Protein 2CS0 (pdb70)

InterPro domains:
  IPR000980 SH2 domain [PF00017] (34-109)
  IPR000980 SH2 domain [PS50001] (34-125)
  IPR000980 SH2 domain [SM00252] (32-115)
  IPR035047 Hematopoietic SH2 domain-containing protein, Src homology 2 domain [cd09946] (26-127)
  IPR036860 SH2 domain superfamily [G3DSA:3.30.505.10] (32-126)
  IPR036860 SH2 domain superfamily [SSF55550] (32-127)

Secondary structure (DSSP, 8-state):
-------S---SSS--SSB-SS--HHHHHHHHHTS-TT-EEEEE-SSSSSEEEEE--SSS-EEEEEEE-TTS-EE-TT-S--BSSHHHHHHHHTTS--SS------SB---SS--SS--

Sequence (119 aa):
GSSGSSGGQLAQDGVPEWFHGAISREDAENLLESQPLGSFLIRVSHSHVGYTLSYKAQSSCCHFMVKLLDDGTFMIPGEKVAHTSLDALVTFHQQKPIEPRRELLTQPCRQKDSGPSSGGSSGSSGGQLAQDGVPEWFHGAISREDAENLLESQPLGSFLIRVSHSHVGYTLSYKAQSSCCHFMVKLLDDGTFMIPGEKVAHTSLDALVTFHQQKPIEPRRELLTQPCRQKDSGPSSGGSSGSSGGQLAQDGVPEWFHGAISREDAENLLESQPLGSFLIRVSHSHVGYTLSYKAQSSCCHFMVKLLDDGTFMIPGEKVAHTSLDALVTFHQQKPIEPRRELLTQPCRQKDSGPSSGGSSGSSGGQLAQDGVPEWFHGAISREDAENLLESQPLGSFLIRVSHSHVGYTLSYKAQSSCCHFMVKLLDDGTFMIPGEKVAHTSLDALVTFHQQKPIEPRRELLTQPCRQKDSGPSSGGSSGSSGGQLAQDGVPEWFHGAISREDAENLLESQPLGSFLIRVSHSHVGYTLSYKAQSSCCHFMVKLLDDGTFMIPGEKVAHTSLDALVTFHQQKPIEPRRELLTQPCRQKDSGPSSGGSSGSSGGQLAQDGVPEWFHGAISREDAENLLESQPLGSFLIRVSHSHVGYTLSYKAQSSCCHFMVKLLDDGTFMIPGEKVAHTSLDALVTFHQQKPIEPRRELLTQPCRQKDSGPSSGGSSGSSGGQLAQDGVPEWFHGAISREDAENLLESQPLGSFLIRVSHSHVGYTLSYKAQSSCCHFMVKLLDDGTFMIPGEKVAHTSLDALVTFHQQKPIEPRRELLTQPCRQKDSGPSSGGSSGSSGGQLAQDGVPEWFHGAISREDAENLLESQPLGSFLIRVSHSHVGYTLSYKAQSSCCHFMVKLLDDGTFMIPGEKVAHTSLDALVTFHQQKPIEPRRELLTQPCRQKDSGPSSGGSSGSSGGQLAQDGVPEWFHGAISREDAENLLESQPLGSFLIRVSHSHVGYTLSYKAQSSCCHFMVKLLDDGTFMIPGEKVAHTSLDALVTFHQQKPIEPRRELLTQPCRQKDSGPSSGGSSGSSGGQLAQDGVPEWFHGAISREDAENLLESQPLGSFLIRVSHSHVGYTLSYKAQSSCCHFMVKLLDDGTFMIPGEKVAHTSLDALVTFHQQKPIEPRRELLTQPCRQKDSGPSSGGSSGSSGGQLAQDGVPEWFHGAISREDAENLLESQPLGSFLIRVSHSHVGYTLSYKAQSSCCHFMVKLLDDGTFMIPGEKVAHTSLDALVTFHQQKPIEPRRELLTQPCRQKDSGPSSGGSSGSSGGQLAQDGVPEWFHGAISREDAENLLESQPLGSFLIRVSHSHVGYTLSYKAQSSCCHFMVKLLDDGTFMIPGEKVAHTSLDALVTFHQQKPIEPRRELLTQPCRQKDSGPSSGGSSGSSGGQLAQDGVPEWFHGAISREDAENLLESQPLGSFLIRVSHSHVGYTLSYKAQSSCCHFMVKLLDDGTFMIPGEKVAHTSLDALVTFHQQKPIEPRRELLTQPCRQKDSGPSSGGSSGSSGGQLAQDGVPEWFHGAISREDAENLLESQPLGSFLIRVSHSHVGYTLSYKAQSSCCHFMVKLLDDGTFMIPGEKVAHTSLDALVTFHQQKPIEPRRELLTQPCRQKDSGPSSGGSSGSSGGQLAQDGVPEWFHGAISREDAENLLESQPLGSFLIRVSHSHVGYTLSYKAQSSCCHFMVKLLDDGTFMIPGEKVAHTSLDALVTFHQQKPIEPRRELLTQPCRQKDSGPSSGGSSGSSGGQLAQDGVPEWFHGAISREDAENLLESQPLGSFLIRVSHSHVGYTLSYKAQSSCCHFMVKLLDDGTFMIPGEKVAHTSLDALVTFHQQKPIEPRRELLTQPCRQKDSGPSSGGSSGSSGGQLAQDGVPEWFHGAISREDAENLLESQPLGSFLIRVSHSHVGYTLSYKAQSSCCHFMVKLLDDGTFMIPGEKVAHTSLDALVTFHQQKPIEPRRELLTQPCRQKDSGPSSGGSSGSSGGQLAQDGVPEWFHGAISREDAENLLESQPLGSFLIRVSHSHVGYTLSYKAQSSCCHFMVKLLDDGTFMIPGEKVAHTSLDALVTFHQQKPIEPRRELLTQPCRQKDSGPSSGGSSGSSGGQLAQDGVPEWFHGAISREDAENLLESQPLGSFLIRVSHSHVGYTLSYKAQSSCCHFMVKLLDDGTFMIPGEKVAHTSLDALVTFHQQKPIEPRRELLTQPCRQKDSGPSSGGSSGSSGGQLAQDGVPEWFHGAISREDAENLLESQPLGSFLIRVSHSHVGYTLSYKAQSSCCHFMVKLLDDGTFMIPGEKVAHTSLDALVTFHQQKPIEPRRELLTQPCRQKDSGPSSG

Organism: Homo sapiens (NCBI:txid9606)

GO terms:
  GO:0005515 protein binding (F, IPI)

Structure (mmCIF, N/CA/C/O backbone):
data_2CS0
#
_entry.id   2CS0
#
loop_
_atom_site.group_PDB
_atom_site.id
_atom_site.type_symbol
_atom_site.label_atom_id
_atom_site.label_alt_id
_atom_site.label_comp_id
_atom_site.label_asym_id
_atom_site.label_entity_id
_atom_site.label_seq_id
_atom_site.pdbx_PDB_ins_code
_atom_site.Cartn_x
_atom_site.Cartn_y
_atom_site.Cartn_z
_atom_site.occupancy
_atom_site.B_iso_or_equiv
_atom_site.auth_seq_id
_atom_site.auth_comp_id
_atom_site.auth_asym_id
_atom_site.auth_atom_id
_atom_site.pdbx_PDB_model_num
ATOM 1 N N . GLY A 1 1 ? 4.687 30.381 -11.508 1.00 0.00 1 GLY A N 1
ATOM 2 C CA . GLY A 1 1 ? 5.100 29.513 -12.596 1.00 0.00 1 GLY A CA 1
ATOM 3 C C . GLY A 1 1 ? 4.337 29.787 -13.878 1.00 0.00 1 GLY A C 1
ATOM 4 O O . GLY A 1 1 ? 3.108 29.851 -13.875 1.00 0.00 1 GLY A O 1
ATOM 8 N N . SER A 1 2 ? 5.068 29.951 -14.975 1.00 0.00 2 SER A N 1
ATOM 9 C CA . SER A 1 2 ? 4.453 30.226 -16.269 1.00 0.00 2 SER A CA 1
ATOM 10 C C . SER A 1 2 ? 4.674 29.064 -17.233 1.00 0.00 2 SER A C 1
ATOM 11 O O . SER A 1 2 ? 4.972 29.268 -18.410 1.00 0.00 2 SER A O 1
ATOM 19 N N . SER A 1 3 ? 4.529 27.845 -16.725 1.00 0.00 3 SER A N 1
ATOM 20 C CA . SER A 1 3 ? 4.716 26.650 -17.539 1.00 0.00 3 SER A CA 1
ATOM 21 C C . SER A 1 3 ? 3.469 26.355 -18.367 1.00 0.00 3 SER A C 1
ATOM 22 O O . SER A 1 3 ? 2.346 26.583 -17.921 1.00 0.00 3 SER A O 1
ATOM 30 N N . GLY A 1 4 ? 3.677 25.846 -19.577 1.00 0.00 4 GLY A N 1
ATOM 31 C CA . GLY A 1 4 ? 2.562 25.528 -20.450 1.00 0.00 4 GLY A CA 1
ATOM 32 C C . GLY A 1 4 ? 1.862 24.243 -20.052 1.00 0.00 4 GLY A C 1
ATOM 33 O O . GLY A 1 4 ? 2.441 23.399 -19.366 1.00 0.00 4 GLY A O 1
ATOM 37 N N . SER A 1 5 ? 0.612 24.095 -20.480 1.00 0.00 5 SER A N 1
ATOM 38 C CA . SER A 1 5 ? -0.169 22.906 -20.158 1.00 0.00 5 SER A CA 1
ATOM 39 C C . SER A 1 5 ? -1.104 22.543 -21.309 1.00 0.00 5 SER A C 1
ATOM 40 O O . SER A 1 5 ? -1.426 23.383 -22.149 1.00 0.00 5 SER A O 1
ATOM 48 N N . SER A 1 6 ? -1.535 21.287 -21.339 1.00 0.00 6 SER A N 1
ATOM 49 C CA . SER A 1 6 ? -2.430 20.810 -22.387 1.00 0.00 6 SER A CA 1
ATOM 50 C C . SER A 1 6 ? -3.882 20.855 -21.923 1.00 0.00 6 SER A C 1
ATOM 51 O O . SER A 1 6 ? -4.764 21.313 -22.650 1.00 0.00 6 SER A O 1
ATOM 59 N N . GLY A 1 7 ? -4.125 20.375 -20.707 1.00 0.00 7 GLY A N 1
ATOM 60 C CA . GLY A 1 7 ? -5.471 20.370 -20.166 1.00 0.00 7 GLY A CA 1
ATOM 61 C C . GLY A 1 7 ? -6.265 19.153 -20.601 1.00 0.00 7 GLY A C 1
ATOM 62 O O . GLY A 1 7 ? -6.280 18.803 -21.780 1.00 0.00 7 GLY A O 1
ATOM 66 N N . GLY A 1 8 ? -6.925 18.507 -19.645 1.00 0.00 8 GLY A N 1
ATOM 67 C CA . GLY A 1 8 ? -7.714 17.328 -19.955 1.00 0.00 8 GLY A CA 1
ATOM 68 C C . GLY A 1 8 ? -6.967 16.040 -19.673 1.00 0.00 8 GLY A C 1
ATOM 69 O O . GLY A 1 8 ? -5.755 16.051 -19.464 1.00 0.00 8 GLY A O 1
ATOM 73 N N . GLN A 1 9 ? -7.694 14.927 -19.663 1.00 0.00 9 GLN A N 1
ATOM 74 C CA . GLN A 1 9 ? -7.092 13.624 -19.401 1.00 0.00 9 GLN A CA 1
ATOM 75 C C . GLN A 1 9 ? -7.511 12.608 -20.458 1.00 0.00 9 GLN A C 1
ATOM 76 O O . GLN A 1 9 ? -8.584 12.011 -20.369 1.00 0.00 9 GLN A O 1
ATOM 90 N N . LEU A 1 10 ? -6.658 12.417 -21.458 1.00 0.00 10 LEU A N 1
ATOM 91 C CA . LEU A 1 10 ? -6.940 11.472 -22.533 1.00 0.00 10 LEU A CA 1
ATOM 92 C C . LEU A 1 10 ? -6.113 10.201 -22.372 1.00 0.00 10 LEU A C 1
ATOM 93 O O . LEU A 1 10 ? -4.883 10.239 -22.409 1.00 0.00 10 LEU A O 1
ATOM 109 N N . ALA A 1 11 ? -6.797 9.075 -22.194 1.00 0.00 11 ALA A N 1
ATOM 110 C CA . ALA A 1 11 ? -6.126 7.792 -22.032 1.00 0.00 11 ALA A CA 1
ATOM 111 C C . ALA A 1 11 ? -6.875 6.684 -22.766 1.00 0.00 11 ALA A C 1
ATOM 112 O O . ALA A 1 11 ? -8.097 6.733 -22.900 1.00 0.00 11 ALA A O 1
ATOM 119 N N . GLN A 1 12 ? -6.133 5.688 -23.239 1.00 0.00 12 GLN A N 1
ATOM 120 C CA . GLN A 1 12 ? -6.728 4.569 -23.960 1.00 0.00 12 GLN A CA 1
ATOM 121 C C . GLN A 1 12 ? -6.675 3.293 -23.126 1.00 0.00 12 GLN A C 1
ATOM 122 O O . GLN A 1 12 ? -6.370 2.216 -23.640 1.00 0.00 12 GLN A O 1
ATOM 136 N N . ASP A 1 13 ? -6.974 3.422 -21.838 1.00 0.00 13 ASP A N 1
ATOM 137 C CA . ASP A 1 13 ? -6.962 2.278 -20.933 1.00 0.00 13 ASP A CA 1
ATOM 138 C C . ASP A 1 13 ? -8.046 2.416 -19.869 1.00 0.00 13 ASP A C 1
ATOM 139 O O . ASP A 1 13 ? -8.621 3.489 -19.689 1.00 0.00 13 ASP A O 1
ATOM 148 N N . GLY A 1 14 ? -8.321 1.321 -19.165 1.00 0.00 14 GLY A N 1
ATOM 149 C CA . GLY A 1 14 ? -9.336 1.341 -18.128 1.00 0.00 14 GLY A CA 1
ATOM 150 C C . GLY A 1 14 ? -8.741 1.386 -16.736 1.00 0.00 14 GLY A C 1
ATOM 151 O O . GLY A 1 14 ? -9.165 0.647 -15.847 1.00 0.00 14 GLY A O 1
ATOM 155 N N . VAL A 1 15 ? -7.752 2.253 -16.543 1.00 0.00 15 VAL A N 1
ATOM 156 C CA . VAL A 1 15 ? -7.097 2.391 -15.248 1.00 0.00 15 VAL A CA 1
ATOM 157 C C . VAL A 1 15 ? -6.740 3.846 -14.965 1.00 0.00 15 VAL A C 1
ATOM 158 O O . VAL A 1 15 ? -6.249 4.571 -15.831 1.00 0.00 15 VAL A O 1
ATOM 171 N N . PRO A 1 16 ? -6.990 4.286 -13.722 1.00 0.00 16 PRO A N 1
ATOM 172 C CA . PRO A 1 16 ? -6.700 5.657 -13.295 1.00 0.00 16 PRO A CA 1
ATOM 173 C C . PRO A 1 16 ? -5.203 5.931 -13.196 1.00 0.00 16 PRO A C 1
ATOM 174 O O . PRO A 1 16 ? -4.386 5.025 -13.360 1.00 0.00 16 PRO A O 1
ATOM 185 N N . GLU A 1 17 ? -4.852 7.184 -12.926 1.00 0.00 17 GLU A N 1
ATOM 186 C CA . GLU A 1 17 ? -3.452 7.575 -12.807 1.00 0.00 17 GLU A CA 1
ATOM 187 C C . GLU A 1 17 ? -2.944 7.352 -11.385 1.00 0.00 17 GLU A C 1
ATOM 188 O O . GLU A 1 17 ? -1.820 6.896 -11.181 1.00 0.00 17 GLU A O 1
ATOM 200 N N . TRP A 1 18 ? -3.782 7.678 -10.407 1.00 0.00 18 TRP A N 1
ATOM 201 C CA . TRP A 1 18 ? -3.419 7.514 -9.004 1.00 0.00 18 TRP A CA 1
ATOM 202 C C . TRP A 1 18 ? -3.118 6.053 -8.687 1.00 0.00 18 TRP A C 1
ATOM 203 O O . TRP A 1 18 ? -2.574 5.737 -7.629 1.00 0.00 18 TRP A O 1
ATOM 224 N N . PHE A 1 19 ? -3.474 5.166 -9.610 1.00 0.00 19 PHE A N 1
ATOM 225 C CA . PHE A 1 19 ? -3.241 3.738 -9.426 1.00 0.00 19 PHE A CA 1
ATOM 226 C C . PHE A 1 19 ? -1.956 3.303 -10.124 1.00 0.00 19 PHE A C 1
ATOM 227 O O . PHE A 1 19 ? -1.961 2.971 -11.309 1.00 0.00 19 PHE A O 1
ATOM 244 N N . HIS A 1 20 ? -0.855 3.307 -9.379 1.00 0.00 20 HIS A N 1
ATOM 245 C CA . HIS A 1 20 ? 0.439 2.913 -9.925 1.00 0.00 20 HIS A CA 1
ATOM 246 C C . HIS A 1 20 ? 0.669 1.415 -9.748 1.00 0.00 20 HIS A C 1
ATOM 247 O O . HIS A 1 20 ? 1.777 0.979 -9.439 1.00 0.00 20 HIS A O 1
ATOM 261 N N . GLY A 1 21 ? -0.386 0.631 -9.948 1.00 0.00 21 GLY A N 1
ATOM 262 C CA . GLY A 1 21 ? -0.279 -0.809 -9.806 1.00 0.00 21 GLY A CA 1
ATOM 263 C C . GLY A 1 21 ? 0.582 -1.212 -8.625 1.00 0.00 21 GLY A C 1
ATOM 264 O O . GLY A 1 21 ? 0.109 -1.258 -7.490 1.00 0.00 21 GLY A O 1
ATOM 268 N N . ALA A 1 22 ? 1.850 -1.508 -8.892 1.00 0.00 22 ALA A N 1
ATOM 269 C CA . ALA A 1 22 ? 2.779 -1.910 -7.843 1.00 0.00 22 ALA A CA 1
ATOM 270 C C . ALA A 1 22 ? 4.110 -1.178 -7.979 1.00 0.00 22 ALA A C 1
ATOM 271 O O . ALA A 1 22 ? 4.912 -1.488 -8.861 1.00 0.00 22 ALA A O 1
ATOM 278 N N . ILE A 1 23 ? 4.337 -0.206 -7.102 1.00 0.00 23 ILE A N 1
ATOM 279 C CA . ILE A 1 23 ? 5.571 0.569 -7.124 1.00 0.00 23 ILE A CA 1
ATOM 280 C C . ILE A 1 23 ? 6.391 0.334 -5.860 1.00 0.00 23 ILE A C 1
ATOM 281 O O . ILE A 1 23 ? 5.932 -0.319 -4.922 1.00 0.00 23 ILE A O 1
ATOM 297 N N . SER A 1 24 ? 7.606 0.874 -5.839 1.00 0.00 24 SER A N 1
ATOM 298 C CA . SER A 1 24 ? 8.491 0.723 -4.691 1.00 0.00 24 SER A CA 1
ATOM 299 C C . SER A 1 24 ? 8.410 1.943 -3.778 1.00 0.00 24 SER A C 1
ATOM 300 O O . SER A 1 24 ? 8.294 3.075 -4.246 1.00 0.00 24 SER A O 1
ATOM 308 N N . ARG A 1 25 ? 8.473 1.703 -2.472 1.00 0.00 25 ARG A N 1
ATOM 309 C CA . ARG A 1 25 ? 8.405 2.780 -1.493 1.00 0.00 25 ARG A CA 1
ATOM 310 C C . ARG A 1 25 ? 9.087 4.039 -2.022 1.00 0.00 25 ARG A C 1
ATOM 311 O O . ARG A 1 25 ? 8.606 5.151 -1.812 1.00 0.00 25 ARG A O 1
ATOM 332 N N . GLU A 1 26 ? 10.210 3.853 -2.708 1.00 0.00 26 GLU A N 1
ATOM 333 C CA . GLU A 1 26 ? 10.959 4.974 -3.266 1.00 0.00 26 GLU A CA 1
ATOM 334 C C . GLU A 1 26 ? 10.221 5.582 -4.456 1.00 0.00 26 GLU A C 1
ATOM 335 O O . GLU A 1 26 ? 10.074 6.801 -4.552 1.00 0.00 26 GLU A O 1
ATOM 347 N N . ASP A 1 27 ? 9.760 4.724 -5.359 1.00 0.00 27 ASP A N 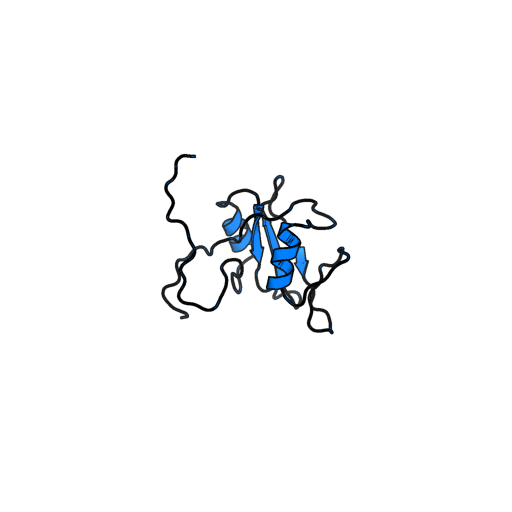1
ATOM 348 C CA . ASP A 1 27 ? 9.037 5.175 -6.543 1.00 0.00 27 ASP A CA 1
ATOM 349 C C . ASP A 1 27 ? 7.940 6.166 -6.165 1.00 0.00 27 ASP A C 1
ATOM 350 O O . ASP A 1 27 ? 7.841 7.248 -6.744 1.00 0.00 27 ASP A O 1
ATOM 359 N N . ALA A 1 28 ? 7.118 5.787 -5.192 1.00 0.00 28 ALA A N 1
ATOM 360 C CA . ALA A 1 28 ? 6.029 6.643 -4.737 1.00 0.00 28 ALA A CA 1
ATOM 361 C C . ALA A 1 28 ? 6.551 8.001 -4.281 1.00 0.00 28 ALA A C 1
ATOM 362 O O . ALA A 1 28 ? 6.212 9.031 -4.861 1.00 0.00 28 ALA A O 1
ATOM 369 N N . GLU A 1 29 ? 7.376 7.994 -3.239 1.00 0.00 29 GLU A N 1
ATOM 370 C CA . GLU A 1 29 ? 7.943 9.227 -2.705 1.00 0.00 29 GLU A CA 1
ATOM 371 C C . GLU A 1 29 ? 8.562 10.067 -3.819 1.00 0.00 29 GLU A C 1
ATOM 372 O O . GLU A 1 29 ? 8.562 11.295 -3.757 1.00 0.00 29 GLU A O 1
ATOM 384 N N . ASN A 1 30 ? 9.090 9.394 -4.836 1.00 0.00 30 ASN A N 1
ATOM 385 C CA . ASN A 1 30 ? 9.714 10.078 -5.963 1.00 0.00 30 ASN A CA 1
ATOM 386 C C . ASN A 1 30 ? 8.659 10.589 -6.941 1.00 0.00 30 ASN A C 1
ATOM 387 O O . ASN A 1 30 ? 8.885 11.561 -7.663 1.00 0.00 30 ASN A O 1
ATOM 398 N N . LEU A 1 31 ? 7.507 9.928 -6.957 1.00 0.00 31 LEU A N 1
ATOM 399 C CA . LEU A 1 31 ? 6.417 10.316 -7.845 1.00 0.00 31 LEU A CA 1
ATOM 400 C C . LEU A 1 31 ? 5.736 11.588 -7.350 1.00 0.00 31 LEU A C 1
ATOM 401 O O . LEU A 1 31 ? 5.155 12.340 -8.134 1.00 0.00 31 LEU A O 1
ATOM 417 N N . LEU A 1 32 ? 5.813 11.824 -6.045 1.00 0.00 32 LEU A N 1
ATOM 418 C CA . LEU A 1 32 ? 5.207 13.007 -5.444 1.00 0.00 32 LEU A CA 1
ATOM 419 C C . LEU A 1 32 ? 6.241 14.113 -5.257 1.00 0.00 32 LEU A C 1
ATOM 420 O O . LEU A 1 32 ? 5.907 15.297 -5.283 1.00 0.00 32 LEU A O 1
ATOM 436 N N . GLU A 1 33 ? 7.496 13.717 -5.071 1.00 0.00 33 GLU A N 1
ATOM 437 C CA . GLU A 1 33 ? 8.579 14.676 -4.882 1.00 0.00 33 GLU A CA 1
ATOM 438 C C . GLU A 1 33 ? 8.558 15.743 -5.974 1.00 0.00 33 GLU A C 1
ATOM 439 O O . GLU A 1 33 ? 8.646 16.937 -5.690 1.00 0.00 33 GLU A O 1
ATOM 451 N N . SER A 1 34 ? 8.439 15.302 -7.221 1.00 0.00 34 SER A N 1
ATOM 452 C CA . SER A 1 34 ? 8.411 16.218 -8.356 1.00 0.00 34 SER A CA 1
ATOM 453 C C . SER A 1 34 ? 6.991 16.706 -8.624 1.00 0.00 34 SER A C 1
ATOM 454 O O . SER A 1 34 ? 6.696 17.228 -9.699 1.00 0.00 34 SER A O 1
ATOM 462 N N . GLN A 1 35 ? 6.116 16.533 -7.640 1.00 0.00 35 GLN A N 1
ATOM 463 C CA . GLN A 1 35 ? 4.727 16.955 -7.768 1.00 0.00 35 GLN A CA 1
ATOM 464 C C . GLN A 1 35 ? 4.387 18.033 -6.745 1.00 0.00 35 GLN A C 1
ATOM 465 O O . GLN A 1 35 ? 4.997 18.125 -5.679 1.00 0.00 35 GLN A O 1
ATOM 479 N N . PRO A 1 36 ? 3.392 18.870 -7.072 1.00 0.00 36 PRO A N 1
ATOM 480 C CA . PRO A 1 36 ? 2.949 19.957 -6.194 1.00 0.00 36 PRO A CA 1
ATOM 481 C C . PRO A 1 36 ? 2.237 19.441 -4.949 1.00 0.00 36 PRO A C 1
ATOM 482 O O . PRO A 1 36 ? 1.596 18.390 -4.977 1.00 0.00 36 PRO A O 1
ATOM 493 N N . LEU A 1 37 ? 2.352 20.187 -3.855 1.00 0.00 37 LEU A N 1
ATOM 494 C CA . LEU A 1 37 ? 1.718 19.806 -2.598 1.00 0.00 37 LEU A CA 1
ATOM 495 C C . LEU A 1 37 ? 0.270 19.382 -2.825 1.00 0.00 37 LEU A C 1
ATOM 496 O O . LEU A 1 37 ? -0.485 20.061 -3.519 1.00 0.00 37 LEU A O 1
ATOM 512 N N . GLY A 1 38 ? -0.110 18.254 -2.232 1.00 0.00 38 GLY A N 1
ATOM 513 C CA . GLY A 1 38 ? -1.467 17.759 -2.380 1.00 0.00 38 GLY A CA 1
ATOM 514 C C . GLY A 1 38 ? -1.541 16.523 -3.254 1.00 0.00 38 GLY A C 1
ATOM 515 O O . GLY A 1 38 ? -2.412 15.674 -3.066 1.00 0.00 38 GLY A O 1
ATOM 519 N N . SER A 1 39 ? -0.627 16.422 -4.213 1.00 0.00 39 SER A N 1
ATOM 520 C CA . SER A 1 39 ? -0.596 15.282 -5.123 1.00 0.00 39 SER A CA 1
ATOM 521 C C . SER A 1 39 ? -0.658 13.969 -4.350 1.00 0.00 39 SER A C 1
ATOM 522 O O . SER A 1 39 ? 0.233 13.658 -3.559 1.00 0.00 39 SER A O 1
ATOM 530 N N . PHE A 1 40 ? -1.716 13.201 -4.585 1.00 0.00 40 PHE A N 1
ATOM 531 C CA . PHE A 1 40 ? -1.897 11.920 -3.912 1.00 0.00 40 PHE A CA 1
ATOM 532 C C . PHE A 1 40 ? -1.693 10.761 -4.883 1.00 0.00 40 PHE A C 1
ATOM 533 O O . PHE A 1 40 ? -1.634 10.957 -6.098 1.00 0.00 40 PHE A O 1
ATOM 550 N N . LEU A 1 41 ? -1.585 9.554 -4.339 1.00 0.00 41 LEU A N 1
ATOM 551 C CA . LEU A 1 41 ? -1.388 8.362 -5.156 1.00 0.00 41 LEU A CA 1
ATOM 552 C C . LEU A 1 41 ? -1.552 7.095 -4.321 1.00 0.00 41 LEU A C 1
ATOM 553 O O . LEU A 1 41 ? -1.452 7.132 -3.094 1.00 0.00 41 LEU A O 1
ATOM 569 N N . ILE A 1 42 ? -1.803 5.978 -4.995 1.00 0.00 42 ILE A N 1
ATOM 570 C CA . ILE A 1 42 ? -1.978 4.701 -4.314 1.00 0.00 42 ILE A CA 1
ATOM 571 C C . ILE A 1 42 ? -1.175 3.599 -4.999 1.00 0.00 42 ILE A C 1
ATOM 572 O O . ILE A 1 42 ? -0.979 3.623 -6.214 1.00 0.00 42 ILE A O 1
ATOM 588 N N . ARG A 1 43 ? -0.716 2.633 -4.212 1.00 0.00 43 ARG A N 1
ATOM 589 C CA . ARG A 1 43 ? 0.065 1.521 -4.741 1.00 0.00 43 ARG A CA 1
ATOM 590 C C . ARG A 1 43 ? -0.309 0.214 -4.047 1.00 0.00 43 ARG A C 1
ATOM 591 O O . ARG A 1 43 ? -0.440 0.164 -2.824 1.00 0.00 43 ARG A O 1
ATOM 612 N N . VAL A 1 44 ? -0.480 -0.841 -4.836 1.00 0.00 44 VAL A N 1
ATOM 613 C CA . VAL A 1 44 ? -0.837 -2.149 -4.298 1.00 0.00 44 VAL A CA 1
ATOM 614 C C . VAL A 1 44 ? 0.096 -2.549 -3.162 1.00 0.00 44 VAL A C 1
ATOM 615 O O . VAL A 1 44 ? 1.312 -2.618 -3.338 1.00 0.00 44 VAL A O 1
ATOM 628 N N . SER A 1 45 ? -0.482 -2.813 -1.993 1.00 0.00 45 SER A N 1
ATOM 629 C CA . SER A 1 45 ? 0.298 -3.203 -0.825 1.00 0.00 45 SER A CA 1
ATOM 630 C C . SER A 1 45 ? 0.479 -4.717 -0.774 1.00 0.00 45 SER A C 1
ATOM 631 O O . SER A 1 45 ? -0.496 -5.470 -0.780 1.00 0.00 45 SER A O 1
ATOM 639 N N . HIS A 1 46 ? 1.732 -5.156 -0.724 1.00 0.00 46 HIS A N 1
ATOM 640 C CA . HIS A 1 46 ? 2.042 -6.581 -0.671 1.00 0.00 46 HIS A CA 1
ATOM 641 C C . HIS A 1 46 ? 2.162 -7.057 0.774 1.00 0.00 46 HIS A C 1
ATOM 642 O O . HIS A 1 46 ? 1.604 -8.089 1.146 1.00 0.00 46 HIS A O 1
ATOM 656 N N . SER A 1 47 ? 2.895 -6.299 1.583 1.00 0.00 47 SER A N 1
ATOM 657 C CA . SER A 1 47 ? 3.093 -6.645 2.986 1.00 0.00 47 SER A CA 1
ATOM 658 C C . SER A 1 47 ? 1.783 -7.103 3.622 1.00 0.00 47 SER A C 1
ATOM 659 O O . SER A 1 47 ? 1.664 -8.241 4.077 1.00 0.00 47 SER A O 1
ATOM 667 N N . HIS A 1 48 ? 0.802 -6.207 3.650 1.00 0.00 48 HIS A N 1
ATOM 668 C CA . HIS A 1 48 ? -0.500 -6.516 4.229 1.00 0.00 48 HIS A CA 1
ATOM 669 C C . HIS A 1 48 ? -1.610 -6.347 3.196 1.00 0.00 48 HIS A C 1
ATOM 670 O O . HIS A 1 48 ? -1.736 -5.293 2.574 1.00 0.00 48 HIS A O 1
ATOM 684 N N . VAL A 1 49 ? -2.410 -7.393 3.017 1.00 0.00 49 VAL A N 1
ATOM 685 C CA . VAL A 1 49 ? -3.509 -7.359 2.060 1.00 0.00 49 VAL A CA 1
ATOM 686 C C . VAL A 1 49 ? -4.238 -6.022 2.107 1.00 0.00 49 VAL A C 1
ATOM 687 O O . VAL A 1 49 ? -4.563 -5.516 3.180 1.00 0.00 49 VAL A O 1
ATOM 700 N N . GLY A 1 50 ? -4.495 -5.452 0.933 1.00 0.00 50 GLY A N 1
ATOM 701 C CA . GLY A 1 50 ? -5.184 -4.177 0.862 1.00 0.00 50 GLY A CA 1
ATOM 702 C C . GLY A 1 50 ? -4.476 -3.184 -0.040 1.00 0.00 50 GLY A C 1
ATOM 703 O O . GLY A 1 50 ? -4.150 -3.497 -1.184 1.00 0.00 50 GLY A O 1
ATOM 707 N N . TYR A 1 51 ? -4.240 -1.983 0.477 1.00 0.00 51 TYR A N 1
ATOM 708 C CA . TYR A 1 51 ? -3.571 -0.940 -0.289 1.00 0.00 51 TYR A CA 1
ATOM 709 C C . TYR A 1 51 ? -2.883 0.060 0.635 1.00 0.00 51 TYR A C 1
ATOM 710 O O . TYR A 1 51 ? -2.938 -0.067 1.859 1.00 0.00 51 TYR A O 1
ATOM 728 N N . THR A 1 52 ? -2.237 1.059 0.041 1.00 0.00 52 THR A N 1
ATOM 729 C CA . THR A 1 52 ? -1.538 2.080 0.810 1.00 0.00 52 THR A CA 1
ATOM 730 C C . THR A 1 52 ? -1.722 3.459 0.186 1.00 0.00 52 THR A C 1
ATOM 731 O O . THR A 1 52 ? -1.137 3.764 -0.854 1.00 0.00 52 THR A O 1
ATOM 742 N N . LEU A 1 53 ? -2.537 4.290 0.827 1.00 0.00 53 LEU A N 1
ATOM 743 C CA . LEU A 1 53 ? -2.798 5.638 0.334 1.00 0.00 53 LEU A CA 1
ATOM 744 C C . LEU A 1 53 ? -1.702 6.602 0.778 1.00 0.00 53 LEU A C 1
ATOM 745 O O . LEU A 1 53 ? -1.369 6.676 1.961 1.00 0.00 53 LEU A O 1
ATOM 761 N N . SER A 1 54 ? -1.145 7.339 -0.178 1.00 0.00 54 SER A N 1
ATOM 762 C CA . SER A 1 54 ? -0.087 8.296 0.115 1.00 0.00 54 SER A CA 1
ATOM 763 C C . SER A 1 54 ? -0.278 9.580 -0.687 1.00 0.00 54 SER A C 1
ATOM 764 O O . SER A 1 54 ? -0.994 9.600 -1.688 1.00 0.00 54 SER A O 1
ATOM 772 N N . TYR A 1 55 ? 0.365 10.652 -0.238 1.00 0.00 55 TYR A N 1
ATOM 773 C CA . TYR A 1 55 ? 0.265 11.942 -0.911 1.00 0.00 55 TYR A CA 1
ATOM 774 C C . TYR A 1 55 ? 1.245 12.947 -0.312 1.00 0.00 55 TYR A C 1
ATOM 775 O O . TYR A 1 55 ? 1.672 12.809 0.834 1.00 0.00 55 TYR A O 1
ATOM 793 N N . LYS A 1 56 ? 1.597 13.958 -1.098 1.00 0.00 56 LYS A N 1
ATOM 794 C CA . LYS A 1 56 ? 2.525 14.990 -0.648 1.00 0.00 56 LYS A CA 1
ATOM 795 C C . LYS A 1 56 ? 1.884 15.871 0.419 1.00 0.00 56 LYS A C 1
ATOM 796 O O . LYS A 1 56 ? 0.775 16.373 0.238 1.00 0.00 56 LYS A O 1
ATOM 815 N N . ALA A 1 57 ? 2.589 16.054 1.530 1.00 0.00 57 ALA A N 1
ATOM 816 C CA . ALA A 1 57 ? 2.090 16.879 2.624 1.00 0.00 57 ALA A CA 1
ATOM 817 C C . ALA A 1 57 ? 3.050 18.022 2.934 1.00 0.00 57 ALA A C 1
ATOM 818 O O . ALA A 1 57 ? 4.267 17.870 2.820 1.00 0.00 57 ALA A O 1
ATOM 825 N N . GLN A 1 58 ? 2.496 19.165 3.324 1.00 0.00 58 GLN A N 1
ATOM 826 C CA . GLN A 1 58 ? 3.304 20.333 3.648 1.00 0.00 58 GLN A CA 1
ATOM 827 C C . GLN A 1 58 ? 4.619 19.922 4.302 1.00 0.00 58 GLN A C 1
ATOM 828 O O . GLN A 1 58 ? 5.693 20.353 3.884 1.00 0.00 58 GLN A O 1
ATOM 842 N N . SER A 1 59 ? 4.526 19.086 5.331 1.00 0.00 59 SER A N 1
ATOM 843 C CA . SER A 1 59 ? 5.709 18.618 6.046 1.00 0.00 59 SER A CA 1
ATOM 844 C C . SER A 1 59 ? 6.523 17.660 5.181 1.00 0.00 59 SER A C 1
ATOM 845 O O . SER A 1 59 ? 7.689 17.917 4.881 1.00 0.00 59 SER A O 1
ATOM 853 N N . SER A 1 60 ? 5.899 16.556 4.785 1.00 0.00 60 SER A N 1
ATOM 854 C CA . SER A 1 60 ? 6.566 15.556 3.959 1.00 0.00 60 SER A CA 1
ATOM 855 C C . SER A 1 60 ? 5.589 14.464 3.532 1.00 0.00 60 SER A C 1
ATOM 856 O O . SER A 1 60 ? 4.466 14.390 4.034 1.00 0.00 60 SER A O 1
ATOM 864 N N . CYS A 1 61 ? 6.023 13.622 2.602 1.00 0.00 61 CYS A N 1
ATOM 865 C CA . CYS A 1 61 ? 5.187 12.534 2.106 1.00 0.00 61 CYS A CA 1
ATOM 866 C C . CYS A 1 61 ? 4.568 11.754 3.260 1.00 0.00 61 CYS A C 1
ATOM 867 O O . CYS A 1 61 ? 5.237 11.454 4.249 1.00 0.00 61 CYS A O 1
ATOM 875 N N . CYS A 1 62 ? 3.287 11.430 3.129 1.00 0.00 62 CYS A N 1
ATOM 876 C CA . CYS A 1 62 ? 2.575 10.687 4.162 1.00 0.00 62 CYS A CA 1
ATOM 877 C C . CYS A 1 62 ? 2.214 9.287 3.674 1.00 0.00 62 CYS A C 1
ATOM 878 O O . CYS A 1 62 ? 1.932 9.116 2.489 1.00 0.00 62 CYS A O 1
ATOM 886 N N . HIS A 1 63 ? 2.232 8.328 4.587 1.00 0.00 63 HIS A N 1
ATOM 887 C CA . HIS A 1 63 ? 1.908 6.955 4.237 1.00 0.00 63 HIS A CA 1
ATOM 888 C C . HIS A 1 63 ? 0.791 6.443 5.149 1.00 0.00 63 HIS A C 1
ATOM 889 O O . HIS A 1 63 ? 0.931 6.360 6.369 1.00 0.00 63 HIS A O 1
ATOM 903 N N . PHE A 1 64 ? -0.331 6.099 4.525 1.00 0.00 64 PHE A N 1
ATOM 904 C CA . PHE A 1 64 ? -1.488 5.593 5.255 1.00 0.00 64 PHE A CA 1
ATOM 905 C C . PHE A 1 64 ? -1.868 4.197 4.771 1.00 0.00 64 PHE A C 1
ATOM 906 O O . PHE A 1 64 ? -2.134 3.989 3.588 1.00 0.00 64 PHE A O 1
ATOM 923 N N . MET A 1 65 ? -1.892 3.242 5.696 1.00 0.00 65 MET A N 1
ATOM 924 C CA . MET A 1 65 ? -2.240 1.866 5.364 1.00 0.00 65 MET A CA 1
ATOM 925 C C . MET A 1 65 ? -3.748 1.712 5.194 1.00 0.00 65 MET A C 1
ATOM 926 O O . MET A 1 65 ? -4.530 2.310 5.934 1.00 0.00 65 MET A O 1
ATOM 940 N N . VAL A 1 66 ? -4.150 0.909 4.215 1.00 0.00 66 VAL A N 1
ATOM 941 C CA . VAL A 1 66 ? -5.564 0.677 3.948 1.00 0.00 66 VAL A CA 1
ATOM 942 C C . VAL A 1 66 ? -5.906 -0.806 4.052 1.00 0.00 66 VAL A C 1
ATOM 943 O O . VAL A 1 66 ? -5.438 -1.621 3.257 1.00 0.00 66 VAL A O 1
ATOM 956 N N . LYS A 1 67 ? -6.729 -1.149 5.038 1.00 0.00 67 LYS A N 1
ATOM 957 C CA . LYS A 1 67 ? -7.137 -2.533 5.246 1.00 0.00 67 LYS A CA 1
ATOM 958 C C . LYS A 1 67 ? -8.320 -2.893 4.352 1.00 0.00 67 LYS A C 1
ATOM 959 O O . LYS A 1 67 ? -8.961 -2.015 3.771 1.00 0.00 67 LYS A O 1
ATOM 978 N N . LEU A 1 68 ? -8.604 -4.185 4.247 1.00 0.00 68 LEU A N 1
ATOM 979 C CA . LEU A 1 68 ? -9.712 -4.661 3.424 1.00 0.00 68 LEU A CA 1
ATOM 980 C C . LEU A 1 68 ? -10.765 -5.358 4.278 1.00 0.00 68 LEU A C 1
ATOM 981 O O . LEU A 1 68 ? -10.649 -6.547 4.580 1.00 0.00 68 LEU A O 1
ATOM 997 N N . LEU A 1 69 ? -11.794 -4.612 4.665 1.00 0.00 69 LEU A N 1
ATOM 998 C CA . LEU A 1 69 ? -12.871 -5.158 5.483 1.00 0.00 69 LEU A CA 1
ATOM 999 C C . LEU A 1 69 ? -13.437 -6.430 4.860 1.00 0.00 69 LEU A C 1
ATOM 1000 O O . LEU A 1 69 ? -13.245 -6.689 3.672 1.00 0.00 69 LEU A O 1
ATOM 1016 N N . ASP A 1 70 ? -14.136 -7.218 5.670 1.00 0.00 70 ASP A N 1
ATOM 1017 C CA . ASP A 1 70 ? -14.732 -8.462 5.197 1.00 0.00 70 ASP A CA 1
ATOM 1018 C C . ASP A 1 70 ? -15.957 -8.182 4.330 1.00 0.00 70 ASP A C 1
ATOM 1019 O O . ASP A 1 70 ? -16.379 -9.031 3.544 1.00 0.00 70 ASP A O 1
ATOM 1028 N N . ASP A 1 71 ? -16.520 -6.989 4.479 1.00 0.00 71 ASP A N 1
ATOM 1029 C CA . ASP A 1 71 ? -17.696 -6.597 3.710 1.00 0.00 71 ASP A CA 1
ATOM 1030 C C . ASP A 1 71 ? -17.306 -6.190 2.292 1.00 0.00 71 ASP A C 1
ATOM 1031 O O . ASP A 1 71 ? -18.126 -5.669 1.538 1.00 0.00 71 ASP A O 1
ATOM 1040 N N . GLY A 1 72 ? -16.048 -6.432 1.936 1.00 0.00 72 GLY A N 1
ATOM 1041 C CA . GLY A 1 72 ? -15.572 -6.083 0.611 1.00 0.00 72 GLY A CA 1
ATOM 1042 C C . GLY A 1 72 ? -15.317 -4.596 0.460 1.00 0.00 72 GLY A C 1
ATOM 1043 O O . GLY A 1 72 ? -15.245 -4.080 -0.656 1.00 0.00 72 GLY A O 1
ATOM 1047 N N . THR A 1 73 ? -15.180 -3.902 1.586 1.00 0.00 73 THR A N 1
ATOM 1048 C CA . THR A 1 73 ? -14.934 -2.465 1.573 1.00 0.00 73 THR A CA 1
ATOM 1049 C C . THR A 1 73 ? -13.538 -2.143 2.092 1.00 0.00 73 THR A C 1
ATOM 1050 O O . THR A 1 73 ? -12.749 -3.042 2.382 1.00 0.00 73 THR A O 1
ATOM 1061 N N . PHE A 1 74 ? -13.238 -0.853 2.207 1.00 0.00 74 PHE A N 1
ATOM 1062 C CA . PHE A 1 74 ? -11.936 -0.410 2.691 1.00 0.00 74 PHE A CA 1
ATOM 1063 C C . PHE A 1 74 ? -12.085 0.747 3.673 1.00 0.00 74 PHE A C 1
ATOM 1064 O O . PHE A 1 74 ? -12.910 1.639 3.477 1.00 0.00 74 PHE A O 1
ATOM 1081 N N . MET A 1 75 ? -11.282 0.723 4.731 1.00 0.00 75 MET A N 1
ATOM 1082 C CA . MET A 1 75 ? -11.324 1.770 5.745 1.00 0.00 75 MET A CA 1
ATOM 1083 C C . MET A 1 75 ? -9.981 1.890 6.460 1.00 0.00 75 MET A C 1
ATOM 1084 O O . MET A 1 75 ? -9.426 0.895 6.926 1.00 0.00 75 MET A O 1
ATOM 1098 N N . ILE A 1 76 ? -9.466 3.111 6.543 1.00 0.00 76 ILE A N 1
ATOM 1099 C CA . ILE A 1 76 ? -8.190 3.360 7.201 1.00 0.00 76 ILE A CA 1
ATOM 1100 C C . ILE A 1 76 ? -8.309 3.194 8.712 1.00 0.00 76 ILE A C 1
ATOM 1101 O O . ILE A 1 76 ? -9.284 3.619 9.333 1.00 0.00 76 ILE A O 1
ATOM 1117 N N . PRO A 1 77 ? -7.295 2.563 9.321 1.00 0.00 77 PRO A N 1
ATOM 1118 C CA . PRO A 1 77 ? -7.261 2.328 10.768 1.00 0.00 77 PRO A CA 1
ATOM 1119 C C . PRO A 1 77 ? -7.063 3.616 11.559 1.00 0.00 77 PRO A C 1
ATOM 1120 O O . PRO A 1 77 ? -5.937 3.984 11.892 1.00 0.00 77 PRO A O 1
ATOM 1131 N N . GLY A 1 78 ? -8.165 4.298 11.857 1.00 0.00 78 GLY A N 1
ATOM 1132 C CA . GLY A 1 78 ? -8.090 5.538 12.607 1.00 0.00 78 GLY A CA 1
ATOM 1133 C C . GLY A 1 78 ? -9.181 6.517 12.221 1.00 0.00 78 GLY A C 1
ATOM 1134 O O . GLY A 1 78 ? -9.391 7.521 12.901 1.00 0.00 78 GLY A O 1
ATOM 1138 N N . GLU A 1 79 ? -9.875 6.225 11.125 1.00 0.00 79 GLU A N 1
ATOM 1139 C CA . GLU A 1 79 ? -10.948 7.089 10.649 1.00 0.00 79 GLU A CA 1
ATOM 1140 C C . GLU A 1 79 ? -12.299 6.630 11.193 1.00 0.00 79 GLU A C 1
ATOM 1141 O O . GLU A 1 79 ? -12.374 5.701 11.998 1.00 0.00 79 GLU A O 1
ATOM 1153 N N . LYS A 1 80 ? -13.364 7.287 10.746 1.00 0.00 80 LYS A N 1
ATOM 1154 C CA . LYS A 1 80 ? -14.712 6.947 11.186 1.00 0.00 80 LYS A CA 1
ATOM 1155 C C . LYS A 1 80 ? -15.620 6.670 9.991 1.00 0.00 80 LYS A C 1
ATOM 1156 O O . LYS A 1 80 ? -16.835 6.539 10.140 1.00 0.00 80 LYS A O 1
ATOM 1175 N N . VAL A 1 81 ? -15.021 6.581 8.808 1.00 0.00 81 VAL A N 1
ATOM 1176 C CA . VAL A 1 81 ? -15.776 6.316 7.588 1.00 0.00 81 VAL A CA 1
ATOM 1177 C C . VAL A 1 81 ? -15.063 5.294 6.711 1.00 0.00 81 VAL A C 1
ATOM 1178 O O . VAL A 1 81 ? -13.860 5.071 6.853 1.00 0.00 81 VAL A O 1
ATOM 1191 N N . ALA A 1 82 ? -15.811 4.676 5.803 1.00 0.00 82 ALA A N 1
ATOM 1192 C CA . ALA A 1 82 ? -15.249 3.679 4.900 1.00 0.00 82 ALA A CA 1
ATOM 1193 C C . ALA A 1 82 ? -15.668 3.945 3.459 1.00 0.00 82 ALA A C 1
ATOM 1194 O O . ALA A 1 82 ? -16.354 4.927 3.172 1.00 0.00 82 ALA A O 1
ATOM 1201 N N . HIS A 1 83 ? -15.251 3.065 2.554 1.00 0.00 83 HIS A N 1
ATOM 1202 C CA . HIS A 1 83 ? -15.584 3.205 1.141 1.00 0.00 83 HIS A CA 1
ATOM 1203 C C . HIS A 1 83 ? -15.551 1.852 0.438 1.00 0.00 83 HIS A C 1
ATOM 1204 O O . HIS A 1 83 ? -14.727 0.995 0.755 1.00 0.00 83 HIS A O 1
ATOM 1218 N N . THR A 1 84 ? -16.454 1.667 -0.520 1.00 0.00 84 THR A N 1
ATOM 1219 C CA . THR A 1 84 ? -16.530 0.417 -1.267 1.00 0.00 84 THR A CA 1
ATOM 1220 C C . THR A 1 84 ? -15.176 0.047 -1.858 1.00 0.00 84 THR A C 1
ATOM 1221 O O . THR A 1 84 ? -14.789 -1.121 -1.867 1.00 0.00 84 THR A O 1
ATOM 1232 N N . SER A 1 85 ? -14.457 1.050 -2.353 1.00 0.00 85 SER A N 1
ATOM 1233 C CA . SER A 1 85 ? -13.146 0.830 -2.951 1.00 0.00 85 SER A CA 1
ATOM 1234 C C . SER A 1 85 ? -12.319 2.112 -2.936 1.00 0.00 85 SER A C 1
ATOM 1235 O O . SER A 1 85 ? -12.814 3.180 -2.573 1.00 0.00 85 SER A O 1
ATOM 1243 N N . LEU A 1 86 ? -11.056 1.999 -3.334 1.00 0.00 86 LEU A N 1
ATOM 1244 C CA . LEU A 1 86 ? -10.160 3.148 -3.367 1.00 0.00 86 LEU A CA 1
ATOM 1245 C C . LEU A 1 86 ? -10.811 4.328 -4.081 1.00 0.00 86 LEU A C 1
ATOM 1246 O O . LEU A 1 86 ? -10.754 5.462 -3.607 1.00 0.00 86 LEU A O 1
ATOM 1262 N N . ASP A 1 87 ? -11.432 4.052 -5.223 1.00 0.00 87 ASP A N 1
ATOM 1263 C CA . ASP A 1 87 ? -12.098 5.089 -6.001 1.00 0.00 87 ASP A CA 1
ATOM 1264 C C . ASP A 1 87 ? -13.026 5.920 -5.119 1.00 0.00 87 ASP A C 1
ATOM 1265 O O . ASP A 1 87 ? -12.882 7.138 -5.025 1.00 0.00 87 ASP A O 1
ATOM 1274 N N . ALA A 1 88 ? -13.977 5.252 -4.475 1.00 0.00 88 ALA A N 1
ATOM 1275 C CA . ALA A 1 88 ? -14.927 5.927 -3.600 1.00 0.00 88 ALA A CA 1
ATOM 1276 C C . ALA A 1 88 ? -14.248 6.409 -2.322 1.00 0.00 88 ALA A C 1
ATOM 1277 O O . ALA A 1 88 ? -14.853 7.114 -1.513 1.00 0.00 88 ALA A O 1
ATOM 1284 N N . LEU A 1 89 ? -12.989 6.025 -2.145 1.00 0.00 89 LEU A N 1
ATOM 1285 C CA . LEU A 1 89 ? -12.228 6.417 -0.963 1.00 0.00 89 LEU A CA 1
ATOM 1286 C C . LEU A 1 89 ? -11.319 7.602 -1.270 1.00 0.00 89 LEU A C 1
ATOM 1287 O O . LEU A 1 89 ? -10.937 8.355 -0.374 1.00 0.00 89 LEU A O 1
ATOM 1303 N N . VAL A 1 90 ? -10.976 7.764 -2.545 1.00 0.00 90 VAL A N 1
ATOM 1304 C CA . VAL A 1 90 ? -10.114 8.860 -2.971 1.00 0.00 90 VAL A CA 1
ATOM 1305 C C . VAL A 1 90 ? -10.893 10.167 -3.068 1.00 0.00 90 VAL A C 1
ATOM 1306 O O . VAL A 1 90 ? -10.362 11.241 -2.786 1.00 0.00 90 VAL A O 1
ATOM 1319 N N . THR A 1 91 ? -12.157 10.067 -3.467 1.00 0.00 91 THR A N 1
ATOM 1320 C CA . THR A 1 91 ? -13.011 11.242 -3.601 1.00 0.00 91 THR A CA 1
ATOM 1321 C C . THR A 1 91 ? -13.334 11.844 -2.240 1.00 0.00 91 THR A C 1
ATOM 1322 O O . THR A 1 91 ? -13.274 13.061 -2.057 1.00 0.00 91 THR A O 1
ATOM 1333 N N . PHE A 1 92 ? -13.677 10.987 -1.284 1.00 0.00 92 PHE A N 1
ATOM 1334 C CA . PHE A 1 92 ? -14.010 11.436 0.063 1.00 0.00 92 PHE A CA 1
ATOM 1335 C C . PHE A 1 92 ? -12.782 12.004 0.766 1.00 0.00 92 PHE A C 1
ATOM 1336 O O . PHE A 1 92 ? -12.896 12.860 1.645 1.00 0.00 92 PHE A O 1
ATOM 1353 N N . HIS A 1 93 ? -11.608 11.522 0.375 1.00 0.00 93 HIS A N 1
ATOM 1354 C CA . HIS A 1 93 ? -10.356 11.983 0.967 1.00 0.00 93 HIS A CA 1
ATOM 1355 C C . HIS A 1 93 ? -10.018 13.393 0.494 1.00 0.00 93 HIS A C 1
ATOM 1356 O O . HIS A 1 93 ? -9.311 14.133 1.178 1.00 0.00 93 HIS A O 1
ATOM 1370 N N . GLN A 1 94 ? -10.526 13.757 -0.678 1.00 0.00 94 GLN A N 1
ATOM 1371 C CA . GLN A 1 94 ? -10.275 15.078 -1.242 1.00 0.00 94 GLN A CA 1
ATOM 1372 C C . GLN A 1 94 ? -11.010 16.155 -0.453 1.00 0.00 94 GLN A C 1
ATOM 1373 O O . GLN A 1 94 ? -10.703 17.341 -0.569 1.00 0.00 94 GLN A O 1
ATOM 1387 N N . GLN A 1 95 ? -11.983 15.734 0.349 1.00 0.00 95 GLN A N 1
ATOM 1388 C CA . GLN A 1 95 ? -12.763 16.665 1.157 1.00 0.00 95 GLN A CA 1
ATOM 1389 C C . GLN A 1 95 ? -12.494 16.453 2.643 1.00 0.00 95 GLN A C 1
ATOM 1390 O O . GLN A 1 95 ? -12.585 17.385 3.441 1.00 0.00 95 GLN A O 1
ATOM 1404 N N . LYS A 1 96 ? -12.164 15.219 3.009 1.00 0.00 96 LYS A N 1
ATOM 1405 C CA . LYS A 1 96 ? -11.880 14.883 4.400 1.00 0.00 96 LYS A CA 1
ATOM 1406 C C . LYS A 1 96 ? -10.480 14.295 4.543 1.00 0.00 96 LYS A C 1
ATOM 1407 O O . LYS A 1 96 ? -10.144 13.275 3.940 1.00 0.00 96 LYS A O 1
ATOM 1426 N N . PRO A 1 97 ? -9.643 14.950 5.361 1.00 0.00 97 PRO A N 1
ATOM 1427 C CA . PRO A 1 97 ? -8.267 14.509 5.604 1.00 0.00 97 PRO A CA 1
ATOM 1428 C C . PRO A 1 97 ? -8.206 13.219 6.415 1.00 0.00 97 PRO A C 1
ATOM 1429 O O . PRO A 1 97 ? -9.214 12.531 6.582 1.00 0.00 97 PRO A O 1
ATOM 1440 N N . ILE A 1 98 ? -7.019 12.896 6.917 1.00 0.00 98 ILE A N 1
ATOM 1441 C CA . ILE A 1 98 ? -6.828 11.689 7.712 1.00 0.00 98 ILE A CA 1
ATOM 1442 C C . ILE A 1 98 ? -6.778 12.014 9.201 1.00 0.00 98 ILE A C 1
ATOM 1443 O O . ILE A 1 98 ? -6.262 13.057 9.601 1.00 0.00 98 ILE A O 1
ATOM 1459 N N . GLU A 1 99 ? -7.317 11.113 10.016 1.00 0.00 99 GLU A N 1
ATOM 1460 C CA . GLU A 1 99 ? -7.331 11.303 11.462 1.00 0.00 99 GLU A CA 1
ATOM 1461 C C . GLU A 1 99 ? -6.025 11.930 11.941 1.00 0.00 99 GLU A C 1
ATOM 1462 O O . GLU A 1 99 ? -6.007 13.001 12.547 1.00 0.00 99 GLU A O 1
ATOM 1474 N N . PRO A 1 100 ? -4.905 11.246 11.664 1.00 0.00 100 PRO A N 1
ATOM 1475 C CA . PRO A 1 100 ? -3.573 11.716 12.058 1.00 0.00 100 PRO A CA 1
ATOM 1476 C C . PRO A 1 100 ? -3.136 12.945 11.269 1.00 0.00 100 PRO A C 1
ATOM 1477 O O . PRO A 1 100 ? -2.718 13.949 11.847 1.00 0.00 100 PRO A O 1
ATOM 1488 N N . ARG A 1 101 ? -3.234 12.860 9.947 1.00 0.00 101 ARG A N 1
ATOM 1489 C CA . ARG A 1 101 ? -2.848 13.966 9.079 1.00 0.00 101 ARG A CA 1
ATOM 1490 C C . ARG A 1 101 ? -4.072 14.758 8.629 1.00 0.00 101 ARG A C 1
ATOM 1491 O O . ARG A 1 101 ? -4.954 14.227 7.955 1.00 0.00 101 ARG A O 1
ATOM 1512 N N . ARG A 1 102 ? -4.118 16.031 9.010 1.00 0.00 102 ARG A N 1
ATOM 1513 C CA . ARG A 1 102 ? -5.235 16.897 8.649 1.00 0.00 102 ARG A CA 1
ATOM 1514 C C . ARG A 1 102 ? -5.058 17.451 7.238 1.00 0.00 102 ARG A C 1
ATOM 1515 O O . ARG A 1 102 ? -5.713 18.420 6.856 1.00 0.00 102 ARG A O 1
ATOM 1536 N N . GLU A 1 103 ? -4.168 16.829 6.470 1.00 0.00 103 GLU A N 1
ATOM 1537 C CA . GLU A 1 103 ? -3.905 17.262 5.103 1.00 0.00 103 GLU A CA 1
ATOM 1538 C C . GLU A 1 103 ? -4.894 16.625 4.131 1.00 0.00 103 GLU A C 1
ATOM 1539 O O . GLU A 1 103 ? -5.230 15.446 4.253 1.00 0.00 103 GLU A O 1
ATOM 1551 N N . LEU A 1 104 ? -5.356 17.412 3.166 1.00 0.00 104 LEU A N 1
ATOM 1552 C CA . LEU A 1 104 ? -6.307 16.926 2.172 1.00 0.00 104 LEU A CA 1
ATOM 1553 C C . LEU A 1 104 ? -5.617 16.675 0.835 1.00 0.00 104 LEU A C 1
ATOM 1554 O O . LEU A 1 104 ? -4.419 16.924 0.685 1.00 0.00 104 LEU A O 1
ATOM 1570 N N . LEU A 1 105 ? -6.379 16.182 -0.136 1.00 0.00 105 LEU A N 1
ATOM 1571 C CA . LEU A 1 105 ? -5.841 15.899 -1.461 1.00 0.00 105 LEU A CA 1
ATOM 1572 C C . LEU A 1 105 ? -6.273 16.966 -2.463 1.00 0.00 105 LEU A C 1
ATOM 1573 O O . LEU A 1 105 ? -7.170 17.764 -2.189 1.00 0.00 105 LEU A O 1
ATOM 1589 N N . THR A 1 106 ? -5.630 16.973 -3.626 1.00 0.00 106 THR A N 1
ATOM 1590 C CA . THR A 1 106 ? -5.948 17.939 -4.670 1.00 0.00 106 THR A CA 1
ATOM 1591 C C . THR A 1 106 ? -6.156 17.250 -6.013 1.00 0.00 106 THR A C 1
ATOM 1592 O O . THR A 1 106 ? -7.198 17.411 -6.648 1.00 0.00 106 THR A O 1
ATOM 1603 N N . GLN A 1 107 ? -5.159 16.482 -6.440 1.00 0.00 107 GLN A N 1
ATOM 1604 C CA . GLN A 1 107 ? -5.234 15.769 -7.709 1.00 0.00 107 GLN A CA 1
ATOM 1605 C C . GLN A 1 107 ? -4.389 14.500 -7.671 1.00 0.00 107 GLN A C 1
ATOM 1606 O O . GLN A 1 107 ? -3.393 14.409 -6.953 1.00 0.00 107 GLN A O 1
ATOM 1620 N N . PRO A 1 108 ? -4.793 13.495 -8.463 1.00 0.00 108 PRO A N 1
ATOM 1621 C CA . PRO A 1 108 ? -4.085 12.213 -8.538 1.00 0.00 108 PRO A CA 1
ATOM 1622 C C . PRO A 1 108 ? -2.729 12.339 -9.223 1.00 0.00 108 PRO A C 1
ATOM 1623 O O . PRO A 1 108 ? -2.570 13.113 -10.167 1.00 0.00 108 PRO A O 1
ATOM 1634 N N . CYS A 1 109 ? -1.756 11.573 -8.743 1.00 0.00 109 CYS A N 1
ATOM 1635 C CA . CYS A 1 109 ? -0.412 11.599 -9.310 1.00 0.00 109 CYS A CA 1
ATOM 1636 C C . CYS A 1 109 ? -0.366 10.842 -10.633 1.00 0.00 109 CYS A C 1
ATOM 1637 O O . CYS A 1 109 ? -1.245 10.033 -10.928 1.00 0.00 109 CYS A O 1
ATOM 1645 N N . ARG A 1 110 ? 0.664 11.113 -11.428 1.00 0.00 110 ARG A N 1
ATOM 1646 C CA . ARG A 1 110 ? 0.824 10.461 -12.722 1.00 0.00 110 ARG A CA 1
ATOM 1647 C C . ARG A 1 110 ? 2.112 9.644 -12.764 1.00 0.00 110 ARG A C 1
ATOM 1648 O O . ARG A 1 110 ? 3.178 10.129 -12.386 1.00 0.00 110 ARG A O 1
ATOM 1669 N N . GLN A 1 111 ? 2.004 8.402 -13.225 1.00 0.00 111 GLN A N 1
ATOM 1670 C CA . GLN A 1 111 ? 3.160 7.518 -13.315 1.00 0.00 111 GLN A CA 1
ATOM 1671 C C . GLN A 1 111 ? 4.327 8.217 -14.003 1.00 0.00 111 GLN A C 1
ATOM 1672 O O . GLN A 1 111 ? 4.150 9.237 -14.669 1.00 0.00 111 GLN A O 1
ATOM 1686 N N . LYS A 1 112 ? 5.524 7.662 -13.837 1.00 0.00 112 LYS A N 1
ATOM 1687 C CA . LYS A 1 112 ? 6.722 8.231 -14.441 1.00 0.00 112 LYS A CA 1
ATOM 1688 C C . LYS A 1 112 ? 6.901 7.731 -15.871 1.00 0.00 112 LYS A C 1
ATOM 1689 O O . LYS A 1 112 ? 8.015 7.691 -16.391 1.00 0.00 112 LYS A O 1
ATOM 1708 N N . ASP A 1 113 ? 5.795 7.350 -16.502 1.00 0.00 113 ASP A N 1
ATOM 1709 C CA . ASP A 1 113 ? 5.828 6.854 -17.872 1.00 0.00 113 ASP A CA 1
ATOM 1710 C C . ASP A 1 113 ? 4.560 7.245 -18.623 1.00 0.00 113 ASP A C 1
ATOM 1711 O O . ASP A 1 113 ? 3.543 7.574 -18.013 1.00 0.00 113 ASP A O 1
ATOM 1720 N N . SER A 1 114 ? 4.628 7.205 -19.950 1.00 0.00 114 SER A N 1
ATOM 1721 C CA . SER A 1 114 ? 3.485 7.560 -20.785 1.00 0.00 114 SER A CA 1
ATOM 1722 C C . SER A 1 114 ? 2.483 6.412 -20.850 1.00 0.00 114 SER A C 1
ATOM 1723 O O . SER A 1 114 ? 1.304 6.584 -20.545 1.00 0.00 114 SER A O 1
ATOM 1731 N N . GLY A 1 115 ? 2.962 5.239 -21.252 1.00 0.00 115 GLY A N 1
ATOM 1732 C CA . GLY A 1 115 ? 2.096 4.078 -21.352 1.00 0.00 115 GLY A CA 1
ATOM 1733 C C . GLY A 1 115 ? 1.577 3.862 -22.759 1.00 0.00 115 GLY A C 1
ATOM 1734 O O . GLY A 1 115 ? 0.448 4.227 -23.090 1.00 0.00 115 GLY A O 1
ATOM 1738 N N . PRO A 1 116 ? 2.411 3.256 -23.615 1.00 0.00 116 PRO A N 1
ATOM 1739 C CA . PRO A 1 116 ? 2.051 2.979 -25.009 1.00 0.00 116 PRO A CA 1
ATOM 1740 C C . PRO A 1 116 ? 0.986 1.894 -25.128 1.00 0.00 116 PRO A C 1
ATOM 1741 O O . PRO A 1 116 ? 0.062 2.005 -25.935 1.00 0.00 116 PRO A O 1
ATOM 1752 N N . SER A 1 117 ? 1.121 0.847 -24.321 1.00 0.00 117 SER A N 1
ATOM 1753 C CA . SER A 1 117 ? 0.171 -0.259 -24.338 1.00 0.00 117 SER A CA 1
ATOM 1754 C C . SER A 1 117 ? 0.244 -1.059 -23.042 1.00 0.00 117 SER A C 1
ATOM 1755 O O . SER A 1 117 ? 1.209 -0.949 -22.285 1.00 0.00 117 SER A O 1
ATOM 1763 N N . SER A 1 118 ? -0.783 -1.865 -22.792 1.00 0.00 118 SER A N 1
ATOM 1764 C CA . SER A 1 118 ? -0.838 -2.681 -21.584 1.00 0.00 118 SER A CA 1
ATOM 1765 C C . SER A 1 118 ? 0.511 -3.341 -21.314 1.00 0.00 118 SER A C 1
ATOM 1766 O O . SER A 1 118 ? 1.087 -3.183 -20.237 1.00 0.00 118 SER A O 1
ATOM 1774 N N . GLY A 1 119 ? 1.009 -4.082 -22.299 1.00 0.00 119 GLY A N 1
ATOM 1775 C CA . GLY A 1 119 ? 2.286 -4.756 -22.148 1.00 0.00 119 GLY A CA 1
ATOM 1776 C C . GLY A 1 119 ? 3.297 -4.322 -23.191 1.00 0.00 119 GLY A C 1
ATOM 1777 O O . GLY A 1 119 ? 3.063 -3.368 -23.932 1.00 0.00 119 GLY A O 1
ATOM 1781 N N . GLY A 1 1 ? 3.704 37.045 -18.755 1.00 0.00 1 GLY A N 2
ATOM 1782 C CA . GLY A 1 1 ? 3.280 35.672 -18.963 1.00 0.00 1 GLY A CA 2
ATOM 1783 C C . GLY A 1 1 ? 3.481 35.214 -20.394 1.00 0.00 1 GLY A C 2
ATOM 1784 O O . GLY A 1 1 ? 4.076 35.926 -21.204 1.00 0.00 1 GLY A O 2
ATOM 1788 N N . SER A 1 2 ? 2.987 34.020 -20.707 1.00 0.00 2 SER A N 2
ATOM 1789 C CA . SER A 1 2 ? 3.121 33.465 -22.049 1.00 0.00 2 SER A CA 2
ATOM 1790 C C . SER A 1 2 ? 1.888 32.651 -22.425 1.00 0.00 2 SER A C 2
ATOM 1791 O O . SER A 1 2 ? 1.059 32.329 -21.573 1.00 0.00 2 SER A O 2
ATOM 1799 N N . SER A 1 3 ? 1.773 32.320 -23.707 1.00 0.00 3 SER A N 2
ATOM 1800 C CA . SER A 1 3 ? 0.639 31.546 -24.199 1.00 0.00 3 SER A CA 2
ATOM 1801 C C . SER A 1 3 ? 1.027 30.740 -25.435 1.00 0.00 3 SER A C 2
ATOM 1802 O O . SER A 1 3 ? 1.875 31.157 -26.221 1.00 0.00 3 SER A O 2
ATOM 1810 N N . GLY A 1 4 ? 0.398 29.580 -25.599 1.00 0.00 4 GLY A N 2
ATOM 1811 C CA . GLY A 1 4 ? 0.690 28.732 -26.739 1.00 0.00 4 GLY A CA 2
ATOM 1812 C C . GLY A 1 4 ? 0.526 27.258 -26.423 1.00 0.00 4 GLY A C 2
ATOM 1813 O O . GLY A 1 4 ? 1.508 26.549 -26.206 1.00 0.00 4 GLY A O 2
ATOM 1817 N N . SER A 1 5 ? -0.721 26.796 -26.398 1.00 0.00 5 SER A N 2
ATOM 1818 C CA . SER A 1 5 ? -1.010 25.397 -26.100 1.00 0.00 5 SER A CA 2
ATOM 1819 C C . SER A 1 5 ? -2.139 24.878 -26.986 1.00 0.00 5 SER A C 2
ATOM 1820 O O . SER A 1 5 ? -3.246 25.415 -26.979 1.00 0.00 5 SER A O 2
ATOM 1828 N N . SER A 1 6 ? -1.850 23.826 -27.747 1.00 0.00 6 SER A N 2
ATOM 1829 C CA . SER A 1 6 ? -2.838 23.235 -28.640 1.00 0.00 6 SER A CA 2
ATOM 1830 C C . SER A 1 6 ? -2.661 21.722 -28.721 1.00 0.00 6 SER A C 2
ATOM 1831 O O . SER A 1 6 ? -1.656 21.178 -28.264 1.00 0.00 6 SER A O 2
ATOM 1839 N N . GLY A 1 7 ? -3.646 21.046 -29.305 1.00 0.00 7 GLY A N 2
ATOM 1840 C CA . GLY A 1 7 ? -3.580 19.602 -29.436 1.00 0.00 7 GLY A CA 2
ATOM 1841 C C . GLY A 1 7 ? -3.741 18.893 -28.106 1.00 0.00 7 GLY A C 2
ATOM 1842 O O . GLY A 1 7 ? -3.509 19.479 -27.049 1.00 0.00 7 GLY A O 2
ATOM 1846 N N . GLY A 1 8 ? -4.140 17.626 -28.157 1.00 0.00 8 GLY A N 2
ATOM 1847 C CA . GLY A 1 8 ? -4.326 16.856 -26.941 1.00 0.00 8 GLY A CA 2
ATOM 1848 C C . GLY A 1 8 ? -5.323 15.728 -27.115 1.00 0.00 8 GLY A C 2
ATOM 1849 O O . GLY A 1 8 ? -6.350 15.895 -27.772 1.00 0.00 8 GLY A O 2
ATOM 1853 N N . GLN A 1 9 ? -5.018 14.575 -26.527 1.00 0.00 9 GLN A N 2
ATOM 1854 C CA . GLN A 1 9 ? -5.895 13.414 -26.624 1.00 0.00 9 GLN A CA 2
ATOM 1855 C C . GLN A 1 9 ? -5.563 12.390 -25.543 1.00 0.00 9 GLN A C 2
ATOM 1856 O O . GLN A 1 9 ? -4.434 12.332 -25.054 1.00 0.00 9 GLN A O 2
ATOM 1870 N N . LEU A 1 10 ? -6.554 11.585 -25.173 1.00 0.00 10 LEU A N 2
ATOM 1871 C CA . LEU A 1 10 ? -6.366 10.563 -24.149 1.00 0.00 10 LEU A CA 2
ATOM 1872 C C . LEU A 1 10 ? -6.490 9.165 -24.748 1.00 0.00 10 LEU A C 2
ATOM 1873 O O . LEU A 1 10 ? -7.391 8.896 -25.542 1.00 0.00 10 LEU A O 2
ATOM 1889 N N . ALA A 1 11 ? -5.580 8.278 -24.358 1.00 0.00 11 ALA A N 2
ATOM 1890 C CA . ALA A 1 11 ? -5.589 6.906 -24.852 1.00 0.00 11 ALA A CA 2
ATOM 1891 C C . ALA A 1 11 ? -6.660 6.078 -24.149 1.00 0.00 11 ALA A C 2
ATOM 1892 O O . ALA A 1 11 ? -6.788 6.121 -22.927 1.00 0.00 11 ALA A O 2
ATOM 1899 N N . GLN A 1 12 ? -7.427 5.325 -24.931 1.00 0.00 12 GLN A N 2
ATOM 1900 C CA . GLN A 1 12 ? -8.488 4.488 -24.383 1.00 0.00 12 GLN A CA 2
ATOM 1901 C C . GLN A 1 12 ? -7.947 3.572 -23.290 1.00 0.00 12 GLN A C 2
ATOM 1902 O O . GLN A 1 12 ? -7.127 2.693 -23.553 1.00 0.00 12 GLN A O 2
ATOM 1916 N N . ASP A 1 13 ? -8.412 3.785 -22.064 1.00 0.00 13 ASP A N 2
ATOM 1917 C CA . ASP A 1 13 ? -7.976 2.978 -20.930 1.00 0.00 13 ASP A CA 2
ATOM 1918 C C . ASP A 1 13 ? -9.095 2.836 -19.902 1.00 0.00 13 ASP A C 2
ATOM 1919 O O . ASP A 1 13 ? -10.094 3.551 -19.955 1.00 0.00 13 ASP A O 2
ATOM 1928 N N . GLY A 1 14 ? -8.919 1.906 -18.968 1.00 0.00 14 GLY A N 2
ATOM 1929 C CA . GLY A 1 14 ? -9.921 1.686 -17.942 1.00 0.00 14 GLY A CA 2
ATOM 1930 C C . GLY A 1 14 ? -9.339 1.733 -16.543 1.00 0.00 14 GLY A C 2
ATOM 1931 O O . GLY A 1 14 ? -9.847 1.081 -15.630 1.00 0.00 14 GLY A O 2
ATOM 1935 N N . VAL A 1 15 ? -8.269 2.503 -16.375 1.00 0.00 15 VAL A N 2
ATOM 1936 C CA . VAL A 1 15 ? -7.617 2.631 -15.076 1.00 0.00 15 VAL A CA 2
ATOM 1937 C C . VAL A 1 15 ? -7.221 4.078 -14.801 1.00 0.00 15 VAL A C 2
ATOM 1938 O O . VAL A 1 15 ? -6.728 4.790 -15.675 1.00 0.00 15 VAL A O 2
ATOM 1951 N N . PRO A 1 16 ? -7.441 4.524 -13.555 1.00 0.00 16 PRO A N 2
ATOM 1952 C CA . PRO A 1 16 ? -7.114 5.889 -13.134 1.00 0.00 16 PRO A CA 2
ATOM 1953 C C . PRO A 1 16 ? -5.610 6.129 -13.059 1.00 0.00 16 PRO A C 2
ATOM 1954 O O . PRO A 1 16 ? -4.816 5.211 -13.264 1.00 0.00 16 PRO A O 2
ATOM 1965 N N . GLU A 1 17 ? -5.225 7.366 -12.764 1.00 0.00 17 GLU A N 2
ATOM 1966 C CA . GLU A 1 17 ? -3.815 7.724 -12.662 1.00 0.00 17 GLU A CA 2
ATOM 1967 C C . GLU A 1 17 ? -3.296 7.492 -11.247 1.00 0.00 17 GLU A C 2
ATOM 1968 O O . GLU A 1 17 ? -2.177 7.013 -11.055 1.00 0.00 17 GLU A O 2
ATOM 1980 N N . TRP A 1 18 ? -4.115 7.834 -10.259 1.00 0.00 18 TRP A N 2
ATOM 1981 C CA . TRP A 1 18 ? -3.738 7.664 -8.860 1.00 0.00 18 TRP A CA 2
ATOM 1982 C C . TRP A 1 18 ? -3.408 6.206 -8.558 1.00 0.00 18 TRP A C 2
ATOM 1983 O O . TRP A 1 18 ? -2.863 5.889 -7.501 1.00 0.00 18 TRP A O 2
ATOM 2004 N N . PHE A 1 19 ? -3.742 5.323 -9.493 1.00 0.00 19 PHE A N 2
ATOM 2005 C CA . PHE A 1 19 ? -3.481 3.898 -9.326 1.00 0.00 19 PHE A CA 2
ATOM 2006 C C . PHE A 1 19 ? -2.136 3.516 -9.935 1.00 0.00 19 PHE A C 2
ATOM 2007 O O . PHE A 1 19 ? -2.063 3.087 -11.088 1.00 0.00 19 PHE A O 2
ATOM 2024 N N . HIS A 1 20 ? -1.073 3.674 -9.154 1.00 0.00 20 HIS A N 2
ATOM 2025 C CA . HIS A 1 20 ? 0.271 3.346 -9.616 1.00 0.00 20 HIS A CA 2
ATOM 2026 C C . HIS A 1 20 ? 0.583 1.872 -9.376 1.00 0.00 20 HIS A C 2
ATOM 2027 O O . HIS A 1 20 ? 1.739 1.495 -9.187 1.00 0.00 20 HIS A O 2
ATOM 2041 N N . GLY A 1 21 ? -0.456 1.043 -9.385 1.00 0.00 21 GLY A N 2
ATOM 2042 C CA . GLY A 1 21 ? -0.272 -0.380 -9.166 1.00 0.00 21 GLY A CA 2
ATOM 2043 C C . GLY A 1 21 ? 0.541 -0.675 -7.921 1.00 0.00 21 GLY A C 2
ATOM 2044 O O . GLY A 1 21 ? 0.263 -0.138 -6.849 1.00 0.00 21 GLY A O 2
ATOM 2048 N N . ALA A 1 22 ? 1.546 -1.532 -8.063 1.00 0.00 22 ALA A N 2
ATOM 2049 C CA . ALA A 1 22 ? 2.401 -1.898 -6.940 1.00 0.00 22 ALA A CA 2
ATOM 2050 C C . ALA A 1 22 ? 3.812 -1.348 -7.123 1.00 0.00 22 ALA A C 2
ATOM 2051 O O . ALA A 1 22 ? 4.679 -2.013 -7.692 1.00 0.00 22 ALA A O 2
ATOM 2058 N N . ILE A 1 23 ? 4.036 -0.131 -6.639 1.00 0.00 23 ILE A N 2
ATOM 2059 C CA . ILE A 1 23 ? 5.342 0.507 -6.749 1.00 0.00 23 ILE A CA 2
ATOM 2060 C C . ILE A 1 23 ? 6.140 0.351 -5.460 1.00 0.00 23 ILE A C 2
ATOM 2061 O O . ILE A 1 23 ? 5.631 -0.152 -4.459 1.00 0.00 23 ILE A O 2
ATOM 2077 N N . SER A 1 24 ? 7.395 0.790 -5.491 1.00 0.00 24 SER A N 2
ATOM 2078 C CA . SER A 1 24 ? 8.265 0.698 -4.324 1.00 0.00 24 SER A CA 2
ATOM 2079 C C . SER A 1 24 ? 8.232 1.993 -3.518 1.00 0.00 24 SER A C 2
ATOM 2080 O O . SER A 1 24 ? 8.135 3.084 -4.079 1.00 0.00 24 SER A O 2
ATOM 2088 N N . ARG A 1 25 ? 8.313 1.862 -2.198 1.00 0.00 25 ARG A N 2
ATOM 2089 C CA . ARG A 1 25 ? 8.291 3.021 -1.313 1.00 0.00 25 ARG A CA 2
ATOM 2090 C C . ARG A 1 25 ? 9.100 4.172 -1.903 1.00 0.00 25 ARG A C 2
ATOM 2091 O O . ARG A 1 25 ? 8.673 5.325 -1.868 1.00 0.00 25 ARG A O 2
ATOM 2112 N N . GLU A 1 26 ? 10.270 3.848 -2.445 1.00 0.00 26 GLU A N 2
ATOM 2113 C CA . GLU A 1 26 ? 11.139 4.856 -3.042 1.00 0.00 26 GLU A CA 2
ATOM 2114 C C . GLU A 1 26 ? 10.464 5.514 -4.242 1.00 0.00 26 GLU A C 2
ATOM 2115 O O . GLU A 1 26 ? 10.543 6.730 -4.422 1.00 0.00 26 GLU A O 2
ATOM 2127 N N . ASP A 1 27 ? 9.803 4.704 -5.060 1.00 0.00 27 ASP A N 2
ATOM 2128 C CA . ASP A 1 27 ? 9.114 5.206 -6.243 1.00 0.00 27 ASP A CA 2
ATOM 2129 C C . ASP A 1 27 ? 8.035 6.212 -5.857 1.00 0.00 27 ASP A C 2
ATOM 2130 O O . ASP A 1 27 ? 8.123 7.393 -6.195 1.00 0.00 27 ASP A O 2
ATOM 2139 N N . ALA A 1 28 ? 7.017 5.738 -5.147 1.00 0.00 28 ALA A N 2
ATOM 2140 C CA . ALA A 1 28 ? 5.921 6.596 -4.715 1.00 0.00 28 ALA A CA 2
ATOM 2141 C C . ALA A 1 28 ? 6.430 7.977 -4.316 1.00 0.00 28 ALA A C 2
ATOM 2142 O O . ALA A 1 28 ? 5.970 8.993 -4.836 1.00 0.00 28 ALA A O 2
ATOM 2149 N N . GLU A 1 29 ? 7.383 8.007 -3.389 1.00 0.00 29 GLU A N 2
ATOM 2150 C CA . GLU A 1 29 ? 7.952 9.264 -2.919 1.00 0.00 29 GLU A CA 2
ATOM 2151 C C . GLU A 1 29 ? 8.485 10.090 -4.088 1.00 0.00 29 GLU A C 2
ATOM 2152 O O . GLU A 1 29 ? 8.286 11.302 -4.147 1.00 0.00 29 GLU A O 2
ATOM 2164 N N . ASN A 1 30 ? 9.164 9.421 -5.015 1.00 0.00 30 ASN A N 2
ATOM 2165 C CA . ASN A 1 30 ? 9.727 10.092 -6.181 1.00 0.00 30 ASN A CA 2
ATOM 2166 C C . ASN A 1 30 ? 8.624 10.553 -7.129 1.00 0.00 30 ASN A C 2
ATOM 2167 O O . ASN A 1 30 ? 8.805 11.500 -7.897 1.00 0.00 30 ASN A O 2
ATOM 2178 N N . LEU A 1 31 ? 7.481 9.879 -7.070 1.00 0.00 31 LEU A N 2
ATOM 2179 C CA . LEU A 1 31 ? 6.347 10.218 -7.922 1.00 0.00 31 LEU A CA 2
ATOM 2180 C C . LEU A 1 31 ? 5.660 11.490 -7.434 1.00 0.00 31 LEU A C 2
ATOM 2181 O O . LEU A 1 31 ? 5.055 12.223 -8.218 1.00 0.00 31 LEU A O 2
ATOM 2197 N N . LEU A 1 32 ? 5.758 11.746 -6.134 1.00 0.00 32 LEU A N 2
ATOM 2198 C CA . LEU A 1 32 ? 5.148 12.930 -5.540 1.00 0.00 32 LEU A CA 2
ATOM 2199 C C . LEU A 1 32 ? 6.178 14.042 -5.360 1.00 0.00 32 LEU A C 2
ATOM 2200 O O . LEU A 1 32 ? 5.839 15.224 -5.385 1.00 0.00 32 LEU A O 2
ATOM 2216 N N . GLU A 1 33 ? 7.436 13.652 -5.184 1.00 0.00 33 GLU A N 2
ATOM 2217 C CA . GLU A 1 33 ? 8.515 14.616 -5.002 1.00 0.00 33 GLU A CA 2
ATOM 2218 C C . GLU A 1 33 ? 8.507 15.658 -6.117 1.00 0.00 33 GLU A C 2
ATOM 2219 O O . GLU A 1 33 ? 8.580 16.860 -5.859 1.00 0.00 33 GLU A O 2
ATOM 2231 N N . SER A 1 34 ? 8.419 15.188 -7.357 1.00 0.00 34 SER A N 2
ATOM 2232 C CA . SER A 1 34 ? 8.406 16.078 -8.513 1.00 0.00 34 SER A CA 2
ATOM 2233 C C . SER A 1 34 ? 7.000 16.611 -8.773 1.00 0.00 34 SER A C 2
ATOM 2234 O O . SER A 1 34 ? 6.727 17.181 -9.828 1.00 0.00 34 SER A O 2
ATOM 2242 N N . GLN A 1 35 ? 6.114 16.420 -7.800 1.00 0.00 35 GLN A N 2
ATOM 2243 C CA . GLN A 1 35 ? 4.736 16.881 -7.924 1.00 0.00 35 GLN A CA 2
ATOM 2244 C C . GLN A 1 35 ? 4.437 17.982 -6.912 1.00 0.00 35 GLN A C 2
ATOM 2245 O O . GLN A 1 35 ? 5.067 18.078 -5.859 1.00 0.00 35 GLN A O 2
ATOM 2259 N N . PRO A 1 36 ? 3.453 18.834 -7.236 1.00 0.00 36 PRO A N 2
ATOM 2260 C CA . PRO A 1 36 ? 3.049 19.944 -6.369 1.00 0.00 36 PRO A CA 2
ATOM 2261 C C . PRO A 1 36 ? 2.348 19.464 -5.103 1.00 0.00 36 PRO A C 2
ATOM 2262 O O . PRO A 1 36 ? 1.735 18.395 -5.087 1.00 0.00 36 PRO A O 2
ATOM 2273 N N . LEU A 1 37 ? 2.440 20.260 -4.043 1.00 0.00 37 LEU A N 2
ATOM 2274 C CA . LEU A 1 37 ? 1.814 19.916 -2.771 1.00 0.00 37 LEU A CA 2
ATOM 2275 C C . LEU A 1 37 ? 0.341 19.565 -2.966 1.00 0.00 37 LEU A C 2
ATOM 2276 O O . LEU A 1 37 ? -0.422 20.342 -3.537 1.00 0.00 37 LEU A O 2
ATOM 2292 N N . GLY A 1 38 ? -0.049 18.388 -2.486 1.00 0.00 38 GLY A N 2
ATOM 2293 C CA . GLY A 1 38 ? -1.429 17.956 -2.615 1.00 0.00 38 GLY A CA 2
ATOM 2294 C C . GLY A 1 38 ? -1.570 16.720 -3.481 1.00 0.00 38 GLY A C 2
ATOM 2295 O O . GLY A 1 38 ? -2.513 15.945 -3.320 1.00 0.00 38 GLY A O 2
ATOM 2299 N N . SER A 1 39 ? -0.631 16.535 -4.404 1.00 0.00 39 SER A N 2
ATOM 2300 C CA . SER A 1 39 ? -0.657 15.387 -5.302 1.00 0.00 39 SER A CA 2
ATOM 2301 C C . SER A 1 39 ? -0.741 14.082 -4.515 1.00 0.00 39 SER A C 2
ATOM 2302 O O . SER A 1 39 ? 0.169 13.741 -3.759 1.00 0.00 39 SER A O 2
ATOM 2310 N N . PHE A 1 40 ? -1.839 13.357 -4.698 1.00 0.00 40 PHE A N 2
ATOM 2311 C CA . PHE A 1 40 ? -2.043 12.091 -4.005 1.00 0.00 40 PHE A CA 2
ATOM 2312 C C . PHE A 1 40 ? -1.916 10.916 -4.970 1.00 0.00 40 PHE A C 2
ATOM 2313 O O . PHE A 1 40 ? -2.160 11.054 -6.170 1.00 0.00 40 PHE A O 2
ATOM 2330 N N . LEU A 1 41 ? -1.532 9.760 -4.439 1.00 0.00 41 LEU A N 2
ATOM 2331 C CA . LEU A 1 41 ? -1.373 8.560 -5.253 1.00 0.00 41 LEU A CA 2
ATOM 2332 C C . LEU A 1 41 ? -1.409 7.306 -4.385 1.00 0.00 41 LEU A C 2
ATOM 2333 O O . LEU A 1 41 ? -0.908 7.301 -3.261 1.00 0.00 41 LEU A O 2
ATOM 2349 N N . ILE A 1 42 ? -2.005 6.243 -4.916 1.00 0.00 42 ILE A N 2
ATOM 2350 C CA . ILE A 1 42 ? -2.104 4.982 -4.192 1.00 0.00 42 ILE A CA 2
ATOM 2351 C C . ILE A 1 42 ? -1.229 3.910 -4.832 1.00 0.00 42 ILE A C 2
ATOM 2352 O O . ILE A 1 42 ? -1.026 3.903 -6.046 1.00 0.00 42 ILE A O 2
ATOM 2368 N N . ARG A 1 43 ? -0.712 3.006 -4.006 1.00 0.00 43 ARG A N 2
ATOM 2369 C CA . ARG A 1 43 ? 0.142 1.929 -4.491 1.00 0.00 43 ARG A CA 2
ATOM 2370 C C . ARG A 1 43 ? -0.168 0.621 -3.768 1.00 0.00 43 ARG A C 2
ATOM 2371 O O . ARG A 1 43 ? 0.136 0.467 -2.585 1.00 0.00 43 ARG A O 2
ATOM 2392 N N . VAL A 1 44 ? -0.777 -0.317 -4.487 1.00 0.00 44 VAL A N 2
ATOM 2393 C CA . VAL A 1 44 ? -1.127 -1.612 -3.914 1.00 0.00 44 VAL A CA 2
ATOM 2394 C C . VAL A 1 44 ? -0.052 -2.094 -2.947 1.00 0.00 44 VAL A C 2
ATOM 2395 O O . VAL A 1 44 ? 1.141 -2.015 -3.238 1.00 0.00 44 VAL A O 2
ATOM 2408 N N . SER A 1 45 ? -0.483 -2.596 -1.794 1.00 0.00 45 SER A N 2
ATOM 2409 C CA . SER A 1 45 ? 0.443 -3.089 -0.781 1.00 0.00 45 SER A CA 2
ATOM 2410 C C . SER A 1 45 ? 0.561 -4.609 -0.846 1.00 0.00 45 SER A C 2
ATOM 2411 O O . SER A 1 45 ? -0.325 -5.290 -1.366 1.00 0.00 45 SER A O 2
ATOM 2419 N N . HIS A 1 46 ? 1.660 -5.135 -0.317 1.00 0.00 46 HIS A N 2
ATOM 2420 C CA . HIS A 1 46 ? 1.895 -6.574 -0.313 1.00 0.00 46 HIS A CA 2
ATOM 2421 C C . HIS A 1 46 ? 2.053 -7.096 1.112 1.00 0.00 46 HIS A C 2
ATOM 2422 O O . HIS A 1 46 ? 1.413 -8.073 1.500 1.00 0.00 46 HIS A O 2
ATOM 2436 N N . SER A 1 47 ? 2.910 -6.438 1.886 1.00 0.00 47 SER A N 2
ATOM 2437 C CA . SER A 1 47 ? 3.156 -6.839 3.265 1.00 0.00 47 SER A CA 2
ATOM 2438 C C . SER A 1 47 ? 1.847 -7.144 3.984 1.00 0.00 47 SER A C 2
ATOM 2439 O O . SER A 1 47 ? 1.739 -8.135 4.709 1.00 0.00 47 SER A O 2
ATOM 2447 N N . HIS A 1 48 ? 0.851 -6.288 3.778 1.00 0.00 48 HIS A N 2
ATOM 2448 C CA . HIS A 1 48 ? -0.453 -6.466 4.406 1.00 0.00 48 HIS A CA 2
ATOM 2449 C C . HIS A 1 48 ? -1.563 -6.471 3.359 1.00 0.00 48 HIS A C 2
ATOM 2450 O O . HIS A 1 48 ? -1.519 -5.716 2.388 1.00 0.00 48 HIS A O 2
ATOM 2464 N N . VAL A 1 49 ? -2.558 -7.329 3.562 1.00 0.00 49 VAL A N 2
ATOM 2465 C CA . VAL A 1 49 ? -3.680 -7.433 2.637 1.00 0.00 49 VAL A CA 2
ATOM 2466 C C . VAL A 1 49 ? -4.443 -6.116 2.549 1.00 0.00 49 VAL A C 2
ATOM 2467 O O . VAL A 1 49 ? -5.016 -5.652 3.533 1.00 0.00 49 VAL A O 2
ATOM 2480 N N . GLY A 1 50 ? -4.448 -5.518 1.361 1.00 0.00 50 GLY A N 2
ATOM 2481 C CA . GLY A 1 50 ? -5.145 -4.260 1.166 1.00 0.00 50 GLY A CA 2
ATOM 2482 C C . GLY A 1 50 ? -4.391 -3.317 0.250 1.00 0.00 50 GLY A C 2
ATOM 2483 O O . GLY A 1 50 ? -3.782 -3.746 -0.731 1.00 0.00 50 GLY A O 2
ATOM 2487 N N . TYR A 1 51 ? -4.433 -2.028 0.569 1.00 0.00 51 TYR A N 2
ATOM 2488 C CA . TYR A 1 51 ? -3.752 -1.019 -0.235 1.00 0.00 51 TYR A CA 2
ATOM 2489 C C . TYR A 1 51 ? -3.068 0.014 0.654 1.00 0.00 51 TYR A C 2
ATOM 2490 O O . TYR A 1 51 ? -3.117 -0.073 1.881 1.00 0.00 51 TYR A O 2
ATOM 2508 N N . THR A 1 52 ? -2.430 0.998 0.025 1.00 0.00 52 THR A N 2
ATOM 2509 C CA . THR A 1 52 ? -1.736 2.050 0.757 1.00 0.00 52 THR A CA 2
ATOM 2510 C C . THR A 1 52 ? -1.871 3.393 0.048 1.00 0.00 52 THR A C 2
ATOM 2511 O O . THR A 1 52 ? -1.449 3.547 -1.099 1.00 0.00 52 THR A O 2
ATOM 2522 N N . LEU A 1 53 ? -2.461 4.363 0.737 1.00 0.00 53 LEU A N 2
ATOM 2523 C CA . LEU A 1 53 ? -2.652 5.694 0.175 1.00 0.00 53 LEU A CA 2
ATOM 2524 C C . LEU A 1 53 ? -1.537 6.637 0.616 1.00 0.00 53 LEU A C 2
ATOM 2525 O O . LEU A 1 53 ? -0.980 6.488 1.703 1.00 0.00 53 LEU A O 2
ATOM 2541 N N . SER A 1 54 ? -1.218 7.608 -0.234 1.00 0.00 54 SER A N 2
ATOM 2542 C CA . SER A 1 54 ? -0.167 8.574 0.068 1.00 0.00 54 SER A CA 2
ATOM 2543 C C . SER A 1 54 ? -0.375 9.865 -0.719 1.00 0.00 54 SER A C 2
ATOM 2544 O O . SER A 1 54 ? -1.146 9.903 -1.678 1.00 0.00 54 SER A O 2
ATOM 2552 N N . TYR A 1 55 ? 0.320 10.919 -0.307 1.00 0.00 55 TYR A N 2
ATOM 2553 C CA . TYR A 1 55 ? 0.212 12.213 -0.971 1.00 0.00 55 TYR A CA 2
ATOM 2554 C C . TYR A 1 55 ? 1.213 13.208 -0.391 1.00 0.00 55 TYR A C 2
ATOM 2555 O O . TYR A 1 55 ? 1.597 13.113 0.774 1.00 0.00 55 TYR A O 2
ATOM 2573 N N . LYS A 1 56 ? 1.632 14.163 -1.216 1.00 0.00 56 LYS A N 2
ATOM 2574 C CA . LYS A 1 56 ? 2.586 15.178 -0.788 1.00 0.00 56 LYS A CA 2
ATOM 2575 C C . LYS A 1 56 ? 1.973 16.091 0.269 1.00 0.00 56 LYS A C 2
ATOM 2576 O O . LYS A 1 56 ? 0.936 16.713 0.039 1.00 0.00 56 LYS A O 2
ATOM 2595 N N . ALA A 1 57 ? 2.621 16.169 1.427 1.00 0.00 57 ALA A N 2
ATOM 2596 C CA . ALA A 1 57 ? 2.141 17.009 2.516 1.00 0.00 57 ALA A CA 2
ATOM 2597 C C . ALA A 1 57 ? 3.124 18.135 2.815 1.00 0.00 57 ALA A C 2
ATOM 2598 O O . ALA A 1 57 ? 4.337 17.954 2.717 1.00 0.00 57 ALA A O 2
ATOM 2605 N N . GLN A 1 58 ? 2.592 19.298 3.179 1.00 0.00 58 GLN A N 2
ATOM 2606 C CA . GLN A 1 58 ? 3.424 20.454 3.491 1.00 0.00 58 GLN A CA 2
ATOM 2607 C C . GLN A 1 58 ? 4.699 20.029 4.210 1.00 0.00 58 GLN A C 2
ATOM 2608 O O . GLN A 1 58 ? 5.795 20.475 3.869 1.00 0.00 58 GLN A O 2
ATOM 2622 N N . SER A 1 59 ? 4.549 19.164 5.209 1.00 0.00 59 SER A N 2
ATOM 2623 C CA . SER A 1 59 ? 5.690 18.682 5.979 1.00 0.00 59 SER A CA 2
ATOM 2624 C C . SER A 1 59 ? 6.526 17.705 5.158 1.00 0.00 59 SER A C 2
ATOM 2625 O O . SER A 1 59 ? 7.683 17.979 4.837 1.00 0.00 59 SER A O 2
ATOM 2633 N N . SER A 1 60 ? 5.934 16.564 4.822 1.00 0.00 60 SER A N 2
ATOM 2634 C CA . SER A 1 60 ? 6.624 15.543 4.042 1.00 0.00 60 SER A CA 2
ATOM 2635 C C . SER A 1 60 ? 5.658 14.445 3.609 1.00 0.00 60 SER A C 2
ATOM 2636 O O . SER A 1 60 ? 4.576 14.295 4.176 1.00 0.00 60 SER A O 2
ATOM 2644 N N . CYS A 1 61 ? 6.058 13.680 2.598 1.00 0.00 61 CYS A N 2
ATOM 2645 C CA . CYS A 1 61 ? 5.228 12.596 2.087 1.00 0.00 61 CYS A CA 2
ATOM 2646 C C . CYS A 1 61 ? 4.706 11.726 3.225 1.00 0.00 61 CYS A C 2
ATOM 2647 O O . CYS A 1 61 ? 5.401 11.503 4.218 1.00 0.00 61 CYS A O 2
ATOM 2655 N N . CYS A 1 62 ? 3.479 11.239 3.076 1.00 0.00 62 CYS A N 2
ATOM 2656 C CA . CYS A 1 62 ? 2.862 10.395 4.094 1.00 0.00 62 CYS A CA 2
ATOM 2657 C C . CYS A 1 62 ? 2.494 9.031 3.519 1.00 0.00 62 CYS A C 2
ATOM 2658 O O . CYS A 1 62 ? 2.448 8.885 2.299 1.00 0.00 62 CYS A O 2
ATOM 2666 N N . HIS A 1 63 ? 2.243 8.074 4.400 1.00 0.00 63 HIS A N 2
ATOM 2667 C CA . HIS A 1 63 ? 1.883 6.735 3.968 1.00 0.00 63 HIS A CA 2
ATOM 2668 C C . HIS A 1 63 ? 0.822 6.159 4.907 1.00 0.00 63 HIS A C 2
ATOM 2669 O O . HIS A 1 63 ? 1.072 5.879 6.081 1.00 0.00 63 HIS A O 2
ATOM 2683 N N . PHE A 1 64 ? -0.378 5.988 4.363 1.00 0.00 64 PHE A N 2
ATOM 2684 C CA . PHE A 1 64 ? -1.495 5.449 5.129 1.00 0.00 64 PHE A CA 2
ATOM 2685 C C . PHE A 1 64 ? -1.864 4.051 4.644 1.00 0.00 64 PHE A C 2
ATOM 2686 O O . PHE A 1 64 ? -2.007 3.817 3.444 1.00 0.00 64 PHE A O 2
ATOM 2703 N N . MET A 1 65 ? -2.016 3.126 5.585 1.00 0.00 65 MET A N 2
ATOM 2704 C CA . MET A 1 65 ? -2.368 1.750 5.254 1.00 0.00 65 MET A CA 2
ATOM 2705 C C . MET A 1 65 ? -3.882 1.582 5.166 1.00 0.00 65 MET A C 2
ATOM 2706 O O . MET A 1 65 ? -4.627 2.144 5.969 1.00 0.00 65 MET A O 2
ATOM 2720 N N . VAL A 1 66 ? -4.331 0.807 4.183 1.00 0.00 66 VAL A N 2
ATOM 2721 C CA . VAL A 1 66 ? -5.755 0.565 3.990 1.00 0.00 66 VAL A CA 2
ATOM 2722 C C . VAL A 1 66 ? -6.073 -0.925 4.046 1.00 0.00 66 VAL A C 2
ATOM 2723 O O . VAL A 1 66 ? -5.562 -1.710 3.247 1.00 0.00 66 VAL A O 2
ATOM 2736 N N . LYS A 1 67 ? -6.921 -1.308 4.994 1.00 0.00 67 LYS A N 2
ATOM 2737 C CA . LYS A 1 67 ? -7.309 -2.705 5.156 1.00 0.00 67 LYS A CA 2
ATOM 2738 C C . LYS A 1 67 ? -8.588 -3.006 4.380 1.00 0.00 67 LYS A C 2
ATOM 2739 O O . LYS A 1 67 ? -9.216 -2.104 3.823 1.00 0.00 67 LYS A O 2
ATOM 2758 N N . LEU A 1 68 ? -8.971 -4.277 4.350 1.00 0.00 68 LEU A N 2
ATOM 2759 C CA . LEU A 1 68 ? -10.176 -4.698 3.644 1.00 0.00 68 LEU A CA 2
ATOM 2760 C C . LEU A 1 68 ? -11.197 -5.286 4.613 1.00 0.00 68 LEU A C 2
ATOM 2761 O O . LEU A 1 68 ? -11.097 -6.450 5.005 1.00 0.00 68 LEU A O 2
ATOM 2777 N N . LEU A 1 69 ? -12.178 -4.477 4.994 1.00 0.00 69 LEU A N 2
ATOM 2778 C CA . LEU A 1 69 ? -13.220 -4.918 5.916 1.00 0.00 69 LEU A CA 2
ATOM 2779 C C . LEU A 1 69 ? -13.846 -6.227 5.443 1.00 0.00 69 LEU A C 2
ATOM 2780 O O . LEU A 1 69 ? -13.432 -6.795 4.433 1.00 0.00 69 LEU A O 2
ATOM 2796 N N . ASP A 1 70 ? -14.846 -6.697 6.180 1.00 0.00 70 ASP A N 2
ATOM 2797 C CA . ASP A 1 70 ? -15.532 -7.937 5.836 1.00 0.00 70 ASP A CA 2
ATOM 2798 C C . ASP A 1 70 ? -16.756 -7.658 4.970 1.00 0.00 70 ASP A C 2
ATOM 2799 O O . ASP A 1 70 ? -17.232 -8.535 4.248 1.00 0.00 70 ASP A O 2
ATOM 2808 N N . ASP A 1 71 ? -17.263 -6.432 5.048 1.00 0.00 71 ASP A N 2
ATOM 2809 C CA . ASP A 1 71 ? -18.432 -6.037 4.271 1.00 0.00 71 ASP A CA 2
ATOM 2810 C C . ASP A 1 71 ? -18.042 -5.696 2.836 1.00 0.00 71 ASP A C 2
ATOM 2811 O O . ASP A 1 71 ? -18.856 -5.190 2.065 1.00 0.00 71 ASP A O 2
ATOM 2820 N N . GLY A 1 72 ? -16.790 -5.975 2.487 1.00 0.00 72 GLY A N 2
ATOM 2821 C CA . GLY A 1 72 ? -16.313 -5.690 1.146 1.00 0.00 72 GLY A CA 2
ATOM 2822 C C . GLY A 1 72 ? -16.002 -4.220 0.942 1.00 0.00 72 GLY A C 2
ATOM 2823 O O . GLY A 1 72 ? -16.434 -3.616 -0.041 1.00 0.00 72 GLY A O 2
ATOM 2827 N N . THR A 1 73 ? -15.250 -3.641 1.873 1.00 0.00 73 THR A N 2
ATOM 2828 C CA . THR A 1 73 ? -14.883 -2.233 1.793 1.00 0.00 73 THR A CA 2
ATOM 2829 C C . THR A 1 73 ? -13.460 -2.006 2.289 1.00 0.00 73 THR A C 2
ATOM 2830 O O . THR A 1 73 ? -12.868 -2.877 2.926 1.00 0.00 73 THR A O 2
ATOM 2841 N N . PHE A 1 74 ? -12.916 -0.831 1.995 1.00 0.00 74 PHE A N 2
ATOM 2842 C CA . PHE A 1 74 ? -11.560 -0.489 2.412 1.00 0.00 74 PHE A CA 2
ATOM 2843 C C . PHE A 1 74 ? -11.543 0.833 3.175 1.00 0.00 74 PHE A C 2
ATOM 2844 O O . PHE A 1 74 ? -11.911 1.877 2.637 1.00 0.00 74 PHE A O 2
ATOM 2861 N N . MET A 1 75 ? -11.112 0.778 4.430 1.00 0.00 75 MET A N 2
ATOM 2862 C CA . MET A 1 75 ? -11.046 1.971 5.266 1.00 0.00 75 MET A CA 2
ATOM 2863 C C . MET A 1 75 ? -9.690 2.075 5.959 1.00 0.00 75 MET A C 2
ATOM 2864 O O . MET A 1 75 ? -8.960 1.089 6.064 1.00 0.00 75 MET A O 2
ATOM 2878 N N . ILE A 1 76 ? -9.361 3.272 6.429 1.00 0.00 76 ILE A N 2
ATOM 2879 C CA . ILE A 1 76 ? -8.094 3.503 7.113 1.00 0.00 76 ILE A CA 2
ATOM 2880 C C . ILE A 1 76 ? -8.252 3.375 8.623 1.00 0.00 76 ILE A C 2
ATOM 2881 O O . ILE A 1 76 ? -9.230 3.838 9.212 1.00 0.00 76 ILE A O 2
ATOM 2897 N N . PRO A 1 77 ? -7.268 2.733 9.269 1.00 0.00 77 PRO A N 2
ATOM 2898 C CA . PRO A 1 77 ? -7.273 2.530 10.721 1.00 0.00 77 PRO A CA 2
ATOM 2899 C C . PRO A 1 77 ? -7.060 3.832 11.488 1.00 0.00 77 PRO A C 2
ATOM 2900 O O . PRO A 1 77 ? -5.936 4.173 11.850 1.00 0.00 77 PRO A O 2
ATOM 2911 N N . GLY A 1 78 ? -8.149 4.553 11.733 1.00 0.00 78 GLY A N 2
ATOM 2912 C CA . GLY A 1 78 ? -8.061 5.809 12.457 1.00 0.00 78 GLY A CA 2
ATOM 2913 C C . GLY A 1 78 ? -9.241 6.719 12.185 1.00 0.00 78 GLY A C 2
ATOM 2914 O O . GLY A 1 78 ? -9.483 7.670 12.928 1.00 0.00 78 GLY A O 2
ATOM 2918 N N . GLU A 1 79 ? -9.978 6.429 11.118 1.00 0.00 79 GLU A N 2
ATOM 2919 C CA . GLU A 1 79 ? -11.140 7.231 10.750 1.00 0.00 79 GLU A CA 2
ATOM 2920 C C . GLU A 1 79 ? -12.427 6.589 11.257 1.00 0.00 79 GLU A C 2
ATOM 2921 O O . GLU A 1 79 ? -12.400 5.539 11.900 1.00 0.00 79 GLU A O 2
ATOM 2933 N N . LYS A 1 80 ? -13.554 7.230 10.966 1.00 0.00 80 LYS A N 2
ATOM 2934 C CA . LYS A 1 80 ? -14.854 6.723 11.391 1.00 0.00 80 LYS A CA 2
ATOM 2935 C C . LYS A 1 80 ? -15.752 6.450 10.188 1.00 0.00 80 LYS A C 2
ATOM 2936 O O . LYS A 1 80 ? -16.974 6.384 10.316 1.00 0.00 80 LYS A O 2
ATOM 2955 N N . VAL A 1 81 ? -15.137 6.291 9.021 1.00 0.00 81 VAL A N 2
ATOM 2956 C CA . VAL A 1 81 ? -15.881 6.023 7.796 1.00 0.00 81 VAL A CA 2
ATOM 2957 C C . VAL A 1 81 ? -15.069 5.159 6.837 1.00 0.00 81 VAL A C 2
ATOM 2958 O O . VAL A 1 81 ? -13.838 5.189 6.849 1.00 0.00 81 VAL A O 2
ATOM 2971 N N . ALA A 1 82 ? -15.765 4.390 6.008 1.00 0.00 82 ALA A N 2
ATOM 2972 C CA . ALA A 1 82 ? -15.109 3.518 5.040 1.00 0.00 82 ALA A CA 2
ATOM 2973 C C . ALA A 1 82 ? -15.577 3.821 3.621 1.00 0.00 82 ALA A C 2
ATOM 2974 O O . ALA A 1 82 ? -16.351 4.754 3.399 1.00 0.00 82 ALA A O 2
ATOM 2981 N N . HIS A 1 83 ? -15.103 3.030 2.665 1.00 0.00 83 HIS A N 2
ATOM 2982 C CA . HIS A 1 83 ? -15.474 3.215 1.266 1.00 0.00 83 HIS A CA 2
ATOM 2983 C C . HIS A 1 83 ? -15.495 1.879 0.529 1.00 0.00 83 HIS A C 2
ATOM 2984 O O . HIS A 1 83 ? -14.715 0.977 0.834 1.00 0.00 83 HIS A O 2
ATOM 2998 N N . THR A 1 84 ? -16.395 1.759 -0.444 1.00 0.00 84 THR A N 2
ATOM 2999 C CA . THR A 1 84 ? -16.518 0.534 -1.223 1.00 0.00 84 THR A CA 2
ATOM 3000 C C . THR A 1 84 ? -15.176 0.122 -1.817 1.00 0.00 84 THR A C 2
ATOM 3001 O O . THR A 1 84 ? -14.743 -1.020 -1.663 1.00 0.00 84 THR A O 2
ATOM 3012 N N . SER A 1 85 ? -14.521 1.059 -2.495 1.00 0.00 85 SER A N 2
ATOM 3013 C CA . SER A 1 85 ? -13.228 0.792 -3.114 1.00 0.00 85 SER A CA 2
ATOM 3014 C C . SER A 1 85 ? -12.358 2.045 -3.118 1.00 0.00 85 SER A C 2
ATOM 3015 O O . SER A 1 85 ? -12.848 3.156 -2.905 1.00 0.00 85 SER A O 2
ATOM 3023 N N . LEU A 1 86 ? -11.065 1.859 -3.360 1.00 0.00 86 LEU A N 2
ATOM 3024 C CA . LEU A 1 86 ? -10.125 2.974 -3.392 1.00 0.00 86 LEU A CA 2
ATOM 3025 C C . LEU A 1 86 ? -10.748 4.193 -4.065 1.00 0.00 86 LEU A C 2
ATOM 3026 O O . LEU A 1 86 ? -10.610 5.318 -3.584 1.00 0.00 86 LEU A O 2
ATOM 3042 N N . ASP A 1 87 ? -11.436 3.961 -5.178 1.00 0.00 87 ASP A N 2
ATOM 3043 C CA . ASP A 1 87 ? -12.084 5.040 -5.915 1.00 0.00 87 ASP A CA 2
ATOM 3044 C C . ASP A 1 87 ? -12.944 5.893 -4.987 1.00 0.00 87 ASP A C 2
ATOM 3045 O O . ASP A 1 87 ? -12.700 7.088 -4.822 1.00 0.00 87 ASP A O 2
ATOM 3054 N N . ALA A 1 88 ? -13.951 5.269 -4.384 1.00 0.00 88 ALA A N 2
ATOM 3055 C CA . ALA A 1 88 ? -14.847 5.970 -3.472 1.00 0.00 88 ALA A CA 2
ATOM 3056 C C . ALA A 1 88 ? -14.121 6.376 -2.194 1.00 0.00 88 ALA A C 2
ATOM 3057 O O . ALA A 1 88 ? -14.688 7.053 -1.335 1.00 0.00 88 ALA A O 2
ATOM 3064 N N . LEU A 1 89 ? -12.865 5.960 -2.074 1.00 0.00 89 LEU A N 2
ATOM 3065 C CA . LEU A 1 89 ? -12.061 6.281 -0.901 1.00 0.00 89 LEU A CA 2
ATOM 3066 C C . LEU A 1 89 ? -11.133 7.457 -1.181 1.00 0.00 89 LEU A C 2
ATOM 3067 O O . LEU A 1 89 ? -10.725 8.172 -0.265 1.00 0.00 89 LEU A O 2
ATOM 3083 N N . VAL A 1 90 ? -10.803 7.653 -2.453 1.00 0.00 90 VAL A N 2
ATOM 3084 C CA . VAL A 1 90 ? -9.924 8.745 -2.856 1.00 0.00 90 VAL A CA 2
ATOM 3085 C C . VAL A 1 90 ? -10.680 10.069 -2.909 1.00 0.00 90 VAL A C 2
ATOM 3086 O O . VAL A 1 90 ? -10.147 11.117 -2.543 1.00 0.00 90 VAL A O 2
ATOM 3099 N N . THR A 1 91 ? -11.927 10.013 -3.367 1.00 0.00 91 THR A N 2
ATOM 3100 C CA . THR A 1 91 ? -12.757 11.207 -3.469 1.00 0.00 91 THR A CA 2
ATOM 3101 C C . THR A 1 91 ? -13.109 11.751 -2.089 1.00 0.00 91 THR A C 2
ATOM 3102 O O . THR A 1 91 ? -12.888 12.926 -1.799 1.00 0.00 91 THR A O 2
ATOM 3113 N N . PHE A 1 92 ? -13.659 10.888 -1.240 1.00 0.00 92 PHE A N 2
ATOM 3114 C CA . PHE A 1 92 ? -14.043 11.283 0.110 1.00 0.00 92 PHE A CA 2
ATOM 3115 C C . PHE A 1 92 ? -12.866 11.920 0.845 1.00 0.00 92 PHE A C 2
ATOM 3116 O O . PHE A 1 92 ? -13.053 12.755 1.732 1.00 0.00 92 PHE A O 2
ATOM 3133 N N . HIS A 1 93 ? -11.656 11.520 0.471 1.00 0.00 93 HIS A N 2
ATOM 3134 C CA . HIS A 1 93 ? -10.449 12.051 1.093 1.00 0.00 93 HIS A CA 2
ATOM 3135 C C . HIS A 1 93 ? -10.230 13.508 0.699 1.00 0.00 93 HIS A C 2
ATOM 3136 O O . HIS A 1 93 ? -9.776 14.317 1.507 1.00 0.00 93 HIS A O 2
ATOM 3150 N N . GLN A 1 94 ? -10.554 13.834 -0.548 1.00 0.00 94 GLN A N 2
ATOM 3151 C CA . GLN A 1 94 ? -10.391 15.193 -1.050 1.00 0.00 94 GLN A CA 2
ATOM 3152 C C . GLN A 1 94 ? -11.200 16.181 -0.215 1.00 0.00 94 GLN A C 2
ATOM 3153 O O . GLN A 1 94 ? -10.984 17.391 -0.289 1.00 0.00 94 GLN A O 2
ATOM 3167 N N . GLN A 1 95 ? -12.131 15.658 0.576 1.00 0.00 95 GLN A N 2
ATOM 3168 C CA . GLN A 1 95 ? -12.972 16.495 1.423 1.00 0.00 95 GLN A CA 2
ATOM 3169 C C . GLN A 1 95 ? -12.704 16.220 2.899 1.00 0.00 95 GLN A C 2
ATOM 3170 O O . GLN A 1 95 ? -12.868 17.098 3.746 1.00 0.00 95 GLN A O 2
ATOM 3184 N N . LYS A 1 96 ? -12.289 14.994 3.201 1.00 0.00 96 LYS A N 2
ATOM 3185 C CA . LYS A 1 96 ? -11.996 14.602 4.575 1.00 0.00 96 LYS A CA 2
ATOM 3186 C C . LYS A 1 96 ? -10.566 14.086 4.700 1.00 0.00 96 LYS A C 2
ATOM 3187 O O . LYS A 1 96 ? -10.186 13.084 4.092 1.00 0.00 96 LYS A O 2
ATOM 3206 N N . PRO A 1 97 ? -9.754 14.783 5.508 1.00 0.00 97 PRO A N 2
ATOM 3207 C CA . PRO A 1 97 ? -8.354 14.411 5.735 1.00 0.00 97 PRO A CA 2
ATOM 3208 C C . PRO A 1 97 ? -8.218 13.127 6.543 1.00 0.00 97 PRO A C 2
ATOM 3209 O O . PRO A 1 97 ? -9.193 12.401 6.742 1.00 0.00 97 PRO A O 2
ATOM 3220 N N . ILE A 1 98 ? -7.004 12.850 7.009 1.00 0.00 98 ILE A N 2
ATOM 3221 C CA . ILE A 1 98 ? -6.742 11.653 7.796 1.00 0.00 98 ILE A CA 2
ATOM 3222 C C . ILE A 1 98 ? -6.656 11.982 9.282 1.00 0.00 98 ILE A C 2
ATOM 3223 O O . ILE A 1 98 ? -6.081 12.997 9.672 1.00 0.00 98 ILE A O 2
ATOM 3239 N N . GLU A 1 99 ? -7.231 11.113 10.110 1.00 0.00 99 GLU A N 2
ATOM 3240 C CA . GLU A 1 99 ? -7.218 11.312 11.555 1.00 0.00 99 GLU A CA 2
ATOM 3241 C C . GLU A 1 99 ? -5.917 11.972 12.001 1.00 0.00 99 GLU A C 2
ATOM 3242 O O . GLU A 1 99 ? -5.911 13.046 12.601 1.00 0.00 99 GLU A O 2
ATOM 3254 N N . PRO A 1 100 ? -4.787 11.312 11.703 1.00 0.00 100 PRO A N 2
ATOM 3255 C CA . PRO A 1 100 ? -3.458 11.816 12.065 1.00 0.00 100 PRO A CA 2
ATOM 3256 C C . PRO A 1 100 ? -3.068 13.050 11.259 1.00 0.00 100 PRO A C 2
ATOM 3257 O O . PRO A 1 100 ? -2.657 14.066 11.822 1.00 0.00 100 PRO A O 2
ATOM 3268 N N . ARG A 1 101 ? -3.196 12.955 9.940 1.00 0.00 101 ARG A N 2
ATOM 3269 C CA . ARG A 1 101 ? -2.855 14.064 9.058 1.00 0.00 101 ARG A CA 2
ATOM 3270 C C . ARG A 1 101 ? -4.106 14.829 8.638 1.00 0.00 101 ARG A C 2
ATOM 3271 O O . ARG A 1 101 ? -4.984 14.284 7.970 1.00 0.00 101 ARG A O 2
ATOM 3292 N N . ARG A 1 102 ? -4.179 16.096 9.034 1.00 0.00 102 ARG A N 2
ATOM 3293 C CA . ARG A 1 102 ? -5.324 16.936 8.700 1.00 0.00 102 ARG A CA 2
ATOM 3294 C C . ARG A 1 102 ? -5.157 17.558 7.316 1.00 0.00 102 ARG A C 2
ATOM 3295 O O . ARG A 1 102 ? -5.848 18.514 6.969 1.00 0.00 102 ARG A O 2
ATOM 3316 N N . GLU A 1 103 ? -4.234 17.007 6.533 1.00 0.00 103 GLU A N 2
ATOM 3317 C CA . GLU A 1 103 ? -3.976 17.510 5.189 1.00 0.00 103 GLU A CA 2
ATOM 3318 C C . GLU A 1 103 ? -4.952 16.902 4.185 1.00 0.00 103 GLU A C 2
ATOM 3319 O O . GLU A 1 103 ? -5.198 15.696 4.193 1.00 0.00 103 GLU A O 2
ATOM 3331 N N . LEU A 1 104 ? -5.503 17.747 3.320 1.00 0.00 104 LEU A N 2
ATOM 3332 C CA . LEU A 1 104 ? -6.451 17.294 2.308 1.00 0.00 104 LEU A CA 2
ATOM 3333 C C . LEU A 1 104 ? -5.752 17.052 0.975 1.00 0.00 104 LEU A C 2
ATOM 3334 O O . LEU A 1 104 ? -4.588 17.413 0.798 1.00 0.00 104 LEU A O 2
ATOM 3350 N N . LEU A 1 105 ? -6.469 16.441 0.039 1.00 0.00 105 LEU A N 2
ATOM 3351 C CA . LEU A 1 105 ? -5.918 16.152 -1.280 1.00 0.00 105 LEU A CA 2
ATOM 3352 C C . LEU A 1 105 ? -6.334 17.218 -2.289 1.00 0.00 105 LEU A C 2
ATOM 3353 O O . LEU A 1 105 ? -7.242 18.009 -2.035 1.00 0.00 105 LEU A O 2
ATOM 3369 N N . THR A 1 106 ? -5.662 17.233 -3.437 1.00 0.00 106 THR A N 2
ATOM 3370 C CA . THR A 1 106 ? -5.962 18.200 -4.485 1.00 0.00 106 THR A CA 2
ATOM 3371 C C . THR A 1 106 ? -6.245 17.505 -5.811 1.00 0.00 106 THR A C 2
ATOM 3372 O O . THR A 1 106 ? -7.316 17.674 -6.393 1.00 0.00 106 THR A O 2
ATOM 3383 N N . GLN A 1 107 ? -5.281 16.720 -6.282 1.00 0.00 107 GLN A N 2
ATOM 3384 C CA . GLN A 1 107 ? -5.430 15.999 -7.540 1.00 0.00 107 GLN A CA 2
ATOM 3385 C C . GLN A 1 107 ? -4.597 14.721 -7.535 1.00 0.00 107 GLN A C 2
ATOM 3386 O O . GLN A 1 107 ? -3.587 14.611 -6.840 1.00 0.00 107 GLN A O 2
ATOM 3400 N N . PRO A 1 108 ? -5.031 13.730 -8.328 1.00 0.00 108 PRO A N 2
ATOM 3401 C CA . PRO A 1 108 ? -4.341 12.441 -8.434 1.00 0.00 108 PRO A CA 2
ATOM 3402 C C . PRO A 1 108 ? -2.999 12.559 -9.148 1.00 0.00 108 PRO A C 2
ATOM 3403 O O . PRO A 1 108 ? -2.844 13.360 -10.071 1.00 0.00 108 PRO A O 2
ATOM 3414 N N . CYS A 1 109 ? -2.032 11.756 -8.717 1.00 0.00 109 CYS A N 2
ATOM 3415 C CA . CYS A 1 109 ? -0.702 11.772 -9.316 1.00 0.00 109 CYS A CA 2
ATOM 3416 C C . CYS A 1 109 ? -0.666 10.923 -10.584 1.00 0.00 109 CYS A C 2
ATOM 3417 O O . CYS A 1 109 ? -1.538 10.081 -10.803 1.00 0.00 109 CYS A O 2
ATOM 3425 N N . ARG A 1 110 ? 0.344 11.152 -11.415 1.00 0.00 110 ARG A N 2
ATOM 3426 C CA . ARG A 1 110 ? 0.491 10.411 -12.662 1.00 0.00 110 ARG A CA 2
ATOM 3427 C C . ARG A 1 110 ? 1.728 9.518 -12.621 1.00 0.00 110 ARG A C 2
ATOM 3428 O O . ARG A 1 110 ? 2.744 9.876 -12.027 1.00 0.00 110 ARG A O 2
ATOM 3449 N N . GLN A 1 111 ? 1.633 8.355 -13.258 1.00 0.00 111 GLN A N 2
ATOM 3450 C CA . GLN A 1 111 ? 2.744 7.411 -13.292 1.00 0.00 111 GLN A CA 2
ATOM 3451 C C . GLN A 1 111 ? 3.874 7.933 -14.173 1.00 0.00 111 GLN A C 2
ATOM 3452 O O . GLN A 1 111 ? 3.642 8.688 -15.118 1.00 0.00 111 GLN A O 2
ATOM 3466 N N . LYS A 1 112 ? 5.100 7.527 -13.858 1.00 0.00 112 LYS A N 2
ATOM 3467 C CA . LYS A 1 112 ? 6.267 7.953 -14.620 1.00 0.00 112 LYS A CA 2
ATOM 3468 C C . LYS A 1 112 ? 6.075 7.679 -16.108 1.00 0.00 112 LYS A C 2
ATOM 3469 O O . LYS A 1 112 ? 5.109 7.030 -16.510 1.00 0.00 112 LYS A O 2
ATOM 3488 N N . ASP A 1 113 ? 7.000 8.177 -16.921 1.00 0.00 113 ASP A N 2
ATOM 3489 C CA . ASP A 1 113 ? 6.934 7.982 -18.365 1.00 0.00 113 ASP A CA 2
ATOM 3490 C C . ASP A 1 113 ? 7.420 6.589 -18.749 1.00 0.00 113 ASP A C 2
ATOM 3491 O O . ASP A 1 113 ? 8.619 6.308 -18.717 1.00 0.00 113 ASP A O 2
ATOM 3500 N N . SER A 1 114 ? 6.484 5.719 -19.112 1.00 0.00 114 SER A N 2
ATOM 3501 C CA . SER A 1 114 ? 6.816 4.352 -19.498 1.00 0.00 114 SER A CA 2
ATOM 3502 C C . SER A 1 114 ? 7.762 4.342 -20.696 1.00 0.00 114 SER A C 2
ATOM 3503 O O . SER A 1 114 ? 8.898 3.880 -20.600 1.00 0.00 114 SER A O 2
ATOM 3511 N N . GLY A 1 115 ? 7.281 4.854 -21.825 1.00 0.00 115 GLY A N 2
ATOM 3512 C CA . GLY A 1 115 ? 8.095 4.894 -23.026 1.00 0.00 115 GLY A CA 2
ATOM 3513 C C . GLY A 1 115 ? 7.326 5.398 -24.231 1.00 0.00 115 GLY A C 2
ATOM 3514 O O . GLY A 1 115 ? 6.130 5.144 -24.381 1.00 0.00 115 GLY A O 2
ATOM 3518 N N . PRO A 1 116 ? 8.017 6.130 -25.116 1.00 0.00 116 PRO A N 2
ATOM 3519 C CA . PRO A 1 116 ? 7.411 6.687 -26.329 1.00 0.00 116 PRO A CA 2
ATOM 3520 C C . PRO A 1 116 ? 7.061 5.609 -27.349 1.00 0.00 116 PRO A C 2
ATOM 3521 O O . PRO A 1 116 ? 7.306 4.424 -27.123 1.00 0.00 116 PRO A O 2
ATOM 3532 N N . SER A 1 117 ? 6.485 6.028 -28.471 1.00 0.00 117 SER A N 2
ATOM 3533 C CA . SER A 1 117 ? 6.097 5.097 -29.524 1.00 0.00 117 SER A CA 2
ATOM 3534 C C . SER A 1 117 ? 6.713 5.502 -30.861 1.00 0.00 117 SER A C 2
ATOM 3535 O O . SER A 1 117 ? 6.476 6.604 -31.357 1.00 0.00 117 SER A O 2
ATOM 3543 N N . SER A 1 118 ? 7.503 4.602 -31.437 1.00 0.00 118 SER A N 2
ATOM 3544 C CA . SER A 1 118 ? 8.156 4.866 -32.715 1.00 0.00 118 SER A CA 2
ATOM 3545 C C . SER A 1 118 ? 7.296 4.377 -33.875 1.00 0.00 118 SER A C 2
ATOM 3546 O O . SER A 1 118 ? 7.071 5.102 -34.844 1.00 0.00 118 SER A O 2
ATOM 3554 N N . GLY A 1 119 ? 6.819 3.141 -33.771 1.00 0.00 119 GLY A N 2
ATOM 3555 C CA . GLY A 1 119 ? 5.990 2.574 -34.818 1.00 0.00 119 GLY A CA 2
ATOM 3556 C C . GLY A 1 119 ? 6.254 1.097 -35.032 1.00 0.00 119 GLY A C 2
ATOM 3557 O O . GLY A 1 119 ? 7.246 0.560 -34.539 1.00 0.00 119 GLY A O 2
ATOM 3561 N N . GLY A 1 1 ? 6.058 17.037 -20.758 1.00 0.00 1 GLY A N 3
ATOM 3562 C CA . GLY A 1 1 ? 5.233 16.723 -21.911 1.00 0.00 1 GLY A CA 3
ATOM 3563 C C . GLY A 1 1 ? 5.998 15.973 -22.984 1.00 0.00 1 GLY A C 3
ATOM 3564 O O . GLY A 1 1 ? 6.739 16.572 -23.762 1.00 0.00 1 GLY A O 3
ATOM 3568 N N . SER A 1 2 ? 5.819 14.657 -23.024 1.00 0.00 2 SER A N 3
ATOM 3569 C CA . SER A 1 2 ? 6.502 13.822 -24.005 1.00 0.00 2 SER A CA 3
ATOM 3570 C C . SER A 1 2 ? 5.778 13.859 -25.348 1.00 0.00 2 SER A C 3
ATOM 3571 O O . SER A 1 2 ? 4.579 14.129 -25.412 1.00 0.00 2 SER A O 3
ATOM 3579 N N . SER A 1 3 ? 6.517 13.586 -26.418 1.00 0.00 3 SER A N 3
ATOM 3580 C CA . SER A 1 3 ? 5.948 13.592 -27.762 1.00 0.00 3 SER A CA 3
ATOM 3581 C C . SER A 1 3 ? 5.101 12.345 -27.998 1.00 0.00 3 SER A C 3
ATOM 3582 O O . SER A 1 3 ? 3.932 12.437 -28.368 1.00 0.00 3 SER A O 3
ATOM 3590 N N . GLY A 1 4 ? 5.702 11.179 -27.781 1.00 0.00 4 GLY A N 3
ATOM 3591 C CA . GLY A 1 4 ? 4.989 9.930 -27.976 1.00 0.00 4 GLY A CA 3
ATOM 3592 C C . GLY A 1 4 ? 4.623 9.691 -29.427 1.00 0.00 4 GLY A C 3
ATOM 3593 O O . GLY A 1 4 ? 3.646 10.248 -29.928 1.00 0.00 4 GLY A O 3
ATOM 3597 N N . SER A 1 5 ? 5.410 8.862 -30.106 1.00 0.00 5 SER A N 3
ATOM 3598 C CA . SER A 1 5 ? 5.166 8.555 -31.510 1.00 0.00 5 SER A CA 3
ATOM 3599 C C . SER A 1 5 ? 5.754 7.197 -31.879 1.00 0.00 5 SER A C 3
ATOM 3600 O O . SER A 1 5 ? 6.452 6.572 -31.080 1.00 0.00 5 SER A O 3
ATOM 3608 N N . SER A 1 6 ? 5.466 6.745 -33.096 1.00 0.00 6 SER A N 3
ATOM 3609 C CA . SER A 1 6 ? 5.962 5.459 -33.572 1.00 0.00 6 SER A CA 3
ATOM 3610 C C . SER A 1 6 ? 5.873 4.403 -32.473 1.00 0.00 6 SER A C 3
ATOM 3611 O O . SER A 1 6 ? 6.806 3.628 -32.264 1.00 0.00 6 SER A O 3
ATOM 3619 N N . GLY A 1 7 ? 4.742 4.380 -31.774 1.00 0.00 7 GLY A N 3
ATOM 3620 C CA . GLY A 1 7 ? 4.550 3.416 -30.706 1.00 0.00 7 GLY A CA 3
ATOM 3621 C C . GLY A 1 7 ? 3.219 2.697 -30.805 1.00 0.00 7 GLY A C 3
ATOM 3622 O O . GLY A 1 7 ? 2.436 2.950 -31.720 1.00 0.00 7 GLY A O 3
ATOM 3626 N N . GLY A 1 8 ? 2.962 1.799 -29.860 1.00 0.00 8 GLY A N 3
ATOM 3627 C CA . GLY A 1 8 ? 1.716 1.054 -29.863 1.00 0.00 8 GLY A CA 3
ATOM 3628 C C . GLY A 1 8 ? 0.521 1.922 -29.520 1.00 0.00 8 GLY A C 3
ATOM 3629 O O . GLY A 1 8 ? 0.614 3.149 -29.537 1.00 0.00 8 GLY A O 3
ATOM 3633 N N . GLN A 1 9 ? -0.602 1.283 -29.210 1.00 0.00 9 GLN A N 3
ATOM 3634 C CA . GLN A 1 9 ? -1.820 2.006 -28.864 1.00 0.00 9 GLN A CA 3
ATOM 3635 C C . GLN A 1 9 ? -2.510 1.368 -27.663 1.00 0.00 9 GLN A C 3
ATOM 3636 O O . GLN A 1 9 ? -2.708 0.152 -27.620 1.00 0.00 9 GLN A O 3
ATOM 3650 N N . LEU A 1 10 ? -2.872 2.192 -26.687 1.00 0.00 10 LEU A N 3
ATOM 3651 C CA . LEU A 1 10 ? -3.539 1.708 -25.483 1.00 0.00 10 LEU A CA 3
ATOM 3652 C C . LEU A 1 10 ? -4.861 2.437 -25.264 1.00 0.00 10 LEU A C 3
ATOM 3653 O O . LEU A 1 10 ? -5.220 2.765 -24.133 1.00 0.00 10 LEU A O 3
ATOM 3669 N N . ALA A 1 11 ? -5.582 2.684 -26.351 1.00 0.00 11 ALA A N 3
ATOM 3670 C CA . ALA A 1 11 ? -6.867 3.369 -26.278 1.00 0.00 11 ALA A CA 3
ATOM 3671 C C . ALA A 1 11 ? -7.732 2.794 -25.161 1.00 0.00 11 ALA A C 3
ATOM 3672 O O . ALA A 1 11 ? -8.408 3.532 -24.445 1.00 0.00 11 ALA A O 3
ATOM 3679 N N . GLN A 1 12 ? -7.706 1.473 -25.019 1.00 0.00 12 GLN A N 3
ATOM 3680 C CA . GLN A 1 12 ? -8.490 0.800 -23.991 1.00 0.00 12 GLN A CA 3
ATOM 3681 C C . GLN A 1 12 ? -7.741 0.779 -22.663 1.00 0.00 12 GLN A C 3
ATOM 3682 O O . GLN A 1 12 ? -6.871 -0.065 -22.443 1.00 0.00 12 GLN A O 3
ATOM 3696 N N . ASP A 1 13 ? -8.083 1.710 -21.781 1.00 0.00 13 ASP A N 3
ATOM 3697 C CA . ASP A 1 13 ? -7.444 1.799 -20.473 1.00 0.00 13 ASP A CA 3
ATOM 3698 C C . ASP A 1 13 ? -8.483 1.978 -19.371 1.00 0.00 13 ASP A C 3
ATOM 3699 O O . ASP A 1 13 ? -9.091 3.039 -19.243 1.00 0.00 13 ASP A O 3
ATOM 3708 N N . GLY A 1 14 ? -8.682 0.931 -18.576 1.00 0.00 14 GLY A N 3
ATOM 3709 C CA . GLY A 1 14 ? -9.649 0.992 -17.495 1.00 0.00 14 GLY A CA 3
ATOM 3710 C C . GLY A 1 14 ? -8.991 1.100 -16.134 1.00 0.00 14 GLY A C 3
ATOM 3711 O O . GLY A 1 14 ? -9.321 0.349 -15.216 1.00 0.00 14 GLY A O 3
ATOM 3715 N N . VAL A 1 15 ? -8.055 2.035 -16.003 1.00 0.00 15 VAL A N 3
ATOM 3716 C CA . VAL A 1 15 ? -7.348 2.237 -14.743 1.00 0.00 15 VAL A CA 3
ATOM 3717 C C . VAL A 1 15 ? -7.009 3.709 -14.534 1.00 0.00 15 VAL A C 3
ATOM 3718 O O . VAL A 1 15 ? -6.569 4.406 -15.449 1.00 0.00 15 VAL A O 3
ATOM 3731 N N . PRO A 1 16 ? -7.216 4.194 -13.301 1.00 0.00 16 PRO A N 3
ATOM 3732 C CA . PRO A 1 16 ? -6.938 5.588 -12.942 1.00 0.00 16 PRO A CA 3
ATOM 3733 C C . PRO A 1 16 ? -5.444 5.893 -12.918 1.00 0.00 16 PRO A C 3
ATOM 3734 O O . PRO A 1 16 ? -4.616 4.983 -12.883 1.00 0.00 16 PRO A O 3
ATOM 3745 N N . GLU A 1 17 ? -5.107 7.179 -12.934 1.00 0.00 17 GLU A N 3
ATOM 3746 C CA . GLU A 1 17 ? -3.712 7.603 -12.913 1.00 0.00 17 GLU A CA 3
ATOM 3747 C C . GLU A 1 17 ? -3.135 7.507 -11.504 1.00 0.00 17 GLU A C 3
ATOM 3748 O O . GLU A 1 17 ? -1.940 7.273 -11.326 1.00 0.00 17 GLU A O 3
ATOM 3760 N N . TRP A 1 18 ? -3.993 7.690 -10.507 1.00 0.00 18 TRP A N 3
ATOM 3761 C CA . TRP A 1 18 ? -3.569 7.626 -9.112 1.00 0.00 18 TRP A CA 3
ATOM 3762 C C . TRP A 1 18 ? -3.232 6.193 -8.712 1.00 0.00 18 TRP A C 3
ATOM 3763 O O . TRP A 1 18 ? -2.764 5.943 -7.601 1.00 0.00 18 TRP A O 3
ATOM 3784 N N . PHE A 1 19 ? -3.474 5.256 -9.623 1.00 0.00 19 PHE A N 3
ATOM 3785 C CA . PHE A 1 19 ? -3.197 3.849 -9.362 1.00 0.00 19 PHE A CA 3
ATOM 3786 C C . PHE A 1 19 ? -1.912 3.409 -10.060 1.00 0.00 19 PHE A C 3
ATOM 3787 O O . PHE A 1 19 ? -1.930 3.012 -11.226 1.00 0.00 19 PHE A O 3
ATOM 3804 N N . HIS A 1 20 ? -0.798 3.485 -9.339 1.00 0.00 20 HIS A N 3
ATOM 3805 C CA . HIS A 1 20 ? 0.496 3.096 -9.887 1.00 0.00 20 HIS A CA 3
ATOM 3806 C C . HIS A 1 20 ? 0.748 1.605 -9.680 1.00 0.00 20 HIS A C 3
ATOM 3807 O O . HIS A 1 20 ? 1.870 1.188 -9.397 1.00 0.00 20 HIS A O 3
ATOM 3821 N N . GLY A 1 21 ? -0.307 0.807 -9.824 1.00 0.00 21 GLY A N 3
ATOM 3822 C CA . GLY A 1 21 ? -0.178 -0.629 -9.648 1.00 0.00 21 GLY A CA 3
ATOM 3823 C C . GLY A 1 21 ? 0.620 -0.992 -8.412 1.00 0.00 21 GLY A C 3
ATOM 3824 O O . GLY A 1 21 ? 0.132 -0.864 -7.291 1.00 0.00 21 GLY A O 3
ATOM 3828 N N . ALA A 1 22 ? 1.851 -1.450 -8.619 1.00 0.00 22 ALA A N 3
ATOM 3829 C CA . ALA A 1 22 ? 2.719 -1.834 -7.511 1.00 0.00 22 ALA A CA 3
ATOM 3830 C C . ALA A 1 22 ? 4.075 -1.146 -7.614 1.00 0.00 22 ALA A C 3
ATOM 3831 O O . ALA A 1 22 ? 4.956 -1.595 -8.348 1.00 0.00 22 ALA A O 3
ATOM 3838 N N . ILE A 1 23 ? 4.237 -0.053 -6.875 1.00 0.00 23 ILE A N 3
ATOM 3839 C CA . ILE A 1 23 ? 5.487 0.695 -6.882 1.00 0.00 23 ILE A CA 3
ATOM 3840 C C . ILE A 1 23 ? 6.244 0.515 -5.571 1.00 0.00 23 ILE A C 3
ATOM 3841 O O . ILE A 1 23 ? 5.712 -0.031 -4.605 1.00 0.00 23 ILE A O 3
ATOM 3857 N N . SER A 1 24 ? 7.490 0.981 -5.544 1.00 0.00 24 SER A N 3
ATOM 3858 C CA . SER A 1 24 ? 8.321 0.869 -4.352 1.00 0.00 24 SER A CA 3
ATOM 3859 C C . SER A 1 24 ? 8.246 2.143 -3.516 1.00 0.00 24 SER A C 3
ATOM 3860 O O . SER A 1 24 ? 7.995 3.229 -4.040 1.00 0.00 24 SER A O 3
ATOM 3868 N N . ARG A 1 25 ? 8.464 2.002 -2.213 1.00 0.00 25 ARG A N 3
ATOM 3869 C CA . ARG A 1 25 ? 8.420 3.140 -1.303 1.00 0.00 25 ARG A CA 3
ATOM 3870 C C . ARG A 1 25 ? 9.270 4.292 -1.832 1.00 0.00 25 ARG A C 3
ATOM 3871 O O . ARG A 1 25 ? 9.013 5.456 -1.526 1.00 0.00 25 ARG A O 3
ATOM 3892 N N . GLU A 1 26 ? 10.283 3.957 -2.624 1.00 0.00 26 GLU A N 3
ATOM 3893 C CA . GLU A 1 26 ? 11.172 4.964 -3.193 1.00 0.00 26 GLU A CA 3
ATOM 3894 C C . GLU A 1 26 ? 10.555 5.594 -4.437 1.00 0.00 26 GLU A C 3
ATOM 3895 O O . GLU A 1 26 ? 10.711 6.791 -4.683 1.00 0.00 26 GLU A O 3
ATOM 3907 N N . ASP A 1 27 ? 9.852 4.781 -5.219 1.00 0.00 27 ASP A N 3
ATOM 3908 C CA . ASP A 1 27 ? 9.211 5.258 -6.438 1.00 0.00 27 ASP A CA 3
ATOM 3909 C C . ASP A 1 27 ? 8.070 6.218 -6.112 1.00 0.00 27 ASP A C 3
ATOM 3910 O O . ASP A 1 27 ? 8.038 7.348 -6.599 1.00 0.00 27 ASP A O 3
ATOM 3919 N N . ALA A 1 28 ? 7.136 5.760 -5.285 1.00 0.00 28 ALA A N 3
ATOM 3920 C CA . ALA A 1 28 ? 5.995 6.578 -4.893 1.00 0.00 28 ALA A CA 3
ATOM 3921 C C . ALA A 1 28 ? 6.441 7.971 -4.460 1.00 0.00 28 ALA A C 3
ATOM 3922 O O . ALA A 1 28 ? 6.008 8.974 -5.025 1.00 0.00 28 ALA A O 3
ATOM 3929 N N . GLU A 1 29 ? 7.308 8.023 -3.453 1.00 0.00 29 GLU A N 3
ATOM 3930 C CA . GLU A 1 29 ? 7.810 9.294 -2.945 1.00 0.00 29 GLU A CA 3
ATOM 3931 C C . GLU A 1 29 ? 8.465 10.106 -4.058 1.00 0.00 29 GLU A C 3
ATOM 3932 O O . GLU A 1 29 ? 8.380 11.332 -4.079 1.00 0.00 29 GLU A O 3
ATOM 3944 N N . ASN A 1 30 ? 9.121 9.410 -4.982 1.00 0.00 30 ASN A N 3
ATOM 3945 C CA . ASN A 1 30 ? 9.793 10.064 -6.099 1.00 0.00 30 ASN A CA 3
ATOM 3946 C C . ASN A 1 30 ? 8.780 10.568 -7.122 1.00 0.00 30 ASN A C 3
ATOM 3947 O O . ASN A 1 30 ? 9.041 11.529 -7.849 1.00 0.00 30 ASN A O 3
ATOM 3958 N N . LEU A 1 31 ? 7.625 9.914 -7.175 1.00 0.00 31 LEU A N 3
ATOM 3959 C CA . LEU A 1 31 ? 6.572 10.296 -8.109 1.00 0.00 31 LEU A CA 3
ATOM 3960 C C . LEU A 1 31 ? 5.865 11.566 -7.645 1.00 0.00 31 LEU A C 3
ATOM 3961 O O . LEU A 1 31 ? 5.372 12.347 -8.459 1.00 0.00 31 LEU A O 3
ATOM 3977 N N . LEU A 1 32 ? 5.823 11.767 -6.333 1.00 0.00 32 LEU A N 3
ATOM 3978 C CA . LEU A 1 32 ? 5.179 12.944 -5.759 1.00 0.00 32 LEU A CA 3
ATOM 3979 C C . LEU A 1 32 ? 6.188 14.068 -5.550 1.00 0.00 32 LEU A C 3
ATOM 3980 O O . LEU A 1 32 ? 5.825 15.244 -5.535 1.00 0.00 32 LEU A O 3
ATOM 3996 N N . GLU A 1 33 ? 7.455 13.699 -5.394 1.00 0.00 33 GLU A N 3
ATOM 3997 C CA . GLU A 1 33 ? 8.516 14.678 -5.188 1.00 0.00 33 GLU A CA 3
ATOM 3998 C C . GLU A 1 33 ? 8.496 15.739 -6.285 1.00 0.00 33 GLU A C 3
ATOM 3999 O O . GLU A 1 33 ? 8.631 16.932 -6.011 1.00 0.00 33 GLU A O 3
ATOM 4011 N N . SER A 1 34 ? 8.329 15.296 -7.527 1.00 0.00 34 SER A N 3
ATOM 4012 C CA . SER A 1 34 ? 8.296 16.206 -8.665 1.00 0.00 34 SER A CA 3
ATOM 4013 C C . SER A 1 34 ? 6.871 16.672 -8.948 1.00 0.00 34 SER A C 3
ATOM 4014 O O . SER A 1 34 ? 6.571 17.158 -10.038 1.00 0.00 34 SER A O 3
ATOM 4022 N N . GLN A 1 35 ? 5.998 16.519 -7.958 1.00 0.00 35 GLN A N 3
ATOM 4023 C CA . GLN A 1 35 ? 4.604 16.923 -8.099 1.00 0.00 35 GLN A CA 3
ATOM 4024 C C . GLN A 1 35 ? 4.252 18.022 -7.103 1.00 0.00 35 GLN A C 3
ATOM 4025 O O . GLN A 1 35 ? 4.884 18.172 -6.057 1.00 0.00 35 GLN A O 3
ATOM 4039 N N . PRO A 1 36 ? 3.218 18.811 -7.432 1.00 0.00 36 PRO A N 3
ATOM 4040 C CA . PRO A 1 36 ? 2.758 19.910 -6.577 1.00 0.00 36 PRO A CA 3
ATOM 4041 C C . PRO A 1 36 ? 2.098 19.412 -5.297 1.00 0.00 36 PRO A C 3
ATOM 4042 O O . PRO A 1 36 ? 1.485 18.343 -5.277 1.00 0.00 36 PRO A O 3
ATOM 4053 N N . LEU A 1 37 ? 2.224 20.192 -4.229 1.00 0.00 37 LEU A N 3
ATOM 4054 C CA . LEU A 1 37 ? 1.637 19.830 -2.944 1.00 0.00 37 LEU A CA 3
ATOM 4055 C C . LEU A 1 37 ? 0.188 19.387 -3.111 1.00 0.00 37 LEU A C 3
ATOM 4056 O O . LEU A 1 37 ? -0.592 20.031 -3.812 1.00 0.00 37 LEU A O 3
ATOM 4072 N N . GLY A 1 38 ? -0.168 18.284 -2.460 1.00 0.00 38 GLY A N 3
ATOM 4073 C CA . GLY A 1 38 ? -1.525 17.775 -2.548 1.00 0.00 38 GLY A CA 3
ATOM 4074 C C . GLY A 1 38 ? -1.625 16.543 -3.426 1.00 0.00 38 GLY A C 3
ATOM 4075 O O . GLY A 1 38 ? -2.531 15.726 -3.259 1.00 0.00 38 GLY A O 3
ATOM 4079 N N . SER A 1 39 ? -0.694 16.408 -4.364 1.00 0.00 39 SER A N 3
ATOM 4080 C CA . SER A 1 39 ? -0.685 15.269 -5.275 1.00 0.00 39 SER A CA 3
ATOM 4081 C C . SER A 1 39 ? -0.733 13.955 -4.502 1.00 0.00 39 SER A C 3
ATOM 4082 O O . SER A 1 39 ? 0.192 13.624 -3.759 1.00 0.00 39 SER A O 3
ATOM 4090 N N . PHE A 1 40 ? -1.818 13.209 -4.681 1.00 0.00 40 PHE A N 3
ATOM 4091 C CA . PHE A 1 40 ? -1.987 11.931 -4.001 1.00 0.00 40 PHE A CA 3
ATOM 4092 C C . PHE A 1 40 ? -1.779 10.768 -4.967 1.00 0.00 40 PHE A C 3
ATOM 4093 O O . PHE A 1 40 ? -1.758 10.953 -6.184 1.00 0.00 40 PHE A O 3
ATOM 4110 N N . LEU A 1 41 ? -1.627 9.569 -4.415 1.00 0.00 41 LEU A N 3
ATOM 4111 C CA . LEU A 1 41 ? -1.419 8.375 -5.226 1.00 0.00 41 LEU A CA 3
ATOM 4112 C C . LEU A 1 41 ? -1.543 7.113 -4.379 1.00 0.00 41 LEU A C 3
ATOM 4113 O O . LEU A 1 41 ? -1.387 7.155 -3.158 1.00 0.00 41 LEU A O 3
ATOM 4129 N N . ILE A 1 42 ? -1.821 5.991 -5.034 1.00 0.00 42 ILE A N 3
ATOM 4130 C CA . ILE A 1 42 ? -1.961 4.716 -4.342 1.00 0.00 42 ILE A CA 3
ATOM 4131 C C . ILE A 1 42 ? -1.096 3.641 -4.989 1.00 0.00 42 ILE A C 3
ATOM 4132 O O . ILE A 1 42 ? -0.970 3.583 -6.212 1.00 0.00 42 ILE A O 3
ATOM 4148 N N . ARG A 1 43 ? -0.503 2.788 -4.159 1.00 0.00 43 ARG A N 3
ATOM 4149 C CA . ARG A 1 43 ? 0.351 1.713 -4.650 1.00 0.00 43 ARG A CA 3
ATOM 4150 C C . ARG A 1 43 ? -0.018 0.385 -3.997 1.00 0.00 43 ARG A C 3
ATOM 4151 O O . ARG A 1 43 ? 0.170 0.199 -2.795 1.00 0.00 43 ARG A O 3
ATOM 4172 N N . VAL A 1 44 ? -0.545 -0.537 -4.797 1.00 0.00 44 VAL A N 3
ATOM 4173 C CA . VAL A 1 44 ? -0.941 -1.848 -4.298 1.00 0.00 44 VAL A CA 3
ATOM 4174 C C . VAL A 1 44 ? -0.009 -2.316 -3.186 1.00 0.00 44 VAL A C 3
ATOM 4175 O O . VAL A 1 44 ? 1.213 -2.234 -3.310 1.00 0.00 44 VAL A O 3
ATOM 4188 N N . SER A 1 45 ? -0.594 -2.808 -2.098 1.00 0.00 45 SER A N 3
ATOM 4189 C CA . SER A 1 45 ? 0.183 -3.287 -0.962 1.00 0.00 45 SER A CA 3
ATOM 4190 C C . SER A 1 45 ? 0.697 -4.702 -1.212 1.00 0.00 45 SER A C 3
ATOM 4191 O O . SER A 1 45 ? 0.221 -5.398 -2.110 1.00 0.00 45 SER A O 3
ATOM 4199 N N . HIS A 1 46 ? 1.672 -5.121 -0.411 1.00 0.00 46 HIS A N 3
ATOM 4200 C CA . HIS A 1 46 ? 2.251 -6.453 -0.545 1.00 0.00 46 HIS A CA 3
ATOM 4201 C C . HIS A 1 46 ? 2.325 -7.151 0.810 1.00 0.00 46 HIS A C 3
ATOM 4202 O O . HIS A 1 46 ? 1.864 -8.282 0.962 1.00 0.00 46 HIS A O 3
ATOM 4216 N N . SER A 1 47 ? 2.909 -6.470 1.790 1.00 0.00 47 SER A N 3
ATOM 4217 C CA . SER A 1 47 ? 3.049 -7.026 3.131 1.00 0.00 47 SER A CA 3
ATOM 4218 C C . SER A 1 47 ? 1.699 -7.493 3.667 1.00 0.00 47 SER A C 3
ATOM 4219 O O . SER A 1 47 ? 1.535 -8.654 4.047 1.00 0.00 47 SER A O 3
ATOM 4227 N N . HIS A 1 48 ? 0.733 -6.580 3.697 1.00 0.00 48 HIS A N 3
ATOM 4228 C CA . HIS A 1 48 ? -0.604 -6.897 4.187 1.00 0.00 48 HIS A CA 3
ATOM 4229 C C . HIS A 1 48 ? -1.646 -6.698 3.089 1.00 0.00 48 HIS A C 3
ATOM 4230 O O . HIS A 1 48 ? -1.637 -5.688 2.387 1.00 0.00 48 HIS A O 3
ATOM 4244 N N . VAL A 1 49 ? -2.541 -7.670 2.948 1.00 0.00 49 VAL A N 3
ATOM 4245 C CA . VAL A 1 49 ? -3.589 -7.602 1.937 1.00 0.00 49 VAL A CA 3
ATOM 4246 C C . VAL A 1 49 ? -4.352 -6.285 2.024 1.00 0.00 49 VAL A C 3
ATOM 4247 O O . VAL A 1 49 ? -4.880 -5.929 3.076 1.00 0.00 49 VAL A O 3
ATOM 4260 N N . GLY A 1 50 ? -4.407 -5.565 0.907 1.00 0.00 50 GLY A N 3
ATOM 4261 C CA . GLY A 1 50 ? -5.108 -4.294 0.878 1.00 0.00 50 GLY A CA 3
ATOM 4262 C C . GLY A 1 50 ? -4.428 -3.279 -0.019 1.00 0.00 50 GLY A C 3
ATOM 4263 O O . GLY A 1 50 ? -4.057 -3.589 -1.151 1.00 0.00 50 GLY A O 3
ATOM 4267 N N . TYR A 1 51 ? -4.267 -2.060 0.486 1.00 0.00 51 TYR A N 3
ATOM 4268 C CA . TYR A 1 51 ? -3.633 -0.993 -0.278 1.00 0.00 51 TYR A CA 3
ATOM 4269 C C . TYR A 1 51 ? -2.996 0.037 0.649 1.00 0.00 51 TYR A C 3
ATOM 4270 O O . TYR A 1 51 ? -3.162 -0.020 1.868 1.00 0.00 51 TYR A O 3
ATOM 4288 N N . THR A 1 52 ? -2.264 0.979 0.062 1.00 0.00 52 THR A N 3
ATOM 4289 C CA . THR A 1 52 ? -1.601 2.022 0.835 1.00 0.00 52 THR A CA 3
ATOM 4290 C C . THR A 1 52 ? -1.807 3.393 0.198 1.00 0.00 52 THR A C 3
ATOM 4291 O O . THR A 1 52 ? -1.359 3.642 -0.922 1.00 0.00 52 THR A O 3
ATOM 4302 N N . LEU A 1 53 ? -2.488 4.277 0.918 1.00 0.00 53 LEU A N 3
ATOM 4303 C CA . LEU A 1 53 ? -2.752 5.624 0.424 1.00 0.00 53 LEU A CA 3
ATOM 4304 C C . LEU A 1 53 ? -1.623 6.576 0.804 1.00 0.00 53 LEU A C 3
ATOM 4305 O O . LEU A 1 53 ? -1.197 6.619 1.958 1.00 0.00 53 LEU A O 3
ATOM 4321 N N . SER A 1 54 ? -1.145 7.339 -0.173 1.00 0.00 54 SER A N 3
ATOM 4322 C CA . SER A 1 54 ? -0.063 8.290 0.060 1.00 0.00 54 SER A CA 3
ATOM 4323 C C . SER A 1 54 ? -0.269 9.557 -0.765 1.00 0.00 54 SER A C 3
ATOM 4324 O O . SER A 1 54 ? -0.972 9.546 -1.776 1.00 0.00 54 SER A O 3
ATOM 4332 N N . TYR A 1 55 ? 0.350 10.647 -0.326 1.00 0.00 55 TYR A N 3
ATOM 4333 C CA . TYR A 1 55 ? 0.235 11.924 -1.021 1.00 0.00 55 TYR A CA 3
ATOM 4334 C C . TYR A 1 55 ? 1.234 12.937 -0.469 1.00 0.00 55 TYR A C 3
ATOM 4335 O O . TYR A 1 55 ? 1.766 12.768 0.628 1.00 0.00 55 TYR A O 3
ATOM 4353 N N . LYS A 1 56 ? 1.484 13.991 -1.238 1.00 0.00 56 LYS A N 3
ATOM 4354 C CA . LYS A 1 56 ? 2.416 15.034 -0.829 1.00 0.00 56 LYS A CA 3
ATOM 4355 C C . LYS A 1 56 ? 1.759 15.994 0.157 1.00 0.00 56 LYS A C 3
ATOM 4356 O O . LYS A 1 56 ? 0.710 16.570 -0.128 1.00 0.00 56 LYS A O 3
ATOM 4375 N N . ALA A 1 57 ? 2.385 16.164 1.317 1.00 0.00 57 ALA A N 3
ATOM 4376 C CA . ALA A 1 57 ? 1.862 17.058 2.344 1.00 0.00 57 ALA A CA 3
ATOM 4377 C C . ALA A 1 57 ? 2.831 18.204 2.618 1.00 0.00 57 ALA A C 3
ATOM 4378 O O . ALA A 1 57 ? 4.047 18.033 2.532 1.00 0.00 57 ALA A O 3
ATOM 4385 N N . GLN A 1 58 ? 2.283 19.368 2.949 1.00 0.00 58 GLN A N 3
ATOM 4386 C CA . GLN A 1 58 ? 3.100 20.542 3.235 1.00 0.00 58 GLN A CA 3
ATOM 4387 C C . GLN A 1 58 ? 4.406 20.144 3.914 1.00 0.00 58 GLN A C 3
ATOM 4388 O O . GLN A 1 58 ? 5.488 20.540 3.481 1.00 0.00 58 GLN A O 3
ATOM 4402 N N . SER A 1 59 ? 4.297 19.359 4.981 1.00 0.00 59 SER A N 3
ATOM 4403 C CA . SER A 1 59 ? 5.469 18.910 5.723 1.00 0.00 59 SER A CA 3
ATOM 4404 C C . SER A 1 59 ? 6.288 17.921 4.900 1.00 0.00 59 SER A C 3
ATOM 4405 O O . SER A 1 59 ? 7.457 18.163 4.601 1.00 0.00 59 SER A O 3
ATOM 4413 N N . SER A 1 60 ? 5.663 16.805 4.537 1.00 0.00 60 SER A N 3
ATOM 4414 C CA . SER A 1 60 ? 6.334 15.775 3.751 1.00 0.00 60 SER A CA 3
ATOM 4415 C C . SER A 1 60 ? 5.360 14.665 3.368 1.00 0.00 60 SER A C 3
ATOM 4416 O O . SER A 1 60 ? 4.222 14.633 3.837 1.00 0.00 60 SER A O 3
ATOM 4424 N N . CYS A 1 61 ? 5.817 13.755 2.514 1.00 0.00 61 CYS A N 3
ATOM 4425 C CA . CYS A 1 61 ? 4.987 12.642 2.066 1.00 0.00 61 CYS A CA 3
ATOM 4426 C C . CYS A 1 61 ? 4.381 11.904 3.256 1.00 0.00 61 CYS A C 3
ATOM 4427 O O . CYS A 1 61 ? 5.029 11.729 4.287 1.00 0.00 61 CYS A O 3
ATOM 4435 N N . CYS A 1 62 ? 3.132 11.476 3.104 1.00 0.00 62 CYS A N 3
ATOM 4436 C CA . CYS A 1 62 ? 2.437 10.758 4.166 1.00 0.00 62 CYS A CA 3
ATOM 4437 C C . CYS A 1 62 ? 2.092 9.339 3.730 1.00 0.00 62 CYS A C 3
ATOM 4438 O O . CYS A 1 62 ? 1.819 9.121 2.550 1.00 0.00 62 CYS A O 3
ATOM 4446 N N . HIS A 1 63 ? 2.113 8.413 4.677 1.00 0.00 63 HIS A N 3
ATOM 4447 C CA . HIS A 1 63 ? 1.804 7.026 4.376 1.00 0.00 63 HIS A CA 3
ATOM 4448 C C . HIS A 1 63 ? 0.667 6.545 5.279 1.00 0.00 63 HIS A C 3
ATOM 4449 O O . HIS A 1 63 ? 0.657 6.765 6.490 1.00 0.00 63 HIS A O 3
ATOM 4463 N N . PHE A 1 64 ? -0.301 5.880 4.657 1.00 0.00 64 PHE A N 3
ATOM 4464 C CA . PHE A 1 64 ? -1.455 5.358 5.378 1.00 0.00 64 PHE A CA 3
ATOM 4465 C C . PHE A 1 64 ? -1.794 3.945 4.913 1.00 0.00 64 PHE A C 3
ATOM 4466 O O . PHE A 1 64 ? -1.804 3.661 3.716 1.00 0.00 64 PHE A O 3
ATOM 4483 N N . MET A 1 65 ? -2.072 3.064 5.869 1.00 0.00 65 MET A N 3
ATOM 4484 C CA . MET A 1 65 ? -2.412 1.681 5.557 1.00 0.00 65 MET A CA 3
ATOM 4485 C C . MET A 1 65 ? -3.919 1.517 5.385 1.00 0.00 65 MET A C 3
ATOM 4486 O O . MET A 1 65 ? -4.704 2.043 6.172 1.00 0.00 65 MET A O 3
ATOM 4500 N N . VAL A 1 66 ? -4.314 0.785 4.347 1.00 0.00 66 VAL A N 3
ATOM 4501 C CA . VAL A 1 66 ? -5.727 0.551 4.072 1.00 0.00 66 VAL A CA 3
ATOM 4502 C C . VAL A 1 66 ? -6.067 -0.932 4.164 1.00 0.00 66 VAL A C 3
ATOM 4503 O O . VAL A 1 66 ? -5.585 -1.741 3.372 1.00 0.00 66 VAL A O 3
ATOM 4516 N N . LYS A 1 67 ? -6.902 -1.281 5.137 1.00 0.00 67 LYS A N 3
ATOM 4517 C CA . LYS A 1 67 ? -7.310 -2.668 5.333 1.00 0.00 67 LYS A CA 3
ATOM 4518 C C . LYS A 1 67 ? -8.483 -3.024 4.426 1.00 0.00 67 LYS A C 3
ATOM 4519 O O . LYS A 1 67 ? -9.156 -2.143 3.890 1.00 0.00 67 LYS A O 3
ATOM 4538 N N . LEU A 1 68 ? -8.724 -4.319 4.260 1.00 0.00 68 LEU A N 3
ATOM 4539 C CA . LEU A 1 68 ? -9.818 -4.793 3.418 1.00 0.00 68 LEU A CA 3
ATOM 4540 C C . LEU A 1 68 ? -10.915 -5.435 4.260 1.00 0.00 68 LEU A C 3
ATOM 4541 O O . LEU A 1 68 ? -10.830 -6.612 4.617 1.00 0.00 68 LEU A O 3
ATOM 4557 N N . LEU A 1 69 ? -11.945 -4.658 4.574 1.00 0.00 69 LEU A N 3
ATOM 4558 C CA . LEU A 1 69 ? -13.061 -5.152 5.374 1.00 0.00 69 LEU A CA 3
ATOM 4559 C C . LEU A 1 69 ? -13.586 -6.472 4.818 1.00 0.00 69 LEU A C 3
ATOM 4560 O O . LEU A 1 69 ? -13.092 -6.972 3.807 1.00 0.00 69 LEU A O 3
ATOM 4576 N N . ASP A 1 70 ? -14.591 -7.031 5.484 1.00 0.00 70 ASP A N 3
ATOM 4577 C CA . ASP A 1 70 ? -15.186 -8.291 5.055 1.00 0.00 70 ASP A CA 3
ATOM 4578 C C . ASP A 1 70 ? -16.263 -8.053 4.002 1.00 0.00 70 ASP A C 3
ATOM 4579 O O . ASP A 1 70 ? -16.580 -8.942 3.212 1.00 0.00 70 ASP A O 3
ATOM 4588 N N . ASP A 1 71 ? -16.823 -6.848 3.997 1.00 0.00 71 ASP A N 3
ATOM 4589 C CA . ASP A 1 71 ? -17.865 -6.492 3.041 1.00 0.00 71 ASP A CA 3
ATOM 4590 C C . ASP A 1 71 ? -17.257 -6.050 1.714 1.00 0.00 71 ASP A C 3
ATOM 4591 O O . ASP A 1 71 ? -17.889 -5.338 0.936 1.00 0.00 71 ASP A O 3
ATOM 4600 N N . GLY A 1 72 ? -16.023 -6.478 1.462 1.00 0.00 72 GLY A N 3
ATOM 4601 C CA . GLY A 1 72 ? -15.349 -6.115 0.229 1.00 0.00 72 GLY A CA 3
ATOM 4602 C C . GLY A 1 72 ? -15.095 -4.624 0.124 1.00 0.00 72 GLY A C 3
ATOM 4603 O O . GLY A 1 72 ? -14.961 -4.085 -0.975 1.00 0.00 72 GLY A O 3
ATOM 4607 N N . THR A 1 73 ? -15.029 -3.955 1.270 1.00 0.00 73 THR A N 3
ATOM 4608 C CA . THR A 1 73 ? -14.792 -2.517 1.303 1.00 0.00 73 THR A CA 3
ATOM 4609 C C . THR A 1 73 ? -13.432 -2.198 1.912 1.00 0.00 73 THR A C 3
ATOM 4610 O O . THR A 1 73 ? -12.707 -3.095 2.343 1.00 0.00 73 THR A O 3
ATOM 4621 N N . PHE A 1 74 ? -13.090 -0.914 1.944 1.00 0.00 74 PHE A N 3
ATOM 4622 C CA . PHE A 1 74 ? -11.815 -0.476 2.499 1.00 0.00 74 PHE A CA 3
ATOM 4623 C C . PHE A 1 74 ? -12.011 0.703 3.447 1.00 0.00 74 PHE A C 3
ATOM 4624 O O . PHE A 1 74 ? -12.663 1.688 3.103 1.00 0.00 74 PHE A O 3
ATOM 4641 N N . MET A 1 75 ? -11.443 0.594 4.644 1.00 0.00 75 MET A N 3
ATOM 4642 C CA . MET A 1 75 ? -11.554 1.651 5.642 1.00 0.00 75 MET A CA 3
ATOM 4643 C C . MET A 1 75 ? -10.232 1.846 6.378 1.00 0.00 75 MET A C 3
ATOM 4644 O O . MET A 1 75 ? -9.669 0.897 6.924 1.00 0.00 75 MET A O 3
ATOM 4658 N N . ILE A 1 76 ? -9.742 3.081 6.386 1.00 0.00 76 ILE A N 3
ATOM 4659 C CA . ILE A 1 76 ? -8.487 3.400 7.055 1.00 0.00 76 ILE A CA 3
ATOM 4660 C C . ILE A 1 76 ? -8.647 3.360 8.572 1.00 0.00 76 ILE A C 3
ATOM 4661 O O . ILE A 1 76 ? -9.640 3.829 9.128 1.00 0.00 76 ILE A O 3
ATOM 4677 N N . PRO A 1 77 ? -7.644 2.791 9.258 1.00 0.00 77 PRO A N 3
ATOM 4678 C CA . PRO A 1 77 ? -7.649 2.679 10.719 1.00 0.00 77 PRO A CA 3
ATOM 4679 C C . PRO A 1 77 ? -7.480 4.031 11.405 1.00 0.00 77 PRO A C 3
ATOM 4680 O O . PRO A 1 77 ? -6.404 4.628 11.365 1.00 0.00 77 PRO A O 3
ATOM 4691 N N . GLY A 1 78 ? -8.550 4.508 12.033 1.00 0.00 78 GLY A N 3
ATOM 4692 C CA . GLY A 1 78 ? -8.498 5.786 12.719 1.00 0.00 78 GLY A CA 3
ATOM 4693 C C . GLY A 1 78 ? -9.601 6.728 12.274 1.00 0.00 78 GLY A C 3
ATOM 4694 O O . GLY A 1 78 ? -9.833 7.761 12.900 1.00 0.00 78 GLY A O 3
ATOM 4698 N N . GLU A 1 79 ? -10.280 6.371 11.188 1.00 0.00 79 GLU A N 3
ATOM 4699 C CA . GLU A 1 79 ? -11.361 7.192 10.660 1.00 0.00 79 GLU A CA 3
ATOM 4700 C C . GLU A 1 79 ? -12.717 6.684 11.141 1.00 0.00 79 GLU A C 3
ATOM 4701 O O . GLU A 1 79 ? -12.797 5.728 11.913 1.00 0.00 79 GLU A O 3
ATOM 4713 N N . LYS A 1 80 ? -13.782 7.330 10.680 1.00 0.00 80 LYS A N 3
ATOM 4714 C CA . LYS A 1 80 ? -15.136 6.944 11.060 1.00 0.00 80 LYS A CA 3
ATOM 4715 C C . LYS A 1 80 ? -15.997 6.690 9.828 1.00 0.00 80 LYS A C 3
ATOM 4716 O O . LYS A 1 80 ? -17.226 6.693 9.904 1.00 0.00 80 LYS A O 3
ATOM 4735 N N . VAL A 1 81 ? -15.345 6.467 8.691 1.00 0.00 81 VAL A N 3
ATOM 4736 C CA . VAL A 1 81 ? -16.051 6.208 7.442 1.00 0.00 81 VAL A CA 3
ATOM 4737 C C . VAL A 1 81 ? -15.315 5.172 6.600 1.00 0.00 81 VAL A C 3
ATOM 4738 O O . VAL A 1 81 ? -14.125 4.931 6.794 1.00 0.00 81 VAL A O 3
ATOM 4751 N N . ALA A 1 82 ? -16.034 4.561 5.664 1.00 0.00 82 ALA A N 3
ATOM 4752 C CA . ALA A 1 82 ? -15.449 3.551 4.789 1.00 0.00 82 ALA A CA 3
ATOM 4753 C C . ALA A 1 82 ? -15.754 3.850 3.325 1.00 0.00 82 ALA A C 3
ATOM 4754 O O . ALA A 1 82 ? -16.339 4.884 3.001 1.00 0.00 82 ALA A O 3
ATOM 4761 N N . HIS A 1 83 ? -15.354 2.938 2.445 1.00 0.00 83 HIS A N 3
ATOM 4762 C CA . HIS A 1 83 ? -15.585 3.104 1.014 1.00 0.00 83 HIS A CA 3
ATOM 4763 C C . HIS A 1 83 ? -15.508 1.763 0.292 1.00 0.00 83 HIS A C 3
ATOM 4764 O O . HIS A 1 83 ? -14.661 0.925 0.603 1.00 0.00 83 HIS A O 3
ATOM 4778 N N . THR A 1 84 ? -16.399 1.564 -0.675 1.00 0.00 84 THR A N 3
ATOM 4779 C CA . THR A 1 84 ? -16.434 0.325 -1.440 1.00 0.00 84 THR A CA 3
ATOM 4780 C C . THR A 1 84 ? -15.073 0.021 -2.057 1.00 0.00 84 THR A C 3
ATOM 4781 O O . THR A 1 84 ? -14.551 -1.085 -1.920 1.00 0.00 84 THR A O 3
ATOM 4792 N N . SER A 1 85 ? -14.503 1.011 -2.737 1.00 0.00 85 SER A N 3
ATOM 4793 C CA . SER A 1 85 ? -13.204 0.849 -3.378 1.00 0.00 85 SER A CA 3
ATOM 4794 C C . SER A 1 85 ? -12.394 2.140 -3.300 1.00 0.00 85 SER A C 3
ATOM 4795 O O . SER A 1 85 ? -12.953 3.229 -3.158 1.00 0.00 85 SER A O 3
ATOM 4803 N N . LEU A 1 86 ? -11.076 2.011 -3.393 1.00 0.00 86 LEU A N 3
ATOM 4804 C CA . LEU A 1 86 ? -10.187 3.166 -3.334 1.00 0.00 86 LEU A CA 3
ATOM 4805 C C . LEU A 1 86 ? -10.834 4.384 -3.984 1.00 0.00 86 LEU A C 3
ATOM 4806 O O . LEU A 1 86 ? -10.828 5.479 -3.420 1.00 0.00 86 LEU A O 3
ATOM 4822 N N . ASP A 1 87 ? -11.394 4.187 -5.172 1.00 0.00 87 ASP A N 3
ATOM 4823 C CA . ASP A 1 87 ? -12.049 5.268 -5.899 1.00 0.00 87 ASP A CA 3
ATOM 4824 C C . ASP A 1 87 ? -12.976 6.057 -4.980 1.00 0.00 87 ASP A C 3
ATOM 4825 O O . ASP A 1 87 ? -12.802 7.260 -4.789 1.00 0.00 87 ASP A O 3
ATOM 4834 N N . ALA A 1 88 ? -13.963 5.369 -4.413 1.00 0.00 88 ALA A N 3
ATOM 4835 C CA . ALA A 1 88 ? -14.917 6.005 -3.513 1.00 0.00 88 ALA A CA 3
ATOM 4836 C C . ALA A 1 88 ? -14.244 6.439 -2.216 1.00 0.00 88 ALA A C 3
ATOM 4837 O O . ALA A 1 88 ? -14.861 7.092 -1.372 1.00 0.00 88 ALA A O 3
ATOM 4844 N N . LEU A 1 89 ? -12.977 6.072 -2.061 1.00 0.00 89 LEU A N 3
ATOM 4845 C CA . LEU A 1 89 ? -12.219 6.423 -0.866 1.00 0.00 89 LEU A CA 3
ATOM 4846 C C . LEU A 1 89 ? -11.307 7.617 -1.128 1.00 0.00 89 LEU A C 3
ATOM 4847 O O . LEU A 1 89 ? -10.942 8.348 -0.208 1.00 0.00 89 LEU A O 3
ATOM 4863 N N . VAL A 1 90 ? -10.944 7.810 -2.393 1.00 0.00 90 VAL A N 3
ATOM 4864 C CA . VAL A 1 90 ? -10.077 8.917 -2.779 1.00 0.00 90 VAL A CA 3
ATOM 4865 C C . VAL A 1 90 ? -10.865 10.219 -2.886 1.00 0.00 90 VAL A C 3
ATOM 4866 O O . VAL A 1 90 ? -10.393 11.280 -2.474 1.00 0.00 90 VAL A O 3
ATOM 4879 N N . THR A 1 91 ? -12.068 10.132 -3.444 1.00 0.00 91 THR A N 3
ATOM 4880 C CA . THR A 1 91 ? -12.921 11.303 -3.607 1.00 0.00 91 THR A CA 3
ATOM 4881 C C . THR A 1 91 ? -13.284 11.911 -2.257 1.00 0.00 91 THR A C 3
ATOM 4882 O O . THR A 1 91 ? -13.311 13.131 -2.103 1.00 0.00 91 THR A O 3
ATOM 4893 N N . PHE A 1 92 ? -13.563 11.052 -1.282 1.00 0.00 92 PHE A N 3
ATOM 4894 C CA . PHE A 1 92 ? -13.925 11.505 0.055 1.00 0.00 92 PHE A CA 3
ATOM 4895 C C . PHE A 1 92 ? -12.707 12.057 0.791 1.00 0.00 92 PHE A C 3
ATOM 4896 O O . PHE A 1 92 ? -12.836 12.880 1.697 1.00 0.00 92 PHE A O 3
ATOM 4913 N N . HIS A 1 93 ? -11.526 11.596 0.394 1.00 0.00 93 HIS A N 3
ATOM 4914 C CA . HIS A 1 93 ? -10.283 12.043 1.015 1.00 0.00 93 HIS A CA 3
ATOM 4915 C C . HIS A 1 93 ? -9.937 13.464 0.577 1.00 0.00 93 HIS A C 3
ATOM 4916 O O . HIS A 1 93 ? -9.254 14.195 1.294 1.00 0.00 93 HIS A O 3
ATOM 4930 N N . GLN A 1 94 ? -10.414 13.846 -0.603 1.00 0.00 94 GLN A N 3
ATOM 4931 C CA . GLN A 1 94 ? -10.153 15.178 -1.136 1.00 0.00 94 GLN A CA 3
ATOM 4932 C C . GLN A 1 94 ? -10.901 16.240 -0.338 1.00 0.00 94 GLN A C 3
ATOM 4933 O O . GLN A 1 94 ? -10.668 17.436 -0.507 1.00 0.00 94 GLN A O 3
ATOM 4947 N N . GLN A 1 95 ? -11.801 15.794 0.533 1.00 0.00 95 GLN A N 3
ATOM 4948 C CA . GLN A 1 95 ? -12.584 16.707 1.356 1.00 0.00 95 GLN A CA 3
ATOM 4949 C C . GLN A 1 95 ? -12.341 16.447 2.840 1.00 0.00 95 GLN A C 3
ATOM 4950 O O . GLN A 1 95 ? -12.510 17.337 3.673 1.00 0.00 95 GLN A O 3
ATOM 4964 N N . LYS A 1 96 ? -11.945 15.221 3.163 1.00 0.00 96 LYS A N 3
ATOM 4965 C CA . LYS A 1 96 ? -11.677 14.842 4.546 1.00 0.00 96 LYS A CA 3
ATOM 4966 C C . LYS A 1 96 ? -10.294 14.213 4.680 1.00 0.00 96 LYS A C 3
ATOM 4967 O O . LYS A 1 96 ? -10.008 13.159 4.112 1.00 0.00 96 LYS A O 3
ATOM 4986 N N . PRO A 1 97 ? -9.416 14.872 5.449 1.00 0.00 97 PRO A N 3
ATOM 4987 C CA . PRO A 1 97 ? -8.049 14.395 5.677 1.00 0.00 97 PRO A CA 3
ATOM 4988 C C . PRO A 1 97 ? -8.010 13.138 6.539 1.00 0.00 97 PRO A C 3
ATOM 4989 O O . PRO A 1 97 ? -9.045 12.527 6.809 1.00 0.00 97 PRO A O 3
ATOM 5000 N N . ILE A 1 98 ? -6.812 12.758 6.970 1.00 0.00 98 ILE A N 3
ATOM 5001 C CA . ILE A 1 98 ? -6.640 11.574 7.804 1.00 0.00 98 ILE A CA 3
ATOM 5002 C C . ILE A 1 98 ? -6.607 11.943 9.283 1.00 0.00 98 ILE A C 3
ATOM 5003 O O . ILE A 1 98 ? -6.055 12.975 9.662 1.00 0.00 98 ILE A O 3
ATOM 5019 N N . GLU A 1 99 ? -7.201 11.092 10.113 1.00 0.00 99 GLU A N 3
ATOM 5020 C CA . GLU A 1 99 ? -7.238 11.329 11.551 1.00 0.00 99 GLU A CA 3
ATOM 5021 C C . GLU A 1 99 ? -5.947 11.987 12.028 1.00 0.00 99 GLU A C 3
ATOM 5022 O O . GLU A 1 99 ? -5.950 13.078 12.599 1.00 0.00 99 GLU A O 3
ATOM 5034 N N . PRO A 1 100 ? -4.814 11.310 11.788 1.00 0.00 100 PRO A N 3
ATOM 5035 C CA . PRO A 1 100 ? -3.494 11.808 12.185 1.00 0.00 100 PRO A CA 3
ATOM 5036 C C . PRO A 1 100 ? -3.060 13.017 11.361 1.00 0.00 100 PRO A C 3
ATOM 5037 O O . PRO A 1 100 ? -2.661 14.044 11.912 1.00 0.00 100 PRO A O 3
ATOM 5048 N N . ARG A 1 101 ? -3.142 12.888 10.041 1.00 0.00 101 ARG A N 3
ATOM 5049 C CA . ARG A 1 101 ? -2.757 13.969 9.143 1.00 0.00 101 ARG A CA 3
ATOM 5050 C C . ARG A 1 101 ? -3.980 14.758 8.686 1.00 0.00 101 ARG A C 3
ATOM 5051 O O . ARG A 1 101 ? -4.848 14.229 7.990 1.00 0.00 101 ARG A O 3
ATOM 5072 N N . ARG A 1 102 ? -4.043 16.025 9.082 1.00 0.00 102 ARG A N 3
ATOM 5073 C CA . ARG A 1 102 ? -5.160 16.886 8.714 1.00 0.00 102 ARG A CA 3
ATOM 5074 C C . ARG A 1 102 ? -4.948 17.491 7.330 1.00 0.00 102 ARG A C 3
ATOM 5075 O O . ARG A 1 102 ? -5.529 18.525 7.000 1.00 0.00 102 ARG A O 3
ATOM 5096 N N . GLU A 1 103 ? -4.112 16.841 6.527 1.00 0.00 103 GLU A N 3
ATOM 5097 C CA . GLU A 1 103 ? -3.822 17.317 5.180 1.00 0.00 103 GLU A CA 3
ATOM 5098 C C . GLU A 1 103 ? -4.824 16.752 4.176 1.00 0.00 103 GLU A C 3
ATOM 5099 O O . GLU A 1 103 ? -5.236 15.596 4.278 1.00 0.00 103 GLU A O 3
ATOM 5111 N N . LEU A 1 104 ? -5.211 17.574 3.208 1.00 0.00 104 LEU A N 3
ATOM 5112 C CA . LEU A 1 104 ? -6.164 17.159 2.185 1.00 0.00 104 LEU A CA 3
ATOM 5113 C C . LEU A 1 104 ? -5.460 16.898 0.859 1.00 0.00 104 LEU A C 3
ATOM 5114 O O . LEU A 1 104 ? -4.255 17.120 0.728 1.00 0.00 104 LEU A O 3
ATOM 5130 N N . LEU A 1 105 ? -6.218 16.426 -0.125 1.00 0.00 105 LEU A N 3
ATOM 5131 C CA . LEU A 1 105 ? -5.667 16.137 -1.445 1.00 0.00 105 LEU A CA 3
ATOM 5132 C C . LEU A 1 105 ? -6.106 17.187 -2.460 1.00 0.00 105 LEU A C 3
ATOM 5133 O O . LEU A 1 105 ? -6.900 18.075 -2.148 1.00 0.00 105 LEU A O 3
ATOM 5149 N N . THR A 1 106 ? -5.586 17.078 -3.679 1.00 0.00 106 THR A N 3
ATOM 5150 C CA . THR A 1 106 ? -5.924 18.017 -4.741 1.00 0.00 106 THR A CA 3
ATOM 5151 C C . THR A 1 106 ? -6.215 17.288 -6.047 1.00 0.00 106 THR A C 3
ATOM 5152 O O . THR A 1 106 ? -7.325 17.360 -6.575 1.00 0.00 106 THR A O 3
ATOM 5163 N N . GLN A 1 107 ? -5.213 16.585 -6.564 1.00 0.00 107 GLN A N 3
ATOM 5164 C CA . GLN A 1 107 ? -5.363 15.842 -7.810 1.00 0.00 107 GLN A CA 3
ATOM 5165 C C . GLN A 1 107 ? -4.535 14.561 -7.783 1.00 0.00 107 GLN A C 3
ATOM 5166 O O . GLN A 1 107 ? -3.525 14.460 -7.086 1.00 0.00 107 GLN A O 3
ATOM 5180 N N . PRO A 1 108 ? -4.971 13.558 -8.560 1.00 0.00 108 PRO A N 3
ATOM 5181 C CA . PRO A 1 108 ? -4.284 12.266 -8.642 1.00 0.00 108 PRO A CA 3
ATOM 5182 C C . PRO A 1 108 ? -2.942 12.367 -9.358 1.00 0.00 108 PRO A C 3
ATOM 5183 O O . PRO A 1 108 ? -2.798 13.116 -10.325 1.00 0.00 108 PRO A O 3
ATOM 5194 N N . CYS A 1 109 ? -1.961 11.610 -8.877 1.00 0.00 109 CYS A N 3
ATOM 5195 C CA . CYS A 1 109 ? -0.629 11.616 -9.471 1.00 0.00 109 CYS A CA 3
ATOM 5196 C C . CYS A 1 109 ? -0.606 10.802 -10.761 1.00 0.00 109 CYS A C 3
ATOM 5197 O O . CYS A 1 109 ? -1.539 10.053 -11.051 1.00 0.00 109 CYS A O 3
ATOM 5205 N N . ARG A 1 110 ? 0.465 10.956 -11.533 1.00 0.00 110 ARG A N 3
ATOM 5206 C CA . ARG A 1 110 ? 0.608 10.238 -12.793 1.00 0.00 110 ARG A CA 3
ATOM 5207 C C . ARG A 1 110 ? 1.872 9.384 -12.791 1.00 0.00 110 ARG A C 3
ATOM 5208 O O . ARG A 1 110 ? 2.952 9.858 -12.439 1.00 0.00 110 ARG A O 3
ATOM 5229 N N . GLN A 1 111 ? 1.728 8.124 -13.188 1.00 0.00 111 GLN A N 3
ATOM 5230 C CA . GLN A 1 111 ? 2.859 7.204 -13.231 1.00 0.00 111 GLN A CA 3
ATOM 5231 C C . GLN A 1 111 ? 3.930 7.700 -14.197 1.00 0.00 111 GLN A C 3
ATOM 5232 O O . GLN A 1 111 ? 3.620 8.263 -15.247 1.00 0.00 111 GLN A O 3
ATOM 5246 N N . LYS A 1 112 ? 5.190 7.490 -13.833 1.00 0.00 112 LYS A N 3
ATOM 5247 C CA . LYS A 1 112 ? 6.308 7.915 -14.668 1.00 0.00 112 LYS A CA 3
ATOM 5248 C C . LYS A 1 112 ? 6.923 6.728 -15.401 1.00 0.00 112 LYS A C 3
ATOM 5249 O O . LYS A 1 112 ? 8.144 6.615 -15.503 1.00 0.00 112 LYS A O 3
ATOM 5268 N N . ASP A 1 113 ? 6.070 5.846 -15.910 1.00 0.00 113 ASP A N 3
ATOM 5269 C CA . ASP A 1 113 ? 6.529 4.667 -16.635 1.00 0.00 113 ASP A CA 3
ATOM 5270 C C . ASP A 1 113 ? 5.778 4.516 -17.955 1.00 0.00 113 ASP A C 3
ATOM 5271 O O . ASP A 1 113 ? 5.370 3.415 -18.325 1.00 0.00 113 ASP A O 3
ATOM 5280 N N . SER A 1 114 ? 5.600 5.628 -18.660 1.00 0.00 114 SER A N 3
ATOM 5281 C CA . SER A 1 114 ? 4.894 5.620 -19.936 1.00 0.00 114 SER A CA 3
ATOM 5282 C C . SER A 1 114 ? 5.476 6.664 -20.886 1.00 0.00 114 SER A C 3
ATOM 5283 O O . SER A 1 114 ? 5.290 7.865 -20.695 1.00 0.00 114 SER A O 3
ATOM 5291 N N . GLY A 1 115 ? 6.183 6.195 -21.910 1.00 0.00 115 GLY A N 3
ATOM 5292 C CA . GLY A 1 115 ? 6.781 7.099 -22.873 1.00 0.00 115 GLY A CA 3
ATOM 5293 C C . GLY A 1 115 ? 5.785 7.588 -23.906 1.00 0.00 115 GLY A C 3
ATOM 5294 O O . GLY A 1 115 ? 5.461 8.774 -23.975 1.00 0.00 115 GLY A O 3
ATOM 5298 N N . PRO A 1 116 ? 5.282 6.661 -24.735 1.00 0.00 116 PRO A N 3
ATOM 5299 C CA . PRO A 1 116 ? 4.311 6.980 -25.786 1.00 0.00 116 PRO A CA 3
ATOM 5300 C C . PRO A 1 116 ? 2.946 7.354 -25.217 1.00 0.00 116 PRO A C 3
ATOM 5301 O O . PRO A 1 116 ? 2.212 6.497 -24.725 1.00 0.00 116 PRO A O 3
ATOM 5312 N N . SER A 1 117 ? 2.611 8.639 -25.291 1.00 0.00 117 SER A N 3
ATOM 5313 C CA . SER A 1 117 ? 1.335 9.125 -24.781 1.00 0.00 117 SER A CA 3
ATOM 5314 C C . SER A 1 117 ? 0.480 9.693 -25.910 1.00 0.00 117 SER A C 3
ATOM 5315 O O . SER A 1 117 ? 0.924 10.560 -26.664 1.00 0.00 117 SER A O 3
ATOM 5323 N N . SER A 1 118 ? -0.748 9.199 -26.020 1.00 0.00 118 SER A N 3
ATOM 5324 C CA . SER A 1 118 ? -1.665 9.653 -27.059 1.00 0.00 118 SER A CA 3
ATOM 5325 C C . SER A 1 118 ? -0.938 9.821 -28.389 1.00 0.00 118 SER A C 3
ATOM 5326 O O . SER A 1 118 ? -1.163 10.788 -29.115 1.00 0.00 118 SER A O 3
ATOM 5334 N N . GLY A 1 119 ? -0.064 8.870 -28.704 1.00 0.00 119 GLY A N 3
ATOM 5335 C CA . GLY A 1 119 ? 0.683 8.929 -29.946 1.00 0.00 119 GLY A CA 3
ATOM 5336 C C . GLY A 1 119 ? 1.220 7.575 -30.366 1.00 0.00 119 GLY A C 3
ATOM 5337 O O . GLY A 1 119 ? 2.432 7.368 -30.409 1.00 0.00 119 GLY A O 3
ATOM 5341 N N . GLY A 1 1 ? 7.608 34.960 -20.513 1.00 0.00 1 GLY A N 4
ATOM 5342 C CA . GLY A 1 1 ? 7.173 33.820 -21.300 1.00 0.00 1 GLY A CA 4
ATOM 5343 C C . GLY A 1 1 ? 6.054 33.047 -20.632 1.00 0.00 1 GLY A C 4
ATOM 5344 O O . GLY A 1 1 ? 4.937 32.988 -21.147 1.00 0.00 1 GLY A O 4
ATOM 5348 N N . SER A 1 2 ? 6.353 32.451 -19.483 1.00 0.00 2 SER A N 4
ATOM 5349 C CA . SER A 1 2 ? 5.365 31.671 -18.746 1.00 0.00 2 SER A CA 4
ATOM 5350 C C . SER A 1 2 ? 4.503 30.847 -19.698 1.00 0.00 2 SER A C 4
ATOM 5351 O O . SER A 1 2 ? 3.275 30.854 -19.605 1.00 0.00 2 SER A O 4
ATOM 5359 N N . SER A 1 3 ? 5.156 30.138 -20.613 1.00 0.00 3 SER A N 4
ATOM 5360 C CA . SER A 1 3 ? 4.450 29.310 -21.585 1.00 0.00 3 SER A CA 4
ATOM 5361 C C . SER A 1 3 ? 4.609 27.830 -21.255 1.00 0.00 3 SER A C 4
ATOM 5362 O O . SER A 1 3 ? 5.505 27.160 -21.769 1.00 0.00 3 SER A O 4
ATOM 5370 N N . GLY A 1 4 ? 3.732 27.324 -20.393 1.00 0.00 4 GLY A N 4
ATOM 5371 C CA . GLY A 1 4 ? 3.792 25.926 -20.008 1.00 0.00 4 GLY A CA 4
ATOM 5372 C C . GLY A 1 4 ? 3.568 24.992 -21.181 1.00 0.00 4 GLY A C 4
ATOM 5373 O O . GLY A 1 4 ? 3.667 25.401 -22.337 1.00 0.00 4 GLY A O 4
ATOM 5377 N N . SER A 1 5 ? 3.267 23.732 -20.882 1.00 0.00 5 SER A N 4
ATOM 5378 C CA . SER A 1 5 ? 3.033 22.736 -21.921 1.00 0.00 5 SER A CA 4
ATOM 5379 C C . SER A 1 5 ? 1.906 21.788 -21.522 1.00 0.00 5 SER A C 4
ATOM 5380 O O . SER A 1 5 ? 1.792 21.395 -20.360 1.00 0.00 5 SER A O 4
ATOM 5388 N N . SER A 1 6 ? 1.074 21.426 -22.493 1.00 0.00 6 SER A N 4
ATOM 5389 C CA . SER A 1 6 ? -0.048 20.528 -22.244 1.00 0.00 6 SER A CA 4
ATOM 5390 C C . SER A 1 6 ? -0.011 19.336 -23.196 1.00 0.00 6 SER A C 4
ATOM 5391 O O . SER A 1 6 ? -0.140 19.492 -24.409 1.00 0.00 6 SER A O 4
ATOM 5399 N N . GLY A 1 7 ? 0.165 18.143 -22.635 1.00 0.00 7 GLY A N 4
ATOM 5400 C CA . GLY A 1 7 ? 0.215 16.942 -23.447 1.00 0.00 7 GLY A CA 4
ATOM 5401 C C . GLY A 1 7 ? -0.734 15.869 -22.953 1.00 0.00 7 GLY A C 4
ATOM 5402 O O . GLY A 1 7 ? -1.385 16.032 -21.922 1.00 0.00 7 GLY A O 4
ATOM 5406 N N . GLY A 1 8 ? -0.814 14.766 -23.692 1.00 0.00 8 GLY A N 4
ATOM 5407 C CA . GLY A 1 8 ? -1.695 13.678 -23.308 1.00 0.00 8 GLY A CA 4
ATOM 5408 C C . GLY A 1 8 ? -2.101 12.817 -24.488 1.00 0.00 8 GLY A C 4
ATOM 5409 O O . GLY A 1 8 ? -2.697 13.309 -25.446 1.00 0.00 8 GLY A O 4
ATOM 5413 N N . GLN A 1 9 ? -1.777 11.530 -24.418 1.00 0.00 9 GLN A N 4
ATOM 5414 C CA . GLN A 1 9 ? -2.110 10.600 -25.490 1.00 0.00 9 GLN A CA 4
ATOM 5415 C C . GLN A 1 9 ? -3.436 9.900 -25.212 1.00 0.00 9 GLN A C 4
ATOM 5416 O O . GLN A 1 9 ? -3.476 8.862 -24.551 1.00 0.00 9 GLN A O 4
ATOM 5430 N N . LEU A 1 10 ? -4.520 10.476 -25.719 1.00 0.00 10 LEU A N 4
ATOM 5431 C CA . LEU A 1 10 ? -5.850 9.908 -25.524 1.00 0.00 10 LEU A CA 4
ATOM 5432 C C . LEU A 1 10 ? -5.921 8.487 -26.074 1.00 0.00 10 LEU A C 4
ATOM 5433 O O . LEU A 1 10 ? -5.663 8.253 -27.253 1.00 0.00 10 LEU A O 4
ATOM 5449 N N . ALA A 1 11 ? -6.274 7.541 -25.209 1.00 0.00 11 ALA A N 4
ATOM 5450 C CA . ALA A 1 11 ? -6.383 6.143 -25.608 1.00 0.00 11 ALA A CA 4
ATOM 5451 C C . ALA A 1 11 ? -7.501 5.441 -24.846 1.00 0.00 11 ALA A C 4
ATOM 5452 O O . ALA A 1 11 ? -8.172 6.048 -24.011 1.00 0.00 11 ALA A O 4
ATOM 5459 N N . GLN A 1 12 ? -7.697 4.160 -25.140 1.00 0.00 12 GLN A N 4
ATOM 5460 C CA . GLN A 1 12 ? -8.737 3.376 -24.483 1.00 0.00 12 GLN A CA 4
ATOM 5461 C C . GLN A 1 12 ? -8.157 2.558 -23.333 1.00 0.00 12 GLN A C 4
ATOM 5462 O O . GLN A 1 12 ? -7.452 1.572 -23.554 1.00 0.00 12 GLN A O 4
ATOM 5476 N N . ASP A 1 13 ? -8.457 2.973 -22.108 1.00 0.00 13 ASP A N 4
ATOM 5477 C CA . ASP A 1 13 ? -7.965 2.278 -20.924 1.00 0.00 13 ASP A CA 4
ATOM 5478 C C . ASP A 1 13 ? -9.020 2.272 -19.821 1.00 0.00 13 ASP A C 4
ATOM 5479 O O . ASP A 1 13 ? -10.019 2.985 -19.900 1.00 0.00 13 ASP A O 4
ATOM 5488 N N . GLY A 1 14 ? -8.789 1.461 -18.793 1.00 0.00 14 GLY A N 4
ATOM 5489 C CA . GLY A 1 14 ? -9.728 1.377 -17.690 1.00 0.00 14 GLY A CA 4
ATOM 5490 C C . GLY A 1 14 ? -9.049 1.495 -16.339 1.00 0.00 14 GLY A C 4
ATOM 5491 O O . GLY A 1 14 ? -9.497 0.903 -15.357 1.00 0.00 14 GLY A O 4
ATOM 5495 N N . VAL A 1 15 ? -7.964 2.262 -16.290 1.00 0.00 15 VAL A N 4
ATOM 5496 C CA . VAL A 1 15 ? -7.221 2.456 -15.051 1.00 0.00 15 VAL A CA 4
ATOM 5497 C C . VAL A 1 15 ? -6.921 3.932 -14.816 1.00 0.00 15 VAL A C 4
ATOM 5498 O O . VAL A 1 15 ? -6.515 4.661 -15.723 1.00 0.00 15 VAL A O 4
ATOM 5511 N N . PRO A 1 16 ? -7.121 4.386 -13.570 1.00 0.00 16 PRO A N 4
ATOM 5512 C CA . PRO A 1 16 ? -6.876 5.779 -13.186 1.00 0.00 16 PRO A CA 4
ATOM 5513 C C . PRO A 1 16 ? -5.392 6.126 -13.178 1.00 0.00 16 PRO A C 4
ATOM 5514 O O . PRO A 1 16 ? -4.549 5.294 -13.512 1.00 0.00 16 PRO A O 4
ATOM 5525 N N . GLU A 1 17 ? -5.079 7.360 -12.793 1.00 0.00 17 GLU A N 4
ATOM 5526 C CA . GLU A 1 17 ? -3.695 7.815 -12.742 1.00 0.00 17 GLU A CA 4
ATOM 5527 C C . GLU A 1 17 ? -3.094 7.578 -11.360 1.00 0.00 17 GLU A C 4
ATOM 5528 O O . GLU A 1 17 ? -1.937 7.177 -11.234 1.00 0.00 17 GLU A O 4
ATOM 5540 N N . TRP A 1 18 ? -3.888 7.829 -10.326 1.00 0.00 18 TRP A N 4
ATOM 5541 C CA . TRP A 1 18 ? -3.436 7.644 -8.951 1.00 0.00 18 TRP A CA 4
ATOM 5542 C C . TRP A 1 18 ? -3.072 6.187 -8.690 1.00 0.00 18 TRP A C 4
ATOM 5543 O O . TRP A 1 18 ? -2.451 5.864 -7.677 1.00 0.00 18 TRP A O 4
ATOM 5564 N N . PHE A 1 19 ? -3.465 5.309 -9.609 1.00 0.00 19 PHE A N 4
ATOM 5565 C CA . PHE A 1 19 ? -3.181 3.885 -9.475 1.00 0.00 19 PHE A CA 4
ATOM 5566 C C . PHE A 1 19 ? -1.919 3.508 -10.245 1.00 0.00 19 PHE A C 4
ATOM 5567 O O . PHE A 1 19 ? -1.989 3.025 -11.377 1.00 0.00 19 PHE A O 4
ATOM 5584 N N . HIS A 1 20 ? -0.765 3.733 -9.626 1.00 0.00 20 HIS A N 4
ATOM 5585 C CA . HIS A 1 20 ? 0.514 3.417 -10.252 1.00 0.00 20 HIS A CA 4
ATOM 5586 C C . HIS A 1 20 ? 0.743 1.909 -10.290 1.00 0.00 20 HIS A C 4
ATOM 5587 O O . HIS A 1 20 ? 1.560 1.415 -11.066 1.00 0.00 20 HIS A O 4
ATOM 5601 N N . GLY A 1 21 ? 0.017 1.184 -9.445 1.00 0.00 21 GLY A N 4
ATOM 5602 C CA . GLY A 1 21 ? 0.156 -0.260 -9.398 1.00 0.00 21 GLY A CA 4
ATOM 5603 C C . GLY A 1 21 ? 1.095 -0.717 -8.299 1.00 0.00 21 GLY A C 4
ATOM 5604 O O . GLY A 1 21 ? 0.982 -0.278 -7.155 1.00 0.00 21 GLY A O 4
ATOM 5608 N N . ALA A 1 22 ? 2.026 -1.599 -8.647 1.00 0.00 22 ALA A N 4
ATOM 5609 C CA . ALA A 1 22 ? 2.989 -2.115 -7.682 1.00 0.00 22 ALA A CA 4
ATOM 5610 C C . ALA A 1 22 ? 4.249 -1.257 -7.652 1.00 0.00 22 ALA A C 4
ATOM 5611 O O . ALA A 1 22 ? 5.162 -1.451 -8.456 1.00 0.00 22 ALA A O 4
ATOM 5618 N N . ILE A 1 23 ? 4.292 -0.309 -6.722 1.00 0.00 23 ILE A N 4
ATOM 5619 C CA . ILE A 1 23 ? 5.441 0.578 -6.589 1.00 0.00 23 ILE A CA 4
ATOM 5620 C C . ILE A 1 23 ? 6.066 0.462 -5.203 1.00 0.00 23 ILE A C 4
ATOM 5621 O O . ILE A 1 23 ? 5.435 -0.023 -4.264 1.00 0.00 23 ILE A O 4
ATOM 5637 N N . SER A 1 24 ? 7.310 0.915 -5.081 1.00 0.00 24 SER A N 4
ATOM 5638 C CA . SER A 1 24 ? 8.022 0.861 -3.809 1.00 0.00 24 SER A CA 4
ATOM 5639 C C . SER A 1 24 ? 8.053 2.234 -3.146 1.00 0.00 24 SER A C 4
ATOM 5640 O O . SER A 1 24 ? 7.870 3.258 -3.804 1.00 0.00 24 SER A O 4
ATOM 5648 N N . ARG A 1 25 ? 8.287 2.247 -1.837 1.00 0.00 25 ARG A N 4
ATOM 5649 C CA . ARG A 1 25 ? 8.342 3.493 -1.083 1.00 0.00 25 ARG A CA 4
ATOM 5650 C C . ARG A 1 25 ? 9.058 4.580 -1.879 1.00 0.00 25 ARG A C 4
ATOM 5651 O O . ARG A 1 25 ? 8.565 5.700 -2.002 1.00 0.00 25 ARG A O 4
ATOM 5672 N N . GLU A 1 26 ? 10.226 4.240 -2.417 1.00 0.00 26 GLU A N 4
ATOM 5673 C CA . GLU A 1 26 ? 11.011 5.187 -3.199 1.00 0.00 26 GLU A CA 4
ATOM 5674 C C . GLU A 1 26 ? 10.223 5.676 -4.412 1.00 0.00 26 GLU A C 4
ATOM 5675 O O . GLU A 1 26 ? 10.254 6.859 -4.750 1.00 0.00 26 GLU A O 4
ATOM 5687 N N . ASP A 1 27 ? 9.517 4.756 -5.061 1.00 0.00 27 ASP A N 4
ATOM 5688 C CA . ASP A 1 27 ? 8.721 5.092 -6.235 1.00 0.00 27 ASP A CA 4
ATOM 5689 C C . ASP A 1 27 ? 7.644 6.114 -5.887 1.00 0.00 27 ASP A C 4
ATOM 5690 O O . ASP A 1 27 ? 7.576 7.188 -6.485 1.00 0.00 27 ASP A O 4
ATOM 5699 N N . ALA A 1 28 ? 6.802 5.773 -4.917 1.00 0.00 28 ALA A N 4
ATOM 5700 C CA . ALA A 1 28 ? 5.729 6.661 -4.489 1.00 0.00 28 ALA A CA 4
ATOM 5701 C C . ALA A 1 28 ? 6.268 8.043 -4.136 1.00 0.00 28 ALA A C 4
ATOM 5702 O O . ALA A 1 28 ? 5.732 9.059 -4.578 1.00 0.00 28 ALA A O 4
ATOM 5709 N N . GLU A 1 29 ? 7.331 8.073 -3.338 1.00 0.00 29 GLU A N 4
ATOM 5710 C CA . GLU A 1 29 ? 7.940 9.332 -2.926 1.00 0.00 29 GLU A CA 4
ATOM 5711 C C . GLU A 1 29 ? 8.544 10.061 -4.122 1.00 0.00 29 GLU A C 4
ATOM 5712 O O . GLU A 1 29 ? 8.467 11.284 -4.221 1.00 0.00 29 GLU A O 4
ATOM 5724 N N . ASN A 1 30 ? 9.149 9.299 -5.028 1.00 0.00 30 ASN A N 4
ATOM 5725 C CA . ASN A 1 30 ? 9.769 9.871 -6.218 1.00 0.00 30 ASN A CA 4
ATOM 5726 C C . ASN A 1 30 ? 8.710 10.318 -7.222 1.00 0.00 30 ASN A C 4
ATOM 5727 O O . ASN A 1 30 ? 8.962 11.181 -8.063 1.00 0.00 30 ASN A O 4
ATOM 5738 N N . LEU A 1 31 ? 7.525 9.726 -7.125 1.00 0.00 31 LEU A N 4
ATOM 5739 C CA . LEU A 1 31 ? 6.426 10.063 -8.025 1.00 0.00 31 LEU A CA 4
ATOM 5740 C C . LEU A 1 31 ? 5.764 11.371 -7.608 1.00 0.00 31 LEU A C 4
ATOM 5741 O O . LEU A 1 31 ? 5.218 12.097 -8.441 1.00 0.00 31 LEU A O 4
ATOM 5757 N N . LEU A 1 32 ? 5.815 11.669 -6.315 1.00 0.00 32 LEU A N 4
ATOM 5758 C CA . LEU A 1 32 ? 5.221 12.893 -5.787 1.00 0.00 32 LEU A CA 4
ATOM 5759 C C . LEU A 1 32 ? 6.269 13.994 -5.658 1.00 0.00 32 LEU A C 4
ATOM 5760 O O . LEU A 1 32 ? 5.940 15.180 -5.667 1.00 0.00 32 LEU A O 4
ATOM 5776 N N . GLU A 1 33 ? 7.531 13.593 -5.540 1.00 0.00 33 GLU A N 4
ATOM 5777 C CA . GLU A 1 33 ? 8.627 14.547 -5.411 1.00 0.00 33 GLU A CA 4
ATOM 5778 C C . GLU A 1 33 ? 8.568 15.596 -6.518 1.00 0.00 33 GLU A C 4
ATOM 5779 O O . GLU A 1 33 ? 8.707 16.792 -6.263 1.00 0.00 33 GLU A O 4
ATOM 5791 N N . SER A 1 34 ? 8.359 15.138 -7.748 1.00 0.00 34 SER A N 4
ATOM 5792 C CA . SER A 1 34 ? 8.287 16.035 -8.896 1.00 0.00 34 SER A CA 4
ATOM 5793 C C . SER A 1 34 ? 6.863 16.544 -9.098 1.00 0.00 34 SER A C 4
ATOM 5794 O O . SER A 1 34 ? 6.525 17.068 -10.159 1.00 0.00 34 SER A O 4
ATOM 5802 N N . GLN A 1 35 ? 6.034 16.387 -8.070 1.00 0.00 35 GLN A N 4
ATOM 5803 C CA . GLN A 1 35 ? 4.647 16.831 -8.134 1.00 0.00 35 GLN A CA 4
ATOM 5804 C C . GLN A 1 35 ? 4.383 17.941 -7.124 1.00 0.00 35 GLN A C 4
ATOM 5805 O O . GLN A 1 35 ? 5.054 18.052 -6.098 1.00 0.00 35 GLN A O 4
ATOM 5819 N N . PRO A 1 36 ? 3.383 18.785 -7.418 1.00 0.00 36 PRO A N 4
ATOM 5820 C CA . PRO A 1 36 ? 3.008 19.902 -6.547 1.00 0.00 36 PRO A CA 4
ATOM 5821 C C . PRO A 1 36 ? 2.360 19.433 -5.249 1.00 0.00 36 PRO A C 4
ATOM 5822 O O . PRO A 1 36 ? 1.708 18.389 -5.210 1.00 0.00 36 PRO A O 4
ATOM 5833 N N . LEU A 1 37 ? 2.543 20.210 -4.187 1.00 0.00 37 LEU A N 4
ATOM 5834 C CA . LEU A 1 37 ? 1.976 19.875 -2.886 1.00 0.00 37 LEU A CA 4
ATOM 5835 C C . LEU A 1 37 ? 0.497 19.524 -3.010 1.00 0.00 37 LEU A C 4
ATOM 5836 O O . LEU A 1 37 ? -0.281 20.272 -3.604 1.00 0.00 37 LEU A O 4
ATOM 5852 N N . GLY A 1 38 ? 0.114 18.384 -2.445 1.00 0.00 38 GLY A N 4
ATOM 5853 C CA . GLY A 1 38 ? -1.272 17.956 -2.502 1.00 0.00 38 GLY A CA 4
ATOM 5854 C C . GLY A 1 38 ? -1.465 16.733 -3.376 1.00 0.00 38 GLY A C 4
ATOM 5855 O O . GLY A 1 38 ? -2.470 16.032 -3.260 1.00 0.00 38 GLY A O 4
ATOM 5859 N N . SER A 1 39 ? -0.501 16.477 -4.254 1.00 0.00 39 SER A N 4
ATOM 5860 C CA . SER A 1 39 ? -0.572 15.334 -5.156 1.00 0.00 39 SER A CA 4
ATOM 5861 C C . SER A 1 39 ? -0.631 14.026 -4.371 1.00 0.00 39 SER A C 4
ATOM 5862 O O . SER A 1 39 ? 0.268 13.716 -3.590 1.00 0.00 39 SER A O 4
ATOM 5870 N N . PHE A 1 40 ? -1.698 13.263 -4.586 1.00 0.00 40 PHE A N 4
ATOM 5871 C CA . PHE A 1 40 ? -1.877 11.989 -3.899 1.00 0.00 40 PHE A CA 4
ATOM 5872 C C . PHE A 1 40 ? -1.727 10.821 -4.870 1.00 0.00 40 PHE A C 4
ATOM 5873 O O . PHE A 1 40 ? -1.698 11.010 -6.087 1.00 0.00 40 PHE A O 4
ATOM 5890 N N . LEU A 1 41 ? -1.631 9.614 -4.324 1.00 0.00 41 LEU A N 4
ATOM 5891 C CA . LEU A 1 41 ? -1.484 8.415 -5.141 1.00 0.00 41 LEU A CA 4
ATOM 5892 C C . LEU A 1 41 ? -1.736 7.158 -4.314 1.00 0.00 41 LEU A C 4
ATOM 5893 O O . LEU A 1 41 ? -1.888 7.226 -3.094 1.00 0.00 41 LEU A O 4
ATOM 5909 N N . ILE A 1 42 ? -1.775 6.011 -4.985 1.00 0.00 42 ILE A N 4
ATOM 5910 C CA . ILE A 1 42 ? -2.005 4.740 -4.311 1.00 0.00 42 ILE A CA 4
ATOM 5911 C C . ILE A 1 42 ? -1.136 3.637 -4.907 1.00 0.00 42 ILE A C 4
ATOM 5912 O O . ILE A 1 42 ? -0.975 3.550 -6.125 1.00 0.00 42 ILE A O 4
ATOM 5928 N N . ARG A 1 43 ? -0.581 2.795 -4.042 1.00 0.00 43 ARG A N 4
ATOM 5929 C CA . ARG A 1 43 ? 0.270 1.697 -4.484 1.00 0.00 43 ARG A CA 4
ATOM 5930 C C . ARG A 1 43 ? -0.252 0.362 -3.962 1.00 0.00 43 ARG A C 4
ATOM 5931 O O . ARG A 1 43 ? -0.999 0.314 -2.985 1.00 0.00 43 ARG A O 4
ATOM 5952 N N . VAL A 1 44 ? 0.146 -0.722 -4.622 1.00 0.00 44 VAL A N 4
ATOM 5953 C CA . VAL A 1 44 ? -0.281 -2.058 -4.225 1.00 0.00 44 VAL A CA 4
ATOM 5954 C C . VAL A 1 44 ? 0.516 -2.556 -3.024 1.00 0.00 44 VAL A C 4
ATOM 5955 O O . VAL A 1 44 ? 1.732 -2.728 -3.101 1.00 0.00 44 VAL A O 4
ATOM 5968 N N . SER A 1 45 ? -0.179 -2.786 -1.914 1.00 0.00 45 SER A N 4
ATOM 5969 C CA . SER A 1 45 ? 0.464 -3.261 -0.695 1.00 0.00 45 SER A CA 4
ATOM 5970 C C . SER A 1 45 ? 0.930 -4.705 -0.853 1.00 0.00 45 SER A C 4
ATOM 5971 O O . SER A 1 45 ? 0.346 -5.478 -1.613 1.00 0.00 45 SER A O 4
ATOM 5979 N N . HIS A 1 46 ? 1.985 -5.063 -0.129 1.00 0.00 46 HIS A N 4
ATOM 5980 C CA . HIS A 1 46 ? 2.531 -6.414 -0.187 1.00 0.00 46 HIS A CA 4
ATOM 5981 C C . HIS A 1 46 ? 2.619 -7.025 1.208 1.00 0.00 46 HIS A C 4
ATOM 5982 O O . HIS A 1 46 ? 2.126 -8.127 1.447 1.00 0.00 46 HIS A O 4
ATOM 5996 N N . SER A 1 47 ? 3.253 -6.302 2.126 1.00 0.00 47 SER A N 4
ATOM 5997 C CA . SER A 1 47 ? 3.411 -6.774 3.496 1.00 0.00 47 SER A CA 4
ATOM 5998 C C . SER A 1 47 ? 2.073 -7.228 4.073 1.00 0.00 47 SER A C 4
ATOM 5999 O O . SER A 1 47 ? 1.975 -8.292 4.683 1.00 0.00 47 SER A O 4
ATOM 6007 N N . HIS A 1 48 ? 1.043 -6.410 3.874 1.00 0.00 48 HIS A N 4
ATOM 6008 C CA . HIS A 1 48 ? -0.290 -6.725 4.373 1.00 0.00 48 HIS A CA 4
ATOM 6009 C C . HIS A 1 48 ? -1.323 -6.645 3.252 1.00 0.00 48 HIS A C 4
ATOM 6010 O O . HIS A 1 48 ? -1.160 -5.885 2.298 1.00 0.00 48 HIS A O 4
ATOM 6024 N N . VAL A 1 49 ? -2.386 -7.433 3.376 1.00 0.00 49 VAL A N 4
ATOM 6025 C CA . VAL A 1 49 ? -3.446 -7.450 2.374 1.00 0.00 49 VAL A CA 4
ATOM 6026 C C . VAL A 1 49 ? -4.163 -6.106 2.310 1.00 0.00 49 VAL A C 4
ATOM 6027 O O . VAL A 1 49 ? -4.519 -5.531 3.337 1.00 0.00 49 VAL A O 4
ATOM 6040 N N . GLY A 1 50 ? -4.372 -5.611 1.094 1.00 0.00 50 GLY A N 4
ATOM 6041 C CA . GLY A 1 50 ? -5.046 -4.338 0.917 1.00 0.00 50 GLY A CA 4
ATOM 6042 C C . GLY A 1 50 ? -4.261 -3.383 0.041 1.00 0.00 50 GLY A C 4
ATOM 6043 O O . GLY A 1 50 ? -3.644 -3.795 -0.941 1.00 0.00 50 GLY A O 4
ATOM 6047 N N . TYR A 1 51 ? -4.286 -2.102 0.396 1.00 0.00 51 TYR A N 4
ATOM 6048 C CA . TYR A 1 51 ? -3.574 -1.085 -0.368 1.00 0.00 51 TYR A CA 4
ATOM 6049 C C . TYR A 1 51 ? -2.916 -0.068 0.560 1.00 0.00 51 TYR A C 4
ATOM 6050 O O . TYR A 1 51 ? -2.950 -0.211 1.783 1.00 0.00 51 TYR A O 4
ATOM 6068 N N . THR A 1 52 ? -2.316 0.961 -0.030 1.00 0.00 52 THR A N 4
ATOM 6069 C CA . THR A 1 52 ? -1.648 2.002 0.741 1.00 0.00 52 THR A CA 4
ATOM 6070 C C . THR A 1 52 ? -1.762 3.356 0.051 1.00 0.00 52 THR A C 4
ATOM 6071 O O . THR A 1 52 ? -1.248 3.547 -1.053 1.00 0.00 52 THR A O 4
ATOM 6082 N N . LEU A 1 53 ? -2.435 4.295 0.706 1.00 0.00 53 LEU A N 4
ATOM 6083 C CA . LEU A 1 53 ? -2.616 5.634 0.155 1.00 0.00 53 LEU A CA 4
ATOM 6084 C C . LEU A 1 53 ? -1.497 6.565 0.611 1.00 0.00 53 LEU A C 4
ATOM 6085 O O . LEU A 1 53 ? -0.982 6.435 1.721 1.00 0.00 53 LEU A O 4
ATOM 6101 N N . SER A 1 54 ? -1.127 7.505 -0.254 1.00 0.00 54 SER A N 4
ATOM 6102 C CA . SER A 1 54 ? -0.069 8.458 0.059 1.00 0.00 54 SER A CA 4
ATOM 6103 C C . SER A 1 54 ? -0.251 9.751 -0.728 1.00 0.00 54 SER A C 4
ATOM 6104 O O . SER A 1 54 ? -1.044 9.812 -1.670 1.00 0.00 54 SER A O 4
ATOM 6112 N N . TYR A 1 55 ? 0.487 10.784 -0.338 1.00 0.00 55 TYR A N 4
ATOM 6113 C CA . TYR A 1 55 ? 0.406 12.078 -1.005 1.00 0.00 55 TYR A CA 4
ATOM 6114 C C . TYR A 1 55 ? 1.441 13.048 -0.442 1.00 0.00 55 TYR A C 4
ATOM 6115 O O . TYR A 1 55 ? 1.903 12.894 0.689 1.00 0.00 55 TYR A O 4
ATOM 6133 N N . LYS A 1 56 ? 1.800 14.048 -1.240 1.00 0.00 56 LYS A N 4
ATOM 6134 C CA . LYS A 1 56 ? 2.779 15.044 -0.823 1.00 0.00 56 LYS A CA 4
ATOM 6135 C C . LYS A 1 56 ? 2.179 16.000 0.203 1.00 0.00 56 LYS A C 4
ATOM 6136 O O . LYS A 1 56 ? 1.109 16.567 -0.014 1.00 0.00 56 LYS A O 4
ATOM 6155 N N . ALA A 1 57 ? 2.875 16.175 1.321 1.00 0.00 57 ALA A N 4
ATOM 6156 C CA . ALA A 1 57 ? 2.413 17.064 2.379 1.00 0.00 57 ALA A CA 4
ATOM 6157 C C . ALA A 1 57 ? 3.429 18.168 2.653 1.00 0.00 57 ALA A C 4
ATOM 6158 O O . ALA A 1 57 ? 4.637 17.944 2.571 1.00 0.00 57 ALA A O 4
ATOM 6165 N N . GLN A 1 58 ? 2.932 19.357 2.977 1.00 0.00 58 GLN A N 4
ATOM 6166 C CA . GLN A 1 58 ? 3.799 20.495 3.261 1.00 0.00 58 GLN A CA 4
ATOM 6167 C C . GLN A 1 58 ? 5.076 20.045 3.962 1.00 0.00 58 GLN A C 4
ATOM 6168 O O . GLN A 1 58 ? 6.180 20.262 3.462 1.00 0.00 58 GLN A O 4
ATOM 6182 N N . SER A 1 59 ? 4.918 19.417 5.123 1.00 0.00 59 SER A N 4
ATOM 6183 C CA . SER A 1 59 ? 6.058 18.941 5.895 1.00 0.00 59 SER A CA 4
ATOM 6184 C C . SER A 1 59 ? 6.800 17.837 5.146 1.00 0.00 59 SER A C 4
ATOM 6185 O O . SER A 1 59 ? 7.986 17.965 4.844 1.00 0.00 59 SER A O 4
ATOM 6193 N N . SER A 1 60 ? 6.091 16.753 4.849 1.00 0.00 60 SER A N 4
ATOM 6194 C CA . SER A 1 60 ? 6.680 15.625 4.138 1.00 0.00 60 SER A CA 4
ATOM 6195 C C . SER A 1 60 ? 5.597 14.702 3.590 1.00 0.00 60 SER A C 4
ATOM 6196 O O . SER A 1 60 ? 4.413 14.877 3.878 1.00 0.00 60 SER A O 4
ATOM 6204 N N . CYS A 1 61 ? 6.011 13.718 2.799 1.00 0.00 61 CYS A N 4
ATOM 6205 C CA . CYS A 1 61 ? 5.077 12.766 2.210 1.00 0.00 61 CYS A CA 4
ATOM 6206 C C . CYS A 1 61 ? 4.339 11.985 3.292 1.00 0.00 61 CYS A C 4
ATOM 6207 O O . CYS A 1 61 ? 4.836 11.834 4.409 1.00 0.00 61 CYS A O 4
ATOM 6215 N N . CYS A 1 62 ? 3.152 11.493 2.956 1.00 0.00 62 CYS A N 4
ATOM 6216 C CA . CYS A 1 62 ? 2.344 10.730 3.901 1.00 0.00 62 CYS A CA 4
ATOM 6217 C C . CYS A 1 62 ? 2.257 9.266 3.483 1.00 0.00 62 CYS A C 4
ATOM 6218 O O . CYS A 1 62 ? 2.536 8.952 2.327 1.00 0.00 62 CYS A O 4
ATOM 6226 N N . HIS A 1 63 ? 1.878 8.412 4.422 1.00 0.00 63 HIS A N 4
ATOM 6227 C CA . HIS A 1 63 ? 1.761 6.991 4.138 1.00 0.00 63 HIS A CA 4
ATOM 6228 C C . HIS A 1 63 ? 0.708 6.370 5.058 1.00 0.00 63 HIS A C 4
ATOM 6229 O O . HIS A 1 63 ? 0.921 6.170 6.254 1.00 0.00 63 HIS A O 4
ATOM 6243 N N . PHE A 1 64 ? -0.442 6.064 4.467 1.00 0.00 64 PHE A N 4
ATOM 6244 C CA . PHE A 1 64 ? -1.546 5.466 5.208 1.00 0.00 64 PHE A CA 4
ATOM 6245 C C . PHE A 1 64 ? -1.874 4.076 4.669 1.00 0.00 64 PHE A C 4
ATOM 6246 O O . PHE A 1 64 ? -1.789 3.831 3.466 1.00 0.00 64 PHE A O 4
ATOM 6263 N N . MET A 1 65 ? -2.247 3.173 5.569 1.00 0.00 65 MET A N 4
ATOM 6264 C CA . MET A 1 65 ? -2.588 1.807 5.184 1.00 0.00 65 MET A CA 4
ATOM 6265 C C . MET A 1 65 ? -4.100 1.626 5.104 1.00 0.00 65 MET A C 4
ATOM 6266 O O . MET A 1 65 ? -4.837 2.082 5.980 1.00 0.00 65 MET A O 4
ATOM 6280 N N . VAL A 1 66 ? -4.557 0.957 4.051 1.00 0.00 66 VAL A N 4
ATOM 6281 C CA . VAL A 1 66 ? -5.983 0.715 3.859 1.00 0.00 66 VAL A CA 4
ATOM 6282 C C . VAL A 1 66 ? -6.295 -0.777 3.886 1.00 0.00 66 VAL A C 4
ATOM 6283 O O . VAL A 1 66 ? -6.027 -1.497 2.925 1.00 0.00 66 VAL A O 4
ATOM 6296 N N . LYS A 1 67 ? -6.866 -1.236 4.996 1.00 0.00 67 LYS A N 4
ATOM 6297 C CA . LYS A 1 67 ? -7.217 -2.642 5.150 1.00 0.00 67 LYS A CA 4
ATOM 6298 C C . LYS A 1 67 ? -8.407 -3.006 4.266 1.00 0.00 67 LYS A C 4
ATOM 6299 O O . LYS A 1 67 ? -9.058 -2.130 3.695 1.00 0.00 67 LYS A O 4
ATOM 6318 N N . LEU A 1 68 ? -8.685 -4.300 4.161 1.00 0.00 68 LEU A N 4
ATOM 6319 C CA . LEU A 1 68 ? -9.798 -4.779 3.349 1.00 0.00 68 LEU A CA 4
ATOM 6320 C C . LEU A 1 68 ? -10.857 -5.451 4.217 1.00 0.00 68 LEU A C 4
ATOM 6321 O O . LEU A 1 68 ? -10.716 -6.614 4.597 1.00 0.00 68 LEU A O 4
ATOM 6337 N N . LEU A 1 69 ? -11.918 -4.713 4.527 1.00 0.00 69 LEU A N 4
ATOM 6338 C CA . LEU A 1 69 ? -13.003 -5.238 5.349 1.00 0.00 69 LEU A CA 4
ATOM 6339 C C . LEU A 1 69 ? -13.561 -6.526 4.754 1.00 0.00 69 LEU A C 4
ATOM 6340 O O . LEU A 1 69 ? -13.181 -6.931 3.655 1.00 0.00 69 LEU A O 4
ATOM 6356 N N . ASP A 1 70 ? -14.465 -7.166 5.488 1.00 0.00 70 ASP A N 4
ATOM 6357 C CA . ASP A 1 70 ? -15.080 -8.408 5.032 1.00 0.00 70 ASP A CA 4
ATOM 6358 C C . ASP A 1 70 ? -16.215 -8.125 4.053 1.00 0.00 70 ASP A C 4
ATOM 6359 O O . ASP A 1 70 ? -16.597 -8.990 3.264 1.00 0.00 70 ASP A O 4
ATOM 6368 N N . ASP A 1 71 ? -16.751 -6.912 4.112 1.00 0.00 71 ASP A N 4
ATOM 6369 C CA . ASP A 1 71 ? -17.844 -6.516 3.231 1.00 0.00 71 ASP A CA 4
ATOM 6370 C C . ASP A 1 71 ? -17.310 -6.017 1.893 1.00 0.00 71 ASP A C 4
ATOM 6371 O O . ASP A 1 71 ? -17.963 -5.234 1.204 1.00 0.00 71 ASP A O 4
ATOM 6380 N N . GLY A 1 72 ? -16.116 -6.476 1.530 1.00 0.00 72 GLY A N 4
ATOM 6381 C CA . GLY A 1 72 ? -15.512 -6.066 0.276 1.00 0.00 72 GLY A CA 4
ATOM 6382 C C . GLY A 1 72 ? -15.226 -4.579 0.229 1.00 0.00 72 GLY A C 4
ATOM 6383 O O . GLY A 1 72 ? -15.034 -4.007 -0.846 1.00 0.00 72 GLY A O 4
ATOM 6387 N N . THR A 1 73 ? -15.196 -3.946 1.399 1.00 0.00 73 THR A N 4
ATOM 6388 C CA . THR A 1 73 ? -14.933 -2.516 1.487 1.00 0.00 73 THR A CA 4
ATOM 6389 C C . THR A 1 73 ? -13.553 -2.245 2.075 1.00 0.00 73 THR A C 4
ATOM 6390 O O . THR A 1 73 ? -12.873 -3.162 2.536 1.00 0.00 73 THR A O 4
ATOM 6401 N N . PHE A 1 74 ? -13.144 -0.980 2.055 1.00 0.00 74 PHE A N 4
ATOM 6402 C CA . PHE A 1 74 ? -11.843 -0.590 2.586 1.00 0.00 74 PHE A CA 4
ATOM 6403 C C . PHE A 1 74 ? -11.983 0.571 3.567 1.00 0.00 74 PHE A C 4
ATOM 6404 O O . PHE A 1 74 ? -12.585 1.597 3.250 1.00 0.00 74 PHE A O 4
ATOM 6421 N N . MET A 1 75 ? -11.423 0.401 4.760 1.00 0.00 75 MET A N 4
ATOM 6422 C CA . MET A 1 75 ? -11.484 1.434 5.787 1.00 0.00 75 MET A CA 4
ATOM 6423 C C . MET A 1 75 ? -10.118 1.639 6.434 1.00 0.00 75 MET A C 4
ATOM 6424 O O . MET A 1 75 ? -9.477 0.682 6.869 1.00 0.00 75 MET A O 4
ATOM 6438 N N . ILE A 1 76 ? -9.678 2.891 6.492 1.00 0.00 76 ILE A N 4
ATOM 6439 C CA . ILE A 1 76 ? -8.388 3.221 7.086 1.00 0.00 76 ILE A CA 4
ATOM 6440 C C . ILE A 1 76 ? -8.458 3.179 8.609 1.00 0.00 76 ILE A C 4
ATOM 6441 O O . ILE A 1 76 ? -9.422 3.633 9.224 1.00 0.00 76 ILE A O 4
ATOM 6457 N N . PRO A 1 77 ? -7.409 2.622 9.233 1.00 0.00 77 PRO A N 4
ATOM 6458 C CA . PRO A 1 77 ? -7.326 2.509 10.693 1.00 0.00 77 PRO A CA 4
ATOM 6459 C C . PRO A 1 77 ? -7.135 3.863 11.368 1.00 0.00 77 PRO A C 4
ATOM 6460 O O . PRO A 1 77 ? -6.010 4.332 11.533 1.00 0.00 77 PRO A O 4
ATOM 6471 N N . GLY A 1 78 ? -8.243 4.486 11.759 1.00 0.00 78 GLY A N 4
ATOM 6472 C CA . GLY A 1 78 ? -8.175 5.779 12.413 1.00 0.00 78 GLY A CA 4
ATOM 6473 C C . GLY A 1 78 ? -9.288 6.710 11.974 1.00 0.00 78 GLY A C 4
ATOM 6474 O O . GLY A 1 78 ? -9.537 7.733 12.611 1.00 0.00 78 GLY A O 4
ATOM 6478 N N . GLU A 1 79 ? -9.959 6.355 10.883 1.00 0.00 79 GLU A N 4
ATOM 6479 C CA . GLU A 1 79 ? -11.050 7.168 10.359 1.00 0.00 79 GLU A CA 4
ATOM 6480 C C . GLU A 1 79 ? -12.397 6.669 10.874 1.00 0.00 79 GLU A C 4
ATOM 6481 O O . GLU A 1 79 ? -12.538 5.504 11.248 1.00 0.00 79 GLU A O 4
ATOM 6493 N N . LYS A 1 80 ? -13.384 7.557 10.891 1.00 0.00 80 LYS A N 4
ATOM 6494 C CA . LYS A 1 80 ? -14.720 7.209 11.359 1.00 0.00 80 LYS A CA 4
ATOM 6495 C C . LYS A 1 80 ? -15.654 6.936 10.184 1.00 0.00 80 LYS A C 4
ATOM 6496 O O . LYS A 1 80 ? -16.874 7.027 10.315 1.00 0.00 80 LYS A O 4
ATOM 6515 N N . VAL A 1 81 ? -15.072 6.599 9.038 1.00 0.00 81 VAL A N 4
ATOM 6516 C CA . VAL A 1 81 ? -15.852 6.309 7.840 1.00 0.00 81 VAL A CA 4
ATOM 6517 C C . VAL A 1 81 ? -15.148 5.281 6.961 1.00 0.00 81 VAL A C 4
ATOM 6518 O O . VAL A 1 81 ? -13.950 5.042 7.105 1.00 0.00 81 VAL A O 4
ATOM 6531 N N . ALA A 1 82 ? -15.903 4.675 6.050 1.00 0.00 82 ALA A N 4
ATOM 6532 C CA . ALA A 1 82 ? -15.352 3.674 5.146 1.00 0.00 82 ALA A CA 4
ATOM 6533 C C . ALA A 1 82 ? -15.746 3.962 3.701 1.00 0.00 82 ALA A C 4
ATOM 6534 O O . ALA A 1 82 ? -16.432 4.945 3.418 1.00 0.00 82 ALA A O 4
ATOM 6541 N N . HIS A 1 83 ? -15.308 3.100 2.789 1.00 0.00 83 HIS A N 4
ATOM 6542 C CA . HIS A 1 83 ? -15.616 3.262 1.373 1.00 0.00 83 HIS A CA 4
ATOM 6543 C C . HIS A 1 83 ? -15.612 1.915 0.658 1.00 0.00 83 HIS A C 4
ATOM 6544 O O . HIS A 1 83 ? -14.866 1.007 1.025 1.00 0.00 83 HIS A O 4
ATOM 6558 N N . THR A 1 84 ? -16.452 1.790 -0.365 1.00 0.00 84 THR A N 4
ATOM 6559 C CA . THR A 1 84 ? -16.547 0.553 -1.130 1.00 0.00 84 THR A CA 4
ATOM 6560 C C . THR A 1 84 ? -15.190 0.152 -1.697 1.00 0.00 84 THR A C 4
ATOM 6561 O O . THR A 1 84 ? -14.775 -1.001 -1.581 1.00 0.00 84 THR A O 4
ATOM 6572 N N . SER A 1 85 ? -14.503 1.112 -2.310 1.00 0.00 85 SER A N 4
ATOM 6573 C CA . SER A 1 85 ? -13.193 0.856 -2.898 1.00 0.00 85 SER A CA 4
ATOM 6574 C C . SER A 1 85 ? -12.312 2.099 -2.820 1.00 0.00 85 SER A C 4
ATOM 6575 O O . SER A 1 85 ? -12.736 3.146 -2.330 1.00 0.00 85 SER A O 4
ATOM 6583 N N . LEU A 1 86 ? -11.082 1.976 -3.307 1.00 0.00 86 LEU A N 4
ATOM 6584 C CA . LEU A 1 86 ? -10.139 3.088 -3.293 1.00 0.00 86 LEU A CA 4
ATOM 6585 C C . LEU A 1 86 ? -10.750 4.328 -3.939 1.00 0.00 86 LEU A C 4
ATOM 6586 O O . LEU A 1 86 ? -10.730 5.414 -3.361 1.00 0.00 86 LEU A O 4
ATOM 6602 N N . ASP A 1 87 ? -11.292 4.157 -5.140 1.00 0.00 87 ASP A N 4
ATOM 6603 C CA . ASP A 1 87 ? -11.912 5.261 -5.862 1.00 0.00 87 ASP A CA 4
ATOM 6604 C C . ASP A 1 87 ? -12.844 6.053 -4.950 1.00 0.00 87 ASP A C 4
ATOM 6605 O O . ASP A 1 87 ? -12.689 7.263 -4.788 1.00 0.00 87 ASP A O 4
ATOM 6614 N N . ALA A 1 88 ? -13.812 5.361 -4.357 1.00 0.00 88 ALA A N 4
ATOM 6615 C CA . ALA A 1 88 ? -14.767 6.000 -3.461 1.00 0.00 88 ALA A CA 4
ATOM 6616 C C . ALA A 1 88 ? -14.104 6.404 -2.149 1.00 0.00 88 ALA A C 4
ATOM 6617 O O . ALA A 1 88 ? -14.714 7.073 -1.313 1.00 0.00 88 ALA A O 4
ATOM 6624 N N . LEU A 1 89 ? -12.852 5.994 -1.973 1.00 0.00 89 LEU A N 4
ATOM 6625 C CA . LEU A 1 89 ? -12.106 6.313 -0.761 1.00 0.00 89 LEU A CA 4
ATOM 6626 C C . LEU A 1 89 ? -11.185 7.508 -0.988 1.00 0.00 89 LEU A C 4
ATOM 6627 O O . LEU A 1 89 ? -10.832 8.221 -0.048 1.00 0.00 89 LEU A O 4
ATOM 6643 N N . VAL A 1 90 ? -10.800 7.723 -2.241 1.00 0.00 90 VAL A N 4
ATOM 6644 C CA . VAL A 1 90 ? -9.924 8.834 -2.593 1.00 0.00 90 VAL A CA 4
ATOM 6645 C C . VAL A 1 90 ? -10.705 10.139 -2.696 1.00 0.00 90 VAL A C 4
ATOM 6646 O O . VAL A 1 90 ? -10.315 11.157 -2.123 1.00 0.00 90 VAL A O 4
ATOM 6659 N N . THR A 1 91 ? -11.812 10.103 -3.430 1.00 0.00 91 THR A N 4
ATOM 6660 C CA . THR A 1 91 ? -12.649 11.283 -3.611 1.00 0.00 91 THR A CA 4
ATOM 6661 C C . THR A 1 91 ? -13.031 11.896 -2.268 1.00 0.00 91 THR A C 4
ATOM 6662 O O . THR A 1 91 ? -13.033 13.117 -2.110 1.00 0.00 91 THR A O 4
ATOM 6673 N N . PHE A 1 92 ? -13.353 11.041 -1.303 1.00 0.00 92 PHE A N 4
ATOM 6674 C CA . PHE A 1 92 ? -13.737 11.499 0.028 1.00 0.00 92 PHE A CA 4
ATOM 6675 C C . PHE A 1 92 ? -12.540 12.089 0.767 1.00 0.00 92 PHE A C 4
ATOM 6676 O O . PHE A 1 92 ? -12.688 12.991 1.591 1.00 0.00 92 PHE A O 4
ATOM 6693 N N . HIS A 1 93 ? -11.353 11.571 0.465 1.00 0.00 93 HIS A N 4
ATOM 6694 C CA . HIS A 1 93 ? -10.128 12.046 1.100 1.00 0.00 93 HIS A CA 4
ATOM 6695 C C . HIS A 1 93 ? -9.792 13.462 0.642 1.00 0.00 93 HIS A C 4
ATOM 6696 O O . HIS A 1 93 ? -9.108 14.205 1.346 1.00 0.00 93 HIS A O 4
ATOM 6710 N N . GLN A 1 94 ? -10.279 13.827 -0.539 1.00 0.00 94 GLN A N 4
ATOM 6711 C CA . GLN A 1 94 ? -10.028 15.154 -1.091 1.00 0.00 94 GLN A CA 4
ATOM 6712 C C . GLN A 1 94 ? -10.775 16.223 -0.298 1.00 0.00 94 GLN A C 4
ATOM 6713 O O . GLN A 1 94 ? -10.424 17.402 -0.347 1.00 0.00 94 GLN A O 4
ATOM 6727 N N . GLN A 1 95 ? -11.804 15.802 0.429 1.00 0.00 95 GLN A N 4
ATOM 6728 C CA . GLN A 1 95 ? -12.600 16.723 1.232 1.00 0.00 95 GLN A CA 4
ATOM 6729 C C . GLN A 1 95 ? -12.382 16.477 2.721 1.00 0.00 95 GLN A C 4
ATOM 6730 O O . GLN A 1 95 ? -12.571 17.374 3.544 1.00 0.00 95 GLN A O 4
ATOM 6744 N N . LYS A 1 96 ? -11.985 15.257 3.061 1.00 0.00 96 LYS A N 4
ATOM 6745 C CA . LYS A 1 96 ? -11.741 14.890 4.452 1.00 0.00 96 LYS A CA 4
ATOM 6746 C C . LYS A 1 96 ? -10.345 14.301 4.622 1.00 0.00 96 LYS A C 4
ATOM 6747 O O . LYS A 1 96 ? -10.005 13.270 4.041 1.00 0.00 96 LYS A O 4
ATOM 6766 N N . PRO A 1 97 ? -9.516 14.967 5.439 1.00 0.00 97 PRO A N 4
ATOM 6767 C CA . PRO A 1 97 ? -8.143 14.526 5.706 1.00 0.00 97 PRO A CA 4
ATOM 6768 C C . PRO A 1 97 ? -8.098 13.249 6.540 1.00 0.00 97 PRO A C 4
ATOM 6769 O O . PRO A 1 97 ? -9.127 12.617 6.783 1.00 0.00 97 PRO A O 4
ATOM 6780 N N . ILE A 1 98 ? -6.899 12.876 6.976 1.00 0.00 98 ILE A N 4
ATOM 6781 C CA . ILE A 1 98 ? -6.721 11.675 7.784 1.00 0.00 98 ILE A CA 4
ATOM 6782 C C . ILE A 1 98 ? -6.667 12.016 9.270 1.00 0.00 98 ILE A C 4
ATOM 6783 O O . ILE A 1 98 ? -6.260 13.113 9.650 1.00 0.00 98 ILE A O 4
ATOM 6799 N N . GLU A 1 99 ? -7.078 11.066 10.103 1.00 0.00 99 GLU A N 4
ATOM 6800 C CA . GLU A 1 99 ? -7.075 11.266 11.548 1.00 0.00 99 GLU A CA 4
ATOM 6801 C C . GLU A 1 99 ? -5.764 11.894 12.009 1.00 0.00 99 GLU A C 4
ATOM 6802 O O . GLU A 1 99 ? -5.738 12.969 12.609 1.00 0.00 99 GLU A O 4
ATOM 6814 N N . PRO A 1 100 ? -4.647 11.210 11.720 1.00 0.00 100 PRO A N 4
ATOM 6815 C CA . PRO A 1 100 ? -3.310 11.682 12.094 1.00 0.00 100 PRO A CA 4
ATOM 6816 C C . PRO A 1 100 ? -2.882 12.907 11.294 1.00 0.00 100 PRO A C 4
ATOM 6817 O O . PRO A 1 100 ? -2.456 13.913 11.862 1.00 0.00 100 PRO A O 4
ATOM 6828 N N . ARG A 1 101 ? -3.001 12.817 9.974 1.00 0.00 101 ARG A N 4
ATOM 6829 C CA . ARG A 1 101 ? -2.626 13.918 9.096 1.00 0.00 101 ARG A CA 4
ATOM 6830 C C . ARG A 1 101 ? -3.854 14.712 8.662 1.00 0.00 101 ARG A C 4
ATOM 6831 O O . ARG A 1 101 ? -4.726 14.193 7.964 1.00 0.00 101 ARG A O 4
ATOM 6852 N N . ARG A 1 102 ? -3.919 15.971 9.082 1.00 0.00 102 ARG A N 4
ATOM 6853 C CA . ARG A 1 102 ? -5.042 16.835 8.740 1.00 0.00 102 ARG A CA 4
ATOM 6854 C C . ARG A 1 102 ? -4.868 17.423 7.344 1.00 0.00 102 ARG A C 4
ATOM 6855 O O . ARG A 1 102 ? -5.629 18.298 6.930 1.00 0.00 102 ARG A O 4
ATOM 6876 N N . GLU A 1 103 ? -3.863 16.938 6.622 1.00 0.00 103 GLU A N 4
ATOM 6877 C CA . GLU A 1 103 ? -3.589 17.417 5.273 1.00 0.00 103 GLU A CA 4
ATOM 6878 C C . GLU A 1 103 ? -4.587 16.836 4.276 1.00 0.00 103 GLU A C 4
ATOM 6879 O O . GLU A 1 103 ? -4.930 15.654 4.341 1.00 0.00 103 GLU A O 4
ATOM 6891 N N . LEU A 1 104 ? -5.052 17.673 3.356 1.00 0.00 104 LEU A N 4
ATOM 6892 C CA . LEU A 1 104 ? -6.012 17.244 2.345 1.00 0.00 104 LEU A CA 4
ATOM 6893 C C . LEU A 1 104 ? -5.318 16.988 1.010 1.00 0.00 104 LEU A C 4
ATOM 6894 O O . LEU A 1 104 ? -4.117 17.218 0.868 1.00 0.00 104 LEU A O 4
ATOM 6910 N N . LEU A 1 105 ? -6.084 16.513 0.033 1.00 0.00 105 LEU A N 4
ATOM 6911 C CA . LEU A 1 105 ? -5.544 16.227 -1.292 1.00 0.00 105 LEU A CA 4
ATOM 6912 C C . LEU A 1 105 ? -6.019 17.263 -2.307 1.00 0.00 105 LEU A C 4
ATOM 6913 O O . LEU A 1 105 ? -6.885 18.086 -2.013 1.00 0.00 105 LEU A O 4
ATOM 6929 N N . THR A 1 106 ? -5.446 17.213 -3.506 1.00 0.00 106 THR A N 4
ATOM 6930 C CA . THR A 1 106 ? -5.809 18.145 -4.566 1.00 0.00 106 THR A CA 4
ATOM 6931 C C . THR A 1 106 ? -6.120 17.408 -5.863 1.00 0.00 106 THR A C 4
ATOM 6932 O O . THR A 1 106 ? -7.225 17.510 -6.395 1.00 0.00 106 THR A O 4
ATOM 6943 N N . GLN A 1 107 ? -5.139 16.666 -6.365 1.00 0.00 107 GLN A N 4
ATOM 6944 C CA . GLN A 1 107 ? -5.310 15.911 -7.602 1.00 0.00 107 GLN A CA 4
ATOM 6945 C C . GLN A 1 107 ? -4.487 14.627 -7.574 1.00 0.00 107 GLN A C 4
ATOM 6946 O O . GLN A 1 107 ? -3.457 14.536 -6.905 1.00 0.00 107 GLN A O 4
ATOM 6960 N N . PRO A 1 108 ? -4.949 13.611 -8.317 1.00 0.00 108 PRO A N 4
ATOM 6961 C CA . PRO A 1 108 ? -4.271 12.314 -8.394 1.00 0.00 108 PRO A CA 4
ATOM 6962 C C . PRO A 1 108 ? -2.949 12.395 -9.151 1.00 0.00 108 PRO A C 4
ATOM 6963 O O . PRO A 1 108 ? -2.828 13.132 -10.129 1.00 0.00 108 PRO A O 4
ATOM 6974 N N . CYS A 1 109 ? -1.964 11.632 -8.693 1.00 0.00 109 CYS A N 4
ATOM 6975 C CA . CYS A 1 109 ? -0.651 11.617 -9.328 1.00 0.00 109 CYS A CA 4
ATOM 6976 C C . CYS A 1 109 ? -0.689 10.841 -10.641 1.00 0.00 109 CYS A C 4
ATOM 6977 O O . CYS A 1 109 ? -1.556 9.991 -10.844 1.00 0.00 109 CYS A O 4
ATOM 6985 N N . ARG A 1 110 ? 0.254 11.140 -11.527 1.00 0.00 110 ARG A N 4
ATOM 6986 C CA . ARG A 1 110 ? 0.326 10.473 -12.820 1.00 0.00 110 ARG A CA 4
ATOM 6987 C C . ARG A 1 110 ? 1.548 9.561 -12.895 1.00 0.00 110 ARG A C 4
ATOM 6988 O O . ARG A 1 110 ? 2.612 9.890 -12.371 1.00 0.00 110 ARG A O 4
ATOM 7009 N N . GLN A 1 111 ? 1.387 8.417 -13.550 1.00 0.00 111 GLN A N 4
ATOM 7010 C CA . GLN A 1 111 ? 2.476 7.458 -13.692 1.00 0.00 111 GLN A CA 4
ATOM 7011 C C . GLN A 1 111 ? 3.788 8.167 -14.010 1.00 0.00 111 GLN A C 4
ATOM 7012 O O . GLN A 1 111 ? 3.792 9.295 -14.506 1.00 0.00 111 GLN A O 4
ATOM 7026 N N . LYS A 1 112 ? 4.900 7.501 -13.721 1.00 0.00 112 LYS A N 4
ATOM 7027 C CA . LYS A 1 112 ? 6.220 8.067 -13.976 1.00 0.00 112 LYS A CA 4
ATOM 7028 C C . LYS A 1 112 ? 6.224 8.874 -15.270 1.00 0.00 112 LYS A C 4
ATOM 7029 O O . LYS A 1 112 ? 5.733 8.416 -16.301 1.00 0.00 112 LYS A O 4
ATOM 7048 N N . ASP A 1 113 ? 6.783 10.079 -15.208 1.00 0.00 113 ASP A N 4
ATOM 7049 C CA . ASP A 1 113 ? 6.853 10.950 -16.376 1.00 0.00 113 ASP A CA 4
ATOM 7050 C C . ASP A 1 113 ? 7.417 10.200 -17.579 1.00 0.00 113 ASP A C 4
ATOM 7051 O O . ASP A 1 113 ? 6.740 10.039 -18.595 1.00 0.00 113 ASP A O 4
ATOM 7060 N N . SER A 1 114 ? 8.659 9.746 -17.459 1.00 0.00 114 SER A N 4
ATOM 7061 C CA . SER A 1 114 ? 9.316 9.019 -18.539 1.00 0.00 114 SER A CA 4
ATOM 7062 C C . SER A 1 114 ? 8.737 7.614 -18.678 1.00 0.00 114 SER A C 4
ATOM 7063 O O . SER A 1 114 ? 7.983 7.331 -19.608 1.00 0.00 114 SER A O 4
ATOM 7071 N N . GLY A 1 115 ? 9.095 6.737 -17.744 1.00 0.00 115 GLY A N 4
ATOM 7072 C CA . GLY A 1 115 ? 8.602 5.373 -17.780 1.00 0.00 115 GLY A CA 4
ATOM 7073 C C . GLY A 1 115 ? 9.562 4.428 -18.476 1.00 0.00 115 GLY A C 4
ATOM 7074 O O . GLY A 1 115 ? 9.446 4.162 -19.674 1.00 0.00 115 GLY A O 4
ATOM 7078 N N . PRO A 1 116 ? 10.537 3.905 -17.719 1.00 0.00 116 PRO A N 4
ATOM 7079 C CA . PRO A 1 116 ? 11.541 2.977 -18.250 1.00 0.00 116 PRO A CA 4
ATOM 7080 C C . PRO A 1 116 ? 10.945 1.617 -18.598 1.00 0.00 116 PRO A C 4
ATOM 7081 O O . PRO A 1 116 ? 10.241 1.012 -17.790 1.00 0.00 116 PRO A O 4
ATOM 7092 N N . SER A 1 117 ? 11.234 1.141 -19.804 1.00 0.00 117 SER A N 4
ATOM 7093 C CA . SER A 1 117 ? 10.725 -0.148 -20.260 1.00 0.00 117 SER A CA 4
ATOM 7094 C C . SER A 1 117 ? 11.860 -1.153 -20.423 1.00 0.00 117 SER A C 4
ATOM 7095 O O . SER A 1 117 ? 12.845 -0.888 -21.111 1.00 0.00 117 SER A O 4
ATOM 7103 N N . SER A 1 118 ? 11.713 -2.310 -19.785 1.00 0.00 118 SER A N 4
ATOM 7104 C CA . SER A 1 118 ? 12.727 -3.356 -19.855 1.00 0.00 118 SER A CA 4
ATOM 7105 C C . SER A 1 118 ? 12.589 -4.160 -21.144 1.00 0.00 118 SER A C 4
ATOM 7106 O O . SER A 1 118 ? 11.600 -4.035 -21.864 1.00 0.00 118 SER A O 4
ATOM 7114 N N . GLY A 1 119 ? 13.591 -4.987 -21.429 1.00 0.00 119 GLY A N 4
ATOM 7115 C CA . GLY A 1 119 ? 13.564 -5.800 -22.630 1.00 0.00 119 GLY A CA 4
ATOM 7116 C C . GLY A 1 119 ? 14.653 -6.854 -22.643 1.00 0.00 119 GLY A C 4
ATOM 7117 O O . GLY A 1 119 ? 14.406 -8.008 -22.994 1.00 0.00 119 GLY A O 4
ATOM 7121 N N . GLY A 1 1 ? 20.617 12.573 -35.468 1.00 0.00 1 GLY A N 5
ATOM 7122 C CA . GLY A 1 1 ? 19.499 12.984 -36.299 1.00 0.00 1 GLY A CA 5
ATOM 7123 C C . GLY A 1 1 ? 18.188 13.004 -35.537 1.00 0.00 1 GLY A C 5
ATOM 7124 O O . GLY A 1 1 ? 18.165 12.811 -34.322 1.00 0.00 1 GLY A O 5
ATOM 7128 N N . SER A 1 2 ? 17.094 13.241 -36.253 1.00 0.00 2 SER A N 5
ATOM 7129 C CA . SER A 1 2 ? 15.774 13.292 -35.636 1.00 0.00 2 SER A CA 5
ATOM 7130 C C . SER A 1 2 ? 14.677 13.278 -36.697 1.00 0.00 2 SER A C 5
ATOM 7131 O O . SER A 1 2 ? 14.544 14.218 -37.481 1.00 0.00 2 SER A O 5
ATOM 7139 N N . SER A 1 3 ? 13.893 12.204 -36.716 1.00 0.00 3 SER A N 5
ATOM 7140 C CA . SER A 1 3 ? 12.810 12.065 -37.683 1.00 0.00 3 SER A CA 5
ATOM 7141 C C . SER A 1 3 ? 11.488 12.541 -37.089 1.00 0.00 3 SER A C 5
ATOM 7142 O O . SER A 1 3 ? 10.764 13.323 -37.703 1.00 0.00 3 SER A O 5
ATOM 7150 N N . GLY A 1 4 ? 11.180 12.061 -35.888 1.00 0.00 4 GLY A N 5
ATOM 7151 C CA . GLY A 1 4 ? 9.944 12.446 -35.229 1.00 0.00 4 GLY A CA 5
ATOM 7152 C C . GLY A 1 4 ? 8.834 11.438 -35.445 1.00 0.00 4 GLY A C 5
ATOM 7153 O O . GLY A 1 4 ? 7.701 11.808 -35.754 1.00 0.00 4 GLY A O 5
ATOM 7157 N N . SER A 1 5 ? 9.158 10.159 -35.283 1.00 0.00 5 SER A N 5
ATOM 7158 C CA . SER A 1 5 ? 8.179 9.093 -35.468 1.00 0.00 5 SER A CA 5
ATOM 7159 C C . SER A 1 5 ? 7.925 8.357 -34.156 1.00 0.00 5 SER A C 5
ATOM 7160 O O . SER A 1 5 ? 8.675 7.456 -33.782 1.00 0.00 5 SER A O 5
ATOM 7168 N N . SER A 1 6 ? 6.860 8.747 -33.463 1.00 0.00 6 SER A N 5
ATOM 7169 C CA . SER A 1 6 ? 6.507 8.128 -32.191 1.00 0.00 6 SER A CA 5
ATOM 7170 C C . SER A 1 6 ? 5.524 6.981 -32.400 1.00 0.00 6 SER A C 5
ATOM 7171 O O . SER A 1 6 ? 4.625 7.062 -33.236 1.00 0.00 6 SER A O 5
ATOM 7179 N N . GLY A 1 7 ? 5.701 5.910 -31.632 1.00 0.00 7 GLY A N 5
ATOM 7180 C CA . GLY A 1 7 ? 4.825 4.760 -31.748 1.00 0.00 7 GLY A CA 5
ATOM 7181 C C . GLY A 1 7 ? 4.193 4.377 -30.424 1.00 0.00 7 GLY A C 5
ATOM 7182 O O . GLY A 1 7 ? 4.770 4.611 -29.363 1.00 0.00 7 GLY A O 5
ATOM 7186 N N . GLY A 1 8 ? 3.004 3.786 -30.486 1.00 0.00 8 GLY A N 5
ATOM 7187 C CA . GLY A 1 8 ? 2.312 3.381 -29.276 1.00 0.00 8 GLY A CA 5
ATOM 7188 C C . GLY A 1 8 ? 1.098 2.520 -29.563 1.00 0.00 8 GLY A C 5
ATOM 7189 O O . GLY A 1 8 ? 0.834 2.173 -30.714 1.00 0.00 8 GLY A O 5
ATOM 7193 N N . GLN A 1 9 ? 0.359 2.174 -28.513 1.00 0.00 9 GLN A N 5
ATOM 7194 C CA . GLN A 1 9 ? -0.833 1.346 -28.659 1.00 0.00 9 GLN A CA 5
ATOM 7195 C C . GLN A 1 9 ? -2.013 1.956 -27.911 1.00 0.00 9 GLN A C 5
ATOM 7196 O O . GLN A 1 9 ? -1.845 2.568 -26.856 1.00 0.00 9 GLN A O 5
ATOM 7210 N N . LEU A 1 10 ? -3.210 1.786 -28.464 1.00 0.00 10 LEU A N 5
ATOM 7211 C CA . LEU A 1 10 ? -4.419 2.320 -27.850 1.00 0.00 10 LEU A CA 5
ATOM 7212 C C . LEU A 1 10 ? -5.162 1.234 -27.077 1.00 0.00 10 LEU A C 5
ATOM 7213 O O . LEU A 1 10 ? -6.389 1.156 -27.121 1.00 0.00 10 LEU A O 5
ATOM 7229 N N . ALA A 1 11 ? -4.409 0.400 -26.367 1.00 0.00 11 ALA A N 5
ATOM 7230 C CA . ALA A 1 11 ? -4.997 -0.677 -25.580 1.00 0.00 11 ALA A CA 5
ATOM 7231 C C . ALA A 1 11 ? -5.951 -0.129 -24.524 1.00 0.00 11 ALA A C 5
ATOM 7232 O O . ALA A 1 11 ? -5.749 0.967 -24.002 1.00 0.00 11 ALA A O 5
ATOM 7239 N N . GLN A 1 12 ? -6.989 -0.899 -24.216 1.00 0.00 12 GLN A N 5
ATOM 7240 C CA . GLN A 1 12 ? -7.976 -0.489 -23.224 1.00 0.00 12 GLN A CA 5
ATOM 7241 C C . GLN A 1 12 ? -7.295 -0.005 -21.947 1.00 0.00 12 GLN A C 5
ATOM 7242 O O . GLN A 1 12 ? -6.543 -0.746 -21.314 1.00 0.00 12 GLN A O 5
ATOM 7256 N N . ASP A 1 13 ? -7.562 1.242 -21.576 1.00 0.00 13 ASP A N 5
ATOM 7257 C CA . ASP A 1 13 ? -6.976 1.825 -20.376 1.00 0.00 13 ASP A CA 5
ATOM 7258 C C . ASP A 1 13 ? -8.009 1.919 -19.257 1.00 0.00 13 ASP A C 5
ATOM 7259 O O . ASP A 1 13 ? -8.523 2.997 -18.962 1.00 0.00 13 ASP A O 5
ATOM 7268 N N . GLY A 1 14 ? -8.310 0.781 -18.638 1.00 0.00 14 GLY A N 5
ATOM 7269 C CA . GLY A 1 14 ? -9.281 0.757 -17.560 1.00 0.00 14 GLY A CA 5
ATOM 7270 C C . GLY A 1 14 ? -8.645 0.974 -16.201 1.00 0.00 14 GLY A C 5
ATOM 7271 O O . GLY A 1 14 ? -9.001 0.311 -15.227 1.00 0.00 14 GLY A O 5
ATOM 7275 N N . VAL A 1 15 ? -7.697 1.905 -16.135 1.00 0.00 15 VAL A N 5
ATOM 7276 C CA . VAL A 1 15 ? -7.010 2.208 -14.886 1.00 0.00 15 VAL A CA 5
ATOM 7277 C C . VAL A 1 15 ? -6.765 3.706 -14.742 1.00 0.00 15 VAL A C 5
ATOM 7278 O O . VAL A 1 15 ? -6.378 4.390 -15.690 1.00 0.00 15 VAL A O 5
ATOM 7291 N N . PRO A 1 16 ? -6.996 4.229 -13.529 1.00 0.00 16 PRO A N 5
ATOM 7292 C CA . PRO A 1 16 ? -6.805 5.652 -13.232 1.00 0.00 16 PRO A CA 5
ATOM 7293 C C . PRO A 1 16 ? -5.334 6.053 -13.234 1.00 0.00 16 PRO A C 5
ATOM 7294 O O . PRO A 1 16 ? -4.463 5.247 -13.556 1.00 0.00 16 PRO A O 5
ATOM 7305 N N . GLU A 1 17 ? -5.067 7.304 -12.872 1.00 0.00 17 GLU A N 5
ATOM 7306 C CA . GLU A 1 17 ? -3.701 7.812 -12.833 1.00 0.00 17 GLU A CA 5
ATOM 7307 C C . GLU A 1 17 ? -3.096 7.642 -11.442 1.00 0.00 17 GLU A C 5
ATOM 7308 O O . GLU A 1 17 ? -1.924 7.294 -11.301 1.00 0.00 17 GLU A O 5
ATOM 7320 N N . TRP A 1 18 ? -3.905 7.891 -10.419 1.00 0.00 18 TRP A N 5
ATOM 7321 C CA . TRP A 1 18 ? -3.451 7.766 -9.038 1.00 0.00 18 TRP A CA 5
ATOM 7322 C C . TRP A 1 18 ? -2.953 6.354 -8.753 1.00 0.00 18 TRP A C 5
ATOM 7323 O O . TRP A 1 18 ? -2.290 6.110 -7.745 1.00 0.00 18 TRP A O 5
ATOM 7344 N N . PHE A 1 19 ? -3.278 5.425 -9.647 1.00 0.00 19 PHE A N 5
ATOM 7345 C CA . PHE A 1 19 ? -2.864 4.036 -9.493 1.00 0.00 19 PHE A CA 5
ATOM 7346 C C . PHE A 1 19 ? -1.586 3.757 -10.278 1.00 0.00 19 PHE A C 5
ATOM 7347 O O . PHE A 1 19 ? -1.539 3.942 -11.494 1.00 0.00 19 PHE A O 5
ATOM 7364 N N . HIS A 1 20 ? -0.550 3.312 -9.573 1.00 0.00 20 HIS A N 5
ATOM 7365 C CA . HIS A 1 20 ? 0.729 3.008 -10.205 1.00 0.00 20 HIS A CA 5
ATOM 7366 C C . HIS A 1 20 ? 0.922 1.501 -10.342 1.00 0.00 20 HIS A C 5
ATOM 7367 O O . HIS A 1 20 ? 1.174 0.995 -11.436 1.00 0.00 20 HIS A O 5
ATOM 7381 N N . GLY A 1 21 ? 0.802 0.788 -9.226 1.00 0.00 21 GLY A N 5
ATOM 7382 C CA . GLY A 1 21 ? 0.968 -0.653 -9.245 1.00 0.00 21 GLY A CA 5
ATOM 7383 C C . GLY A 1 21 ? 1.990 -1.133 -8.235 1.00 0.00 21 GLY A C 5
ATOM 7384 O O . GLY A 1 21 ? 3.165 -1.301 -8.563 1.00 0.00 21 GLY A O 5
ATOM 7388 N N . ALA A 1 22 ? 1.545 -1.352 -7.003 1.00 0.00 22 ALA A N 5
ATOM 7389 C CA . ALA A 1 22 ? 2.431 -1.815 -5.941 1.00 0.00 22 ALA A CA 5
ATOM 7390 C C . ALA A 1 22 ? 3.827 -1.222 -6.093 1.00 0.00 22 ALA A C 5
ATOM 7391 O O . ALA A 1 22 ? 4.828 -1.892 -5.837 1.00 0.00 22 ALA A O 5
ATOM 7398 N N . ILE A 1 23 ? 3.887 0.038 -6.511 1.00 0.00 23 ILE A N 5
ATOM 7399 C CA . ILE A 1 23 ? 5.162 0.721 -6.697 1.00 0.00 23 ILE A CA 5
ATOM 7400 C C . ILE A 1 23 ? 6.046 0.579 -5.464 1.00 0.00 23 ILE A C 5
ATOM 7401 O O . ILE A 1 23 ? 5.599 0.110 -4.417 1.00 0.00 23 ILE A O 5
ATOM 7417 N N . SER A 1 24 ? 7.304 0.988 -5.593 1.00 0.00 24 SER A N 5
ATOM 7418 C CA . SER A 1 24 ? 8.253 0.905 -4.490 1.00 0.00 24 SER A CA 5
ATOM 7419 C C . SER A 1 24 ? 8.180 2.152 -3.614 1.00 0.00 24 SER A C 5
ATOM 7420 O O . SER A 1 24 ? 8.034 3.267 -4.115 1.00 0.00 24 SER A O 5
ATOM 7428 N N . ARG A 1 25 ? 8.282 1.955 -2.304 1.00 0.00 25 ARG A N 5
ATOM 7429 C CA . ARG A 1 25 ? 8.227 3.062 -1.358 1.00 0.00 25 ARG A CA 5
ATOM 7430 C C . ARG A 1 25 ? 8.942 4.290 -1.915 1.00 0.00 25 ARG A C 5
ATOM 7431 O O . ARG A 1 25 ? 8.475 5.417 -1.758 1.00 0.00 25 ARG A O 5
ATOM 7452 N N . GLU A 1 26 ? 10.079 4.061 -2.566 1.00 0.00 26 GLU A N 5
ATOM 7453 C CA . GLU A 1 26 ? 10.859 5.148 -3.145 1.00 0.00 26 GLU A CA 5
ATOM 7454 C C . GLU A 1 26 ? 10.145 5.748 -4.353 1.00 0.00 26 GLU A C 5
ATOM 7455 O O . GLU A 1 26 ? 10.142 6.964 -4.546 1.00 0.00 26 GLU A O 5
ATOM 7467 N N . ASP A 1 27 ? 9.539 4.886 -5.163 1.00 0.00 27 ASP A N 5
ATOM 7468 C CA . ASP A 1 27 ? 8.821 5.329 -6.352 1.00 0.00 27 ASP A CA 5
ATOM 7469 C C . ASP A 1 27 ? 7.704 6.298 -5.982 1.00 0.00 27 ASP A C 5
ATOM 7470 O O . ASP A 1 27 ? 7.509 7.318 -6.642 1.00 0.00 27 ASP A O 5
ATOM 7479 N N . ALA A 1 28 ? 6.971 5.972 -4.921 1.00 0.00 28 ALA A N 5
ATOM 7480 C CA . ALA A 1 28 ? 5.874 6.815 -4.462 1.00 0.00 28 ALA A CA 5
ATOM 7481 C C . ALA A 1 28 ? 6.385 8.167 -3.978 1.00 0.00 28 ALA A C 5
ATOM 7482 O O . ALA A 1 28 ? 5.800 9.206 -4.281 1.00 0.00 28 ALA A O 5
ATOM 7489 N N . GLU A 1 29 ? 7.479 8.144 -3.223 1.00 0.00 29 GLU A N 5
ATOM 7490 C CA . GLU A 1 29 ? 8.067 9.371 -2.696 1.00 0.00 29 GLU A CA 5
ATOM 7491 C C . GLU A 1 29 ? 8.717 10.185 -3.810 1.00 0.00 29 GLU A C 5
ATOM 7492 O O . GLU A 1 29 ? 8.712 11.415 -3.779 1.00 0.00 29 GLU A O 5
ATOM 7504 N N . ASN A 1 30 ? 9.276 9.490 -4.795 1.00 0.00 30 ASN A N 5
ATOM 7505 C CA . ASN A 1 30 ? 9.932 10.148 -5.919 1.00 0.00 30 ASN A CA 5
ATOM 7506 C C . ASN A 1 30 ? 8.909 10.599 -6.957 1.00 0.00 30 ASN A C 5
ATOM 7507 O O . ASN A 1 30 ? 9.126 11.577 -7.673 1.00 0.00 30 ASN A O 5
ATOM 7518 N N . LEU A 1 31 ? 7.796 9.880 -7.033 1.00 0.00 31 LEU A N 5
ATOM 7519 C CA . LEU A 1 31 ? 6.738 10.205 -7.984 1.00 0.00 31 LEU A CA 5
ATOM 7520 C C . LEU A 1 31 ? 6.005 11.477 -7.568 1.00 0.00 31 LEU A C 5
ATOM 7521 O O . LEU A 1 31 ? 5.514 12.228 -8.412 1.00 0.00 31 LEU A O 5
ATOM 7537 N N . LEU A 1 32 ? 5.936 11.714 -6.263 1.00 0.00 32 LEU A N 5
ATOM 7538 C CA . LEU A 1 32 ? 5.266 12.897 -5.734 1.00 0.00 32 LEU A CA 5
ATOM 7539 C C . LEU A 1 32 ? 6.245 14.056 -5.582 1.00 0.00 32 LEU A C 5
ATOM 7540 O O . LEU A 1 32 ? 5.858 15.222 -5.653 1.00 0.00 32 LEU A O 5
ATOM 7556 N N . GLU A 1 33 ? 7.517 13.727 -5.372 1.00 0.00 33 GLU A N 5
ATOM 7557 C CA . GLU A 1 33 ? 8.551 14.741 -5.211 1.00 0.00 33 GLU A CA 5
ATOM 7558 C C . GLU A 1 33 ? 8.542 15.719 -6.383 1.00 0.00 33 GLU A C 5
ATOM 7559 O O . GLU A 1 33 ? 8.699 16.926 -6.198 1.00 0.00 33 GLU A O 5
ATOM 7571 N N . SER A 1 34 ? 8.355 15.189 -7.586 1.00 0.00 34 SER A N 5
ATOM 7572 C CA . SER A 1 34 ? 8.329 16.014 -8.790 1.00 0.00 34 SER A CA 5
ATOM 7573 C C . SER A 1 34 ? 6.935 16.585 -9.025 1.00 0.00 34 SER A C 5
ATOM 7574 O O . SER A 1 34 ? 6.684 17.238 -10.038 1.00 0.00 34 SER A O 5
ATOM 7582 N N . GLN A 1 35 ? 6.032 16.334 -8.083 1.00 0.00 35 GLN A N 5
ATOM 7583 C CA . GLN A 1 35 ? 4.662 16.824 -8.188 1.00 0.00 35 GLN A CA 5
ATOM 7584 C C . GLN A 1 35 ? 4.391 17.910 -7.153 1.00 0.00 35 GLN A C 5
ATOM 7585 O O . GLN A 1 35 ? 5.028 17.972 -6.101 1.00 0.00 35 GLN A O 5
ATOM 7599 N N . PRO A 1 36 ? 3.423 18.789 -7.456 1.00 0.00 36 PRO A N 5
ATOM 7600 C CA . PRO A 1 36 ? 3.045 19.889 -6.564 1.00 0.00 36 PRO A CA 5
ATOM 7601 C C . PRO A 1 36 ? 2.341 19.399 -5.304 1.00 0.00 36 PRO A C 5
ATOM 7602 O O . PRO A 1 36 ? 1.685 18.356 -5.313 1.00 0.00 36 PRO A O 5
ATOM 7613 N N . LEU A 1 37 ? 2.480 20.156 -4.222 1.00 0.00 37 LEU A N 5
ATOM 7614 C CA . LEU A 1 37 ? 1.856 19.798 -2.952 1.00 0.00 37 LEU A CA 5
ATOM 7615 C C . LEU A 1 37 ? 0.397 19.401 -3.156 1.00 0.00 37 LEU A C 5
ATOM 7616 O O . LEU A 1 37 ? -0.349 20.078 -3.864 1.00 0.00 37 LEU A O 5
ATOM 7632 N N . GLY A 1 38 ? -0.005 18.300 -2.528 1.00 0.00 38 GLY A N 5
ATOM 7633 C CA . GLY A 1 38 ? -1.373 17.834 -2.652 1.00 0.00 38 GLY A CA 5
ATOM 7634 C C . GLY A 1 38 ? -1.483 16.570 -3.481 1.00 0.00 38 GLY A C 5
ATOM 7635 O O . GLY A 1 38 ? -2.301 15.697 -3.190 1.00 0.00 38 GLY A O 5
ATOM 7639 N N . SER A 1 39 ? -0.657 16.471 -4.518 1.00 0.00 39 SER A N 5
ATOM 7640 C CA . SER A 1 39 ? -0.669 15.307 -5.397 1.00 0.00 39 SER A CA 5
ATOM 7641 C C . SER A 1 39 ? -0.709 14.016 -4.586 1.00 0.00 39 SER A C 5
ATOM 7642 O O . SER A 1 39 ? 0.191 13.738 -3.792 1.00 0.00 39 SER A O 5
ATOM 7650 N N . PHE A 1 40 ? -1.761 13.229 -4.790 1.00 0.00 40 PHE A N 5
ATOM 7651 C CA . PHE A 1 40 ? -1.921 11.967 -4.078 1.00 0.00 40 PHE A CA 5
ATOM 7652 C C . PHE A 1 40 ? -1.758 10.782 -5.026 1.00 0.00 40 PHE A C 5
ATOM 7653 O O . PHE A 1 40 ? -1.733 10.948 -6.248 1.00 0.00 40 PHE A O 5
ATOM 7670 N N . LEU A 1 41 ? -1.645 9.588 -4.457 1.00 0.00 41 LEU A N 5
ATOM 7671 C CA . LEU A 1 41 ? -1.483 8.374 -5.251 1.00 0.00 41 LEU A CA 5
ATOM 7672 C C . LEU A 1 41 ? -1.662 7.130 -4.387 1.00 0.00 41 LEU A C 5
ATOM 7673 O O . LEU A 1 41 ? -1.667 7.212 -3.158 1.00 0.00 41 LEU A O 5
ATOM 7689 N N . ILE A 1 42 ? -1.808 5.981 -5.037 1.00 0.00 42 ILE A N 5
ATOM 7690 C CA . ILE A 1 42 ? -1.984 4.719 -4.328 1.00 0.00 42 ILE A CA 5
ATOM 7691 C C . ILE A 1 42 ? -1.079 3.635 -4.901 1.00 0.00 42 ILE A C 5
ATOM 7692 O O . ILE A 1 42 ? -0.926 3.519 -6.117 1.00 0.00 42 ILE A O 5
ATOM 7708 N N . ARG A 1 43 ? -0.482 2.842 -4.017 1.00 0.00 43 ARG A N 5
ATOM 7709 C CA . ARG A 1 43 ? 0.408 1.765 -4.436 1.00 0.00 43 ARG A CA 5
ATOM 7710 C C . ARG A 1 43 ? -0.020 0.436 -3.822 1.00 0.00 43 ARG A C 5
ATOM 7711 O O . ARG A 1 43 ? 0.072 0.240 -2.610 1.00 0.00 43 ARG A O 5
ATOM 7732 N N . VAL A 1 44 ? -0.491 -0.476 -4.667 1.00 0.00 44 VAL A N 5
ATOM 7733 C CA . VAL A 1 44 ? -0.934 -1.787 -4.208 1.00 0.00 44 VAL A CA 5
ATOM 7734 C C . VAL A 1 44 ? -0.096 -2.268 -3.028 1.00 0.00 44 VAL A C 5
ATOM 7735 O O . VAL A 1 44 ? 1.133 -2.238 -3.073 1.00 0.00 44 VAL A O 5
ATOM 7748 N N . SER A 1 45 ? -0.771 -2.712 -1.972 1.00 0.00 45 SER A N 5
ATOM 7749 C CA . SER A 1 45 ? -0.090 -3.197 -0.778 1.00 0.00 45 SER A CA 5
ATOM 7750 C C . SER A 1 45 ? 0.324 -4.656 -0.943 1.00 0.00 45 SER A C 5
ATOM 7751 O O . SER A 1 45 ? -0.247 -5.388 -1.752 1.00 0.00 45 SER A O 5
ATOM 7759 N N . HIS A 1 46 ? 1.323 -5.072 -0.171 1.00 0.00 46 HIS A N 5
ATOM 7760 C CA . HIS A 1 46 ? 1.815 -6.444 -0.230 1.00 0.00 46 HIS A CA 5
ATOM 7761 C C . HIS A 1 46 ? 1.693 -7.124 1.130 1.00 0.00 46 HIS A C 5
ATOM 7762 O O . HIS A 1 46 ? 1.334 -8.299 1.217 1.00 0.00 46 HIS A O 5
ATOM 7776 N N . SER A 1 47 ? 1.995 -6.379 2.187 1.00 0.00 47 SER A N 5
ATOM 7777 C CA . SER A 1 47 ? 1.923 -6.912 3.543 1.00 0.00 47 SER A CA 5
ATOM 7778 C C . SER A 1 47 ? 0.547 -7.510 3.820 1.00 0.00 47 SER A C 5
ATOM 7779 O O . SER A 1 47 ? 0.434 -8.645 4.286 1.00 0.00 47 SER A O 5
ATOM 7787 N N . HIS A 1 48 ? -0.495 -6.740 3.530 1.00 0.00 48 HIS A N 5
ATOM 7788 C CA . HIS A 1 48 ? -1.866 -7.193 3.746 1.00 0.00 48 HIS A CA 5
ATOM 7789 C C . HIS A 1 48 ? -2.641 -7.225 2.434 1.00 0.00 48 HIS A C 5
ATOM 7790 O O . HIS A 1 48 ? -2.138 -6.800 1.393 1.00 0.00 48 HIS A O 5
ATOM 7804 N N . VAL A 1 49 ? -3.869 -7.731 2.489 1.00 0.00 49 VAL A N 5
ATOM 7805 C CA . VAL A 1 49 ? -4.714 -7.818 1.304 1.00 0.00 49 VAL A CA 5
ATOM 7806 C C . VAL A 1 49 ? -5.457 -6.509 1.062 1.00 0.00 49 VAL A C 5
ATOM 7807 O O . VAL A 1 49 ? -6.586 -6.504 0.573 1.00 0.00 49 VAL A O 5
ATOM 7820 N N . GLY A 1 50 ? -4.814 -5.397 1.407 1.00 0.00 50 GLY A N 5
ATOM 7821 C CA . GLY A 1 50 ? -5.428 -4.096 1.220 1.00 0.00 50 GLY A CA 5
ATOM 7822 C C . GLY A 1 50 ? -4.628 -3.205 0.291 1.00 0.00 50 GLY A C 5
ATOM 7823 O O . GLY A 1 50 ? -4.051 -3.676 -0.689 1.00 0.00 50 GLY A O 5
ATOM 7827 N N . TYR A 1 51 ? -4.592 -1.913 0.599 1.00 0.00 51 TYR A N 5
ATOM 7828 C CA . TYR A 1 51 ? -3.859 -0.953 -0.218 1.00 0.00 51 TYR A CA 5
ATOM 7829 C C . TYR A 1 51 ? -3.155 0.081 0.656 1.00 0.00 51 TYR A C 5
ATOM 7830 O O . TYR A 1 51 ? -3.221 0.021 1.885 1.00 0.00 51 TYR A O 5
ATOM 7848 N N . THR A 1 52 ? -2.483 1.030 0.013 1.00 0.00 52 THR A N 5
ATOM 7849 C CA . THR A 1 52 ? -1.765 2.078 0.730 1.00 0.00 52 THR A CA 5
ATOM 7850 C C . THR A 1 52 ? -1.937 3.428 0.045 1.00 0.00 52 THR A C 5
ATOM 7851 O O . THR A 1 52 ? -1.525 3.612 -1.101 1.00 0.00 52 THR A O 5
ATOM 7862 N N . LEU A 1 53 ? -2.547 4.371 0.754 1.00 0.00 53 LEU A N 5
ATOM 7863 C CA . LEU A 1 53 ? -2.774 5.708 0.214 1.00 0.00 53 LEU A CA 5
ATOM 7864 C C . LEU A 1 53 ? -1.661 6.662 0.638 1.00 0.00 53 LEU A C 5
ATOM 7865 O O . LEU A 1 53 ? -1.231 6.657 1.790 1.00 0.00 53 LEU A O 5
ATOM 7881 N N . SER A 1 54 ? -1.200 7.480 -0.303 1.00 0.00 54 SER A N 5
ATOM 7882 C CA . SER A 1 54 ? -0.137 8.439 -0.029 1.00 0.00 54 SER A CA 5
ATOM 7883 C C . SER A 1 54 ? -0.333 9.716 -0.840 1.00 0.00 54 SER A C 5
ATOM 7884 O O . SER A 1 54 ? -1.123 9.749 -1.784 1.00 0.00 54 SER A O 5
ATOM 7892 N N . TYR A 1 55 ? 0.394 10.763 -0.468 1.00 0.00 55 TYR A N 5
ATOM 7893 C CA . TYR A 1 55 ? 0.299 12.043 -1.159 1.00 0.00 55 TYR A CA 5
ATOM 7894 C C . TYR A 1 55 ? 1.322 13.035 -0.612 1.00 0.00 55 TYR A C 5
ATOM 7895 O O . TYR A 1 55 ? 1.891 12.831 0.460 1.00 0.00 55 TYR A O 5
ATOM 7913 N N . LYS A 1 56 ? 1.551 14.110 -1.358 1.00 0.00 56 LYS A N 5
ATOM 7914 C CA . LYS A 1 56 ? 2.504 15.136 -0.950 1.00 0.00 56 LYS A CA 5
ATOM 7915 C C . LYS A 1 56 ? 1.898 16.050 0.112 1.00 0.00 56 LYS A C 5
ATOM 7916 O O . LYS A 1 56 ? 0.840 16.642 -0.097 1.00 0.00 56 LYS A O 5
ATOM 7935 N N . ALA A 1 57 ? 2.578 16.159 1.248 1.00 0.00 57 ALA A N 5
ATOM 7936 C CA . ALA A 1 57 ? 2.108 17.002 2.340 1.00 0.00 57 ALA A CA 5
ATOM 7937 C C . ALA A 1 57 ? 3.113 18.107 2.651 1.00 0.00 57 ALA A C 5
ATOM 7938 O O . ALA A 1 57 ? 4.323 17.890 2.599 1.00 0.00 57 ALA A O 5
ATOM 7945 N N . GLN A 1 58 ? 2.602 19.291 2.974 1.00 0.00 58 GLN A N 5
ATOM 7946 C CA . GLN A 1 58 ? 3.457 20.430 3.292 1.00 0.00 58 GLN A CA 5
ATOM 7947 C C . GLN A 1 58 ? 4.695 19.983 4.061 1.00 0.00 58 GLN A C 5
ATOM 7948 O O . GLN A 1 58 ? 5.824 20.271 3.660 1.00 0.00 58 GLN A O 5
ATOM 7962 N N . SER A 1 59 ? 4.478 19.278 5.167 1.00 0.00 59 SER A N 5
ATOM 7963 C CA . SER A 1 59 ? 5.577 18.795 5.993 1.00 0.00 59 SER A CA 5
ATOM 7964 C C . SER A 1 59 ? 6.466 17.834 5.209 1.00 0.00 59 SER A C 5
ATOM 7965 O O . SER A 1 59 ? 7.639 18.114 4.967 1.00 0.00 59 SER A O 5
ATOM 7973 N N . SER A 1 60 ? 5.897 16.699 4.815 1.00 0.00 60 SER A N 5
ATOM 7974 C CA . SER A 1 60 ? 6.636 15.694 4.062 1.00 0.00 60 SER A CA 5
ATOM 7975 C C . SER A 1 60 ? 5.716 14.562 3.618 1.00 0.00 60 SER A C 5
ATOM 7976 O O . SER A 1 60 ? 4.674 14.319 4.227 1.00 0.00 60 SER A O 5
ATOM 7984 N N . CYS A 1 61 ? 6.108 13.873 2.551 1.00 0.00 61 CYS A N 5
ATOM 7985 C CA . CYS A 1 61 ? 5.319 12.765 2.024 1.00 0.00 61 CYS A CA 5
ATOM 7986 C C . CYS A 1 61 ? 4.759 11.909 3.155 1.00 0.00 61 CYS A C 5
ATOM 7987 O O . CYS A 1 61 ? 5.426 11.685 4.167 1.00 0.00 61 CYS A O 5
ATOM 7995 N N . CYS A 1 62 ? 3.532 11.433 2.978 1.00 0.00 62 CYS A N 5
ATOM 7996 C CA . CYS A 1 62 ? 2.880 10.603 3.985 1.00 0.00 62 CYS A CA 5
ATOM 7997 C C . CYS A 1 62 ? 2.543 9.228 3.421 1.00 0.00 62 CYS A C 5
ATOM 7998 O O . CYS A 1 62 ? 2.498 9.072 2.201 1.00 0.00 62 CYS A O 5
ATOM 8006 N N . HIS A 1 63 ? 2.316 8.270 4.308 1.00 0.00 63 HIS A N 5
ATOM 8007 C CA . HIS A 1 63 ? 1.988 6.920 3.885 1.00 0.00 63 HIS A CA 5
ATOM 8008 C C . HIS A 1 63 ? 0.939 6.327 4.828 1.00 0.00 63 HIS A C 5
ATOM 8009 O O . HIS A 1 63 ? 1.172 6.126 6.020 1.00 0.00 63 HIS A O 5
ATOM 8023 N N . PHE A 1 64 ? -0.232 6.051 4.263 1.00 0.00 64 PHE A N 5
ATOM 8024 C CA . PHE A 1 64 ? -1.336 5.483 5.029 1.00 0.00 64 PHE A CA 5
ATOM 8025 C C . PHE A 1 64 ? -1.702 4.096 4.508 1.00 0.00 64 PHE A C 5
ATOM 8026 O O . PHE A 1 64 ? -1.593 3.822 3.313 1.00 0.00 64 PHE A O 5
ATOM 8043 N N . MET A 1 65 ? -2.138 3.227 5.413 1.00 0.00 65 MET A N 5
ATOM 8044 C CA . MET A 1 65 ? -2.522 1.869 5.045 1.00 0.00 65 MET A CA 5
ATOM 8045 C C . MET A 1 65 ? -4.038 1.742 4.940 1.00 0.00 65 MET A C 5
ATOM 8046 O O . MET A 1 65 ? -4.779 2.459 5.615 1.00 0.00 65 MET A O 5
ATOM 8060 N N . VAL A 1 66 ? -4.494 0.827 4.091 1.00 0.00 66 VAL A N 5
ATOM 8061 C CA . VAL A 1 66 ? -5.922 0.606 3.898 1.00 0.00 66 VAL A CA 5
ATOM 8062 C C . VAL A 1 66 ? -6.270 -0.874 4.012 1.00 0.00 66 VAL A C 5
ATOM 8063 O O . VAL A 1 66 ? -5.889 -1.679 3.162 1.00 0.00 66 VAL A O 5
ATOM 8076 N N . LYS A 1 67 ? -6.996 -1.226 5.067 1.00 0.00 67 LYS A N 5
ATOM 8077 C CA . LYS A 1 67 ? -7.398 -2.610 5.292 1.00 0.00 67 LYS A CA 5
ATOM 8078 C C . LYS A 1 67 ? -8.573 -2.988 4.395 1.00 0.00 67 LYS A C 5
ATOM 8079 O O . LYS A 1 67 ? -9.236 -2.121 3.825 1.00 0.00 67 LYS A O 5
ATOM 8098 N N . LEU A 1 68 ? -8.826 -4.287 4.277 1.00 0.00 68 LEU A N 5
ATOM 8099 C CA . LEU A 1 68 ? -9.922 -4.780 3.450 1.00 0.00 68 LEU A CA 5
ATOM 8100 C C . LEU A 1 68 ? -10.948 -5.528 4.296 1.00 0.00 68 LEU A C 5
ATOM 8101 O O . LEU A 1 68 ? -10.747 -6.691 4.650 1.00 0.00 68 LEU A O 5
ATOM 8117 N N . LEU A 1 69 ? -12.047 -4.855 4.615 1.00 0.00 69 LEU A N 5
ATOM 8118 C CA . LEU A 1 69 ? -13.107 -5.457 5.417 1.00 0.00 69 LEU A CA 5
ATOM 8119 C C . LEU A 1 69 ? -13.681 -6.689 4.725 1.00 0.00 69 LEU A C 5
ATOM 8120 O O . LEU A 1 69 ? -13.415 -6.932 3.547 1.00 0.00 69 LEU A O 5
ATOM 8136 N N . ASP A 1 70 ? -14.469 -7.463 5.464 1.00 0.00 70 ASP A N 5
ATOM 8137 C CA . ASP A 1 70 ? -15.084 -8.669 4.920 1.00 0.00 70 ASP A CA 5
ATOM 8138 C C . ASP A 1 70 ? -16.278 -8.319 4.038 1.00 0.00 70 ASP A C 5
ATOM 8139 O O . ASP A 1 70 ? -16.781 -9.162 3.294 1.00 0.00 70 ASP A O 5
ATOM 8148 N N . ASP A 1 71 ? -16.728 -7.072 4.126 1.00 0.00 71 ASP A N 5
ATOM 8149 C CA . ASP A 1 71 ? -17.864 -6.612 3.336 1.00 0.00 71 ASP A CA 5
ATOM 8150 C C . ASP A 1 71 ? -17.405 -6.092 1.977 1.00 0.00 71 ASP A C 5
ATOM 8151 O O . ASP A 1 71 ? -18.109 -5.322 1.325 1.00 0.00 71 ASP A O 5
ATOM 8160 N N . GLY A 1 72 ? -16.218 -6.519 1.555 1.00 0.00 72 GLY A N 5
ATOM 8161 C CA . GLY A 1 72 ? -15.685 -6.087 0.275 1.00 0.00 72 GLY A CA 5
ATOM 8162 C C . GLY A 1 72 ? -15.424 -4.595 0.232 1.00 0.00 72 GLY A C 5
ATOM 8163 O O . GLY A 1 72 ? -15.329 -4.004 -0.844 1.00 0.00 72 GLY A O 5
ATOM 8167 N N . THR A 1 73 ? -15.308 -3.980 1.406 1.00 0.00 73 THR A N 5
ATOM 8168 C CA . THR A 1 73 ? -15.060 -2.547 1.497 1.00 0.00 73 THR A CA 5
ATOM 8169 C C . THR A 1 73 ? -13.676 -2.265 2.074 1.00 0.00 73 THR A C 5
ATOM 8170 O O . THR A 1 73 ? -12.997 -3.172 2.555 1.00 0.00 73 THR A O 5
ATOM 8181 N N . PHE A 1 74 ? -13.266 -1.003 2.024 1.00 0.00 74 PHE A N 5
ATOM 8182 C CA . PHE A 1 74 ? -11.963 -0.602 2.541 1.00 0.00 74 PHE A CA 5
ATOM 8183 C C . PHE A 1 74 ? -12.110 0.497 3.591 1.00 0.00 74 PHE A C 5
ATOM 8184 O O . PHE A 1 74 ? -12.883 1.438 3.415 1.00 0.00 74 PHE A O 5
ATOM 8201 N N . MET A 1 75 ? -11.362 0.367 4.682 1.00 0.00 75 MET A N 5
ATOM 8202 C CA . MET A 1 75 ? -11.408 1.349 5.760 1.00 0.00 75 MET A CA 5
ATOM 8203 C C . MET A 1 75 ? -10.007 1.642 6.288 1.00 0.00 75 MET A C 5
ATOM 8204 O O . MET A 1 75 ? -9.209 0.728 6.498 1.00 0.00 75 MET A O 5
ATOM 8218 N N . ILE A 1 76 ? -9.715 2.921 6.499 1.00 0.00 76 ILE A N 5
ATOM 8219 C CA . ILE A 1 76 ? -8.411 3.334 7.003 1.00 0.00 76 ILE A CA 5
ATOM 8220 C C . ILE A 1 76 ? -8.378 3.311 8.528 1.00 0.00 76 ILE A C 5
ATOM 8221 O O . ILE A 1 76 ? -9.276 3.818 9.200 1.00 0.00 76 ILE A O 5
ATOM 8237 N N . PRO A 1 77 ? -7.318 2.710 9.087 1.00 0.00 77 PRO A N 5
ATOM 8238 C CA . PRO A 1 77 ? -7.140 2.608 10.539 1.00 0.00 77 PRO A CA 5
ATOM 8239 C C . PRO A 1 77 ? -6.840 3.959 11.182 1.00 0.00 77 PRO A C 5
ATOM 8240 O O . PRO A 1 77 ? -5.680 4.311 11.395 1.00 0.00 77 PRO A O 5
ATOM 8251 N N . GLY A 1 78 ? -7.892 4.710 11.491 1.00 0.00 78 GLY A N 5
ATOM 8252 C CA . GLY A 1 78 ? -7.719 6.013 12.107 1.00 0.00 78 GLY A CA 5
ATOM 8253 C C . GLY A 1 78 ? -8.924 6.911 11.912 1.00 0.00 78 GLY A C 5
ATOM 8254 O O . GLY A 1 78 ? -9.211 7.764 12.750 1.00 0.00 78 GLY A O 5
ATOM 8258 N N . GLU A 1 79 ? -9.629 6.720 10.801 1.00 0.00 79 GLU A N 5
ATOM 8259 C CA . GLU A 1 79 ? -10.808 7.523 10.497 1.00 0.00 79 GLU A CA 5
ATOM 8260 C C . GLU A 1 79 ? -12.057 6.918 11.133 1.00 0.00 79 GLU A C 5
ATOM 8261 O O . GLU A 1 79 ? -11.977 5.940 11.877 1.00 0.00 79 GLU A O 5
ATOM 8273 N N . LYS A 1 80 ? -13.210 7.505 10.833 1.00 0.00 80 LYS A N 5
ATOM 8274 C CA . LYS A 1 80 ? -14.476 7.025 11.372 1.00 0.00 80 LYS A CA 5
ATOM 8275 C C . LYS A 1 80 ? -15.453 6.689 10.250 1.00 0.00 80 LYS A C 5
ATOM 8276 O O . LYS A 1 80 ? -16.640 6.465 10.493 1.00 0.00 80 LYS A O 5
ATOM 8295 N N . VAL A 1 81 ? -14.946 6.654 9.022 1.00 0.00 81 VAL A N 5
ATOM 8296 C CA . VAL A 1 81 ? -15.774 6.342 7.862 1.00 0.00 81 VAL A CA 5
ATOM 8297 C C . VAL A 1 81 ? -15.055 5.388 6.915 1.00 0.00 81 VAL A C 5
ATOM 8298 O O . VAL A 1 81 ? -13.832 5.431 6.785 1.00 0.00 81 VAL A O 5
ATOM 8311 N N . ALA A 1 82 ? -15.823 4.527 6.255 1.00 0.00 82 ALA A N 5
ATOM 8312 C CA . ALA A 1 82 ? -15.260 3.564 5.317 1.00 0.00 82 ALA A CA 5
ATOM 8313 C C . ALA A 1 82 ? -15.672 3.888 3.885 1.00 0.00 82 ALA A C 5
ATOM 8314 O O . ALA A 1 82 ? -16.375 4.867 3.636 1.00 0.00 82 ALA A O 5
ATOM 8321 N N . HIS A 1 83 ? -15.228 3.059 2.945 1.00 0.00 83 HIS A N 5
ATOM 8322 C CA . HIS A 1 83 ? -15.550 3.257 1.536 1.00 0.00 83 HIS A CA 5
ATOM 8323 C C . HIS A 1 83 ? -15.648 1.921 0.808 1.00 0.00 83 HIS A C 5
ATOM 8324 O O . HIS A 1 83 ? -15.109 0.911 1.265 1.00 0.00 83 HIS A O 5
ATOM 8338 N N . THR A 1 84 ? -16.339 1.920 -0.328 1.00 0.00 84 THR A N 5
ATOM 8339 C CA . THR A 1 84 ? -16.509 0.707 -1.118 1.00 0.00 84 THR A CA 5
ATOM 8340 C C . THR A 1 84 ? -15.187 0.260 -1.731 1.00 0.00 84 THR A C 5
ATOM 8341 O O . THR A 1 84 ? -14.801 -0.903 -1.617 1.00 0.00 84 THR A O 5
ATOM 8352 N N . SER A 1 85 ? -14.495 1.192 -2.380 1.00 0.00 85 SER A N 5
ATOM 8353 C CA . SER A 1 85 ? -13.217 0.892 -3.013 1.00 0.00 85 SER A CA 5
ATOM 8354 C C . SER A 1 85 ? -12.335 2.137 -3.073 1.00 0.00 85 SER A C 5
ATOM 8355 O O . SER A 1 85 ? -12.818 3.261 -2.934 1.00 0.00 85 SER A O 5
ATOM 8363 N N . LEU A 1 86 ? -11.040 1.927 -3.280 1.00 0.00 86 LEU A N 5
ATOM 8364 C CA . LEU A 1 86 ? -10.089 3.031 -3.359 1.00 0.00 86 LEU A CA 5
ATOM 8365 C C . LEU A 1 86 ? -10.713 4.238 -4.051 1.00 0.00 86 LEU A C 5
ATOM 8366 O O . LEU A 1 86 ? -10.587 5.369 -3.581 1.00 0.00 86 LEU A O 5
ATOM 8382 N N . ASP A 1 87 ? -11.387 3.990 -5.169 1.00 0.00 87 ASP A N 5
ATOM 8383 C CA . ASP A 1 87 ? -12.033 5.056 -5.925 1.00 0.00 87 ASP A CA 5
ATOM 8384 C C . ASP A 1 87 ? -12.914 5.909 -5.017 1.00 0.00 87 ASP A C 5
ATOM 8385 O O . ASP A 1 87 ? -12.754 7.126 -4.946 1.00 0.00 87 ASP A O 5
ATOM 8394 N N . ALA A 1 88 ? -13.846 5.259 -4.326 1.00 0.00 88 ALA A N 5
ATOM 8395 C CA . ALA A 1 88 ? -14.751 5.958 -3.422 1.00 0.00 88 ALA A CA 5
ATOM 8396 C C . ALA A 1 88 ? -14.030 6.393 -2.150 1.00 0.00 88 ALA A C 5
ATOM 8397 O O . ALA A 1 88 ? -14.587 7.118 -1.325 1.00 0.00 88 ALA A O 5
ATOM 8404 N N . LEU A 1 89 ? -12.790 5.944 -1.996 1.00 0.00 89 LEU A N 5
ATOM 8405 C CA . LEU A 1 89 ? -11.992 6.286 -0.823 1.00 0.00 89 LEU A CA 5
ATOM 8406 C C . LEU A 1 89 ? -11.056 7.453 -1.123 1.00 0.00 89 LEU A C 5
ATOM 8407 O O . LEU A 1 89 ? -10.558 8.113 -0.212 1.00 0.00 89 LEU A O 5
ATOM 8423 N N . VAL A 1 90 ? -10.821 7.702 -2.408 1.00 0.00 90 VAL A N 5
ATOM 8424 C CA . VAL A 1 90 ? -9.948 8.791 -2.829 1.00 0.00 90 VAL A CA 5
ATOM 8425 C C . VAL A 1 90 ? -10.708 10.111 -2.897 1.00 0.00 90 VAL A C 5
ATOM 8426 O O . VAL A 1 90 ? -10.170 11.168 -2.567 1.00 0.00 90 VAL A O 5
ATOM 8439 N N . THR A 1 91 ? -11.964 10.042 -3.327 1.00 0.00 91 THR A N 5
ATOM 8440 C CA . THR A 1 91 ? -12.800 11.231 -3.440 1.00 0.00 91 THR A CA 5
ATOM 8441 C C . THR A 1 91 ? -13.118 11.811 -2.067 1.00 0.00 91 THR A C 5
ATOM 8442 O O . THR A 1 91 ? -12.991 13.015 -1.846 1.00 0.00 91 THR A O 5
ATOM 8453 N N . PHE A 1 92 ? -13.533 10.947 -1.146 1.00 0.00 92 PHE A N 5
ATOM 8454 C CA . PHE A 1 92 ? -13.871 11.374 0.207 1.00 0.00 92 PHE A CA 5
ATOM 8455 C C . PHE A 1 92 ? -12.651 11.959 0.912 1.00 0.00 92 PHE A C 5
ATOM 8456 O O . PHE A 1 92 ? -12.775 12.837 1.767 1.00 0.00 92 PHE A O 5
ATOM 8473 N N . HIS A 1 93 ? -11.471 11.466 0.548 1.00 0.00 93 HIS A N 5
ATOM 8474 C CA . HIS A 1 93 ? -10.227 11.940 1.146 1.00 0.00 93 HIS A CA 5
ATOM 8475 C C . HIS A 1 93 ? -9.927 13.371 0.712 1.00 0.00 93 HIS A C 5
ATOM 8476 O O . HIS A 1 93 ? -9.316 14.139 1.455 1.00 0.00 93 HIS A O 5
ATOM 8490 N N . GLN A 1 94 ? -10.359 13.722 -0.495 1.00 0.00 94 GLN A N 5
ATOM 8491 C CA . GLN A 1 94 ? -10.134 15.060 -1.028 1.00 0.00 94 GLN A CA 5
ATOM 8492 C C . GLN A 1 94 ? -10.896 16.104 -0.219 1.00 0.00 94 GLN A C 5
ATOM 8493 O O . GLN A 1 94 ? -10.577 17.291 -0.262 1.00 0.00 94 GLN A O 5
ATOM 8507 N N . GLN A 1 95 ? -11.906 15.652 0.518 1.00 0.00 95 GLN A N 5
ATOM 8508 C CA . GLN A 1 95 ? -12.714 16.548 1.337 1.00 0.00 95 GLN A CA 5
ATOM 8509 C C . GLN A 1 95 ? -12.459 16.308 2.821 1.00 0.00 95 GLN A C 5
ATOM 8510 O O . GLN A 1 95 ? -12.689 17.187 3.652 1.00 0.00 95 GLN A O 5
ATOM 8524 N N . LYS A 1 96 ? -11.981 15.112 3.149 1.00 0.00 96 LYS A N 5
ATOM 8525 C CA . LYS A 1 96 ? -11.693 14.757 4.533 1.00 0.00 96 LYS A CA 5
ATOM 8526 C C . LYS A 1 96 ? -10.294 14.163 4.662 1.00 0.00 96 LYS A C 5
ATOM 8527 O O . LYS A 1 96 ? -9.973 13.135 4.064 1.00 0.00 96 LYS A O 5
ATOM 8546 N N . PRO A 1 97 ? -9.442 14.820 5.462 1.00 0.00 97 PRO A N 5
ATOM 8547 C CA . PRO A 1 97 ? -8.064 14.373 5.689 1.00 0.00 97 PRO A CA 5
ATOM 8548 C C . PRO A 1 97 ? -7.999 13.091 6.511 1.00 0.00 97 PRO A C 5
ATOM 8549 O O . PRO A 1 97 ? -9.008 12.409 6.697 1.00 0.00 97 PRO A O 5
ATOM 8560 N N . ILE A 1 98 ? -6.808 12.768 7.002 1.00 0.00 98 ILE A N 5
ATOM 8561 C CA . ILE A 1 98 ? -6.612 11.569 7.806 1.00 0.00 98 ILE A CA 5
ATOM 8562 C C . ILE A 1 98 ? -6.535 11.908 9.291 1.00 0.00 98 ILE A C 5
ATOM 8563 O O . ILE A 1 98 ? -6.004 12.950 9.672 1.00 0.00 98 ILE A O 5
ATOM 8579 N N . GLU A 1 99 ? -7.067 11.019 10.124 1.00 0.00 99 GLU A N 5
ATOM 8580 C CA . GLU A 1 99 ? -7.058 11.225 11.567 1.00 0.00 99 GLU A CA 5
ATOM 8581 C C . GLU A 1 99 ? -5.740 11.845 12.019 1.00 0.00 99 GLU A C 5
ATOM 8582 O O . GLU A 1 99 ? -5.703 12.921 12.618 1.00 0.00 99 GLU A O 5
ATOM 8594 N N . PRO A 1 100 ? -4.628 11.153 11.728 1.00 0.00 100 PRO A N 5
ATOM 8595 C CA . PRO A 1 100 ? -3.287 11.616 12.094 1.00 0.00 100 PRO A CA 5
ATOM 8596 C C . PRO A 1 100 ? -2.856 12.837 11.289 1.00 0.00 100 PRO A C 5
ATOM 8597 O O . PRO A 1 100 ? -2.408 13.837 11.852 1.00 0.00 100 PRO A O 5
ATOM 8608 N N . ARG A 1 101 ? -2.992 12.749 9.970 1.00 0.00 101 ARG A N 5
ATOM 8609 C CA . ARG A 1 101 ? -2.616 13.847 9.088 1.00 0.00 101 ARG A CA 5
ATOM 8610 C C . ARG A 1 101 ? -3.841 14.656 8.674 1.00 0.00 101 ARG A C 5
ATOM 8611 O O . ARG A 1 101 ? -4.732 14.148 7.993 1.00 0.00 101 ARG A O 5
ATOM 8632 N N . ARG A 1 102 ? -3.878 15.919 9.089 1.00 0.00 102 ARG A N 5
ATOM 8633 C CA . ARG A 1 102 ? -4.994 16.798 8.762 1.00 0.00 102 ARG A CA 5
ATOM 8634 C C . ARG A 1 102 ? -4.803 17.431 7.387 1.00 0.00 102 ARG A C 5
ATOM 8635 O O . ARG A 1 102 ? -5.311 18.519 7.120 1.00 0.00 102 ARG A O 5
ATOM 8656 N N . GLU A 1 103 ? -4.069 16.741 6.521 1.00 0.00 103 GLU A N 5
ATOM 8657 C CA . GLU A 1 103 ? -3.810 17.237 5.174 1.00 0.00 103 GLU A CA 5
ATOM 8658 C C . GLU A 1 103 ? -4.842 16.696 4.188 1.00 0.00 103 GLU A C 5
ATOM 8659 O O . GLU A 1 103 ? -5.299 15.558 4.312 1.00 0.00 103 GLU A O 5
ATOM 8671 N N . LEU A 1 104 ? -5.202 17.517 3.209 1.00 0.00 104 LEU A N 5
ATOM 8672 C CA . LEU A 1 104 ? -6.180 17.123 2.200 1.00 0.00 104 LEU A CA 5
ATOM 8673 C C . LEU A 1 104 ? -5.500 16.841 0.863 1.00 0.00 104 LEU A C 5
ATOM 8674 O O . LEU A 1 104 ? -4.282 16.973 0.735 1.00 0.00 104 LEU A O 5
ATOM 8690 N N . LEU A 1 105 ? -6.295 16.453 -0.128 1.00 0.00 105 LEU A N 5
ATOM 8691 C CA . LEU A 1 105 ? -5.770 16.155 -1.456 1.00 0.00 105 LEU A CA 5
ATOM 8692 C C . LEU A 1 105 ? -6.217 17.207 -2.467 1.00 0.00 105 LEU A C 5
ATOM 8693 O O . LEU A 1 105 ? -7.096 18.021 -2.184 1.00 0.00 105 LEU A O 5
ATOM 8709 N N . THR A 1 106 ? -5.607 17.182 -3.647 1.00 0.00 106 THR A N 5
ATOM 8710 C CA . THR A 1 106 ? -5.942 18.131 -4.701 1.00 0.00 106 THR A CA 5
ATOM 8711 C C . THR A 1 106 ? -6.211 17.417 -6.020 1.00 0.00 106 THR A C 5
ATOM 8712 O O . THR A 1 106 ? -7.274 17.581 -6.618 1.00 0.00 106 THR A O 5
ATOM 8723 N N . GLN A 1 107 ? -5.242 16.626 -6.467 1.00 0.00 107 GLN A N 5
ATOM 8724 C CA . GLN A 1 107 ? -5.376 15.886 -7.717 1.00 0.00 107 GLN A CA 5
ATOM 8725 C C . GLN A 1 107 ? -4.503 14.635 -7.706 1.00 0.00 107 GLN A C 5
ATOM 8726 O O . GLN A 1 107 ? -3.472 14.575 -7.036 1.00 0.00 107 GLN A O 5
ATOM 8740 N N . PRO A 1 108 ? -4.924 13.613 -8.465 1.00 0.00 108 PRO A N 5
ATOM 8741 C CA . PRO A 1 108 ? -4.194 12.344 -8.560 1.00 0.00 108 PRO A CA 5
ATOM 8742 C C . PRO A 1 108 ? -2.876 12.489 -9.313 1.00 0.00 108 PRO A C 5
ATOM 8743 O O . PRO A 1 108 ? -2.777 13.260 -10.268 1.00 0.00 108 PRO A O 5
ATOM 8754 N N . CYS A 1 109 ? -1.866 11.744 -8.876 1.00 0.00 109 CYS A N 5
ATOM 8755 C CA . CYS A 1 109 ? -0.553 11.790 -9.510 1.00 0.00 109 CYS A CA 5
ATOM 8756 C C . CYS A 1 109 ? -0.540 10.969 -10.795 1.00 0.00 109 CYS A C 5
ATOM 8757 O O . CYS A 1 109 ? -1.285 9.998 -10.931 1.00 0.00 109 CYS A O 5
ATOM 8765 N N . ARG A 1 110 ? 0.310 11.366 -11.736 1.00 0.00 110 ARG A N 5
ATOM 8766 C CA . ARG A 1 110 ? 0.418 10.669 -13.012 1.00 0.00 110 ARG A CA 5
ATOM 8767 C C . ARG A 1 110 ? 1.743 9.919 -13.111 1.00 0.00 110 ARG A C 5
ATOM 8768 O O . ARG A 1 110 ? 2.804 10.474 -12.829 1.00 0.00 110 ARG A O 5
ATOM 8789 N N . GLN A 1 111 ? 1.672 8.654 -13.514 1.00 0.00 111 GLN A N 5
ATOM 8790 C CA . GLN A 1 111 ? 2.866 7.828 -13.649 1.00 0.00 111 GLN A CA 5
ATOM 8791 C C . GLN A 1 111 ? 4.025 8.636 -14.224 1.00 0.00 111 GLN A C 5
ATOM 8792 O O . GLN A 1 111 ? 3.821 9.557 -15.015 1.00 0.00 111 GLN A O 5
ATOM 8806 N N . LYS A 1 112 ? 5.241 8.285 -13.823 1.00 0.00 112 LYS A N 5
ATOM 8807 C CA . LYS A 1 112 ? 6.434 8.975 -14.298 1.00 0.00 112 LYS A CA 5
ATOM 8808 C C . LYS A 1 112 ? 6.708 8.642 -15.762 1.00 0.00 112 LYS A C 5
ATOM 8809 O O . LYS A 1 112 ? 6.161 7.681 -16.303 1.00 0.00 112 LYS A O 5
ATOM 8828 N N . ASP A 1 113 ? 7.559 9.442 -16.396 1.00 0.00 113 ASP A N 5
ATOM 8829 C CA . ASP A 1 113 ? 7.907 9.231 -17.796 1.00 0.00 113 ASP A CA 5
ATOM 8830 C C . ASP A 1 113 ? 8.870 8.056 -17.945 1.00 0.00 113 ASP A C 5
ATOM 8831 O O . ASP A 1 113 ? 9.978 8.077 -17.411 1.00 0.00 113 ASP A O 5
ATOM 8840 N N . SER A 1 114 ? 8.437 7.032 -18.673 1.00 0.00 114 SER A N 5
ATOM 8841 C CA . SER A 1 114 ? 9.258 5.846 -18.889 1.00 0.00 114 SER A CA 5
ATOM 8842 C C . SER A 1 114 ? 10.318 6.106 -19.955 1.00 0.00 114 SER A C 5
ATOM 8843 O O . SER A 1 114 ? 11.517 6.015 -19.690 1.00 0.00 114 SER A O 5
ATOM 8851 N N . GLY A 1 115 ? 9.868 6.431 -21.162 1.00 0.00 115 GLY A N 5
ATOM 8852 C CA . GLY A 1 115 ? 10.789 6.698 -22.251 1.00 0.00 115 GLY A CA 5
ATOM 8853 C C . GLY A 1 115 ? 10.319 6.110 -23.566 1.00 0.00 115 GLY A C 5
ATOM 8854 O O . GLY A 1 115 ? 9.712 5.040 -23.611 1.00 0.00 115 GLY A O 5
ATOM 8858 N N . PRO A 1 116 ? 10.599 6.819 -24.670 1.00 0.00 116 PRO A N 5
ATOM 8859 C CA . PRO A 1 116 ? 10.208 6.381 -26.014 1.00 0.00 116 PRO A CA 5
ATOM 8860 C C . PRO A 1 116 ? 10.998 5.163 -26.478 1.00 0.00 116 PRO A C 5
ATOM 8861 O O . PRO A 1 116 ? 10.596 4.468 -27.412 1.00 0.00 116 PRO A O 5
ATOM 8872 N N . SER A 1 117 ? 12.125 4.908 -25.820 1.00 0.00 117 SER A N 5
ATOM 8873 C CA . SER A 1 117 ? 12.974 3.774 -26.169 1.00 0.00 117 SER A CA 5
ATOM 8874 C C . SER A 1 117 ? 12.134 2.589 -26.633 1.00 0.00 117 SER A C 5
ATOM 8875 O O . SER A 1 117 ? 11.027 2.368 -26.141 1.00 0.00 117 SER A O 5
ATOM 8883 N N . SER A 1 118 ? 12.668 1.829 -27.584 1.00 0.00 118 SER A N 5
ATOM 8884 C CA . SER A 1 118 ? 11.966 0.668 -28.119 1.00 0.00 118 SER A CA 5
ATOM 8885 C C . SER A 1 118 ? 12.779 -0.604 -27.904 1.00 0.00 118 SER A C 5
ATOM 8886 O O . SER A 1 118 ? 13.979 -0.642 -28.176 1.00 0.00 118 SER A O 5
ATOM 8894 N N . GLY A 1 119 ? 12.116 -1.647 -27.412 1.00 0.00 119 GLY A N 5
ATOM 8895 C CA . GLY A 1 119 ? 12.792 -2.908 -27.168 1.00 0.00 119 GLY A CA 5
ATOM 8896 C C . GLY A 1 119 ? 14.174 -2.720 -26.576 1.00 0.00 119 GLY A C 5
ATOM 8897 O O . GLY A 1 119 ? 14.488 -1.657 -26.040 1.00 0.00 119 GLY A O 5
ATOM 8901 N N . GLY A 1 1 ? 12.453 24.007 -17.524 1.00 0.00 1 GLY A N 6
ATOM 8902 C CA . GLY A 1 1 ? 12.041 24.212 -18.901 1.00 0.00 1 GLY A CA 6
ATOM 8903 C C . GLY A 1 1 ? 12.385 23.034 -19.790 1.00 0.00 1 GLY A C 6
ATOM 8904 O O . GLY A 1 1 ? 13.558 22.721 -19.992 1.00 0.00 1 GLY A O 6
ATOM 8908 N N . SER A 1 2 ? 11.359 22.377 -20.323 1.00 0.00 2 SER A N 6
ATOM 8909 C CA . SER A 1 2 ? 11.559 21.223 -21.192 1.00 0.00 2 SER A CA 6
ATOM 8910 C C . SER A 1 2 ? 10.231 20.747 -21.776 1.00 0.00 2 SER A C 6
ATOM 8911 O O . SER A 1 2 ? 9.290 20.447 -21.043 1.00 0.00 2 SER A O 6
ATOM 8919 N N . SER A 1 3 ? 10.166 20.683 -23.102 1.00 0.00 3 SER A N 6
ATOM 8920 C CA . SER A 1 3 ? 8.954 20.248 -23.786 1.00 0.00 3 SER A CA 6
ATOM 8921 C C . SER A 1 3 ? 9.295 19.389 -25.001 1.00 0.00 3 SER A C 6
ATOM 8922 O O . SER A 1 3 ? 10.442 19.345 -25.441 1.00 0.00 3 SER A O 6
ATOM 8930 N N . GLY A 1 4 ? 8.287 18.707 -25.537 1.00 0.00 4 GLY A N 6
ATOM 8931 C CA . GLY A 1 4 ? 8.498 17.859 -26.695 1.00 0.00 4 GLY A CA 6
ATOM 8932 C C . GLY A 1 4 ? 7.857 16.494 -26.540 1.00 0.00 4 GLY A C 6
ATOM 8933 O O . GLY A 1 4 ? 7.457 16.111 -25.440 1.00 0.00 4 GLY A O 6
ATOM 8937 N N . SER A 1 5 ? 7.755 15.760 -27.643 1.00 0.00 5 SER A N 6
ATOM 8938 C CA . SER A 1 5 ? 7.151 14.433 -27.625 1.00 0.00 5 SER A CA 6
ATOM 8939 C C . SER A 1 5 ? 7.473 13.672 -28.908 1.00 0.00 5 SER A C 6
ATOM 8940 O O . SER A 1 5 ? 7.408 14.227 -30.005 1.00 0.00 5 SER A O 6
ATOM 8948 N N . SER A 1 6 ? 7.823 12.398 -28.760 1.00 0.00 6 SER A N 6
ATOM 8949 C CA . SER A 1 6 ? 8.159 11.561 -29.905 1.00 0.00 6 SER A CA 6
ATOM 8950 C C . SER A 1 6 ? 6.923 10.836 -30.431 1.00 0.00 6 SER A C 6
ATOM 8951 O O . SER A 1 6 ? 6.676 9.680 -30.090 1.00 0.00 6 SER A O 6
ATOM 8959 N N . GLY A 1 7 ? 6.150 11.527 -31.264 1.00 0.00 7 GLY A N 6
ATOM 8960 C CA . GLY A 1 7 ? 4.949 10.935 -31.824 1.00 0.00 7 GLY A CA 6
ATOM 8961 C C . GLY A 1 7 ? 3.751 11.075 -30.906 1.00 0.00 7 GLY A C 6
ATOM 8962 O O . GLY A 1 7 ? 3.043 12.080 -30.949 1.00 0.00 7 GLY A O 6
ATOM 8966 N N . GLY A 1 8 ? 3.523 10.064 -30.073 1.00 0.00 8 GLY A N 6
ATOM 8967 C CA . GLY A 1 8 ? 2.401 10.098 -29.154 1.00 0.00 8 GLY A CA 6
ATOM 8968 C C . GLY A 1 8 ? 1.228 9.270 -29.641 1.00 0.00 8 GLY A C 6
ATOM 8969 O O . GLY A 1 8 ? 0.784 9.421 -30.779 1.00 0.00 8 GLY A O 6
ATOM 8973 N N . GLN A 1 9 ? 0.726 8.393 -28.778 1.00 0.00 9 GLN A N 6
ATOM 8974 C CA . GLN A 1 9 ? -0.401 7.536 -29.127 1.00 0.00 9 GLN A CA 6
ATOM 8975 C C . GLN A 1 9 ? -1.426 7.499 -27.999 1.00 0.00 9 GLN A C 6
ATOM 8976 O O . GLN A 1 9 ? -1.108 7.128 -26.868 1.00 0.00 9 GLN A O 6
ATOM 8990 N N . LEU A 1 10 ? -2.658 7.886 -28.313 1.00 0.00 10 LEU A N 6
ATOM 8991 C CA . LEU A 1 10 ? -3.732 7.896 -27.325 1.00 0.00 10 LEU A CA 6
ATOM 8992 C C . LEU A 1 10 ? -4.157 6.476 -26.966 1.00 0.00 10 LEU A C 6
ATOM 8993 O O . LEU A 1 10 ? -4.696 5.750 -27.801 1.00 0.00 10 LEU A O 6
ATOM 9009 N N . ALA A 1 11 ? -3.910 6.087 -25.720 1.00 0.00 11 ALA A N 6
ATOM 9010 C CA . ALA A 1 11 ? -4.270 4.756 -25.250 1.00 0.00 11 ALA A CA 6
ATOM 9011 C C . ALA A 1 11 ? -5.585 4.782 -24.479 1.00 0.00 11 ALA A C 6
ATOM 9012 O O . ALA A 1 11 ? -6.042 5.842 -24.051 1.00 0.00 11 ALA A O 6
ATOM 9019 N N . GLN A 1 12 ? -6.190 3.611 -24.306 1.00 0.00 12 GLN A N 6
ATOM 9020 C CA . GLN A 1 12 ? -7.453 3.503 -23.588 1.00 0.00 12 GLN A CA 6
ATOM 9021 C C . GLN A 1 12 ? -7.446 2.297 -22.653 1.00 0.00 12 GLN A C 6
ATOM 9022 O O . GLN A 1 12 ? -7.398 1.152 -23.100 1.00 0.00 12 GLN A O 6
ATOM 9036 N N . ASP A 1 13 ? -7.494 2.564 -21.352 1.00 0.00 13 ASP A N 6
ATOM 9037 C CA . ASP A 1 13 ? -7.494 1.502 -20.353 1.00 0.00 13 ASP A CA 6
ATOM 9038 C C . ASP A 1 13 ? -8.495 1.801 -19.241 1.00 0.00 13 ASP A C 6
ATOM 9039 O O . ASP A 1 13 ? -8.855 2.955 -19.010 1.00 0.00 13 ASP A O 6
ATOM 9048 N N . GLY A 1 14 ? -8.943 0.752 -18.557 1.00 0.00 14 GLY A N 6
ATOM 9049 C CA . GLY A 1 14 ? -9.898 0.924 -17.479 1.00 0.00 14 GLY A CA 6
ATOM 9050 C C . GLY A 1 14 ? -9.228 1.112 -16.133 1.00 0.00 14 GLY A C 6
ATOM 9051 O O . GLY A 1 14 ? -9.582 0.451 -15.157 1.00 0.00 14 GLY A O 6
ATOM 9055 N N . VAL A 1 15 ? -8.253 2.015 -16.080 1.00 0.00 15 VAL A N 6
ATOM 9056 C CA . VAL A 1 15 ? -7.529 2.286 -14.844 1.00 0.00 15 VAL A CA 6
ATOM 9057 C C . VAL A 1 15 ? -7.214 3.772 -14.708 1.00 0.00 15 VAL A C 6
ATOM 9058 O O . VAL A 1 15 ? -6.813 4.437 -15.664 1.00 0.00 15 VAL A O 6
ATOM 9071 N N . PRO A 1 16 ? -7.395 4.307 -13.492 1.00 0.00 16 PRO A N 6
ATOM 9072 C CA . PRO A 1 16 ? -7.134 5.720 -13.201 1.00 0.00 16 PRO A CA 6
ATOM 9073 C C . PRO A 1 16 ? -5.647 6.052 -13.232 1.00 0.00 16 PRO A C 6
ATOM 9074 O O . PRO A 1 16 ? -4.817 5.196 -13.536 1.00 0.00 16 PRO A O 6
ATOM 9085 N N . GLU A 1 17 ? -5.317 7.300 -12.915 1.00 0.00 17 GLU A N 6
ATOM 9086 C CA . GLU A 1 17 ? -3.928 7.745 -12.908 1.00 0.00 17 GLU A CA 6
ATOM 9087 C C . GLU A 1 17 ? -3.325 7.622 -11.512 1.00 0.00 17 GLU A C 6
ATOM 9088 O O . GLU A 1 17 ? -2.114 7.457 -11.360 1.00 0.00 17 GLU A O 6
ATOM 9100 N N . TRP A 1 18 ? -4.177 7.703 -10.496 1.00 0.00 18 TRP A N 6
ATOM 9101 C CA . TRP A 1 18 ? -3.729 7.601 -9.112 1.00 0.00 18 TRP A CA 6
ATOM 9102 C C . TRP A 1 18 ? -3.324 6.170 -8.775 1.00 0.00 18 TRP A C 6
ATOM 9103 O O . TRP A 1 18 ? -2.837 5.894 -7.678 1.00 0.00 18 TRP A O 6
ATOM 9124 N N . PHE A 1 19 ? -3.528 5.263 -9.724 1.00 0.00 19 PHE A N 6
ATOM 9125 C CA . PHE A 1 19 ? -3.185 3.859 -9.527 1.00 0.00 19 PHE A CA 6
ATOM 9126 C C . PHE A 1 19 ? -1.858 3.523 -10.202 1.00 0.00 19 PHE A C 6
ATOM 9127 O O . PHE A 1 19 ? -1.822 3.156 -11.377 1.00 0.00 19 PHE A O 6
ATOM 9144 N N . HIS A 1 20 ? -0.768 3.654 -9.451 1.00 0.00 20 HIS A N 6
ATOM 9145 C CA . HIS A 1 20 ? 0.561 3.365 -9.976 1.00 0.00 20 HIS A CA 6
ATOM 9146 C C . HIS A 1 20 ? 0.888 1.881 -9.840 1.00 0.00 20 HIS A C 6
ATOM 9147 O O . HIS A 1 20 ? 2.036 1.508 -9.597 1.00 0.00 20 HIS A O 6
ATOM 9161 N N . GLY A 1 21 ? -0.128 1.039 -9.995 1.00 0.00 21 GLY A N 6
ATOM 9162 C CA . GLY A 1 21 ? 0.072 -0.395 -9.884 1.00 0.00 21 GLY A CA 6
ATOM 9163 C C . GLY A 1 21 ? 0.682 -0.793 -8.556 1.00 0.00 21 GLY A C 6
ATOM 9164 O O . GLY A 1 21 ? 0.185 -0.412 -7.497 1.00 0.00 21 GLY A O 6
ATOM 9168 N N . ALA A 1 22 ? 1.764 -1.565 -8.611 1.00 0.00 22 ALA A N 6
ATOM 9169 C CA . ALA A 1 22 ? 2.444 -2.014 -7.403 1.00 0.00 22 ALA A CA 6
ATOM 9170 C C . ALA A 1 22 ? 3.808 -1.349 -7.260 1.00 0.00 22 ALA A C 6
ATOM 9171 O O . ALA A 1 22 ? 4.820 -1.883 -7.715 1.00 0.00 22 ALA A O 6
ATOM 9178 N N . ILE A 1 23 ? 3.829 -0.182 -6.626 1.00 0.00 23 ILE A N 6
ATOM 9179 C CA . ILE A 1 23 ? 5.069 0.556 -6.423 1.00 0.00 23 ILE A CA 6
ATOM 9180 C C . ILE A 1 23 ? 5.513 0.496 -4.965 1.00 0.00 23 ILE A C 6
ATOM 9181 O O . ILE A 1 23 ? 4.736 0.128 -4.084 1.00 0.00 23 ILE A O 6
ATOM 9197 N N . SER A 1 24 ? 6.766 0.862 -4.718 1.00 0.00 24 SER A N 6
ATOM 9198 C CA . SER A 1 24 ? 7.314 0.848 -3.367 1.00 0.00 24 SER A CA 6
ATOM 9199 C C . SER A 1 24 ? 7.421 2.265 -2.810 1.00 0.00 24 SER A C 6
ATOM 9200 O O . SER A 1 24 ? 7.696 3.213 -3.546 1.00 0.00 24 SER A O 6
ATOM 9208 N N . ARG A 1 25 ? 7.204 2.400 -1.506 1.00 0.00 25 ARG A N 6
ATOM 9209 C CA . ARG A 1 25 ? 7.275 3.700 -0.850 1.00 0.00 25 ARG A CA 6
ATOM 9210 C C . ARG A 1 25 ? 8.344 4.576 -1.495 1.00 0.00 25 ARG A C 6
ATOM 9211 O O . ARG A 1 25 ? 8.129 5.767 -1.723 1.00 0.00 25 ARG A O 6
ATOM 9232 N N . GLU A 1 26 ? 9.496 3.980 -1.786 1.00 0.00 26 GLU A N 6
ATOM 9233 C CA . GLU A 1 26 ? 10.598 4.707 -2.404 1.00 0.00 26 GLU A CA 6
ATOM 9234 C C . GLU A 1 26 ? 10.154 5.363 -3.709 1.00 0.00 26 GLU A C 6
ATOM 9235 O O . GLU A 1 26 ? 10.378 6.553 -3.926 1.00 0.00 26 GLU A O 6
ATOM 9247 N N . ASP A 1 27 ? 9.523 4.576 -4.574 1.00 0.00 27 ASP A N 6
ATOM 9248 C CA . ASP A 1 27 ? 9.047 5.078 -5.858 1.00 0.00 27 ASP A CA 6
ATOM 9249 C C . ASP A 1 27 ? 7.946 6.114 -5.660 1.00 0.00 27 ASP A C 6
ATOM 9250 O O . ASP A 1 27 ? 7.962 7.178 -6.279 1.00 0.00 27 ASP A O 6
ATOM 9259 N N . ALA A 1 28 ? 6.988 5.796 -4.795 1.00 0.00 28 ALA A N 6
ATOM 9260 C CA . ALA A 1 28 ? 5.879 6.700 -4.516 1.00 0.00 28 ALA A CA 6
ATOM 9261 C C . ALA A 1 28 ? 6.383 8.097 -4.173 1.00 0.00 28 ALA A C 6
ATOM 9262 O O . ALA A 1 28 ? 5.931 9.088 -4.745 1.00 0.00 28 ALA A O 6
ATOM 9269 N N . GLU A 1 29 ? 7.321 8.170 -3.233 1.00 0.00 29 GLU A N 6
ATOM 9270 C CA . GLU A 1 29 ? 7.884 9.447 -2.813 1.00 0.00 29 GLU A CA 6
ATOM 9271 C C . GLU A 1 29 ? 8.527 10.172 -3.991 1.00 0.00 29 GLU A C 6
ATOM 9272 O O . GLU A 1 29 ? 8.424 11.391 -4.115 1.00 0.00 29 GLU A O 6
ATOM 9284 N N . ASN A 1 30 ? 9.193 9.411 -4.854 1.00 0.00 30 ASN A N 6
ATOM 9285 C CA . ASN A 1 30 ? 9.856 9.980 -6.022 1.00 0.00 30 ASN A CA 6
ATOM 9286 C C . ASN A 1 30 ? 8.832 10.445 -7.054 1.00 0.00 30 ASN A C 6
ATOM 9287 O O . ASN A 1 30 ? 9.103 11.344 -7.852 1.00 0.00 30 ASN A O 6
ATOM 9298 N N . LEU A 1 31 ? 7.656 9.828 -7.033 1.00 0.00 31 LEU A N 6
ATOM 9299 C CA . LEU A 1 31 ? 6.591 10.179 -7.966 1.00 0.00 31 LEU A CA 6
ATOM 9300 C C . LEU A 1 31 ? 5.924 11.490 -7.563 1.00 0.00 31 LEU A C 6
ATOM 9301 O O . LEU A 1 31 ? 5.489 12.265 -8.415 1.00 0.00 31 LEU A O 6
ATOM 9317 N N . LEU A 1 32 ? 5.848 11.732 -6.259 1.00 0.00 32 LEU A N 6
ATOM 9318 C CA . LEU A 1 32 ? 5.236 12.952 -5.742 1.00 0.00 32 LEU A CA 6
ATOM 9319 C C . LEU A 1 32 ? 6.267 14.069 -5.618 1.00 0.00 32 LEU A C 6
ATOM 9320 O O . LEU A 1 32 ? 5.931 15.249 -5.707 1.00 0.00 32 LEU A O 6
ATOM 9336 N N . GLU A 1 33 ? 7.524 13.687 -5.414 1.00 0.00 33 GLU A N 6
ATOM 9337 C CA . GLU A 1 33 ? 8.604 14.657 -5.280 1.00 0.00 33 GLU A CA 6
ATOM 9338 C C . GLU A 1 33 ? 8.560 15.681 -6.411 1.00 0.00 33 GLU A C 6
ATOM 9339 O O . GLU A 1 33 ? 8.711 16.881 -6.183 1.00 0.00 33 GLU A O 6
ATOM 9351 N N . SER A 1 34 ? 8.354 15.197 -7.632 1.00 0.00 34 SER A N 6
ATOM 9352 C CA . SER A 1 34 ? 8.294 16.068 -8.799 1.00 0.00 34 SER A CA 6
ATOM 9353 C C . SER A 1 34 ? 6.862 16.521 -9.067 1.00 0.00 34 SER A C 6
ATOM 9354 O O . SER A 1 34 ? 6.512 16.871 -10.193 1.00 0.00 34 SER A O 6
ATOM 9362 N N . GLN A 1 35 ? 6.040 16.510 -8.023 1.00 0.00 35 GLN A N 6
ATOM 9363 C CA . GLN A 1 35 ? 4.646 16.920 -8.144 1.00 0.00 35 GLN A CA 6
ATOM 9364 C C . GLN A 1 35 ? 4.320 18.039 -7.162 1.00 0.00 35 GLN A C 6
ATOM 9365 O O . GLN A 1 35 ? 4.972 18.204 -6.130 1.00 0.00 35 GLN A O 6
ATOM 9379 N N . PRO A 1 36 ? 3.286 18.829 -7.487 1.00 0.00 36 PRO A N 6
ATOM 9380 C CA . PRO A 1 36 ? 2.848 19.948 -6.646 1.00 0.00 36 PRO A CA 6
ATOM 9381 C C . PRO A 1 36 ? 2.207 19.478 -5.345 1.00 0.00 36 PRO A C 6
ATOM 9382 O O . PRO A 1 36 ? 1.591 18.413 -5.293 1.00 0.00 36 PRO A O 6
ATOM 9393 N N . LEU A 1 37 ? 2.355 20.278 -4.295 1.00 0.00 37 LEU A N 6
ATOM 9394 C CA . LEU A 1 37 ? 1.788 19.945 -2.992 1.00 0.00 37 LEU A CA 6
ATOM 9395 C C . LEU A 1 37 ? 0.319 19.555 -3.121 1.00 0.00 37 LEU A C 6
ATOM 9396 O O . LEU A 1 37 ? -0.480 20.291 -3.699 1.00 0.00 37 LEU A O 6
ATOM 9412 N N . GLY A 1 38 ? -0.031 18.394 -2.576 1.00 0.00 38 GLY A N 6
ATOM 9413 C CA . GLY A 1 38 ? -1.403 17.929 -2.639 1.00 0.00 38 GLY A CA 6
ATOM 9414 C C . GLY A 1 38 ? -1.558 16.696 -3.506 1.00 0.00 38 GLY A C 6
ATOM 9415 O O . GLY A 1 38 ? -2.517 15.937 -3.355 1.00 0.00 38 GLY A O 6
ATOM 9419 N N . SER A 1 39 ? -0.614 16.494 -4.420 1.00 0.00 39 SER A N 6
ATOM 9420 C CA . SER A 1 39 ? -0.653 15.347 -5.319 1.00 0.00 39 SER A CA 6
ATOM 9421 C C . SER A 1 39 ? -0.695 14.041 -4.533 1.00 0.00 39 SER A C 6
ATOM 9422 O O . SER A 1 39 ? 0.216 13.737 -3.763 1.00 0.00 39 SER A O 6
ATOM 9430 N N . PHE A 1 40 ? -1.760 13.271 -4.732 1.00 0.00 40 PHE A N 6
ATOM 9431 C CA . PHE A 1 40 ? -1.924 11.998 -4.041 1.00 0.00 40 PHE A CA 6
ATOM 9432 C C . PHE A 1 40 ? -1.796 10.830 -5.015 1.00 0.00 40 PHE A C 6
ATOM 9433 O O . PHE A 1 40 ? -1.873 11.011 -6.231 1.00 0.00 40 PHE A O 6
ATOM 9450 N N . LEU A 1 41 ? -1.600 9.634 -4.472 1.00 0.00 41 LEU A N 6
ATOM 9451 C CA . LEU A 1 41 ? -1.462 8.436 -5.292 1.00 0.00 41 LEU A CA 6
ATOM 9452 C C . LEU A 1 41 ? -1.554 7.176 -4.436 1.00 0.00 41 LEU A C 6
ATOM 9453 O O . LEU A 1 41 ? -1.166 7.179 -3.267 1.00 0.00 41 LEU A O 6
ATOM 9469 N N . ILE A 1 42 ? -2.066 6.101 -5.026 1.00 0.00 42 ILE A N 6
ATOM 9470 C CA . ILE A 1 42 ? -2.204 4.836 -4.318 1.00 0.00 42 ILE A CA 6
ATOM 9471 C C . ILE A 1 42 ? -1.369 3.744 -4.976 1.00 0.00 42 ILE A C 6
ATOM 9472 O O . ILE A 1 42 ? -1.276 3.671 -6.202 1.00 0.00 42 ILE A O 6
ATOM 9488 N N . ARG A 1 43 ? -0.761 2.894 -4.154 1.00 0.00 43 ARG A N 6
ATOM 9489 C CA . ARG A 1 43 ? 0.067 1.805 -4.657 1.00 0.00 43 ARG A CA 6
ATOM 9490 C C . ARG A 1 43 ? -0.322 0.480 -4.005 1.00 0.00 43 ARG A C 6
ATOM 9491 O O . ARG A 1 43 ? -0.387 0.374 -2.780 1.00 0.00 43 ARG A O 6
ATOM 9512 N N . VAL A 1 44 ? -0.582 -0.527 -4.834 1.00 0.00 44 VAL A N 6
ATOM 9513 C CA . VAL A 1 44 ? -0.964 -1.844 -4.339 1.00 0.00 44 VAL A CA 6
ATOM 9514 C C . VAL A 1 44 ? -0.127 -2.241 -3.128 1.00 0.00 44 VAL A C 6
ATOM 9515 O O . VAL A 1 44 ? 1.096 -2.100 -3.134 1.00 0.00 44 VAL A O 6
ATOM 9528 N N . SER A 1 45 ? -0.794 -2.740 -2.092 1.00 0.00 45 SER A N 6
ATOM 9529 C CA . SER A 1 45 ? -0.111 -3.156 -0.872 1.00 0.00 45 SER A CA 6
ATOM 9530 C C . SER A 1 45 ? 0.502 -4.543 -1.038 1.00 0.00 45 SER A C 6
ATOM 9531 O O . SER A 1 45 ? 0.127 -5.297 -1.937 1.00 0.00 45 SER A O 6
ATOM 9539 N N . HIS A 1 46 ? 1.448 -4.873 -0.165 1.00 0.00 46 HIS A N 6
ATOM 9540 C CA . HIS A 1 46 ? 2.115 -6.170 -0.214 1.00 0.00 46 HIS A CA 6
ATOM 9541 C C . HIS A 1 46 ? 1.960 -6.909 1.112 1.00 0.00 46 HIS A C 6
ATOM 9542 O O . HIS A 1 46 ? 1.710 -8.115 1.135 1.00 0.00 46 HIS A O 6
ATOM 9556 N N . SER A 1 47 ? 2.113 -6.180 2.212 1.00 0.00 47 SER A N 6
ATOM 9557 C CA . SER A 1 47 ? 1.994 -6.768 3.542 1.00 0.00 47 SER A CA 6
ATOM 9558 C C . SER A 1 47 ? 0.633 -7.433 3.723 1.00 0.00 47 SER A C 6
ATOM 9559 O O . SER A 1 47 ? 0.545 -8.612 4.065 1.00 0.00 47 SER A O 6
ATOM 9567 N N . HIS A 1 48 ? -0.428 -6.665 3.491 1.00 0.00 48 HIS A N 6
ATOM 9568 C CA . HIS A 1 48 ? -1.787 -7.178 3.629 1.00 0.00 48 HIS A CA 6
ATOM 9569 C C . HIS A 1 48 ? -2.486 -7.232 2.274 1.00 0.00 48 HIS A C 6
ATOM 9570 O O . HIS A 1 48 ? -1.933 -6.803 1.262 1.00 0.00 48 HIS A O 6
ATOM 9584 N N . VAL A 1 49 ? -3.704 -7.765 2.263 1.00 0.00 49 VAL A N 6
ATOM 9585 C CA . VAL A 1 49 ? -4.479 -7.875 1.034 1.00 0.00 49 VAL A CA 6
ATOM 9586 C C . VAL A 1 49 ? -5.242 -6.588 0.747 1.00 0.00 49 VAL A C 6
ATOM 9587 O O . VAL A 1 49 ? -6.301 -6.608 0.121 1.00 0.00 49 VAL A O 6
ATOM 9600 N N . GLY A 1 50 ? -4.696 -5.467 1.208 1.00 0.00 50 GLY A N 6
ATOM 9601 C CA . GLY A 1 50 ? -5.338 -4.184 0.991 1.00 0.00 50 GLY A CA 6
ATOM 9602 C C . GLY A 1 50 ? -4.548 -3.290 0.057 1.00 0.00 50 GLY A C 6
ATOM 9603 O O . GLY A 1 50 ? -4.045 -3.744 -0.972 1.00 0.00 50 GLY A O 6
ATOM 9607 N N . TYR A 1 51 ? -4.436 -2.015 0.415 1.00 0.00 51 TYR A N 6
ATOM 9608 C CA . TYR A 1 51 ? -3.704 -1.053 -0.401 1.00 0.00 51 TYR A CA 6
ATOM 9609 C C . TYR A 1 51 ? -2.993 -0.026 0.475 1.00 0.00 51 TYR A C 6
ATOM 9610 O O . TYR A 1 51 ? -3.071 -0.077 1.702 1.00 0.00 51 TYR A O 6
ATOM 9628 N N . THR A 1 52 ? -2.298 0.909 -0.167 1.00 0.00 52 THR A N 6
ATOM 9629 C CA . THR A 1 52 ? -1.573 1.949 0.551 1.00 0.00 52 THR A CA 6
ATOM 9630 C C . THR A 1 52 ? -1.765 3.310 -0.110 1.00 0.00 52 THR A C 6
ATOM 9631 O O . THR A 1 52 ? -1.361 3.518 -1.255 1.00 0.00 52 THR A O 6
ATOM 9642 N N . LEU A 1 53 ? -2.383 4.233 0.618 1.00 0.00 53 LEU A N 6
ATOM 9643 C CA . LEU A 1 53 ? -2.628 5.576 0.102 1.00 0.00 53 LEU A CA 6
ATOM 9644 C C . LEU A 1 53 ? -1.539 6.542 0.558 1.00 0.00 53 LEU A C 6
ATOM 9645 O O . LEU A 1 53 ? -1.109 6.508 1.711 1.00 0.00 53 LEU A O 6
ATOM 9661 N N . SER A 1 54 ? -1.098 7.400 -0.355 1.00 0.00 54 SER A N 6
ATOM 9662 C CA . SER A 1 54 ? -0.057 8.374 -0.049 1.00 0.00 54 SER A CA 6
ATOM 9663 C C . SER A 1 54 ? -0.266 9.661 -0.840 1.00 0.00 54 SER A C 6
ATOM 9664 O O . SER A 1 54 ? -1.071 9.707 -1.772 1.00 0.00 54 SER A O 6
ATOM 9672 N N . TYR A 1 55 ? 0.463 10.706 -0.464 1.00 0.00 55 TYR A N 6
ATOM 9673 C CA . TYR A 1 55 ? 0.355 11.995 -1.137 1.00 0.00 55 TYR A CA 6
ATOM 9674 C C . TYR A 1 55 ? 1.384 12.981 -0.590 1.00 0.00 55 TYR A C 6
ATOM 9675 O O . TYR A 1 55 ? 1.967 12.765 0.472 1.00 0.00 55 TYR A O 6
ATOM 9693 N N . LYS A 1 56 ? 1.599 14.068 -1.324 1.00 0.00 56 LYS A N 6
ATOM 9694 C CA . LYS A 1 56 ? 2.555 15.090 -0.915 1.00 0.00 56 LYS A CA 6
ATOM 9695 C C . LYS A 1 56 ? 1.922 16.062 0.075 1.00 0.00 56 LYS A C 6
ATOM 9696 O O . LYS A 1 56 ? 0.860 16.627 -0.188 1.00 0.00 56 LYS A O 6
ATOM 9715 N N . ALA A 1 57 ? 2.579 16.253 1.213 1.00 0.00 57 ALA A N 6
ATOM 9716 C CA . ALA A 1 57 ? 2.081 17.159 2.241 1.00 0.00 57 ALA A CA 6
ATOM 9717 C C . ALA A 1 57 ? 3.068 18.294 2.496 1.00 0.00 57 ALA A C 6
ATOM 9718 O O . ALA A 1 57 ? 4.272 18.136 2.299 1.00 0.00 57 ALA A O 6
ATOM 9725 N N . GLN A 1 58 ? 2.548 19.436 2.935 1.00 0.00 58 GLN A N 6
ATOM 9726 C CA . GLN A 1 58 ? 3.384 20.597 3.215 1.00 0.00 58 GLN A CA 6
ATOM 9727 C C . GLN A 1 58 ? 4.659 20.187 3.945 1.00 0.00 58 GLN A C 6
ATOM 9728 O O . GLN A 1 58 ? 5.744 20.683 3.643 1.00 0.00 58 GLN A O 6
ATOM 9742 N N . SER A 1 59 ? 4.519 19.278 4.905 1.00 0.00 59 SER A N 6
ATOM 9743 C CA . SER A 1 59 ? 5.659 18.804 5.680 1.00 0.00 59 SER A CA 6
ATOM 9744 C C . SER A 1 59 ? 6.528 17.865 4.849 1.00 0.00 59 SER A C 6
ATOM 9745 O O . SER A 1 59 ? 7.688 18.163 4.565 1.00 0.00 59 SER A O 6
ATOM 9753 N N . SER A 1 60 ? 5.958 16.727 4.465 1.00 0.00 60 SER A N 6
ATOM 9754 C CA . SER A 1 60 ? 6.679 15.741 3.670 1.00 0.00 60 SER A CA 6
ATOM 9755 C C . SER A 1 60 ? 5.760 14.596 3.259 1.00 0.00 60 SER A C 6
ATOM 9756 O O . SER A 1 60 ? 4.662 14.443 3.796 1.00 0.00 60 SER A O 6
ATOM 9764 N N . CYS A 1 61 ? 6.215 13.795 2.302 1.00 0.00 61 CYS A N 6
ATOM 9765 C CA . CYS A 1 61 ? 5.433 12.662 1.816 1.00 0.00 61 CYS A CA 6
ATOM 9766 C C . CYS A 1 61 ? 4.902 11.830 2.978 1.00 0.00 61 CYS A C 6
ATOM 9767 O O . CYS A 1 61 ? 5.594 11.627 3.977 1.00 0.00 61 CYS A O 6
ATOM 9775 N N . CYS A 1 62 ? 3.671 11.351 2.843 1.00 0.00 62 CYS A N 6
ATOM 9776 C CA . CYS A 1 62 ? 3.047 10.540 3.883 1.00 0.00 62 CYS A CA 6
ATOM 9777 C C . CYS A 1 62 ? 2.612 9.187 3.330 1.00 0.00 62 CYS A C 6
ATOM 9778 O O . CYS A 1 62 ? 2.273 9.098 2.152 1.00 0.00 62 CYS A O 6
ATOM 9786 N N . HIS A 1 63 ? 2.633 8.174 4.184 1.00 0.00 63 HIS A N 6
ATOM 9787 C CA . HIS A 1 63 ? 2.242 6.837 3.769 1.00 0.00 63 HIS A CA 6
ATOM 9788 C C . HIS A 1 63 ? 1.129 6.321 4.682 1.00 0.00 63 HIS A C 6
ATOM 9789 O O . HIS A 1 63 ? 1.268 6.245 5.903 1.00 0.00 63 HIS A O 6
ATOM 9803 N N . PHE A 1 64 ? 0.011 5.965 4.058 1.00 0.00 64 PHE A N 6
ATOM 9804 C CA . PHE A 1 64 ? -1.144 5.455 4.788 1.00 0.00 64 PHE A CA 6
ATOM 9805 C C . PHE A 1 64 ? -1.486 4.037 4.341 1.00 0.00 64 PHE A C 6
ATOM 9806 O O . PHE A 1 64 ? -1.447 3.723 3.151 1.00 0.00 64 PHE A O 6
ATOM 9823 N N . MET A 1 65 ? -1.823 3.184 5.303 1.00 0.00 65 MET A N 6
ATOM 9824 C CA . MET A 1 65 ? -2.173 1.800 5.009 1.00 0.00 65 MET A CA 6
ATOM 9825 C C . MET A 1 65 ? -3.687 1.614 4.995 1.00 0.00 65 MET A C 6
ATOM 9826 O O . MET A 1 65 ? -4.393 2.120 5.866 1.00 0.00 65 MET A O 6
ATOM 9840 N N . VAL A 1 66 ? -4.180 0.883 3.999 1.00 0.00 66 VAL A N 6
ATOM 9841 C CA . VAL A 1 66 ? -5.610 0.630 3.873 1.00 0.00 66 VAL A CA 6
ATOM 9842 C C . VAL A 1 66 ? -5.906 -0.867 3.883 1.00 0.00 66 VAL A C 6
ATOM 9843 O O . VAL A 1 66 ? -5.526 -1.592 2.964 1.00 0.00 66 VAL A O 6
ATOM 9856 N N . LYS A 1 67 ? -6.588 -1.322 4.928 1.00 0.00 67 LYS A N 6
ATOM 9857 C CA . LYS A 1 67 ? -6.938 -2.731 5.058 1.00 0.00 67 LYS A CA 6
ATOM 9858 C C . LYS A 1 67 ? -8.146 -3.074 4.192 1.00 0.00 67 LYS A C 6
ATOM 9859 O O . LYS A 1 67 ? -8.736 -2.199 3.558 1.00 0.00 67 LYS A O 6
ATOM 9878 N N . LEU A 1 68 ? -8.510 -4.352 4.171 1.00 0.00 68 LEU A N 6
ATOM 9879 C CA . LEU A 1 68 ? -9.649 -4.811 3.385 1.00 0.00 68 LEU A CA 6
ATOM 9880 C C . LEU A 1 68 ? -10.723 -5.415 4.282 1.00 0.00 68 LEU A C 6
ATOM 9881 O O . LEU A 1 68 ? -10.593 -6.549 4.746 1.00 0.00 68 LEU A O 6
ATOM 9897 N N . LEU A 1 69 ? -11.784 -4.653 4.523 1.00 0.00 69 LEU A N 6
ATOM 9898 C CA . LEU A 1 69 ? -12.883 -5.113 5.364 1.00 0.00 69 LEU A CA 6
ATOM 9899 C C . LEU A 1 69 ? -13.443 -6.436 4.850 1.00 0.00 69 LEU A C 6
ATOM 9900 O O . LEU A 1 69 ? -13.012 -6.945 3.815 1.00 0.00 69 LEU A O 6
ATOM 9916 N N . ASP A 1 70 ? -14.407 -6.987 5.579 1.00 0.00 70 ASP A N 6
ATOM 9917 C CA . ASP A 1 70 ? -15.030 -8.249 5.197 1.00 0.00 70 ASP A CA 6
ATOM 9918 C C . ASP A 1 70 ? -16.159 -8.017 4.197 1.00 0.00 70 ASP A C 6
ATOM 9919 O O . ASP A 1 70 ? -16.508 -8.907 3.421 1.00 0.00 70 ASP A O 6
ATOM 9928 N N . ASP A 1 71 ? -16.727 -6.816 4.223 1.00 0.00 71 ASP A N 6
ATOM 9929 C CA . ASP A 1 71 ? -17.817 -6.467 3.318 1.00 0.00 71 ASP A CA 6
ATOM 9930 C C . ASP A 1 71 ? -17.279 -6.072 1.947 1.00 0.00 71 ASP A C 6
ATOM 9931 O O . ASP A 1 71 ? -18.006 -5.523 1.119 1.00 0.00 71 ASP A O 6
ATOM 9940 N N . GLY A 1 72 ? -16.002 -6.354 1.713 1.00 0.00 72 GLY A N 6
ATOM 9941 C CA . GLY A 1 72 ? -15.388 -6.020 0.441 1.00 0.00 72 GLY A CA 6
ATOM 9942 C C . GLY A 1 72 ? -15.051 -4.547 0.329 1.00 0.00 72 GLY A C 6
ATOM 9943 O O . GLY A 1 72 ? -14.743 -4.053 -0.757 1.00 0.00 72 GLY A O 6
ATOM 9947 N N . THR A 1 73 ? -15.110 -3.841 1.453 1.00 0.00 73 THR A N 6
ATOM 9948 C CA . THR A 1 73 ? -14.811 -2.414 1.477 1.00 0.00 73 THR A CA 6
ATOM 9949 C C . THR A 1 73 ? -13.401 -2.157 1.997 1.00 0.00 73 THR A C 6
ATOM 9950 O O . THR A 1 73 ? -12.657 -3.092 2.294 1.00 0.00 73 THR A O 6
ATOM 9961 N N . PHE A 1 74 ? -13.039 -0.883 2.104 1.00 0.00 74 PHE A N 6
ATOM 9962 C CA . PHE A 1 74 ? -11.717 -0.502 2.588 1.00 0.00 74 PHE A CA 6
ATOM 9963 C C . PHE A 1 74 ? -11.809 0.678 3.550 1.00 0.00 74 PHE A C 6
ATOM 9964 O O . PHE A 1 74 ? -12.348 1.730 3.210 1.00 0.00 74 PHE A O 6
ATOM 9981 N N . MET A 1 75 ? -11.279 0.494 4.755 1.00 0.00 75 MET A N 6
ATOM 9982 C CA . MET A 1 75 ? -11.300 1.543 5.768 1.00 0.00 75 MET A CA 6
ATOM 9983 C C . MET A 1 75 ? -9.913 1.749 6.368 1.00 0.00 75 MET A C 6
ATOM 9984 O O . MET A 1 75 ? -9.239 0.787 6.737 1.00 0.00 75 MET A O 6
ATOM 9998 N N . ILE A 1 76 ? -9.495 3.005 6.463 1.00 0.00 76 ILE A N 6
ATOM 9999 C CA . ILE A 1 76 ? -8.188 3.336 7.019 1.00 0.00 76 ILE A CA 6
ATOM 10000 C C . ILE A 1 76 ? -8.196 3.231 8.540 1.00 0.00 76 ILE A C 6
ATOM 10001 O O . ILE A 1 76 ? -9.115 3.696 9.214 1.00 0.00 76 ILE A O 6
ATOM 10017 N N . PRO A 1 77 ? -7.147 2.608 9.096 1.00 0.00 77 PRO A N 6
ATOM 10018 C CA . PRO A 1 77 ? -7.007 2.430 10.544 1.00 0.00 77 PRO A CA 6
ATOM 10019 C C . PRO A 1 77 ? -6.733 3.745 11.265 1.00 0.00 77 PRO A C 6
ATOM 10020 O O . PRO A 1 77 ? -5.591 4.054 11.602 1.00 0.00 77 PRO A O 6
ATOM 10031 N N . GLY A 1 78 ? -7.790 4.517 11.501 1.00 0.00 78 GLY A N 6
ATOM 10032 C CA . GLY A 1 78 ? -7.642 5.790 12.183 1.00 0.00 78 GLY A CA 6
ATOM 10033 C C . GLY A 1 78 ? -8.826 6.708 11.959 1.00 0.00 78 GLY A C 6
ATOM 10034 O O . GLY A 1 78 ? -9.139 7.544 12.805 1.00 0.00 78 GLY A O 6
ATOM 10038 N N . GLU A 1 79 ? -9.485 6.555 10.815 1.00 0.00 79 GLU A N 6
ATOM 10039 C CA . GLU A 1 79 ? -10.640 7.380 10.481 1.00 0.00 79 GLU A CA 6
ATOM 10040 C C . GLU A 1 79 ? -11.909 6.822 11.119 1.00 0.00 79 GLU A C 6
ATOM 10041 O O . GLU A 1 79 ? -11.865 5.846 11.868 1.00 0.00 79 GLU A O 6
ATOM 10053 N N . LYS A 1 80 ? -13.041 7.450 10.817 1.00 0.00 80 LYS A N 6
ATOM 10054 C CA . LYS A 1 80 ? -14.323 7.017 11.359 1.00 0.00 80 LYS A CA 6
ATOM 10055 C C . LYS A 1 80 ? -15.310 6.706 10.238 1.00 0.00 80 LYS A C 6
ATOM 10056 O O . LYS A 1 80 ? -16.522 6.670 10.456 1.00 0.00 80 LYS A O 6
ATOM 10075 N N . VAL A 1 81 ? -14.784 6.479 9.038 1.00 0.00 81 VAL A N 6
ATOM 10076 C CA . VAL A 1 81 ? -15.618 6.167 7.884 1.00 0.00 81 VAL A CA 6
ATOM 10077 C C . VAL A 1 81 ? -14.927 5.171 6.961 1.00 0.00 81 VAL A C 6
ATOM 10078 O O . VAL A 1 81 ? -13.715 4.972 7.040 1.00 0.00 81 VAL A O 6
ATOM 10091 N N . ALA A 1 82 ? -15.707 4.547 6.083 1.00 0.00 82 ALA A N 6
ATOM 10092 C CA . ALA A 1 82 ? -15.170 3.573 5.142 1.00 0.00 82 ALA A CA 6
ATOM 10093 C C . ALA A 1 82 ? -15.665 3.847 3.726 1.00 0.00 82 ALA A C 6
ATOM 10094 O O . ALA A 1 82 ? -16.457 4.762 3.501 1.00 0.00 82 ALA A O 6
ATOM 10101 N N . HIS A 1 83 ? -15.192 3.049 2.773 1.00 0.00 83 HIS A N 6
ATOM 10102 C CA . HIS A 1 83 ? -15.586 3.207 1.378 1.00 0.00 83 HIS A CA 6
ATOM 10103 C C . HIS A 1 83 ? -15.551 1.867 0.649 1.00 0.00 83 HIS A C 6
ATOM 10104 O O . HIS A 1 83 ? -14.744 0.994 0.970 1.00 0.00 83 HIS A O 6
ATOM 10118 N N . THR A 1 84 ? -16.432 1.709 -0.334 1.00 0.00 84 THR A N 6
ATOM 10119 C CA . THR A 1 84 ? -16.504 0.476 -1.108 1.00 0.00 84 THR A CA 6
ATOM 10120 C C . THR A 1 84 ? -15.141 0.113 -1.688 1.00 0.00 84 THR A C 6
ATOM 10121 O O . THR A 1 84 ? -14.651 -0.999 -1.495 1.00 0.00 84 THR A O 6
ATOM 10132 N N . SER A 1 85 ? -14.536 1.058 -2.401 1.00 0.00 85 SER A N 6
ATOM 10133 C CA . SER A 1 85 ? -13.231 0.835 -3.013 1.00 0.00 85 SER A CA 6
ATOM 10134 C C . SER A 1 85 ? -12.396 2.112 -2.990 1.00 0.00 85 SER A C 6
ATOM 10135 O O . SER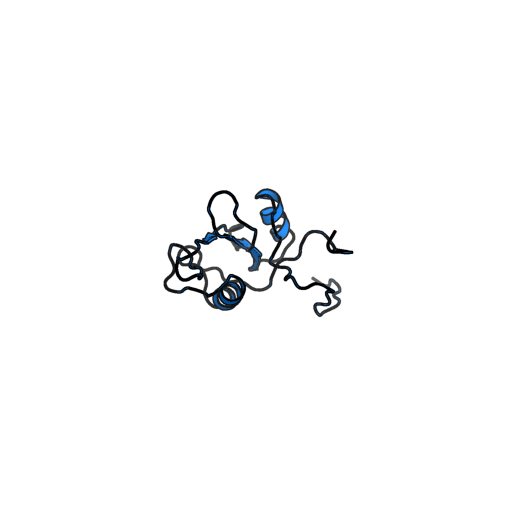 A 1 85 ? -12.928 3.214 -2.859 1.00 0.00 85 SER A O 6
ATOM 10143 N N . LEU A 1 86 ? -11.083 1.954 -3.120 1.00 0.00 86 LEU A N 6
ATOM 10144 C CA . LEU A 1 86 ? -10.172 3.092 -3.114 1.00 0.00 86 LEU A CA 6
ATOM 10145 C C . LEU A 1 86 ? -10.793 4.291 -3.824 1.00 0.00 86 LEU A C 6
ATOM 10146 O O . LEU A 1 86 ? -10.764 5.411 -3.313 1.00 0.00 86 LEU A O 6
ATOM 10162 N N . ASP A 1 87 ? -11.356 4.048 -5.002 1.00 0.00 87 ASP A N 6
ATOM 10163 C CA . ASP A 1 87 ? -11.988 5.106 -5.781 1.00 0.00 87 ASP A CA 6
ATOM 10164 C C . ASP A 1 87 ? -12.927 5.935 -4.911 1.00 0.00 87 ASP A C 6
ATOM 10165 O O . ASP A 1 87 ? -12.749 7.144 -4.767 1.00 0.00 87 ASP A O 6
ATOM 10174 N N . ALA A 1 88 ? -13.926 5.276 -4.333 1.00 0.00 88 ALA A N 6
ATOM 10175 C CA . ALA A 1 88 ? -14.891 5.952 -3.475 1.00 0.00 88 ALA A CA 6
ATOM 10176 C C . ALA A 1 88 ? -14.237 6.433 -2.185 1.00 0.00 88 ALA A C 6
ATOM 10177 O O . ALA A 1 88 ? -14.845 7.168 -1.405 1.00 0.00 88 ALA A O 6
ATOM 10184 N N . LEU A 1 89 ? -12.996 6.016 -1.964 1.00 0.00 89 LEU A N 6
ATOM 10185 C CA . LEU A 1 89 ? -12.259 6.404 -0.767 1.00 0.00 89 LEU A CA 6
ATOM 10186 C C . LEU A 1 89 ? -11.361 7.605 -1.045 1.00 0.00 89 LEU A C 6
ATOM 10187 O O . LEU A 1 89 ? -11.042 8.377 -0.141 1.00 0.00 89 LEU A O 6
ATOM 10203 N N . VAL A 1 90 ? -10.960 7.759 -2.303 1.00 0.00 90 VAL A N 6
ATOM 10204 C CA . VAL A 1 90 ? -10.103 8.869 -2.702 1.00 0.00 90 VAL A CA 6
ATOM 10205 C C . VAL A 1 90 ? -10.890 10.172 -2.777 1.00 0.00 90 VAL A C 6
ATOM 10206 O O . VAL A 1 90 ? -10.463 11.201 -2.253 1.00 0.00 90 VAL A O 6
ATOM 10219 N N . THR A 1 91 ? -12.045 10.122 -3.434 1.00 0.00 91 THR A N 6
ATOM 10220 C CA . THR A 1 91 ? -12.893 11.298 -3.579 1.00 0.00 91 THR A CA 6
ATOM 10221 C C . THR A 1 91 ? -13.233 11.902 -2.221 1.00 0.00 91 THR A C 6
ATOM 10222 O O . THR A 1 91 ? -13.070 13.104 -2.006 1.00 0.00 91 THR A O 6
ATOM 10233 N N . PHE A 1 92 ? -13.705 11.063 -1.306 1.00 0.00 92 PHE A N 6
ATOM 10234 C CA . PHE A 1 92 ? -14.067 11.514 0.032 1.00 0.00 92 PHE A CA 6
ATOM 10235 C C . PHE A 1 92 ? -12.863 12.120 0.746 1.00 0.00 92 PHE A C 6
ATOM 10236 O O . PHE A 1 92 ? -13.006 13.027 1.568 1.00 0.00 92 PHE A O 6
ATOM 10253 N N . HIS A 1 93 ? -11.676 11.613 0.428 1.00 0.00 93 HIS A N 6
ATOM 10254 C CA . HIS A 1 93 ? -10.446 12.104 1.039 1.00 0.00 93 HIS A CA 6
ATOM 10255 C C . HIS A 1 93 ? -10.170 13.544 0.622 1.00 0.00 93 HIS A C 6
ATOM 10256 O O . HIS A 1 93 ? -9.686 14.349 1.417 1.00 0.00 93 HIS A O 6
ATOM 10270 N N . GLN A 1 94 ? -10.478 13.862 -0.632 1.00 0.00 94 GLN A N 6
ATOM 10271 C CA . GLN A 1 94 ? -10.260 15.205 -1.155 1.00 0.00 94 GLN A CA 6
ATOM 10272 C C . GLN A 1 94 ? -11.019 16.240 -0.331 1.00 0.00 94 GLN A C 6
ATOM 10273 O O . GLN A 1 94 ? -10.710 17.431 -0.376 1.00 0.00 94 GLN A O 6
ATOM 10287 N N . GLN A 1 95 ? -12.013 15.777 0.421 1.00 0.00 95 GLN A N 6
ATOM 10288 C CA . GLN A 1 95 ? -12.815 16.664 1.255 1.00 0.00 95 GLN A CA 6
ATOM 10289 C C . GLN A 1 95 ? -12.541 16.417 2.735 1.00 0.00 95 GLN A C 6
ATOM 10290 O O . GLN A 1 95 ? -12.777 17.285 3.575 1.00 0.00 95 GLN A O 6
ATOM 10304 N N . LYS A 1 96 ? -12.040 15.227 3.048 1.00 0.00 96 LYS A N 6
ATOM 10305 C CA . LYS A 1 96 ? -11.731 14.865 4.426 1.00 0.00 96 LYS A CA 6
ATOM 10306 C C . LYS A 1 96 ? -10.313 14.311 4.538 1.00 0.00 96 LYS A C 6
ATOM 10307 O O . LYS A 1 96 ? -9.985 13.262 3.985 1.00 0.00 96 LYS A O 6
ATOM 10326 N N . PRO A 1 97 ? -9.453 15.031 5.272 1.00 0.00 97 PRO A N 6
ATOM 10327 C CA . PRO A 1 97 ? -8.058 14.630 5.477 1.00 0.00 97 PRO A CA 6
ATOM 10328 C C . PRO A 1 97 ? -7.933 13.396 6.364 1.00 0.00 97 PRO A C 6
ATOM 10329 O O . PRO A 1 97 ? -8.935 12.792 6.746 1.00 0.00 97 PRO A O 6
ATOM 10340 N N . ILE A 1 98 ? -6.698 13.027 6.686 1.00 0.00 98 ILE A N 6
ATOM 10341 C CA . ILE A 1 98 ? -6.443 11.865 7.529 1.00 0.00 98 ILE A CA 6
ATOM 10342 C C . ILE A 1 98 ? -6.424 12.250 9.004 1.00 0.00 98 ILE A C 6
ATOM 10343 O O . ILE A 1 98 ? -5.970 13.335 9.366 1.00 0.00 98 ILE A O 6
ATOM 10359 N N . GLU A 1 99 ? -6.917 11.352 9.852 1.00 0.00 99 GLU A N 6
ATOM 10360 C CA . GLU A 1 99 ? -6.955 11.598 11.288 1.00 0.00 99 GLU A CA 6
ATOM 10361 C C . GLU A 1 99 ? -5.702 12.340 11.745 1.00 0.00 99 GLU A C 6
ATOM 10362 O O . GLU A 1 99 ? -5.768 13.434 12.308 1.00 0.00 99 GLU A O 6
ATOM 10374 N N . PRO A 1 100 ? -4.533 11.731 11.501 1.00 0.00 100 PRO A N 6
ATOM 10375 C CA . PRO A 1 100 ? -3.243 12.315 11.880 1.00 0.00 100 PRO A CA 6
ATOM 10376 C C . PRO A 1 100 ? -2.892 13.540 11.042 1.00 0.00 100 PRO A C 6
ATOM 10377 O O . PRO A 1 100 ? -2.577 14.602 11.580 1.00 0.00 100 PRO A O 6
ATOM 10388 N N . ARG A 1 101 ? -2.949 13.386 9.724 1.00 0.00 101 ARG A N 6
ATOM 10389 C CA . ARG A 1 101 ? -2.637 14.481 8.813 1.00 0.00 101 ARG A CA 6
ATOM 10390 C C . ARG A 1 101 ? -3.896 15.267 8.456 1.00 0.00 101 ARG A C 6
ATOM 10391 O O . ARG A 1 101 ? -4.809 14.741 7.821 1.00 0.00 101 ARG A O 6
ATOM 10412 N N . ARG A 1 102 ? -3.936 16.529 8.871 1.00 0.00 102 ARG A N 6
ATOM 10413 C CA . ARG A 1 102 ? -5.082 17.387 8.596 1.00 0.00 102 ARG A CA 6
ATOM 10414 C C . ARG A 1 102 ? -4.958 18.038 7.222 1.00 0.00 102 ARG A C 6
ATOM 10415 O O . ARG A 1 102 ? -5.510 19.111 6.981 1.00 0.00 102 ARG A O 6
ATOM 10436 N N . GLU A 1 103 ? -4.228 17.381 6.326 1.00 0.00 103 GLU A N 6
ATOM 10437 C CA . GLU A 1 103 ? -4.031 17.898 4.976 1.00 0.00 103 GLU A CA 6
ATOM 10438 C C . GLU A 1 103 ? -4.980 17.221 3.991 1.00 0.00 103 GLU A C 6
ATOM 10439 O O . GLU A 1 103 ? -5.275 16.031 4.112 1.00 0.00 103 GLU A O 6
ATOM 10451 N N . LEU A 1 104 ? -5.456 17.988 3.016 1.00 0.00 104 LEU A N 6
ATOM 10452 C CA . LEU A 1 104 ? -6.372 17.464 2.009 1.00 0.00 104 LEU A CA 6
ATOM 10453 C C . LEU A 1 104 ? -5.646 17.205 0.693 1.00 0.00 104 LEU A C 6
ATOM 10454 O O . LEU A 1 104 ? -4.463 17.522 0.552 1.00 0.00 104 LEU A O 6
ATOM 10470 N N . LEU A 1 105 ? -6.359 16.628 -0.267 1.00 0.00 105 LEU A N 6
ATOM 10471 C CA . LEU A 1 105 ? -5.783 16.328 -1.573 1.00 0.00 105 LEU A CA 6
ATOM 10472 C C . LEU A 1 105 ? -6.202 17.369 -2.606 1.00 0.00 105 LEU A C 6
ATOM 10473 O O . LEU A 1 105 ? -7.060 18.213 -2.341 1.00 0.00 105 LEU A O 6
ATOM 10489 N N . THR A 1 106 ? -5.595 17.302 -3.787 1.00 0.00 106 THR A N 6
ATOM 10490 C CA . THR A 1 106 ? -5.907 18.237 -4.861 1.00 0.00 106 THR A CA 6
ATOM 10491 C C . THR A 1 106 ? -6.184 17.502 -6.167 1.00 0.00 106 THR A C 6
ATOM 10492 O O . THR A 1 106 ? -7.253 17.650 -6.759 1.00 0.00 106 THR A O 6
ATOM 10503 N N . GLN A 1 107 ? -5.214 16.709 -6.612 1.00 0.00 107 GLN A N 6
ATOM 10504 C CA . GLN A 1 107 ? -5.354 15.951 -7.849 1.00 0.00 107 GLN A CA 6
ATOM 10505 C C . GLN A 1 107 ? -4.508 14.682 -7.809 1.00 0.00 107 GLN A C 6
ATOM 10506 O O . GLN A 1 107 ? -3.465 14.623 -7.159 1.00 0.00 107 GLN A O 6
ATOM 10520 N N . PRO A 1 108 ? -4.968 13.642 -8.520 1.00 0.00 108 PRO A N 6
ATOM 10521 C CA . PRO A 1 108 ? -4.269 12.355 -8.582 1.00 0.00 108 PRO A CA 6
ATOM 10522 C C . PRO A 1 108 ? -2.964 12.440 -9.367 1.00 0.00 108 PRO A C 6
ATOM 10523 O O . PRO A 1 108 ? -2.862 13.192 -10.338 1.00 0.00 108 PRO A O 6
ATOM 10534 N N . CYS A 1 109 ? -1.972 11.667 -8.942 1.00 0.00 109 CYS A N 6
ATOM 10535 C CA . CYS A 1 109 ? -0.674 11.657 -9.606 1.00 0.00 109 CYS A CA 6
ATOM 10536 C C . CYS A 1 109 ? -0.745 10.900 -10.927 1.00 0.00 109 CYS A C 6
ATOM 10537 O O . CYS A 1 109 ? -1.690 10.152 -11.175 1.00 0.00 109 CYS A O 6
ATOM 10545 N N . ARG A 1 110 ? 0.261 11.101 -11.774 1.00 0.00 110 ARG A N 6
ATOM 10546 C CA . ARG A 1 110 ? 0.310 10.439 -13.072 1.00 0.00 110 ARG A CA 6
ATOM 10547 C C . ARG A 1 110 ? 1.559 9.572 -13.193 1.00 0.00 110 ARG A C 6
ATOM 10548 O O . ARG A 1 110 ? 2.655 9.988 -12.817 1.00 0.00 110 ARG A O 6
ATOM 10569 N N . GLN A 1 111 ? 1.386 8.364 -13.719 1.00 0.00 111 GLN A N 6
ATOM 10570 C CA . GLN A 1 111 ? 2.499 7.437 -13.888 1.00 0.00 111 GLN A CA 6
ATOM 10571 C C . GLN A 1 111 ? 3.719 8.151 -14.464 1.00 0.00 111 GLN A C 6
ATOM 10572 O O . GLN A 1 111 ? 3.604 9.235 -15.035 1.00 0.00 111 GLN A O 6
ATOM 10586 N N . LYS A 1 112 ? 4.885 7.534 -14.311 1.00 0.00 112 LYS A N 6
ATOM 10587 C CA . LYS A 1 112 ? 6.126 8.108 -14.817 1.00 0.00 112 LYS A CA 6
ATOM 10588 C C . LYS A 1 112 ? 6.147 8.102 -16.342 1.00 0.00 112 LYS A C 6
ATOM 10589 O O . LYS A 1 112 ? 7.099 8.579 -16.961 1.00 0.00 112 LYS A O 6
ATOM 10608 N N . ASP A 1 113 ? 5.093 7.561 -16.941 1.00 0.00 113 ASP A N 6
ATOM 10609 C CA . ASP A 1 113 ? 4.989 7.495 -18.395 1.00 0.00 113 ASP A CA 6
ATOM 10610 C C . ASP A 1 113 ? 3.862 8.390 -18.900 1.00 0.00 113 ASP A C 6
ATOM 10611 O O . ASP A 1 113 ? 4.039 9.147 -19.855 1.00 0.00 113 ASP A O 6
ATOM 10620 N N . SER A 1 114 ? 2.704 8.297 -18.254 1.00 0.00 114 SER A N 6
ATOM 10621 C CA . SER A 1 114 ? 1.547 9.095 -18.641 1.00 0.00 114 SER A CA 6
ATOM 10622 C C . SER A 1 114 ? 1.900 10.579 -18.687 1.00 0.00 114 SER A C 6
ATOM 10623 O O . SER A 1 114 ? 1.635 11.261 -19.676 1.00 0.00 114 SER A O 6
ATOM 10631 N N . GLY A 1 115 ? 2.502 11.071 -17.609 1.00 0.00 115 GLY A N 6
ATOM 10632 C CA . GLY A 1 115 ? 2.883 12.470 -17.545 1.00 0.00 115 GLY A CA 6
ATOM 10633 C C . GLY A 1 115 ? 1.725 13.400 -17.844 1.00 0.00 115 GLY A C 6
ATOM 10634 O O . GLY A 1 115 ? 0.556 13.029 -17.727 1.00 0.00 115 GLY A O 6
ATOM 10638 N N . PRO A 1 116 ? 2.044 14.642 -18.239 1.00 0.00 116 PRO A N 6
ATOM 10639 C CA . PRO A 1 116 ? 1.035 15.654 -18.563 1.00 0.00 116 PRO A CA 6
ATOM 10640 C C . PRO A 1 116 ? 0.284 15.332 -19.850 1.00 0.00 116 PRO A C 6
ATOM 10641 O O . PRO A 1 116 ? 0.875 15.284 -20.929 1.00 0.00 116 PRO A O 6
ATOM 10652 N N . SER A 1 117 ? -1.022 15.114 -19.730 1.00 0.00 117 SER A N 6
ATOM 10653 C CA . SER A 1 117 ? -1.853 14.794 -20.885 1.00 0.00 117 SER A CA 6
ATOM 10654 C C . SER A 1 117 ? -2.314 16.065 -21.591 1.00 0.00 117 SER A C 6
ATOM 10655 O O . SER A 1 117 ? -2.442 17.121 -20.972 1.00 0.00 117 SER A O 6
ATOM 10663 N N . SER A 1 118 ? -2.562 15.954 -22.893 1.00 0.00 118 SER A N 6
ATOM 10664 C CA . SER A 1 118 ? -3.004 17.095 -23.687 1.00 0.00 118 SER A CA 6
ATOM 10665 C C . SER A 1 118 ? -4.470 17.413 -23.409 1.00 0.00 118 SER A C 6
ATOM 10666 O O . SER A 1 118 ? -5.319 16.523 -23.400 1.00 0.00 118 SER A O 6
ATOM 10674 N N . GLY A 1 119 ? -4.758 18.692 -23.183 1.00 0.00 119 GLY A N 6
ATOM 10675 C CA . GLY A 1 119 ? -6.122 19.106 -22.907 1.00 0.00 119 GLY A CA 6
ATOM 10676 C C . GLY A 1 119 ? -6.732 18.355 -21.741 1.00 0.00 119 GLY A C 6
ATOM 10677 O O . GLY A 1 119 ? -6.816 18.880 -20.632 1.00 0.00 119 GLY A O 6
ATOM 10681 N N . GLY A 1 1 ? 9.874 -12.250 -35.487 1.00 0.00 1 GLY A N 7
ATOM 10682 C CA . GLY A 1 1 ? 8.898 -11.305 -34.975 1.00 0.00 1 GLY A CA 7
ATOM 10683 C C . GLY A 1 1 ? 7.714 -11.133 -35.904 1.00 0.00 1 GLY A C 7
ATOM 10684 O O . GLY A 1 1 ? 7.877 -11.066 -37.123 1.00 0.00 1 GLY A O 7
ATOM 10688 N N . SER A 1 2 ? 6.517 -11.062 -35.331 1.00 0.00 2 SER A N 7
ATOM 10689 C CA . SER A 1 2 ? 5.300 -10.903 -36.117 1.00 0.00 2 SER A CA 7
ATOM 10690 C C . SER A 1 2 ? 4.763 -9.479 -36.004 1.00 0.00 2 SER A C 7
ATOM 10691 O O . SER A 1 2 ? 4.564 -8.797 -37.009 1.00 0.00 2 SER A O 7
ATOM 10699 N N . SER A 1 3 ? 4.530 -9.037 -34.773 1.00 0.00 3 SER A N 7
ATOM 10700 C CA . SER A 1 3 ? 4.013 -7.696 -34.526 1.00 0.00 3 SER A CA 7
ATOM 10701 C C . SER A 1 3 ? 5.145 -6.674 -34.493 1.00 0.00 3 SER A C 7
ATOM 10702 O O . SER A 1 3 ? 6.145 -6.862 -33.801 1.00 0.00 3 SER A O 7
ATOM 10710 N N . GLY A 1 4 ? 4.980 -5.591 -35.246 1.00 0.00 4 GLY A N 7
ATOM 10711 C CA . GLY A 1 4 ? 5.995 -4.555 -35.289 1.00 0.00 4 GLY A CA 7
ATOM 10712 C C . GLY A 1 4 ? 5.635 -3.354 -34.437 1.00 0.00 4 GLY A C 7
ATOM 10713 O O . GLY A 1 4 ? 4.874 -3.472 -33.476 1.00 0.00 4 GLY A O 7
ATOM 10717 N N . SER A 1 5 ? 6.185 -2.196 -34.787 1.00 0.00 5 SER A N 7
ATOM 10718 C CA . SER A 1 5 ? 5.920 -0.969 -34.044 1.00 0.00 5 SER A CA 7
ATOM 10719 C C . SER A 1 5 ? 4.728 -0.223 -34.634 1.00 0.00 5 SER A C 7
ATOM 10720 O O . SER A 1 5 ? 4.565 -0.154 -35.851 1.00 0.00 5 SER A O 7
ATOM 10728 N N . SER A 1 6 ? 3.896 0.335 -33.759 1.00 0.00 6 SER A N 7
ATOM 10729 C CA . SER A 1 6 ? 2.716 1.074 -34.192 1.00 0.00 6 SER A CA 7
ATOM 10730 C C . SER A 1 6 ? 1.953 0.300 -35.262 1.00 0.00 6 SER A C 7
ATOM 10731 O O . SER A 1 6 ? 1.585 0.850 -36.299 1.00 0.00 6 SER A O 7
ATOM 10739 N N . GLY A 1 7 ? 1.716 -0.982 -35.001 1.00 0.00 7 GLY A N 7
ATOM 10740 C CA . GLY A 1 7 ? 0.998 -1.813 -35.950 1.00 0.00 7 GLY A CA 7
ATOM 10741 C C . GLY A 1 7 ? -0.391 -2.177 -35.466 1.00 0.00 7 GLY A C 7
ATOM 10742 O O . GLY A 1 7 ? -0.561 -3.122 -34.697 1.00 0.00 7 GLY A O 7
ATOM 10746 N N . GLY A 1 8 ? -1.390 -1.422 -35.917 1.00 0.00 8 GLY A N 7
ATOM 10747 C CA . GLY A 1 8 ? -2.758 -1.686 -35.513 1.00 0.00 8 GLY A CA 7
ATOM 10748 C C . GLY A 1 8 ? -3.351 -0.552 -34.699 1.00 0.00 8 GLY A C 7
ATOM 10749 O O . GLY A 1 8 ? -2.727 -0.065 -33.757 1.00 0.00 8 GLY A O 7
ATOM 10753 N N . GLN A 1 9 ? -4.557 -0.131 -35.064 1.00 0.00 9 GLN A N 7
ATOM 10754 C CA . GLN A 1 9 ? -5.232 0.954 -34.361 1.00 0.00 9 GLN A CA 7
ATOM 10755 C C . GLN A 1 9 ? -6.128 0.410 -33.252 1.00 0.00 9 GLN A C 7
ATOM 10756 O O . GLN A 1 9 ? -7.346 0.589 -33.282 1.00 0.00 9 GLN A O 7
ATOM 10770 N N . LEU A 1 10 ? -5.518 -0.252 -32.277 1.00 0.00 10 LEU A N 7
ATOM 10771 C CA . LEU A 1 10 ? -6.260 -0.822 -31.158 1.00 0.00 10 LEU A CA 7
ATOM 10772 C C . LEU A 1 10 ? -5.621 -0.438 -29.827 1.00 0.00 10 LEU A C 7
ATOM 10773 O O . LEU A 1 10 ? -4.397 -0.423 -29.698 1.00 0.00 10 LEU A O 7
ATOM 10789 N N . ALA A 1 11 ? -6.457 -0.131 -28.842 1.00 0.00 11 ALA A N 7
ATOM 10790 C CA . ALA A 1 11 ? -5.974 0.248 -27.520 1.00 0.00 11 ALA A CA 7
ATOM 10791 C C . ALA A 1 11 ? -7.095 0.188 -26.487 1.00 0.00 11 ALA A C 7
ATOM 10792 O O . ALA A 1 11 ? -8.262 0.408 -26.812 1.00 0.00 11 ALA A O 7
ATOM 10799 N N . GLN A 1 12 ? -6.732 -0.112 -25.244 1.00 0.00 12 GLN A N 7
ATOM 10800 C CA . GLN A 1 12 ? -7.709 -0.202 -24.165 1.00 0.00 12 GLN A CA 7
ATOM 10801 C C . GLN A 1 12 ? -7.109 0.276 -22.847 1.00 0.00 12 GLN A C 7
ATOM 10802 O O . GLN A 1 12 ? -6.250 -0.390 -22.267 1.00 0.00 12 GLN A O 7
ATOM 10816 N N . ASP A 1 13 ? -7.566 1.431 -22.379 1.00 0.00 13 ASP A N 7
ATOM 10817 C CA . ASP A 1 13 ? -7.075 1.998 -21.128 1.00 0.00 13 ASP A CA 7
ATOM 10818 C C . ASP A 1 13 ? -8.219 2.210 -20.141 1.00 0.00 13 ASP A C 7
ATOM 10819 O O . ASP A 1 13 ? -9.129 2.999 -20.390 1.00 0.00 13 ASP A O 7
ATOM 10828 N N . GLY A 1 14 ? -8.166 1.497 -19.019 1.00 0.00 14 GLY A N 7
ATOM 10829 C CA . GLY A 1 14 ? -9.204 1.621 -18.013 1.00 0.00 14 GLY A CA 7
ATOM 10830 C C . GLY A 1 14 ? -8.642 1.718 -16.609 1.00 0.00 14 GLY A C 7
ATOM 10831 O O . GLY A 1 14 ? -9.152 1.089 -15.682 1.00 0.00 14 GLY A O 7
ATOM 10835 N N . VAL A 1 15 ? -7.584 2.508 -16.450 1.00 0.00 15 VAL A N 7
ATOM 10836 C CA . VAL A 1 15 ? -6.950 2.685 -15.149 1.00 0.00 15 VAL A CA 7
ATOM 10837 C C . VAL A 1 15 ? -6.657 4.156 -14.877 1.00 0.00 15 VAL A C 7
ATOM 10838 O O . VAL A 1 15 ? -6.218 4.900 -15.754 1.00 0.00 15 VAL A O 7
ATOM 10851 N N . PRO A 1 16 ? -6.903 4.588 -13.631 1.00 0.00 16 PRO A N 7
ATOM 10852 C CA . PRO A 1 16 ? -6.673 5.974 -13.213 1.00 0.00 16 PRO A CA 7
ATOM 10853 C C . PRO A 1 16 ? -5.189 6.318 -13.143 1.00 0.00 16 PRO A C 7
ATOM 10854 O O . PRO A 1 16 ? -4.333 5.460 -13.358 1.00 0.00 16 PRO A O 7
ATOM 10865 N N . GLU A 1 17 ? -4.892 7.579 -12.842 1.00 0.00 17 GLU A N 7
ATOM 10866 C CA . GLU A 1 17 ? -3.511 8.035 -12.745 1.00 0.00 17 GLU A CA 7
ATOM 10867 C C . GLU A 1 17 ? -2.952 7.785 -11.346 1.00 0.00 17 GLU A C 7
ATOM 10868 O O . GLU A 1 17 ? -1.809 7.356 -11.191 1.00 0.00 17 GLU A O 7
ATOM 10880 N N . TRP A 1 18 ? -3.767 8.057 -10.334 1.00 0.00 18 TRP A N 7
ATOM 10881 C CA . TRP A 1 18 ? -3.354 7.863 -8.948 1.00 0.00 18 TRP A CA 7
ATOM 10882 C C . TRP A 1 18 ? -2.967 6.410 -8.694 1.00 0.00 18 TRP A C 7
ATOM 10883 O O . TRP A 1 18 ? -2.370 6.087 -7.667 1.00 0.00 18 TRP A O 7
ATOM 10904 N N . PHE A 1 19 ? -3.310 5.538 -9.636 1.00 0.00 19 PHE A N 7
ATOM 10905 C CA . PHE A 1 19 ? -2.998 4.118 -9.513 1.00 0.00 19 PHE A CA 7
ATOM 10906 C C . PHE A 1 19 ? -1.738 3.768 -10.298 1.00 0.00 19 PHE A C 7
ATOM 10907 O O . PHE A 1 19 ? -1.697 3.904 -11.522 1.00 0.00 19 PHE A O 7
ATOM 10924 N N . HIS A 1 20 ? -0.709 3.319 -9.587 1.00 0.00 20 HIS A N 7
ATOM 10925 C CA . HIS A 1 20 ? 0.553 2.949 -10.216 1.00 0.00 20 HIS A CA 7
ATOM 10926 C C . HIS A 1 20 ? 0.768 1.439 -10.158 1.00 0.00 20 HIS A C 7
ATOM 10927 O O . HIS A 1 20 ? 1.893 0.957 -10.281 1.00 0.00 20 HIS A O 7
ATOM 10941 N N . GLY A 1 21 ? -0.320 0.698 -9.970 1.00 0.00 21 GLY A N 7
ATOM 10942 C CA . GLY A 1 21 ? -0.230 -0.748 -9.899 1.00 0.00 21 GLY A CA 7
ATOM 10943 C C . GLY A 1 21 ? 0.495 -1.223 -8.655 1.00 0.00 21 GLY A C 7
ATOM 10944 O O . GLY A 1 21 ? -0.047 -1.166 -7.553 1.00 0.00 21 GLY A O 7
ATOM 10948 N N . ALA A 1 22 ? 1.725 -1.695 -8.833 1.00 0.00 22 ALA A N 7
ATOM 10949 C CA . ALA A 1 22 ? 2.525 -2.182 -7.716 1.00 0.00 22 ALA A CA 7
ATOM 10950 C C . ALA A 1 22 ? 3.901 -1.523 -7.699 1.00 0.00 22 ALA A C 7
ATOM 10951 O O . ALA A 1 22 ? 4.887 -2.112 -8.143 1.00 0.00 22 ALA A O 7
ATOM 10958 N N . ILE A 1 23 ? 3.960 -0.300 -7.183 1.00 0.00 23 ILE A N 7
ATOM 10959 C CA . ILE A 1 23 ? 5.216 0.438 -7.109 1.00 0.00 23 ILE A CA 7
ATOM 10960 C C . ILE A 1 23 ? 5.886 0.245 -5.753 1.00 0.00 23 ILE A C 7
ATOM 10961 O O . ILE A 1 23 ? 5.306 -0.344 -4.840 1.00 0.00 23 ILE A O 7
ATOM 10977 N N . SER A 1 24 ? 7.110 0.746 -5.627 1.00 0.00 24 SER A N 7
ATOM 10978 C CA . SER A 1 24 ? 7.861 0.628 -4.383 1.00 0.00 24 SER A CA 7
ATOM 10979 C C . SER A 1 24 ? 7.833 1.940 -3.604 1.00 0.00 24 SER A C 7
ATOM 10980 O O . SER A 1 24 ? 7.578 3.003 -4.169 1.00 0.00 24 SER A O 7
ATOM 10988 N N . ARG A 1 25 ? 8.099 1.855 -2.305 1.00 0.00 25 ARG A N 7
ATOM 10989 C CA . ARG A 1 25 ? 8.104 3.034 -1.448 1.00 0.00 25 ARG A CA 7
ATOM 10990 C C . ARG A 1 25 ? 8.866 4.182 -2.106 1.00 0.00 25 ARG A C 7
ATOM 10991 O O . ARG A 1 25 ? 8.340 5.284 -2.252 1.00 0.00 25 ARG A O 7
ATOM 11012 N N . GLU A 1 26 ? 10.106 3.912 -2.500 1.00 0.00 26 GLU A N 7
ATOM 11013 C CA . GLU A 1 26 ? 10.940 4.923 -3.141 1.00 0.00 26 GLU A CA 7
ATOM 11014 C C . GLU A 1 26 ? 10.240 5.510 -4.362 1.00 0.00 26 GLU A C 7
ATOM 11015 O O . GLU A 1 26 ? 10.239 6.724 -4.567 1.00 0.00 26 GLU A O 7
ATOM 11027 N N . ASP A 1 27 ? 9.649 4.639 -5.173 1.00 0.00 27 ASP A N 7
ATOM 11028 C CA . ASP A 1 27 ? 8.945 5.070 -6.375 1.00 0.00 27 ASP A CA 7
ATOM 11029 C C . ASP A 1 27 ? 7.864 6.091 -6.036 1.00 0.00 27 ASP A C 7
ATOM 11030 O O . ASP A 1 27 ? 7.864 7.207 -6.555 1.00 0.00 27 ASP A O 7
ATOM 11039 N N . ALA A 1 28 ? 6.941 5.699 -5.162 1.00 0.00 28 ALA A N 7
ATOM 11040 C CA . ALA A 1 28 ? 5.855 6.581 -4.753 1.00 0.00 28 ALA A CA 7
ATOM 11041 C C . ALA A 1 28 ? 6.383 7.952 -4.346 1.00 0.00 28 ALA A C 7
ATOM 11042 O O . ALA A 1 28 ? 5.910 8.979 -4.832 1.00 0.00 28 ALA A O 7
ATOM 11049 N N . GLU A 1 29 ? 7.365 7.961 -3.451 1.00 0.00 29 GLU A N 7
ATOM 11050 C CA . GLU A 1 29 ? 7.957 9.208 -2.978 1.00 0.00 29 GLU A CA 7
ATOM 11051 C C . GLU A 1 29 ? 8.543 10.006 -4.139 1.00 0.00 29 GLU A C 7
ATOM 11052 O O . GLU A 1 29 ? 8.496 11.236 -4.147 1.00 0.00 29 GLU A O 7
ATOM 11064 N N . ASN A 1 30 ? 9.094 9.297 -5.118 1.00 0.00 30 ASN A N 7
ATOM 11065 C CA . ASN A 1 30 ? 9.691 9.939 -6.284 1.00 0.00 30 ASN A CA 7
ATOM 11066 C C . ASN A 1 30 ? 8.614 10.448 -7.236 1.00 0.00 30 ASN A C 7
ATOM 11067 O O . ASN A 1 30 ? 8.838 11.387 -8.001 1.00 0.00 30 ASN A O 7
ATOM 11078 N N . LEU A 1 31 ? 7.443 9.823 -7.184 1.00 0.00 31 LEU A N 7
ATOM 11079 C CA . LEU A 1 31 ? 6.328 10.212 -8.042 1.00 0.00 31 LEU A CA 7
ATOM 11080 C C . LEU A 1 31 ? 5.680 11.499 -7.541 1.00 0.00 31 LEU A C 7
ATOM 11081 O O . LEU A 1 31 ? 5.112 12.264 -8.320 1.00 0.00 31 LEU A O 7
ATOM 11097 N N . LEU A 1 32 ? 5.770 11.731 -6.235 1.00 0.00 32 LEU A N 7
ATOM 11098 C CA . LEU A 1 32 ? 5.193 12.927 -5.630 1.00 0.00 32 LEU A CA 7
ATOM 11099 C C . LEU A 1 32 ? 6.244 14.022 -5.481 1.00 0.00 32 LEU A C 7
ATOM 11100 O O . LEU A 1 32 ? 5.919 15.208 -5.460 1.00 0.00 32 LEU A O 7
ATOM 11116 N N . GLU A 1 33 ? 7.506 13.615 -5.381 1.00 0.00 33 GLU A N 7
ATOM 11117 C CA . GLU A 1 33 ? 8.605 14.562 -5.236 1.00 0.00 33 GLU A CA 7
ATOM 11118 C C . GLU A 1 33 ? 8.555 15.624 -6.331 1.00 0.00 33 GLU A C 7
ATOM 11119 O O . GLU A 1 33 ? 8.695 16.816 -6.061 1.00 0.00 33 GLU A O 7
ATOM 11131 N N . SER A 1 34 ? 8.356 15.181 -7.568 1.00 0.00 34 SER A N 7
ATOM 11132 C CA . SER A 1 34 ? 8.293 16.092 -8.705 1.00 0.00 34 SER A CA 7
ATOM 11133 C C . SER A 1 34 ? 6.881 16.644 -8.880 1.00 0.00 34 SER A C 7
ATOM 11134 O O . SER A 1 34 ? 6.571 17.271 -9.893 1.00 0.00 34 SER A O 7
ATOM 11142 N N . GLN A 1 35 ? 6.032 16.405 -7.887 1.00 0.00 35 GLN A N 7
ATOM 11143 C CA . GLN A 1 35 ? 4.653 16.877 -7.933 1.00 0.00 35 GLN A CA 7
ATOM 11144 C C . GLN A 1 35 ? 4.410 17.950 -6.875 1.00 0.00 35 GLN A C 7
ATOM 11145 O O . GLN A 1 35 ? 5.095 18.016 -5.854 1.00 0.00 35 GLN A O 7
ATOM 11159 N N . PRO A 1 36 ? 3.413 18.810 -7.124 1.00 0.00 36 PRO A N 7
ATOM 11160 C CA . PRO A 1 36 ? 3.057 19.896 -6.206 1.00 0.00 36 PRO A CA 7
ATOM 11161 C C . PRO A 1 36 ? 2.422 19.381 -4.917 1.00 0.00 36 PRO A C 7
ATOM 11162 O O . PRO A 1 36 ? 1.811 18.312 -4.899 1.00 0.00 36 PRO A O 7
ATOM 11173 N N . LEU A 1 37 ? 2.570 20.148 -3.843 1.00 0.00 37 LEU A N 7
ATOM 11174 C CA . LEU A 1 37 ? 2.011 19.769 -2.550 1.00 0.00 37 LEU A CA 7
ATOM 11175 C C . LEU A 1 37 ? 0.531 19.421 -2.678 1.00 0.00 37 LEU A C 7
ATOM 11176 O O . LEU A 1 37 ? -0.242 20.164 -3.283 1.00 0.00 37 LEU A O 7
ATOM 11192 N N . GLY A 1 38 ? 0.143 18.288 -2.102 1.00 0.00 38 GLY A N 7
ATOM 11193 C CA . GLY A 1 38 ? -1.244 17.863 -2.161 1.00 0.00 38 GLY A CA 7
ATOM 11194 C C . GLY A 1 38 ? -1.444 16.665 -3.069 1.00 0.00 38 GLY A C 7
ATOM 11195 O O . GLY A 1 38 ? -2.429 15.938 -2.939 1.00 0.00 38 GLY A O 7
ATOM 11199 N N . SER A 1 39 ? -0.510 16.460 -3.991 1.00 0.00 39 SER A N 7
ATOM 11200 C CA . SER A 1 39 ? -0.591 15.345 -4.927 1.00 0.00 39 SER A CA 7
ATOM 11201 C C . SER A 1 39 ? -0.677 14.016 -4.184 1.00 0.00 39 SER A C 7
ATOM 11202 O O . SER A 1 39 ? 0.199 13.679 -3.387 1.00 0.00 39 SER A O 7
ATOM 11210 N N . PHE A 1 40 ? -1.740 13.263 -4.451 1.00 0.00 40 PHE A N 7
ATOM 11211 C CA . PHE A 1 40 ? -1.942 11.970 -3.806 1.00 0.00 40 PHE A CA 7
ATOM 11212 C C . PHE A 1 40 ? -1.774 10.831 -4.809 1.00 0.00 40 PHE A C 7
ATOM 11213 O O . PHE A 1 40 ? -1.901 11.029 -6.017 1.00 0.00 40 PHE A O 7
ATOM 11230 N N . LEU A 1 41 ? -1.485 9.640 -4.296 1.00 0.00 41 LEU A N 7
ATOM 11231 C CA . LEU A 1 41 ? -1.297 8.469 -5.146 1.00 0.00 41 LEU A CA 7
ATOM 11232 C C . LEU A 1 41 ? -1.382 7.185 -4.327 1.00 0.00 41 LEU A C 7
ATOM 11233 O O . LEU A 1 41 ? -0.999 7.156 -3.157 1.00 0.00 41 LEU A O 7
ATOM 11249 N N . ILE A 1 42 ? -1.883 6.123 -4.950 1.00 0.00 42 ILE A N 7
ATOM 11250 C CA . ILE A 1 42 ? -2.014 4.835 -4.279 1.00 0.00 42 ILE A CA 7
ATOM 11251 C C . ILE A 1 42 ? -1.170 3.769 -4.969 1.00 0.00 42 ILE A C 7
ATOM 11252 O O . ILE A 1 42 ? -1.019 3.776 -6.191 1.00 0.00 42 ILE A O 7
ATOM 11268 N N . ARG A 1 43 ? -0.624 2.852 -4.178 1.00 0.00 43 ARG A N 7
ATOM 11269 C CA . ARG A 1 43 ? 0.205 1.777 -4.712 1.00 0.00 43 ARG A CA 7
ATOM 11270 C C . ARG A 1 43 ? -0.158 0.441 -4.071 1.00 0.00 43 ARG A C 7
ATOM 11271 O O . ARG A 1 43 ? -0.062 0.277 -2.854 1.00 0.00 43 ARG A O 7
ATOM 11292 N N . VAL A 1 44 ? -0.577 -0.512 -4.897 1.00 0.00 44 VAL A N 7
ATOM 11293 C CA . VAL A 1 44 ? -0.953 -1.834 -4.411 1.00 0.00 44 VAL A CA 7
ATOM 11294 C C . VAL A 1 44 ? 0.057 -2.355 -3.396 1.00 0.00 44 VAL A C 7
ATOM 11295 O O . VAL A 1 44 ? 1.170 -2.740 -3.753 1.00 0.00 44 VAL A O 7
ATOM 11308 N N . SER A 1 45 ? -0.339 -2.365 -2.127 1.00 0.00 45 SER A N 7
ATOM 11309 C CA . SER A 1 45 ? 0.533 -2.836 -1.058 1.00 0.00 45 SER A CA 7
ATOM 11310 C C . SER A 1 45 ? 0.667 -4.356 -1.094 1.00 0.00 45 SER A C 7
ATOM 11311 O O . SER A 1 45 ? -0.300 -5.069 -1.367 1.00 0.00 45 SER A O 7
ATOM 11319 N N . HIS A 1 46 ? 1.872 -4.844 -0.818 1.00 0.00 46 HIS A N 7
ATOM 11320 C CA . HIS A 1 46 ? 2.133 -6.279 -0.819 1.00 0.00 46 HIS A CA 7
ATOM 11321 C C . HIS A 1 46 ? 2.396 -6.784 0.596 1.00 0.00 46 HIS A C 7
ATOM 11322 O O . HIS A 1 46 ? 1.970 -7.879 0.963 1.00 0.00 46 HIS A O 7
ATOM 11336 N N . SER A 1 47 ? 3.099 -5.979 1.386 1.00 0.00 47 SER A N 7
ATOM 11337 C CA . SER A 1 47 ? 3.422 -6.346 2.759 1.00 0.00 47 SER A CA 7
ATOM 11338 C C . SER A 1 47 ? 2.183 -6.852 3.492 1.00 0.00 47 SER A C 7
ATOM 11339 O O . SER A 1 47 ? 2.177 -7.956 4.037 1.00 0.00 47 SER A O 7
ATOM 11347 N N . HIS A 1 48 ? 1.134 -6.035 3.501 1.00 0.00 48 HIS A N 7
ATOM 11348 C CA . HIS A 1 48 ? -0.112 -6.399 4.167 1.00 0.00 48 HIS A CA 7
ATOM 11349 C C . HIS A 1 48 ? -1.289 -6.318 3.198 1.00 0.00 48 HIS A C 7
ATOM 11350 O O . HIS A 1 48 ? -1.338 -5.438 2.338 1.00 0.00 48 HIS A O 7
ATOM 11364 N N . VAL A 1 49 ? -2.234 -7.241 3.344 1.00 0.00 49 VAL A N 7
ATOM 11365 C CA . VAL A 1 49 ? -3.410 -7.274 2.483 1.00 0.00 49 VAL A CA 7
ATOM 11366 C C . VAL A 1 49 ? -4.110 -5.919 2.457 1.00 0.00 49 VAL A C 7
ATOM 11367 O O . VAL A 1 49 ? -4.540 -5.412 3.491 1.00 0.00 49 VAL A O 7
ATOM 11380 N N . GLY A 1 50 ? -4.220 -5.339 1.266 1.00 0.00 50 GLY A N 7
ATOM 11381 C CA . GLY A 1 50 ? -4.869 -4.048 1.126 1.00 0.00 50 GLY A CA 7
ATOM 11382 C C . GLY A 1 50 ? -4.051 -3.074 0.302 1.00 0.00 50 GLY A C 7
ATOM 11383 O O . GLY A 1 50 ? -3.270 -3.481 -0.559 1.00 0.00 50 GLY A O 7
ATOM 11387 N N . TYR A 1 51 ? -4.231 -1.784 0.564 1.00 0.00 51 TYR A N 7
ATOM 11388 C CA . TYR A 1 51 ? -3.506 -0.749 -0.163 1.00 0.00 51 TYR A CA 7
ATOM 11389 C C . TYR A 1 51 ? -2.870 0.250 0.800 1.00 0.00 51 TYR A C 7
ATOM 11390 O O . TYR A 1 51 ? -3.121 0.214 2.005 1.00 0.00 51 TYR A O 7
ATOM 11408 N N . THR A 1 52 ? -2.045 1.140 0.259 1.00 0.00 52 THR A N 7
ATOM 11409 C CA . THR A 1 52 ? -1.372 2.148 1.068 1.00 0.00 52 THR A CA 7
ATOM 11410 C C . THR A 1 52 ? -1.476 3.528 0.426 1.00 0.00 52 THR A C 7
ATOM 11411 O O . THR A 1 52 ? -0.658 3.893 -0.419 1.00 0.00 52 THR A O 7
ATOM 11422 N N . LEU A 1 53 ? -2.485 4.290 0.834 1.00 0.00 53 LEU A N 7
ATOM 11423 C CA . LEU A 1 53 ? -2.695 5.631 0.299 1.00 0.00 53 LEU A CA 7
ATOM 11424 C C . LEU A 1 53 ? -1.596 6.581 0.765 1.00 0.00 53 LEU A C 7
ATOM 11425 O O . LEU A 1 53 ? -1.137 6.503 1.904 1.00 0.00 53 LEU A O 7
ATOM 11441 N N . SER A 1 54 ? -1.183 7.479 -0.124 1.00 0.00 54 SER A N 7
ATOM 11442 C CA . SER A 1 54 ? -0.138 8.444 0.196 1.00 0.00 54 SER A CA 7
ATOM 11443 C C . SER A 1 54 ? -0.326 9.733 -0.599 1.00 0.00 54 SER A C 7
ATOM 11444 O O . SER A 1 54 ? -1.084 9.772 -1.569 1.00 0.00 54 SER A O 7
ATOM 11452 N N . TYR A 1 55 ? 0.368 10.785 -0.181 1.00 0.00 55 TYR A N 7
ATOM 11453 C CA . TYR A 1 55 ? 0.276 12.077 -0.851 1.00 0.00 55 TYR A CA 7
ATOM 11454 C C . TYR A 1 55 ? 1.266 13.072 -0.254 1.00 0.00 55 TYR A C 7
ATOM 11455 O O . TYR A 1 55 ? 1.506 13.079 0.953 1.00 0.00 55 TYR A O 7
ATOM 11473 N N . LYS A 1 56 ? 1.837 13.913 -1.110 1.00 0.00 56 LYS A N 7
ATOM 11474 C CA . LYS A 1 56 ? 2.800 14.915 -0.670 1.00 0.00 56 LYS A CA 7
ATOM 11475 C C . LYS A 1 56 ? 2.199 15.812 0.408 1.00 0.00 56 LYS A C 7
ATOM 11476 O O . LYS A 1 56 ? 1.143 16.411 0.212 1.00 0.00 56 LYS A O 7
ATOM 11495 N N . ALA A 1 57 ? 2.880 15.900 1.546 1.00 0.00 57 ALA A N 7
ATOM 11496 C CA . ALA A 1 57 ? 2.414 16.725 2.653 1.00 0.00 57 ALA A CA 7
ATOM 11497 C C . ALA A 1 57 ? 3.414 17.831 2.971 1.00 0.00 57 ALA A C 7
ATOM 11498 O O . ALA A 1 57 ? 4.625 17.627 2.888 1.00 0.00 57 ALA A O 7
ATOM 11505 N N . GLN A 1 58 ? 2.900 19.001 3.337 1.00 0.00 58 GLN A N 7
ATOM 11506 C CA . GLN A 1 58 ? 3.750 20.139 3.667 1.00 0.00 58 GLN A CA 7
ATOM 11507 C C . GLN A 1 58 ? 5.020 19.682 4.376 1.00 0.00 58 GLN A C 7
ATOM 11508 O O . GLN A 1 58 ? 6.130 19.985 3.937 1.00 0.00 58 GLN A O 7
ATOM 11522 N N . SER A 1 59 ? 4.850 18.954 5.473 1.00 0.00 59 SER A N 7
ATOM 11523 C CA . SER A 1 59 ? 5.983 18.459 6.246 1.00 0.00 59 SER A CA 7
ATOM 11524 C C . SER A 1 59 ? 6.787 17.441 5.441 1.00 0.00 59 SER A C 7
ATOM 11525 O O . SER A 1 59 ? 7.973 17.638 5.180 1.00 0.00 59 SER A O 7
ATOM 11533 N N . SER A 1 60 ? 6.129 16.353 5.052 1.00 0.00 60 SER A N 7
ATOM 11534 C CA . SER A 1 60 ? 6.783 15.303 4.280 1.00 0.00 60 SER A CA 7
ATOM 11535 C C . SER A 1 60 ? 5.776 14.241 3.847 1.00 0.00 60 SER A C 7
ATOM 11536 O O . SER A 1 60 ? 4.742 14.051 4.490 1.00 0.00 60 SER A O 7
ATOM 11544 N N . CYS A 1 61 ? 6.085 13.553 2.753 1.00 0.00 61 CYS A N 7
ATOM 11545 C CA . CYS A 1 61 ? 5.206 12.511 2.233 1.00 0.00 61 CYS A CA 7
ATOM 11546 C C . CYS A 1 61 ? 4.524 11.757 3.370 1.00 0.00 61 CYS A C 7
ATOM 11547 O O . CYS A 1 61 ? 5.090 11.598 4.451 1.00 0.00 61 CYS A O 7
ATOM 11555 N N . CYS A 1 62 ? 3.304 11.296 3.118 1.00 0.00 62 CYS A N 7
ATOM 11556 C CA . CYS A 1 62 ? 2.541 10.561 4.121 1.00 0.00 62 CYS A CA 7
ATOM 11557 C C . CYS A 1 62 ? 2.204 9.158 3.627 1.00 0.00 62 CYS A C 7
ATOM 11558 O O . CYS A 1 62 ? 2.005 8.974 2.427 1.00 0.00 62 CYS A O 7
ATOM 11566 N N . HIS A 1 63 ? 2.150 8.210 4.551 1.00 0.00 63 HIS A N 7
ATOM 11567 C CA . HIS A 1 63 ? 1.839 6.836 4.196 1.00 0.00 63 HIS A CA 7
ATOM 11568 C C . HIS A 1 63 ? 0.739 6.304 5.117 1.00 0.00 63 HIS A C 7
ATOM 11569 O O . HIS A 1 63 ? 0.913 6.159 6.327 1.00 0.00 63 HIS A O 7
ATOM 11583 N N . PHE A 1 64 ? -0.409 6.014 4.512 1.00 0.00 64 PHE A N 7
ATOM 11584 C CA . PHE A 1 64 ? -1.553 5.499 5.252 1.00 0.00 64 PHE A CA 7
ATOM 11585 C C . PHE A 1 64 ? -1.899 4.082 4.803 1.00 0.00 64 PHE A C 7
ATOM 11586 O O . PHE A 1 64 ? -2.127 3.833 3.620 1.00 0.00 64 PHE A O 7
ATOM 11603 N N . MET A 1 65 ? -1.933 3.157 5.757 1.00 0.00 65 MET A N 7
ATOM 11604 C CA . MET A 1 65 ? -2.250 1.765 5.460 1.00 0.00 65 MET A CA 7
ATOM 11605 C C . MET A 1 65 ? -3.754 1.575 5.290 1.00 0.00 65 MET A C 7
ATOM 11606 O O . MET A 1 65 ? -4.552 2.196 5.992 1.00 0.00 65 MET A O 7
ATOM 11620 N N . VAL A 1 66 ? -4.135 0.710 4.354 1.00 0.00 66 VAL A N 7
ATOM 11621 C CA . VAL A 1 66 ? -5.543 0.437 4.094 1.00 0.00 66 VAL A CA 7
ATOM 11622 C C . VAL A 1 66 ? -5.843 -1.054 4.199 1.00 0.00 66 VAL A C 7
ATOM 11623 O O . VAL A 1 66 ? -5.154 -1.881 3.600 1.00 0.00 66 VAL A O 7
ATOM 11636 N N . LYS A 1 67 ? -6.875 -1.391 4.963 1.00 0.00 67 LYS A N 7
ATOM 11637 C CA . LYS A 1 67 ? -7.270 -2.783 5.147 1.00 0.00 67 LYS A CA 7
ATOM 11638 C C . LYS A 1 67 ? -8.487 -3.121 4.293 1.00 0.00 67 LYS A C 7
ATOM 11639 O O . LYS A 1 67 ? -9.150 -2.231 3.758 1.00 0.00 67 LYS A O 7
ATOM 11658 N N . LEU A 1 68 ? -8.777 -4.412 4.167 1.00 0.00 68 LEU A N 7
ATOM 11659 C CA . LEU A 1 68 ? -9.916 -4.867 3.379 1.00 0.00 68 LEU A CA 7
ATOM 11660 C C . LEU A 1 68 ? -11.000 -5.454 4.277 1.00 0.00 68 LEU A C 7
ATOM 11661 O O . LEU A 1 68 ? -10.960 -6.634 4.629 1.00 0.00 68 LEU A O 7
ATOM 11677 N N . LEU A 1 69 ? -11.971 -4.623 4.643 1.00 0.00 69 LEU A N 7
ATOM 11678 C CA . LEU A 1 69 ? -13.068 -5.060 5.500 1.00 0.00 69 LEU A CA 7
ATOM 11679 C C . LEU A 1 69 ? -13.659 -6.374 4.999 1.00 0.00 69 LEU A C 7
ATOM 11680 O O . LEU A 1 69 ? -13.349 -6.826 3.898 1.00 0.00 69 LEU A O 7
ATOM 11696 N N . ASP A 1 70 ? -14.513 -6.981 5.816 1.00 0.00 70 ASP A N 7
ATOM 11697 C CA . ASP A 1 70 ? -15.151 -8.242 5.455 1.00 0.00 70 ASP A CA 7
ATOM 11698 C C . ASP A 1 70 ? -16.262 -8.017 4.435 1.00 0.00 70 ASP A C 7
ATOM 11699 O O . ASP A 1 70 ? -16.641 -8.932 3.703 1.00 0.00 70 ASP A O 7
ATOM 11708 N N . ASP A 1 71 ? -16.781 -6.795 4.393 1.00 0.00 71 ASP A N 7
ATOM 11709 C CA . ASP A 1 71 ? -17.849 -6.450 3.463 1.00 0.00 71 ASP A CA 7
ATOM 11710 C C . ASP A 1 71 ? -17.280 -6.070 2.099 1.00 0.00 71 ASP A C 7
ATOM 11711 O O . ASP A 1 71 ? -17.935 -5.390 1.309 1.00 0.00 71 ASP A O 7
ATOM 11720 N N . GLY A 1 72 ? -16.057 -6.514 1.829 1.00 0.00 72 GLY A N 7
ATOM 11721 C CA . GLY A 1 72 ? -15.420 -6.211 0.561 1.00 0.00 72 GLY A CA 7
ATOM 11722 C C . GLY A 1 72 ? -15.125 -4.732 0.399 1.00 0.00 72 GLY A C 7
ATOM 11723 O O . GLY A 1 72 ? -14.902 -4.254 -0.714 1.00 0.00 72 GLY A O 7
ATOM 11727 N N . THR A 1 73 ? -15.128 -4.005 1.512 1.00 0.00 73 THR A N 7
ATOM 11728 C CA . THR A 1 73 ? -14.862 -2.572 1.489 1.00 0.00 73 THR A CA 7
ATOM 11729 C C . THR A 1 73 ? -13.480 -2.259 2.052 1.00 0.00 73 THR A C 7
ATOM 11730 O O . THR A 1 73 ? -12.745 -3.161 2.456 1.00 0.00 73 THR A O 7
ATOM 11741 N N . PHE A 1 74 ? -13.133 -0.978 2.077 1.00 0.00 74 PHE A N 7
ATOM 11742 C CA . PHE A 1 74 ? -11.838 -0.546 2.592 1.00 0.00 74 PHE A CA 7
ATOM 11743 C C . PHE A 1 74 ? -12.005 0.576 3.612 1.00 0.00 74 PHE A C 7
ATOM 11744 O O . PHE A 1 74 ? -12.767 1.518 3.396 1.00 0.00 74 PHE A O 7
ATOM 11761 N N . MET A 1 75 ? -11.286 0.467 4.725 1.00 0.00 75 MET A N 7
ATOM 11762 C CA . MET A 1 75 ? -11.354 1.473 5.779 1.00 0.00 75 MET A CA 7
ATOM 11763 C C . MET A 1 75 ? -9.983 1.691 6.411 1.00 0.00 75 MET A C 7
ATOM 11764 O O . MET A 1 75 ? -9.292 0.733 6.761 1.00 0.00 75 MET A O 7
ATOM 11778 N N . ILE A 1 76 ? -9.596 2.953 6.555 1.00 0.00 76 ILE A N 7
ATOM 11779 C CA . ILE A 1 76 ? -8.309 3.295 7.146 1.00 0.00 76 ILE A CA 7
ATOM 11780 C C . ILE A 1 76 ? -8.390 3.314 8.669 1.00 0.00 76 ILE A C 7
ATOM 11781 O O . ILE A 1 76 ? -9.356 3.800 9.257 1.00 0.00 76 ILE A O 7
ATOM 11797 N N . PRO A 1 77 ? -7.352 2.774 9.323 1.00 0.00 77 PRO A N 7
ATOM 11798 C CA . PRO A 1 77 ? -7.280 2.718 10.786 1.00 0.00 77 PRO A CA 7
ATOM 11799 C C . PRO A 1 77 ? -7.083 4.095 11.410 1.00 0.00 77 PRO A C 7
ATOM 11800 O O . PRO A 1 77 ? -5.955 4.507 11.683 1.00 0.00 77 PRO A O 7
ATOM 11811 N N . GLY A 1 78 ? -8.186 4.803 11.632 1.00 0.00 78 GLY A N 7
ATOM 11812 C CA . GLY A 1 78 ? -8.111 6.127 12.223 1.00 0.00 78 GLY A CA 7
ATOM 11813 C C . GLY A 1 78 ? -9.301 6.992 11.859 1.00 0.00 78 GLY A C 7
ATOM 11814 O O . GLY A 1 78 ? -9.585 7.982 12.533 1.00 0.00 78 GLY A O 7
ATOM 11818 N N . GLU A 1 79 ? -9.998 6.618 10.791 1.00 0.00 79 GLU A N 7
ATOM 11819 C CA . GLU A 1 79 ? -11.163 7.370 10.339 1.00 0.00 79 GLU A CA 7
ATOM 11820 C C . GLU A 1 79 ? -12.453 6.717 10.825 1.00 0.00 79 GLU A C 7
ATOM 11821 O O . GLU A 1 79 ? -12.493 5.517 11.095 1.00 0.00 79 GLU A O 7
ATOM 11833 N N . LYS A 1 80 ? -13.509 7.517 10.935 1.00 0.00 80 LYS A N 7
ATOM 11834 C CA . LYS A 1 80 ? -14.803 7.020 11.388 1.00 0.00 80 LYS A CA 7
ATOM 11835 C C . LYS A 1 80 ? -15.728 6.755 10.205 1.00 0.00 80 LYS A C 7
ATOM 11836 O O . LYS A 1 80 ? -16.947 6.890 10.316 1.00 0.00 80 LYS A O 7
ATOM 11855 N N . VAL A 1 81 ? -15.142 6.376 9.074 1.00 0.00 81 VAL A N 7
ATOM 11856 C CA . VAL A 1 81 ? -15.916 6.090 7.871 1.00 0.00 81 VAL A CA 7
ATOM 11857 C C . VAL A 1 81 ? -15.178 5.109 6.965 1.00 0.00 81 VAL A C 7
ATOM 11858 O O . VAL A 1 81 ? -13.985 4.866 7.137 1.00 0.00 81 VAL A O 7
ATOM 11871 N N . ALA A 1 82 ? -15.900 4.549 5.999 1.00 0.00 82 ALA A N 7
ATOM 11872 C CA . ALA A 1 82 ? -15.315 3.596 5.064 1.00 0.00 82 ALA A CA 7
ATOM 11873 C C . ALA A 1 82 ? -15.765 3.882 3.636 1.00 0.00 82 ALA A C 7
ATOM 11874 O O . ALA A 1 82 ? -16.566 4.786 3.395 1.00 0.00 82 ALA A O 7
ATOM 11881 N N . HIS A 1 83 ? -15.247 3.105 2.689 1.00 0.00 83 HIS A N 7
ATOM 11882 C CA . HIS A 1 83 ? -15.597 3.276 1.284 1.00 0.00 83 HIS A CA 7
ATOM 11883 C C . HIS A 1 83 ? -15.551 1.939 0.547 1.00 0.00 83 HIS A C 7
ATOM 11884 O O . HIS A 1 83 ? -14.784 1.046 0.907 1.00 0.00 83 HIS A O 7
ATOM 11898 N N . THR A 1 84 ? -16.378 1.811 -0.486 1.00 0.00 84 THR A N 7
ATOM 11899 C CA . THR A 1 84 ? -16.433 0.584 -1.271 1.00 0.00 84 THR A CA 7
ATOM 11900 C C . THR A 1 84 ? -15.058 0.218 -1.818 1.00 0.00 84 THR A C 7
ATOM 11901 O O . THR A 1 84 ? -14.598 -0.913 -1.662 1.00 0.00 84 THR A O 7
ATOM 11912 N N . SER A 1 85 ? -14.406 1.183 -2.459 1.00 0.00 85 SER A N 7
ATOM 11913 C CA . SER A 1 85 ? -13.083 0.961 -3.032 1.00 0.00 85 SER A CA 7
ATOM 11914 C C . SER A 1 85 ? -12.259 2.244 -3.008 1.00 0.00 85 SER A C 7
ATOM 11915 O O . SER A 1 85 ? -12.749 3.305 -2.616 1.00 0.00 85 SER A O 7
ATOM 11923 N N . LEU A 1 86 ? -11.003 2.140 -3.429 1.00 0.00 86 LEU A N 7
ATOM 11924 C CA . LEU A 1 86 ? -10.107 3.292 -3.455 1.00 0.00 86 LEU A CA 7
ATOM 11925 C C . LEU A 1 86 ? -10.770 4.480 -4.144 1.00 0.00 86 LEU A C 7
ATOM 11926 O O . LEU A 1 86 ? -10.782 5.591 -3.613 1.00 0.00 86 LEU A O 7
ATOM 11942 N N . ASP A 1 87 ? -11.322 4.239 -5.328 1.00 0.00 87 ASP A N 7
ATOM 11943 C CA . ASP A 1 87 ? -11.989 5.289 -6.089 1.00 0.00 87 ASP A CA 7
ATOM 11944 C C . ASP A 1 87 ? -12.927 6.095 -5.196 1.00 0.00 87 ASP A C 7
ATOM 11945 O O . ASP A 1 87 ? -12.834 7.321 -5.127 1.00 0.00 87 ASP A O 7
ATOM 11954 N N . ALA A 1 88 ? -13.831 5.399 -4.513 1.00 0.00 88 ALA A N 7
ATOM 11955 C CA . ALA A 1 88 ? -14.784 6.049 -3.624 1.00 0.00 88 ALA A CA 7
ATOM 11956 C C . ALA A 1 88 ? -14.110 6.502 -2.333 1.00 0.00 88 ALA A C 7
ATOM 11957 O O . ALA A 1 88 ? -14.694 7.245 -1.544 1.00 0.00 88 ALA A O 7
ATOM 11964 N N . LEU A 1 89 ? -12.879 6.049 -2.123 1.00 0.00 89 LEU A N 7
ATOM 11965 C CA . LEU A 1 89 ? -12.125 6.408 -0.927 1.00 0.00 89 LEU A CA 7
ATOM 11966 C C . LEU A 1 89 ? -11.160 7.553 -1.214 1.00 0.00 89 LEU A C 7
ATOM 11967 O O . LEU A 1 89 ? -10.651 8.195 -0.296 1.00 0.00 89 LEU A O 7
ATOM 11983 N N . VAL A 1 90 ? -10.913 7.804 -2.496 1.00 0.00 90 VAL A N 7
ATOM 11984 C CA . VAL A 1 90 ? -10.012 8.875 -2.905 1.00 0.00 90 VAL A CA 7
ATOM 11985 C C . VAL A 1 90 ? -10.755 10.199 -3.038 1.00 0.00 90 VAL A C 7
ATOM 11986 O O . VAL A 1 90 ? -10.225 11.259 -2.702 1.00 0.00 90 VAL A O 7
ATOM 11999 N N . THR A 1 91 ? -11.988 10.133 -3.530 1.00 0.00 91 THR A N 7
ATOM 12000 C CA . THR A 1 91 ? -12.805 11.327 -3.708 1.00 0.00 91 THR A CA 7
ATOM 12001 C C . THR A 1 91 ? -13.251 11.893 -2.364 1.00 0.00 91 THR A C 7
ATOM 12002 O O . THR A 1 91 ? -13.205 13.103 -2.144 1.00 0.00 91 THR A O 7
ATOM 12013 N N . PHE A 1 92 ? -13.682 11.010 -1.470 1.00 0.00 92 PHE A N 7
ATOM 12014 C CA . PHE A 1 92 ? -14.138 11.422 -0.147 1.00 0.00 92 PHE A CA 7
ATOM 12015 C C . PHE A 1 92 ? -12.995 12.041 0.653 1.00 0.00 92 PHE A C 7
ATOM 12016 O O . PHE A 1 92 ? -13.212 12.919 1.489 1.00 0.00 92 PHE A O 7
ATOM 12033 N N . HIS A 1 93 ? -11.777 11.579 0.389 1.00 0.00 93 HIS A N 7
ATOM 12034 C CA . HIS A 1 93 ? -10.600 12.086 1.083 1.00 0.00 93 HIS A CA 7
ATOM 12035 C C . HIS A 1 93 ? -10.322 13.534 0.694 1.00 0.00 93 HIS A C 7
ATOM 12036 O O . HIS A 1 93 ? -9.889 14.337 1.522 1.00 0.00 93 HIS A O 7
ATOM 12050 N N . GLN A 1 94 ? -10.572 13.861 -0.570 1.00 0.00 94 GLN A N 7
ATOM 12051 C CA . GLN A 1 94 ? -10.348 15.213 -1.068 1.00 0.00 94 GLN A CA 7
ATOM 12052 C C . GLN A 1 94 ? -11.060 16.241 -0.195 1.00 0.00 94 GLN A C 7
ATOM 12053 O O . GLN A 1 94 ? -10.730 17.426 -0.221 1.00 0.00 94 GLN A O 7
ATOM 12067 N N . GLN A 1 95 ? -12.039 15.778 0.576 1.00 0.00 95 GLN A N 7
ATOM 12068 C CA . GLN A 1 95 ? -12.798 16.658 1.456 1.00 0.00 95 GLN A CA 7
ATOM 12069 C C . GLN A 1 95 ? -12.523 16.333 2.921 1.00 0.00 95 GLN A C 7
ATOM 12070 O O . GLN A 1 95 ? -12.608 17.203 3.788 1.00 0.00 95 GLN A O 7
ATOM 12084 N N . LYS A 1 96 ? -12.194 15.074 3.191 1.00 0.00 96 LYS A N 7
ATOM 12085 C CA . LYS A 1 96 ? -11.905 14.633 4.550 1.00 0.00 96 LYS A CA 7
ATOM 12086 C C . LYS A 1 96 ? -10.518 14.005 4.636 1.00 0.00 96 LYS A C 7
ATOM 12087 O O . LYS A 1 96 ? -10.258 12.937 4.080 1.00 0.00 96 LYS A O 7
ATOM 12106 N N . PRO A 1 97 ? -9.605 14.681 5.348 1.00 0.00 97 PRO A N 7
ATOM 12107 C CA . PRO A 1 97 ? -8.228 14.206 5.524 1.00 0.00 97 PRO A CA 7
ATOM 12108 C C . PRO A 1 97 ? -8.152 12.969 6.414 1.00 0.00 97 PRO A C 7
ATOM 12109 O O . PRO A 1 97 ? -9.160 12.307 6.659 1.00 0.00 97 PRO A O 7
ATOM 12120 N N . ILE A 1 98 ? -6.951 12.666 6.893 1.00 0.00 98 ILE A N 7
ATOM 12121 C CA . ILE A 1 98 ? -6.743 11.509 7.757 1.00 0.00 98 ILE A CA 7
ATOM 12122 C C . ILE A 1 98 ? -6.699 11.920 9.225 1.00 0.00 98 ILE A C 7
ATOM 12123 O O . ILE A 1 98 ? -6.117 12.947 9.574 1.00 0.00 98 ILE A O 7
ATOM 12139 N N . GLU A 1 99 ? -7.317 11.110 10.079 1.00 0.00 99 GLU A N 7
ATOM 12140 C CA . GLU A 1 99 ? -7.348 11.390 11.509 1.00 0.00 99 GLU A CA 7
ATOM 12141 C C . GLU A 1 99 ? -6.045 12.042 11.964 1.00 0.00 99 GLU A C 7
ATOM 12142 O O . GLU A 1 99 ? -6.030 13.148 12.504 1.00 0.00 99 GLU A O 7
ATOM 12154 N N . PRO A 1 100 ? -4.924 11.340 11.741 1.00 0.00 100 PRO A N 7
ATOM 12155 C CA . PRO A 1 100 ? -3.594 11.830 12.120 1.00 0.00 100 PRO A CA 7
ATOM 12156 C C . PRO A 1 100 ? -3.145 13.008 11.262 1.00 0.00 100 PRO A C 7
ATOM 12157 O O . PRO A 1 100 ? -2.729 14.044 11.783 1.00 0.00 100 PRO A O 7
ATOM 12168 N N . ARG A 1 101 ? -3.231 12.843 9.946 1.00 0.00 101 ARG A N 7
ATOM 12169 C CA . ARG A 1 101 ? -2.832 13.893 9.017 1.00 0.00 101 ARG A CA 7
ATOM 12170 C C . ARG A 1 101 ? -4.051 14.646 8.491 1.00 0.00 101 ARG A C 7
ATOM 12171 O O . ARG A 1 101 ? -4.865 14.090 7.754 1.00 0.00 101 ARG A O 7
ATOM 12192 N N . ARG A 1 102 ? -4.169 15.912 8.877 1.00 0.00 102 ARG A N 7
ATOM 12193 C CA . ARG A 1 102 ? -5.289 16.741 8.447 1.00 0.00 102 ARG A CA 7
ATOM 12194 C C . ARG A 1 102 ? -5.109 17.187 6.999 1.00 0.00 102 ARG A C 7
ATOM 12195 O O . ARG A 1 102 ? -6.035 17.712 6.382 1.00 0.00 102 ARG A O 7
ATOM 12216 N N . GLU A 1 103 ? -3.911 16.976 6.464 1.00 0.00 103 GLU A N 7
ATOM 12217 C CA . GLU A 1 103 ? -3.610 17.358 5.088 1.00 0.00 103 GLU A CA 7
ATOM 12218 C C . GLU A 1 103 ? -4.628 16.758 4.123 1.00 0.00 103 GLU A C 7
ATOM 12219 O O . GLU A 1 103 ? -4.888 15.555 4.143 1.00 0.00 103 GLU A O 7
ATOM 12231 N N . LEU A 1 104 ? -5.202 17.607 3.277 1.00 0.00 104 LEU A N 7
ATOM 12232 C CA . LEU A 1 104 ? -6.193 17.163 2.302 1.00 0.00 104 LEU A CA 7
ATOM 12233 C C . LEU A 1 104 ? -5.538 16.857 0.959 1.00 0.00 104 LEU A C 7
ATOM 12234 O O . LEU A 1 104 ? -4.329 17.031 0.793 1.00 0.00 104 LEU A O 7
ATOM 12250 N N . LEU A 1 105 ? -6.340 16.402 0.005 1.00 0.00 105 LEU A N 7
ATOM 12251 C CA . LEU A 1 105 ? -5.839 16.074 -1.326 1.00 0.00 105 LEU A CA 7
ATOM 12252 C C . LEU A 1 105 ? -6.270 17.125 -2.344 1.00 0.00 105 LEU A C 7
ATOM 12253 O O . LEU A 1 105 ? -7.309 17.768 -2.189 1.00 0.00 105 LEU A O 7
ATOM 12269 N N . THR A 1 106 ? -5.464 17.293 -3.389 1.00 0.00 106 THR A N 7
ATOM 12270 C CA . THR A 1 106 ? -5.763 18.265 -4.434 1.00 0.00 106 THR A CA 7
ATOM 12271 C C . THR A 1 106 ? -6.028 17.574 -5.767 1.00 0.00 106 THR A C 7
ATOM 12272 O O . THR A 1 106 ? -7.073 17.779 -6.384 1.00 0.00 106 THR A O 7
ATOM 12283 N N . GLN A 1 107 ? -5.078 16.755 -6.204 1.00 0.00 107 GLN A N 7
ATOM 12284 C CA . GLN A 1 107 ? -5.211 16.035 -7.464 1.00 0.00 107 GLN A CA 7
ATOM 12285 C C . GLN A 1 107 ? -4.395 14.746 -7.445 1.00 0.00 107 GLN A C 7
ATOM 12286 O O . GLN A 1 107 ? -3.395 14.628 -6.737 1.00 0.00 107 GLN A O 7
ATOM 12300 N N . PRO A 1 108 ? -4.830 13.758 -8.239 1.00 0.00 108 PRO A N 7
ATOM 12301 C CA . PRO A 1 108 ? -4.154 12.461 -8.330 1.00 0.00 108 PRO A CA 7
ATOM 12302 C C . PRO A 1 108 ? -2.802 12.559 -9.028 1.00 0.00 108 PRO A C 7
ATOM 12303 O O . PRO A 1 108 ? -2.632 13.341 -9.964 1.00 0.00 108 PRO A O 7
ATOM 12314 N N . CYS A 1 109 ? -1.844 11.761 -8.568 1.00 0.00 109 CYS A N 7
ATOM 12315 C CA . CYS A 1 109 ? -0.506 11.759 -9.149 1.00 0.00 109 CYS A CA 7
ATOM 12316 C C . CYS A 1 109 ? -0.484 10.984 -10.463 1.00 0.00 109 CYS A C 7
ATOM 12317 O O . CYS A 1 109 ? -1.236 10.026 -10.642 1.00 0.00 109 CYS A O 7
ATOM 12325 N N . ARG A 1 110 ? 0.380 11.406 -11.379 1.00 0.00 110 ARG A N 7
ATOM 12326 C CA . ARG A 1 110 ? 0.497 10.755 -12.678 1.00 0.00 110 ARG A CA 7
ATOM 12327 C C . ARG A 1 110 ? 1.734 9.861 -12.728 1.00 0.00 110 ARG A C 7
ATOM 12328 O O . ARG A 1 110 ? 2.730 10.129 -12.057 1.00 0.00 110 ARG A O 7
ATOM 12349 N N . GLN A 1 111 ? 1.661 8.802 -13.528 1.00 0.00 111 GLN A N 7
ATOM 12350 C CA . GLN A 1 111 ? 2.775 7.871 -13.664 1.00 0.00 111 GLN A CA 7
ATOM 12351 C C . GLN A 1 111 ? 4.091 8.618 -13.847 1.00 0.00 111 GLN A C 7
ATOM 12352 O O . GLN A 1 111 ? 4.107 9.840 -14.001 1.00 0.00 111 GLN A O 7
ATOM 12366 N N . LYS A 1 112 ? 5.194 7.878 -13.830 1.00 0.00 112 LYS A N 7
ATOM 12367 C CA . LYS A 1 112 ? 6.516 8.470 -13.995 1.00 0.00 112 LYS A CA 7
ATOM 12368 C C . LYS A 1 112 ? 7.028 8.268 -15.417 1.00 0.00 112 LYS A C 7
ATOM 12369 O O . LYS A 1 112 ? 8.012 7.563 -15.639 1.00 0.00 112 LYS A O 7
ATOM 12388 N N . ASP A 1 113 ? 6.356 8.893 -16.377 1.00 0.00 113 ASP A N 7
ATOM 12389 C CA . ASP A 1 113 ? 6.746 8.784 -17.778 1.00 0.00 113 ASP A CA 7
ATOM 12390 C C . ASP A 1 113 ? 5.885 9.690 -18.654 1.00 0.00 113 ASP A C 7
ATOM 12391 O O . ASP A 1 113 ? 4.671 9.774 -18.472 1.00 0.00 113 ASP A O 7
ATOM 12400 N N . SER A 1 114 ? 6.523 10.367 -19.604 1.00 0.00 114 SER A N 7
ATOM 12401 C CA . SER A 1 114 ? 5.817 11.271 -20.504 1.00 0.00 114 SER A CA 7
ATOM 12402 C C . SER A 1 114 ? 5.693 10.662 -21.897 1.00 0.00 114 SER A C 7
ATOM 12403 O O . SER A 1 114 ? 6.584 10.808 -22.733 1.00 0.00 114 SER A O 7
ATOM 12411 N N . GLY A 1 115 ? 4.579 9.977 -22.141 1.00 0.00 115 GLY A N 7
ATOM 12412 C CA . GLY A 1 115 ? 4.357 9.356 -23.433 1.00 0.00 115 GLY A CA 7
ATOM 12413 C C . GLY A 1 115 ? 3.430 10.169 -24.315 1.00 0.00 115 GLY A C 7
ATOM 12414 O O . GLY A 1 115 ? 2.842 11.162 -23.887 1.00 0.00 115 GLY A O 7
ATOM 12418 N N . PRO A 1 116 ? 3.291 9.747 -25.582 1.00 0.00 116 PRO A N 7
ATOM 12419 C CA . PRO A 1 116 ? 2.432 10.429 -26.553 1.00 0.00 116 PRO A CA 7
ATOM 12420 C C . PRO A 1 116 ? 0.950 10.265 -26.232 1.00 0.00 116 PRO A C 7
ATOM 12421 O O . PRO A 1 116 ? 0.312 9.311 -26.676 1.00 0.00 116 PRO A O 7
ATOM 12432 N N . SER A 1 117 ? 0.410 11.202 -25.459 1.00 0.00 117 SER A N 7
ATOM 12433 C CA . SER A 1 117 ? -0.997 11.159 -25.077 1.00 0.00 117 SER A CA 7
ATOM 12434 C C . SER A 1 117 ? -1.533 12.564 -24.818 1.00 0.00 117 SER A C 7
ATOM 12435 O O . SER A 1 117 ? -0.897 13.367 -24.136 1.00 0.00 117 SER A O 7
ATOM 12443 N N . SER A 1 118 ? -2.707 12.853 -25.370 1.00 0.00 118 SER A N 7
ATOM 12444 C CA . SER A 1 118 ? -3.328 14.162 -25.203 1.00 0.00 118 SER A CA 7
ATOM 12445 C C . SER A 1 118 ? -4.695 14.034 -24.536 1.00 0.00 118 SER A C 7
ATOM 12446 O O . SER A 1 118 ? -5.469 13.132 -24.851 1.00 0.00 118 SER A O 7
ATOM 12454 N N . GLY A 1 119 ? -4.982 14.945 -23.611 1.00 0.00 119 GLY A N 7
ATOM 12455 C CA . GLY A 1 119 ? -6.255 14.917 -22.914 1.00 0.00 119 GLY A CA 7
ATOM 12456 C C . GLY A 1 119 ? -6.415 16.079 -21.953 1.00 0.00 119 GLY A C 7
ATOM 12457 O O . GLY A 1 119 ? -7.070 15.951 -20.919 1.00 0.00 119 GLY A O 7
ATOM 12461 N N . GLY A 1 1 ? -4.645 32.515 -27.073 1.00 0.00 1 GLY A N 8
ATOM 12462 C CA . GLY A 1 1 ? -4.798 31.744 -28.293 1.00 0.00 1 GLY A CA 8
ATOM 12463 C C . GLY A 1 1 ? -4.094 30.403 -28.224 1.00 0.00 1 GLY A C 8
ATOM 12464 O O . GLY A 1 1 ? -3.082 30.260 -27.538 1.00 0.00 1 GLY A O 8
ATOM 12468 N N . SER A 1 2 ? -4.632 29.417 -28.935 1.00 0.00 2 SER A N 8
ATOM 12469 C CA . SER A 1 2 ? -4.052 28.079 -28.946 1.00 0.00 2 SER A CA 8
ATOM 12470 C C . SER A 1 2 ? -4.175 27.447 -30.329 1.00 0.00 2 SER A C 8
ATOM 12471 O O . SER A 1 2 ? -5.236 27.488 -30.951 1.00 0.00 2 SER A O 8
ATOM 12479 N N . SER A 1 3 ? -3.080 26.860 -30.804 1.00 0.00 3 SER A N 8
ATOM 12480 C CA . SER A 1 3 ? -3.062 26.221 -32.115 1.00 0.00 3 SER A CA 8
ATOM 12481 C C . SER A 1 3 ? -3.259 24.714 -31.986 1.00 0.00 3 SER A C 8
ATOM 12482 O O . SER A 1 3 ? -2.590 23.930 -32.658 1.00 0.00 3 SER A O 8
ATOM 12490 N N . GLY A 1 4 ? -4.182 24.314 -31.117 1.00 0.00 4 GLY A N 8
ATOM 12491 C CA . GLY A 1 4 ? -4.450 22.903 -30.916 1.00 0.00 4 GLY A CA 8
ATOM 12492 C C . GLY A 1 4 ? -3.204 22.121 -30.553 1.00 0.00 4 GLY A C 8
ATOM 12493 O O . GLY A 1 4 ? -2.654 22.286 -29.465 1.00 0.00 4 GLY A O 8
ATOM 12497 N N . SER A 1 5 ? -2.757 21.265 -31.468 1.00 0.00 5 SER A N 8
ATOM 12498 C CA . SER A 1 5 ? -1.570 20.451 -31.236 1.00 0.00 5 SER A CA 8
ATOM 12499 C C . SER A 1 5 ? -1.580 19.862 -29.828 1.00 0.00 5 SER A C 8
ATOM 12500 O O . SER A 1 5 ? -0.557 19.843 -29.144 1.00 0.00 5 SER A O 8
ATOM 12508 N N . SER A 1 6 ? -2.746 19.384 -29.403 1.00 0.00 6 SER A N 8
ATOM 12509 C CA . SER A 1 6 ? -2.892 18.798 -28.075 1.00 0.00 6 SER A CA 8
ATOM 12510 C C . SER A 1 6 ? -2.691 17.287 -28.123 1.00 0.00 6 SER A C 8
ATOM 12511 O O . SER A 1 6 ? -1.927 16.725 -27.339 1.00 0.00 6 SER A O 8
ATOM 12519 N N . GLY A 1 7 ? -3.383 16.634 -29.052 1.00 0.00 7 GLY A N 8
ATOM 12520 C CA . GLY A 1 7 ? -3.268 15.193 -29.186 1.00 0.00 7 GLY A CA 8
ATOM 12521 C C . GLY A 1 7 ? -4.146 14.447 -28.201 1.00 0.00 7 GLY A C 8
ATOM 12522 O O . GLY A 1 7 ? -5.231 14.910 -27.851 1.00 0.00 7 GLY A O 8
ATOM 12526 N N . GLY A 1 8 ? -3.677 13.286 -27.754 1.00 0.00 8 GLY A N 8
ATOM 12527 C CA . GLY A 1 8 ? -4.440 12.492 -26.809 1.00 0.00 8 GLY A CA 8
ATOM 12528 C C . GLY A 1 8 ? -5.866 12.257 -27.267 1.00 0.00 8 GLY A C 8
ATOM 12529 O O . GLY A 1 8 ? -6.187 12.453 -28.439 1.00 0.00 8 GLY A O 8
ATOM 12533 N N . GLN A 1 9 ? -6.722 11.837 -26.342 1.00 0.00 9 GLN A N 8
ATOM 12534 C CA . GLN A 1 9 ? -8.121 11.575 -26.658 1.00 0.00 9 GLN A CA 8
ATOM 12535 C C . GLN A 1 9 ? -8.951 11.435 -25.386 1.00 0.00 9 GLN A C 8
ATOM 12536 O O . GLN A 1 9 ? -8.614 10.655 -24.494 1.00 0.00 9 GLN A O 8
ATOM 12550 N N . LEU A 1 10 ? -10.037 12.196 -25.307 1.00 0.00 10 LEU A N 8
ATOM 12551 C CA . LEU A 1 10 ? -10.915 12.159 -24.144 1.00 0.00 10 LEU A CA 8
ATOM 12552 C C . LEU A 1 10 ? -11.883 10.983 -24.230 1.00 0.00 10 LEU A C 8
ATOM 12553 O O . LEU A 1 10 ? -12.958 11.094 -24.818 1.00 0.00 10 LEU A O 8
ATOM 12569 N N . ALA A 1 11 ? -11.495 9.858 -23.638 1.00 0.00 11 ALA A N 8
ATOM 12570 C CA . ALA A 1 11 ? -12.330 8.664 -23.644 1.00 0.00 11 ALA A CA 8
ATOM 12571 C C . ALA A 1 11 ? -12.390 8.029 -22.259 1.00 0.00 11 ALA A C 8
ATOM 12572 O O . ALA A 1 11 ? -11.734 8.490 -21.326 1.00 0.00 11 ALA A O 8
ATOM 12579 N N . GLN A 1 12 ? -13.182 6.968 -22.134 1.00 0.00 12 GLN A N 8
ATOM 12580 C CA . GLN A 1 12 ? -13.328 6.271 -20.861 1.00 0.00 12 GLN A CA 8
ATOM 12581 C C . GLN A 1 12 ? -11.988 5.721 -20.385 1.00 0.00 12 GLN A C 8
ATOM 12582 O O . GLN A 1 12 ? -11.447 4.782 -20.972 1.00 0.00 12 GLN A O 8
ATOM 12596 N N . ASP A 1 13 ? -11.457 6.309 -19.320 1.00 0.00 13 ASP A N 8
ATOM 12597 C CA . ASP A 1 13 ? -10.179 5.877 -18.764 1.00 0.00 13 ASP A CA 8
ATOM 12598 C C . ASP A 1 13 ? -10.348 4.605 -17.940 1.00 0.00 13 ASP A C 8
ATOM 12599 O O . ASP A 1 13 ? -10.499 4.658 -16.720 1.00 0.00 13 ASP A O 8
ATOM 12608 N N . GLY A 1 14 ? -10.322 3.459 -18.616 1.00 0.00 14 GLY A N 8
ATOM 12609 C CA . GLY A 1 14 ? -10.474 2.190 -17.931 1.00 0.00 14 GLY A CA 8
ATOM 12610 C C . GLY A 1 14 ? -9.793 2.176 -16.577 1.00 0.00 14 GLY A C 8
ATOM 12611 O O . GLY A 1 14 ? -10.286 1.561 -15.631 1.00 0.00 14 GLY A O 8
ATOM 12615 N N . VAL A 1 15 ? -8.653 2.854 -16.483 1.00 0.00 15 VAL A N 8
ATOM 12616 C CA . VAL A 1 15 ? -7.901 2.917 -15.235 1.00 0.00 15 VAL A CA 8
ATOM 12617 C C . VAL A 1 15 ? -7.446 4.342 -14.940 1.00 0.00 15 VAL A C 8
ATOM 12618 O O . VAL A 1 15 ? -6.969 5.062 -15.817 1.00 0.00 15 VAL A O 8
ATOM 12631 N N . PRO A 1 16 ? -7.595 4.760 -13.674 1.00 0.00 16 PRO A N 8
ATOM 12632 C CA . PRO A 1 16 ? -7.203 6.101 -13.232 1.00 0.00 16 PRO A CA 8
ATOM 12633 C C . PRO A 1 16 ? -5.690 6.290 -13.220 1.00 0.00 16 PRO A C 8
ATOM 12634 O O . PRO A 1 16 ? -4.939 5.375 -13.561 1.00 0.00 16 PRO A O 8
ATOM 12645 N N . GLU A 1 17 ? -5.249 7.480 -12.826 1.00 0.00 17 GLU A N 8
ATOM 12646 C CA . GLU A 1 17 ? -3.825 7.787 -12.771 1.00 0.00 17 GLU A CA 8
ATOM 12647 C C . GLU A 1 17 ? -3.261 7.506 -11.380 1.00 0.00 17 GLU A C 8
ATOM 12648 O O . GLU A 1 17 ? -2.151 6.990 -11.241 1.00 0.00 17 GLU A O 8
ATOM 12660 N N . TRP A 1 18 ? -4.033 7.847 -10.355 1.00 0.00 18 TRP A N 8
ATOM 12661 C CA . TRP A 1 18 ? -3.611 7.633 -8.976 1.00 0.00 18 TRP A CA 8
ATOM 12662 C C . TRP A 1 18 ? -3.284 6.165 -8.729 1.00 0.00 18 TRP A C 8
ATOM 12663 O O . TRP A 1 18 ? -2.663 5.818 -7.725 1.00 0.00 18 TRP A O 8
ATOM 12684 N N . PHE A 1 19 ? -3.706 5.306 -9.651 1.00 0.00 19 PHE A N 8
ATOM 12685 C CA . PHE A 1 19 ? -3.458 3.873 -9.532 1.00 0.00 19 PHE A CA 8
ATOM 12686 C C . PHE A 1 19 ? -2.130 3.496 -10.181 1.00 0.00 19 PHE A C 8
ATOM 12687 O O . PHE A 1 19 ? -2.079 3.147 -11.361 1.00 0.00 19 PHE A O 8
ATOM 12704 N N . HIS A 1 20 ? -1.055 3.569 -9.401 1.00 0.00 20 HIS A N 8
ATOM 12705 C CA . HIS A 1 20 ? 0.275 3.236 -9.899 1.00 0.00 20 HIS A CA 8
ATOM 12706 C C . HIS A 1 20 ? 0.527 1.734 -9.808 1.00 0.00 20 HIS A C 8
ATOM 12707 O O . HIS A 1 20 ? 1.625 1.299 -9.462 1.00 0.00 20 HIS A O 8
ATOM 12721 N N . GLY A 1 21 ? -0.496 0.946 -10.122 1.00 0.00 21 GLY A N 8
ATOM 12722 C CA . GLY A 1 21 ? -0.365 -0.498 -10.069 1.00 0.00 21 GLY A CA 8
ATOM 12723 C C . GLY A 1 21 ? 0.348 -0.970 -8.817 1.00 0.00 21 GLY A C 8
ATOM 12724 O O . GLY A 1 21 ? -0.169 -0.828 -7.710 1.00 0.00 21 GLY A O 8
ATOM 12728 N N . ALA A 1 22 ? 1.538 -1.534 -8.993 1.00 0.00 22 ALA A N 8
ATOM 12729 C CA . ALA A 1 22 ? 2.323 -2.028 -7.868 1.00 0.00 22 ALA A CA 8
ATOM 12730 C C . ALA A 1 22 ? 3.733 -1.448 -7.887 1.00 0.00 22 ALA A C 8
ATOM 12731 O O . ALA A 1 22 ? 4.664 -2.073 -8.394 1.00 0.00 22 ALA A O 8
ATOM 12738 N N . ILE A 1 23 ? 3.882 -0.251 -7.330 1.00 0.00 23 ILE A N 8
ATOM 12739 C CA . ILE A 1 23 ? 5.180 0.412 -7.283 1.00 0.00 23 ILE A CA 8
ATOM 12740 C C . ILE A 1 23 ? 5.866 0.182 -5.941 1.00 0.00 23 ILE A C 8
ATOM 12741 O O . ILE A 1 23 ? 5.331 -0.499 -5.067 1.00 0.00 23 ILE A O 8
ATOM 12757 N N . SER A 1 24 ? 7.055 0.755 -5.785 1.00 0.00 24 SER A N 8
ATOM 12758 C CA . SER A 1 24 ? 7.817 0.611 -4.550 1.00 0.00 24 SER A CA 8
ATOM 12759 C C . SER A 1 24 ? 7.704 1.867 -3.691 1.00 0.00 24 SER A C 8
ATOM 12760 O O . SER A 1 24 ? 7.712 2.986 -4.205 1.00 0.00 24 SER A O 8
ATOM 12768 N N . ARG A 1 25 ? 7.599 1.674 -2.381 1.00 0.00 25 ARG A N 8
ATOM 12769 C CA . ARG A 1 25 ? 7.483 2.790 -1.450 1.00 0.00 25 ARG A CA 8
ATOM 12770 C C . ARG A 1 25 ? 8.309 3.981 -1.926 1.00 0.00 25 ARG A C 8
ATOM 12771 O O . ARG A 1 25 ? 7.830 5.114 -1.937 1.00 0.00 25 ARG A O 8
ATOM 12792 N N . GLU A 1 26 ? 9.551 3.716 -2.318 1.00 0.00 26 GLU A N 8
ATOM 12793 C CA . GLU A 1 26 ? 10.443 4.767 -2.793 1.00 0.00 26 GLU A CA 8
ATOM 12794 C C . GLU A 1 26 ? 9.894 5.413 -4.062 1.00 0.00 26 GLU A C 8
ATOM 12795 O O . GLU A 1 26 ? 9.776 6.636 -4.148 1.00 0.00 26 GLU A O 8
ATOM 12807 N N . ASP A 1 27 ? 9.562 4.584 -5.045 1.00 0.00 27 ASP A N 8
ATOM 12808 C CA . ASP A 1 27 ? 9.026 5.073 -6.310 1.00 0.00 27 ASP A CA 8
ATOM 12809 C C . ASP A 1 27 ? 7.818 5.975 -6.075 1.00 0.00 27 ASP A C 8
ATOM 12810 O O . ASP A 1 27 ? 7.649 6.991 -6.750 1.00 0.00 27 ASP A O 8
ATOM 12819 N N . ALA A 1 28 ? 6.980 5.597 -5.116 1.00 0.00 28 ALA A N 8
ATOM 12820 C CA . ALA A 1 28 ? 5.790 6.372 -4.792 1.00 0.00 28 ALA A CA 8
ATOM 12821 C C . ALA A 1 28 ? 6.160 7.762 -4.286 1.00 0.00 28 ALA A C 8
ATOM 12822 O O . ALA A 1 28 ? 5.800 8.770 -4.893 1.00 0.00 28 ALA A O 8
ATOM 12829 N N . GLU A 1 29 ? 6.880 7.807 -3.169 1.00 0.00 29 GLU A N 8
ATOM 12830 C CA . GLU A 1 29 ? 7.298 9.074 -2.581 1.00 0.00 29 GLU A CA 8
ATOM 12831 C C . GLU A 1 29 ? 8.059 9.921 -3.597 1.00 0.00 29 GLU A C 8
ATOM 12832 O O . GLU A 1 29 ? 7.906 11.142 -3.643 1.00 0.00 29 GLU A O 8
ATOM 12844 N N . ASN A 1 30 ? 8.880 9.264 -4.410 1.00 0.00 30 ASN A N 8
ATOM 12845 C CA . ASN A 1 30 ? 9.667 9.956 -5.425 1.00 0.00 30 ASN A CA 8
ATOM 12846 C C . ASN A 1 30 ? 8.764 10.537 -6.510 1.00 0.00 30 ASN A C 8
ATOM 12847 O O . ASN A 1 30 ? 9.081 11.561 -7.115 1.00 0.00 30 ASN A O 8
ATOM 12858 N N . LEU A 1 31 ? 7.638 9.874 -6.752 1.00 0.00 31 LEU A N 8
ATOM 12859 C CA . LEU A 1 31 ? 6.688 10.324 -7.763 1.00 0.00 31 LEU A CA 8
ATOM 12860 C C . LEU A 1 31 ? 5.962 11.586 -7.307 1.00 0.00 31 LEU A C 8
ATOM 12861 O O . LEU A 1 31 ? 5.534 12.400 -8.126 1.00 0.00 31 LEU A O 8
ATOM 12877 N N . LEU A 1 32 ? 5.830 11.743 -5.994 1.00 0.00 32 LEU A N 8
ATOM 12878 C CA . LEU A 1 32 ? 5.159 12.907 -5.427 1.00 0.00 32 LEU A CA 8
ATOM 12879 C C . LEU A 1 32 ? 6.161 14.010 -5.101 1.00 0.00 32 LEU A C 8
ATOM 12880 O O . LEU A 1 32 ? 5.818 15.191 -5.098 1.00 0.00 32 LEU A O 8
ATOM 12896 N N . GLU A 1 33 ? 7.400 13.614 -4.830 1.00 0.00 33 GLU A N 8
ATOM 12897 C CA . GLU A 1 33 ? 8.453 14.570 -4.506 1.00 0.00 33 GLU A CA 8
ATOM 12898 C C . GLU A 1 33 ? 8.539 15.666 -5.564 1.00 0.00 33 GLU A C 8
ATOM 12899 O O . GLU A 1 33 ? 8.682 16.845 -5.242 1.00 0.00 33 GLU A O 8
ATOM 12911 N N . SER A 1 34 ? 8.452 15.266 -6.829 1.00 0.00 34 SER A N 8
ATOM 12912 C CA . SER A 1 34 ? 8.524 16.213 -7.936 1.00 0.00 34 SER A CA 8
ATOM 12913 C C . SER A 1 34 ? 7.139 16.749 -8.283 1.00 0.00 34 SER A C 8
ATOM 12914 O O . SER A 1 34 ? 6.936 17.330 -9.349 1.00 0.00 34 SER A O 8
ATOM 12922 N N . GLN A 1 35 ? 6.189 16.549 -7.376 1.00 0.00 35 GLN A N 8
ATOM 12923 C CA . GLN A 1 35 ? 4.822 17.011 -7.585 1.00 0.00 35 GLN A CA 8
ATOM 12924 C C . GLN A 1 35 ? 4.452 18.094 -6.577 1.00 0.00 35 GLN A C 8
ATOM 12925 O O . GLN A 1 35 ? 5.035 18.196 -5.497 1.00 0.00 35 GLN A O 8
ATOM 12939 N N . PRO A 1 36 ? 3.460 18.923 -6.934 1.00 0.00 36 PRO A N 8
ATOM 12940 C CA . PRO A 1 36 ? 2.990 20.012 -6.074 1.00 0.00 36 PRO A CA 8
ATOM 12941 C C . PRO A 1 36 ? 2.251 19.500 -4.841 1.00 0.00 36 PRO A C 8
ATOM 12942 O O . PRO A 1 36 ? 1.617 18.444 -4.879 1.00 0.00 36 PRO A O 8
ATOM 12953 N N . LEU A 1 37 ? 2.335 20.254 -3.751 1.00 0.00 37 LEU A N 8
ATOM 12954 C CA . LEU A 1 37 ? 1.674 19.877 -2.507 1.00 0.00 37 LEU A CA 8
ATOM 12955 C C . LEU A 1 37 ? 0.225 19.471 -2.762 1.00 0.00 37 LEU A C 8
ATOM 12956 O O . LEU A 1 37 ? -0.520 20.181 -3.436 1.00 0.00 37 LEU A O 8
ATOM 12972 N N . GLY A 1 38 ? -0.169 18.326 -2.215 1.00 0.00 38 GLY A N 8
ATOM 12973 C CA . GLY A 1 38 ? -1.527 17.846 -2.392 1.00 0.00 38 GLY A CA 8
ATOM 12974 C C . GLY A 1 38 ? -1.597 16.611 -3.269 1.00 0.00 38 GLY A C 8
ATOM 12975 O O . GLY A 1 38 ? -2.457 15.753 -3.076 1.00 0.00 38 GLY A O 8
ATOM 12979 N N . SER A 1 39 ? -0.689 16.521 -4.234 1.00 0.00 39 SER A N 8
ATOM 12980 C CA . SER A 1 39 ? -0.654 15.384 -5.148 1.00 0.00 39 SER A CA 8
ATOM 12981 C C . SER A 1 39 ? -0.711 14.068 -4.378 1.00 0.00 39 SER A C 8
ATOM 12982 O O . SER A 1 39 ? 0.134 13.797 -3.525 1.00 0.00 39 SER A O 8
ATOM 12990 N N . PHE A 1 40 ? -1.714 13.253 -4.686 1.00 0.00 40 PHE A N 8
ATOM 12991 C CA . PHE A 1 40 ? -1.884 11.965 -4.024 1.00 0.00 40 PHE A CA 8
ATOM 12992 C C . PHE A 1 40 ? -1.727 10.818 -5.017 1.00 0.00 40 PHE A C 8
ATOM 12993 O O . PHE A 1 40 ? -1.766 11.023 -6.232 1.00 0.00 40 PHE A O 8
ATOM 13010 N N . LEU A 1 41 ? -1.548 9.610 -4.494 1.00 0.00 41 LEU A N 8
ATOM 13011 C CA . LEU A 1 41 ? -1.383 8.429 -5.334 1.00 0.00 41 LEU A CA 8
ATOM 13012 C C . LEU A 1 41 ? -1.487 7.153 -4.505 1.00 0.00 41 LEU A C 8
ATOM 13013 O O . LEU A 1 41 ? -1.370 7.186 -3.280 1.00 0.00 41 LEU A O 8
ATOM 13029 N N . ILE A 1 42 ? -1.703 6.030 -5.181 1.00 0.00 42 ILE A N 8
ATOM 13030 C CA . ILE A 1 42 ? -1.818 4.743 -4.508 1.00 0.00 42 ILE A CA 8
ATOM 13031 C C . ILE A 1 42 ? -0.995 3.674 -5.219 1.00 0.00 42 ILE A C 8
ATOM 13032 O O . ILE A 1 42 ? -0.675 3.807 -6.400 1.00 0.00 42 ILE A O 8
ATOM 13048 N N . ARG A 1 43 ? -0.659 2.613 -4.493 1.00 0.00 43 ARG A N 8
ATOM 13049 C CA . ARG A 1 43 ? 0.126 1.520 -5.055 1.00 0.00 43 ARG A CA 8
ATOM 13050 C C . ARG A 1 43 ? -0.233 0.194 -4.389 1.00 0.00 43 ARG A C 8
ATOM 13051 O O . ARG A 1 43 ? 0.045 -0.015 -3.209 1.00 0.00 43 ARG A O 8
ATOM 13072 N N . VAL A 1 44 ? -0.854 -0.697 -5.155 1.00 0.00 44 VAL A N 8
ATOM 13073 C CA . VAL A 1 44 ? -1.250 -2.003 -4.641 1.00 0.00 44 VAL A CA 8
ATOM 13074 C C . VAL A 1 44 ? -0.188 -2.572 -3.709 1.00 0.00 44 VAL A C 8
ATOM 13075 O O . VAL A 1 44 ? 0.914 -2.910 -4.140 1.00 0.00 44 VAL A O 8
ATOM 13088 N N . SER A 1 45 ? -0.527 -2.675 -2.428 1.00 0.00 45 SER A N 8
ATOM 13089 C CA . SER A 1 45 ? 0.401 -3.201 -1.431 1.00 0.00 45 SER A CA 8
ATOM 13090 C C . SER A 1 45 ? 0.575 -4.707 -1.595 1.00 0.00 45 SER A C 8
ATOM 13091 O O . SER A 1 45 ? -0.204 -5.363 -2.287 1.00 0.00 45 SER A O 8
ATOM 13099 N N . HIS A 1 46 ? 1.605 -5.250 -0.953 1.00 0.00 46 HIS A N 8
ATOM 13100 C CA . HIS A 1 46 ? 1.884 -6.680 -1.025 1.00 0.00 46 HIS A CA 8
ATOM 13101 C C . HIS A 1 46 ? 2.031 -7.277 0.372 1.00 0.00 46 HIS A C 8
ATOM 13102 O O . HIS A 1 46 ? 1.634 -8.416 0.615 1.00 0.00 46 HIS A O 8
ATOM 13116 N N . SER A 1 47 ? 2.603 -6.498 1.286 1.00 0.00 47 SER A N 8
ATOM 13117 C CA . SER A 1 47 ? 2.806 -6.952 2.656 1.00 0.00 47 SER A CA 8
ATOM 13118 C C . SER A 1 47 ? 1.479 -7.341 3.302 1.00 0.00 47 SER A C 8
ATOM 13119 O O . SER A 1 47 ? 1.247 -8.510 3.612 1.00 0.00 47 SER A O 8
ATOM 13127 N N . HIS A 1 48 ? 0.613 -6.354 3.501 1.00 0.00 48 HIS A N 8
ATOM 13128 C CA . HIS A 1 48 ? -0.691 -6.591 4.109 1.00 0.00 48 HIS A CA 8
ATOM 13129 C C . HIS A 1 48 ? -1.790 -6.605 3.050 1.00 0.00 48 HIS A C 8
ATOM 13130 O O . HIS A 1 48 ? -1.744 -5.846 2.082 1.00 0.00 48 HIS A O 8
ATOM 13144 N N . VAL A 1 49 ? -2.779 -7.473 3.241 1.00 0.00 49 VAL A N 8
ATOM 13145 C CA . VAL A 1 49 ? -3.889 -7.586 2.303 1.00 0.00 49 VAL A CA 8
ATOM 13146 C C . VAL A 1 49 ? -4.669 -6.278 2.215 1.00 0.00 49 VAL A C 8
ATOM 13147 O O . VAL A 1 49 ? -5.569 -6.026 3.015 1.00 0.00 49 VAL A O 8
ATOM 13160 N N . GLY A 1 50 ? -4.318 -5.451 1.236 1.00 0.00 50 GLY A N 8
ATOM 13161 C CA . GLY A 1 50 ? -4.995 -4.179 1.062 1.00 0.00 50 GLY A CA 8
ATOM 13162 C C . GLY A 1 50 ? -4.258 -3.255 0.113 1.00 0.00 50 GLY A C 8
ATOM 13163 O O . GLY A 1 50 ? -3.779 -3.686 -0.936 1.00 0.00 50 GLY A O 8
ATOM 13167 N N . TYR A 1 51 ? -4.168 -1.982 0.480 1.00 0.00 51 TYR A N 8
ATOM 13168 C CA . TYR A 1 51 ? -3.489 -0.993 -0.349 1.00 0.00 51 TYR A CA 8
ATOM 13169 C C . TYR A 1 51 ? -2.800 0.060 0.513 1.00 0.00 51 TYR A C 8
ATOM 13170 O O . TYR A 1 51 ? -2.822 -0.015 1.743 1.00 0.00 51 TYR A O 8
ATOM 13188 N N . THR A 1 52 ? -2.188 1.043 -0.140 1.00 0.00 52 THR A N 8
ATOM 13189 C CA . THR A 1 52 ? -1.493 2.112 0.564 1.00 0.00 52 THR A CA 8
ATOM 13190 C C . THR A 1 52 ? -1.677 3.449 -0.144 1.00 0.00 52 THR A C 8
ATOM 13191 O O . THR A 1 52 ? -1.287 3.610 -1.301 1.00 0.00 52 THR A O 8
ATOM 13202 N N . LEU A 1 53 ? -2.275 4.407 0.557 1.00 0.00 53 LEU A N 8
ATOM 13203 C CA . LEU A 1 53 ? -2.511 5.732 -0.006 1.00 0.00 53 LEU A CA 8
ATOM 13204 C C . LEU A 1 53 ? -1.457 6.724 0.477 1.00 0.00 53 LEU A C 8
ATOM 13205 O O . LEU A 1 53 ? -1.158 6.796 1.668 1.00 0.00 53 LEU A O 8
ATOM 13221 N N . SER A 1 54 ? -0.900 7.488 -0.457 1.00 0.00 54 SER A N 8
ATOM 13222 C CA . SER A 1 54 ? 0.121 8.476 -0.127 1.00 0.00 54 SER A CA 8
ATOM 13223 C C . SER A 1 54 ? -0.138 9.791 -0.856 1.00 0.00 54 SER A C 8
ATOM 13224 O O . SER A 1 54 ? -0.750 9.810 -1.925 1.00 0.00 54 SER A O 8
ATOM 13232 N N . TYR A 1 55 ? 0.330 10.886 -0.271 1.00 0.00 55 TYR A N 8
ATOM 13233 C CA . TYR A 1 55 ? 0.147 12.207 -0.863 1.00 0.00 55 TYR A CA 8
ATOM 13234 C C . TYR A 1 55 ? 1.085 13.225 -0.223 1.00 0.00 55 TYR A C 8
ATOM 13235 O O . TYR A 1 55 ? 1.394 13.142 0.967 1.00 0.00 55 TYR A O 8
ATOM 13253 N N . LYS A 1 56 ? 1.535 14.188 -1.019 1.00 0.00 56 LYS A N 8
ATOM 13254 C CA . LYS A 1 56 ? 2.435 15.227 -0.533 1.00 0.00 56 LYS A CA 8
ATOM 13255 C C . LYS A 1 56 ? 1.765 16.067 0.549 1.00 0.00 56 LYS A C 8
ATOM 13256 O O . LYS A 1 56 ? 0.649 16.553 0.368 1.00 0.00 56 LYS A O 8
ATOM 13275 N N . ALA A 1 57 ? 2.453 16.235 1.673 1.00 0.00 57 ALA A N 8
ATOM 13276 C CA . ALA A 1 57 ? 1.924 17.019 2.782 1.00 0.00 57 ALA A CA 8
ATOM 13277 C C . ALA A 1 57 ? 2.862 18.167 3.139 1.00 0.00 57 ALA A C 8
ATOM 13278 O O . ALA A 1 57 ? 4.082 17.999 3.162 1.00 0.00 57 ALA A O 8
ATOM 13285 N N . GLN A 1 58 ? 2.287 19.333 3.417 1.00 0.00 58 GLN A N 8
ATOM 13286 C CA . GLN A 1 58 ? 3.073 20.508 3.771 1.00 0.00 58 GLN A CA 8
ATOM 13287 C C . GLN A 1 58 ? 4.312 20.114 4.569 1.00 0.00 58 GLN A C 8
ATOM 13288 O O . GLN A 1 58 ? 5.403 20.633 4.337 1.00 0.00 58 GLN A O 8
ATOM 13302 N N . SER A 1 59 ? 4.135 19.193 5.511 1.00 0.00 59 SER A N 8
ATOM 13303 C CA . SER A 1 59 ? 5.236 18.732 6.346 1.00 0.00 59 SER A CA 8
ATOM 13304 C C . SER A 1 59 ? 6.209 17.876 5.540 1.00 0.00 59 SER A C 8
ATOM 13305 O O . SER A 1 59 ? 7.341 18.283 5.280 1.00 0.00 59 SER A O 8
ATOM 13313 N N . SER A 1 60 ? 5.757 16.689 5.149 1.00 0.00 60 SER A N 8
ATOM 13314 C CA . SER A 1 60 ? 6.588 15.773 4.375 1.00 0.00 60 SER A CA 8
ATOM 13315 C C . SER A 1 60 ? 5.789 14.545 3.946 1.00 0.00 60 SER A C 8
ATOM 13316 O O . SER A 1 60 ? 4.737 14.249 4.512 1.00 0.00 60 SER A O 8
ATOM 13324 N N . CYS A 1 61 ? 6.297 13.838 2.944 1.00 0.00 61 CYS A N 8
ATOM 13325 C CA . CYS A 1 61 ? 5.632 12.643 2.437 1.00 0.00 61 CYS A CA 8
ATOM 13326 C C . CYS A 1 61 ? 4.940 11.886 3.566 1.00 0.00 61 CYS A C 8
ATOM 13327 O O . CYS A 1 61 ? 5.505 11.709 4.646 1.00 0.00 61 CYS A O 8
ATOM 13335 N N . CYS A 1 62 ? 3.713 11.446 3.311 1.00 0.00 62 CYS A N 8
ATOM 13336 C CA . CYS A 1 62 ? 2.942 10.710 4.306 1.00 0.00 62 CYS A CA 8
ATOM 13337 C C . CYS A 1 62 ? 2.369 9.427 3.712 1.00 0.00 62 CYS A C 8
ATOM 13338 O O . CYS A 1 62 ? 2.018 9.415 2.534 1.00 0.00 62 CYS A O 8
ATOM 13346 N N . HIS A 1 63 ? 2.290 8.388 4.531 1.00 0.00 63 HIS A N 8
ATOM 13347 C CA . HIS A 1 63 ? 1.763 7.114 4.073 1.00 0.00 63 HIS A CA 8
ATOM 13348 C C . HIS A 1 63 ? 0.521 6.750 4.889 1.00 0.00 63 HIS A C 8
ATOM 13349 O O . HIS A 1 63 ? 0.456 6.944 6.103 1.00 0.00 63 HIS A O 8
ATOM 13363 N N . PHE A 1 64 ? -0.472 6.213 4.189 1.00 0.00 64 PHE A N 8
ATOM 13364 C CA . PHE A 1 64 ? -1.724 5.812 4.822 1.00 0.00 64 PHE A CA 8
ATOM 13365 C C . PHE A 1 64 ? -2.150 4.424 4.354 1.00 0.00 64 PHE A C 8
ATOM 13366 O O . PHE A 1 64 ? -2.705 4.269 3.266 1.00 0.00 64 PHE A O 8
ATOM 13383 N N . MET A 1 65 ? -1.888 3.419 5.183 1.00 0.00 65 MET A N 8
ATOM 13384 C CA . MET A 1 65 ? -2.245 2.045 4.854 1.00 0.00 65 MET A CA 8
ATOM 13385 C C . MET A 1 65 ? -3.759 1.862 4.850 1.00 0.00 65 MET A C 8
ATOM 13386 O O . MET A 1 65 ? -4.463 2.409 5.698 1.00 0.00 65 MET A O 8
ATOM 13400 N N . VAL A 1 66 ? -4.255 1.091 3.888 1.00 0.00 66 VAL A N 8
ATOM 13401 C CA . VAL A 1 66 ? -5.687 0.835 3.774 1.00 0.00 66 VAL A CA 8
ATOM 13402 C C . VAL A 1 66 ? -5.989 -0.656 3.861 1.00 0.00 66 VAL A C 8
ATOM 13403 O O . VAL A 1 66 ? -5.762 -1.403 2.909 1.00 0.00 66 VAL A O 8
ATOM 13416 N N . LYS A 1 67 ? -6.501 -1.085 5.009 1.00 0.00 67 LYS A N 8
ATOM 13417 C CA . LYS A 1 67 ? -6.836 -2.488 5.222 1.00 0.00 67 LYS A CA 8
ATOM 13418 C C . LYS A 1 67 ? -8.064 -2.883 4.408 1.00 0.00 67 LYS A C 8
ATOM 13419 O O . LYS A 1 67 ? -8.748 -2.029 3.842 1.00 0.00 67 LYS A O 8
ATOM 13438 N N . LEU A 1 68 ? -8.339 -4.182 4.354 1.00 0.00 68 LEU A N 8
ATOM 13439 C CA . LEU A 1 68 ? -9.486 -4.691 3.611 1.00 0.00 68 LEU A CA 8
ATOM 13440 C C . LEU A 1 68 ? -10.466 -5.400 4.539 1.00 0.00 68 LEU A C 8
ATOM 13441 O O . LEU A 1 68 ? -10.212 -6.519 4.989 1.00 0.00 68 LEU A O 8
ATOM 13457 N N . LEU A 1 69 ? -11.587 -4.746 4.821 1.00 0.00 69 LEU A N 8
ATOM 13458 C CA . LEU A 1 69 ? -12.606 -5.316 5.695 1.00 0.00 69 LEU A CA 8
ATOM 13459 C C . LEU A 1 69 ? -13.147 -6.621 5.121 1.00 0.00 69 LEU A C 8
ATOM 13460 O O . LEU A 1 69 ? -12.927 -6.935 3.951 1.00 0.00 69 LEU A O 8
ATOM 13476 N N . ASP A 1 70 ? -13.859 -7.377 5.950 1.00 0.00 70 ASP A N 8
ATOM 13477 C CA . ASP A 1 70 ? -14.436 -8.646 5.524 1.00 0.00 70 ASP A CA 8
ATOM 13478 C C . ASP A 1 70 ? -15.657 -8.419 4.639 1.00 0.00 70 ASP A C 8
ATOM 13479 O O . ASP A 1 70 ? -16.064 -9.305 3.887 1.00 0.00 70 ASP A O 8
ATOM 13488 N N . ASP A 1 71 ? -16.237 -7.228 4.735 1.00 0.00 71 ASP A N 8
ATOM 13489 C CA . ASP A 1 71 ? -17.412 -6.885 3.943 1.00 0.00 71 ASP A CA 8
ATOM 13490 C C . ASP A 1 71 ? -17.014 -6.477 2.528 1.00 0.00 71 ASP A C 8
ATOM 13491 O O . ASP A 1 71 ? -17.818 -5.921 1.781 1.00 0.00 71 ASP A O 8
ATOM 13500 N N . GLY A 1 72 ? -15.765 -6.756 2.167 1.00 0.00 72 GLY A N 8
ATOM 13501 C CA . GLY A 1 72 ? -15.280 -6.409 0.843 1.00 0.00 72 GLY A CA 8
ATOM 13502 C C . GLY A 1 72 ? -15.084 -4.916 0.670 1.00 0.00 72 GLY A C 8
ATOM 13503 O O . GLY A 1 72 ? -15.013 -4.417 -0.454 1.00 0.00 72 GLY A O 8
ATOM 13507 N N . THR A 1 73 ? -14.997 -4.199 1.786 1.00 0.00 73 THR A N 8
ATOM 13508 C CA . THR A 1 73 ? -14.811 -2.754 1.753 1.00 0.00 73 THR A CA 8
ATOM 13509 C C . THR A 1 73 ? -13.411 -2.369 2.217 1.00 0.00 73 THR A C 8
ATOM 13510 O O . THR A 1 73 ? -12.610 -3.229 2.588 1.00 0.00 73 THR A O 8
ATOM 13521 N N . PHE A 1 74 ? -13.120 -1.072 2.195 1.00 0.00 74 PHE A N 8
ATOM 13522 C CA . PHE A 1 74 ? -11.815 -0.575 2.614 1.00 0.00 74 PHE A CA 8
ATOM 13523 C C . PHE A 1 74 ? -11.964 0.612 3.561 1.00 0.00 74 PHE A C 8
ATOM 13524 O O . PHE A 1 74 ? -12.798 1.493 3.343 1.00 0.00 74 PHE A O 8
ATOM 13541 N N . MET A 1 75 ? -11.151 0.629 4.612 1.00 0.00 75 MET A N 8
ATOM 13542 C CA . MET A 1 75 ? -11.192 1.709 5.592 1.00 0.00 75 MET A CA 8
ATOM 13543 C C . MET A 1 75 ? -9.819 1.925 6.219 1.00 0.00 75 MET A C 8
ATOM 13544 O O . MET A 1 75 ? -9.154 0.970 6.623 1.00 0.00 75 MET A O 8
ATOM 13558 N N . ILE A 1 76 ? -9.401 3.183 6.300 1.00 0.00 76 ILE A N 8
ATOM 13559 C CA . ILE A 1 76 ? -8.108 3.523 6.880 1.00 0.00 76 ILE A CA 8
ATOM 13560 C C . ILE A 1 76 ? -8.143 3.421 8.400 1.00 0.00 76 ILE A C 8
ATOM 13561 O O . ILE A 1 76 ? -9.052 3.927 9.060 1.00 0.00 76 ILE A O 8
ATOM 13577 N N . PRO A 1 77 ? -7.130 2.754 8.973 1.00 0.00 77 PRO A N 8
ATOM 13578 C CA . PRO A 1 77 ? -7.022 2.572 10.423 1.00 0.00 77 PRO A CA 8
ATOM 13579 C C . PRO A 1 77 ? -6.702 3.875 11.149 1.00 0.00 77 PRO A C 8
ATOM 13580 O O . PRO A 1 77 ? -5.547 4.153 11.467 1.00 0.00 77 PRO A O 8
ATOM 13591 N N . GLY A 1 78 ? -7.734 4.672 11.408 1.00 0.00 78 GLY A N 8
ATOM 13592 C CA . GLY A 1 78 ? -7.542 5.936 12.094 1.00 0.00 78 GLY A CA 8
ATOM 13593 C C . GLY A 1 78 ? -8.705 6.887 11.894 1.00 0.00 78 GLY A C 8
ATOM 13594 O O . GLY A 1 78 ? -8.863 7.850 12.643 1.00 0.00 78 GLY A O 8
ATOM 13598 N N . GLU A 1 79 ? -9.520 6.618 10.878 1.00 0.00 79 GLU A N 8
ATOM 13599 C CA . GLU A 1 79 ? -10.673 7.460 10.581 1.00 0.00 79 GLU A CA 8
ATOM 13600 C C . GLU A 1 79 ? -11.955 6.841 11.131 1.00 0.00 79 GLU A C 8
ATOM 13601 O O . GLU A 1 79 ? -11.922 5.814 11.809 1.00 0.00 79 GLU A O 8
ATOM 13613 N N . LYS A 1 80 ? -13.086 7.475 10.836 1.00 0.00 80 LYS A N 8
ATOM 13614 C CA . LYS A 1 80 ? -14.379 6.989 11.300 1.00 0.00 80 LYS A CA 8
ATOM 13615 C C . LYS A 1 80 ? -15.324 6.751 10.125 1.00 0.00 80 LYS A C 8
ATOM 13616 O O . LYS A 1 80 ? -16.542 6.717 10.292 1.00 0.00 80 LYS A O 8
ATOM 13635 N N . VAL A 1 81 ? -14.752 6.585 8.936 1.00 0.00 81 VAL A N 8
ATOM 13636 C CA . VAL A 1 81 ? -15.543 6.348 7.734 1.00 0.00 81 VAL A CA 8
ATOM 13637 C C . VAL A 1 81 ? -14.865 5.333 6.821 1.00 0.00 81 VAL A C 8
ATOM 13638 O O . VAL A 1 81 ? -13.642 5.188 6.838 1.00 0.00 81 VAL A O 8
ATOM 13651 N N . ALA A 1 82 ? -15.666 4.632 6.026 1.00 0.00 82 ALA A N 8
ATOM 13652 C CA . ALA A 1 82 ? -15.143 3.632 5.104 1.00 0.00 82 ALA A CA 8
ATOM 13653 C C . ALA A 1 82 ? -15.595 3.913 3.675 1.00 0.00 82 ALA A C 8
ATOM 13654 O O . ALA A 1 82 ? -16.230 4.932 3.403 1.00 0.00 82 ALA A O 8
ATOM 13661 N N . HIS A 1 83 ? -15.263 3.003 2.764 1.00 0.00 83 HIS A N 8
ATOM 13662 C CA . HIS A 1 83 ? -15.634 3.154 1.362 1.00 0.00 83 HIS A CA 8
ATOM 13663 C C . HIS A 1 83 ? -15.587 1.810 0.640 1.00 0.00 83 HIS A C 8
ATOM 13664 O O . HIS A 1 83 ? -14.710 0.985 0.899 1.00 0.00 83 HIS A O 8
ATOM 13678 N N . THR A 1 84 ? -16.536 1.598 -0.266 1.00 0.00 84 THR A N 8
ATOM 13679 C CA . THR A 1 84 ? -16.604 0.354 -1.024 1.00 0.00 84 THR A CA 8
ATOM 13680 C C . THR A 1 84 ? -15.254 0.014 -1.645 1.00 0.00 84 THR A C 8
ATOM 13681 O O . THR A 1 84 ? -14.740 -1.091 -1.468 1.00 0.00 84 THR A O 8
ATOM 13692 N N . SER A 1 85 ? -14.683 0.970 -2.370 1.00 0.00 85 SER A N 8
ATOM 13693 C CA . SER A 1 85 ? -13.393 0.771 -3.019 1.00 0.00 85 SER A CA 8
ATOM 13694 C C . SER A 1 85 ? -12.546 2.037 -2.946 1.00 0.00 85 SER A C 8
ATOM 13695 O O . SER A 1 85 ? -13.023 3.094 -2.531 1.00 0.00 85 SER A O 8
ATOM 13703 N N . LEU A 1 86 ? -11.287 1.923 -3.352 1.00 0.00 86 LEU A N 8
ATOM 13704 C CA . LEU A 1 86 ? -10.371 3.058 -3.333 1.00 0.00 86 LEU A CA 8
ATOM 13705 C C . LEU A 1 86 ? -10.957 4.244 -4.093 1.00 0.00 86 LEU A C 8
ATOM 13706 O O . LEU A 1 86 ? -10.978 5.367 -3.591 1.00 0.00 86 LEU A O 8
ATOM 13722 N N . ASP A 1 87 ? -11.434 3.984 -5.306 1.00 0.00 87 ASP A N 8
ATOM 13723 C CA . ASP A 1 87 ? -12.025 5.029 -6.134 1.00 0.00 87 ASP A CA 8
ATOM 13724 C C . ASP A 1 87 ? -13.104 5.787 -5.367 1.00 0.00 87 ASP A C 8
ATOM 13725 O O . ASP A 1 87 ? -13.461 6.909 -5.723 1.00 0.00 87 ASP A O 8
ATOM 13734 N N . ALA A 1 88 ? -13.619 5.164 -4.311 1.00 0.00 88 ALA A N 8
ATOM 13735 C CA . ALA A 1 88 ? -14.657 5.781 -3.493 1.00 0.00 88 ALA A CA 8
ATOM 13736 C C . ALA A 1 88 ? -14.082 6.306 -2.182 1.00 0.00 88 ALA A C 8
ATOM 13737 O O . ALA A 1 88 ? -14.734 7.067 -1.467 1.00 0.00 88 ALA A O 8
ATOM 13744 N N . LEU A 1 89 ? -12.858 5.895 -1.871 1.00 0.00 89 LEU A N 8
ATOM 13745 C CA . LEU A 1 89 ? -12.195 6.324 -0.645 1.00 0.00 89 LEU A CA 8
ATOM 13746 C C . LEU A 1 89 ? -11.277 7.513 -0.910 1.00 0.00 89 LEU A C 8
ATOM 13747 O O . LEU A 1 89 ? -10.922 8.252 0.009 1.00 0.00 89 LEU A O 8
ATOM 13763 N N . VAL A 1 90 ? -10.897 7.692 -2.171 1.00 0.00 90 VAL A N 8
ATOM 13764 C CA . VAL A 1 90 ? -10.024 8.794 -2.558 1.00 0.00 90 VAL A CA 8
ATOM 13765 C C . VAL A 1 90 ? -10.804 10.099 -2.673 1.00 0.00 90 VAL A C 8
ATOM 13766 O O . VAL A 1 90 ? -10.356 11.146 -2.206 1.00 0.00 90 VAL A O 8
ATOM 13779 N N . THR A 1 91 ? -11.974 10.029 -3.300 1.00 0.00 91 THR A N 8
ATOM 13780 C CA . THR A 1 91 ? -12.817 11.204 -3.479 1.00 0.00 91 THR A CA 8
ATOM 13781 C C . THR A 1 91 ? -13.169 11.838 -2.138 1.00 0.00 91 THR A C 8
ATOM 13782 O O . THR A 1 91 ? -13.103 13.058 -1.980 1.00 0.00 91 THR A O 8
ATOM 13793 N N . PHE A 1 92 ? -13.541 11.003 -1.173 1.00 0.00 92 PHE A N 8
ATOM 13794 C CA . PHE A 1 92 ? -13.902 11.482 0.155 1.00 0.00 92 PHE A CA 8
ATOM 13795 C C . PHE A 1 92 ? -12.697 12.107 0.855 1.00 0.00 92 PHE A C 8
ATOM 13796 O O . PHE A 1 92 ? -12.846 12.997 1.693 1.00 0.00 92 PHE A O 8
ATOM 13813 N N . HIS A 1 93 ? -11.506 11.634 0.504 1.00 0.00 93 HIS A N 8
ATOM 13814 C CA . HIS A 1 93 ? -10.276 12.144 1.098 1.00 0.00 93 HIS A CA 8
ATOM 13815 C C . HIS A 1 93 ? -10.011 13.578 0.650 1.00 0.00 93 HIS A C 8
ATOM 13816 O O . HIS A 1 93 ? -9.312 14.331 1.328 1.00 0.00 93 HIS A O 8
ATOM 13830 N N . GLN A 1 94 ? -10.572 13.948 -0.497 1.00 0.00 94 GLN A N 8
ATOM 13831 C CA . GLN A 1 94 ? -10.395 15.291 -1.036 1.00 0.00 94 GLN A CA 8
ATOM 13832 C C . GLN A 1 94 ? -11.164 16.316 -0.209 1.00 0.00 94 GLN A C 8
ATOM 13833 O O . GLN A 1 94 ? -10.883 17.513 -0.269 1.00 0.00 94 GLN A O 8
ATOM 13847 N N . GLN A 1 95 ? -12.135 15.837 0.563 1.00 0.00 95 GLN A N 8
ATOM 13848 C CA . GLN A 1 95 ? -12.945 16.713 1.401 1.00 0.00 95 GLN A CA 8
ATOM 13849 C C . GLN A 1 95 ? -12.655 16.473 2.880 1.00 0.00 95 GLN A C 8
ATOM 13850 O O . GLN A 1 95 ? -12.810 17.370 3.708 1.00 0.00 95 GLN A O 8
ATOM 13864 N N . LYS A 1 96 ? -12.233 15.255 3.204 1.00 0.00 96 LYS A N 8
ATOM 13865 C CA . LYS A 1 96 ? -11.920 14.895 4.582 1.00 0.00 96 LYS A CA 8
ATOM 13866 C C . LYS A 1 96 ? -10.493 14.369 4.696 1.00 0.00 96 LYS A C 8
ATOM 13867 O O . LYS A 1 96 ? -10.130 13.356 4.099 1.00 0.00 96 LYS A O 8
ATOM 13886 N N . PRO A 1 97 ? -9.664 15.072 5.483 1.00 0.00 97 PRO A N 8
ATOM 13887 C CA . PRO A 1 97 ? -8.264 14.693 5.695 1.00 0.00 97 PRO A CA 8
ATOM 13888 C C . PRO A 1 97 ? -8.127 13.419 6.522 1.00 0.00 97 PRO A C 8
ATOM 13889 O O . PRO A 1 97 ? -9.124 12.818 6.923 1.00 0.00 97 PRO A O 8
ATOM 13900 N N . ILE A 1 98 ? -6.887 13.013 6.774 1.00 0.00 98 ILE A N 8
ATOM 13901 C CA . ILE A 1 98 ? -6.622 11.811 7.554 1.00 0.00 98 ILE A CA 8
ATOM 13902 C C . ILE A 1 98 ? -6.506 12.135 9.040 1.00 0.00 98 ILE A C 8
ATOM 13903 O O . ILE A 1 98 ? -6.090 13.231 9.415 1.00 0.00 98 ILE A O 8
ATOM 13919 N N . GLU A 1 99 ? -6.874 11.173 9.881 1.00 0.00 99 GLU A N 8
ATOM 13920 C CA . GLU A 1 99 ? -6.810 11.357 11.325 1.00 0.00 99 GLU A CA 8
ATOM 13921 C C . GLU A 1 99 ? -5.501 12.028 11.731 1.00 0.00 99 GLU A C 8
ATOM 13922 O O . GLU A 1 99 ? -5.485 13.095 12.344 1.00 0.00 99 GLU A O 8
ATOM 13934 N N . PRO A 1 100 ? -4.375 11.387 11.381 1.00 0.00 100 PRO A N 8
ATOM 13935 C CA . PRO A 1 100 ? -3.040 11.903 11.699 1.00 0.00 100 PRO A CA 8
ATOM 13936 C C . PRO A 1 100 ? -2.695 13.152 10.895 1.00 0.00 100 PRO A C 8
ATOM 13937 O O . PRO A 1 100 ? -2.235 14.150 11.449 1.00 0.00 100 PRO A O 8
ATOM 13948 N N . ARG A 1 101 ? -2.921 13.090 9.587 1.00 0.00 101 ARG A N 8
ATOM 13949 C CA . ARG A 1 101 ? -2.633 14.215 8.707 1.00 0.00 101 ARG A CA 8
ATOM 13950 C C . ARG A 1 101 ? -3.908 14.986 8.376 1.00 0.00 101 ARG A C 8
ATOM 13951 O O . ARG A 1 101 ? -4.787 14.480 7.679 1.00 0.00 101 ARG A O 8
ATOM 13972 N N . ARG A 1 102 ? -4.000 16.212 8.880 1.00 0.00 102 ARG A N 8
ATOM 13973 C CA . ARG A 1 102 ? -5.167 17.052 8.639 1.00 0.00 102 ARG A CA 8
ATOM 13974 C C . ARG A 1 102 ? -5.119 17.662 7.241 1.00 0.00 102 ARG A C 8
ATOM 13975 O O . ARG A 1 102 ? -5.945 18.504 6.893 1.00 0.00 102 ARG A O 8
ATOM 13996 N N . GLU A 1 103 ? -4.144 17.231 6.447 1.00 0.00 103 GLU A N 8
ATOM 13997 C CA . GLU A 1 103 ? -3.988 17.737 5.088 1.00 0.00 103 GLU A CA 8
ATOM 13998 C C . GLU A 1 103 ? -4.980 17.068 4.140 1.00 0.00 103 GLU A C 8
ATOM 13999 O O . GLU A 1 103 ? -5.320 15.896 4.306 1.00 0.00 103 GLU A O 8
ATOM 14011 N N . LEU A 1 104 ? -5.443 17.823 3.150 1.00 0.00 104 LEU A N 8
ATOM 14012 C CA . LEU A 1 104 ? -6.398 17.306 2.176 1.00 0.00 104 LEU A CA 8
ATOM 14013 C C . LEU A 1 104 ? -5.716 17.021 0.842 1.00 0.00 104 LEU A C 8
ATOM 14014 O O . LEU A 1 104 ? -4.525 17.290 0.672 1.00 0.00 104 LEU A O 8
ATOM 14030 N N . LEU A 1 105 ? -6.475 16.476 -0.101 1.00 0.00 105 LEU A N 8
ATOM 14031 C CA . LEU A 1 105 ? -5.944 16.157 -1.422 1.00 0.00 105 LEU A CA 8
ATOM 14032 C C . LEU A 1 105 ? -6.389 17.191 -2.452 1.00 0.00 105 LEU A C 8
ATOM 14033 O O . LEU A 1 105 ? -7.299 17.982 -2.202 1.00 0.00 105 LEU A O 8
ATOM 14049 N N . THR A 1 106 ? -5.740 17.179 -3.612 1.00 0.00 106 THR A N 8
ATOM 14050 C CA . THR A 1 106 ? -6.069 18.114 -4.681 1.00 0.00 106 THR A CA 8
ATOM 14051 C C . THR A 1 106 ? -6.333 17.381 -5.991 1.00 0.00 106 THR A C 8
ATOM 14052 O O . THR A 1 106 ? -7.411 17.501 -6.573 1.00 0.00 106 THR A O 8
ATOM 14063 N N . GLN A 1 107 ? -5.343 16.622 -6.449 1.00 0.00 107 GLN A N 8
ATOM 14064 C CA . GLN A 1 107 ? -5.470 15.870 -7.692 1.00 0.00 107 GLN A CA 8
ATOM 14065 C C . GLN A 1 107 ? -4.602 14.616 -7.659 1.00 0.00 107 GLN A C 8
ATOM 14066 O O . GLN A 1 107 ? -3.583 14.554 -6.973 1.00 0.00 107 GLN A O 8
ATOM 14080 N N . PRO A 1 108 ? -5.016 13.590 -8.419 1.00 0.00 108 PRO A N 8
ATOM 14081 C CA . PRO A 1 108 ? -4.290 12.318 -8.495 1.00 0.00 108 PRO A CA 8
ATOM 14082 C C . PRO A 1 108 ? -2.959 12.452 -9.227 1.00 0.00 108 PRO A C 8
ATOM 14083 O O . PRO A 1 108 ? -2.845 13.211 -10.190 1.00 0.00 108 PRO A O 8
ATOM 14094 N N . CYS A 1 109 ? -1.958 11.712 -8.765 1.00 0.00 109 CYS A N 8
ATOM 14095 C CA . CYS A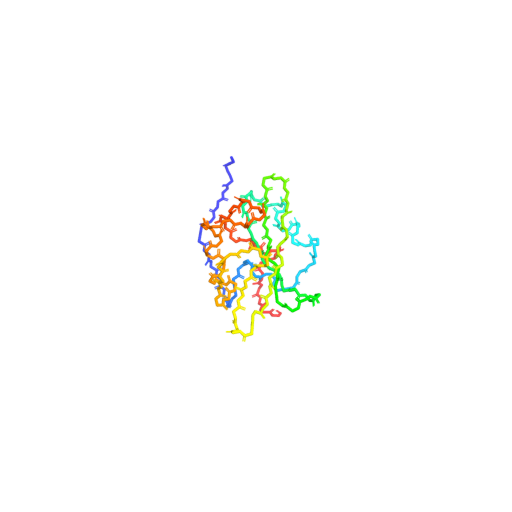 1 109 ? -0.635 11.749 -9.377 1.00 0.00 109 CYS A CA 8
ATOM 14096 C C . CYS A 1 109 ? -0.621 10.971 -10.690 1.00 0.00 109 CYS A C 8
ATOM 14097 O O . CYS A 1 109 ? -1.516 10.169 -10.958 1.00 0.00 109 CYS A O 8
ATOM 14105 N N . ARG A 1 110 ? 0.401 11.214 -11.505 1.00 0.00 110 ARG A N 8
ATOM 14106 C CA . ARG A 1 110 ? 0.529 10.539 -12.790 1.00 0.00 110 ARG A CA 8
ATOM 14107 C C . ARG A 1 110 ? 1.797 9.690 -12.834 1.00 0.00 110 ARG A C 8
ATOM 14108 O O . ARG A 1 110 ? 2.837 10.083 -12.306 1.00 0.00 110 ARG A O 8
ATOM 14129 N N . GLN A 1 111 ? 1.701 8.525 -13.465 1.00 0.00 111 GLN A N 8
ATOM 14130 C CA . GLN A 1 111 ? 2.838 7.620 -13.575 1.00 0.00 111 GLN A CA 8
ATOM 14131 C C . GLN A 1 111 ? 3.933 8.226 -14.448 1.00 0.00 111 GLN A C 8
ATOM 14132 O O . GLN A 1 111 ? 3.659 9.044 -15.327 1.00 0.00 111 GLN A O 8
ATOM 14146 N N . LYS A 1 112 ? 5.173 7.820 -14.201 1.00 0.00 112 LYS A N 8
ATOM 14147 C CA . LYS A 1 112 ? 6.310 8.322 -14.963 1.00 0.00 112 LYS A CA 8
ATOM 14148 C C . LYS A 1 112 ? 6.256 7.832 -16.407 1.00 0.00 112 LYS A C 8
ATOM 14149 O O . LYS A 1 112 ? 6.829 6.794 -16.741 1.00 0.00 112 LYS A O 8
ATOM 14168 N N . ASP A 1 113 ? 5.565 8.583 -17.256 1.00 0.00 113 ASP A N 8
ATOM 14169 C CA . ASP A 1 113 ? 5.439 8.225 -18.665 1.00 0.00 113 ASP A CA 8
ATOM 14170 C C . ASP A 1 113 ? 4.862 9.386 -19.470 1.00 0.00 113 ASP A C 8
ATOM 14171 O O . ASP A 1 113 ? 3.704 9.761 -19.293 1.00 0.00 113 ASP A O 8
ATOM 14180 N N . SER A 1 114 ? 5.679 9.950 -20.354 1.00 0.00 114 SER A N 8
ATOM 14181 C CA . SER A 1 114 ? 5.252 11.071 -21.183 1.00 0.00 114 SER A CA 8
ATOM 14182 C C . SER A 1 114 ? 3.892 10.791 -21.815 1.00 0.00 114 SER A C 8
ATOM 14183 O O . SER A 1 114 ? 2.979 11.612 -21.740 1.00 0.00 114 SER A O 8
ATOM 14191 N N . GLY A 1 115 ? 3.765 9.624 -22.440 1.00 0.00 115 GLY A N 8
ATOM 14192 C CA . GLY A 1 115 ? 2.514 9.255 -23.076 1.00 0.00 115 GLY A CA 8
ATOM 14193 C C . GLY A 1 115 ? 1.632 8.411 -22.178 1.00 0.00 115 GLY A C 8
ATOM 14194 O O . GLY A 1 115 ? 2.112 7.685 -21.307 1.00 0.00 115 GLY A O 8
ATOM 14198 N N . PRO A 1 116 ? 0.310 8.505 -22.383 1.00 0.00 116 PRO A N 8
ATOM 14199 C CA . PRO A 1 116 ? -0.668 7.752 -21.592 1.00 0.00 116 PRO A CA 8
ATOM 14200 C C . PRO A 1 116 ? -0.629 6.257 -21.891 1.00 0.00 116 PRO A C 8
ATOM 14201 O O . PRO A 1 116 ? -0.864 5.431 -21.010 1.00 0.00 116 PRO A O 8
ATOM 14212 N N . SER A 1 117 ? -0.329 5.917 -23.142 1.00 0.00 117 SER A N 8
ATOM 14213 C CA . SER A 1 117 ? -0.262 4.521 -23.557 1.00 0.00 117 SER A CA 8
ATOM 14214 C C . SER A 1 117 ? 0.845 3.783 -22.808 1.00 0.00 117 SER A C 8
ATOM 14215 O O . SER A 1 117 ? 1.829 4.386 -22.381 1.00 0.00 117 SER A O 8
ATOM 14223 N N . SER A 1 118 ? 0.675 2.474 -22.653 1.00 0.00 118 SER A N 8
ATOM 14224 C CA . SER A 1 118 ? 1.656 1.654 -21.953 1.00 0.00 118 SER A CA 8
ATOM 14225 C C . SER A 1 118 ? 2.113 0.489 -22.826 1.00 0.00 118 SER A C 8
ATOM 14226 O O . SER A 1 118 ? 1.374 0.018 -23.689 1.00 0.00 118 SER A O 8
ATOM 14234 N N . GLY A 1 119 ? 3.339 0.028 -22.593 1.00 0.00 119 GLY A N 8
ATOM 14235 C CA . GLY A 1 119 ? 3.874 -1.077 -23.366 1.00 0.00 119 GLY A CA 8
ATOM 14236 C C . GLY A 1 119 ? 3.585 -0.942 -24.848 1.00 0.00 119 GLY A C 8
ATOM 14237 O O . GLY A 1 119 ? 4.237 -0.165 -25.546 1.00 0.00 119 GLY A O 8
ATOM 14241 N N . GLY A 1 1 ? 17.205 11.743 -7.245 1.00 0.00 1 GLY A N 9
ATOM 14242 C CA . GLY A 1 1 ? 17.240 10.364 -7.700 1.00 0.00 1 GLY A CA 9
ATOM 14243 C C . GLY A 1 1 ? 16.652 10.197 -9.087 1.00 0.00 1 GLY A C 9
ATOM 14244 O O . GLY A 1 1 ? 15.612 10.775 -9.402 1.00 0.00 1 GLY A O 9
ATOM 14248 N N . SER A 1 2 ? 17.319 9.403 -9.919 1.00 0.00 2 SER A N 9
ATOM 14249 C CA . SER A 1 2 ? 16.860 9.165 -11.282 1.00 0.00 2 SER A CA 9
ATOM 14250 C C . SER A 1 2 ? 17.547 7.941 -11.881 1.00 0.00 2 SER A C 9
ATOM 14251 O O . SER A 1 2 ? 18.766 7.797 -11.796 1.00 0.00 2 SER A O 9
ATOM 14259 N N . SER A 1 3 ? 16.754 7.063 -12.487 1.00 0.00 3 SER A N 9
ATOM 14260 C CA . SER A 1 3 ? 17.286 5.849 -13.097 1.00 0.00 3 SER A CA 9
ATOM 14261 C C . SER A 1 3 ? 16.334 5.318 -14.165 1.00 0.00 3 SER A C 9
ATOM 14262 O O . SER A 1 3 ? 15.157 5.676 -14.198 1.00 0.00 3 SER A O 9
ATOM 14270 N N . GLY A 1 4 ? 16.853 4.459 -15.037 1.00 0.00 4 GLY A N 9
ATOM 14271 C CA . GLY A 1 4 ? 16.037 3.892 -16.095 1.00 0.00 4 GLY A CA 9
ATOM 14272 C C . GLY A 1 4 ? 16.824 2.964 -16.999 1.00 0.00 4 GLY A C 9
ATOM 14273 O O . GLY A 1 4 ? 17.030 3.260 -18.176 1.00 0.00 4 GLY A O 9
ATOM 14277 N N . SER A 1 5 ? 17.265 1.837 -16.447 1.00 0.00 5 SER A N 9
ATOM 14278 C CA . SER A 1 5 ? 18.039 0.865 -17.210 1.00 0.00 5 SER A CA 9
ATOM 14279 C C . SER A 1 5 ? 17.132 -0.222 -17.782 1.00 0.00 5 SER A C 9
ATOM 14280 O O . SER A 1 5 ? 17.126 -0.469 -18.987 1.00 0.00 5 SER A O 9
ATOM 14288 N N . SER A 1 6 ? 16.370 -0.868 -16.906 1.00 0.00 6 SER A N 9
ATOM 14289 C CA . SER A 1 6 ? 15.463 -1.931 -17.321 1.00 0.00 6 SER A CA 9
ATOM 14290 C C . SER A 1 6 ? 14.009 -1.480 -17.208 1.00 0.00 6 SER A C 9
ATOM 14291 O O . SER A 1 6 ? 13.668 -0.653 -16.364 1.00 0.00 6 SER A O 9
ATOM 14299 N N . GLY A 1 7 ? 13.157 -2.032 -18.067 1.00 0.00 7 GLY A N 9
ATOM 14300 C CA . GLY A 1 7 ? 11.750 -1.674 -18.049 1.00 0.00 7 GLY A CA 9
ATOM 14301 C C . GLY A 1 7 ? 11.085 -1.871 -19.396 1.00 0.00 7 GLY A C 9
ATOM 14302 O O . GLY A 1 7 ? 11.755 -1.917 -20.427 1.00 0.00 7 GLY A O 9
ATOM 14306 N N . GLY A 1 8 ? 9.760 -1.988 -19.390 1.00 0.00 8 GLY A N 9
ATOM 14307 C CA . GLY A 1 8 ? 9.026 -2.182 -20.625 1.00 0.00 8 GLY A CA 9
ATOM 14308 C C . GLY A 1 8 ? 7.834 -1.253 -20.743 1.00 0.00 8 GLY A C 9
ATOM 14309 O O . GLY A 1 8 ? 7.507 -0.530 -19.802 1.00 0.00 8 GLY A O 9
ATOM 14313 N N . GLN A 1 9 ? 7.183 -1.271 -21.903 1.00 0.00 9 GLN A N 9
ATOM 14314 C CA . GLN A 1 9 ? 6.022 -0.421 -22.139 1.00 0.00 9 GLN A CA 9
ATOM 14315 C C . GLN A 1 9 ? 4.785 -0.983 -21.444 1.00 0.00 9 GLN A C 9
ATOM 14316 O O . GLN A 1 9 ? 4.530 -2.188 -21.486 1.00 0.00 9 GLN A O 9
ATOM 14330 N N . LEU A 1 10 ? 4.022 -0.104 -20.806 1.00 0.00 10 LEU A N 9
ATOM 14331 C CA . LEU A 1 10 ? 2.812 -0.512 -20.100 1.00 0.00 10 LEU A CA 9
ATOM 14332 C C . LEU A 1 10 ? 1.664 0.452 -20.385 1.00 0.00 10 LEU A C 9
ATOM 14333 O O . LEU A 1 10 ? 1.723 1.627 -20.024 1.00 0.00 10 LEU A O 9
ATOM 14349 N N . ALA A 1 11 ? 0.620 -0.055 -21.033 1.00 0.00 11 ALA A N 9
ATOM 14350 C CA . ALA A 1 11 ? -0.543 0.759 -21.362 1.00 0.00 11 ALA A CA 9
ATOM 14351 C C . ALA A 1 11 ? -1.576 0.720 -20.242 1.00 0.00 11 ALA A C 9
ATOM 14352 O O . ALA A 1 11 ? -1.577 -0.195 -19.419 1.00 0.00 11 ALA A O 9
ATOM 14359 N N . GLN A 1 12 ? -2.454 1.718 -20.217 1.00 0.00 12 GLN A N 9
ATOM 14360 C CA . GLN A 1 12 ? -3.492 1.796 -19.195 1.00 0.00 12 GLN A CA 9
ATOM 14361 C C . GLN A 1 12 ? -4.780 1.138 -19.678 1.00 0.00 12 GLN A C 9
ATOM 14362 O O . GLN A 1 12 ? -5.330 1.513 -20.713 1.00 0.00 12 GLN A O 9
ATOM 14376 N N . ASP A 1 13 ? -5.256 0.156 -18.920 1.00 0.00 13 ASP A N 9
ATOM 14377 C CA . ASP A 1 13 ? -6.481 -0.553 -19.270 1.00 0.00 13 ASP A CA 9
ATOM 14378 C C . ASP A 1 13 ? -7.418 -0.643 -18.070 1.00 0.00 13 ASP A C 9
ATOM 14379 O O . ASP A 1 13 ? -7.185 -1.417 -17.143 1.00 0.00 13 ASP A O 9
ATOM 14388 N N . GLY A 1 14 ? -8.481 0.157 -18.093 1.00 0.00 14 GLY A N 9
ATOM 14389 C CA . GLY A 1 14 ? -9.437 0.153 -17.002 1.00 0.00 14 GLY A CA 9
ATOM 14390 C C . GLY A 1 14 ? -8.787 0.437 -15.662 1.00 0.00 14 GLY A C 9
ATOM 14391 O O . GLY A 1 14 ? -9.141 -0.170 -14.650 1.00 0.00 14 GLY A O 9
ATOM 14395 N N . VAL A 1 15 ? -7.833 1.362 -15.653 1.00 0.00 15 VAL A N 9
ATOM 14396 C CA . VAL A 1 15 ? -7.131 1.726 -14.427 1.00 0.00 15 VAL A CA 9
ATOM 14397 C C . VAL A 1 15 ? -6.883 3.228 -14.361 1.00 0.00 15 VAL A C 9
ATOM 14398 O O . VAL A 1 15 ? -6.526 3.868 -15.351 1.00 0.00 15 VAL A O 9
ATOM 14411 N N . PRO A 1 16 ? -7.073 3.808 -13.166 1.00 0.00 16 PRO A N 9
ATOM 14412 C CA . PRO A 1 16 ? -6.874 5.242 -12.942 1.00 0.00 16 PRO A CA 9
ATOM 14413 C C . PRO A 1 16 ? -5.404 5.642 -13.010 1.00 0.00 16 PRO A C 9
ATOM 14414 O O . PRO A 1 16 ? -4.534 4.802 -13.241 1.00 0.00 16 PRO A O 9
ATOM 14425 N N . GLU A 1 17 ? -5.134 6.928 -12.808 1.00 0.00 17 GLU A N 9
ATOM 14426 C CA . GLU A 1 17 ? -3.769 7.437 -12.847 1.00 0.00 17 GLU A CA 9
ATOM 14427 C C . GLU A 1 17 ? -3.132 7.393 -11.461 1.00 0.00 17 GLU A C 9
ATOM 14428 O O . GLU A 1 17 ? -1.914 7.274 -11.330 1.00 0.00 17 GLU A O 9
ATOM 14440 N N . TRP A 1 18 ? -3.964 7.492 -10.431 1.00 0.00 18 TRP A N 9
ATOM 14441 C CA . TRP A 1 18 ? -3.482 7.464 -9.054 1.00 0.00 18 TRP A CA 9
ATOM 14442 C C . TRP A 1 18 ? -3.076 6.052 -8.648 1.00 0.00 18 TRP A C 9
ATOM 14443 O O . TRP A 1 18 ? -2.560 5.835 -7.551 1.00 0.00 18 TRP A O 9
ATOM 14464 N N . PHE A 1 19 ? -3.311 5.094 -9.538 1.00 0.00 19 PHE A N 9
ATOM 14465 C CA . PHE A 1 19 ? -2.969 3.702 -9.271 1.00 0.00 19 PHE A CA 9
ATOM 14466 C C . PHE A 1 19 ? -1.678 3.312 -9.985 1.00 0.00 19 PHE A C 9
ATOM 14467 O O . PHE A 1 19 ? -1.680 3.033 -11.185 1.00 0.00 19 PHE A O 9
ATOM 14484 N N . HIS A 1 20 ? -0.578 3.294 -9.240 1.00 0.00 20 HIS A N 9
ATOM 14485 C CA . HIS A 1 20 ? 0.720 2.940 -9.801 1.00 0.00 20 HIS A CA 9
ATOM 14486 C C . HIS A 1 20 ? 1.067 1.487 -9.490 1.00 0.00 20 HIS A C 9
ATOM 14487 O O . HIS A 1 20 ? 2.206 1.169 -9.150 1.00 0.00 20 HIS A O 9
ATOM 14501 N N . GLY A 1 21 ? 0.076 0.608 -9.609 1.00 0.00 21 GLY A N 9
ATOM 14502 C CA . GLY A 1 21 ? 0.297 -0.800 -9.336 1.00 0.00 21 GLY A CA 9
ATOM 14503 C C . GLY A 1 21 ? 1.137 -1.026 -8.095 1.00 0.00 21 GLY A C 9
ATOM 14504 O O . GLY A 1 21 ? 0.824 -0.509 -7.023 1.00 0.00 21 GLY A O 9
ATOM 14508 N N . ALA A 1 22 ? 2.206 -1.801 -8.240 1.00 0.00 22 ALA A N 9
ATOM 14509 C CA . ALA A 1 22 ? 3.094 -2.094 -7.121 1.00 0.00 22 ALA A CA 9
ATOM 14510 C C . ALA A 1 22 ? 4.466 -1.460 -7.329 1.00 0.00 22 ALA A C 9
ATOM 14511 O O . ALA A 1 22 ? 5.190 -1.818 -8.258 1.00 0.00 22 ALA A O 9
ATOM 14518 N N . ILE A 1 23 ? 4.815 -0.518 -6.459 1.00 0.00 23 ILE A N 9
ATOM 14519 C CA . ILE A 1 23 ? 6.100 0.164 -6.548 1.00 0.00 23 ILE A CA 9
ATOM 14520 C C . ILE A 1 23 ? 6.869 0.060 -5.235 1.00 0.00 23 ILE A C 9
ATOM 14521 O O . ILE A 1 23 ? 6.413 -0.576 -4.285 1.00 0.00 23 ILE A O 9
ATOM 14537 N N . SER A 1 24 ? 8.038 0.692 -5.190 1.00 0.00 24 SER A N 9
ATOM 14538 C CA . SER A 1 24 ? 8.873 0.670 -3.993 1.00 0.00 24 SER A CA 9
ATOM 14539 C C . SER A 1 24 ? 8.727 1.967 -3.204 1.00 0.00 24 SER A C 9
ATOM 14540 O O . SER A 1 24 ? 8.496 3.031 -3.777 1.00 0.00 24 SER A O 9
ATOM 14548 N N . ARG A 1 25 ? 8.860 1.868 -1.886 1.00 0.00 25 ARG A N 9
ATOM 14549 C CA . ARG A 1 25 ? 8.742 3.032 -1.017 1.00 0.00 25 ARG A CA 9
ATOM 14550 C C . ARG A 1 25 ? 9.507 4.221 -1.593 1.00 0.00 25 ARG A C 9
ATOM 14551 O O . ARG A 1 25 ? 9.139 5.373 -1.369 1.00 0.00 25 ARG A O 9
ATOM 14572 N N . GLU A 1 26 ? 10.572 3.930 -2.334 1.00 0.00 26 GLU A N 9
ATOM 14573 C CA . GLU A 1 26 ? 11.387 4.975 -2.940 1.00 0.00 26 GLU A CA 9
ATOM 14574 C C . GLU A 1 26 ? 10.718 5.529 -4.195 1.00 0.00 26 GLU A C 9
ATOM 14575 O O . GLU A 1 26 ? 10.848 6.712 -4.510 1.00 0.00 26 GLU A O 9
ATOM 14587 N N . ASP A 1 27 ? 10.004 4.665 -4.907 1.00 0.00 27 ASP A N 9
ATOM 14588 C CA . ASP A 1 27 ? 9.313 5.066 -6.127 1.00 0.00 27 ASP A CA 9
ATOM 14589 C C . ASP A 1 27 ? 8.153 6.006 -5.812 1.00 0.00 27 ASP A C 9
ATOM 14590 O O . ASP A 1 27 ? 8.057 7.098 -6.370 1.00 0.00 27 ASP A O 9
ATOM 14599 N N . ALA A 1 28 ? 7.274 5.571 -4.915 1.00 0.00 28 ALA A N 9
ATOM 14600 C CA . ALA A 1 28 ? 6.122 6.373 -4.525 1.00 0.00 28 ALA A CA 9
ATOM 14601 C C . ALA A 1 28 ? 6.534 7.806 -4.201 1.00 0.00 28 ALA A C 9
ATOM 14602 O O . ALA A 1 28 ? 5.957 8.760 -4.722 1.00 0.00 28 ALA A O 9
ATOM 14609 N N . GLU A 1 29 ? 7.534 7.948 -3.338 1.00 0.00 29 GLU A N 9
ATOM 14610 C CA . GLU A 1 29 ? 8.021 9.265 -2.944 1.00 0.00 29 GLU A CA 9
ATOM 14611 C C . GLU A 1 29 ? 8.591 10.015 -4.144 1.00 0.00 29 GLU A C 9
ATOM 14612 O O . GLU A 1 29 ? 8.383 11.219 -4.293 1.00 0.00 29 GLU A O 9
ATOM 14624 N N . ASN A 1 30 ? 9.311 9.295 -4.998 1.00 0.00 30 ASN A N 9
ATOM 14625 C CA . ASN A 1 30 ? 9.912 9.892 -6.185 1.00 0.00 30 ASN A CA 9
ATOM 14626 C C . ASN A 1 30 ? 8.839 10.322 -7.181 1.00 0.00 30 ASN A C 9
ATOM 14627 O O . ASN A 1 30 ? 9.067 11.196 -8.018 1.00 0.00 30 ASN A O 9
ATOM 14638 N N . LEU A 1 31 ? 7.667 9.703 -7.083 1.00 0.00 31 LEU A N 9
ATOM 14639 C CA . LEU A 1 31 ? 6.557 10.023 -7.974 1.00 0.00 31 LEU A CA 9
ATOM 14640 C C . LEU A 1 31 ? 5.857 11.305 -7.535 1.00 0.00 31 LEU A C 9
ATOM 14641 O O . LEU A 1 31 ? 5.336 12.056 -8.361 1.00 0.00 31 LEU A O 9
ATOM 14657 N N . LEU A 1 32 ? 5.849 11.551 -6.229 1.00 0.00 32 LEU A N 9
ATOM 14658 C CA . LEU A 1 32 ? 5.216 12.744 -5.679 1.00 0.00 32 LEU A CA 9
ATOM 14659 C C . LEU A 1 32 ? 6.228 13.874 -5.521 1.00 0.00 32 LEU A C 9
ATOM 14660 O O . LEU A 1 32 ? 5.863 15.049 -5.511 1.00 0.00 32 LEU A O 9
ATOM 14676 N N . GLU A 1 33 ? 7.500 13.510 -5.400 1.00 0.00 33 GLU A N 9
ATOM 14677 C CA . GLU A 1 33 ? 8.565 14.495 -5.244 1.00 0.00 33 GLU A CA 9
ATOM 14678 C C . GLU A 1 33 ? 8.530 15.518 -6.376 1.00 0.00 33 GLU A C 9
ATOM 14679 O O . GLU A 1 33 ? 8.581 16.724 -6.138 1.00 0.00 33 GLU A O 9
ATOM 14691 N N . SER A 1 34 ? 8.443 15.025 -7.607 1.00 0.00 34 SER A N 9
ATOM 14692 C CA . SER A 1 34 ? 8.405 15.896 -8.777 1.00 0.00 34 SER A CA 9
ATOM 14693 C C . SER A 1 34 ? 7.008 16.473 -8.980 1.00 0.00 34 SER A C 9
ATOM 14694 O O . SER A 1 34 ? 6.762 17.206 -9.937 1.00 0.00 34 SER A O 9
ATOM 14702 N N . GLN A 1 35 ? 6.097 16.136 -8.072 1.00 0.00 35 GLN A N 9
ATOM 14703 C CA . GLN A 1 35 ? 4.725 16.621 -8.152 1.00 0.00 35 GLN A CA 9
ATOM 14704 C C . GLN A 1 35 ? 4.465 17.693 -7.099 1.00 0.00 35 GLN A C 9
ATOM 14705 O O . GLN A 1 35 ? 5.091 17.724 -6.041 1.00 0.00 35 GLN A O 9
ATOM 14719 N N . PRO A 1 36 ? 3.518 18.596 -7.396 1.00 0.00 36 PRO A N 9
ATOM 14720 C CA . PRO A 1 36 ? 3.153 19.688 -6.487 1.00 0.00 36 PRO A CA 9
ATOM 14721 C C . PRO A 1 36 ? 2.426 19.189 -5.244 1.00 0.00 36 PRO A C 9
ATOM 14722 O O . PRO A 1 36 ? 1.843 18.103 -5.247 1.00 0.00 36 PRO A O 9
ATOM 14733 N N . LEU A 1 37 ? 2.461 19.986 -4.183 1.00 0.00 37 LEU A N 9
ATOM 14734 C CA . LEU A 1 37 ? 1.804 19.625 -2.931 1.00 0.00 37 LEU A CA 9
ATOM 14735 C C . LEU A 1 37 ? 0.347 19.240 -3.172 1.00 0.00 37 LEU A C 9
ATOM 14736 O O . LEU A 1 37 ? -0.390 19.955 -3.851 1.00 0.00 37 LEU A O 9
ATOM 14752 N N . GLY A 1 38 ? -0.061 18.107 -2.610 1.00 0.00 38 GLY A N 9
ATOM 14753 C CA . GLY A 1 38 ? -1.427 17.647 -2.774 1.00 0.00 38 GLY A CA 9
ATOM 14754 C C . GLY A 1 38 ? -1.519 16.381 -3.601 1.00 0.00 38 GLY A C 9
ATOM 14755 O O . GLY A 1 38 ? -2.399 15.550 -3.381 1.00 0.00 38 GLY A O 9
ATOM 14759 N N . SER A 1 39 ? -0.607 16.234 -4.557 1.00 0.00 39 SER A N 9
ATOM 14760 C CA . SER A 1 39 ? -0.591 15.062 -5.425 1.00 0.00 39 SER A CA 9
ATOM 14761 C C . SER A 1 39 ? -0.632 13.777 -4.603 1.00 0.00 39 SER A C 9
ATOM 14762 O O . SER A 1 39 ? 0.260 13.514 -3.795 1.00 0.00 39 SER A O 9
ATOM 14770 N N . PHE A 1 40 ? -1.674 12.980 -4.815 1.00 0.00 40 PHE A N 9
ATOM 14771 C CA . PHE A 1 40 ? -1.832 11.722 -4.093 1.00 0.00 40 PHE A CA 9
ATOM 14772 C C . PHE A 1 40 ? -1.675 10.531 -5.035 1.00 0.00 40 PHE A C 9
ATOM 14773 O O . PHE A 1 40 ? -1.825 10.662 -6.250 1.00 0.00 40 PHE A O 9
ATOM 14790 N N . LEU A 1 41 ? -1.372 9.370 -4.465 1.00 0.00 41 LEU A N 9
ATOM 14791 C CA . LEU A 1 41 ? -1.193 8.155 -5.252 1.00 0.00 41 LEU A CA 9
ATOM 14792 C C . LEU A 1 41 ? -1.291 6.915 -4.369 1.00 0.00 41 LEU A C 9
ATOM 14793 O O . LEU A 1 41 ? -0.739 6.879 -3.269 1.00 0.00 41 LEU A O 9
ATOM 14809 N N . ILE A 1 42 ? -1.996 5.901 -4.860 1.00 0.00 42 ILE A N 9
ATOM 14810 C CA . ILE A 1 42 ? -2.164 4.658 -4.116 1.00 0.00 42 ILE A CA 9
ATOM 14811 C C . ILE A 1 42 ? -1.330 3.536 -4.726 1.00 0.00 42 ILE A C 9
ATOM 14812 O O . ILE A 1 42 ? -1.069 3.527 -5.929 1.00 0.00 42 ILE A O 9
ATOM 14828 N N . ARG A 1 43 ? -0.916 2.591 -3.888 1.00 0.00 43 ARG A N 9
ATOM 14829 C CA . ARG A 1 43 ? -0.112 1.464 -4.345 1.00 0.00 43 ARG A CA 9
ATOM 14830 C C . ARG A 1 43 ? -0.589 0.162 -3.707 1.00 0.00 43 ARG A C 9
ATOM 14831 O O . ARG A 1 43 ? -1.448 0.169 -2.825 1.00 0.00 43 ARG A O 9
ATOM 14852 N N . VAL A 1 44 ? -0.026 -0.953 -4.159 1.00 0.00 44 VAL A N 9
ATOM 14853 C CA . VAL A 1 44 ? -0.393 -2.263 -3.632 1.00 0.00 44 VAL A CA 9
ATOM 14854 C C . VAL A 1 44 ? 0.490 -2.647 -2.450 1.00 0.00 44 VAL A C 9
ATOM 14855 O O . VAL A 1 44 ? 1.690 -2.872 -2.606 1.00 0.00 44 VAL A O 9
ATOM 14868 N N . SER A 1 45 ? -0.113 -2.719 -1.268 1.00 0.00 45 SER A N 9
ATOM 14869 C CA . SER A 1 45 ? 0.619 -3.073 -0.057 1.00 0.00 45 SER A CA 9
ATOM 14870 C C . SER A 1 45 ? 0.956 -4.561 -0.041 1.00 0.00 45 SER A C 9
ATOM 14871 O O . SER A 1 45 ? 0.065 -5.412 -0.059 1.00 0.00 45 SER A O 9
ATOM 14879 N N . HIS A 1 46 ? 2.249 -4.868 -0.007 1.00 0.00 46 HIS A N 9
ATOM 14880 C CA . HIS A 1 46 ? 2.706 -6.253 0.012 1.00 0.00 46 HIS A CA 9
ATOM 14881 C C . HIS A 1 46 ? 2.595 -6.843 1.415 1.00 0.00 46 HIS A C 9
ATOM 14882 O O . HIS A 1 46 ? 2.117 -7.963 1.592 1.00 0.00 46 HIS A O 9
ATOM 14896 N N . SER A 1 47 ? 3.040 -6.080 2.409 1.00 0.00 47 SER A N 9
ATOM 14897 C CA . SER A 1 47 ? 2.996 -6.529 3.795 1.00 0.00 47 SER A CA 9
ATOM 14898 C C . SER A 1 47 ? 1.613 -7.069 4.146 1.00 0.00 47 SER A C 9
ATOM 14899 O O . SER A 1 47 ? 1.486 -8.112 4.791 1.00 0.00 47 SER A O 9
ATOM 14907 N N . HIS A 1 48 ? 0.578 -6.352 3.719 1.00 0.00 48 HIS A N 9
ATOM 14908 C CA . HIS A 1 48 ? -0.797 -6.760 3.988 1.00 0.00 48 HIS A CA 9
ATOM 14909 C C . HIS A 1 48 ? -1.685 -6.510 2.773 1.00 0.00 48 HIS A C 9
ATOM 14910 O O . HIS A 1 48 ? -1.734 -5.400 2.244 1.00 0.00 48 HIS A O 9
ATOM 14924 N N . VAL A 1 49 ? -2.384 -7.551 2.334 1.00 0.00 49 VAL A N 9
ATOM 14925 C CA . VAL A 1 49 ? -3.270 -7.446 1.180 1.00 0.00 49 VAL A CA 9
ATOM 14926 C C . VAL A 1 49 ? -4.204 -6.248 1.313 1.00 0.00 49 VAL A C 9
ATOM 14927 O O . VAL A 1 49 ? -5.095 -6.233 2.160 1.00 0.00 49 VAL A O 9
ATOM 14940 N N . GLY A 1 50 ? -3.993 -5.243 0.467 1.00 0.00 50 GLY A N 9
ATOM 14941 C CA . GLY A 1 50 ? -4.824 -4.054 0.506 1.00 0.00 50 GLY A CA 9
ATOM 14942 C C . GLY A 1 50 ? -4.285 -2.942 -0.373 1.00 0.00 50 GLY A C 9
ATOM 14943 O O . GLY A 1 50 ? -4.011 -3.154 -1.554 1.00 0.00 50 GLY A O 9
ATOM 14947 N N . TYR A 1 51 ? -4.136 -1.755 0.203 1.00 0.00 51 TYR A N 9
ATOM 14948 C CA . TYR A 1 51 ? -3.631 -0.605 -0.537 1.00 0.00 51 TYR A CA 9
ATOM 14949 C C . TYR A 1 51 ? -2.970 0.400 0.402 1.00 0.00 51 TYR A C 9
ATOM 14950 O O . TYR A 1 51 ? -3.167 0.355 1.617 1.00 0.00 51 TYR A O 9
ATOM 14968 N N . THR A 1 52 ? -2.185 1.307 -0.170 1.00 0.00 52 THR A N 9
ATOM 14969 C CA . THR A 1 52 ? -1.495 2.324 0.613 1.00 0.00 52 THR A CA 9
ATOM 14970 C C . THR A 1 52 ? -1.735 3.717 0.042 1.00 0.00 52 THR A C 9
ATOM 14971 O O . THR A 1 52 ? -1.262 4.041 -1.048 1.00 0.00 52 THR A O 9
ATOM 14982 N N . LEU A 1 53 ? -2.471 4.536 0.784 1.00 0.00 53 LEU A N 9
ATOM 14983 C CA . LEU A 1 53 ? -2.775 5.896 0.351 1.00 0.00 53 LEU A CA 9
ATOM 14984 C C . LEU A 1 53 ? -1.653 6.854 0.742 1.00 0.00 53 LEU A C 9
ATOM 14985 O O . LEU A 1 53 ? -1.252 6.914 1.903 1.00 0.00 53 LEU A O 9
ATOM 15001 N N . SER A 1 54 ? -1.154 7.602 -0.237 1.00 0.00 54 SER A N 9
ATOM 15002 C CA . SER A 1 54 ? -0.078 8.556 0.004 1.00 0.00 54 SER A CA 9
ATOM 15003 C C . SER A 1 54 ? -0.291 9.831 -0.807 1.00 0.00 54 SER A C 9
ATOM 15004 O O . SER A 1 54 ? -1.016 9.833 -1.802 1.00 0.00 54 SER A O 9
ATOM 15012 N N . TYR A 1 55 ? 0.346 10.914 -0.374 1.00 0.00 55 TYR A N 9
ATOM 15013 C CA . TYR A 1 55 ? 0.225 12.196 -1.058 1.00 0.00 55 TYR A CA 9
ATOM 15014 C C . TYR A 1 55 ? 1.199 13.216 -0.476 1.00 0.00 55 TYR A C 9
ATOM 15015 O O . TYR A 1 55 ? 1.511 13.187 0.714 1.00 0.00 55 TYR A O 9
ATOM 15033 N N . LYS A 1 56 ? 1.676 14.120 -1.325 1.00 0.00 56 LYS A N 9
ATOM 15034 C CA . LYS A 1 56 ? 2.613 15.152 -0.900 1.00 0.00 56 LYS A CA 9
ATOM 15035 C C . LYS A 1 56 ? 1.983 16.056 0.156 1.00 0.00 56 LYS A C 9
ATOM 15036 O O . LYS A 1 56 ? 0.900 16.604 -0.048 1.00 0.00 56 LYS A O 9
ATOM 15055 N N . ALA A 1 57 ? 2.670 16.209 1.284 1.00 0.00 57 ALA A N 9
ATOM 15056 C CA . ALA A 1 57 ? 2.179 17.049 2.369 1.00 0.00 57 ALA A CA 9
ATOM 15057 C C . ALA A 1 57 ? 3.102 18.240 2.602 1.00 0.00 57 ALA A C 9
ATOM 15058 O O . ALA A 1 57 ? 4.314 18.143 2.411 1.00 0.00 57 ALA A O 9
ATOM 15065 N N . GLN A 1 58 ? 2.522 19.361 3.016 1.00 0.00 58 GLN A N 9
ATOM 15066 C CA . GLN A 1 58 ? 3.294 20.571 3.273 1.00 0.00 58 GLN A CA 9
ATOM 15067 C C . GLN A 1 58 ? 4.548 20.255 4.083 1.00 0.00 58 GLN A C 9
ATOM 15068 O O . GLN A 1 58 ? 5.601 20.856 3.874 1.00 0.00 58 GLN A O 9
ATOM 15082 N N . SER A 1 59 ? 4.426 19.307 5.007 1.00 0.00 59 SER A N 9
ATOM 15083 C CA . SER A 1 59 ? 5.548 18.914 5.851 1.00 0.00 59 SER A CA 9
ATOM 15084 C C . SER A 1 59 ? 6.430 17.893 5.140 1.00 0.00 59 SER A C 9
ATOM 15085 O O . SER A 1 59 ? 7.584 18.172 4.815 1.00 0.00 59 SER A O 9
ATOM 15093 N N . SER A 1 60 ? 5.879 16.708 4.900 1.00 0.00 60 SER A N 9
ATOM 15094 C CA . SER A 1 60 ? 6.615 15.642 4.231 1.00 0.00 60 SER A CA 9
ATOM 15095 C C . SER A 1 60 ? 5.670 14.543 3.755 1.00 0.00 60 SER A C 9
ATOM 15096 O O . SER A 1 60 ? 4.581 14.366 4.303 1.00 0.00 60 SER A O 9
ATOM 15104 N N . CYS A 1 61 ? 6.094 13.809 2.732 1.00 0.00 61 CYS A N 9
ATOM 15105 C CA . CYS A 1 61 ? 5.285 12.728 2.180 1.00 0.00 61 CYS A CA 9
ATOM 15106 C C . CYS A 1 61 ? 4.672 11.885 3.294 1.00 0.00 61 CYS A C 9
ATOM 15107 O O . CYS A 1 61 ? 5.303 11.646 4.325 1.00 0.00 61 CYS A O 9
ATOM 15115 N N . CYS A 1 62 ? 3.439 11.439 3.080 1.00 0.00 62 CYS A N 9
ATOM 15116 C CA . CYS A 1 62 ? 2.739 10.625 4.067 1.00 0.00 62 CYS A CA 9
ATOM 15117 C C . CYS A 1 62 ? 2.404 9.250 3.499 1.00 0.00 62 CYS A C 9
ATOM 15118 O O . CYS A 1 62 ? 2.424 9.081 2.281 1.00 0.00 62 CYS A O 9
ATOM 15126 N N . HIS A 1 63 ? 2.110 8.308 4.382 1.00 0.00 63 HIS A N 9
ATOM 15127 C CA . HIS A 1 63 ? 1.778 6.959 3.955 1.00 0.00 63 HIS A CA 9
ATOM 15128 C C . HIS A 1 63 ? 0.773 6.345 4.933 1.00 0.00 63 HIS A C 9
ATOM 15129 O O . HIS A 1 63 ? 1.091 6.017 6.076 1.00 0.00 63 HIS A O 9
ATOM 15143 N N . PHE A 1 64 ? -0.457 6.195 4.453 1.00 0.00 64 PHE A N 9
ATOM 15144 C CA . PHE A 1 64 ? -1.529 5.625 5.261 1.00 0.00 64 PHE A CA 9
ATOM 15145 C C . PHE A 1 64 ? -1.925 4.245 4.743 1.00 0.00 64 PHE A C 9
ATOM 15146 O O . PHE A 1 64 ? -2.262 4.083 3.571 1.00 0.00 64 PHE A O 9
ATOM 15163 N N . MET A 1 65 ? -1.882 3.253 5.628 1.00 0.00 65 MET A N 9
ATOM 15164 C CA . MET A 1 65 ? -2.236 1.887 5.260 1.00 0.00 65 MET A CA 9
ATOM 15165 C C . MET A 1 65 ? -3.747 1.738 5.112 1.00 0.00 65 MET A C 9
ATOM 15166 O O . MET A 1 65 ? -4.518 2.410 5.799 1.00 0.00 65 MET A O 9
ATOM 15180 N N . VAL A 1 66 ? -4.166 0.855 4.211 1.00 0.00 66 VAL A N 9
ATOM 15181 C CA . VAL A 1 66 ? -5.585 0.619 3.974 1.00 0.00 66 VAL A CA 9
ATOM 15182 C C . VAL A 1 66 ? -5.902 -0.872 3.985 1.00 0.00 66 VAL A C 9
ATOM 15183 O O . VAL A 1 66 ? -5.419 -1.628 3.141 1.00 0.00 66 VAL A O 9
ATOM 15196 N N . LYS A 1 67 ? -6.718 -1.290 4.946 1.00 0.00 67 LYS A N 9
ATOM 15197 C CA . LYS A 1 67 ? -7.104 -2.691 5.068 1.00 0.00 67 LYS A CA 9
ATOM 15198 C C . LYS A 1 67 ? -8.280 -3.013 4.151 1.00 0.00 67 LYS A C 9
ATOM 15199 O O . LYS A 1 67 ? -8.988 -2.115 3.695 1.00 0.00 67 LYS A O 9
ATOM 15218 N N . LEU A 1 68 ? -8.483 -4.299 3.888 1.00 0.00 68 LEU A N 9
ATOM 15219 C CA . LEU A 1 68 ? -9.576 -4.740 3.027 1.00 0.00 68 LEU A CA 9
ATOM 15220 C C . LEU A 1 68 ? -10.627 -5.502 3.828 1.00 0.00 68 LEU A C 9
ATOM 15221 O O . LEU A 1 68 ? -10.589 -6.730 3.913 1.00 0.00 68 LEU A O 9
ATOM 15237 N N . LEU A 1 69 ? -11.567 -4.766 4.411 1.00 0.00 69 LEU A N 9
ATOM 15238 C CA . LEU A 1 69 ? -12.631 -5.372 5.204 1.00 0.00 69 LEU A CA 9
ATOM 15239 C C . LEU A 1 69 ? -13.202 -6.599 4.500 1.00 0.00 69 LEU A C 9
ATOM 15240 O O . LEU A 1 69 ? -13.026 -6.775 3.294 1.00 0.00 69 LEU A O 9
ATOM 15256 N N . ASP A 1 70 ? -13.889 -7.444 5.261 1.00 0.00 70 ASP A N 9
ATOM 15257 C CA . ASP A 1 70 ? -14.489 -8.653 4.710 1.00 0.00 70 ASP A CA 9
ATOM 15258 C C . ASP A 1 70 ? -15.737 -8.320 3.899 1.00 0.00 70 ASP A C 9
ATOM 15259 O O . ASP A 1 70 ? -16.174 -9.109 3.061 1.00 0.00 70 ASP A O 9
ATOM 15268 N N . ASP A 1 71 ? -16.306 -7.147 4.154 1.00 0.00 71 ASP A N 9
ATOM 15269 C CA . ASP A 1 71 ? -17.504 -6.708 3.447 1.00 0.00 71 ASP A CA 9
ATOM 15270 C C . ASP A 1 71 ? -17.155 -6.194 2.054 1.00 0.00 71 ASP A C 9
ATOM 15271 O O . ASP A 1 71 ? -18.011 -5.670 1.343 1.00 0.00 71 ASP A O 9
ATOM 15280 N N . GLY A 1 72 ? -15.891 -6.345 1.671 1.00 0.00 72 GLY A N 9
ATOM 15281 C CA . GLY A 1 72 ? -15.450 -5.889 0.366 1.00 0.00 72 GLY A CA 9
ATOM 15282 C C . GLY A 1 72 ? -15.255 -4.387 0.313 1.00 0.00 72 GLY A C 9
ATOM 15283 O O . GLY A 1 72 ? -15.236 -3.794 -0.766 1.00 0.00 72 GLY A O 9
ATOM 15287 N N . THR A 1 73 ? -15.110 -3.768 1.480 1.00 0.00 73 THR A N 9
ATOM 15288 C CA . THR A 1 73 ? -14.917 -2.326 1.562 1.00 0.00 73 THR A CA 9
ATOM 15289 C C . THR A 1 73 ? -13.486 -1.984 1.956 1.00 0.00 73 THR A C 9
ATOM 15290 O O . THR A 1 73 ? -12.647 -2.870 2.120 1.00 0.00 73 THR A O 9
ATOM 15301 N N . PHE A 1 74 ? -13.210 -0.693 2.107 1.00 0.00 74 PHE A N 9
ATOM 15302 C CA . PHE A 1 74 ? -11.878 -0.233 2.482 1.00 0.00 74 PHE A CA 9
ATOM 15303 C C . PHE A 1 74 ? -11.961 0.941 3.452 1.00 0.00 74 PHE A C 9
ATOM 15304 O O . PHE A 1 74 ? -12.604 1.951 3.169 1.00 0.00 74 PHE A O 9
ATOM 15321 N N . MET A 1 75 ? -11.305 0.799 4.600 1.00 0.00 75 MET A N 9
ATOM 15322 C CA . MET A 1 75 ? -11.304 1.848 5.614 1.00 0.00 75 MET A CA 9
ATOM 15323 C C . MET A 1 75 ? -9.940 1.948 6.290 1.00 0.00 75 MET A C 9
ATOM 15324 O O . MET A 1 75 ? -9.322 0.934 6.614 1.00 0.00 75 MET A O 9
ATOM 15338 N N . ILE A 1 76 ? -9.478 3.176 6.501 1.00 0.00 76 ILE A N 9
ATOM 15339 C CA . ILE A 1 76 ? -8.189 3.408 7.140 1.00 0.00 76 ILE A CA 9
ATOM 15340 C C . ILE A 1 76 ? -8.284 3.228 8.650 1.00 0.00 76 ILE A C 9
ATOM 15341 O O . ILE A 1 76 ? -9.241 3.658 9.293 1.00 0.00 76 ILE A O 9
ATOM 15357 N N . PRO A 1 77 ? -7.266 2.577 9.234 1.00 0.00 77 PRO A N 9
ATOM 15358 C CA . PRO A 1 77 ? -7.210 2.326 10.678 1.00 0.00 77 PRO A CA 9
ATOM 15359 C C . PRO A 1 77 ? -6.982 3.604 11.478 1.00 0.00 77 PRO A C 9
ATOM 15360 O O . PRO A 1 77 ? -5.857 3.907 11.874 1.00 0.00 77 PRO A O 9
ATOM 15371 N N . GLY A 1 78 ? -8.057 4.350 11.714 1.00 0.00 78 GLY A N 9
ATOM 15372 C CA . GLY A 1 78 ? -7.952 5.586 12.468 1.00 0.00 78 GLY A CA 9
ATOM 15373 C C . GLY A 1 78 ? -9.113 6.523 12.208 1.00 0.00 78 GLY A C 9
ATOM 15374 O O . GLY A 1 78 ? -9.387 7.418 13.007 1.00 0.00 78 GLY A O 9
ATOM 15378 N N . GLU A 1 79 ? -9.797 6.319 11.087 1.00 0.00 79 GLU A N 9
ATOM 15379 C CA . GLU A 1 79 ? -10.936 7.156 10.724 1.00 0.00 79 GLU A CA 9
ATOM 15380 C C . GLU A 1 79 ? -12.232 6.590 11.296 1.00 0.00 79 GLU A C 9
ATOM 15381 O O . GLU A 1 79 ? -12.226 5.573 11.990 1.00 0.00 79 GLU A O 9
ATOM 15393 N N . LYS A 1 80 ? -13.343 7.255 10.997 1.00 0.00 80 LYS A N 9
ATOM 15394 C CA . LYS A 1 80 ? -14.649 6.820 11.478 1.00 0.00 80 LYS A CA 9
ATOM 15395 C C . LYS A 1 80 ? -15.600 6.564 10.314 1.00 0.00 80 LYS A C 9
ATOM 15396 O O . LYS A 1 80 ? -16.818 6.526 10.492 1.00 0.00 80 LYS A O 9
ATOM 15415 N N . VAL A 1 81 ? -15.037 6.387 9.124 1.00 0.00 81 VAL A N 9
ATOM 15416 C CA . VAL A 1 81 ? -15.836 6.131 7.930 1.00 0.00 81 VAL A CA 9
ATOM 15417 C C . VAL A 1 81 ? -15.127 5.162 6.991 1.00 0.00 81 VAL A C 9
ATOM 15418 O O . VAL A 1 81 ? -13.905 5.019 7.038 1.00 0.00 81 VAL A O 9
ATOM 15431 N N . ALA A 1 82 ? -15.902 4.500 6.138 1.00 0.00 82 ALA A N 9
ATOM 15432 C CA . ALA A 1 82 ? -15.347 3.547 5.186 1.00 0.00 82 ALA A CA 9
ATOM 15433 C C . ALA A 1 82 ? -15.824 3.847 3.769 1.00 0.00 82 ALA A C 9
ATOM 15434 O O . ALA A 1 82 ? -16.530 4.827 3.535 1.00 0.00 82 ALA A O 9
ATOM 15441 N N . HIS A 1 83 ? -15.431 2.995 2.825 1.00 0.00 83 HIS A N 9
ATOM 15442 C CA . HIS A 1 83 ? -15.819 3.170 1.429 1.00 0.00 83 HIS A CA 9
ATOM 15443 C C . HIS A 1 83 ? -15.889 1.825 0.713 1.00 0.00 83 HIS A C 9
ATOM 15444 O O . HIS A 1 83 ? -15.191 0.878 1.077 1.00 0.00 83 HIS A O 9
ATOM 15458 N N . THR A 1 84 ? -16.738 1.748 -0.308 1.00 0.00 84 THR A N 9
ATOM 15459 C CA . THR A 1 84 ? -16.901 0.519 -1.074 1.00 0.00 84 THR A CA 9
ATOM 15460 C C . THR A 1 84 ? -15.601 0.124 -1.765 1.00 0.00 84 THR A C 9
ATOM 15461 O O . THR A 1 84 ? -15.205 -1.041 -1.747 1.00 0.00 84 THR A O 9
ATOM 15472 N N . SER A 1 85 ? -14.939 1.104 -2.373 1.00 0.00 85 SER A N 9
ATOM 15473 C CA . SER A 1 85 ? -13.683 0.858 -3.074 1.00 0.00 85 SER A CA 9
ATOM 15474 C C . SER A 1 85 ? -12.787 2.091 -3.030 1.00 0.00 85 SER A C 9
ATOM 15475 O O . SER A 1 85 ? -13.241 3.193 -2.719 1.00 0.00 85 SER A O 9
ATOM 15483 N N . LEU A 1 86 ? -11.510 1.898 -3.345 1.00 0.00 86 LEU A N 9
ATOM 15484 C CA . LEU A 1 86 ? -10.548 2.995 -3.342 1.00 0.00 86 LEU A CA 9
ATOM 15485 C C . LEU A 1 86 ? -11.152 4.251 -3.960 1.00 0.00 86 LEU A C 9
ATOM 15486 O O . LEU A 1 86 ? -11.102 5.330 -3.370 1.00 0.00 86 LEU A O 9
ATOM 15502 N N . ASP A 1 87 ? -11.726 4.103 -5.149 1.00 0.00 87 ASP A N 9
ATOM 15503 C CA . ASP A 1 87 ? -12.343 5.226 -5.845 1.00 0.00 87 ASP A CA 9
ATOM 15504 C C . ASP A 1 87 ? -13.225 6.034 -4.899 1.00 0.00 87 ASP A C 9
ATOM 15505 O O . ASP A 1 87 ? -13.000 7.225 -4.691 1.00 0.00 87 ASP A O 9
ATOM 15514 N N . ALA A 1 88 ? -14.230 5.377 -4.329 1.00 0.00 88 ALA A N 9
ATOM 15515 C CA . ALA A 1 88 ? -15.145 6.034 -3.404 1.00 0.00 88 ALA A CA 9
ATOM 15516 C C . ALA A 1 88 ? -14.436 6.416 -2.109 1.00 0.00 88 ALA A C 9
ATOM 15517 O O . ALA A 1 88 ? -15.019 7.060 -1.236 1.00 0.00 88 ALA A O 9
ATOM 15524 N N . LEU A 1 89 ? -13.175 6.015 -1.990 1.00 0.00 89 LEU A N 9
ATOM 15525 C CA . LEU A 1 89 ? -12.386 6.315 -0.800 1.00 0.00 89 LEU A CA 9
ATOM 15526 C C . LEU A 1 89 ? -11.493 7.530 -1.032 1.00 0.00 89 LEU A C 9
ATOM 15527 O O . LEU A 1 89 ? -11.148 8.248 -0.093 1.00 0.00 89 LEU A O 9
ATOM 15543 N N . VAL A 1 90 ? -11.123 7.755 -2.288 1.00 0.00 90 VAL A N 9
ATOM 15544 C CA . VAL A 1 90 ? -10.272 8.885 -2.644 1.00 0.00 90 VAL A CA 9
ATOM 15545 C C . VAL A 1 90 ? -11.079 10.176 -2.722 1.00 0.00 90 VAL A C 9
ATOM 15546 O O . VAL A 1 90 ? -10.616 11.238 -2.303 1.00 0.00 90 VAL A O 9
ATOM 15559 N N . THR A 1 91 ? -12.291 10.079 -3.260 1.00 0.00 91 THR A N 9
ATOM 15560 C CA . THR A 1 91 ? -13.162 11.240 -3.394 1.00 0.00 91 THR A CA 9
ATOM 15561 C C . THR A 1 91 ? -13.543 11.803 -2.029 1.00 0.00 91 THR A C 9
ATOM 15562 O O . THR A 1 91 ? -13.477 13.011 -1.805 1.00 0.00 91 THR A O 9
ATOM 15573 N N . PHE A 1 92 ? -13.940 10.918 -1.120 1.00 0.00 92 PHE A N 9
ATOM 15574 C CA . PHE A 1 92 ? -14.332 11.327 0.224 1.00 0.00 92 PHE A CA 9
ATOM 15575 C C . PHE A 1 92 ? -13.143 11.910 0.983 1.00 0.00 92 PHE A C 9
ATOM 15576 O O . PHE A 1 92 ? -13.311 12.716 1.899 1.00 0.00 92 PHE A O 9
ATOM 15593 N N . HIS A 1 93 ? -11.941 11.495 0.596 1.00 0.00 93 HIS A N 9
ATOM 15594 C CA . HIS A 1 93 ? -10.723 11.974 1.239 1.00 0.00 93 HIS A CA 9
ATOM 15595 C C . HIS A 1 93 ? -10.442 13.425 0.856 1.00 0.00 93 HIS A C 9
ATOM 15596 O O . HIS A 1 93 ? -10.086 14.242 1.705 1.00 0.00 93 HIS A O 9
ATOM 15610 N N . GLN A 1 94 ? -10.602 13.735 -0.426 1.00 0.00 94 GLN A N 9
ATOM 15611 C CA . GLN A 1 94 ? -10.364 15.086 -0.920 1.00 0.00 94 GLN A CA 9
ATOM 15612 C C . GLN A 1 94 ? -11.078 16.117 -0.053 1.00 0.00 94 GLN A C 9
ATOM 15613 O O . GLN A 1 94 ? -10.738 17.299 -0.073 1.00 0.00 94 GLN A O 9
ATOM 15627 N N . GLN A 1 95 ? -12.069 15.660 0.705 1.00 0.00 95 GLN A N 9
ATOM 15628 C CA . GLN A 1 95 ? -12.833 16.544 1.578 1.00 0.00 95 GLN A CA 9
ATOM 15629 C C . GLN A 1 95 ? -12.564 16.225 3.045 1.00 0.00 95 GLN A C 9
ATOM 15630 O O . GLN A 1 95 ? -12.694 17.089 3.913 1.00 0.00 95 GLN A O 9
ATOM 15644 N N . LYS A 1 96 ? -12.189 14.980 3.316 1.00 0.00 96 LYS A N 9
ATOM 15645 C CA . LYS A 1 96 ? -11.900 14.546 4.677 1.00 0.00 96 LYS A CA 9
ATOM 15646 C C . LYS A 1 96 ? -10.498 13.954 4.774 1.00 0.00 96 LYS A C 9
ATOM 15647 O O . LYS A 1 96 ? -10.214 12.878 4.246 1.00 0.00 96 LYS A O 9
ATOM 15666 N N . PRO A 1 97 ? -9.598 14.670 5.465 1.00 0.00 97 PRO A N 9
ATOM 15667 C CA . PRO A 1 97 ? -8.211 14.234 5.648 1.00 0.00 97 PRO A CA 9
ATOM 15668 C C . PRO A 1 97 ? -8.101 13.025 6.570 1.00 0.00 97 PRO A C 9
ATOM 15669 O O . PRO A 1 97 ? -9.108 12.421 6.939 1.00 0.00 97 PRO A O 9
ATOM 15680 N N . ILE A 1 98 ? -6.872 12.677 6.940 1.00 0.00 98 ILE A N 9
ATOM 15681 C CA . ILE A 1 98 ? -6.632 11.540 7.820 1.00 0.00 98 ILE A CA 9
ATOM 15682 C C . ILE A 1 98 ? -6.586 11.977 9.280 1.00 0.00 98 ILE A C 9
ATOM 15683 O O . ILE A 1 98 ? -6.014 13.016 9.609 1.00 0.00 98 ILE A O 9
ATOM 15699 N N . GLU A 1 99 ? -7.187 11.174 10.152 1.00 0.00 99 GLU A N 9
ATOM 15700 C CA . GLU A 1 99 ? -7.212 11.477 11.578 1.00 0.00 99 GLU A CA 9
ATOM 15701 C C . GLU A 1 99 ? -5.918 12.159 12.013 1.00 0.00 99 GLU A C 9
ATOM 15702 O O . GLU A 1 99 ? -5.918 13.274 12.534 1.00 0.00 99 GLU A O 9
ATOM 15714 N N . PRO A 1 100 ? -4.786 11.473 11.793 1.00 0.00 100 PRO A N 9
ATOM 15715 C CA . PRO A 1 100 ? -3.464 11.991 12.153 1.00 0.00 100 PRO A CA 9
ATOM 15716 C C . PRO A 1 100 ? -3.040 13.162 11.273 1.00 0.00 100 PRO A C 9
ATOM 15717 O O . PRO A 1 100 ? -2.569 14.185 11.768 1.00 0.00 100 PRO A O 9
ATOM 15728 N N . ARG A 1 101 ? -3.211 13.004 9.964 1.00 0.00 101 ARG A N 9
ATOM 15729 C CA . ARG A 1 101 ? -2.846 14.049 9.015 1.00 0.00 101 ARG A CA 9
ATOM 15730 C C . ARG A 1 101 ? -4.084 14.791 8.521 1.00 0.00 101 ARG A C 9
ATOM 15731 O O . ARG A 1 101 ? -4.921 14.225 7.818 1.00 0.00 101 ARG A O 9
ATOM 15752 N N . ARG A 1 102 ? -4.194 16.062 8.894 1.00 0.00 102 ARG A N 9
ATOM 15753 C CA . ARG A 1 102 ? -5.329 16.882 8.491 1.00 0.00 102 ARG A CA 9
ATOM 15754 C C . ARG A 1 102 ? -5.208 17.297 7.027 1.00 0.00 102 ARG A C 9
ATOM 15755 O O . ARG A 1 102 ? -6.151 17.827 6.443 1.00 0.00 102 ARG A O 9
ATOM 15776 N N . GLU A 1 103 ? -4.040 17.051 6.443 1.00 0.00 103 GLU A N 9
ATOM 15777 C CA . GLU A 1 103 ? -3.796 17.400 5.048 1.00 0.00 103 GLU A CA 9
ATOM 15778 C C . GLU A 1 103 ? -4.825 16.742 4.134 1.00 0.00 103 GLU A C 9
ATOM 15779 O O . GLU A 1 103 ? -5.233 15.601 4.359 1.00 0.00 103 GLU A O 9
ATOM 15791 N N . LEU A 1 104 ? -5.243 17.469 3.103 1.00 0.00 104 LEU A N 9
ATOM 15792 C CA . LEU A 1 104 ? -6.226 16.957 2.154 1.00 0.00 104 LEU A CA 9
ATOM 15793 C C . LEU A 1 104 ? -5.574 16.645 0.811 1.00 0.00 104 LEU A C 9
ATOM 15794 O O . LEU A 1 104 ? -4.366 16.815 0.640 1.00 0.00 104 LEU A O 9
ATOM 15810 N N . LEU A 1 105 ? -6.381 16.189 -0.141 1.00 0.00 105 LEU A N 9
ATOM 15811 C CA . LEU A 1 105 ? -5.885 15.856 -1.471 1.00 0.00 105 LEU A CA 9
ATOM 15812 C C . LEU A 1 105 ? -6.324 16.899 -2.494 1.00 0.00 105 LEU A C 9
ATOM 15813 O O . LEU A 1 105 ? -7.218 17.703 -2.233 1.00 0.00 105 LEU A O 9
ATOM 15829 N N . THR A 1 106 ? -5.689 16.878 -3.663 1.00 0.00 106 THR A N 9
ATOM 15830 C CA . THR A 1 106 ? -6.015 17.820 -4.725 1.00 0.00 106 THR A CA 9
ATOM 15831 C C . THR A 1 106 ? -6.277 17.096 -6.041 1.00 0.00 106 THR A C 9
ATOM 15832 O O . THR A 1 106 ? -7.355 17.216 -6.621 1.00 0.00 106 THR A O 9
ATOM 15843 N N . GLN A 1 107 ? -5.284 16.344 -6.506 1.00 0.00 107 GLN A N 9
ATOM 15844 C CA . GLN A 1 107 ? -5.409 15.600 -7.754 1.00 0.00 107 GLN A CA 9
ATOM 15845 C C . GLN A 1 107 ? -4.585 14.317 -7.708 1.00 0.00 107 GLN A C 9
ATOM 15846 O O . GLN A 1 107 ? -3.577 14.224 -7.007 1.00 0.00 107 GLN A O 9
ATOM 15860 N N . PRO A 1 108 ? -5.023 13.305 -8.471 1.00 0.00 108 PRO A N 9
ATOM 15861 C CA . PRO A 1 108 ? -4.341 12.009 -8.535 1.00 0.00 108 PRO A CA 9
ATOM 15862 C C . PRO A 1 108 ? -2.996 12.097 -9.249 1.00 0.00 108 PRO A C 9
ATOM 15863 O O . PRO A 1 108 ? -2.832 12.876 -10.189 1.00 0.00 108 PRO A O 9
ATOM 15874 N N . CYS A 1 109 ? -2.039 11.294 -8.800 1.00 0.00 109 CYS A N 9
ATOM 15875 C CA . CYS A 1 109 ? -0.709 11.280 -9.396 1.00 0.00 109 CYS A CA 9
ATOM 15876 C C . CYS A 1 109 ? -0.698 10.460 -10.683 1.00 0.00 109 CYS A C 9
ATOM 15877 O O . CYS A 1 109 ? -1.602 9.662 -10.928 1.00 0.00 109 CYS A O 9
ATOM 15885 N N . ARG A 1 110 ? 0.330 10.665 -11.500 1.00 0.00 110 ARG A N 9
ATOM 15886 C CA . ARG A 1 110 ? 0.457 9.947 -12.762 1.00 0.00 110 ARG A CA 9
ATOM 15887 C C . ARG A 1 110 ? 1.735 9.113 -12.787 1.00 0.00 110 ARG A C 9
ATOM 15888 O O . ARG A 1 110 ? 2.811 9.599 -12.439 1.00 0.00 110 ARG A O 9
ATOM 15909 N N . GLN A 1 111 ? 1.607 7.856 -13.200 1.00 0.00 111 GLN A N 9
ATOM 15910 C CA . GLN A 1 111 ? 2.752 6.955 -13.269 1.00 0.00 111 GLN A CA 9
ATOM 15911 C C . GLN A 1 111 ? 3.848 7.536 -14.156 1.00 0.00 111 GLN A C 9
ATOM 15912 O O . GLN A 1 111 ? 3.569 8.213 -15.145 1.00 0.00 111 GLN A O 9
ATOM 15926 N N . LYS A 1 112 ? 5.099 7.266 -13.795 1.00 0.00 112 LYS A N 9
ATOM 15927 C CA . LYS A 1 112 ? 6.240 7.761 -14.558 1.00 0.00 112 LYS A CA 9
ATOM 15928 C C . LYS A 1 112 ? 6.105 7.398 -16.034 1.00 0.00 112 LYS A C 9
ATOM 15929 O O . LYS A 1 112 ? 5.818 6.251 -16.378 1.00 0.00 112 LYS A O 9
ATOM 15948 N N . ASP A 1 113 ? 6.315 8.383 -16.902 1.00 0.00 113 ASP A N 9
ATOM 15949 C CA . ASP A 1 113 ? 6.220 8.167 -18.340 1.00 0.00 113 ASP A CA 9
ATOM 15950 C C . ASP A 1 113 ? 6.652 9.413 -19.107 1.00 0.00 113 ASP A C 9
ATOM 15951 O O . ASP A 1 113 ? 6.272 10.530 -18.757 1.00 0.00 113 ASP A O 9
ATOM 15960 N N . SER A 1 114 ? 7.447 9.213 -20.152 1.00 0.00 114 SER A N 9
ATOM 15961 C CA . SER A 1 114 ? 7.934 10.321 -20.965 1.00 0.00 114 SER A CA 9
ATOM 15962 C C . SER A 1 114 ? 6.960 10.635 -22.095 1.00 0.00 114 SER A C 9
ATOM 15963 O O . SER A 1 114 ? 7.141 10.190 -23.228 1.00 0.00 114 SER A O 9
ATOM 15971 N N . GLY A 1 115 ? 5.924 11.407 -21.778 1.00 0.00 115 GLY A N 9
ATOM 15972 C CA . GLY A 1 115 ? 4.935 11.767 -22.778 1.00 0.00 115 GLY A CA 9
ATOM 15973 C C . GLY A 1 115 ? 3.995 10.623 -23.104 1.00 0.00 115 GLY A C 9
ATOM 15974 O O . GLY A 1 115 ? 4.386 9.456 -23.116 1.00 0.00 115 GLY A O 9
ATOM 15978 N N . PRO A 1 116 ? 2.724 10.955 -23.372 1.00 0.00 116 PRO A N 9
ATOM 15979 C CA . PRO A 1 116 ? 1.700 9.960 -23.704 1.00 0.00 116 PRO A CA 9
ATOM 15980 C C . PRO A 1 116 ? 1.928 9.327 -25.073 1.00 0.00 116 PRO A C 9
ATOM 15981 O O . PRO A 1 116 ? 1.691 9.954 -26.105 1.00 0.00 116 PRO A O 9
ATOM 15992 N N . SER A 1 117 ? 2.389 8.080 -25.074 1.00 0.00 117 SER A N 9
ATOM 15993 C CA . SER A 1 117 ? 2.653 7.364 -26.316 1.00 0.00 117 SER A CA 9
ATOM 15994 C C . SER A 1 117 ? 1.349 6.972 -27.004 1.00 0.00 117 SER A C 9
ATOM 15995 O O . SER A 1 117 ? 0.331 6.747 -26.349 1.00 0.00 117 SER A O 9
ATOM 16003 N N . SER A 1 118 ? 1.387 6.894 -28.331 1.00 0.00 118 SER A N 9
ATOM 16004 C CA . SER A 1 118 ? 0.208 6.533 -29.110 1.00 0.00 118 SER A CA 9
ATOM 16005 C C . SER A 1 118 ? -0.035 5.028 -29.063 1.00 0.00 118 SER A C 9
ATOM 16006 O O . SER A 1 118 ? 0.439 4.284 -29.920 1.00 0.00 118 SER A O 9
ATOM 16014 N N . GLY A 1 119 ? -0.780 4.586 -28.053 1.00 0.00 119 GLY A N 9
ATOM 16015 C CA . GLY A 1 119 ? -1.074 3.173 -27.911 1.00 0.00 119 GLY A CA 9
ATOM 16016 C C . GLY A 1 119 ? -2.266 2.916 -27.011 1.00 0.00 119 GLY A C 9
ATOM 16017 O O . GLY A 1 119 ? -2.832 3.847 -26.438 1.00 0.00 119 GLY A O 9
ATOM 16021 N N . GLY A 1 1 ? 7.177 34.805 -23.446 1.00 0.00 1 GLY A N 10
ATOM 16022 C CA . GLY A 1 1 ? 7.211 34.327 -22.076 1.00 0.00 1 GLY A CA 10
ATOM 16023 C C . GLY A 1 1 ? 7.429 32.830 -21.991 1.00 0.00 1 GLY A C 10
ATOM 16024 O O . GLY A 1 1 ? 6.772 32.143 -21.207 1.00 0.00 1 GLY A O 10
ATOM 16028 N N . SER A 1 2 ? 8.353 32.321 -22.799 1.00 0.00 2 SER A N 10
ATOM 16029 C CA . SER A 1 2 ? 8.652 30.893 -22.815 1.00 0.00 2 SER A CA 10
ATOM 16030 C C . SER A 1 2 ? 7.381 30.069 -22.635 1.00 0.00 2 SER A C 10
ATOM 16031 O O . SER A 1 2 ? 7.365 29.083 -21.899 1.00 0.00 2 SER A O 10
ATOM 16039 N N . SER A 1 3 ? 6.315 30.482 -23.313 1.00 0.00 3 SER A N 10
ATOM 16040 C CA . SER A 1 3 ? 5.036 29.786 -23.226 1.00 0.00 3 SER A CA 10
ATOM 16041 C C . SER A 1 3 ? 5.202 28.304 -23.547 1.00 0.00 3 SER A C 10
ATOM 16042 O O . SER A 1 3 ? 6.290 27.853 -23.902 1.00 0.00 3 SER A O 10
ATOM 16050 N N . GLY A 1 4 ? 4.114 27.551 -23.417 1.00 0.00 4 GLY A N 10
ATOM 16051 C CA . GLY A 1 4 ? 4.159 26.127 -23.695 1.00 0.00 4 GLY A CA 10
ATOM 16052 C C . GLY A 1 4 ? 2.868 25.424 -23.327 1.00 0.00 4 GLY A C 10
ATOM 16053 O O . GLY A 1 4 ? 2.058 25.955 -22.568 1.00 0.00 4 GLY A O 10
ATOM 16057 N N . SER A 1 5 ? 2.674 24.225 -23.869 1.00 0.00 5 SER A N 10
ATOM 16058 C CA . SER A 1 5 ? 1.469 23.449 -23.598 1.00 0.00 5 SER A CA 10
ATOM 16059 C C . SER A 1 5 ? 1.682 21.979 -23.940 1.00 0.00 5 SER A C 10
ATOM 16060 O O . SER A 1 5 ? 2.175 21.645 -25.018 1.00 0.00 5 SER A O 10
ATOM 16068 N N . SER A 1 6 ? 1.305 21.102 -23.015 1.00 0.00 6 SER A N 10
ATOM 16069 C CA . SER A 1 6 ? 1.458 19.666 -23.216 1.00 0.00 6 SER A CA 10
ATOM 16070 C C . SER A 1 6 ? 0.522 18.886 -22.297 1.00 0.00 6 SER A C 10
ATOM 16071 O O . SER A 1 6 ? 0.125 19.373 -21.239 1.00 0.00 6 SER A O 10
ATOM 16079 N N . GLY A 1 7 ? 0.174 17.671 -22.709 1.00 0.00 7 GLY A N 10
ATOM 16080 C CA . GLY A 1 7 ? -0.712 16.843 -21.913 1.00 0.00 7 GLY A CA 10
ATOM 16081 C C . GLY A 1 7 ? -1.730 16.103 -22.758 1.00 0.00 7 GLY A C 10
ATOM 16082 O O . GLY A 1 7 ? -1.870 16.371 -23.950 1.00 0.00 7 GLY A O 10
ATOM 16086 N N . GLY A 1 8 ? -2.444 15.167 -22.139 1.00 0.00 8 GLY A N 10
ATOM 16087 C CA . GLY A 1 8 ? -3.443 14.400 -22.857 1.00 0.00 8 GLY A CA 10
ATOM 16088 C C . GLY A 1 8 ? -2.829 13.407 -23.824 1.00 0.00 8 GLY A C 10
ATOM 16089 O O . GLY A 1 8 ? -1.982 13.769 -24.640 1.00 0.00 8 GLY A O 10
ATOM 16093 N N . GLN A 1 9 ? -3.254 12.152 -23.729 1.00 0.00 9 GLN A N 10
ATOM 16094 C CA . GLN A 1 9 ? -2.737 11.103 -24.601 1.00 0.00 9 GLN A CA 10
ATOM 16095 C C . GLN A 1 9 ? -3.865 10.443 -25.387 1.00 0.00 9 GLN A C 10
ATOM 16096 O O . GLN A 1 9 ? -5.015 10.422 -24.944 1.00 0.00 9 GLN A O 10
ATOM 16110 N N . LEU A 1 10 ? -3.530 9.906 -26.555 1.00 0.00 10 LEU A N 10
ATOM 16111 C CA . LEU A 1 10 ? -4.515 9.245 -27.404 1.00 0.00 10 LEU A CA 10
ATOM 16112 C C . LEU A 1 10 ? -4.570 7.749 -27.111 1.00 0.00 10 LEU A C 10
ATOM 16113 O O . LEU A 1 10 ? -4.613 6.929 -28.027 1.00 0.00 10 LEU A O 10
ATOM 16129 N N . ALA A 1 11 ? -4.572 7.403 -25.828 1.00 0.00 11 ALA A N 10
ATOM 16130 C CA . ALA A 1 11 ? -4.627 6.007 -25.414 1.00 0.00 11 ALA A CA 10
ATOM 16131 C C . ALA A 1 11 ? -5.856 5.736 -24.553 1.00 0.00 11 ALA A C 10
ATOM 16132 O O . ALA A 1 11 ? -6.326 6.618 -23.833 1.00 0.00 11 ALA A O 10
ATOM 16139 N N . GLN A 1 12 ? -6.372 4.514 -24.631 1.00 0.00 12 GLN A N 10
ATOM 16140 C CA . GLN A 1 12 ? -7.548 4.131 -23.859 1.00 0.00 12 GLN A CA 10
ATOM 16141 C C . GLN A 1 12 ? -7.195 3.073 -22.818 1.00 0.00 12 GLN A C 10
ATOM 16142 O O . GLN A 1 12 ? -6.403 2.167 -23.083 1.00 0.00 12 GLN A O 10
ATOM 16156 N N . ASP A 1 13 ? -7.784 3.194 -21.634 1.00 0.00 13 ASP A N 10
ATOM 16157 C CA . ASP A 1 13 ? -7.533 2.249 -20.554 1.00 0.00 13 ASP A CA 10
ATOM 16158 C C . ASP A 1 13 ? -8.445 2.527 -19.363 1.00 0.00 13 ASP A C 10
ATOM 16159 O O . ASP A 1 13 ? -8.580 3.670 -18.926 1.00 0.00 13 ASP A O 10
ATOM 16168 N N . GLY A 1 14 ? -9.072 1.476 -18.845 1.00 0.00 14 GLY A N 10
ATOM 16169 C CA . GLY A 1 14 ? -9.966 1.629 -17.711 1.00 0.00 14 GLY A CA 10
ATOM 16170 C C . GLY A 1 14 ? -9.222 1.689 -16.391 1.00 0.00 14 GLY A C 10
ATOM 16171 O O . GLY A 1 14 ? -9.685 1.152 -15.386 1.00 0.00 14 GLY A O 10
ATOM 16175 N N . VAL A 1 15 ? -8.064 2.342 -16.395 1.00 0.00 15 VAL A N 10
ATOM 16176 C CA . VAL A 1 15 ? -7.255 2.469 -15.189 1.00 0.00 15 VAL A CA 10
ATOM 16177 C C . VAL A 1 15 ? -6.915 3.928 -14.907 1.00 0.00 15 VAL A C 10
ATOM 16178 O O . VAL A 1 15 ? -6.450 4.663 -15.778 1.00 0.00 15 VAL A O 10
ATOM 16191 N N . PRO A 1 16 ? -7.152 4.361 -13.659 1.00 0.00 16 PRO A N 10
ATOM 16192 C CA . PRO A 1 16 ? -6.877 5.736 -13.233 1.00 0.00 16 PRO A CA 10
ATOM 16193 C C . PRO A 1 16 ? -5.383 6.032 -13.156 1.00 0.00 16 PRO A C 10
ATOM 16194 O O . PRO A 1 16 ? -4.556 5.128 -13.269 1.00 0.00 16 PRO A O 10
ATOM 16205 N N . GLU A 1 17 ? -5.046 7.303 -12.964 1.00 0.00 17 GLU A N 10
ATOM 16206 C CA . GLU A 1 17 ? -3.651 7.716 -12.873 1.00 0.00 17 GLU A CA 10
ATOM 16207 C C . GLU A 1 17 ? -3.109 7.496 -11.464 1.00 0.00 17 GLU A C 10
ATOM 16208 O O . GLU A 1 17 ? -1.966 7.071 -11.285 1.00 0.00 17 GLU A O 10
ATOM 16220 N N . TRP A 1 18 ? -3.934 7.788 -10.466 1.00 0.00 18 TRP A N 10
ATOM 16221 C CA . TRP A 1 18 ? -3.538 7.623 -9.072 1.00 0.00 18 TRP A CA 10
ATOM 16222 C C . TRP A 1 18 ? -3.162 6.175 -8.782 1.00 0.00 18 TRP A C 10
ATOM 16223 O O . TRP A 1 18 ? -2.602 5.867 -7.729 1.00 0.00 18 TRP A O 10
ATOM 16244 N N . PHE A 1 19 ? -3.472 5.287 -9.720 1.00 0.00 19 PHE A N 10
ATOM 16245 C CA . PHE A 1 19 ? -3.166 3.870 -9.564 1.00 0.00 19 PHE A CA 10
ATOM 16246 C C . PHE A 1 19 ? -1.902 3.497 -10.333 1.00 0.00 19 PHE A C 10
ATOM 16247 O O . PHE A 1 19 ? -1.913 3.405 -11.561 1.00 0.00 19 PHE A O 10
ATOM 16264 N N . HIS A 1 20 ? -0.812 3.286 -9.601 1.00 0.00 20 HIS A N 10
ATOM 16265 C CA . HIS A 1 20 ? 0.460 2.924 -10.214 1.00 0.00 20 HIS A CA 10
ATOM 16266 C C . HIS A 1 20 ? 0.762 1.443 -10.008 1.00 0.00 20 HIS A C 10
ATOM 16267 O O . HIS A 1 20 ? 1.903 1.060 -9.755 1.00 0.00 20 HIS A O 10
ATOM 16281 N N . GLY A 1 21 ? -0.271 0.613 -10.115 1.00 0.00 21 GLY A N 10
ATOM 16282 C CA . GLY A 1 21 ? -0.097 -0.816 -9.936 1.00 0.00 21 GLY A CA 10
ATOM 16283 C C . GLY A 1 21 ? 0.761 -1.149 -8.731 1.00 0.00 21 GLY A C 10
ATOM 16284 O O . GLY A 1 21 ? 0.408 -0.820 -7.600 1.00 0.00 21 GLY A O 10
ATOM 16288 N N . ALA A 1 22 ? 1.890 -1.805 -8.974 1.00 0.00 22 ALA A N 10
ATOM 16289 C CA . ALA A 1 22 ? 2.801 -2.183 -7.900 1.00 0.00 22 ALA A CA 10
ATOM 16290 C C . ALA A 1 22 ? 4.130 -1.446 -8.024 1.00 0.00 22 ALA A C 10
ATOM 16291 O O . ALA A 1 22 ? 4.960 -1.781 -8.869 1.00 0.00 22 ALA A O 10
ATOM 16298 N N . ILE A 1 23 ? 4.326 -0.442 -7.176 1.00 0.00 23 ILE A N 10
ATOM 16299 C CA . ILE A 1 23 ? 5.555 0.341 -7.191 1.00 0.00 23 ILE A CA 10
ATOM 16300 C C . ILE A 1 23 ? 6.362 0.122 -5.915 1.00 0.00 23 ILE A C 10
ATOM 16301 O O . ILE A 1 23 ? 5.920 -0.574 -5.000 1.00 0.00 23 ILE A O 10
ATOM 16317 N N . SER A 1 24 ? 7.546 0.722 -5.860 1.00 0.00 24 SER A N 10
ATOM 16318 C CA . SER A 1 24 ? 8.416 0.590 -4.697 1.00 0.00 24 SER A CA 10
ATOM 16319 C C . SER A 1 24 ? 8.273 1.797 -3.774 1.00 0.00 24 SER A C 10
ATOM 16320 O O . SER A 1 24 ? 8.064 2.921 -4.230 1.00 0.00 24 SER A O 10
ATOM 16328 N N . ARG A 1 25 ? 8.389 1.554 -2.472 1.00 0.00 25 ARG A N 10
ATOM 16329 C CA . ARG A 1 25 ? 8.271 2.619 -1.484 1.00 0.00 25 ARG A CA 10
ATOM 16330 C C . ARG A 1 25 ? 9.021 3.868 -1.937 1.00 0.00 25 ARG A C 10
ATOM 16331 O O . ARG A 1 25 ? 8.612 4.990 -1.642 1.00 0.00 25 ARG A O 10
ATOM 16352 N N . GLU A 1 26 ? 10.120 3.664 -2.657 1.00 0.00 26 GLU A N 10
ATOM 16353 C CA . GLU A 1 26 ? 10.927 4.774 -3.150 1.00 0.00 26 GLU A CA 10
ATOM 16354 C C . GLU A 1 26 ? 10.242 5.463 -4.327 1.00 0.00 26 GLU A C 10
ATOM 16355 O O . GLU A 1 26 ? 10.242 6.690 -4.428 1.00 0.00 26 GLU A O 10
ATOM 16367 N N . ASP A 1 27 ? 9.660 4.664 -5.215 1.00 0.00 27 ASP A N 10
ATOM 16368 C CA . ASP A 1 27 ? 8.972 5.196 -6.386 1.00 0.00 27 ASP A CA 10
ATOM 16369 C C . ASP A 1 27 ? 7.875 6.174 -5.974 1.00 0.00 27 ASP A C 10
ATOM 16370 O O . ASP A 1 27 ? 7.871 7.330 -6.396 1.00 0.00 27 ASP A O 10
ATOM 16379 N N . ALA A 1 28 ? 6.948 5.701 -5.148 1.00 0.00 28 ALA A N 10
ATOM 16380 C CA . ALA A 1 28 ? 5.847 6.534 -4.679 1.00 0.00 28 ALA A CA 10
ATOM 16381 C C . ALA A 1 28 ? 6.352 7.892 -4.202 1.00 0.00 28 ALA A C 10
ATOM 16382 O O . ALA A 1 28 ? 5.934 8.931 -4.710 1.00 0.00 28 ALA A O 10
ATOM 16389 N N . GLU A 1 29 ? 7.250 7.875 -3.222 1.00 0.00 29 GLU A N 10
ATOM 16390 C CA . GLU A 1 29 ? 7.809 9.105 -2.677 1.00 0.00 29 GLU A CA 10
ATOM 16391 C C . GLU A 1 29 ? 8.432 9.956 -3.780 1.00 0.00 29 GLU A C 10
ATOM 16392 O O . GLU A 1 29 ? 8.239 11.170 -3.826 1.00 0.00 29 GLU A O 10
ATOM 16404 N N . ASN A 1 30 ? 9.179 9.309 -4.668 1.00 0.00 30 ASN A N 10
ATOM 16405 C CA . ASN A 1 30 ? 9.831 10.005 -5.771 1.00 0.00 30 ASN A CA 10
ATOM 16406 C C . ASN A 1 30 ? 8.805 10.484 -6.794 1.00 0.00 30 ASN A C 10
ATOM 16407 O O . ASN A 1 30 ? 9.066 11.411 -7.562 1.00 0.00 30 ASN A O 10
ATOM 16418 N N . LEU A 1 31 ? 7.640 9.848 -6.798 1.00 0.00 31 LEU A N 10
ATOM 16419 C CA . LEU A 1 31 ? 6.574 10.209 -7.725 1.00 0.00 31 LEU A CA 10
ATOM 16420 C C . LEU A 1 31 ? 5.858 11.474 -7.265 1.00 0.00 31 LEU A C 10
ATOM 16421 O O . LEU A 1 31 ? 5.379 12.261 -8.083 1.00 0.00 31 LEU A O 10
ATOM 16437 N N . LEU A 1 32 ? 5.790 11.667 -5.953 1.00 0.00 32 LEU A N 10
ATOM 16438 C CA . LEU A 1 32 ? 5.135 12.839 -5.384 1.00 0.00 32 LEU A CA 10
ATOM 16439 C C . LEU A 1 32 ? 6.141 13.957 -5.131 1.00 0.00 32 LEU A C 10
ATOM 16440 O O . LEU A 1 32 ? 5.781 15.133 -5.099 1.00 0.00 32 LEU A O 10
ATOM 16456 N N . GLU A 1 33 ? 7.405 13.582 -4.957 1.00 0.00 33 GLU A N 10
ATOM 16457 C CA . GLU A 1 33 ? 8.462 14.553 -4.710 1.00 0.00 33 GLU A CA 10
ATOM 16458 C C . GLU A 1 33 ? 8.518 15.592 -5.826 1.00 0.00 33 GLU A C 10
ATOM 16459 O O . GLU A 1 33 ? 8.605 16.794 -5.566 1.00 0.00 33 GLU A O 10
ATOM 16471 N N . SER A 1 34 ? 8.467 15.122 -7.068 1.00 0.00 34 SER A N 10
ATOM 16472 C CA . SER A 1 34 ? 8.517 16.010 -8.224 1.00 0.00 34 SER A CA 10
ATOM 16473 C C . SER A 1 34 ? 7.127 16.541 -8.560 1.00 0.00 34 SER A C 10
ATOM 16474 O O . SER A 1 34 ? 6.916 17.131 -9.619 1.00 0.00 34 SER A O 10
ATOM 16482 N N . GLN A 1 35 ? 6.182 16.328 -7.648 1.00 0.00 35 GLN A N 10
ATOM 16483 C CA . GLN A 1 35 ? 4.812 16.785 -7.849 1.00 0.00 35 GLN A CA 10
ATOM 16484 C C . GLN A 1 35 ? 4.468 17.914 -6.884 1.00 0.00 35 GLN A C 10
ATOM 16485 O O . GLN A 1 35 ? 5.088 18.075 -5.832 1.00 0.00 35 GLN A O 10
ATOM 16499 N N . PRO A 1 36 ? 3.457 18.716 -7.246 1.00 0.00 36 PRO A N 10
ATOM 16500 C CA . PRO A 1 36 ? 3.007 19.845 -6.425 1.00 0.00 36 PRO A CA 10
ATOM 16501 C C . PRO A 1 36 ? 2.317 19.390 -5.144 1.00 0.00 36 PRO A C 10
ATOM 16502 O O . PRO A 1 36 ? 1.730 18.309 -5.092 1.00 0.00 36 PRO A O 10
ATOM 16513 N N . LEU A 1 37 ? 2.391 20.222 -4.111 1.00 0.00 37 LEU A N 10
ATOM 16514 C CA . LEU A 1 37 ? 1.773 19.907 -2.827 1.00 0.00 37 LEU A CA 10
ATOM 16515 C C . LEU A 1 37 ? 0.307 19.525 -3.008 1.00 0.00 37 LEU A C 10
ATOM 16516 O O . LEU A 1 37 ? -0.451 20.229 -3.674 1.00 0.00 37 LEU A O 10
ATOM 16532 N N . GLY A 1 38 ? -0.086 18.404 -2.410 1.00 0.00 38 GLY A N 10
ATOM 16533 C CA . GLY A 1 38 ? -1.459 17.949 -2.516 1.00 0.00 38 GLY A CA 10
ATOM 16534 C C . GLY A 1 38 ? -1.600 16.731 -3.407 1.00 0.00 38 GLY A C 10
ATOM 16535 O O . GLY A 1 38 ? -2.597 16.012 -3.334 1.00 0.00 38 GLY A O 10
ATOM 16539 N N . SER A 1 39 ? -0.600 16.499 -4.251 1.00 0.00 39 SER A N 10
ATOM 16540 C CA . SER A 1 39 ? -0.619 15.361 -5.164 1.00 0.00 39 SER A CA 10
ATOM 16541 C C . SER A 1 39 ? -0.746 14.050 -4.395 1.00 0.00 39 SER A C 10
ATOM 16542 O O . SER A 1 39 ? 0.070 13.745 -3.526 1.00 0.00 39 SER A O 10
ATOM 16550 N N . PHE A 1 40 ? -1.776 13.277 -4.722 1.00 0.00 40 PHE A N 10
ATOM 16551 C CA . PHE A 1 40 ? -2.013 11.999 -4.062 1.00 0.00 40 PHE A CA 10
ATOM 16552 C C . PHE A 1 40 ? -1.918 10.847 -5.059 1.00 0.00 40 PHE A C 10
ATOM 16553 O O . PHE A 1 40 ? -2.202 11.013 -6.246 1.00 0.00 40 PHE A O 10
ATOM 16570 N N . LEU A 1 41 ? -1.516 9.680 -4.569 1.00 0.00 41 LEU A N 10
ATOM 16571 C CA . LEU A 1 41 ? -1.382 8.499 -5.414 1.00 0.00 41 LEU A CA 10
ATOM 16572 C C . LEU A 1 41 ? -1.382 7.225 -4.576 1.00 0.00 41 LEU A C 10
ATOM 16573 O O . LEU A 1 41 ? -0.829 7.194 -3.476 1.00 0.00 41 LEU A O 10
ATOM 16589 N N . ILE A 1 42 ? -2.004 6.176 -5.103 1.00 0.00 42 ILE A N 10
ATOM 16590 C CA . ILE A 1 42 ? -2.073 4.899 -4.405 1.00 0.00 42 ILE A CA 10
ATOM 16591 C C . ILE A 1 42 ? -1.293 3.821 -5.151 1.00 0.00 42 ILE A C 10
ATOM 16592 O O . ILE A 1 42 ? -1.045 3.939 -6.351 1.00 0.00 42 ILE A O 10
ATOM 16608 N N . ARG A 1 43 ? -0.910 2.772 -4.432 1.00 0.00 43 ARG A N 10
ATOM 16609 C CA . ARG A 1 43 ? -0.158 1.671 -5.025 1.00 0.00 43 ARG A CA 10
ATOM 16610 C C . ARG A 1 43 ? -0.442 0.363 -4.295 1.00 0.00 43 ARG A C 10
ATOM 16611 O O . ARG A 1 43 ? -0.559 0.335 -3.069 1.00 0.00 43 ARG A O 10
ATOM 16632 N N . VAL A 1 44 ? -0.551 -0.722 -5.056 1.00 0.00 44 VAL A N 10
ATOM 16633 C CA . VAL A 1 44 ? -0.820 -2.035 -4.482 1.00 0.00 44 VAL A CA 10
ATOM 16634 C C . VAL A 1 44 ? 0.219 -2.397 -3.425 1.00 0.00 44 VAL A C 10
ATOM 16635 O O . VAL A 1 44 ? 1.417 -2.433 -3.705 1.00 0.00 44 VAL A O 10
ATOM 16648 N N . SER A 1 45 ? -0.249 -2.663 -2.211 1.00 0.00 45 SER A N 10
ATOM 16649 C CA . SER A 1 45 ? 0.640 -3.020 -1.111 1.00 0.00 45 SER A CA 10
ATOM 16650 C C . SER A 1 45 ? 1.145 -4.451 -1.261 1.00 0.00 45 SER A C 10
ATOM 16651 O O . SER A 1 45 ? 0.595 -5.237 -2.034 1.00 0.00 45 SER A O 10
ATOM 16659 N N . HIS A 1 46 ? 2.196 -4.783 -0.519 1.00 0.00 46 HIS A N 10
ATOM 16660 C CA . HIS A 1 46 ? 2.777 -6.119 -0.568 1.00 0.00 46 HIS A CA 10
ATOM 16661 C C . HIS A 1 46 ? 2.847 -6.733 0.827 1.00 0.00 46 HIS A C 10
ATOM 16662 O O . HIS A 1 46 ? 2.454 -7.882 1.031 1.00 0.00 46 HIS A O 10
ATOM 16676 N N . SER A 1 47 ? 3.353 -5.960 1.783 1.00 0.00 47 SER A N 10
ATOM 16677 C CA . SER A 1 47 ? 3.479 -6.429 3.158 1.00 0.00 47 SER A CA 10
ATOM 16678 C C . SER A 1 47 ? 2.139 -6.934 3.685 1.00 0.00 47 SER A C 10
ATOM 16679 O O . SER A 1 47 ? 2.011 -8.090 4.088 1.00 0.00 47 SER A O 10
ATOM 16687 N N . HIS A 1 48 ? 1.141 -6.055 3.682 1.00 0.00 48 HIS A N 10
ATOM 16688 C CA . HIS A 1 48 ? -0.192 -6.409 4.160 1.00 0.00 48 HIS A CA 10
ATOM 16689 C C . HIS A 1 48 ? -1.209 -6.352 3.023 1.00 0.00 48 HIS A C 10
ATOM 16690 O O . HIS A 1 48 ? -1.136 -5.484 2.154 1.00 0.00 48 HIS A O 10
ATOM 16704 N N . VAL A 1 49 ? -2.157 -7.283 3.037 1.00 0.00 49 VAL A N 10
ATOM 16705 C CA . VAL A 1 49 ? -3.189 -7.339 2.010 1.00 0.00 49 VAL A CA 10
ATOM 16706 C C . VAL A 1 49 ? -4.052 -6.082 2.028 1.00 0.00 49 VAL A C 10
ATOM 16707 O O . VAL A 1 49 ? -4.637 -5.734 3.052 1.00 0.00 49 VAL A O 10
ATOM 16720 N N . GLY A 1 50 ? -4.125 -5.404 0.886 1.00 0.00 50 GLY A N 10
ATOM 16721 C CA . GLY A 1 50 ? -4.918 -4.193 0.793 1.00 0.00 50 GLY A CA 10
ATOM 16722 C C . GLY A 1 50 ? -4.269 -3.141 -0.084 1.00 0.00 50 GLY A C 10
ATOM 16723 O O . GLY A 1 50 ? -3.880 -3.422 -1.218 1.00 0.00 50 GLY A O 10
ATOM 16727 N N . TYR A 1 51 ? -4.153 -1.926 0.440 1.00 0.00 51 TYR A N 10
ATOM 16728 C CA . TYR A 1 51 ? -3.551 -0.826 -0.305 1.00 0.00 51 TYR A CA 10
ATOM 16729 C C . TYR A 1 51 ? -2.988 0.230 0.642 1.00 0.00 51 TYR A C 10
ATOM 16730 O O . TYR A 1 51 ? -3.235 0.195 1.847 1.00 0.00 51 TYR A O 10
ATOM 16748 N N . THR A 1 52 ? -2.230 1.170 0.085 1.00 0.00 52 THR A N 10
ATOM 16749 C CA . THR A 1 52 ? -1.631 2.236 0.878 1.00 0.00 52 THR A CA 10
ATOM 16750 C C . THR A 1 52 ? -1.788 3.587 0.189 1.00 0.00 52 THR A C 10
ATOM 16751 O O . THR A 1 52 ? -1.270 3.800 -0.908 1.00 0.00 52 THR A O 10
ATOM 16762 N N . LEU A 1 53 ? -2.504 4.498 0.838 1.00 0.00 53 LEU A N 10
ATOM 16763 C CA . LEU A 1 53 ? -2.728 5.830 0.289 1.00 0.00 53 LEU A CA 10
ATOM 16764 C C . LEU A 1 53 ? -1.586 6.771 0.658 1.00 0.00 53 LEU A C 10
ATOM 16765 O O . LEU A 1 53 ? -1.146 6.808 1.806 1.00 0.00 53 LEU A O 10
ATOM 16781 N N . SER A 1 54 ? -1.111 7.531 -0.324 1.00 0.00 54 SER A N 10
ATOM 16782 C CA . SER A 1 54 ? -0.020 8.472 -0.102 1.00 0.00 54 SER A CA 10
ATOM 16783 C C . SER A 1 54 ? -0.272 9.783 -0.841 1.00 0.00 54 SER A C 10
ATOM 16784 O O . SER A 1 54 ? -1.013 9.821 -1.824 1.00 0.00 54 SER A O 10
ATOM 16792 N N . TYR A 1 55 ? 0.347 10.854 -0.360 1.00 0.00 55 TYR A N 10
ATOM 16793 C CA . TYR A 1 55 ? 0.187 12.168 -0.971 1.00 0.00 55 TYR A CA 10
ATOM 16794 C C . TYR A 1 55 ? 1.167 13.172 -0.370 1.00 0.00 55 TYR A C 10
ATOM 16795 O O . TYR A 1 55 ? 1.560 13.055 0.791 1.00 0.00 55 TYR A O 10
ATOM 16813 N N . LYS A 1 56 ? 1.558 14.158 -1.170 1.00 0.00 56 LYS A N 10
ATOM 16814 C CA . LYS A 1 56 ? 2.489 15.185 -0.718 1.00 0.00 56 LYS A CA 10
ATOM 16815 C C . LYS A 1 56 ? 1.849 16.074 0.343 1.00 0.00 56 LYS A C 10
ATOM 16816 O O . LYS A 1 56 ? 0.723 16.542 0.175 1.00 0.00 56 LYS A O 10
ATOM 16835 N N . ALA A 1 57 ? 2.573 16.302 1.433 1.00 0.00 57 ALA A N 10
ATOM 16836 C CA . ALA A 1 57 ? 2.076 17.138 2.519 1.00 0.00 57 ALA A CA 10
ATOM 16837 C C . ALA A 1 57 ? 3.030 18.293 2.804 1.00 0.00 57 ALA A C 10
ATOM 16838 O O . ALA A 1 57 ? 4.248 18.128 2.757 1.00 0.00 57 ALA A O 10
ATOM 16845 N N . GLN A 1 58 ? 2.467 19.460 3.100 1.00 0.00 58 GLN A N 10
ATOM 16846 C CA . GLN A 1 58 ? 3.270 20.642 3.392 1.00 0.00 58 GLN A CA 10
ATOM 16847 C C . GLN A 1 58 ? 4.539 20.265 4.149 1.00 0.00 58 GLN A C 10
ATOM 16848 O O . GLN A 1 58 ? 5.609 20.823 3.904 1.00 0.00 58 GLN A O 10
ATOM 16862 N N . SER A 1 59 ? 4.412 19.317 5.072 1.00 0.00 59 SER A N 10
ATOM 16863 C CA . SER A 1 59 ? 5.547 18.869 5.869 1.00 0.00 59 SER A CA 10
ATOM 16864 C C . SER A 1 59 ? 6.425 17.909 5.071 1.00 0.00 59 SER A C 10
ATOM 16865 O O . SER A 1 59 ? 7.593 18.195 4.804 1.00 0.00 59 SER A O 10
ATOM 16873 N N . SER A 1 60 ? 5.856 16.769 4.694 1.00 0.00 60 SER A N 10
ATOM 16874 C CA . SER A 1 60 ? 6.586 15.765 3.930 1.00 0.00 60 SER A CA 10
ATOM 16875 C C . SER A 1 60 ? 5.659 14.633 3.496 1.00 0.00 60 SER A C 10
ATOM 16876 O O . SER A 1 60 ? 4.553 14.488 4.015 1.00 0.00 60 SER A O 10
ATOM 16884 N N . CYS A 1 61 ? 6.121 13.833 2.541 1.00 0.00 61 CYS A N 10
ATOM 16885 C CA . CYS A 1 61 ? 5.335 12.714 2.034 1.00 0.00 61 CYS A CA 10
ATOM 16886 C C . CYS A 1 61 ? 4.849 11.830 3.178 1.00 0.00 61 CYS A C 10
ATOM 16887 O O . CYS A 1 61 ? 5.631 11.429 4.041 1.00 0.00 61 CYS A O 10
ATOM 16895 N N . CYS A 1 62 ? 3.555 11.531 3.179 1.00 0.00 62 CYS A N 10
ATOM 16896 C CA . CYS A 1 62 ? 2.963 10.697 4.219 1.00 0.00 62 CYS A CA 10
ATOM 16897 C C . CYS A 1 62 ? 2.447 9.385 3.635 1.00 0.00 62 CYS A C 10
ATOM 16898 O O . CYS A 1 62 ? 2.205 9.316 2.430 1.00 0.00 62 CYS A O 10
ATOM 16906 N N . HIS A 1 63 ? 2.293 8.385 4.490 1.00 0.00 63 HIS A N 10
ATOM 16907 C CA . HIS A 1 63 ? 1.810 7.088 4.046 1.00 0.00 63 HIS A CA 10
ATOM 16908 C C . HIS A 1 63 ? 0.699 6.607 4.981 1.00 0.00 63 HIS A C 10
ATOM 16909 O O . HIS A 1 63 ? 0.765 6.750 6.202 1.00 0.00 63 HIS A O 10
ATOM 16923 N N . PHE A 1 64 ? -0.333 6.030 4.375 1.00 0.00 64 PHE A N 10
ATOM 16924 C CA . PHE A 1 64 ? -1.474 5.519 5.127 1.00 0.00 64 PHE A CA 10
ATOM 16925 C C . PHE A 1 64 ? -1.867 4.128 4.641 1.00 0.00 64 PHE A C 10
ATOM 16926 O O . PHE A 1 64 ? -2.073 3.911 3.447 1.00 0.00 64 PHE A O 10
ATOM 16943 N N . MET A 1 65 ? -1.971 3.189 5.576 1.00 0.00 65 MET A N 10
ATOM 16944 C CA . MET A 1 65 ? -2.342 1.817 5.243 1.00 0.00 65 MET A CA 10
ATOM 16945 C C . MET A 1 65 ? -3.858 1.653 5.223 1.00 0.00 65 MET A C 10
ATOM 16946 O O . MET A 1 65 ? -4.556 2.144 6.110 1.00 0.00 65 MET A O 10
ATOM 16960 N N . VAL A 1 66 ? -4.360 0.959 4.207 1.00 0.00 66 VAL A N 10
ATOM 16961 C CA . VAL A 1 66 ? -5.793 0.729 4.073 1.00 0.00 66 VAL A CA 10
ATOM 16962 C C . VAL A 1 66 ? -6.115 -0.761 4.082 1.00 0.00 66 VAL A C 10
ATOM 16963 O O . VAL A 1 66 ? -5.821 -1.476 3.124 1.00 0.00 66 VAL A O 10
ATOM 16976 N N . LYS A 1 67 ? -6.719 -1.224 5.170 1.00 0.00 67 LYS A N 10
ATOM 16977 C CA . LYS A 1 67 ? -7.083 -2.630 5.304 1.00 0.00 67 LYS A CA 10
ATOM 16978 C C . LYS A 1 67 ? -8.322 -2.953 4.475 1.00 0.00 67 LYS A C 10
ATOM 16979 O O . LYS A 1 67 ? -9.106 -2.064 4.140 1.00 0.00 67 LYS A O 10
ATOM 16998 N N . LEU A 1 68 ? -8.494 -4.229 4.150 1.00 0.00 68 LEU A N 10
ATOM 16999 C CA . LEU A 1 68 ? -9.640 -4.670 3.362 1.00 0.00 68 LEU A CA 10
ATOM 17000 C C . LEU A 1 68 ? -10.675 -5.358 4.245 1.00 0.00 68 LEU A C 10
ATOM 17001 O O . LEU A 1 68 ? -10.508 -6.518 4.628 1.00 0.00 68 LEU A O 10
ATOM 17017 N N . LEU A 1 69 ? -11.746 -4.640 4.562 1.00 0.00 69 LEU A N 10
ATOM 17018 C CA . LEU A 1 69 ? -12.811 -5.182 5.398 1.00 0.00 69 LEU A CA 10
ATOM 17019 C C . LEU A 1 69 ? -13.340 -6.493 4.825 1.00 0.00 69 LEU A C 10
ATOM 17020 O O . LEU A 1 69 ? -13.115 -6.806 3.656 1.00 0.00 69 LEU A O 10
ATOM 17036 N N . ASP A 1 70 ? -14.045 -7.254 5.654 1.00 0.00 70 ASP A N 10
ATOM 17037 C CA . ASP A 1 70 ? -14.608 -8.529 5.229 1.00 0.00 70 ASP A CA 10
ATOM 17038 C C . ASP A 1 70 ? -15.781 -8.316 4.277 1.00 0.00 70 ASP A C 10
ATOM 17039 O O . ASP A 1 70 ? -16.092 -9.179 3.456 1.00 0.00 70 ASP A O 10
ATOM 17048 N N . ASP A 1 71 ? -16.428 -7.161 4.394 1.00 0.00 71 ASP A N 10
ATOM 17049 C CA . ASP A 1 71 ? -17.567 -6.834 3.544 1.00 0.00 71 ASP A CA 10
ATOM 17050 C C . ASP A 1 71 ? -17.104 -6.439 2.144 1.00 0.00 71 ASP A C 10
ATOM 17051 O O . ASP A 1 71 ? -17.902 -6.005 1.315 1.00 0.00 71 ASP A O 10
ATOM 17060 N N . GLY A 1 72 ? -15.808 -6.590 1.890 1.00 0.00 72 GLY A N 10
ATOM 17061 C CA . GLY A 1 72 ? -15.260 -6.243 0.591 1.00 0.00 72 GLY A CA 10
ATOM 17062 C C . GLY A 1 72 ? -15.022 -4.755 0.441 1.00 0.00 72 GLY A C 10
ATOM 17063 O O . GLY A 1 72 ? -14.856 -4.252 -0.671 1.00 0.00 72 GLY A O 10
ATOM 17067 N N . THR A 1 73 ? -15.005 -4.043 1.565 1.00 0.00 73 THR A N 10
ATOM 17068 C CA . THR A 1 73 ? -14.787 -2.602 1.554 1.00 0.00 73 THR A CA 10
ATOM 17069 C C . THR A 1 73 ? -13.411 -2.250 2.106 1.00 0.00 73 THR A C 10
ATOM 17070 O O . THR A 1 73 ? -12.639 -3.130 2.487 1.00 0.00 73 THR A O 10
ATOM 17081 N N . PHE A 1 74 ? -13.109 -0.956 2.149 1.00 0.00 74 PHE A N 10
ATOM 17082 C CA . PHE A 1 74 ? -11.824 -0.487 2.655 1.00 0.00 74 PHE A CA 10
ATOM 17083 C C . PHE A 1 74 ? -12.015 0.649 3.654 1.00 0.00 74 PHE A C 10
ATOM 17084 O O . PHE A 1 74 ? -12.749 1.603 3.394 1.00 0.00 74 PHE A O 10
ATOM 17101 N N . MET A 1 75 ? -11.351 0.540 4.800 1.00 0.00 75 MET A N 10
ATOM 17102 C CA . MET A 1 75 ? -11.446 1.558 5.840 1.00 0.00 75 MET A CA 10
ATOM 17103 C C . MET A 1 75 ? -10.087 1.808 6.483 1.00 0.00 75 MET A C 10
ATOM 17104 O O . MET A 1 75 ? -9.425 0.876 6.940 1.00 0.00 75 MET A O 10
ATOM 17118 N N . ILE A 1 76 ? -9.676 3.072 6.515 1.00 0.00 76 ILE A N 10
ATOM 17119 C CA . ILE A 1 76 ? -8.395 3.443 7.103 1.00 0.00 76 ILE A CA 10
ATOM 17120 C C . ILE A 1 76 ? -8.438 3.340 8.623 1.00 0.00 76 ILE A C 10
ATOM 17121 O O . ILE A 1 76 ? -9.355 3.837 9.278 1.00 0.00 76 ILE A O 10
ATOM 17137 N N . PRO A 1 77 ? -7.422 2.683 9.201 1.00 0.00 77 PRO A N 10
ATOM 17138 C CA . PRO A 1 77 ? -7.318 2.501 10.652 1.00 0.00 77 PRO A CA 10
ATOM 17139 C C . PRO A 1 77 ? -7.015 3.807 11.379 1.00 0.00 77 PRO A C 10
ATOM 17140 O O . PRO A 1 77 ? -5.862 4.103 11.687 1.00 0.00 77 PRO A O 10
ATOM 17151 N N . GLY A 1 78 ? -8.059 4.584 11.650 1.00 0.00 78 GLY A N 10
ATOM 17152 C CA . GLY A 1 78 ? -7.882 5.849 12.340 1.00 0.00 78 GLY A CA 10
ATOM 17153 C C . GLY A 1 78 ? -9.016 6.819 12.070 1.00 0.00 78 GLY A C 10
ATOM 17154 O O . GLY A 1 78 ? -9.168 7.816 12.776 1.00 0.00 78 GLY A O 10
ATOM 17158 N N . GLU A 1 79 ? -9.811 6.528 11.046 1.00 0.00 79 GLU A N 10
ATOM 17159 C CA . GLU A 1 79 ? -10.934 7.385 10.684 1.00 0.00 79 GLU A CA 10
ATOM 17160 C C . GLU A 1 79 ? -12.249 6.804 11.196 1.00 0.00 79 GLU A C 10
ATOM 17161 O O . GLU A 1 79 ? -12.262 5.795 11.900 1.00 0.00 79 GLU A O 10
ATOM 17173 N N . LYS A 1 80 ? -13.353 7.448 10.836 1.00 0.00 80 LYS A N 10
ATOM 17174 C CA . LYS A 1 80 ? -14.675 6.996 11.257 1.00 0.00 80 LYS A CA 10
ATOM 17175 C C . LYS A 1 80 ? -15.572 6.742 10.051 1.00 0.00 80 LYS A C 10
ATOM 17176 O O . LYS A 1 80 ? -16.797 6.704 10.173 1.00 0.00 80 LYS A O 10
ATOM 17195 N N . VAL A 1 81 ? -14.956 6.568 8.886 1.00 0.00 81 VAL A N 10
ATOM 17196 C CA . VAL A 1 81 ? -15.699 6.314 7.657 1.00 0.00 81 VAL A CA 10
ATOM 17197 C C . VAL A 1 81 ? -14.978 5.301 6.777 1.00 0.00 81 VAL A C 10
ATOM 17198 O O . VAL A 1 81 ? -13.764 5.125 6.881 1.00 0.00 81 VAL A O 10
ATOM 17211 N N . ALA A 1 82 ? -15.733 4.634 5.911 1.00 0.00 82 ALA A N 10
ATOM 17212 C CA . ALA A 1 82 ? -15.165 3.638 5.010 1.00 0.00 82 ALA A CA 10
ATOM 17213 C C . ALA A 1 82 ? -15.530 3.937 3.561 1.00 0.00 82 ALA A C 10
ATOM 17214 O O . ALA A 1 82 ? -16.142 4.964 3.262 1.00 0.00 82 ALA A O 10
ATOM 17221 N N . HIS A 1 83 ? -15.153 3.034 2.661 1.00 0.00 83 HIS A N 10
ATOM 17222 C CA . HIS A 1 83 ? -15.442 3.201 1.241 1.00 0.00 83 HIS A CA 10
ATOM 17223 C C . HI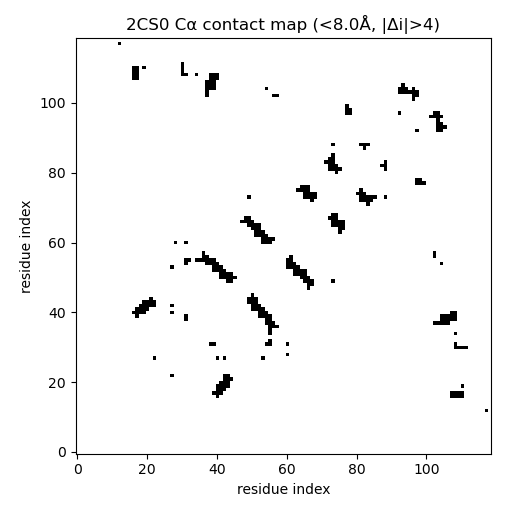S A 1 83 ? -15.371 1.864 0.511 1.00 0.00 83 HIS A C 10
ATOM 17224 O O . HIS A 1 83 ? -14.455 1.071 0.731 1.00 0.00 83 HIS A O 10
ATOM 17238 N N . THR A 1 84 ? -16.346 1.619 -0.360 1.00 0.00 84 THR A N 10
ATOM 17239 C CA . THR A 1 84 ? -16.395 0.377 -1.121 1.00 0.00 84 THR A CA 10
ATOM 17240 C C . THR A 1 84 ? -15.022 0.017 -1.676 1.00 0.00 84 THR A C 10
ATOM 17241 O O . THR A 1 84 ? -14.557 -1.113 -1.527 1.00 0.00 84 THR A O 10
ATOM 17252 N N . SER A 1 85 ? -14.377 0.986 -2.318 1.00 0.00 85 SER A N 10
ATOM 17253 C CA . SER A 1 85 ? -13.056 0.769 -2.899 1.00 0.00 85 SER A CA 10
ATOM 17254 C C . SER A 1 85 ? -12.242 2.061 -2.893 1.00 0.00 85 SER A C 10
ATOM 17255 O O . SER A 1 85 ? -12.761 3.134 -2.584 1.00 0.00 85 SER A O 10
ATOM 17263 N N . LEU A 1 86 ? -10.964 1.947 -3.237 1.00 0.00 86 LEU A N 10
ATOM 17264 C CA . LEU A 1 86 ? -10.077 3.105 -3.272 1.00 0.00 86 LEU A CA 10
ATOM 17265 C C . LEU A 1 86 ? -10.746 4.283 -3.971 1.00 0.00 86 LEU A C 10
ATOM 17266 O O . LEU A 1 86 ? -10.706 5.412 -3.481 1.00 0.00 86 LEU A O 10
ATOM 17282 N N . ASP A 1 87 ? -11.364 4.014 -5.115 1.00 0.00 87 ASP A N 10
ATOM 17283 C CA . ASP A 1 87 ? -12.046 5.052 -5.879 1.00 0.00 87 ASP A CA 10
ATOM 17284 C C . ASP A 1 87 ? -12.958 5.878 -4.979 1.00 0.00 87 ASP A C 10
ATOM 17285 O O . ASP A 1 87 ? -12.814 7.098 -4.884 1.00 0.00 87 ASP A O 10
ATOM 17294 N N . ALA A 1 88 ? -13.897 5.208 -4.320 1.00 0.00 88 ALA A N 10
ATOM 17295 C CA . ALA A 1 88 ? -14.831 5.880 -3.427 1.00 0.00 88 ALA A CA 10
ATOM 17296 C C . ALA A 1 88 ? -14.132 6.359 -2.159 1.00 0.00 88 ALA A C 10
ATOM 17297 O O . ALA A 1 88 ? -14.727 7.053 -1.334 1.00 0.00 88 ALA A O 10
ATOM 17304 N N . LEU A 1 89 ? -12.867 5.983 -2.009 1.00 0.00 89 LEU A N 10
ATOM 17305 C CA . LEU A 1 89 ? -12.085 6.373 -0.841 1.00 0.00 89 LEU A CA 10
ATOM 17306 C C . LEU A 1 89 ? -11.169 7.549 -1.166 1.00 0.00 89 LEU A C 10
ATOM 17307 O O . LEU A 1 89 ? -10.723 8.268 -0.272 1.00 0.00 89 LEU A O 10
ATOM 17323 N N . VAL A 1 90 ? -10.894 7.739 -2.453 1.00 0.00 90 VAL A N 10
ATOM 17324 C CA . VAL A 1 90 ? -10.034 8.830 -2.897 1.00 0.00 90 VAL A CA 10
ATOM 17325 C C . VAL A 1 90 ? -10.806 10.141 -2.976 1.00 0.00 90 VAL A C 10
ATOM 17326 O O . VAL A 1 90 ? -10.310 11.193 -2.571 1.00 0.00 90 VAL A O 10
ATOM 17339 N N . THR A 1 91 ? -12.026 10.073 -3.502 1.00 0.00 91 THR A N 10
ATOM 17340 C CA . THR A 1 91 ? -12.868 11.255 -3.635 1.00 0.00 91 THR A CA 10
ATOM 17341 C C . THR A 1 91 ? -13.259 11.809 -2.269 1.00 0.00 91 THR A C 10
ATOM 17342 O O . THR A 1 91 ? -13.177 13.014 -2.030 1.00 0.00 91 THR A O 10
ATOM 17353 N N . PHE A 1 92 ? -13.684 10.921 -1.376 1.00 0.00 92 PHE A N 10
ATOM 17354 C CA . PHE A 1 92 ? -14.088 11.321 -0.033 1.00 0.00 92 PHE A CA 10
ATOM 17355 C C . PHE A 1 92 ? -12.916 11.934 0.728 1.00 0.00 92 PHE A C 10
ATOM 17356 O O . PHE A 1 92 ? -13.102 12.785 1.599 1.00 0.00 92 PHE A O 10
ATOM 17373 N N . HIS A 1 93 ? -11.707 11.491 0.395 1.00 0.00 93 HIS A N 10
ATOM 17374 C CA . HIS A 1 93 ? -10.503 11.995 1.046 1.00 0.00 93 HIS A CA 10
ATOM 17375 C C . HIS A 1 93 ? -10.209 13.429 0.614 1.00 0.00 93 HIS A C 10
ATOM 17376 O O . HIS A 1 93 ? -9.630 14.207 1.370 1.00 0.00 93 HIS A O 10
ATOM 17390 N N . GLN A 1 94 ? -10.613 13.767 -0.606 1.00 0.00 94 GLN A N 10
ATOM 17391 C CA . GLN A 1 94 ? -10.391 15.106 -1.139 1.00 0.00 94 GLN A CA 10
ATOM 17392 C C . GLN A 1 94 ? -11.169 16.146 -0.338 1.00 0.00 94 GLN A C 10
ATOM 17393 O O . GLN A 1 94 ? -10.900 17.344 -0.434 1.00 0.00 94 GLN A O 10
ATOM 17407 N N . GLN A 1 95 ? -12.132 15.680 0.449 1.00 0.00 95 GLN A N 10
ATOM 17408 C CA . GLN A 1 95 ? -12.949 16.571 1.265 1.00 0.00 95 GLN A CA 10
ATOM 17409 C C . GLN A 1 95 ? -12.718 16.314 2.750 1.00 0.00 95 GLN A C 10
ATOM 17410 O O . GLN A 1 95 ? -12.874 17.212 3.579 1.00 0.00 95 GLN A O 10
ATOM 17424 N N . LYS A 1 96 ? -12.344 15.083 3.081 1.00 0.00 96 LYS A N 10
ATOM 17425 C CA . LYS A 1 96 ? -12.090 14.707 4.467 1.00 0.00 96 LYS A CA 10
ATOM 17426 C C . LYS A 1 96 ? -10.689 14.122 4.624 1.00 0.00 96 LYS A C 10
ATOM 17427 O O . LYS A 1 96 ? -10.403 13.008 4.187 1.00 0.00 96 LYS A O 10
ATOM 17446 N N . PRO A 1 97 ? -9.794 14.891 5.263 1.00 0.00 97 PRO A N 10
ATOM 17447 C CA . PRO A 1 97 ? -8.409 14.468 5.493 1.00 0.00 97 PRO A CA 10
ATOM 17448 C C . PRO A 1 97 ? -8.310 13.337 6.510 1.00 0.00 97 PRO A C 10
ATOM 17449 O O . PRO A 1 97 ? -9.320 12.886 7.052 1.00 0.00 97 PRO A O 10
ATOM 17460 N N . ILE A 1 98 ? -7.088 12.883 6.766 1.00 0.00 98 ILE A N 10
ATOM 17461 C CA . ILE A 1 98 ? -6.858 11.804 7.719 1.00 0.00 98 ILE A CA 10
ATOM 17462 C C . ILE A 1 98 ? -6.860 12.326 9.152 1.00 0.00 98 ILE A C 10
ATOM 17463 O O . ILE A 1 98 ? -6.481 13.469 9.406 1.00 0.00 98 ILE A O 10
ATOM 17479 N N . GLU A 1 99 ? -7.289 11.482 10.084 1.00 0.00 99 GLU A N 10
ATOM 17480 C CA . GLU A 1 99 ? -7.340 11.859 11.491 1.00 0.00 99 GLU A CA 10
ATOM 17481 C C . GLU A 1 99 ? -6.090 12.637 11.891 1.00 0.00 99 GLU A C 10
ATOM 17482 O O . GLU A 1 99 ? -6.158 13.779 12.348 1.00 0.00 99 GLU A O 10
ATOM 17494 N N . PRO A 1 100 ? -4.919 12.008 11.714 1.00 0.00 100 PRO A N 10
ATOM 17495 C CA . PRO A 1 100 ? -3.631 12.621 12.050 1.00 0.00 100 PRO A CA 10
ATOM 17496 C C . PRO A 1 100 ? -3.270 13.764 11.106 1.00 0.00 100 PRO A C 10
ATOM 17497 O O . PRO A 1 100 ? -2.938 14.864 11.547 1.00 0.00 100 PRO A O 10
ATOM 17508 N N . ARG A 1 101 ? -3.336 13.495 9.806 1.00 0.00 101 ARG A N 10
ATOM 17509 C CA . ARG A 1 101 ? -3.016 14.501 8.801 1.00 0.00 101 ARG A CA 10
ATOM 17510 C C . ARG A 1 101 ? -4.275 15.230 8.340 1.00 0.00 101 ARG A C 10
ATOM 17511 O O . ARG A 1 101 ? -5.160 14.634 7.727 1.00 0.00 101 ARG A O 10
ATOM 17532 N N . ARG A 1 102 ? -4.347 16.522 8.643 1.00 0.00 102 ARG A N 10
ATOM 17533 C CA . ARG A 1 102 ? -5.498 17.333 8.261 1.00 0.00 102 ARG A CA 10
ATOM 17534 C C . ARG A 1 102 ? -5.415 17.738 6.793 1.00 0.00 102 ARG A C 10
ATOM 17535 O O . ARG A 1 102 ? -6.412 18.136 6.193 1.00 0.00 102 ARG A O 10
ATOM 17556 N N . GLU A 1 103 ? -4.220 17.632 6.222 1.00 0.00 103 GLU A N 10
ATOM 17557 C CA . GLU A 1 103 ? -4.008 17.989 4.824 1.00 0.00 103 GLU A CA 10
ATOM 17558 C C . GLU A 1 103 ? -5.004 17.267 3.921 1.00 0.00 103 GLU A C 10
ATOM 17559 O O . GLU A 1 103 ? -5.349 16.110 4.159 1.00 0.00 103 GLU A O 10
ATOM 17571 N N . LEU A 1 104 ? -5.462 17.960 2.884 1.00 0.00 104 LEU A N 10
ATOM 17572 C CA . LEU A 1 104 ? -6.420 17.387 1.945 1.00 0.00 104 LEU A CA 10
ATOM 17573 C C . LEU A 1 104 ? -5.757 17.089 0.604 1.00 0.00 104 LEU A C 10
ATOM 17574 O O . LEU A 1 104 ? -4.586 17.407 0.395 1.00 0.00 104 LEU A O 10
ATOM 17590 N N . LEU A 1 105 ? -6.513 16.480 -0.303 1.00 0.00 105 LEU A N 10
ATOM 17591 C CA . LEU A 1 105 ? -6.000 16.142 -1.625 1.00 0.00 105 LEU A CA 10
ATOM 17592 C C . LEU A 1 105 ? -6.413 17.189 -2.654 1.00 0.00 105 LEU A C 10
ATOM 17593 O O . LEU A 1 105 ? -7.373 17.934 -2.448 1.00 0.00 105 LEU A O 10
ATOM 17609 N N . THR A 1 106 ? -5.685 17.240 -3.765 1.00 0.00 106 THR A N 10
ATOM 17610 C CA . THR A 1 106 ? -5.976 18.195 -4.827 1.00 0.00 106 THR A CA 10
ATOM 17611 C C . THR A 1 106 ? -6.224 17.483 -6.153 1.00 0.00 106 THR A C 10
ATOM 17612 O O . THR A 1 106 ? -7.284 17.636 -6.759 1.00 0.00 106 THR A O 10
ATOM 17623 N N . GLN A 1 107 ? -5.240 16.708 -6.595 1.00 0.00 107 GLN A N 10
ATOM 17624 C CA . GLN A 1 107 ? -5.353 15.974 -7.850 1.00 0.00 107 GLN A CA 10
ATOM 17625 C C . GLN A 1 107 ? -4.520 14.696 -7.810 1.00 0.00 107 GLN A C 10
ATOM 17626 O O . GLN A 1 107 ? -3.504 14.610 -7.120 1.00 0.00 107 GLN A O 10
ATOM 17640 N N . PRO A 1 108 ? -4.958 13.679 -8.567 1.00 0.00 108 PRO A N 10
ATOM 17641 C CA . PRO A 1 108 ? -4.268 12.389 -8.635 1.00 0.00 108 PRO A CA 10
ATOM 17642 C C . PRO A 1 108 ? -2.931 12.483 -9.363 1.00 0.00 108 PRO A C 10
ATOM 17643 O O . PRO A 1 108 ? -2.795 13.225 -10.336 1.00 0.00 108 PRO A O 10
ATOM 17654 N N . CYS A 1 109 ? -1.948 11.727 -8.887 1.00 0.00 109 CYS A N 10
ATOM 17655 C CA . CYS A 1 109 ? -0.622 11.727 -9.494 1.00 0.00 109 CYS A CA 10
ATOM 17656 C C . CYS A 1 109 ? -0.614 10.912 -10.783 1.00 0.00 109 CYS A C 10
ATOM 17657 O O . CYS A 1 109 ? -1.504 10.095 -11.018 1.00 0.00 109 CYS A O 10
ATOM 17665 N N . ARG A 1 110 ? 0.396 11.143 -11.616 1.00 0.00 110 ARG A N 10
ATOM 17666 C CA . ARG A 1 110 ? 0.518 10.432 -12.882 1.00 0.00 110 ARG A CA 10
ATOM 17667 C C . ARG A 1 110 ? 1.788 9.586 -12.912 1.00 0.00 110 ARG A C 10
ATOM 17668 O O . ARG A 1 110 ? 2.852 10.033 -12.486 1.00 0.00 110 ARG A O 10
ATOM 17689 N N . GLN A 1 111 ? 1.665 8.362 -13.415 1.00 0.00 111 GLN A N 10
ATOM 17690 C CA . GLN A 1 111 ? 2.802 7.453 -13.497 1.00 0.00 111 GLN A CA 10
ATOM 17691 C C . GLN A 1 111 ? 3.931 8.066 -14.319 1.00 0.00 111 GLN A C 10
ATOM 17692 O O . GLN A 1 111 ? 3.690 8.859 -15.230 1.00 0.00 111 GLN A O 10
ATOM 17706 N N . LYS A 1 112 ? 5.164 7.695 -13.991 1.00 0.00 112 LYS A N 10
ATOM 17707 C CA . LYS A 1 112 ? 6.331 8.207 -14.699 1.00 0.00 112 LYS A CA 10
ATOM 17708 C C . LYS A 1 112 ? 6.141 8.103 -16.209 1.00 0.00 112 LYS A C 10
ATOM 17709 O O . LYS A 1 112 ? 5.495 7.178 -16.700 1.00 0.00 112 LYS A O 10
ATOM 17728 N N . ASP A 1 113 ? 6.709 9.057 -16.939 1.00 0.00 113 ASP A N 10
ATOM 17729 C CA . ASP A 1 113 ? 6.604 9.071 -18.394 1.00 0.00 113 ASP A CA 10
ATOM 17730 C C . ASP A 1 113 ? 7.389 7.914 -19.006 1.00 0.00 113 ASP A C 10
ATOM 17731 O O . ASP A 1 113 ? 8.541 8.077 -19.409 1.00 0.00 113 ASP A O 10
ATOM 17740 N N . SER A 1 114 ? 6.757 6.746 -19.072 1.00 0.00 114 SER A N 10
ATOM 17741 C CA . SER A 1 114 ? 7.398 5.561 -19.630 1.00 0.00 114 SER A CA 10
ATOM 17742 C C . SER A 1 114 ? 6.357 4.531 -20.057 1.00 0.00 114 SER A C 10
ATOM 17743 O O . SER A 1 114 ? 5.532 4.097 -19.256 1.00 0.00 114 SER A O 10
ATOM 17751 N N . GLY A 1 115 ? 6.403 4.144 -21.328 1.00 0.00 115 GLY A N 10
ATOM 17752 C CA . GLY A 1 115 ? 5.460 3.168 -21.842 1.00 0.00 115 GLY A CA 10
ATOM 17753 C C . GLY A 1 115 ? 5.780 1.757 -21.388 1.00 0.00 115 GLY A C 10
ATOM 17754 O O . GLY A 1 115 ? 6.942 1.383 -21.225 1.00 0.00 115 GLY A O 10
ATOM 17758 N N . PRO A 1 116 ? 4.732 0.949 -21.174 1.00 0.00 116 PRO A N 10
ATOM 17759 C CA . PRO A 1 116 ? 4.882 -0.441 -20.732 1.00 0.00 116 PRO A CA 10
ATOM 17760 C C . PRO A 1 116 ? 5.475 -1.333 -21.817 1.00 0.00 116 PRO A C 10
ATOM 17761 O O . PRO A 1 116 ? 5.798 -0.868 -22.910 1.00 0.00 116 PRO A O 10
ATOM 17772 N N . SER A 1 117 ? 5.616 -2.619 -21.508 1.00 0.00 117 SER A N 10
ATOM 17773 C CA . SER A 1 117 ? 6.173 -3.577 -22.456 1.00 0.00 117 SER A CA 10
ATOM 17774 C C . SER A 1 117 ? 5.763 -5.001 -22.095 1.00 0.00 117 SER A C 10
ATOM 17775 O O . SER A 1 117 ? 6.204 -5.549 -21.086 1.00 0.00 117 SER A O 10
ATOM 17783 N N . SER A 1 118 ? 4.914 -5.595 -22.928 1.00 0.00 118 SER A N 10
ATOM 17784 C CA . SER A 1 118 ? 4.439 -6.954 -22.696 1.00 0.00 118 SER A CA 10
ATOM 17785 C C . SER A 1 118 ? 5.562 -7.836 -22.160 1.00 0.00 118 SER A C 10
ATOM 17786 O O . SER A 1 118 ? 5.431 -8.455 -21.105 1.00 0.00 118 SER A O 10
ATOM 17794 N N . GLY A 1 119 ? 6.667 -7.891 -22.898 1.00 0.00 119 GLY A N 10
ATOM 17795 C CA . GLY A 1 119 ? 7.798 -8.700 -22.482 1.00 0.00 119 GLY A CA 10
ATOM 17796 C C . GLY A 1 119 ? 8.637 -9.169 -23.654 1.00 0.00 119 GLY A C 10
ATOM 17797 O O . GLY A 1 119 ? 9.134 -10.296 -23.659 1.00 0.00 119 GLY A O 10
ATOM 17801 N N . GLY A 1 1 ? -2.577 21.693 -45.329 1.00 0.00 1 GLY A N 11
ATOM 17802 C CA . GLY A 1 1 ? -2.825 20.384 -44.752 1.00 0.00 1 GLY A CA 11
ATOM 17803 C C . GLY A 1 1 ? -3.769 19.549 -45.594 1.00 0.00 1 GLY A C 11
ATOM 17804 O O . GLY A 1 1 ? -4.944 19.888 -45.740 1.00 0.00 1 GLY A O 11
ATOM 17808 N N . SER A 1 2 ? -3.257 18.456 -46.149 1.00 0.00 2 SER A N 11
ATOM 17809 C CA . SER A 1 2 ? -4.062 17.573 -46.985 1.00 0.00 2 SER A CA 11
ATOM 17810 C C . SER A 1 2 ? -4.847 16.583 -46.131 1.00 0.00 2 SER A C 11
ATOM 17811 O O . SER A 1 2 ? -6.056 16.425 -46.297 1.00 0.00 2 SER A O 11
ATOM 17819 N N . SER A 1 3 ? -4.150 15.919 -45.214 1.00 0.00 3 SER A N 11
ATOM 17820 C CA . SER A 1 3 ? -4.780 14.940 -44.335 1.00 0.00 3 SER A CA 11
ATOM 17821 C C . SER A 1 3 ? -5.713 15.625 -43.341 1.00 0.00 3 SER A C 11
ATOM 17822 O O . SER A 1 3 ? -6.892 15.289 -43.248 1.00 0.00 3 SER A O 11
ATOM 17830 N N . GLY A 1 4 ? -5.174 16.588 -42.599 1.00 0.00 4 GLY A N 11
ATOM 17831 C CA . GLY A 1 4 ? -5.972 17.305 -41.621 1.00 0.00 4 GLY A CA 11
ATOM 17832 C C . GLY A 1 4 ? -6.267 16.470 -40.391 1.00 0.00 4 GLY A C 11
ATOM 17833 O O . GLY A 1 4 ? -7.409 16.410 -39.933 1.00 0.00 4 GLY A O 11
ATOM 17837 N N . SER A 1 5 ? -5.238 15.823 -39.854 1.00 0.00 5 SER A N 11
ATOM 17838 C CA . SER A 1 5 ? -5.395 14.984 -38.672 1.00 0.00 5 SER A CA 11
ATOM 17839 C C . SER A 1 5 ? -4.035 14.589 -38.103 1.00 0.00 5 SER A C 11
ATOM 17840 O O . SER A 1 5 ? -3.055 14.463 -38.836 1.00 0.00 5 SER A O 11
ATOM 17848 N N . SER A 1 6 ? -3.985 14.394 -36.789 1.00 0.00 6 SER A N 11
ATOM 17849 C CA . SER A 1 6 ? -2.746 14.017 -36.119 1.00 0.00 6 SER A CA 11
ATOM 17850 C C . SER A 1 6 ? -3.034 13.404 -34.751 1.00 0.00 6 SER A C 11
ATOM 17851 O O . SER A 1 6 ? -3.497 14.086 -33.838 1.00 0.00 6 SER A O 11
ATOM 17859 N N . GLY A 1 7 ? -2.754 12.112 -34.618 1.00 0.00 7 GLY A N 11
ATOM 17860 C CA . GLY A 1 7 ? -2.989 11.427 -33.360 1.00 0.00 7 GLY A CA 11
ATOM 17861 C C . GLY A 1 7 ? -4.190 10.504 -33.417 1.00 0.00 7 GLY A C 11
ATOM 17862 O O . GLY A 1 7 ? -5.193 10.820 -34.054 1.00 0.00 7 GLY A O 11
ATOM 17866 N N . GLY A 1 8 ? -4.087 9.360 -32.750 1.00 0.00 8 GLY A N 11
ATOM 17867 C CA . GLY A 1 8 ? -5.180 8.405 -32.741 1.00 0.00 8 GLY A CA 11
ATOM 17868 C C . GLY A 1 8 ? -5.811 8.259 -31.371 1.00 0.00 8 GLY A C 11
ATOM 17869 O O . GLY A 1 8 ? -5.121 8.311 -30.354 1.00 0.00 8 GLY A O 11
ATOM 17873 N N . GLN A 1 9 ? -7.128 8.078 -31.345 1.00 0.00 9 GLN A N 11
ATOM 17874 C CA . GLN A 1 9 ? -7.853 7.927 -30.088 1.00 0.00 9 GLN A CA 11
ATOM 17875 C C . GLN A 1 9 ? -8.480 6.541 -29.985 1.00 0.00 9 GLN A C 11
ATOM 17876 O O . GLN A 1 9 ? -9.608 6.392 -29.512 1.00 0.00 9 GLN A O 11
ATOM 17890 N N . LEU A 1 10 ? -7.744 5.529 -30.431 1.00 0.00 10 LEU A N 11
ATOM 17891 C CA . LEU A 1 10 ? -8.228 4.153 -30.389 1.00 0.00 10 LEU A CA 11
ATOM 17892 C C . LEU A 1 10 ? -7.559 3.375 -29.260 1.00 0.00 10 LEU A C 11
ATOM 17893 O O . LEU A 1 10 ? -7.260 2.190 -29.403 1.00 0.00 10 LEU A O 11
ATOM 17909 N N . ALA A 1 11 ? -7.330 4.049 -28.137 1.00 0.00 11 ALA A N 11
ATOM 17910 C CA . ALA A 1 11 ? -6.701 3.420 -26.984 1.00 0.00 11 ALA A CA 11
ATOM 17911 C C . ALA A 1 11 ? -7.701 3.232 -25.848 1.00 0.00 11 ALA A C 11
ATOM 17912 O O . ALA A 1 11 ? -8.603 4.048 -25.662 1.00 0.00 11 ALA A O 11
ATOM 17919 N N . GLN A 1 12 ? -7.535 2.151 -25.092 1.00 0.00 12 GLN A N 11
ATOM 17920 C CA . GLN A 1 12 ? -8.425 1.857 -23.975 1.00 0.00 12 GLN A CA 11
ATOM 17921 C C . GLN A 1 12 ? -7.635 1.661 -22.686 1.00 0.00 12 GLN A C 11
ATOM 17922 O O . GLN A 1 12 ? -6.588 1.012 -22.681 1.00 0.00 12 GLN A O 11
ATOM 17936 N N . ASP A 1 13 ? -8.142 2.225 -21.595 1.00 0.00 13 ASP A N 11
ATOM 17937 C CA . ASP A 1 13 ? -7.482 2.111 -20.299 1.00 0.00 13 ASP A CA 11
ATOM 17938 C C . ASP A 1 13 ? -8.507 2.066 -19.170 1.00 0.00 13 ASP A C 11
ATOM 17939 O O . ASP A 1 13 ? -9.314 2.982 -19.013 1.00 0.00 13 ASP A O 11
ATOM 17948 N N . GLY A 1 14 ? -8.472 0.991 -18.388 1.00 0.00 14 GLY A N 11
ATOM 17949 C CA . GLY A 1 14 ? -9.404 0.845 -17.285 1.00 0.00 14 GLY A CA 11
ATOM 17950 C C . GLY A 1 14 ? -8.769 1.159 -15.945 1.00 0.00 14 GLY A C 11
ATOM 17951 O O . GLY A 1 14 ? -9.158 0.599 -14.920 1.00 0.00 14 GLY A O 11
ATOM 17955 N N . VAL A 1 15 ? -7.786 2.054 -15.951 1.00 0.00 15 VAL A N 11
ATOM 17956 C CA . VAL A 1 15 ? -7.095 2.440 -14.726 1.00 0.00 15 VAL A CA 11
ATOM 17957 C C . VAL A 1 15 ? -6.832 3.941 -14.694 1.00 0.00 15 VAL A C 11
ATOM 17958 O O . VAL A 1 15 ? -6.445 4.550 -15.691 1.00 0.00 15 VAL A O 11
ATOM 17971 N N . PRO A 1 16 ? -7.044 4.554 -13.520 1.00 0.00 16 PRO A N 11
ATOM 17972 C CA . PRO A 1 16 ? -6.834 5.992 -13.329 1.00 0.00 16 PRO A CA 11
ATOM 17973 C C . PRO A 1 16 ? -5.359 6.373 -13.372 1.00 0.00 16 PRO A C 11
ATOM 17974 O O . PRO A 1 16 ? -4.518 5.587 -13.809 1.00 0.00 16 PRO A O 11
ATOM 17985 N N . GLU A 1 17 ? -5.051 7.583 -12.916 1.00 0.00 17 GLU A N 11
ATOM 17986 C CA . GLU A 1 17 ? -3.676 8.068 -12.904 1.00 0.00 17 GLU A CA 11
ATOM 17987 C C . GLU A 1 17 ? -3.060 7.920 -11.516 1.00 0.00 17 GLU A C 11
ATOM 17988 O O . GLU A 1 17 ? -1.843 7.785 -11.377 1.00 0.00 17 GLU A O 11
ATOM 18000 N N . TRP A 1 18 ? -3.906 7.948 -10.493 1.00 0.00 18 TRP A N 11
ATOM 18001 C CA . TRP A 1 18 ? -3.445 7.817 -9.116 1.00 0.00 18 TRP A CA 11
ATOM 18002 C C . TRP A 1 18 ? -3.033 6.381 -8.813 1.00 0.00 18 TRP A C 11
ATOM 18003 O O . TRP A 1 18 ? -2.406 6.107 -7.789 1.00 0.00 18 TRP A O 11
ATOM 18024 N N . PHE A 1 19 ? -3.388 5.466 -9.710 1.00 0.00 19 PHE A N 11
ATOM 18025 C CA . PHE A 1 19 ? -3.055 4.057 -9.537 1.00 0.00 19 PHE A CA 11
ATOM 18026 C C . PHE A 1 19 ? -1.792 3.697 -10.316 1.00 0.00 19 PHE A C 11
ATOM 18027 O O . PHE A 1 19 ? -1.818 3.574 -11.541 1.00 0.00 19 PHE A O 11
ATOM 18044 N N . HIS A 1 20 ? -0.687 3.531 -9.595 1.00 0.00 20 HIS A N 11
ATOM 18045 C CA . HIS A 1 20 ? 0.586 3.186 -10.217 1.00 0.00 20 HIS A CA 11
ATOM 18046 C C . HIS A 1 20 ? 0.888 1.701 -10.047 1.00 0.00 20 HIS A C 11
ATOM 18047 O O . HIS A 1 20 ? 2.043 1.306 -9.892 1.00 0.00 20 HIS A O 11
ATOM 18061 N N . GLY A 1 21 ? -0.158 0.882 -10.076 1.00 0.00 21 GLY A N 11
ATOM 18062 C CA . GLY A 1 21 ? 0.016 -0.551 -9.923 1.00 0.00 21 GLY A CA 11
ATOM 18063 C C . GLY A 1 21 ? 0.786 -0.910 -8.668 1.00 0.00 21 GLY A C 11
ATOM 18064 O O . GLY A 1 21 ? 0.466 -0.436 -7.578 1.00 0.00 21 GLY A O 11
ATOM 18068 N N . ALA A 1 22 ? 1.803 -1.752 -8.820 1.00 0.00 22 ALA A N 11
ATOM 18069 C CA . ALA A 1 22 ? 2.621 -2.174 -7.689 1.00 0.00 22 ALA A CA 11
ATOM 18070 C C . ALA A 1 22 ? 3.985 -1.494 -7.714 1.00 0.00 22 ALA A C 11
ATOM 18071 O O . ALA A 1 22 ? 4.886 -1.915 -8.441 1.00 0.00 22 ALA A O 11
ATOM 18078 N N . ILE A 1 23 ? 4.131 -0.441 -6.918 1.00 0.00 23 ILE A N 11
ATOM 18079 C CA . ILE A 1 23 ? 5.386 0.297 -6.849 1.00 0.00 23 ILE A CA 11
ATOM 18080 C C . ILE A 1 23 ? 6.063 0.106 -5.495 1.00 0.00 23 ILE A C 11
ATOM 18081 O O . ILE A 1 23 ? 5.522 -0.553 -4.607 1.00 0.00 23 ILE A O 11
ATOM 18097 N N . SER A 1 24 ? 7.248 0.688 -5.345 1.00 0.00 24 SER A N 11
ATOM 18098 C CA . SER A 1 24 ? 8.000 0.580 -4.100 1.00 0.00 24 SER A CA 11
ATOM 18099 C C . SER A 1 24 ? 7.978 1.901 -3.336 1.00 0.00 24 SER A C 11
ATOM 18100 O O . SER A 1 24 ? 7.945 2.977 -3.935 1.00 0.00 24 SER A O 11
ATOM 18108 N N . ARG A 1 25 ? 7.997 1.812 -2.011 1.00 0.00 25 ARG A N 11
ATOM 18109 C CA . ARG A 1 25 ? 7.978 2.998 -1.165 1.00 0.00 25 ARG A CA 11
ATOM 18110 C C . ARG A 1 25 ? 8.797 4.125 -1.789 1.00 0.00 25 ARG A C 11
ATOM 18111 O O . ARG A 1 25 ? 8.363 5.276 -1.823 1.00 0.00 25 ARG A O 11
ATOM 18132 N N . GLU A 1 26 ? 9.984 3.784 -2.281 1.00 0.00 26 GLU A N 11
ATOM 18133 C CA . GLU A 1 26 ? 10.863 4.767 -2.904 1.00 0.00 26 GLU A CA 11
ATOM 18134 C C . GLU A 1 26 ? 10.199 5.395 -4.126 1.00 0.00 26 GLU A C 11
ATOM 18135 O O . GLU A 1 26 ? 10.259 6.607 -4.324 1.00 0.00 26 GLU A O 11
ATOM 18147 N N . ASP A 1 27 ? 9.568 4.558 -4.942 1.00 0.00 27 ASP A N 11
ATOM 18148 C CA . ASP A 1 27 ? 8.892 5.029 -6.145 1.00 0.00 27 ASP A CA 11
ATOM 18149 C C . ASP A 1 27 ? 7.822 6.061 -5.800 1.00 0.00 27 ASP A C 11
ATOM 18150 O O . ASP A 1 27 ? 7.860 7.193 -6.282 1.00 0.00 27 ASP A O 11
ATOM 18159 N N . ALA A 1 28 ? 6.871 5.661 -4.963 1.00 0.00 28 ALA A N 11
ATOM 18160 C CA . ALA A 1 28 ? 5.792 6.552 -4.553 1.00 0.00 28 ALA A CA 11
ATOM 18161 C C . ALA A 1 28 ? 6.327 7.936 -4.200 1.00 0.00 28 ALA A C 11
ATOM 18162 O O . ALA A 1 28 ? 5.855 8.944 -4.723 1.00 0.00 28 ALA A O 11
ATOM 18169 N N . GLU A 1 29 ? 7.311 7.975 -3.308 1.00 0.00 29 GLU A N 11
ATOM 18170 C CA . GLU A 1 29 ? 7.909 9.237 -2.886 1.00 0.00 29 GLU A CA 11
ATOM 18171 C C . GLU A 1 29 ? 8.483 9.995 -4.079 1.00 0.00 29 GLU A C 11
ATOM 18172 O O . GLU A 1 29 ? 8.387 11.219 -4.154 1.00 0.00 29 GLU A O 11
ATOM 18184 N N . ASN A 1 30 ? 9.078 9.257 -5.010 1.00 0.00 30 ASN A N 11
ATOM 18185 C CA . ASN A 1 30 ? 9.669 9.858 -6.200 1.00 0.00 30 ASN A CA 11
ATOM 18186 C C . ASN A 1 30 ? 8.586 10.346 -7.157 1.00 0.00 30 ASN A C 11
ATOM 18187 O O . ASN A 1 30 ? 8.797 11.287 -7.924 1.00 0.00 30 ASN A O 11
ATOM 18198 N N . LEU A 1 31 ? 7.426 9.699 -7.109 1.00 0.00 31 LEU A N 11
ATOM 18199 C CA . LEU A 1 31 ? 6.309 10.066 -7.972 1.00 0.00 31 LEU A CA 11
ATOM 18200 C C . LEU A 1 31 ? 5.677 11.378 -7.516 1.00 0.00 31 LEU A C 11
ATOM 18201 O O . LEU A 1 31 ? 5.122 12.125 -8.322 1.00 0.00 31 LEU A O 11
ATOM 18217 N N . LEU A 1 32 ? 5.765 11.652 -6.219 1.00 0.00 32 LEU A N 11
ATOM 18218 C CA . LEU A 1 32 ? 5.205 12.875 -5.655 1.00 0.00 32 LEU A CA 11
ATOM 18219 C C . LEU A 1 32 ? 6.257 13.978 -5.591 1.00 0.00 32 LEU A C 11
ATOM 18220 O O . LEU A 1 32 ? 5.938 15.160 -5.705 1.00 0.00 32 LEU A O 11
ATOM 18236 N N . GLU A 1 33 ? 7.513 13.581 -5.410 1.00 0.00 33 GLU A N 11
ATOM 18237 C CA . GLU A 1 33 ? 8.612 14.536 -5.333 1.00 0.00 33 GLU A CA 11
ATOM 18238 C C . GLU A 1 33 ? 8.513 15.570 -6.450 1.00 0.00 33 GLU A C 11
ATOM 18239 O O . GLU A 1 33 ? 8.689 16.767 -6.221 1.00 0.00 33 GLU A O 11
ATOM 18251 N N . SER A 1 34 ? 8.228 15.100 -7.660 1.00 0.00 34 SER A N 11
ATOM 18252 C CA . SER A 1 34 ? 8.110 15.983 -8.815 1.00 0.00 34 SER A CA 11
ATOM 18253 C C . SER A 1 34 ? 6.657 16.392 -9.039 1.00 0.00 34 SER A C 11
ATOM 18254 O O . SER A 1 34 ? 6.228 16.595 -10.174 1.00 0.00 34 SER A O 11
ATOM 18262 N N . GLN A 1 35 ? 5.908 16.511 -7.948 1.00 0.00 35 GLN A N 11
ATOM 18263 C CA . GLN A 1 35 ? 4.503 16.896 -8.025 1.00 0.00 35 GLN A CA 11
ATOM 18264 C C . GLN A 1 35 ? 4.192 18.020 -7.043 1.00 0.00 35 GLN A C 11
ATOM 18265 O O . GLN A 1 35 ? 4.882 18.211 -6.041 1.00 0.00 35 GLN A O 11
ATOM 18279 N N . PRO A 1 36 ? 3.129 18.785 -7.336 1.00 0.00 36 PRO A N 11
ATOM 18280 C CA . PRO A 1 36 ? 2.702 19.904 -6.490 1.00 0.00 36 PRO A CA 11
ATOM 18281 C C . PRO A 1 36 ? 2.124 19.437 -5.159 1.00 0.00 36 PRO A C 11
ATOM 18282 O O . PRO A 1 36 ? 1.606 18.325 -5.051 1.00 0.00 36 PRO A O 11
ATOM 18293 N N . LEU A 1 37 ? 2.216 20.293 -4.147 1.00 0.00 37 LEU A N 11
ATOM 18294 C CA . LEU A 1 37 ? 1.701 19.969 -2.821 1.00 0.00 37 LEU A CA 11
ATOM 18295 C C . LEU A 1 37 ? 0.224 19.590 -2.888 1.00 0.00 37 LEU A C 11
ATOM 18296 O O . LEU A 1 37 ? -0.600 20.355 -3.388 1.00 0.00 37 LEU A O 11
ATOM 18312 N N . GLY A 1 38 ? -0.103 18.407 -2.379 1.00 0.00 38 GLY A N 11
ATOM 18313 C CA . GLY A 1 38 ? -1.480 17.950 -2.390 1.00 0.00 38 GLY A CA 11
ATOM 18314 C C . GLY A 1 38 ? -1.691 16.767 -3.315 1.00 0.00 38 GLY A C 11
ATOM 18315 O O . GLY A 1 38 ? -2.758 16.153 -3.314 1.00 0.00 38 GLY A O 11
ATOM 18319 N N . SER A 1 39 ? -0.674 16.449 -4.107 1.00 0.00 39 SER A N 11
ATOM 18320 C CA . SER A 1 39 ? -0.755 15.336 -5.046 1.00 0.00 39 SER A CA 11
ATOM 18321 C C . SER A 1 39 ? -0.850 14.006 -4.304 1.00 0.00 39 SER A C 11
ATOM 18322 O O . SER A 1 39 ? 0.047 13.638 -3.546 1.00 0.00 39 SER A O 11
ATOM 18330 N N . PHE A 1 40 ? -1.946 13.288 -4.529 1.00 0.00 40 PHE A N 11
ATOM 18331 C CA . PHE A 1 40 ? -2.161 11.999 -3.882 1.00 0.00 40 PHE A CA 11
ATOM 18332 C C . PHE A 1 40 ? -1.992 10.855 -4.878 1.00 0.00 40 PHE A C 11
ATOM 18333 O O . PHE A 1 40 ? -2.211 11.025 -6.078 1.00 0.00 40 PHE A O 11
ATOM 18350 N N . LEU A 1 41 ? -1.601 9.690 -4.373 1.00 0.00 41 LEU A N 11
ATOM 18351 C CA . LEU A 1 41 ? -1.401 8.518 -5.217 1.00 0.00 41 LEU A CA 11
ATOM 18352 C C . LEU A 1 41 ? -1.403 7.240 -4.384 1.00 0.00 41 LEU A C 11
ATOM 18353 O O . LEU A 1 41 ? -0.867 7.210 -3.275 1.00 0.00 41 LEU A O 11
ATOM 18369 N N . ILE A 1 42 ? -2.005 6.187 -4.926 1.00 0.00 42 ILE A N 11
ATOM 18370 C CA . ILE A 1 42 ? -2.072 4.907 -4.234 1.00 0.00 42 ILE A CA 11
ATOM 18371 C C . ILE A 1 42 ? -1.195 3.865 -4.919 1.00 0.00 42 ILE A C 11
ATOM 18372 O O . ILE A 1 42 ? -0.876 3.987 -6.102 1.00 0.00 42 ILE A O 11
ATOM 18388 N N . ARG A 1 43 ? -0.807 2.838 -4.168 1.00 0.00 43 ARG A N 11
ATOM 18389 C CA . ARG A 1 43 ? 0.034 1.775 -4.703 1.00 0.00 43 ARG A CA 11
ATOM 18390 C C . ARG A 1 43 ? -0.361 0.422 -4.115 1.00 0.00 43 ARG A C 11
ATOM 18391 O O . ARG A 1 43 ? -0.601 0.302 -2.914 1.00 0.00 43 ARG A O 11
ATOM 18412 N N . VAL A 1 44 ? -0.427 -0.592 -4.971 1.00 0.00 44 VAL A N 11
ATOM 18413 C CA . VAL A 1 44 ? -0.793 -1.936 -4.537 1.00 0.00 44 VAL A CA 11
ATOM 18414 C C . VAL A 1 44 ? 0.149 -2.436 -3.447 1.00 0.00 44 VAL A C 11
ATOM 18415 O O . VAL A 1 44 ? 1.189 -3.028 -3.734 1.00 0.00 44 VAL A O 11
ATOM 18428 N N . SER A 1 45 ? -0.223 -2.194 -2.195 1.00 0.00 45 SER A N 11
ATOM 18429 C CA . SER A 1 45 ? 0.590 -2.617 -1.060 1.00 0.00 45 SER A CA 11
ATOM 18430 C C . SER A 1 45 ? 0.887 -4.111 -1.132 1.00 0.00 45 SER A C 11
ATOM 18431 O O . SER A 1 45 ? 0.126 -4.880 -1.718 1.00 0.00 45 SER A O 11
ATOM 18439 N N . HIS A 1 46 ? 2.002 -4.515 -0.531 1.00 0.00 46 HIS A N 11
ATOM 18440 C CA . HIS A 1 46 ? 2.402 -5.918 -0.526 1.00 0.00 46 HIS A CA 11
ATOM 18441 C C . HIS A 1 46 ? 2.531 -6.441 0.902 1.00 0.00 46 HIS A C 11
ATOM 18442 O O . HIS A 1 46 ? 2.183 -7.586 1.188 1.00 0.00 46 HIS A O 11
ATOM 18456 N N . SER A 1 47 ? 3.035 -5.594 1.794 1.00 0.00 47 SER A N 11
ATOM 18457 C CA . SER A 1 47 ? 3.215 -5.971 3.191 1.00 0.00 47 SER A CA 11
ATOM 18458 C C . SER A 1 47 ? 1.950 -6.618 3.746 1.00 0.00 47 SER A C 11
ATOM 18459 O O . SER A 1 47 ? 1.924 -7.815 4.033 1.00 0.00 47 SER A O 11
ATOM 18467 N N . HIS A 1 48 ? 0.900 -5.816 3.895 1.00 0.00 48 HIS A N 11
ATOM 18468 C CA . HIS A 1 48 ? -0.371 -6.309 4.416 1.00 0.00 48 HIS A CA 11
ATOM 18469 C C . HIS A 1 48 ? -1.415 -6.395 3.307 1.00 0.00 48 HIS A C 11
ATOM 18470 O O . HIS A 1 48 ? -1.266 -5.781 2.251 1.00 0.00 48 HIS A O 11
ATOM 18484 N N . VAL A 1 49 ? -2.473 -7.160 3.555 1.00 0.00 49 VAL A N 11
ATOM 18485 C CA . VAL A 1 49 ? -3.543 -7.327 2.578 1.00 0.00 49 VAL A CA 11
ATOM 18486 C C . VAL A 1 49 ? -4.351 -6.044 2.426 1.00 0.00 49 VAL A C 11
ATOM 18487 O O . VAL A 1 49 ? -5.067 -5.634 3.340 1.00 0.00 49 VAL A O 11
ATOM 18500 N N . GLY A 1 50 ? -4.234 -5.411 1.262 1.00 0.00 50 GLY A N 11
ATOM 18501 C CA . GLY A 1 50 ? -4.959 -4.180 1.010 1.00 0.00 50 GLY A CA 11
ATOM 18502 C C . GLY A 1 50 ? -4.190 -3.225 0.118 1.00 0.00 50 GLY A C 11
ATOM 18503 O O . GLY A 1 50 ? -3.657 -3.626 -0.918 1.00 0.00 50 GLY A O 11
ATOM 18507 N N . TYR A 1 51 ? -4.134 -1.960 0.517 1.00 0.00 51 TYR A N 11
ATOM 18508 C CA . TYR A 1 51 ? -3.429 -0.945 -0.256 1.00 0.00 51 TYR A CA 11
ATOM 18509 C C . TYR A 1 51 ? -2.760 0.072 0.664 1.00 0.00 51 TYR A C 11
ATOM 18510 O O . TYR A 1 51 ? -2.779 -0.070 1.887 1.00 0.00 51 TYR A O 11
ATOM 18528 N N . THR A 1 52 ? -2.168 1.102 0.065 1.00 0.00 52 THR A N 11
ATOM 18529 C CA . THR A 1 52 ? -1.494 2.144 0.829 1.00 0.00 52 THR A CA 11
ATOM 18530 C C . THR A 1 52 ? -1.646 3.505 0.156 1.00 0.00 52 THR A C 11
ATOM 18531 O O . THR A 1 52 ? -1.069 3.753 -0.904 1.00 0.00 52 THR A O 11
ATOM 18542 N N . LEU A 1 53 ? -2.426 4.382 0.778 1.00 0.00 53 LEU A N 11
ATOM 18543 C CA . LEU A 1 53 ? -2.654 5.719 0.239 1.00 0.00 53 LEU A CA 11
ATOM 18544 C C . LEU A 1 53 ? -1.567 6.684 0.700 1.00 0.00 53 LEU A C 11
ATOM 18545 O O . LEU A 1 53 ? -1.088 6.601 1.832 1.00 0.00 53 LEU A O 11
ATOM 18561 N N . SER A 1 54 ? -1.183 7.600 -0.183 1.00 0.00 54 SER A N 11
ATOM 18562 C CA . SER A 1 54 ? -0.151 8.582 0.134 1.00 0.00 54 SER A CA 11
ATOM 18563 C C . SER A 1 54 ? -0.360 9.866 -0.663 1.00 0.00 54 SER A C 11
ATOM 18564 O O . SER A 1 54 ? -1.087 9.881 -1.657 1.00 0.00 54 SER A O 11
ATOM 18572 N N . TYR A 1 55 ? 0.281 10.941 -0.219 1.00 0.00 55 TYR A N 11
ATOM 18573 C CA . TYR A 1 55 ? 0.165 12.231 -0.889 1.00 0.00 55 TYR A CA 11
ATOM 18574 C C . TYR A 1 55 ? 1.219 13.207 -0.377 1.00 0.00 55 TYR A C 11
ATOM 18575 O O . TYR A 1 55 ? 1.620 13.154 0.787 1.00 0.00 55 TYR A O 11
ATOM 18593 N N . LYS A 1 56 ? 1.665 14.100 -1.254 1.00 0.00 56 LYS A N 11
ATOM 18594 C CA . LYS A 1 56 ? 2.672 15.092 -0.893 1.00 0.00 56 LYS A CA 11
ATOM 18595 C C . LYS A 1 56 ? 2.089 16.139 0.051 1.00 0.00 56 LYS A C 11
ATOM 18596 O O . LYS A 1 56 ? 1.159 16.861 -0.306 1.00 0.00 56 LYS A O 11
ATOM 18615 N N . ALA A 1 57 ? 2.645 16.217 1.256 1.00 0.00 57 ALA A N 11
ATOM 18616 C CA . ALA A 1 57 ? 2.183 17.178 2.248 1.00 0.00 57 ALA A CA 11
ATOM 18617 C C . ALA A 1 57 ? 3.174 18.328 2.401 1.00 0.00 57 ALA A C 11
ATOM 18618 O O . ALA A 1 57 ? 4.342 18.204 2.035 1.00 0.00 57 ALA A O 11
ATOM 18625 N N . GLN A 1 58 ? 2.699 19.445 2.944 1.00 0.00 58 GLN A N 11
ATOM 18626 C CA . GLN A 1 58 ? 3.543 20.616 3.142 1.00 0.00 58 GLN A CA 11
ATOM 18627 C C . GLN A 1 58 ? 4.959 20.207 3.533 1.00 0.00 58 GLN A C 11
ATOM 18628 O O . GLN A 1 58 ? 5.255 20.007 4.711 1.00 0.00 58 GLN A O 11
ATOM 18642 N N . SER A 1 59 ? 5.830 20.082 2.537 1.00 0.00 59 SER A N 11
ATOM 18643 C CA . SER A 1 59 ? 7.214 19.692 2.776 1.00 0.00 59 SER A CA 11
ATOM 18644 C C . SER A 1 59 ? 7.285 18.480 3.702 1.00 0.00 59 SER A C 11
ATOM 18645 O O . SER A 1 59 ? 8.048 18.468 4.668 1.00 0.00 59 SER A O 11
ATOM 18653 N N . SER A 1 60 ? 6.484 17.464 3.397 1.00 0.00 60 SER A N 11
ATOM 18654 C CA . SER A 1 60 ? 6.453 16.248 4.204 1.00 0.00 60 SER A CA 11
ATOM 18655 C C . SER A 1 60 ? 5.531 15.206 3.578 1.00 0.00 60 SER A C 11
ATOM 18656 O O . SER A 1 60 ? 4.328 15.430 3.437 1.00 0.00 60 SER A O 11
ATOM 18664 N N . CYS A 1 61 ? 6.104 14.068 3.205 1.00 0.00 61 CYS A N 11
ATOM 18665 C CA . CYS A 1 61 ? 5.335 12.990 2.594 1.00 0.00 61 CYS A CA 11
ATOM 18666 C C . CYS A 1 61 ? 4.835 12.010 3.651 1.00 0.00 61 CYS A C 11
ATOM 18667 O O . CYS A 1 61 ? 5.509 11.766 4.652 1.00 0.00 61 CYS A O 11
ATOM 18675 N N . CYS A 1 62 ? 3.651 11.454 3.422 1.00 0.00 62 CYS A N 11
ATOM 18676 C CA . CYS A 1 62 ? 3.060 10.504 4.357 1.00 0.00 62 CYS A CA 11
ATOM 18677 C C . CYS A 1 62 ? 2.626 9.231 3.636 1.00 0.00 62 CYS A C 11
ATOM 18678 O O . CYS A 1 62 ? 2.474 9.253 2.416 1.00 0.00 62 CYS A O 11
ATOM 18686 N N . HIS A 1 63 ? 2.438 8.162 4.397 1.00 0.00 63 HIS A N 11
ATOM 18687 C CA . HIS A 1 63 ? 2.026 6.895 3.818 1.00 0.00 63 HIS A CA 11
ATOM 18688 C C . HIS A 1 63 ? 1.036 6.201 4.757 1.00 0.00 63 HIS A C 11
ATOM 18689 O O . HIS A 1 63 ? 1.396 5.663 5.804 1.00 0.00 63 HIS A O 11
ATOM 18703 N N . PHE A 1 64 ? -0.231 6.226 4.355 1.00 0.00 64 PHE A N 11
ATOM 18704 C CA . PHE A 1 64 ? -1.294 5.609 5.139 1.00 0.00 64 PHE A CA 11
ATOM 18705 C C . PHE A 1 64 ? -1.533 4.170 4.694 1.00 0.00 64 PHE A C 11
ATOM 18706 O O . PHE A 1 64 ? -1.218 3.799 3.563 1.00 0.00 64 PHE A O 11
ATOM 18723 N N . MET A 1 65 ? -2.092 3.364 5.590 1.00 0.00 65 MET A N 11
ATOM 18724 C CA . MET A 1 65 ? -2.376 1.966 5.289 1.00 0.00 65 MET A CA 11
ATOM 18725 C C . MET A 1 65 ? -3.877 1.724 5.185 1.00 0.00 65 MET A C 11
ATOM 18726 O O . MET A 1 65 ? -4.661 2.284 5.952 1.00 0.00 65 MET A O 11
ATOM 18740 N N . VAL A 1 66 ? -4.274 0.889 4.230 1.00 0.00 66 VAL A N 11
ATOM 18741 C CA . VAL A 1 66 ? -5.683 0.574 4.026 1.00 0.00 66 VAL A CA 11
ATOM 18742 C C . VAL A 1 66 ? -5.925 -0.930 4.092 1.00 0.00 66 VAL A C 11
ATOM 18743 O O . VAL A 1 66 ? -5.324 -1.701 3.342 1.00 0.00 66 VAL A O 11
ATOM 18756 N N . LYS A 1 67 ? -6.809 -1.343 4.995 1.00 0.00 67 LYS A N 11
ATOM 18757 C CA . LYS A 1 67 ? -7.132 -2.754 5.159 1.00 0.00 67 LYS A CA 11
ATOM 18758 C C . LYS A 1 67 ? -8.311 -3.149 4.273 1.00 0.00 67 LYS A C 11
ATOM 18759 O O . LYS A 1 67 ? -9.014 -2.290 3.738 1.00 0.00 67 LYS A O 11
ATOM 18778 N N . LEU A 1 68 ? -8.522 -4.452 4.123 1.00 0.00 68 LEU A N 11
ATOM 18779 C CA . LEU A 1 68 ? -9.616 -4.960 3.304 1.00 0.00 68 LEU A CA 11
ATOM 18780 C C . LEU A 1 68 ? -10.667 -5.652 4.166 1.00 0.00 68 LEU A C 11
ATOM 18781 O O . LEU A 1 68 ? -10.593 -6.857 4.408 1.00 0.00 68 LEU A O 11
ATOM 18797 N N . LEU A 1 69 ? -11.647 -4.881 4.626 1.00 0.00 69 LEU A N 11
ATOM 18798 C CA . LEU A 1 69 ? -12.715 -5.420 5.460 1.00 0.00 69 LEU A CA 11
ATOM 18799 C C . LEU A 1 69 ? -13.243 -6.731 4.889 1.00 0.00 69 LEU A C 11
ATOM 18800 O O . LEU A 1 69 ? -12.904 -7.114 3.769 1.00 0.00 69 LEU A O 11
ATOM 18816 N N . ASP A 1 70 ? -14.077 -7.415 5.665 1.00 0.00 70 ASP A N 11
ATOM 18817 C CA . ASP A 1 70 ? -14.656 -8.683 5.236 1.00 0.00 70 ASP A CA 11
ATOM 18818 C C . ASP A 1 70 ? -15.806 -8.453 4.260 1.00 0.00 70 ASP A C 11
ATOM 18819 O O . ASP A 1 70 ? -16.147 -9.333 3.469 1.00 0.00 70 ASP A O 11
ATOM 18828 N N . ASP A 1 71 ? -16.399 -7.267 4.323 1.00 0.00 71 ASP A N 11
ATOM 18829 C CA . ASP A 1 71 ? -17.512 -6.921 3.446 1.00 0.00 71 ASP A CA 11
ATOM 18830 C C . ASP A 1 71 ? -17.007 -6.502 2.068 1.00 0.00 71 ASP A C 11
ATOM 18831 O O . ASP A 1 71 ? -17.771 -6.011 1.238 1.00 0.00 71 ASP A O 11
ATOM 18840 N N . GLY A 1 72 ? -15.713 -6.701 1.831 1.00 0.00 72 GLY A N 11
ATOM 18841 C CA . GLY A 1 72 ? -15.128 -6.337 0.554 1.00 0.00 72 GLY A CA 11
ATOM 18842 C C . GLY A 1 72 ? -14.909 -4.843 0.421 1.00 0.00 72 GLY A C 11
ATOM 18843 O O . GLY A 1 72 ? -14.776 -4.323 -0.687 1.00 0.00 72 GLY A O 11
ATOM 18847 N N . THR A 1 73 ? -14.874 -4.148 1.554 1.00 0.00 73 THR A N 11
ATOM 18848 C CA . THR A 1 73 ? -14.673 -2.704 1.559 1.00 0.00 73 THR A CA 11
ATOM 18849 C C . THR A 1 73 ? -13.290 -2.344 2.088 1.00 0.00 73 THR A C 11
ATOM 18850 O O . THR A 1 73 ? -12.527 -3.216 2.505 1.00 0.00 73 THR A O 11
ATOM 18861 N N . PHE A 1 74 ? -12.973 -1.054 2.071 1.00 0.00 74 PHE A N 11
ATOM 18862 C CA . PHE A 1 74 ? -11.680 -0.578 2.550 1.00 0.00 74 PHE A CA 11
ATOM 18863 C C . PHE A 1 74 ? -11.855 0.586 3.521 1.00 0.00 74 PHE A C 11
ATOM 18864 O O . PHE A 1 74 ? -12.639 1.502 3.274 1.00 0.00 74 PHE A O 11
ATOM 18881 N N . MET A 1 75 ? -11.119 0.542 4.627 1.00 0.00 75 MET A N 11
ATOM 18882 C CA . MET A 1 75 ? -11.191 1.593 5.635 1.00 0.00 75 MET A CA 11
ATOM 18883 C C . MET A 1 75 ? -9.843 1.783 6.322 1.00 0.00 75 MET A C 11
ATOM 18884 O O . MET A 1 75 ? -9.134 0.814 6.594 1.00 0.00 75 MET A O 11
ATOM 18898 N N . ILE A 1 76 ? -9.495 3.035 6.597 1.00 0.00 76 ILE A N 11
ATOM 18899 C CA . ILE A 1 76 ? -8.231 3.350 7.252 1.00 0.00 76 ILE A CA 11
ATOM 18900 C C . ILE A 1 76 ? -8.394 3.393 8.767 1.00 0.00 76 ILE A C 11
ATOM 18901 O O . ILE A 1 76 ? -9.374 3.916 9.297 1.00 0.00 76 ILE A O 11
ATOM 18917 N N . PRO A 1 77 ? -7.409 2.830 9.484 1.00 0.00 77 PRO A N 11
ATOM 18918 C CA . PRO A 1 77 ? -7.418 2.794 10.950 1.00 0.00 77 PRO A CA 11
ATOM 18919 C C . PRO A 1 77 ? -7.212 4.173 11.565 1.00 0.00 77 PRO A C 11
ATOM 18920 O O . PRO A 1 77 ? -6.098 4.534 11.946 1.00 0.00 77 PRO A O 11
ATOM 18931 N N . GLY A 1 78 ? -8.292 4.943 11.662 1.00 0.00 78 GLY A N 11
ATOM 18932 C CA . GLY A 1 78 ? -8.208 6.274 12.232 1.00 0.00 78 GLY A CA 11
ATOM 18933 C C . GLY A 1 78 ? -9.422 7.122 11.907 1.00 0.00 78 GLY A C 11
ATOM 18934 O O . GLY A 1 78 ? -9.779 8.021 12.667 1.00 0.00 78 GLY A O 11
ATOM 18938 N N . GLU A 1 79 ? -10.056 6.836 10.774 1.00 0.00 79 GLU A N 11
ATOM 18939 C CA . GLU A 1 79 ? -11.235 7.581 10.350 1.00 0.00 79 GLU A CA 11
ATOM 18940 C C . GLU A 1 79 ? -12.499 7.004 10.980 1.00 0.00 79 GLU A C 11
ATOM 18941 O O . GLU A 1 79 ? -12.439 6.063 11.772 1.00 0.00 79 GLU A O 11
ATOM 18953 N N . LYS A 1 80 ? -13.645 7.574 10.622 1.00 0.00 80 LYS A N 11
ATOM 18954 C CA . LYS A 1 80 ? -14.926 7.117 11.149 1.00 0.00 80 LYS A CA 11
ATOM 18955 C C . LYS A 1 80 ? -15.856 6.688 10.020 1.00 0.00 80 LYS A C 11
ATOM 18956 O O . LYS A 1 80 ? -17.000 6.300 10.258 1.00 0.00 80 LYS A O 11
ATOM 18975 N N . VAL A 1 81 ? -15.360 6.760 8.788 1.00 0.00 81 VAL A N 11
ATOM 18976 C CA . VAL A 1 81 ? -16.146 6.377 7.623 1.00 0.00 81 VAL A CA 11
ATOM 18977 C C . VAL A 1 81 ? -15.348 5.467 6.696 1.00 0.00 81 VAL A C 11
ATOM 18978 O O . VAL A 1 81 ? -14.126 5.575 6.605 1.00 0.00 81 VAL A O 11
ATOM 18991 N N . ALA A 1 82 ? -16.049 4.571 6.008 1.00 0.00 82 ALA A N 11
ATOM 18992 C CA . ALA A 1 82 ? -15.406 3.644 5.086 1.00 0.00 82 ALA A CA 11
ATOM 18993 C C . ALA A 1 82 ? -15.872 3.882 3.653 1.00 0.00 82 ALA A C 11
ATOM 18994 O O . ALA A 1 82 ? -16.652 4.797 3.388 1.00 0.00 82 ALA A O 11
ATOM 19001 N N . HIS A 1 83 ? -15.389 3.055 2.733 1.00 0.00 83 HIS A N 11
ATOM 19002 C CA . HIS A 1 83 ? -15.756 3.176 1.327 1.00 0.00 83 HIS A CA 11
ATOM 19003 C C . HIS A 1 83 ? -15.778 1.809 0.650 1.00 0.00 83 HIS A C 11
ATOM 19004 O O . HIS A 1 83 ? -15.256 0.830 1.186 1.00 0.00 83 HIS A O 11
ATOM 19018 N N . THR A 1 84 ? -16.387 1.747 -0.530 1.00 0.00 84 THR A N 11
ATOM 19019 C CA . THR A 1 84 ? -16.480 0.500 -1.278 1.00 0.00 84 THR A CA 11
ATOM 19020 C C . THR A 1 84 ? -15.148 0.153 -1.934 1.00 0.00 84 THR A C 11
ATOM 19021 O O . THR A 1 84 ? -14.711 -0.998 -1.901 1.00 0.00 84 THR A O 11
ATOM 19032 N N . SER A 1 85 ? -14.507 1.154 -2.527 1.00 0.00 85 SER A N 11
ATOM 19033 C CA . SER A 1 85 ? -13.225 0.953 -3.194 1.00 0.00 85 SER A CA 11
ATOM 19034 C C . SER A 1 85 ? -12.388 2.227 -3.156 1.00 0.00 85 SER A C 11
ATOM 19035 O O . SER A 1 85 ? -12.904 3.316 -2.904 1.00 0.00 85 SER A O 11
ATOM 19043 N N . LEU A 1 86 ? -11.092 2.082 -3.410 1.00 0.00 86 LEU A N 11
ATOM 19044 C CA . LEU A 1 86 ? -10.180 3.222 -3.405 1.00 0.00 86 LEU A CA 11
ATOM 19045 C C . LEU A 1 86 ? -10.809 4.426 -4.099 1.00 0.00 86 LEU A C 11
ATOM 19046 O O . LEU A 1 86 ? -10.812 5.533 -3.561 1.00 0.00 86 LEU A O 11
ATOM 19062 N N . ASP A 1 87 ? -11.345 4.202 -5.293 1.00 0.00 87 ASP A N 11
ATOM 19063 C CA . ASP A 1 87 ? -11.981 5.267 -6.059 1.00 0.00 87 ASP A CA 11
ATOM 19064 C C . ASP A 1 87 ? -12.950 6.059 -5.186 1.00 0.00 87 ASP A C 11
ATOM 19065 O O . ASP A 1 87 ? -12.856 7.283 -5.092 1.00 0.00 87 ASP A O 11
ATOM 19074 N N . ALA A 1 88 ? -13.879 5.353 -4.550 1.00 0.00 88 ALA A N 11
ATOM 19075 C CA . ALA A 1 88 ? -14.863 5.990 -3.684 1.00 0.00 88 ALA A CA 11
ATOM 19076 C C . ALA A 1 88 ? -14.232 6.436 -2.370 1.00 0.00 88 ALA A C 11
ATOM 19077 O O . ALA A 1 88 ? -14.853 7.149 -1.581 1.00 0.00 88 ALA A O 11
ATOM 19084 N N . LEU A 1 89 ? -12.995 6.010 -2.139 1.00 0.00 89 LEU A N 11
ATOM 19085 C CA . LEU A 1 89 ? -12.279 6.365 -0.919 1.00 0.00 89 LEU A CA 11
ATOM 19086 C C . LEU A 1 89 ? -11.346 7.549 -1.159 1.00 0.00 89 LEU A C 11
ATOM 19087 O O . LEU A 1 89 ? -10.946 8.237 -0.220 1.00 0.00 89 LEU A O 11
ATOM 19103 N N . VAL A 1 90 ? -11.005 7.780 -2.422 1.00 0.00 90 VAL A N 11
ATOM 19104 C CA . VAL A 1 90 ? -10.123 8.882 -2.787 1.00 0.00 90 VAL A CA 11
ATOM 19105 C C . VAL A 1 90 ? -10.899 10.190 -2.910 1.00 0.00 90 VAL A C 11
ATOM 19106 O O . VAL A 1 90 ? -10.414 11.252 -2.517 1.00 0.00 90 VAL A O 11
ATOM 19119 N N . THR A 1 91 ? -12.108 10.105 -3.456 1.00 0.00 91 THR A N 11
ATOM 19120 C CA . THR A 1 91 ? -12.951 11.281 -3.631 1.00 0.00 91 THR A CA 11
ATOM 19121 C C . THR A 1 91 ? -13.301 11.911 -2.288 1.00 0.00 91 THR A C 11
ATOM 19122 O O . THR A 1 91 ? -13.206 13.127 -2.118 1.00 0.00 91 THR A O 11
ATOM 19133 N N . PHE A 1 92 ? -13.706 11.077 -1.337 1.00 0.00 92 PHE A N 11
ATOM 19134 C CA . PHE A 1 92 ? -14.072 11.554 -0.007 1.00 0.00 92 PHE A CA 11
ATOM 19135 C C . PHE A 1 92 ? -12.859 12.135 0.714 1.00 0.00 92 PHE A C 11
ATOM 19136 O O . PHE A 1 92 ? -12.984 13.067 1.509 1.00 0.00 92 PHE A O 11
ATOM 19153 N N . HIS A 1 93 ? -11.686 11.579 0.430 1.00 0.00 93 HIS A N 11
ATOM 19154 C CA . HIS A 1 93 ? -10.450 12.042 1.051 1.00 0.00 93 HIS A CA 11
ATOM 19155 C C . HIS A 1 93 ? -10.104 13.453 0.586 1.00 0.00 93 HIS A C 11
ATOM 19156 O O . HIS A 1 93 ? -9.535 14.242 1.341 1.00 0.00 93 HIS A O 11
ATOM 19170 N N . GLN A 1 94 ? -10.451 13.763 -0.658 1.00 0.00 94 GLN A N 11
ATOM 19171 C CA . GLN A 1 94 ? -10.175 15.079 -1.223 1.00 0.00 94 GLN A CA 11
ATOM 19172 C C . GLN A 1 94 ? -10.913 16.167 -0.452 1.00 0.00 94 GLN A C 11
ATOM 19173 O O . GLN A 1 94 ? -10.559 17.343 -0.528 1.00 0.00 94 GLN A O 11
ATOM 19187 N N . GLN A 1 95 ? -11.940 15.767 0.292 1.00 0.00 95 GLN A N 11
ATOM 19188 C CA . GLN A 1 95 ? -12.728 16.711 1.077 1.00 0.00 95 GLN A CA 11
ATOM 19189 C C . GLN A 1 95 ? -12.505 16.496 2.570 1.00 0.00 95 GLN A C 11
ATOM 19190 O O . GLN A 1 95 ? -12.605 17.430 3.365 1.00 0.00 95 GLN A O 11
ATOM 19204 N N . LYS A 1 96 ? -12.203 15.257 2.946 1.00 0.00 96 LYS A N 11
ATOM 19205 C CA . LYS A 1 96 ? -11.965 14.918 4.344 1.00 0.00 96 LYS A CA 11
ATOM 19206 C C . LYS A 1 96 ? -10.570 14.328 4.531 1.00 0.00 96 LYS A C 11
ATOM 19207 O O . LYS A 1 96 ? -10.228 13.291 3.962 1.00 0.00 96 LYS A O 11
ATOM 19226 N N . PRO A 1 97 ? -9.746 15.002 5.347 1.00 0.00 97 PRO A N 11
ATOM 19227 C CA . PRO A 1 97 ? -8.377 14.561 5.629 1.00 0.00 97 PRO A CA 11
ATOM 19228 C C . PRO A 1 97 ? -8.339 13.294 6.476 1.00 0.00 97 PRO A C 11
ATOM 19229 O O . PRO A 1 97 ? -9.368 12.660 6.708 1.00 0.00 97 PRO A O 11
ATOM 19240 N N . ILE A 1 98 ? -7.145 12.932 6.936 1.00 0.00 98 ILE A N 11
ATOM 19241 C CA . ILE A 1 98 ? -6.975 11.741 7.760 1.00 0.00 98 ILE A CA 11
ATOM 19242 C C . ILE A 1 98 ? -6.933 12.099 9.241 1.00 0.00 98 ILE A C 11
ATOM 19243 O O . ILE A 1 98 ? -6.498 13.188 9.614 1.00 0.00 98 ILE A O 11
ATOM 19259 N N . GLU A 1 99 ? -7.388 11.174 10.081 1.00 0.00 99 GLU A N 11
ATOM 19260 C CA . GLU A 1 99 ? -7.400 11.392 11.522 1.00 0.00 99 GLU A CA 11
ATOM 19261 C C . GLU A 1 99 ? -6.109 12.061 11.984 1.00 0.00 99 GLU A C 11
ATOM 19262 O O . GLU A 1 99 ? -6.114 13.146 12.565 1.00 0.00 99 GLU A O 11
ATOM 19274 N N . PRO A 1 100 ? -4.973 11.399 11.719 1.00 0.00 100 PRO A N 11
ATOM 19275 C CA . PRO A 1 100 ? -3.652 11.909 12.097 1.00 0.00 100 PRO A CA 11
ATOM 19276 C C . PRO A 1 100 ? -3.246 13.130 11.279 1.00 0.00 100 PRO A C 11
ATOM 19277 O O . PRO A 1 100 ? -2.905 14.175 11.833 1.00 0.00 100 PRO A O 11
ATOM 19288 N N . ARG A 1 101 ? -3.286 12.991 9.957 1.00 0.00 101 ARG A N 11
ATOM 19289 C CA . ARG A 1 101 ? -2.921 14.083 9.063 1.00 0.00 101 ARG A CA 11
ATOM 19290 C C . ARG A 1 101 ? -4.156 14.875 8.641 1.00 0.00 101 ARG A C 11
ATOM 19291 O O . ARG A 1 101 ? -5.084 14.326 8.046 1.00 0.00 101 ARG A O 11
ATOM 19312 N N . ARG A 1 102 ? -4.159 16.168 8.954 1.00 0.00 102 ARG A N 11
ATOM 19313 C CA . ARG A 1 102 ? -5.279 17.034 8.608 1.00 0.00 102 ARG A CA 11
ATOM 19314 C C . ARG A 1 102 ? -5.160 17.529 7.170 1.00 0.00 102 ARG A C 11
ATOM 19315 O O . ARG A 1 102 ? -6.096 18.115 6.625 1.00 0.00 102 ARG A O 11
ATOM 19336 N N . GLU A 1 103 ? -4.002 17.291 6.561 1.00 0.00 103 GLU A N 11
ATOM 19337 C CA . GLU A 1 103 ? -3.761 17.715 5.186 1.00 0.00 103 GLU A CA 11
ATOM 19338 C C . GLU A 1 103 ? -4.736 17.036 4.229 1.00 0.00 103 GLU A C 11
ATOM 19339 O O . GLU A 1 103 ? -5.022 15.845 4.357 1.00 0.00 103 GLU A O 11
ATOM 19351 N N . LEU A 1 104 ? -5.242 17.802 3.269 1.00 0.00 104 LEU A N 11
ATOM 19352 C CA . LEU A 1 104 ? -6.186 17.274 2.288 1.00 0.00 104 LEU A CA 11
ATOM 19353 C C . LEU A 1 104 ? -5.496 17.020 0.951 1.00 0.00 104 LEU A C 11
ATOM 19354 O O . LEU A 1 104 ? -4.283 17.194 0.823 1.00 0.00 104 LEU A O 11
ATOM 19370 N N . LEU A 1 105 ? -6.277 16.609 -0.041 1.00 0.00 105 LEU A N 11
ATOM 19371 C CA . LEU A 1 105 ? -5.742 16.332 -1.370 1.00 0.00 105 LEU A CA 11
ATOM 19372 C C . LEU A 1 105 ? -6.186 17.397 -2.369 1.00 0.00 105 LEU A C 11
ATOM 19373 O O . LEU A 1 105 ? -7.011 18.254 -2.053 1.00 0.00 105 LEU A O 11
ATOM 19389 N N . THR A 1 106 ? -5.633 17.336 -3.576 1.00 0.00 106 THR A N 11
ATOM 19390 C CA . THR A 1 106 ? -5.971 18.294 -4.621 1.00 0.00 106 THR A CA 11
ATOM 19391 C C . THR A 1 106 ? -6.222 17.591 -5.951 1.00 0.00 106 THR A C 11
ATOM 19392 O O . THR A 1 106 ? -7.262 17.786 -6.578 1.00 0.00 106 THR A O 11
ATOM 19403 N N . GLN A 1 107 ? -5.263 16.774 -6.373 1.00 0.00 107 GLN A N 11
ATOM 19404 C CA . GLN A 1 107 ? -5.382 16.041 -7.629 1.00 0.00 107 GLN A CA 11
ATOM 19405 C C . GLN A 1 107 ? -4.531 14.776 -7.604 1.00 0.00 107 GLN A C 11
ATOM 19406 O O . GLN A 1 107 ? -3.511 14.698 -6.919 1.00 0.00 107 GLN A O 11
ATOM 19420 N N . PRO A 1 108 ? -4.958 13.760 -8.369 1.00 0.00 108 PRO A N 11
ATOM 19421 C CA . PRO A 1 108 ? -4.249 12.480 -8.452 1.00 0.00 108 PRO A CA 11
ATOM 19422 C C . PRO A 1 108 ? -2.918 12.601 -9.185 1.00 0.00 108 PRO A C 11
ATOM 19423 O O . PRO A 1 108 ? -2.799 13.348 -10.157 1.00 0.00 108 PRO A O 11
ATOM 19434 N N . CYS A 1 109 ? -1.919 11.862 -8.714 1.00 0.00 109 CYS A N 11
ATOM 19435 C CA . CYS A 1 109 ? -0.595 11.888 -9.325 1.00 0.00 109 CYS A CA 11
ATOM 19436 C C . CYS A 1 109 ? -0.572 11.061 -10.607 1.00 0.00 109 CYS A C 11
ATOM 19437 O O . CYS A 1 109 ? -1.450 10.228 -10.836 1.00 0.00 109 CYS A O 11
ATOM 19445 N N . ARG A 1 110 ? 0.435 11.300 -11.441 1.00 0.00 110 ARG A N 11
ATOM 19446 C CA . ARG A 1 110 ? 0.570 10.580 -12.701 1.00 0.00 110 ARG A CA 11
ATOM 19447 C C . ARG A 1 110 ? 1.804 9.683 -12.686 1.00 0.00 110 ARG A C 11
ATOM 19448 O O . ARG A 1 110 ? 2.766 9.946 -11.964 1.00 0.00 110 ARG A O 11
ATOM 19469 N N . GLN A 1 111 ? 1.769 8.622 -13.486 1.00 0.00 111 GLN A N 11
ATOM 19470 C CA . GLN A 1 111 ? 2.885 7.687 -13.563 1.00 0.00 111 GLN A CA 11
ATOM 19471 C C . GLN A 1 111 ? 4.115 8.354 -14.168 1.00 0.00 111 GLN A C 11
ATOM 19472 O O . GLN A 1 111 ? 4.003 9.325 -14.917 1.00 0.00 111 GLN A O 11
ATOM 19486 N N . LYS A 1 112 ? 5.290 7.827 -13.839 1.00 0.00 112 LYS A N 11
ATOM 19487 C CA . LYS A 1 112 ? 6.542 8.370 -14.350 1.00 0.00 112 LYS A CA 11
ATOM 19488 C C . LYS A 1 112 ? 6.570 8.335 -15.876 1.00 0.00 112 LYS A C 11
ATOM 19489 O O . LYS A 1 112 ? 7.066 7.381 -16.474 1.00 0.00 112 LYS A O 11
ATOM 19508 N N . ASP A 1 113 ? 6.034 9.380 -16.497 1.00 0.00 113 ASP A N 11
ATOM 19509 C CA . ASP A 1 113 ? 5.999 9.468 -17.952 1.00 0.00 113 ASP A CA 11
ATOM 19510 C C . ASP A 1 113 ? 5.707 10.897 -18.402 1.00 0.00 113 ASP A C 11
ATOM 19511 O O . ASP A 1 113 ? 5.207 11.712 -17.628 1.00 0.00 113 ASP A O 11
ATOM 19520 N N . SER A 1 114 ? 6.027 11.192 -19.659 1.00 0.00 114 SER A N 11
ATOM 19521 C CA . SER A 1 114 ? 5.803 12.524 -20.210 1.00 0.00 114 SER A CA 11
ATOM 19522 C C . SER A 1 114 ? 5.075 12.441 -21.548 1.00 0.00 114 SER A C 11
ATOM 19523 O O . SER A 1 114 ? 4.021 13.049 -21.733 1.00 0.00 114 SER A O 11
ATOM 19531 N N . GLY A 1 115 ? 5.646 11.685 -22.481 1.00 0.00 115 GLY A N 11
ATOM 19532 C CA . GLY A 1 115 ? 5.039 11.537 -23.790 1.00 0.00 115 GLY A CA 11
ATOM 19533 C C . GLY A 1 115 ? 6.052 11.194 -24.864 1.00 0.00 115 GLY A C 11
ATOM 19534 O O . GLY A 1 115 ? 6.314 11.981 -25.774 1.00 0.00 115 GLY A O 11
ATOM 19538 N N . PRO A 1 116 ? 6.644 9.995 -24.764 1.00 0.00 116 PRO A N 11
ATOM 19539 C CA . PRO A 1 116 ? 7.645 9.523 -25.725 1.00 0.00 116 PRO A CA 11
ATOM 19540 C C . PRO A 1 116 ? 7.039 9.219 -27.092 1.00 0.00 116 PRO A C 11
ATOM 19541 O O . PRO A 1 116 ? 6.084 8.450 -27.200 1.00 0.00 116 PRO A O 11
ATOM 19552 N N . SER A 1 117 ? 7.599 9.829 -28.131 1.00 0.00 117 SER A N 11
ATOM 19553 C CA . SER A 1 117 ? 7.112 9.625 -29.490 1.00 0.00 117 SER A CA 11
ATOM 19554 C C . SER A 1 117 ? 7.953 8.582 -30.219 1.00 0.00 117 SER A C 11
ATOM 19555 O O . SER A 1 117 ? 8.557 8.867 -31.253 1.00 0.00 117 SER A O 11
ATOM 19563 N N . SER A 1 118 ? 7.988 7.370 -29.671 1.00 0.00 118 SER A N 11
ATOM 19564 C CA . SER A 1 118 ? 8.758 6.284 -30.266 1.00 0.00 118 SER A CA 11
ATOM 19565 C C . SER A 1 118 ? 7.843 5.305 -30.996 1.00 0.00 118 SER A C 11
ATOM 19566 O O . SER A 1 118 ? 6.707 5.075 -30.582 1.00 0.00 118 SER A O 11
ATOM 19574 N N . GLY A 1 119 ? 8.347 4.731 -32.083 1.00 0.00 119 GLY A N 11
ATOM 19575 C CA . GLY A 1 119 ? 7.563 3.784 -32.853 1.00 0.00 119 GLY A CA 11
ATOM 19576 C C . GLY A 1 119 ? 8.288 2.470 -33.068 1.00 0.00 119 GLY A C 11
ATOM 19577 O O . GLY A 1 119 ? 7.668 1.407 -33.089 1.00 0.00 119 GLY A O 11
ATOM 19581 N N . GLY A 1 1 ? 17.863 11.017 -24.208 1.00 0.00 1 GLY A N 12
ATOM 19582 C CA . GLY A 1 1 ? 18.556 10.119 -23.301 1.00 0.00 1 GLY A CA 12
ATOM 19583 C C . GLY A 1 1 ? 18.792 8.751 -23.908 1.00 0.00 1 GLY A C 12
ATOM 19584 O O . GLY A 1 1 ? 17.989 8.271 -24.709 1.00 0.00 1 GLY A O 12
ATOM 19588 N N . SER A 1 2 ? 19.899 8.120 -23.528 1.00 0.00 2 SER A N 12
ATOM 19589 C CA . SER A 1 2 ? 20.242 6.800 -24.046 1.00 0.00 2 SER A CA 12
ATOM 19590 C C . SER A 1 2 ? 20.036 5.729 -22.980 1.00 0.00 2 SER A C 12
ATOM 19591 O O . SER A 1 2 ? 20.869 4.839 -22.808 1.00 0.00 2 SER A O 12
ATOM 19599 N N . SER A 1 3 ? 18.919 5.821 -22.265 1.00 0.00 3 SER A N 12
ATOM 19600 C CA . SER A 1 3 ? 18.603 4.862 -21.214 1.00 0.00 3 SER A CA 12
ATOM 19601 C C . SER A 1 3 ? 17.149 4.407 -21.310 1.00 0.00 3 SER A C 12
ATOM 19602 O O . SER A 1 3 ? 16.869 3.233 -21.545 1.00 0.00 3 SER A O 12
ATOM 19610 N N . GLY A 1 4 ? 16.227 5.349 -21.129 1.00 0.00 4 GLY A N 12
ATOM 19611 C CA . GLY A 1 4 ? 14.814 5.027 -21.199 1.00 0.00 4 GLY A CA 12
ATOM 19612 C C . GLY A 1 4 ? 14.219 4.728 -19.837 1.00 0.00 4 GLY A C 12
ATOM 19613 O O . GLY A 1 4 ? 14.304 5.547 -18.922 1.00 0.00 4 GLY A O 12
ATOM 19617 N N . SER A 1 5 ? 13.614 3.552 -19.703 1.00 0.00 5 SER A N 12
ATOM 19618 C CA . SER A 1 5 ? 12.997 3.150 -18.444 1.00 0.00 5 SER A CA 12
ATOM 19619 C C . SER A 1 5 ? 13.334 1.699 -18.114 1.00 0.00 5 SER A C 12
ATOM 19620 O O . SER A 1 5 ? 13.471 0.863 -19.007 1.00 0.00 5 SER A O 12
ATOM 19628 N N . SER A 1 6 ? 13.467 1.408 -16.824 1.00 0.00 6 SER A N 12
ATOM 19629 C CA . SER A 1 6 ? 13.792 0.059 -16.374 1.00 0.00 6 SER A CA 12
ATOM 19630 C C . SER A 1 6 ? 12.632 -0.895 -16.637 1.00 0.00 6 SER A C 12
ATOM 19631 O O . SER A 1 6 ? 12.731 -2.095 -16.382 1.00 0.00 6 SER A O 12
ATOM 19639 N N . GLY A 1 7 ? 11.531 -0.353 -17.147 1.00 0.00 7 GLY A N 12
ATOM 19640 C CA . GLY A 1 7 ? 10.367 -1.169 -17.436 1.00 0.00 7 GLY A CA 12
ATOM 19641 C C . GLY A 1 7 ? 10.500 -1.928 -18.742 1.00 0.00 7 GLY A C 12
ATOM 19642 O O . GLY A 1 7 ? 11.162 -2.962 -18.803 1.00 0.00 7 GLY A O 12
ATOM 19646 N N . GLY A 1 8 ? 9.867 -1.411 -19.792 1.00 0.00 8 GLY A N 12
ATOM 19647 C CA . GLY A 1 8 ? 9.929 -2.061 -21.088 1.00 0.00 8 GLY A CA 12
ATOM 19648 C C . GLY A 1 8 ? 8.599 -2.031 -21.816 1.00 0.00 8 GLY A C 12
ATOM 19649 O O . GLY A 1 8 ? 8.205 -1.000 -22.359 1.00 0.00 8 GLY A O 12
ATOM 19653 N N . GLN A 1 9 ? 7.907 -3.166 -21.826 1.00 0.00 9 GLN A N 12
ATOM 19654 C CA . GLN A 1 9 ? 6.615 -3.266 -22.494 1.00 0.00 9 GLN A CA 12
ATOM 19655 C C . GLN A 1 9 ? 5.487 -3.420 -21.478 1.00 0.00 9 GLN A C 12
ATOM 19656 O O . GLN A 1 9 ? 5.083 -4.535 -21.147 1.00 0.00 9 GLN A O 12
ATOM 19670 N N . LEU A 1 10 ? 4.983 -2.293 -20.987 1.00 0.00 10 LEU A N 12
ATOM 19671 C CA . LEU A 1 10 ? 3.901 -2.303 -20.008 1.00 0.00 10 LEU A CA 12
ATOM 19672 C C . LEU A 1 10 ? 2.596 -1.823 -20.635 1.00 0.00 10 LEU A C 12
ATOM 19673 O O . LEU A 1 10 ? 2.598 -0.965 -21.517 1.00 0.00 10 LEU A O 12
ATOM 19689 N N . ALA A 1 11 ? 1.483 -2.382 -20.171 1.00 0.00 11 ALA A N 12
ATOM 19690 C CA . ALA A 1 11 ? 0.170 -2.008 -20.683 1.00 0.00 11 ALA A CA 12
ATOM 19691 C C . ALA A 1 11 ? -0.913 -2.235 -19.634 1.00 0.00 11 ALA A C 12
ATOM 19692 O O . ALA A 1 11 ? -0.926 -3.263 -18.956 1.00 0.00 11 ALA A O 12
ATOM 19699 N N . GLN A 1 12 ? -1.819 -1.272 -19.507 1.00 0.00 12 GLN A N 12
ATOM 19700 C CA . GLN A 1 12 ? -2.904 -1.368 -18.539 1.00 0.00 12 GLN A CA 12
ATOM 19701 C C . GLN A 1 12 ? -4.188 -0.762 -19.099 1.00 0.00 12 GLN A C 12
ATOM 19702 O O . GLN A 1 12 ? -4.183 0.351 -19.625 1.00 0.00 12 GLN A O 12
ATOM 19716 N N . ASP A 1 13 ? -5.285 -1.502 -18.982 1.00 0.00 13 ASP A N 12
ATOM 19717 C CA . ASP A 1 13 ? -6.576 -1.037 -19.475 1.00 0.00 13 ASP A CA 12
ATOM 19718 C C . ASP A 1 13 ? -7.604 -0.987 -18.348 1.00 0.00 13 ASP A C 12
ATOM 19719 O O . ASP A 1 13 ? -7.726 -1.927 -17.565 1.00 0.00 13 ASP A O 12
ATOM 19728 N N . GLY A 1 14 ? -8.338 0.118 -18.272 1.00 0.00 14 GLY A N 12
ATOM 19729 C CA . GLY A 1 14 ? -9.343 0.272 -17.237 1.00 0.00 14 GLY A CA 12
ATOM 19730 C C . GLY A 1 14 ? -8.741 0.627 -15.892 1.00 0.00 14 GLY A C 12
ATOM 19731 O O . GLY A 1 14 ? -9.187 0.136 -14.855 1.00 0.00 14 GLY A O 12
ATOM 19735 N N . VAL A 1 15 ? -7.724 1.482 -15.909 1.00 0.00 15 VAL A N 12
ATOM 19736 C CA . VAL A 1 15 ? -7.060 1.904 -14.681 1.00 0.00 15 VAL A CA 12
ATOM 19737 C C . VAL A 1 15 ? -6.831 3.411 -14.669 1.00 0.00 15 VAL A C 12
ATOM 19738 O O . VAL A 1 15 ? -6.456 4.015 -15.673 1.00 0.00 15 VAL A O 12
ATOM 19751 N N . PRO A 1 16 ? -7.062 4.034 -13.504 1.00 0.00 16 PRO A N 12
ATOM 19752 C CA . PRO A 1 16 ? -6.887 5.479 -13.332 1.00 0.00 16 PRO A CA 12
ATOM 19753 C C . PRO A 1 16 ? -5.421 5.896 -13.376 1.00 0.00 16 PRO A C 12
ATOM 19754 O O . PRO A 1 16 ? -4.564 5.135 -13.826 1.00 0.00 16 PRO A O 12
ATOM 19765 N N . GLU A 1 17 ? -5.139 7.107 -12.905 1.00 0.00 17 GLU A N 12
ATOM 19766 C CA . GLU A 1 17 ? -3.775 7.622 -12.892 1.00 0.00 17 GLU A CA 12
ATOM 19767 C C . GLU A 1 17 ? -3.165 7.511 -11.497 1.00 0.00 17 GLU A C 12
ATOM 19768 O O . GLU A 1 17 ? -1.951 7.368 -11.350 1.00 0.00 17 GLU A O 12
ATOM 19780 N N . TRP A 1 18 ? -4.015 7.579 -10.479 1.00 0.00 18 TRP A N 12
ATOM 19781 C CA . TRP A 1 18 ? -3.561 7.487 -9.096 1.00 0.00 18 TRP A CA 12
ATOM 19782 C C . TRP A 1 18 ? -3.166 6.056 -8.748 1.00 0.00 18 TRP A C 12
ATOM 19783 O O . TRP A 1 18 ? -2.575 5.804 -7.697 1.00 0.00 18 TRP A O 12
ATOM 19804 N N . PHE A 1 19 ? -3.495 5.123 -9.634 1.00 0.00 19 PHE A N 12
ATOM 19805 C CA . PHE A 1 19 ? -3.176 3.717 -9.418 1.00 0.00 19 PHE A CA 12
ATOM 19806 C C . PHE A 1 19 ? -1.913 3.323 -10.180 1.00 0.00 19 PHE A C 12
ATOM 19807 O O . PHE A 1 19 ? -1.975 2.940 -11.349 1.00 0.00 19 PHE A O 12
ATOM 19824 N N . HIS A 1 20 ? -0.769 3.421 -9.510 1.00 0.00 20 HIS A N 12
ATOM 19825 C CA . HIS A 1 20 ? 0.508 3.075 -10.123 1.00 0.00 20 HIS A CA 12
ATOM 19826 C C . HIS A 1 20 ? 0.795 1.584 -9.977 1.00 0.00 20 HIS A C 12
ATOM 19827 O O . HIS A 1 20 ? 1.949 1.159 -9.990 1.00 0.00 20 HIS A O 12
ATOM 19841 N N . GLY A 1 21 ? -0.265 0.793 -9.836 1.00 0.00 21 GLY A N 12
ATOM 19842 C CA . GLY A 1 21 ? -0.106 -0.642 -9.688 1.00 0.00 21 GLY A CA 12
ATOM 19843 C C . GLY A 1 21 ? 0.580 -1.019 -8.389 1.00 0.00 21 GLY A C 12
ATOM 19844 O O . GLY A 1 21 ? 0.063 -0.746 -7.306 1.00 0.00 21 GLY A O 12
ATOM 19848 N N . ALA A 1 22 ? 1.745 -1.648 -8.498 1.00 0.00 22 ALA A N 12
ATOM 19849 C CA . ALA A 1 22 ? 2.502 -2.063 -7.323 1.00 0.00 22 ALA A CA 12
ATOM 19850 C C . ALA A 1 22 ? 3.903 -1.460 -7.332 1.00 0.00 22 ALA A C 12
ATOM 19851 O O . ALA A 1 22 ? 4.855 -2.085 -7.798 1.00 0.00 22 ALA A O 12
ATOM 19858 N N . ILE A 1 23 ? 4.020 -0.242 -6.815 1.00 0.00 23 ILE A N 12
ATOM 19859 C CA . ILE A 1 23 ? 5.305 0.445 -6.763 1.00 0.00 23 ILE A CA 12
ATOM 19860 C C . ILE A 1 23 ? 5.953 0.294 -5.391 1.00 0.00 23 ILE A C 12
ATOM 19861 O O . ILE A 1 23 ? 5.385 -0.320 -4.489 1.00 0.00 23 ILE A O 12
ATOM 19877 N N . SER A 1 24 ? 7.146 0.861 -5.241 1.00 0.00 24 SER A N 12
ATOM 19878 C CA . SER A 1 24 ? 7.874 0.789 -3.980 1.00 0.00 24 SER A CA 12
ATOM 19879 C C . SER A 1 24 ? 7.817 2.122 -3.242 1.00 0.00 24 SER A C 12
ATOM 19880 O O . SER A 1 24 ? 7.387 3.133 -3.797 1.00 0.00 24 SER A O 12
ATOM 19888 N N . ARG A 1 25 ? 8.254 2.116 -1.987 1.00 0.00 25 ARG A N 12
ATOM 19889 C CA . ARG A 1 25 ? 8.252 3.325 -1.171 1.00 0.00 25 ARG A CA 12
ATOM 19890 C C . ARG A 1 25 ? 9.027 4.445 -1.858 1.00 0.00 25 ARG A C 12
ATOM 19891 O O . ARG A 1 25 ? 8.502 5.538 -2.068 1.00 0.00 25 ARG A O 12
ATOM 19912 N N . GLU A 1 26 ? 10.280 4.166 -2.203 1.00 0.00 26 GLU A N 12
ATOM 19913 C CA . GLU A 1 26 ? 11.128 5.150 -2.864 1.00 0.00 26 GLU A CA 12
ATOM 19914 C C . GLU A 1 26 ? 10.488 5.635 -4.162 1.00 0.00 26 GLU A C 12
ATOM 19915 O O . GLU A 1 26 ? 10.694 6.774 -4.581 1.00 0.00 26 GLU A O 12
ATOM 19927 N N . ASP A 1 27 ? 9.712 4.762 -4.794 1.00 0.00 27 ASP A N 12
ATOM 19928 C CA . ASP A 1 27 ? 9.041 5.099 -6.045 1.00 0.00 27 ASP A CA 12
ATOM 19929 C C . ASP A 1 27 ? 7.878 6.054 -5.796 1.00 0.00 27 ASP A C 12
ATOM 19930 O O . ASP A 1 27 ? 7.768 7.094 -6.445 1.00 0.00 27 ASP A O 12
ATOM 19939 N N . ALA A 1 28 ? 7.013 5.693 -4.855 1.00 0.00 28 ALA A N 12
ATOM 19940 C CA . ALA A 1 28 ? 5.859 6.518 -4.521 1.00 0.00 28 ALA A CA 12
ATOM 19941 C C . ALA A 1 28 ? 6.284 7.936 -4.156 1.00 0.00 28 ALA A C 12
ATOM 19942 O O . ALA A 1 28 ? 5.758 8.909 -4.694 1.00 0.00 28 ALA A O 12
ATOM 19949 N N . GLU A 1 29 ? 7.241 8.045 -3.239 1.00 0.00 29 GLU A N 12
ATOM 19950 C CA . GLU A 1 29 ? 7.736 9.345 -2.801 1.00 0.00 29 GLU A CA 12
ATOM 19951 C C . GLU A 1 29 ? 8.326 10.123 -3.973 1.00 0.00 29 GLU A C 12
ATOM 19952 O O . GLU A 1 29 ? 8.205 11.345 -4.044 1.00 0.00 29 GLU A O 12
ATOM 19964 N N . ASN A 1 30 ? 8.968 9.406 -4.889 1.00 0.00 30 ASN A N 12
ATOM 19965 C CA . ASN A 1 30 ? 9.580 10.029 -6.058 1.00 0.00 30 ASN A CA 12
ATOM 19966 C C . ASN A 1 30 ? 8.515 10.480 -7.054 1.00 0.00 30 ASN A C 12
ATOM 19967 O O . ASN A 1 30 ? 8.742 11.391 -7.851 1.00 0.00 30 ASN A O 12
ATOM 19978 N N . LEU A 1 31 ? 7.354 9.837 -7.002 1.00 0.00 31 LEU A N 12
ATOM 19979 C CA . LEU A 1 31 ? 6.253 10.173 -7.899 1.00 0.00 31 LEU A CA 12
ATOM 19980 C C . LEU A 1 31 ? 5.555 11.452 -7.449 1.00 0.00 31 LEU A C 12
ATOM 19981 O O . LEU A 1 31 ? 4.954 12.160 -8.257 1.00 0.00 31 LEU A O 12
ATOM 19997 N N . LEU A 1 32 ? 5.641 11.744 -6.156 1.00 0.00 32 LEU A N 12
ATOM 19998 C CA . LEU A 1 32 ? 5.021 12.941 -5.599 1.00 0.00 32 LEU A CA 12
ATOM 19999 C C . LEU A 1 32 ? 6.047 14.056 -5.423 1.00 0.00 32 LEU A C 12
ATOM 20000 O O . LEU A 1 32 ? 5.702 15.237 -5.434 1.00 0.00 32 LEU A O 12
ATOM 20016 N N . GLU A 1 33 ? 7.309 13.672 -5.265 1.00 0.00 33 GLU A N 12
ATOM 20017 C CA . GLU A 1 33 ? 8.385 14.640 -5.090 1.00 0.00 33 GLU A CA 12
ATOM 20018 C C . GLU A 1 33 ? 8.356 15.692 -6.194 1.00 0.00 33 GLU A C 12
ATOM 20019 O O . GLU A 1 33 ? 8.451 16.890 -5.927 1.00 0.00 33 GLU A O 12
ATOM 20031 N N . SER A 1 34 ? 8.224 15.236 -7.436 1.00 0.00 34 SER A N 12
ATOM 20032 C CA . SER A 1 34 ? 8.185 16.138 -8.581 1.00 0.00 34 SER A CA 12
ATOM 20033 C C . SER A 1 34 ? 6.772 16.664 -8.811 1.00 0.00 34 SER A C 12
ATOM 20034 O O . SER A 1 34 ? 6.479 17.247 -9.855 1.00 0.00 34 SER A O 12
ATOM 20042 N N . GLN A 1 35 ? 5.902 16.454 -7.830 1.00 0.00 35 GLN A N 12
ATOM 20043 C CA . GLN A 1 35 ? 4.518 16.907 -7.925 1.00 0.00 35 GLN A CA 12
ATOM 20044 C C . GLN A 1 35 ? 4.226 17.986 -6.888 1.00 0.00 35 GLN A C 12
ATOM 20045 O O . GLN A 1 35 ? 4.858 18.056 -5.834 1.00 0.00 35 GLN A O 12
ATOM 20059 N N . PRO A 1 36 ? 3.247 18.850 -7.194 1.00 0.00 36 PRO A N 12
ATOM 20060 C CA . PRO A 1 36 ? 2.848 19.942 -6.300 1.00 0.00 36 PRO A CA 12
ATOM 20061 C C . PRO A 1 36 ? 2.146 19.438 -5.045 1.00 0.00 36 PRO A C 12
ATOM 20062 O O . PRO A 1 36 ? 1.511 18.382 -5.057 1.00 0.00 36 PRO A O 12
ATOM 20073 N N . LEU A 1 37 ? 2.263 20.197 -3.962 1.00 0.00 37 LEU A N 12
ATOM 20074 C CA . LEU A 1 37 ? 1.638 19.828 -2.696 1.00 0.00 37 LEU A CA 12
ATOM 20075 C C . LEU A 1 37 ? 0.166 19.482 -2.895 1.00 0.00 37 LEU A C 12
ATOM 20076 O O . LEU A 1 37 ? -0.594 20.266 -3.464 1.00 0.00 37 LEU A O 12
ATOM 20092 N N . GLY A 1 38 ? -0.230 18.303 -2.423 1.00 0.00 38 GLY A N 12
ATOM 20093 C CA . GLY A 1 38 ? -1.610 17.876 -2.558 1.00 0.00 38 GLY A CA 12
ATOM 20094 C C . GLY A 1 38 ? -1.753 16.648 -3.435 1.00 0.00 38 GLY A C 12
ATOM 20095 O O . GLY A 1 38 ? -2.714 15.891 -3.301 1.00 0.00 38 GLY A O 12
ATOM 20099 N N . SER A 1 39 ? -0.796 16.451 -4.336 1.00 0.00 39 SER A N 12
ATOM 20100 C CA . SER A 1 39 ? -0.823 15.309 -5.242 1.00 0.00 39 SER A CA 12
ATOM 20101 C C . SER A 1 39 ? -0.886 13.999 -4.463 1.00 0.00 39 SER A C 12
ATOM 20102 O O . SER A 1 39 ? 0.008 13.687 -3.675 1.00 0.00 39 SER A O 12
ATOM 20110 N N . PHE A 1 40 ? -1.949 13.233 -4.689 1.00 0.00 40 PHE A N 12
ATOM 20111 C CA . PHE A 1 40 ? -2.132 11.957 -4.009 1.00 0.00 40 PHE A CA 12
ATOM 20112 C C . PHE A 1 40 ? -1.938 10.792 -4.976 1.00 0.00 40 PHE A C 12
ATOM 20113 O O . PHE A 1 40 ? -2.078 10.949 -6.190 1.00 0.00 40 PHE A O 12
ATOM 20130 N N . LEU A 1 41 ? -1.615 9.625 -4.430 1.00 0.00 41 LEU A N 12
ATOM 20131 C CA . LEU A 1 41 ? -1.401 8.433 -5.243 1.00 0.00 41 LEU A CA 12
ATOM 20132 C C . LEU A 1 41 ? -1.442 7.173 -4.385 1.00 0.00 41 LEU A C 12
ATOM 20133 O O . LEU A 1 41 ? -1.096 7.204 -3.203 1.00 0.00 41 LEU A O 12
ATOM 20149 N N . ILE A 1 42 ? -1.866 6.068 -4.987 1.00 0.00 42 ILE A N 12
ATOM 20150 C CA . ILE A 1 42 ? -1.948 4.796 -4.277 1.00 0.00 42 ILE A CA 12
ATOM 20151 C C . ILE A 1 42 ? -1.081 3.736 -4.947 1.00 0.00 42 ILE A C 12
ATOM 20152 O O . ILE A 1 42 ? -0.770 3.832 -6.133 1.00 0.00 42 ILE A O 12
ATOM 20168 N N . ARG A 1 43 ? -0.695 2.723 -4.178 1.00 0.00 43 ARG A N 12
ATOM 20169 C CA . ARG A 1 43 ? 0.135 1.643 -4.695 1.00 0.00 43 ARG A CA 12
ATOM 20170 C C . ARG A 1 43 ? -0.196 0.323 -4.006 1.00 0.00 43 ARG A C 12
ATOM 20171 O O . ARG A 1 43 ? -0.024 0.182 -2.796 1.00 0.00 43 ARG A O 12
ATOM 20192 N N . VAL A 1 44 ? -0.674 -0.642 -4.786 1.00 0.00 44 VAL A N 12
ATOM 20193 C CA . VAL A 1 44 ? -1.030 -1.951 -4.252 1.00 0.00 44 VAL A CA 12
ATOM 20194 C C . VAL A 1 44 ? -0.054 -2.383 -3.163 1.00 0.00 44 VAL A C 12
ATOM 20195 O O . VAL A 1 44 ? 1.161 -2.274 -3.325 1.00 0.00 44 VAL A O 12
ATOM 20208 N N . SER A 1 45 ? -0.595 -2.877 -2.054 1.00 0.00 45 SER A N 12
ATOM 20209 C CA . SER A 1 45 ? 0.229 -3.324 -0.936 1.00 0.00 45 SER A CA 12
ATOM 20210 C C . SER A 1 45 ? 0.496 -4.823 -1.023 1.00 0.00 45 SER A C 12
ATOM 20211 O O . SER A 1 45 ? -0.242 -5.560 -1.679 1.00 0.00 45 SER A O 12
ATOM 20219 N N . HIS A 1 46 ? 1.555 -5.270 -0.357 1.00 0.00 46 HIS A N 12
ATOM 20220 C CA . HIS A 1 46 ? 1.920 -6.682 -0.357 1.00 0.00 46 HIS A CA 12
ATOM 20221 C C . HIS A 1 46 ? 1.972 -7.231 1.065 1.00 0.00 46 HIS A C 12
ATOM 20222 O O . HIS A 1 46 ? 1.215 -8.134 1.420 1.00 0.00 46 HIS A O 12
ATOM 20236 N N . SER A 1 47 ? 2.871 -6.679 1.874 1.00 0.00 47 SER A N 12
ATOM 20237 C CA . SER A 1 47 ? 3.023 -7.117 3.257 1.00 0.00 47 SER A CA 12
ATOM 20238 C C . SER A 1 47 ? 1.676 -7.509 3.855 1.00 0.00 47 SER A C 12
ATOM 20239 O O . SER A 1 47 ? 1.554 -8.542 4.516 1.00 0.00 47 SER A O 12
ATOM 20247 N N . HIS A 1 48 ? 0.667 -6.677 3.621 1.00 0.00 48 HIS A N 12
ATOM 20248 C CA . HIS A 1 48 ? -0.673 -6.936 4.135 1.00 0.00 48 HIS A CA 12
ATOM 20249 C C . HIS A 1 48 ? -1.718 -6.782 3.034 1.00 0.00 48 HIS A C 12
ATOM 20250 O O . HIS A 1 48 ? -1.602 -5.910 2.172 1.00 0.00 48 HIS A O 12
ATOM 20264 N N . VAL A 1 49 ? -2.736 -7.635 3.068 1.00 0.00 49 VAL A N 12
ATOM 20265 C CA . VAL A 1 49 ? -3.801 -7.594 2.073 1.00 0.00 49 VAL A CA 12
ATOM 20266 C C . VAL A 1 49 ? -4.555 -6.269 2.129 1.00 0.00 49 VAL A C 12
ATOM 20267 O O . VAL A 1 49 ? -5.144 -5.921 3.150 1.00 0.00 49 VAL A O 12
ATOM 20280 N N . GLY A 1 50 ? -4.531 -5.534 1.022 1.00 0.00 50 GLY A N 12
ATOM 20281 C CA . GLY A 1 50 ? -5.216 -4.256 0.965 1.00 0.00 50 GLY A CA 12
ATOM 20282 C C . GLY A 1 50 ? -4.538 -3.276 0.029 1.00 0.00 50 GLY A C 12
ATOM 20283 O O . GLY A 1 50 ? -4.332 -3.572 -1.149 1.00 0.00 50 GLY A O 12
ATOM 20287 N N . TYR A 1 51 ? -4.191 -2.104 0.550 1.00 0.00 51 TYR A N 12
ATOM 20288 C CA . TYR A 1 51 ? -3.536 -1.076 -0.249 1.00 0.00 51 TYR A CA 12
ATOM 20289 C C . TYR A 1 51 ? -2.855 -0.043 0.644 1.00 0.00 51 TYR A C 12
ATOM 20290 O O . TYR A 1 51 ? -2.855 -0.167 1.869 1.00 0.00 51 TYR A O 12
ATOM 20308 N N . THR A 1 52 ? -2.274 0.978 0.022 1.00 0.00 52 THR A N 12
ATOM 20309 C CA . THR A 1 52 ? -1.588 2.032 0.757 1.00 0.00 52 THR A CA 12
ATOM 20310 C C . THR A 1 52 ? -1.806 3.391 0.104 1.00 0.00 52 THR A C 12
ATOM 20311 O O . THR A 1 52 ? -1.421 3.608 -1.046 1.00 0.00 52 THR A O 12
ATOM 20322 N N . LEU A 1 53 ? -2.427 4.305 0.842 1.00 0.00 53 LEU A N 12
ATOM 20323 C CA . LEU A 1 53 ? -2.696 5.646 0.334 1.00 0.00 53 LEU A CA 12
ATOM 20324 C C . LEU A 1 53 ? -1.594 6.616 0.746 1.00 0.00 53 LEU A C 12
ATOM 20325 O O . LEU A 1 53 ? -1.195 6.660 1.909 1.00 0.00 53 LEU A O 12
ATOM 20341 N N . SER A 1 54 ? -1.108 7.393 -0.216 1.00 0.00 54 SER A N 12
ATOM 20342 C CA . SER A 1 54 ? -0.050 8.363 0.045 1.00 0.00 54 SER A CA 12
ATOM 20343 C C . SER A 1 54 ? -0.298 9.658 -0.722 1.00 0.00 54 SER A C 12
ATOM 20344 O O . SER A 1 54 ? -0.993 9.667 -1.739 1.00 0.00 54 SER A O 12
ATOM 20352 N N . TYR A 1 55 ? 0.277 10.749 -0.229 1.00 0.00 55 TYR A N 12
ATOM 20353 C CA . TYR A 1 55 ? 0.117 12.050 -0.866 1.00 0.00 55 TYR A CA 12
ATOM 20354 C C . TYR A 1 55 ? 1.088 13.069 -0.275 1.00 0.00 55 TYR A C 12
ATOM 20355 O O . TYR A 1 55 ? 1.418 13.015 0.909 1.00 0.00 55 TYR A O 12
ATOM 20373 N N . LYS A 1 56 ? 1.541 13.997 -1.110 1.00 0.00 56 LYS A N 12
ATOM 20374 C CA . LYS A 1 56 ? 2.473 15.031 -0.673 1.00 0.00 56 LYS A CA 12
ATOM 20375 C C . LYS A 1 56 ? 1.846 15.907 0.407 1.00 0.00 56 LYS A C 12
ATOM 20376 O O . LYS A 1 56 ? 0.720 16.380 0.258 1.00 0.00 56 LYS A O 12
ATOM 20395 N N . ALA A 1 57 ? 2.584 16.120 1.491 1.00 0.00 57 ALA A N 12
ATOM 20396 C CA . ALA A 1 57 ? 2.101 16.943 2.593 1.00 0.00 57 ALA A CA 12
ATOM 20397 C C . ALA A 1 57 ? 3.048 18.107 2.865 1.00 0.00 57 ALA A C 12
ATOM 20398 O O . ALA A 1 57 ? 4.264 17.973 2.732 1.00 0.00 57 ALA A O 12
ATOM 20405 N N . GLN A 1 58 ? 2.482 19.247 3.246 1.00 0.00 58 GLN A N 12
ATOM 20406 C CA . GLN A 1 58 ? 3.278 20.435 3.535 1.00 0.00 58 GLN A CA 12
ATOM 20407 C C . GLN A 1 58 ? 4.582 20.061 4.231 1.00 0.00 58 GLN A C 12
ATOM 20408 O O . GLN A 1 58 ? 5.650 20.558 3.878 1.00 0.00 58 GLN A O 12
ATOM 20422 N N . SER A 1 59 ? 4.486 19.180 5.222 1.00 0.00 59 SER A N 12
ATOM 20423 C CA . SER A 1 59 ? 5.658 18.741 5.971 1.00 0.00 59 SER A CA 12
ATOM 20424 C C . SER A 1 59 ? 6.509 17.786 5.139 1.00 0.00 59 SER A C 12
ATOM 20425 O O . SER A 1 59 ? 7.654 18.088 4.805 1.00 0.00 59 SER A O 12
ATOM 20433 N N . SER A 1 60 ? 5.939 16.632 4.808 1.00 0.00 60 SER A N 12
ATOM 20434 C CA . SER A 1 60 ? 6.645 15.630 4.018 1.00 0.00 60 SER A CA 12
ATOM 20435 C C . SER A 1 60 ? 5.698 14.515 3.582 1.00 0.00 60 SER A C 12
ATOM 20436 O O . SER A 1 60 ? 4.621 14.343 4.155 1.00 0.00 60 SER A O 12
ATOM 20444 N N . CYS A 1 61 ? 6.107 13.763 2.568 1.00 0.00 61 CYS A N 12
ATOM 20445 C CA . CYS A 1 61 ? 5.297 12.665 2.054 1.00 0.00 61 CYS A CA 12
ATOM 20446 C C . CYS A 1 61 ? 4.710 11.841 3.197 1.00 0.00 61 CYS A C 12
ATOM 20447 O O . CYS A 1 61 ? 5.350 11.654 4.231 1.00 0.00 61 CYS A O 12
ATOM 20455 N N . CYS A 1 62 ? 3.489 11.356 3.002 1.00 0.00 62 CYS A N 12
ATOM 20456 C CA . CYS A 1 62 ? 2.814 10.554 4.017 1.00 0.00 62 CYS A CA 12
ATOM 20457 C C . CYS A 1 62 ? 2.518 9.153 3.495 1.00 0.00 62 CYS A C 12
ATOM 20458 O O . CYS A 1 62 ? 2.245 8.998 2.306 1.00 0.00 62 CYS A O 12
ATOM 20466 N N . HIS A 1 63 ? 2.578 8.172 4.384 1.00 0.00 63 HIS A N 12
ATOM 20467 C CA . HIS A 1 63 ? 2.316 6.796 3.999 1.00 0.00 63 HIS A CA 12
ATOM 20468 C C . HIS A 1 63 ? 1.226 6.210 4.900 1.00 0.00 63 HIS A C 12
ATOM 20469 O O . HIS A 1 63 ? 1.409 6.010 6.101 1.00 0.00 63 HIS A O 12
ATOM 20483 N N . PHE A 1 64 ? 0.078 5.937 4.289 1.00 0.00 64 PHE A N 12
ATOM 20484 C CA . PHE A 1 64 ? -1.057 5.375 5.010 1.00 0.00 64 PHE A CA 12
ATOM 20485 C C . PHE A 1 64 ? -1.422 3.998 4.463 1.00 0.00 64 PHE A C 12
ATOM 20486 O O . PHE A 1 64 ? -1.232 3.718 3.279 1.00 0.00 64 PHE A O 12
ATOM 20503 N N . MET A 1 65 ? -1.945 3.142 5.334 1.00 0.00 65 MET A N 12
ATOM 20504 C CA . MET A 1 65 ? -2.338 1.794 4.938 1.00 0.00 65 MET A CA 12
ATOM 20505 C C . MET A 1 65 ? -3.856 1.651 4.924 1.00 0.00 65 MET A C 12
ATOM 20506 O O . MET A 1 65 ? -4.553 2.248 5.745 1.00 0.00 65 MET A O 12
ATOM 20520 N N . VAL A 1 66 ? -4.363 0.857 3.986 1.00 0.00 66 VAL A N 12
ATOM 20521 C CA . VAL A 1 66 ? -5.799 0.635 3.867 1.00 0.00 66 VAL A CA 12
ATOM 20522 C C . VAL A 1 66 ? -6.140 -0.845 4.000 1.00 0.00 66 VAL A C 12
ATOM 20523 O O . VAL A 1 66 ? -5.695 -1.670 3.202 1.00 0.00 66 VAL A O 12
ATOM 20536 N N . LYS A 1 67 ? -6.934 -1.174 5.014 1.00 0.00 67 LYS A N 12
ATOM 20537 C CA . LYS A 1 67 ? -7.337 -2.555 5.252 1.00 0.00 67 LYS A CA 12
ATOM 20538 C C . LYS A 1 67 ? -8.567 -2.913 4.424 1.00 0.00 67 LYS A C 12
ATOM 20539 O O . LYS A 1 67 ? -9.245 -2.036 3.889 1.00 0.00 67 LYS A O 12
ATOM 20558 N N . LEU A 1 68 ? -8.850 -4.208 4.323 1.00 0.00 68 LEU A N 12
ATOM 20559 C CA . LEU A 1 68 ? -10.000 -4.682 3.560 1.00 0.00 68 LEU A CA 12
ATOM 20560 C C . LEU A 1 68 ? -11.086 -5.215 4.489 1.00 0.00 68 LEU A C 12
ATOM 20561 O O . LEU A 1 68 ? -10.956 -6.300 5.056 1.00 0.00 68 LEU A O 12
ATOM 20577 N N . LEU A 1 69 ? -12.159 -4.445 4.639 1.00 0.00 69 LEU A N 12
ATOM 20578 C CA . LEU A 1 69 ? -13.270 -4.840 5.497 1.00 0.00 69 LEU A CA 12
ATOM 20579 C C . LEU A 1 69 ? -13.933 -6.112 4.978 1.00 0.00 69 LEU A C 12
ATOM 20580 O O . LEU A 1 69 ? -13.824 -6.444 3.797 1.00 0.00 6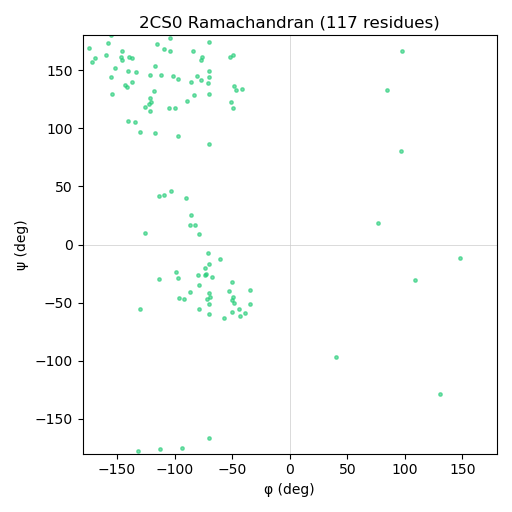9 LEU A O 12
ATOM 20596 N N . ASP A 1 70 ? -14.623 -6.819 5.867 1.00 0.00 70 ASP A N 12
ATOM 20597 C CA . ASP A 1 70 ? -15.308 -8.052 5.498 1.00 0.00 70 ASP A CA 12
ATOM 20598 C C . ASP A 1 70 ? -16.523 -7.758 4.622 1.00 0.00 70 ASP A C 12
ATOM 20599 O O . ASP A 1 70 ? -16.973 -8.616 3.862 1.00 0.00 70 ASP A O 12
ATOM 20608 N N . ASP A 1 71 ? -17.047 -6.544 4.736 1.00 0.00 71 ASP A N 12
ATOM 20609 C CA . ASP A 1 71 ? -18.209 -6.137 3.954 1.00 0.00 71 ASP A CA 12
ATOM 20610 C C . ASP A 1 71 ? -17.827 -5.889 2.499 1.00 0.00 71 ASP A C 12
ATOM 20611 O O . ASP A 1 71 ? -18.685 -5.640 1.654 1.00 0.00 71 ASP A O 12
ATOM 20620 N N . GLY A 1 72 ? -16.529 -5.958 2.213 1.00 0.00 72 GLY A N 12
ATOM 20621 C CA . GLY A 1 72 ? -16.055 -5.736 0.860 1.00 0.00 72 GLY A CA 12
ATOM 20622 C C . GLY A 1 72 ? -15.625 -4.302 0.623 1.00 0.00 72 GLY A C 12
ATOM 20623 O O . GLY A 1 72 ? -15.416 -3.889 -0.518 1.00 0.00 72 GLY A O 12
ATOM 20627 N N . THR A 1 73 ? -15.494 -3.538 1.704 1.00 0.00 73 THR A N 12
ATOM 20628 C CA . THR A 1 73 ? -15.090 -2.142 1.607 1.00 0.00 73 THR A CA 12
ATOM 20629 C C . THR A 1 73 ? -13.638 -1.960 2.036 1.00 0.00 73 THR A C 12
ATOM 20630 O O . THR A 1 73 ? -12.957 -2.924 2.383 1.00 0.00 73 THR A O 12
ATOM 20641 N N . PHE A 1 74 ? -13.171 -0.716 2.009 1.00 0.00 74 PHE A N 12
ATOM 20642 C CA . PHE A 1 74 ? -11.799 -0.407 2.394 1.00 0.00 74 PHE A CA 12
ATOM 20643 C C . PHE A 1 74 ? -11.733 0.910 3.164 1.00 0.00 74 PHE A C 12
ATOM 20644 O O . PHE A 1 74 ? -12.225 1.938 2.700 1.00 0.00 74 PHE A O 12
ATOM 20661 N N . MET A 1 75 ? -11.122 0.868 4.344 1.00 0.00 75 MET A N 12
ATOM 20662 C CA . MET A 1 75 ? -10.991 2.057 5.178 1.00 0.00 75 MET A CA 12
ATOM 20663 C C . MET A 1 75 ? -9.638 2.082 5.881 1.00 0.00 75 MET A C 12
ATOM 20664 O O . MET A 1 75 ? -8.997 1.043 6.050 1.00 0.00 75 MET A O 12
ATOM 20678 N N . ILE A 1 76 ? -9.209 3.272 6.289 1.00 0.00 76 ILE A N 12
ATOM 20679 C CA . ILE A 1 76 ? -7.933 3.429 6.975 1.00 0.00 76 ILE A CA 12
ATOM 20680 C C . ILE A 1 76 ? -8.094 3.264 8.482 1.00 0.00 76 ILE A C 12
ATOM 20681 O O . ILE A 1 76 ? -9.047 3.758 9.087 1.00 0.00 76 ILE A O 12
ATOM 20697 N N . PRO A 1 77 ? -7.142 2.556 9.105 1.00 0.00 77 PRO A N 12
ATOM 20698 C CA . PRO A 1 77 ? -7.154 2.311 10.550 1.00 0.00 77 PRO A CA 12
ATOM 20699 C C . PRO A 1 77 ? -6.876 3.577 11.355 1.00 0.00 77 PRO A C 12
ATOM 20700 O O . PRO A 1 77 ? -5.726 3.898 11.647 1.00 0.00 77 PRO A O 12
ATOM 20711 N N . GLY A 1 78 ? -7.940 4.292 11.709 1.00 0.00 78 GLY A N 12
ATOM 20712 C CA . GLY A 1 78 ? -7.789 5.515 12.478 1.00 0.00 78 GLY A CA 12
ATOM 20713 C C . GLY A 1 78 ? -8.923 6.492 12.241 1.00 0.00 78 GLY A C 12
ATOM 20714 O O . GLY A 1 78 ? -9.170 7.376 13.061 1.00 0.00 78 GLY A O 12
ATOM 20718 N N . GLU A 1 79 ? -9.614 6.334 11.116 1.00 0.00 79 GLU A N 12
ATOM 20719 C CA . GLU A 1 79 ? -10.726 7.212 10.773 1.00 0.00 79 GLU A CA 12
ATOM 20720 C C . GLU A 1 79 ? -12.043 6.654 11.307 1.00 0.00 79 GLU A C 12
ATOM 20721 O O . GLU A 1 79 ? -12.072 5.606 11.953 1.00 0.00 79 GLU A O 12
ATOM 20733 N N . LYS A 1 80 ? -13.132 7.364 11.034 1.00 0.00 80 LYS A N 12
ATOM 20734 C CA . LYS A 1 80 ? -14.454 6.941 11.484 1.00 0.00 80 LYS A CA 12
ATOM 20735 C C . LYS A 1 80 ? -15.400 6.759 10.300 1.00 0.00 80 LYS A C 12
ATOM 20736 O O . LYS A 1 80 ? -16.620 6.808 10.455 1.00 0.00 80 LYS A O 12
ATOM 20755 N N . VAL A 1 81 ? -14.828 6.546 9.120 1.00 0.00 81 VAL A N 12
ATOM 20756 C CA . VAL A 1 81 ? -15.620 6.354 7.910 1.00 0.00 81 VAL A CA 12
ATOM 20757 C C . VAL A 1 81 ? -14.954 5.355 6.970 1.00 0.00 81 VAL A C 12
ATOM 20758 O O . VAL A 1 81 ? -13.741 5.154 7.021 1.00 0.00 81 VAL A O 12
ATOM 20771 N N . ALA A 1 82 ? -15.757 4.732 6.113 1.00 0.00 82 ALA A N 12
ATOM 20772 C CA . ALA A 1 82 ? -15.245 3.756 5.160 1.00 0.00 82 ALA A CA 12
ATOM 20773 C C . ALA A 1 82 ? -15.663 4.108 3.736 1.00 0.00 82 ALA A C 12
ATOM 20774 O O . ALA A 1 82 ? -16.312 5.128 3.503 1.00 0.00 82 ALA A O 12
ATOM 20781 N N . HIS A 1 83 ? -15.285 3.258 2.786 1.00 0.00 83 HIS A N 12
ATOM 20782 C CA . HIS A 1 83 ? -15.621 3.480 1.384 1.00 0.00 83 HIS A CA 12
ATOM 20783 C C . HIS A 1 83 ? -15.705 2.157 0.630 1.00 0.00 83 HIS A C 12
ATOM 20784 O O . HIS A 1 83 ? -14.896 1.253 0.846 1.00 0.00 83 HIS A O 12
ATOM 20798 N N . THR A 1 84 ? -16.690 2.048 -0.257 1.00 0.00 84 THR A N 12
ATOM 20799 C CA . THR A 1 84 ? -16.881 0.835 -1.041 1.00 0.00 84 THR A CA 12
ATOM 20800 C C . THR A 1 84 ? -15.557 0.329 -1.603 1.00 0.00 84 THR A C 12
ATOM 20801 O O . THR A 1 84 ? -15.231 -0.851 -1.480 1.00 0.00 84 THR A O 12
ATOM 20812 N N . SER A 1 85 ? -14.798 1.230 -2.219 1.00 0.00 85 SER A N 12
ATOM 20813 C CA . SER A 1 85 ? -13.510 0.873 -2.802 1.00 0.00 85 SER A CA 12
ATOM 20814 C C . SER A 1 85 ? -12.581 2.083 -2.846 1.00 0.00 85 SER A C 12
ATOM 20815 O O . SER A 1 85 ? -12.981 3.201 -2.522 1.00 0.00 85 SER A O 12
ATOM 20823 N N . LEU A 1 86 ? -11.336 1.850 -3.250 1.00 0.00 86 LEU A N 12
ATOM 20824 C CA . LEU A 1 86 ? -10.348 2.919 -3.338 1.00 0.00 86 LEU A CA 12
ATOM 20825 C C . LEU A 1 86 ? -10.931 4.145 -4.035 1.00 0.00 86 LEU A C 12
ATOM 20826 O O . LEU A 1 86 ? -10.753 5.273 -3.578 1.00 0.00 86 LEU A O 12
ATOM 20842 N N . ASP A 1 87 ? -11.629 3.913 -5.141 1.00 0.00 87 ASP A N 12
ATOM 20843 C CA . ASP A 1 87 ? -12.242 4.997 -5.899 1.00 0.00 87 ASP A CA 12
ATOM 20844 C C . ASP A 1 87 ? -13.077 5.892 -4.989 1.00 0.00 87 ASP A C 12
ATOM 20845 O O . ASP A 1 87 ? -12.859 7.101 -4.921 1.00 0.00 87 ASP A O 12
ATOM 20854 N N . ALA A 1 88 ? -14.036 5.289 -4.293 1.00 0.00 88 ALA A N 12
ATOM 20855 C CA . ALA A 1 88 ? -14.903 6.031 -3.387 1.00 0.00 88 ALA A CA 12
ATOM 20856 C C . ALA A 1 88 ? -14.153 6.447 -2.125 1.00 0.00 88 ALA A C 12
ATOM 20857 O O . ALA A 1 88 ? -14.686 7.172 -1.284 1.00 0.00 88 ALA A O 12
ATOM 20864 N N . LEU A 1 89 ? -12.915 5.983 -2.000 1.00 0.00 89 LEU A N 12
ATOM 20865 C CA . LEU A 1 89 ? -12.091 6.306 -0.841 1.00 0.00 89 LEU A CA 12
ATOM 20866 C C . LEU A 1 89 ? -11.129 7.448 -1.156 1.00 0.00 89 LEU A C 12
ATOM 20867 O O . LEU A 1 89 ? -10.610 8.104 -0.253 1.00 0.00 89 LEU A O 12
ATOM 20883 N N . VAL A 1 90 ? -10.899 7.681 -2.444 1.00 0.00 90 VAL A N 12
ATOM 20884 C CA . VAL A 1 90 ? -10.002 8.745 -2.881 1.00 0.00 90 VAL A CA 12
ATOM 20885 C C . VAL A 1 90 ? -10.730 10.084 -2.945 1.00 0.00 90 VAL A C 12
ATOM 20886 O O . VAL A 1 90 ? -10.171 11.125 -2.599 1.00 0.00 90 VAL A O 12
ATOM 20899 N N . THR A 1 91 ? -11.982 10.049 -3.393 1.00 0.00 91 THR A N 12
ATOM 20900 C CA . THR A 1 91 ? -12.787 11.260 -3.504 1.00 0.00 91 THR A CA 12
ATOM 20901 C C . THR A 1 91 ? -13.080 11.853 -2.131 1.00 0.00 91 THR A C 12
ATOM 20902 O O . THR A 1 91 ? -12.861 13.042 -1.897 1.00 0.00 91 THR A O 12
ATOM 20913 N N . PHE A 1 92 ? -13.578 11.017 -1.225 1.00 0.00 92 PHE A N 12
ATOM 20914 C CA . PHE A 1 92 ? -13.902 11.460 0.126 1.00 0.00 92 PHE A CA 12
ATOM 20915 C C . PHE A 1 92 ? -12.679 12.070 0.807 1.00 0.00 92 PHE A C 12
ATOM 20916 O O . PHE A 1 92 ? -12.803 12.964 1.645 1.00 0.00 92 PHE A O 12
ATOM 20933 N N . HIS A 1 93 ? -11.500 11.579 0.443 1.00 0.00 93 HIS A N 12
ATOM 20934 C CA . HIS A 1 93 ? -10.254 12.074 1.017 1.00 0.00 93 HIS A CA 12
ATOM 20935 C C . HIS A 1 93 ? -10.000 13.519 0.598 1.00 0.00 93 HIS A C 12
ATOM 20936 O O . HIS A 1 93 ? -9.466 14.314 1.372 1.00 0.00 93 HIS A O 12
ATOM 20950 N N . GLN A 1 94 ? -10.385 13.852 -0.630 1.00 0.00 94 GLN A N 12
ATOM 20951 C CA . GLN A 1 94 ? -10.196 15.201 -1.150 1.00 0.00 94 GLN A CA 12
ATOM 20952 C C . GLN A 1 94 ? -10.988 16.215 -0.332 1.00 0.00 94 GLN A C 12
ATOM 20953 O O . GLN A 1 94 ? -10.801 17.423 -0.476 1.00 0.00 94 GLN A O 12
ATOM 20967 N N . GLN A 1 95 ? -11.870 15.715 0.527 1.00 0.00 95 GLN A N 12
ATOM 20968 C CA . GLN A 1 95 ? -12.690 16.580 1.368 1.00 0.00 95 GLN A CA 12
ATOM 20969 C C . GLN A 1 95 ? -12.464 16.275 2.846 1.00 0.00 95 GLN A C 12
ATOM 20970 O O . GLN A 1 95 ? -12.615 17.148 3.700 1.00 0.00 95 GLN A O 12
ATOM 20984 N N . LYS A 1 96 ? -12.103 15.031 3.140 1.00 0.00 96 LYS A N 12
ATOM 20985 C CA . LYS A 1 96 ? -11.855 14.610 4.514 1.00 0.00 96 LYS A CA 12
ATOM 20986 C C . LYS A 1 96 ? -10.472 13.981 4.649 1.00 0.00 96 LYS A C 12
ATOM 20987 O O . LYS A 1 96 ? -10.202 12.899 4.128 1.00 0.00 96 LYS A O 12
ATOM 21006 N N . PRO A 1 97 ? -9.574 14.674 5.365 1.00 0.00 97 PRO A N 12
ATOM 21007 C CA . PRO A 1 97 ? -8.204 14.201 5.587 1.00 0.00 97 PRO A CA 12
ATOM 21008 C C . PRO A 1 97 ? -8.152 12.989 6.510 1.00 0.00 97 PRO A C 12
ATOM 21009 O O . PRO A 1 97 ? -9.180 12.381 6.811 1.00 0.00 97 PRO A O 12
ATOM 21020 N N . ILE A 1 98 ? -6.949 12.642 6.957 1.00 0.00 98 ILE A N 12
ATOM 21021 C CA . ILE A 1 98 ? -6.764 11.503 7.847 1.00 0.00 98 ILE A CA 12
ATOM 21022 C C . ILE A 1 98 ? -6.638 11.954 9.298 1.00 0.00 98 ILE A C 12
ATOM 21023 O O . ILE A 1 98 ? -6.185 13.064 9.575 1.00 0.00 98 ILE A O 12
ATOM 21039 N N . GLU A 1 99 ? -7.039 11.084 10.219 1.00 0.00 99 GLU A N 12
ATOM 21040 C CA . GLU A 1 99 ? -6.969 11.394 11.643 1.00 0.00 99 GLU A CA 12
ATOM 21041 C C . GLU A 1 99 ? -5.660 12.100 11.982 1.00 0.00 99 GLU A C 12
ATOM 21042 O O . GLU A 1 99 ? -5.644 13.221 12.494 1.00 0.00 99 GLU A O 12
ATOM 21054 N N . PRO A 1 100 ? -4.534 11.432 11.691 1.00 0.00 100 PRO A N 12
ATOM 21055 C CA . PRO A 1 100 ? -3.199 11.975 11.957 1.00 0.00 100 PRO A CA 12
ATOM 21056 C C . PRO A 1 100 ? -2.857 13.145 11.041 1.00 0.00 100 PRO A C 12
ATOM 21057 O O . PRO A 1 100 ? -2.443 14.208 11.503 1.00 0.00 100 PRO A O 12
ATOM 21068 N N . ARG A 1 101 ? -3.033 12.941 9.738 1.00 0.00 101 ARG A N 12
ATOM 21069 C CA . ARG A 1 101 ? -2.741 13.979 8.757 1.00 0.00 101 ARG A CA 12
ATOM 21070 C C . ARG A 1 101 ? -4.007 14.744 8.384 1.00 0.00 101 ARG A C 12
ATOM 21071 O O . ARG A 1 101 ? -4.953 14.172 7.842 1.00 0.00 101 ARG A O 12
ATOM 21092 N N . ARG A 1 102 ? -4.016 16.041 8.677 1.00 0.00 102 ARG A N 12
ATOM 21093 C CA . ARG A 1 102 ? -5.166 16.884 8.373 1.00 0.00 102 ARG A CA 12
ATOM 21094 C C . ARG A 1 102 ? -5.113 17.377 6.931 1.00 0.00 102 ARG A C 12
ATOM 21095 O O . ARG A 1 102 ? -6.103 17.878 6.399 1.00 0.00 102 ARG A O 12
ATOM 21116 N N . GLU A 1 103 ? -3.950 17.234 6.304 1.00 0.00 103 GLU A N 12
ATOM 21117 C CA . GLU A 1 103 ? -3.768 17.666 4.923 1.00 0.00 103 GLU A CA 12
ATOM 21118 C C . GLU A 1 103 ? -4.817 17.034 4.012 1.00 0.00 103 GLU A C 12
ATOM 21119 O O . GLU A 1 103 ? -5.225 15.890 4.217 1.00 0.00 103 GLU A O 12
ATOM 21131 N N . LEU A 1 104 ? -5.250 17.787 3.007 1.00 0.00 104 LEU A N 12
ATOM 21132 C CA . LEU A 1 104 ? -6.253 17.303 2.065 1.00 0.00 104 LEU A CA 12
ATOM 21133 C C . LEU A 1 104 ? -5.630 17.035 0.699 1.00 0.00 104 LEU A C 12
ATOM 21134 O O . LEU A 1 104 ? -4.486 17.411 0.441 1.00 0.00 104 LEU A O 12
ATOM 21150 N N . LEU A 1 105 ? -6.392 16.386 -0.175 1.00 0.00 105 LEU A N 12
ATOM 21151 C CA . LEU A 1 105 ? -5.916 16.070 -1.518 1.00 0.00 105 LEU A CA 12
ATOM 21152 C C . LEU A 1 105 ? -6.402 17.106 -2.526 1.00 0.00 105 LEU A C 12
ATOM 21153 O O . LEU A 1 105 ? -7.372 17.823 -2.278 1.00 0.00 105 LEU A O 12
ATOM 21169 N N . THR A 1 106 ? -5.720 17.180 -3.665 1.00 0.00 106 THR A N 12
ATOM 21170 C CA . THR A 1 106 ? -6.082 18.128 -4.712 1.00 0.00 106 THR A CA 12
ATOM 21171 C C . THR A 1 106 ? -6.347 17.414 -6.033 1.00 0.00 106 THR A C 12
ATOM 21172 O O . THR A 1 106 ? -7.410 17.574 -6.632 1.00 0.00 106 THR A O 12
ATOM 21183 N N . GLN A 1 107 ? -5.376 16.625 -6.479 1.00 0.00 107 GLN A N 12
ATOM 21184 C CA . GLN A 1 107 ? -5.505 15.887 -7.729 1.00 0.00 107 GLN A CA 12
ATOM 21185 C C . GLN A 1 107 ? -4.692 14.596 -7.687 1.00 0.00 107 GLN A C 12
ATOM 21186 O O . GLN A 1 107 ? -3.690 14.488 -6.979 1.00 0.00 107 GLN A O 12
ATOM 21200 N N . PRO A 1 108 ? -5.133 13.594 -8.461 1.00 0.00 108 PRO A N 12
ATOM 21201 C CA . PRO A 1 108 ? -4.460 12.293 -8.529 1.00 0.00 108 PRO A CA 12
ATOM 21202 C C . PRO A 1 108 ? -3.111 12.374 -9.233 1.00 0.00 108 PRO A C 12
ATOM 21203 O O . PRO A 1 108 ? -2.940 13.138 -10.184 1.00 0.00 108 PRO A O 12
ATOM 21214 N N . CYS A 1 109 ? -2.154 11.582 -8.760 1.00 0.00 109 CYS A N 12
ATOM 21215 C CA . CYS A 1 109 ? -0.818 11.565 -9.345 1.00 0.00 109 CYS A CA 12
ATOM 21216 C C . CYS A 1 109 ? -0.821 10.842 -10.688 1.00 0.00 109 CYS A C 12
ATOM 21217 O O . CYS A 1 109 ? -1.750 10.096 -11.001 1.00 0.00 109 CYS A O 12
ATOM 21225 N N . ARG A 1 110 ? 0.223 11.067 -11.478 1.00 0.00 110 ARG A N 12
ATOM 21226 C CA . ARG A 1 110 ? 0.339 10.440 -12.789 1.00 0.00 110 ARG A CA 12
ATOM 21227 C C . ARG A 1 110 ? 1.604 9.590 -12.874 1.00 0.00 110 ARG A C 12
ATOM 21228 O O . ARG A 1 110 ? 2.676 10.011 -12.441 1.00 0.00 110 ARG A O 12
ATOM 21249 N N . GLN A 1 111 ? 1.469 8.392 -13.436 1.00 0.00 111 GLN A N 12
ATOM 21250 C CA . GLN A 1 111 ? 2.601 7.484 -13.577 1.00 0.00 111 GLN A CA 12
ATOM 21251 C C . GLN A 1 111 ? 3.785 8.187 -14.232 1.00 0.00 111 GLN A C 12
ATOM 21252 O O . GLN A 1 111 ? 3.610 9.119 -15.018 1.00 0.00 111 GLN A O 12
ATOM 21266 N N . LYS A 1 112 ? 4.991 7.734 -13.907 1.00 0.00 112 LYS A N 12
ATOM 21267 C CA . LYS A 1 112 ? 6.204 8.318 -14.465 1.00 0.00 112 LYS A CA 12
ATOM 21268 C C . LYS A 1 112 ? 6.037 8.602 -15.954 1.00 0.00 112 LYS A C 12
ATOM 21269 O O . LYS A 1 112 ? 6.243 7.723 -16.790 1.00 0.00 112 LYS A O 12
ATOM 21288 N N . ASP A 1 113 ? 5.663 9.835 -16.277 1.00 0.00 113 ASP A N 12
ATOM 21289 C CA . ASP A 1 113 ? 5.470 10.236 -17.666 1.00 0.00 113 ASP A CA 12
ATOM 21290 C C . ASP A 1 113 ? 5.501 11.755 -17.803 1.00 0.00 113 ASP A C 12
ATOM 21291 O O . ASP A 1 113 ? 5.434 12.478 -16.809 1.00 0.00 113 ASP A O 12
ATOM 21300 N N . SER A 1 114 ? 5.603 12.231 -19.040 1.00 0.00 114 SER A N 12
ATOM 21301 C CA . SER A 1 114 ? 5.647 13.664 -19.306 1.00 0.00 114 SER A CA 12
ATOM 21302 C C . SER A 1 114 ? 4.240 14.226 -19.488 1.00 0.00 114 SER A C 12
ATOM 21303 O O . SER A 1 114 ? 3.835 15.152 -18.786 1.00 0.00 114 SER A O 12
ATOM 21311 N N . GLY A 1 115 ? 3.501 13.659 -20.436 1.00 0.00 115 GLY A N 12
ATOM 21312 C CA . GLY A 1 115 ? 2.148 14.116 -20.695 1.00 0.00 115 GLY A CA 12
ATOM 21313 C C . GLY A 1 115 ? 1.466 13.319 -21.788 1.00 0.00 115 GLY A C 12
ATOM 21314 O O . GLY A 1 115 ? 1.545 13.652 -22.970 1.00 0.00 115 GLY A O 12
ATOM 21318 N N . PRO A 1 116 ? 0.778 12.237 -21.394 1.00 0.00 116 PRO A N 12
ATOM 21319 C CA . PRO A 1 116 ? 0.066 11.366 -22.335 1.00 0.00 116 PRO A CA 12
ATOM 21320 C C . PRO A 1 116 ? -1.158 12.045 -22.941 1.00 0.00 116 PRO A C 12
ATOM 21321 O O . PRO A 1 116 ? -1.557 11.738 -24.065 1.00 0.00 116 PRO A O 12
ATOM 21332 N N . SER A 1 117 ? -1.749 12.969 -22.190 1.00 0.00 117 SER A N 12
ATOM 21333 C CA . SER A 1 117 ? -2.930 13.689 -22.653 1.00 0.00 117 SER A CA 12
ATOM 21334 C C . SER A 1 117 ? -2.605 14.528 -23.885 1.00 0.00 117 SER A C 12
ATOM 21335 O O . SER A 1 117 ? -1.563 15.178 -23.951 1.00 0.00 117 SER A O 12
ATOM 21343 N N . SER A 1 118 ? -3.508 14.508 -24.861 1.00 0.00 118 SER A N 12
ATOM 21344 C CA . SER A 1 118 ? -3.319 15.263 -26.093 1.00 0.00 118 SER A CA 12
ATOM 21345 C C . SER A 1 118 ? -4.297 16.432 -26.171 1.00 0.00 118 SER A C 12
ATOM 21346 O O . SER A 1 118 ? -5.510 16.248 -26.079 1.00 0.00 118 SER A O 12
ATOM 21354 N N . GLY A 1 119 ? -3.758 17.636 -26.339 1.00 0.00 119 GLY A N 12
ATOM 21355 C CA . GLY A 1 119 ? -4.596 18.818 -26.426 1.00 0.00 119 GLY A CA 12
ATOM 21356 C C . GLY A 1 119 ? -5.444 19.019 -25.185 1.00 0.00 119 GLY A C 12
ATOM 21357 O O . GLY A 1 119 ? -5.874 20.135 -24.895 1.00 0.00 119 GLY A O 12
ATOM 21361 N N . GLY A 1 1 ? 9.590 -6.894 4.099 1.00 0.00 1 GLY A N 13
ATOM 21362 C CA . GLY A 1 1 ? 8.920 -8.165 4.310 1.00 0.00 1 GLY A CA 13
ATOM 21363 C C . GLY A 1 1 ? 9.723 -9.336 3.782 1.00 0.00 1 GLY A C 13
ATOM 21364 O O . GLY A 1 1 ? 10.790 -9.153 3.196 1.00 0.00 1 GLY A O 13
ATOM 21368 N N . SER A 1 2 ? 9.210 -10.545 3.991 1.00 0.00 2 SER A N 13
ATOM 21369 C CA . SER A 1 2 ? 9.890 -11.752 3.536 1.00 0.00 2 SER A CA 13
ATOM 21370 C C . SER A 1 2 ? 9.428 -12.140 2.134 1.00 0.00 2 SER A C 13
ATOM 21371 O O . SER A 1 2 ? 10.244 -12.420 1.256 1.00 0.00 2 SER A O 13
ATOM 21379 N N . SER A 1 3 ? 8.115 -12.154 1.934 1.00 0.00 3 SER A N 13
ATOM 21380 C CA . SER A 1 3 ? 7.543 -12.512 0.641 1.00 0.00 3 SER A CA 13
ATOM 21381 C C . SER A 1 3 ? 7.714 -11.374 -0.362 1.00 0.00 3 SER A C 13
ATOM 21382 O O . SER A 1 3 ? 7.402 -10.222 -0.069 1.00 0.00 3 SER A O 13
ATOM 21390 N N . GLY A 1 4 ? 8.214 -11.709 -1.547 1.00 0.00 4 GLY A N 13
ATOM 21391 C CA . GLY A 1 4 ? 8.420 -10.706 -2.576 1.00 0.00 4 GLY A CA 13
ATOM 21392 C C . GLY A 1 4 ? 7.850 -11.126 -3.917 1.00 0.00 4 GLY A C 13
ATOM 21393 O O . GLY A 1 4 ? 8.417 -11.978 -4.600 1.00 0.00 4 GLY A O 13
ATOM 21397 N N . SER A 1 5 ? 6.724 -10.527 -4.294 1.00 0.00 5 SER A N 13
ATOM 21398 C CA . SER A 1 5 ? 6.075 -10.847 -5.559 1.00 0.00 5 SER A CA 13
ATOM 21399 C C . SER A 1 5 ? 6.669 -10.026 -6.698 1.00 0.00 5 SER A C 13
ATOM 21400 O O . SER A 1 5 ? 6.827 -8.810 -6.585 1.00 0.00 5 SER A O 13
ATOM 21408 N N . SER A 1 6 ? 6.997 -10.699 -7.797 1.00 0.00 6 SER A N 13
ATOM 21409 C CA . SER A 1 6 ? 7.578 -10.032 -8.956 1.00 0.00 6 SER A CA 13
ATOM 21410 C C . SER A 1 6 ? 7.046 -10.637 -10.252 1.00 0.00 6 SER A C 13
ATOM 21411 O O . SER A 1 6 ? 7.261 -11.814 -10.535 1.00 0.00 6 SER A O 13
ATOM 21419 N N . GLY A 1 7 ? 6.350 -9.820 -11.037 1.00 0.00 7 GLY A N 13
ATOM 21420 C CA . GLY A 1 7 ? 5.798 -10.290 -12.294 1.00 0.00 7 GLY A CA 13
ATOM 21421 C C . GLY A 1 7 ? 6.042 -9.321 -13.434 1.00 0.00 7 GLY A C 13
ATOM 21422 O O . GLY A 1 7 ? 6.965 -8.509 -13.381 1.00 0.00 7 GLY A O 13
ATOM 21426 N N . GLY A 1 8 ? 5.212 -9.407 -14.470 1.00 0.00 8 GLY A N 13
ATOM 21427 C CA . GLY A 1 8 ? 5.361 -8.526 -15.614 1.00 0.00 8 GLY A CA 13
ATOM 21428 C C . GLY A 1 8 ? 4.943 -7.102 -15.306 1.00 0.00 8 GLY A C 13
ATOM 21429 O O . GLY A 1 8 ? 5.449 -6.490 -14.365 1.00 0.00 8 GLY A O 13
ATOM 21433 N N . GLN A 1 9 ? 4.020 -6.572 -16.102 1.00 0.00 9 GLN A N 13
ATOM 21434 C CA . GLN A 1 9 ? 3.537 -5.210 -15.911 1.00 0.00 9 GLN A CA 13
ATOM 21435 C C . GLN A 1 9 ? 2.088 -5.077 -16.366 1.00 0.00 9 GLN A C 13
ATOM 21436 O O . GLN A 1 9 ? 1.660 -5.738 -17.314 1.00 0.00 9 GLN A O 13
ATOM 21450 N N . LEU A 1 10 ? 1.336 -4.220 -15.686 1.00 0.00 10 LEU A N 13
ATOM 21451 C CA . LEU A 1 10 ? -0.068 -3.999 -16.020 1.00 0.00 10 LEU A CA 13
ATOM 21452 C C . LEU A 1 10 ? -0.202 -3.253 -17.342 1.00 0.00 10 LEU A C 13
ATOM 21453 O O . LEU A 1 10 ? 0.796 -2.884 -17.962 1.00 0.00 10 LEU A O 13
ATOM 21469 N N . ALA A 1 11 ? -1.441 -3.029 -17.768 1.00 0.00 11 ALA A N 13
ATOM 21470 C CA . ALA A 1 11 ? -1.705 -2.321 -19.014 1.00 0.00 11 ALA A CA 13
ATOM 21471 C C . ALA A 1 11 ? -2.453 -1.018 -18.757 1.00 0.00 11 ALA A C 13
ATOM 21472 O O . ALA A 1 11 ? -3.273 -0.932 -17.844 1.00 0.00 11 ALA A O 13
ATOM 21479 N N . GLN A 1 12 ? -2.164 -0.005 -19.569 1.00 0.00 12 GLN A N 13
ATOM 21480 C CA . GLN A 1 12 ? -2.809 1.295 -19.427 1.00 0.00 12 GLN A CA 13
ATOM 21481 C C . GLN A 1 12 ? -4.134 1.329 -20.180 1.00 0.00 12 GLN A C 13
ATOM 21482 O O . GLN A 1 12 ? -4.180 1.676 -21.360 1.00 0.00 12 GLN A O 13
ATOM 21496 N N . ASP A 1 13 ? -5.210 0.968 -19.489 1.00 0.00 13 ASP A N 13
ATOM 21497 C CA . ASP A 1 13 ? -6.538 0.959 -20.092 1.00 0.00 13 ASP A CA 13
ATOM 21498 C C . ASP A 1 13 ? -7.609 0.674 -19.045 1.00 0.00 13 ASP A C 13
ATOM 21499 O O . ASP A 1 13 ? -7.648 -0.408 -18.461 1.00 0.00 13 ASP A O 13
ATOM 21508 N N . GLY A 1 14 ? -8.476 1.654 -18.810 1.00 0.00 14 GLY A N 13
ATOM 21509 C CA . GLY A 1 14 ? -9.536 1.490 -17.831 1.00 0.00 14 GLY A CA 13
ATOM 21510 C C . GLY A 1 14 ? -9.029 1.591 -16.406 1.00 0.00 14 GLY A C 13
ATOM 21511 O O . GLY A 1 14 ? -9.575 0.963 -15.499 1.00 0.00 14 GLY A O 13
ATOM 21515 N N . VAL A 1 15 ? -7.979 2.382 -16.208 1.00 0.00 15 VAL A N 13
ATOM 21516 C CA . VAL A 1 15 ? -7.397 2.563 -14.883 1.00 0.00 15 VAL A CA 13
ATOM 21517 C C . VAL A 1 15 ? -6.945 4.004 -14.674 1.00 0.00 15 VAL A C 13
ATOM 21518 O O . VAL A 1 15 ? -6.359 4.631 -15.557 1.00 0.00 15 VAL A O 13
ATOM 21531 N N . PRO A 1 16 ? -7.221 4.542 -13.477 1.00 0.00 16 PRO A N 13
ATOM 21532 C CA . PRO A 1 16 ? -6.850 5.915 -13.123 1.00 0.00 16 PRO A CA 13
ATOM 21533 C C . PRO A 1 16 ? -5.344 6.086 -12.961 1.00 0.00 16 PRO A C 13
ATOM 21534 O O . PRO A 1 16 ? -4.593 5.110 -12.986 1.00 0.00 16 PRO A O 13
ATOM 21545 N N . GLU A 1 17 ? -4.907 7.331 -12.795 1.00 0.00 17 GLU A N 13
ATOM 21546 C CA . GLU A 1 17 ? -3.489 7.627 -12.629 1.00 0.00 17 GLU A CA 13
ATOM 21547 C C . GLU A 1 17 ? -3.053 7.408 -11.183 1.00 0.00 17 GLU A C 13
ATOM 21548 O O . GLU A 1 17 ? -1.971 6.882 -10.923 1.00 0.00 17 GLU A O 13
ATOM 21560 N N . TRP A 1 18 ? -3.903 7.816 -10.247 1.00 0.00 18 TRP A N 13
ATOM 21561 C CA . TRP A 1 18 ? -3.605 7.665 -8.828 1.00 0.00 18 TRP A CA 13
ATOM 21562 C C . TRP A 1 18 ? -3.354 6.203 -8.475 1.00 0.00 18 TRP A C 13
ATOM 21563 O O . TRP A 1 18 ? -2.818 5.894 -7.411 1.00 0.00 18 TRP A O 13
ATOM 21584 N N . PHE A 1 19 ? -3.742 5.307 -9.377 1.00 0.00 19 PHE A N 13
ATOM 21585 C CA . PHE A 1 19 ? -3.559 3.877 -9.160 1.00 0.00 19 PHE A CA 13
ATOM 21586 C C . PHE A 1 19 ? -2.271 3.388 -9.816 1.00 0.00 19 PHE A C 13
ATOM 21587 O O . PHE A 1 19 ? -2.268 2.979 -10.978 1.00 0.00 19 PHE A O 13
ATOM 21604 N N . HIS A 1 20 ? -1.176 3.434 -9.063 1.00 0.00 20 HIS A N 13
ATOM 21605 C CA . HIS A 1 20 ? 0.120 2.997 -9.571 1.00 0.00 20 HIS A CA 13
ATOM 21606 C C . HIS A 1 20 ? 0.301 1.494 -9.374 1.00 0.00 20 HIS A C 13
ATOM 21607 O O . HIS A 1 20 ? 1.385 1.030 -9.024 1.00 0.00 20 HIS A O 13
ATOM 21621 N N . GLY A 1 21 ? -0.770 0.739 -9.602 1.00 0.00 21 GLY A N 13
ATOM 21622 C CA . GLY A 1 21 ? -0.708 -0.703 -9.443 1.00 0.00 21 GLY A CA 13
ATOM 21623 C C . GLY A 1 21 ? 0.116 -1.119 -8.241 1.00 0.00 21 GLY A C 13
ATOM 21624 O O . GLY A 1 21 ? -0.353 -1.049 -7.105 1.00 0.00 21 GLY A O 13
ATOM 21628 N N . ALA A 1 22 ? 1.345 -1.556 -8.490 1.00 0.00 22 ALA A N 13
ATOM 21629 C CA . ALA A 1 22 ? 2.236 -1.986 -7.419 1.00 0.00 22 ALA A CA 13
ATOM 21630 C C . ALA A 1 22 ? 3.612 -1.343 -7.559 1.00 0.00 22 ALA A C 13
ATOM 21631 O O . ALA A 1 22 ? 4.499 -1.892 -8.213 1.00 0.00 22 ALA A O 13
ATOM 21638 N N . ILE A 1 23 ? 3.782 -0.179 -6.942 1.00 0.00 23 ILE A N 13
ATOM 21639 C CA . ILE A 1 23 ? 5.049 0.537 -6.998 1.00 0.00 23 ILE A CA 13
ATOM 21640 C C . ILE A 1 23 ? 5.864 0.312 -5.728 1.00 0.00 23 ILE A C 13
ATOM 21641 O O . ILE A 1 23 ? 5.390 -0.307 -4.776 1.00 0.00 23 ILE A O 13
ATOM 21657 N N . SER A 1 24 ? 7.091 0.824 -5.720 1.00 0.00 24 SER A N 13
ATOM 21658 C CA . SER A 1 24 ? 7.973 0.678 -4.569 1.00 0.00 24 SER A CA 13
ATOM 21659 C C . SER A 1 24 ? 7.994 1.956 -3.735 1.00 0.00 24 SER A C 13
ATOM 21660 O O . SER A 1 24 ? 8.010 3.061 -4.276 1.00 0.00 24 SER A O 13
ATOM 21668 N N . ARG A 1 25 ? 7.995 1.795 -2.416 1.00 0.00 25 ARG A N 13
ATOM 21669 C CA . ARG A 1 25 ? 8.014 2.935 -1.507 1.00 0.00 25 ARG A CA 13
ATOM 21670 C C . ARG A 1 25 ? 8.839 4.079 -2.087 1.00 0.00 25 ARG A C 13
ATOM 21671 O O . ARG A 1 25 ? 8.484 5.248 -1.943 1.00 0.00 25 ARG A O 13
ATOM 21692 N N . GLU A 1 26 ? 9.942 3.733 -2.744 1.00 0.00 26 GLU A N 13
ATOM 21693 C CA . GLU A 1 26 ? 10.818 4.733 -3.344 1.00 0.00 26 GLU A CA 13
ATOM 21694 C C . GLU A 1 26 ? 10.112 5.458 -4.486 1.00 0.00 26 GLU A C 13
ATOM 21695 O O . GLU A 1 26 ? 10.070 6.689 -4.522 1.00 0.00 26 GLU A O 13
ATOM 21707 N N . ASP A 1 27 ? 9.562 4.689 -5.418 1.00 0.00 27 ASP A N 13
ATOM 21708 C CA . ASP A 1 27 ? 8.857 5.257 -6.561 1.00 0.00 27 ASP A CA 13
ATOM 21709 C C . ASP A 1 27 ? 7.713 6.156 -6.103 1.00 0.00 27 ASP A C 13
ATOM 21710 O O . ASP A 1 27 ? 7.451 7.197 -6.704 1.00 0.00 27 ASP A O 13
ATOM 21719 N N . ALA A 1 28 ? 7.035 5.745 -5.036 1.00 0.00 28 ALA A N 13
ATOM 21720 C CA . ALA A 1 28 ? 5.920 6.514 -4.497 1.00 0.00 28 ALA A CA 13
ATOM 21721 C C . ALA A 1 28 ? 6.376 7.895 -4.041 1.00 0.00 28 ALA A C 13
ATOM 21722 O O . ALA A 1 28 ? 5.782 8.908 -4.410 1.00 0.00 28 ALA A O 13
ATOM 21729 N N . GLU A 1 29 ? 7.433 7.928 -3.235 1.00 0.00 29 GLU A N 13
ATOM 21730 C CA . GLU A 1 29 ? 7.966 9.187 -2.727 1.00 0.00 29 GLU A CA 13
ATOM 21731 C C . GLU A 1 29 ? 8.565 10.020 -3.857 1.00 0.00 29 GLU A C 13
ATOM 21732 O O . GLU A 1 29 ? 8.458 11.245 -3.862 1.00 0.00 29 GLU A O 13
ATOM 21744 N N . ASN A 1 30 ? 9.195 9.345 -4.812 1.00 0.00 30 ASN A N 13
ATOM 21745 C CA . ASN A 1 30 ? 9.811 10.021 -5.948 1.00 0.00 30 ASN A CA 13
ATOM 21746 C C . ASN A 1 30 ? 8.754 10.485 -6.944 1.00 0.00 30 ASN A C 13
ATOM 21747 O O . ASN A 1 30 ? 8.981 11.414 -7.722 1.00 0.00 30 ASN A O 13
ATOM 21758 N N . LEU A 1 31 ? 7.596 9.833 -6.917 1.00 0.00 31 LEU A N 13
ATOM 21759 C CA . LEU A 1 31 ? 6.502 10.178 -7.818 1.00 0.00 31 LEU A CA 13
ATOM 21760 C C . LEU A 1 31 ? 5.803 11.455 -7.361 1.00 0.00 31 LEU A C 13
ATOM 21761 O O . LEU A 1 31 ? 5.256 12.201 -8.174 1.00 0.00 31 LEU A O 13
ATOM 21777 N N . LEU A 1 32 ? 5.826 11.701 -6.057 1.00 0.00 32 LEU A N 13
ATOM 21778 C CA . LEU A 1 32 ? 5.197 12.890 -5.490 1.00 0.00 32 LEU A CA 13
ATOM 21779 C C . LEU A 1 32 ? 6.214 14.011 -5.308 1.00 0.00 32 LEU A C 13
ATOM 21780 O O . LEU A 1 32 ? 5.869 15.191 -5.361 1.00 0.00 32 LEU A O 13
ATOM 21796 N N . GLU A 1 33 ? 7.471 13.633 -5.095 1.00 0.00 33 GLU A N 13
ATOM 21797 C CA . GLU A 1 33 ? 8.539 14.607 -4.906 1.00 0.00 33 GLU A CA 13
ATOM 21798 C C . GLU A 1 33 ? 8.525 15.653 -6.017 1.00 0.00 33 GLU A C 13
ATOM 21799 O O . GLU A 1 33 ? 8.594 16.853 -5.756 1.00 0.00 33 GLU A O 13
ATOM 21811 N N . SER A 1 34 ? 8.436 15.187 -7.259 1.00 0.00 34 SER A N 13
ATOM 21812 C CA . SER A 1 34 ? 8.417 16.080 -8.411 1.00 0.00 34 SER A CA 13
ATOM 21813 C C . SER A 1 34 ? 6.999 16.558 -8.705 1.00 0.00 34 SER A C 13
ATOM 21814 O O . SER A 1 34 ? 6.692 16.976 -9.821 1.00 0.00 34 SER A O 13
ATOM 21822 N N . GLN A 1 35 ? 6.138 16.492 -7.694 1.00 0.00 35 GLN A N 13
ATOM 21823 C CA . GLN A 1 35 ? 4.751 16.917 -7.844 1.00 0.00 35 GLN A CA 13
ATOM 21824 C C . GLN A 1 35 ? 4.400 17.998 -6.827 1.00 0.00 35 GLN A C 13
ATOM 21825 O O . GLN A 1 35 ? 4.989 18.086 -5.749 1.00 0.00 35 GLN A O 13
ATOM 21839 N N . PRO A 1 36 ? 3.419 18.844 -7.176 1.00 0.00 36 PRO A N 13
ATOM 21840 C CA . PRO A 1 36 ? 2.968 19.935 -6.307 1.00 0.00 36 PRO A CA 13
ATOM 21841 C C . PRO A 1 36 ? 2.226 19.427 -5.075 1.00 0.00 36 PRO A C 13
ATOM 21842 O O . PRO A 1 36 ? 1.580 18.379 -5.116 1.00 0.00 36 PRO A O 13
ATOM 21853 N N . LEU A 1 37 ? 2.322 20.175 -3.982 1.00 0.00 37 LEU A N 13
ATOM 21854 C CA . LEU A 1 37 ? 1.659 19.800 -2.738 1.00 0.00 37 LEU A CA 13
ATOM 21855 C C . LEU A 1 37 ? 0.208 19.404 -2.993 1.00 0.00 37 LEU A C 13
ATOM 21856 O O . LEU A 1 37 ? -0.532 20.118 -3.666 1.00 0.00 37 LEU A O 13
ATOM 21872 N N . GLY A 1 38 ? -0.193 18.261 -2.445 1.00 0.00 38 GLY A N 13
ATOM 21873 C CA . GLY A 1 38 ? -1.554 17.790 -2.622 1.00 0.00 38 GLY A CA 13
ATOM 21874 C C . GLY A 1 38 ? -1.633 16.564 -3.510 1.00 0.00 38 GLY A C 13
ATOM 21875 O O . GLY A 1 38 ? -2.553 15.755 -3.383 1.00 0.00 38 GLY A O 13
ATOM 21879 N N . SER A 1 39 ? -0.667 16.424 -4.412 1.00 0.00 39 SER A N 13
ATOM 21880 C CA . SER A 1 39 ? -0.634 15.291 -5.328 1.00 0.00 39 SER A CA 13
ATOM 21881 C C . SER A 1 39 ? -0.741 13.973 -4.565 1.00 0.00 39 SER A C 13
ATOM 21882 O O . SER A 1 39 ? 0.210 13.541 -3.914 1.00 0.00 39 SER A O 13
ATOM 21890 N N . PHE A 1 40 ? -1.907 13.340 -4.653 1.00 0.00 40 PHE A N 13
ATOM 21891 C CA . PHE A 1 40 ? -2.140 12.072 -3.970 1.00 0.00 40 PHE A CA 13
ATOM 21892 C C . PHE A 1 40 ? -1.927 10.897 -4.920 1.00 0.00 40 PHE A C 13
ATOM 21893 O O . PHE A 1 40 ? -1.955 11.057 -6.141 1.00 0.00 40 PHE A O 13
ATOM 21910 N N . LEU A 1 41 ? -1.712 9.716 -4.350 1.00 0.00 41 LEU A N 13
ATOM 21911 C CA . LEU A 1 41 ? -1.493 8.512 -5.145 1.00 0.00 41 LEU A CA 13
ATOM 21912 C C . LEU A 1 41 ? -1.647 7.260 -4.288 1.00 0.00 41 LEU A C 13
ATOM 21913 O O . LEU A 1 41 ? -1.629 7.330 -3.059 1.00 0.00 41 LEU A O 13
ATOM 21929 N N . ILE A 1 42 ? -1.797 6.114 -4.945 1.00 0.00 42 ILE A N 13
ATOM 21930 C CA . ILE A 1 42 ? -1.951 4.846 -4.244 1.00 0.00 42 ILE A CA 13
ATOM 21931 C C . ILE A 1 42 ? -1.077 3.763 -4.868 1.00 0.00 42 ILE A C 13
ATOM 21932 O O . ILE A 1 42 ? -0.685 3.862 -6.030 1.00 0.00 42 ILE A O 13
ATOM 21948 N N . ARG A 1 43 ? -0.777 2.730 -4.088 1.00 0.00 43 ARG A N 13
ATOM 21949 C CA . ARG A 1 43 ? 0.050 1.628 -4.564 1.00 0.00 43 ARG A CA 13
ATOM 21950 C C . ARG A 1 43 ? -0.315 0.327 -3.853 1.00 0.00 43 ARG A C 13
ATOM 21951 O O . ARG A 1 43 ? -0.045 0.162 -2.664 1.00 0.00 43 ARG A O 13
ATOM 21972 N N . VAL A 1 44 ? -0.930 -0.591 -4.590 1.00 0.00 44 VAL A N 13
ATOM 21973 C CA . VAL A 1 44 ? -1.332 -1.876 -4.032 1.00 0.00 44 VAL A CA 13
ATOM 21974 C C . VAL A 1 44 ? -0.329 -2.361 -2.991 1.00 0.00 44 VAL A C 13
ATOM 21975 O O . VAL A 1 44 ? 0.882 -2.248 -3.182 1.00 0.00 44 VAL A O 13
ATOM 21988 N N . SER A 1 45 ? -0.841 -2.901 -1.890 1.00 0.00 45 SER A N 13
ATOM 21989 C CA . SER A 1 45 ? 0.010 -3.399 -0.816 1.00 0.00 45 SER A CA 13
ATOM 21990 C C . SER A 1 45 ? 0.425 -4.844 -1.077 1.00 0.00 45 SER A C 13
ATOM 21991 O O . SER A 1 45 ? -0.318 -5.615 -1.686 1.00 0.00 45 SER A O 13
ATOM 21999 N N . HIS A 1 46 ? 1.617 -5.204 -0.615 1.00 0.00 46 HIS A N 13
ATOM 22000 C CA . HIS A 1 46 ? 2.133 -6.557 -0.797 1.00 0.00 46 HIS A CA 13
ATOM 22001 C C . HIS A 1 46 ? 2.419 -7.216 0.549 1.00 0.00 46 HIS A C 13
ATOM 22002 O O . HIS A 1 46 ? 2.225 -8.421 0.714 1.00 0.00 46 HIS A O 13
ATOM 22016 N N . SER A 1 47 ? 2.881 -6.419 1.506 1.00 0.00 47 SER A N 13
ATOM 22017 C CA . SER A 1 47 ? 3.197 -6.926 2.836 1.00 0.00 47 SER A CA 13
ATOM 22018 C C . SER A 1 47 ? 1.926 -7.280 3.600 1.00 0.00 47 SER A C 13
ATOM 22019 O O . SER A 1 47 ? 1.940 -8.125 4.496 1.00 0.00 47 SER A O 13
ATOM 22027 N N . HIS A 1 48 ? 0.825 -6.628 3.240 1.00 0.00 48 HIS A N 13
ATOM 22028 C CA . HIS A 1 48 ? -0.458 -6.873 3.890 1.00 0.00 48 HIS A CA 13
ATOM 22029 C C . HIS A 1 48 ? -1.609 -6.691 2.907 1.00 0.00 48 HIS A C 13
ATOM 22030 O O . HIS A 1 48 ? -1.777 -5.619 2.324 1.00 0.00 48 HIS A O 13
ATOM 22044 N N . VAL A 1 49 ? -2.399 -7.744 2.727 1.00 0.00 49 VAL A N 13
ATOM 22045 C CA . VAL A 1 49 ? -3.536 -7.700 1.814 1.00 0.00 49 VAL A CA 13
ATOM 22046 C C . VAL A 1 49 ? -4.289 -6.381 1.938 1.00 0.00 49 VAL A C 13
ATOM 22047 O O . VAL A 1 49 ? -4.972 -6.135 2.932 1.00 0.00 49 VAL A O 13
ATOM 22060 N N . GLY A 1 50 ? -4.162 -5.534 0.921 1.00 0.00 50 GLY A N 13
ATOM 22061 C CA . GLY A 1 50 ? -4.837 -4.250 0.935 1.00 0.00 50 GLY A CA 13
ATOM 22062 C C . GLY A 1 50 ? -4.142 -3.220 0.068 1.00 0.00 50 GLY A C 13
ATOM 22063 O O . GLY A 1 50 ? -3.601 -3.550 -0.988 1.00 0.00 50 GLY A O 13
ATOM 22067 N N . TYR A 1 51 ? -4.156 -1.968 0.512 1.00 0.00 51 TYR A N 13
ATOM 22068 C CA . TYR A 1 51 ? -3.526 -0.885 -0.233 1.00 0.00 51 TYR A CA 13
ATOM 22069 C C . TYR A 1 51 ? -2.849 0.104 0.710 1.00 0.00 51 TYR A C 13
ATOM 22070 O O . TYR A 1 51 ? -2.805 -0.106 1.923 1.00 0.00 51 TYR A O 13
ATOM 22088 N N . THR A 1 52 ? -2.319 1.184 0.145 1.00 0.00 52 THR A N 13
ATOM 22089 C CA . THR A 1 52 ? -1.644 2.206 0.934 1.00 0.00 52 THR A CA 13
ATOM 22090 C C . THR A 1 52 ? -1.815 3.586 0.310 1.00 0.00 52 THR A C 13
ATOM 22091 O O . THR A 1 52 ? -1.203 3.897 -0.714 1.00 0.00 52 THR A O 13
ATOM 22102 N N . LEU A 1 53 ? -2.650 4.412 0.931 1.00 0.00 53 LEU A N 13
ATOM 22103 C CA . LEU A 1 53 ? -2.902 5.761 0.436 1.00 0.00 53 LEU A CA 13
ATOM 22104 C C . LEU A 1 53 ? -1.775 6.708 0.838 1.00 0.00 53 LEU A C 13
ATOM 22105 O O . LEU A 1 53 ? -1.377 6.756 2.001 1.00 0.00 53 LEU A O 13
ATOM 22121 N N . SER A 1 54 ? -1.268 7.460 -0.132 1.00 0.00 54 SER A N 13
ATOM 22122 C CA . SER A 1 54 ? -0.186 8.405 0.120 1.00 0.00 54 SER A CA 13
ATOM 22123 C C . SER A 1 54 ? -0.388 9.688 -0.680 1.00 0.00 54 SER A C 13
ATOM 22124 O O . SER A 1 54 ? -1.116 9.707 -1.672 1.00 0.00 54 SER A O 13
ATOM 22132 N N . TYR A 1 55 ? 0.264 10.760 -0.241 1.00 0.00 55 TYR A N 13
ATOM 22133 C CA . TYR A 1 55 ? 0.154 12.048 -0.914 1.00 0.00 55 TYR A CA 13
ATOM 22134 C C . TYR A 1 55 ? 1.116 13.064 -0.306 1.00 0.00 55 TYR A C 13
ATOM 22135 O O . TYR A 1 55 ? 1.486 12.964 0.865 1.00 0.00 55 TYR A O 13
ATOM 22153 N N . LYS A 1 56 ? 1.520 14.043 -1.109 1.00 0.00 56 LYS A N 13
ATOM 22154 C CA . LYS A 1 56 ? 2.438 15.079 -0.652 1.00 0.00 56 LYS A CA 13
ATOM 22155 C C . LYS A 1 56 ? 1.763 15.993 0.366 1.00 0.00 56 LYS A C 13
ATOM 22156 O O . LYS A 1 56 ? 0.696 16.547 0.105 1.00 0.00 56 LYS A O 13
ATOM 22175 N N . ALA A 1 57 ? 2.394 16.148 1.525 1.00 0.00 57 ALA A N 13
ATOM 22176 C CA . ALA A 1 57 ? 1.856 16.999 2.580 1.00 0.00 57 ALA A CA 13
ATOM 22177 C C . ALA A 1 57 ? 2.810 18.144 2.903 1.00 0.00 57 ALA A C 13
ATOM 22178 O O . ALA A 1 57 ? 4.029 17.972 2.881 1.00 0.00 57 ALA A O 13
ATOM 22185 N N . GLN A 1 58 ? 2.247 19.310 3.199 1.00 0.00 58 GLN A N 13
ATOM 22186 C CA . GLN A 1 58 ? 3.049 20.484 3.524 1.00 0.00 58 GLN A CA 13
ATOM 22187 C C . GLN A 1 58 ? 4.311 20.088 4.286 1.00 0.00 58 GLN A C 13
ATOM 22188 O O . GLN A 1 58 ? 5.411 20.530 3.956 1.00 0.00 58 GLN A O 13
ATOM 22202 N N . SER A 1 59 ? 4.142 19.252 5.306 1.00 0.00 59 SER A N 13
ATOM 22203 C CA . SER A 1 59 ? 5.267 18.799 6.117 1.00 0.00 59 SER A CA 13
ATOM 22204 C C . SER A 1 59 ? 6.182 17.882 5.311 1.00 0.00 59 SER A C 13
ATOM 22205 O O . SER A 1 59 ? 7.333 18.220 5.036 1.00 0.00 59 SER A O 13
ATOM 22213 N N . SER A 1 60 ? 5.662 16.718 4.936 1.00 0.00 60 SER A N 13
ATOM 22214 C CA . SER A 1 60 ? 6.432 15.749 4.166 1.00 0.00 60 SER A CA 13
ATOM 22215 C C . SER A 1 60 ? 5.562 14.564 3.757 1.00 0.00 60 SER A C 13
ATOM 22216 O O . SER A 1 60 ? 4.567 14.255 4.414 1.00 0.00 60 SER A O 13
ATOM 22224 N N . CYS A 1 61 ? 5.943 13.907 2.667 1.00 0.00 61 CYS A N 13
ATOM 22225 C CA . CYS A 1 61 ? 5.197 12.757 2.169 1.00 0.00 61 CYS A CA 13
ATOM 22226 C C . CYS A 1 61 ? 4.776 11.843 3.315 1.00 0.00 61 CYS A C 13
ATOM 22227 O O . CYS A 1 61 ? 5.534 11.629 4.263 1.00 0.00 61 CYS A O 13
ATOM 22235 N N . CYS A 1 62 ? 3.563 11.308 3.224 1.00 0.00 62 CYS A N 13
ATOM 22236 C CA . CYS A 1 62 ? 3.040 10.419 4.254 1.00 0.00 62 CYS A CA 13
ATOM 22237 C C . CYS A 1 62 ? 2.702 9.051 3.673 1.00 0.00 62 CYS A C 13
ATOM 22238 O O . CYS A 1 62 ? 2.814 8.867 2.461 1.00 0.00 62 CYS A O 13
ATOM 22246 N N . HIS A 1 63 ? 2.302 8.130 4.537 1.00 0.00 63 HIS A N 13
ATOM 22247 C CA . HIS A 1 63 ? 1.955 6.789 4.096 1.00 0.00 63 HIS A CA 13
ATOM 22248 C C . HIS A 1 63 ? 0.902 6.197 5.035 1.00 0.00 63 HIS A C 13
ATOM 22249 O O . HIS A 1 63 ? 1.185 5.793 6.162 1.00 0.00 63 HIS A O 13
ATOM 22263 N N . PHE A 1 64 ? -0.330 6.154 4.540 1.00 0.00 64 PHE A N 13
ATOM 22264 C CA . PHE A 1 64 ? -1.446 5.618 5.311 1.00 0.00 64 PHE A CA 13
ATOM 22265 C C . PHE A 1 64 ? -1.813 4.216 4.835 1.00 0.00 64 PHE A C 13
ATOM 22266 O O . PHE A 1 64 ? -2.097 4.003 3.657 1.00 0.00 64 PHE A O 13
ATOM 22283 N N . MET A 1 65 ? -1.803 3.262 5.760 1.00 0.00 65 MET A N 13
ATOM 22284 C CA . MET A 1 65 ? -2.134 1.879 5.436 1.00 0.00 65 MET A CA 13
ATOM 22285 C C . MET A 1 65 ? -3.642 1.702 5.286 1.00 0.00 65 MET A C 13
ATOM 22286 O O . MET A 1 65 ? -4.422 2.256 6.061 1.00 0.00 65 MET A O 13
ATOM 22300 N N . VAL A 1 66 ? -4.046 0.929 4.283 1.00 0.00 66 VAL A N 13
ATOM 22301 C CA . VAL A 1 66 ? -5.460 0.679 4.032 1.00 0.00 66 VAL A CA 13
ATOM 22302 C C . VAL A 1 66 ? -5.782 -0.808 4.132 1.00 0.00 66 VAL A C 13
ATOM 22303 O O . VAL A 1 66 ? -5.310 -1.612 3.328 1.00 0.00 66 VAL A O 13
ATOM 22316 N N . LYS A 1 67 ? -6.589 -1.168 5.124 1.00 0.00 67 LYS A N 13
ATOM 22317 C CA . LYS A 1 67 ? -6.977 -2.558 5.329 1.00 0.00 67 LYS A CA 13
ATOM 22318 C C . LYS A 1 67 ? -8.213 -2.906 4.505 1.00 0.00 67 LYS A C 13
ATOM 22319 O O . LYS A 1 67 ? -8.921 -2.020 4.026 1.00 0.00 67 LYS A O 13
ATOM 22338 N N . LEU A 1 68 ? -8.466 -4.200 4.345 1.00 0.00 68 LEU A N 13
ATOM 22339 C CA . LEU A 1 68 ? -9.618 -4.665 3.579 1.00 0.00 68 LEU A CA 13
ATOM 22340 C C . LEU A 1 68 ? -10.663 -5.292 4.496 1.00 0.00 68 LEU A C 13
ATOM 22341 O O . LEU A 1 68 ? -10.512 -6.432 4.940 1.00 0.00 68 LEU A O 13
ATOM 22357 N N . LEU A 1 69 ? -11.724 -4.544 4.774 1.00 0.00 69 LEU A N 13
ATOM 22358 C CA . LEU A 1 69 ? -12.797 -5.028 5.637 1.00 0.00 69 LEU A CA 13
ATOM 22359 C C . LEU A 1 69 ? -13.300 -6.389 5.167 1.00 0.00 69 LEU A C 13
ATOM 22360 O O . LEU A 1 69 ? -12.781 -6.957 4.207 1.00 0.00 69 LEU A O 13
ATOM 22376 N N . ASP A 1 70 ? -14.316 -6.905 5.851 1.00 0.00 70 ASP A N 13
ATOM 22377 C CA . ASP A 1 70 ? -14.892 -8.199 5.502 1.00 0.00 70 ASP A CA 13
ATOM 22378 C C . ASP A 1 70 ? -16.043 -8.033 4.515 1.00 0.00 70 ASP A C 13
ATOM 22379 O O . ASP A 1 70 ? -16.424 -8.979 3.825 1.00 0.00 70 ASP A O 13
ATOM 22388 N N . ASP A 1 71 ? -16.592 -6.825 4.452 1.00 0.00 71 ASP A N 13
ATOM 22389 C CA . ASP A 1 71 ? -17.700 -6.534 3.548 1.00 0.00 71 ASP A CA 13
ATOM 22390 C C . ASP A 1 71 ? -17.185 -6.136 2.169 1.00 0.00 71 ASP A C 13
ATOM 22391 O O . ASP A 1 71 ? -17.849 -5.405 1.435 1.00 0.00 71 ASP A O 13
ATOM 22400 N N . GLY A 1 72 ? -15.995 -6.619 1.823 1.00 0.00 72 GLY A N 13
ATOM 22401 C CA . GLY A 1 72 ? -15.411 -6.301 0.533 1.00 0.00 72 GLY A CA 13
ATOM 22402 C C . GLY A 1 72 ? -15.151 -4.817 0.365 1.00 0.00 72 GLY A C 13
ATOM 22403 O O . GLY A 1 72 ? -15.031 -4.323 -0.756 1.00 0.00 72 GLY A O 13
ATOM 22407 N N . THR A 1 73 ? -15.065 -4.103 1.483 1.00 0.00 73 THR A N 13
ATOM 22408 C CA . THR A 1 73 ? -14.820 -2.666 1.455 1.00 0.00 73 THR A CA 13
ATOM 22409 C C . THR A 1 73 ? -13.437 -2.334 2.003 1.00 0.00 73 THR A C 13
ATOM 22410 O O . THR A 1 73 ? -12.653 -3.227 2.321 1.00 0.00 73 THR A O 13
ATOM 22421 N N . PHE A 1 74 ? -13.144 -1.042 2.111 1.00 0.00 74 PHE A N 13
ATOM 22422 C CA . PHE A 1 74 ? -11.854 -0.592 2.622 1.00 0.00 74 PHE A CA 13
ATOM 22423 C C . PHE A 1 74 ? -12.031 0.565 3.602 1.00 0.00 74 PHE A C 13
ATOM 22424 O O . PHE A 1 74 ? -12.924 1.396 3.443 1.00 0.00 74 PHE A O 13
ATOM 22441 N N . MET A 1 75 ? -11.173 0.609 4.615 1.00 0.00 75 MET A N 13
ATOM 22442 C CA . MET A 1 75 ? -11.233 1.663 5.621 1.00 0.00 75 MET A CA 13
ATOM 22443 C C . MET A 1 75 ? -9.876 1.853 6.291 1.00 0.00 75 MET A C 13
ATOM 22444 O O . MET A 1 75 ? -9.203 0.883 6.638 1.00 0.00 75 MET A O 13
ATOM 22458 N N . ILE A 1 76 ? -9.481 3.109 6.471 1.00 0.00 76 ILE A N 13
ATOM 22459 C CA . ILE A 1 76 ? -8.204 3.425 7.100 1.00 0.00 76 ILE A CA 13
ATOM 22460 C C . ILE A 1 76 ? -8.297 3.309 8.618 1.00 0.00 76 ILE A C 13
ATOM 22461 O O . ILE A 1 76 ? -9.278 3.719 9.239 1.00 0.00 76 ILE A O 13
ATOM 22477 N N . PRO A 1 77 ? -7.249 2.740 9.232 1.00 0.00 77 PRO A N 13
ATOM 22478 C CA . PRO A 1 77 ? -7.186 2.558 10.686 1.00 0.00 77 PRO A CA 13
ATOM 22479 C C . PRO A 1 77 ? -7.027 3.881 11.428 1.00 0.00 77 PRO A C 13
ATOM 22480 O O . PRO A 1 77 ? -5.916 4.283 11.770 1.00 0.00 77 PRO A O 13
ATOM 22491 N N . GLY A 1 78 ? -8.148 4.555 11.675 1.00 0.00 78 GLY A N 13
ATOM 22492 C CA . GLY A 1 78 ? -8.109 5.825 12.375 1.00 0.00 78 GLY A CA 13
ATOM 22493 C C . GLY A 1 78 ? -9.229 6.755 11.952 1.00 0.00 78 GLY A C 13
ATOM 22494 O O . GLY A 1 78 ? -9.553 7.708 12.658 1.00 0.00 78 GLY A O 13
ATOM 22498 N N . GLU A 1 79 ? -9.821 6.477 10.794 1.00 0.00 79 GLU A N 13
ATOM 22499 C CA . GLU A 1 79 ? -10.908 7.298 10.277 1.00 0.00 79 GLU A CA 13
ATOM 22500 C C . GLU A 1 79 ? -12.246 6.866 10.872 1.00 0.00 79 GLU A C 13
ATOM 22501 O O . GLU A 1 79 ? -12.305 5.961 11.703 1.00 0.00 79 GLU A O 13
ATOM 22513 N N . LYS A 1 80 ? -13.317 7.523 10.440 1.00 0.00 80 LYS A N 13
ATOM 22514 C CA . LYS A 1 80 ? -14.655 7.209 10.928 1.00 0.00 80 LYS A CA 13
ATOM 22515 C C . LYS A 1 80 ? -15.602 6.912 9.769 1.00 0.00 80 LYS A C 13
ATOM 22516 O O . LYS A 1 80 ? -16.822 6.959 9.923 1.00 0.00 80 LYS A O 13
ATOM 22535 N N . VAL A 1 81 ? -15.030 6.605 8.609 1.00 0.00 81 VAL A N 13
ATOM 22536 C CA . VAL A 1 81 ? -15.822 6.297 7.424 1.00 0.00 81 VAL A CA 13
ATOM 22537 C C . VAL A 1 81 ? -15.126 5.259 6.551 1.00 0.00 81 VAL A C 13
ATOM 22538 O O . VAL A 1 81 ? -13.915 5.064 6.648 1.00 0.00 81 VAL A O 13
ATOM 22551 N N . ALA A 1 82 ? -15.901 4.597 5.698 1.00 0.00 82 ALA A N 13
ATOM 22552 C CA . ALA A 1 82 ? -15.357 3.581 4.805 1.00 0.00 82 ALA A CA 13
ATOM 22553 C C . ALA A 1 82 ? -15.781 3.834 3.362 1.00 0.00 82 ALA A C 13
ATOM 22554 O O . ALA A 1 82 ? -16.424 4.841 3.061 1.00 0.00 82 ALA A O 13
ATOM 22561 N N . HIS A 1 83 ? -15.419 2.915 2.473 1.00 0.00 83 HIS A N 13
ATOM 22562 C CA . HIS A 1 83 ? -15.763 3.039 1.061 1.00 0.00 83 HIS A CA 13
ATOM 22563 C C . HIS A 1 83 ? -15.692 1.684 0.364 1.00 0.00 83 HIS A C 13
ATOM 22564 O O . HIS A 1 83 ? -14.994 0.776 0.816 1.00 0.00 83 HIS A O 13
ATOM 22578 N N . THR A 1 84 ? -16.422 1.553 -0.740 1.00 0.00 84 THR A N 13
ATOM 22579 C CA . THR A 1 84 ? -16.443 0.309 -1.499 1.00 0.00 84 THR A CA 13
ATOM 22580 C C . THR A 1 84 ? -15.077 0.011 -2.106 1.00 0.00 84 THR A C 13
ATOM 22581 O O . THR A 1 84 ? -14.529 -1.075 -1.921 1.00 0.00 84 THR A O 13
ATOM 22592 N N . SER A 1 85 ? -14.532 0.983 -2.831 1.00 0.00 85 SER A N 13
ATOM 22593 C CA . SER A 1 85 ? -13.230 0.823 -3.468 1.00 0.00 85 SER A CA 13
ATOM 22594 C C . SER A 1 85 ? -12.401 2.096 -3.337 1.00 0.00 85 SER A C 13
ATOM 22595 O O . SER A 1 85 ? -12.867 3.102 -2.800 1.00 0.00 85 SER A O 13
ATOM 22603 N N . LEU A 1 86 ? -11.169 2.046 -3.831 1.00 0.00 86 LEU A N 13
ATOM 22604 C CA . LEU A 1 86 ? -10.273 3.195 -3.770 1.00 0.00 86 LEU A CA 13
ATOM 22605 C C . LEU A 1 86 ? -10.940 4.437 -4.351 1.00 0.00 86 LEU A C 13
ATOM 22606 O O . LEU A 1 86 ? -10.939 5.501 -3.731 1.00 0.00 86 LEU A O 13
ATOM 22622 N N . ASP A 1 87 ? -11.509 4.295 -5.542 1.00 0.00 87 ASP A N 13
ATOM 22623 C CA . ASP A 1 87 ? -12.184 5.405 -6.205 1.00 0.00 87 ASP A CA 13
ATOM 22624 C C . ASP A 1 87 ? -13.110 6.134 -5.236 1.00 0.00 87 ASP A C 13
ATOM 22625 O O . ASP A 1 87 ? -12.980 7.339 -5.027 1.00 0.00 87 ASP A O 13
ATOM 22634 N N . ALA A 1 88 ? -14.047 5.395 -4.651 1.00 0.00 88 ALA A N 13
ATOM 22635 C CA . ALA A 1 88 ? -14.994 5.971 -3.704 1.00 0.00 88 ALA A CA 13
ATOM 22636 C C . ALA A 1 88 ? -14.309 6.323 -2.388 1.00 0.00 88 ALA A C 13
ATOM 22637 O O . ALA A 1 88 ? -14.910 6.946 -1.512 1.00 0.00 88 ALA A O 13
ATOM 22644 N N . LEU A 1 89 ? -13.051 5.919 -2.255 1.00 0.00 89 LEU A N 13
ATOM 22645 C CA . LEU A 1 89 ? -12.285 6.191 -1.043 1.00 0.00 89 LEU A CA 13
ATOM 22646 C C . LEU A 1 89 ? -11.348 7.378 -1.246 1.00 0.00 89 LEU A C 13
ATOM 22647 O O . LEU A 1 89 ? -10.882 7.986 -0.283 1.00 0.00 89 LEU A O 13
ATOM 22663 N N . VAL A 1 90 ? -11.079 7.703 -2.506 1.00 0.00 90 VAL A N 13
ATOM 22664 C CA . VAL A 1 90 ? -10.201 8.821 -2.836 1.00 0.00 90 VAL A CA 13
ATOM 22665 C C . VAL A 1 90 ? -10.980 10.130 -2.901 1.00 0.00 90 VAL A C 13
ATOM 22666 O O . VAL A 1 90 ? -10.558 11.144 -2.342 1.00 0.00 90 VAL A O 13
ATOM 22679 N N . THR A 1 91 ? -12.118 10.103 -3.585 1.00 0.00 91 THR A N 13
ATOM 22680 C CA . THR A 1 91 ? -12.955 11.288 -3.723 1.00 0.00 91 THR A CA 13
ATOM 22681 C C . THR A 1 91 ? -13.307 11.875 -2.360 1.00 0.00 91 THR A C 13
ATOM 22682 O O . THR A 1 91 ? -13.362 13.094 -2.195 1.00 0.00 91 THR A O 13
ATOM 22693 N N . PHE A 1 92 ? -13.542 11.000 -1.388 1.00 0.00 92 PHE A N 13
ATOM 22694 C CA . PHE A 1 92 ? -13.889 11.433 -0.039 1.00 0.00 92 PHE A CA 13
ATOM 22695 C C . PHE A 1 92 ? -12.670 12.009 0.677 1.00 0.00 92 PHE A C 13
ATOM 22696 O O . PHE A 1 92 ? -12.793 12.904 1.513 1.00 0.00 92 PHE A O 13
ATOM 22713 N N . HIS A 1 93 ? -11.494 11.487 0.343 1.00 0.00 93 HIS A N 13
ATOM 22714 C CA . HIS A 1 93 ? -10.252 11.948 0.953 1.00 0.00 93 HIS A CA 13
ATOM 22715 C C . HIS A 1 93 ? -9.946 13.385 0.544 1.00 0.00 93 HIS A C 13
ATOM 22716 O O . HIS A 1 93 ? -9.330 14.138 1.298 1.00 0.00 93 HIS A O 13
ATOM 22730 N N . GLN A 1 94 ? -10.380 13.759 -0.656 1.00 0.00 94 GLN A N 13
ATOM 22731 C CA . GLN A 1 94 ? -10.151 15.105 -1.166 1.00 0.00 94 GLN A CA 13
ATOM 22732 C C . GLN A 1 94 ? -10.929 16.135 -0.353 1.00 0.00 94 GLN A C 13
ATOM 22733 O O . GLN A 1 94 ? -10.677 17.336 -0.451 1.00 0.00 94 GLN A O 13
ATOM 22747 N N . GLN A 1 95 ? -11.876 15.656 0.447 1.00 0.00 95 GLN A N 13
ATOM 22748 C CA . GLN A 1 95 ? -12.692 16.536 1.275 1.00 0.00 95 GLN A CA 13
ATOM 22749 C C . GLN A 1 95 ? -12.454 16.265 2.757 1.00 0.00 95 GLN A C 13
ATOM 22750 O O . GLN A 1 95 ? -12.647 17.143 3.599 1.00 0.00 95 GLN A O 13
ATOM 22764 N N . LYS A 1 96 ? -12.034 15.044 3.070 1.00 0.00 96 LYS A N 13
ATOM 22765 C CA . LYS A 1 96 ? -11.768 14.656 4.450 1.00 0.00 96 LYS A CA 13
ATOM 22766 C C . LYS A 1 96 ? -10.358 14.093 4.594 1.00 0.00 96 LYS A C 13
ATOM 22767 O O . LYS A 1 96 ? -10.016 13.056 4.024 1.00 0.00 96 LYS A O 13
ATOM 22786 N N . PRO A 1 97 ? -9.518 14.788 5.376 1.00 0.00 97 PRO A N 13
ATOM 22787 C CA . PRO A 1 97 ? -8.132 14.374 5.615 1.00 0.00 97 PRO A CA 13
ATOM 22788 C C . PRO A 1 97 ? -8.043 13.116 6.472 1.00 0.00 97 PRO A C 13
ATOM 22789 O O . PRO A 1 97 ? -9.045 12.438 6.702 1.00 0.00 97 PRO A O 13
ATOM 22800 N N . ILE A 1 98 ? -6.838 12.809 6.941 1.00 0.00 98 ILE A N 13
ATOM 22801 C CA . ILE A 1 98 ? -6.619 11.633 7.774 1.00 0.00 98 ILE A CA 13
ATOM 22802 C C . ILE A 1 98 ? -6.588 12.004 9.252 1.00 0.00 98 ILE A C 13
ATOM 22803 O O . ILE A 1 98 ? -6.046 13.043 9.629 1.00 0.00 98 ILE A O 13
ATOM 22819 N N . GLU A 1 99 ? -7.171 11.148 10.085 1.00 0.00 99 GLU A N 13
ATOM 22820 C CA . GLU A 1 99 ? -7.208 11.386 11.522 1.00 0.00 99 GLU A CA 13
ATOM 22821 C C . GLU A 1 99 ? -5.913 12.038 12.000 1.00 0.00 99 GLU A C 13
ATOM 22822 O O . GLU A 1 99 ? -5.912 13.129 12.569 1.00 0.00 99 GLU A O 13
ATOM 22834 N N . PRO A 1 100 ? -4.785 11.354 11.764 1.00 0.00 100 PRO A N 13
ATOM 22835 C CA . PRO A 1 100 ? -3.462 11.846 12.160 1.00 0.00 100 PRO A CA 13
ATOM 22836 C C . PRO A 1 100 ? -3.021 13.050 11.335 1.00 0.00 100 PRO A C 13
ATOM 22837 O O . PRO A 1 100 ? -2.548 14.048 11.881 1.00 0.00 100 PRO A O 13
ATOM 22848 N N . ARG A 1 101 ? -3.178 12.950 10.020 1.00 0.00 101 ARG A N 13
ATOM 22849 C CA . ARG A 1 101 ? -2.794 14.031 9.120 1.00 0.00 101 ARG A CA 13
ATOM 22850 C C . ARG A 1 101 ? -4.021 14.801 8.642 1.00 0.00 101 ARG A C 13
ATOM 22851 O O . ARG A 1 101 ? -4.868 14.259 7.932 1.00 0.00 101 ARG A O 13
ATOM 22872 N N . ARG A 1 102 ? -4.110 16.067 9.034 1.00 0.00 102 ARG A N 13
ATOM 22873 C CA . ARG A 1 102 ? -5.233 16.912 8.647 1.00 0.00 102 ARG A CA 13
ATOM 22874 C C . ARG A 1 102 ? -5.018 17.500 7.256 1.00 0.00 102 ARG A C 13
ATOM 22875 O O . ARG A 1 102 ? -5.664 18.476 6.877 1.00 0.00 102 ARG A O 13
ATOM 22896 N N . GLU A 1 103 ? -4.102 16.899 6.501 1.00 0.00 103 GLU A N 13
ATOM 22897 C CA . GLU A 1 103 ? -3.801 17.366 5.153 1.00 0.00 103 GLU A CA 13
ATOM 22898 C C . GLU A 1 103 ? -4.775 16.770 4.139 1.00 0.00 103 GLU A C 13
ATOM 22899 O O . GLU A 1 103 ? -5.054 15.570 4.161 1.00 0.00 103 GLU A O 13
ATOM 22911 N N . LEU A 1 104 ? -5.289 17.616 3.255 1.00 0.00 104 LEU A N 13
ATOM 22912 C CA . LEU A 1 104 ? -6.232 17.175 2.233 1.00 0.00 104 LEU A CA 13
ATOM 22913 C C . LEU A 1 104 ? -5.521 16.920 0.908 1.00 0.00 104 LEU A C 13
ATOM 22914 O O . LEU A 1 104 ? -4.308 17.102 0.798 1.00 0.00 104 LEU A O 13
ATOM 22930 N N . LEU A 1 105 ? -6.283 16.501 -0.097 1.00 0.00 105 LEU A N 13
ATOM 22931 C CA . LEU A 1 105 ? -5.727 16.225 -1.416 1.00 0.00 105 LEU A CA 13
ATOM 22932 C C . LEU A 1 105 ? -6.143 17.296 -2.419 1.00 0.00 105 LEU A C 13
ATOM 22933 O O . LEU A 1 105 ? -7.002 18.131 -2.132 1.00 0.00 105 LEU A O 13
ATOM 22949 N N . THR A 1 106 ? -5.528 17.267 -3.597 1.00 0.00 106 THR A N 13
ATOM 22950 C CA . THR A 1 106 ? -5.835 18.234 -4.643 1.00 0.00 106 THR A CA 13
ATOM 22951 C C . THR A 1 106 ? -6.069 17.543 -5.980 1.00 0.00 106 THR A C 13
ATOM 22952 O O . THR A 1 106 ? -7.143 17.662 -6.572 1.00 0.00 106 THR A O 13
ATOM 22963 N N . GLN A 1 107 ? -5.060 16.819 -6.452 1.00 0.00 107 GLN A N 13
ATOM 22964 C CA . GLN A 1 107 ? -5.157 16.107 -7.721 1.00 0.00 107 GLN A CA 13
ATOM 22965 C C . GLN A 1 107 ? -4.364 14.806 -7.678 1.00 0.00 107 GLN A C 13
ATOM 22966 O O . GLN A 1 107 ? -3.389 14.669 -6.939 1.00 0.00 107 GLN A O 13
ATOM 22980 N N . PRO A 1 108 ? -4.791 13.825 -8.488 1.00 0.00 108 PRO A N 13
ATOM 22981 C CA . PRO A 1 108 ? -4.136 12.516 -8.560 1.00 0.00 108 PRO A CA 13
ATOM 22982 C C . PRO A 1 108 ? -2.761 12.592 -9.215 1.00 0.00 108 PRO A C 13
ATOM 22983 O O . PRO A 1 108 ? -2.553 13.358 -10.157 1.00 0.00 108 PRO A O 13
ATOM 22994 N N . CYS A 1 109 ? -1.826 11.793 -8.712 1.00 0.00 109 CYS A N 13
ATOM 22995 C CA . CYS A 1 109 ? -0.471 11.770 -9.249 1.00 0.00 109 CYS A CA 13
ATOM 22996 C C . CYS A 1 109 ? -0.404 10.932 -10.522 1.00 0.00 109 CYS A C 13
ATOM 22997 O O . CYS A 1 109 ? -1.262 10.083 -10.764 1.00 0.00 109 CYS A O 13
ATOM 23005 N N . ARG A 1 110 ? 0.618 11.179 -11.334 1.00 0.00 110 ARG A N 13
ATOM 23006 C CA . ARG A 1 110 ? 0.795 10.450 -12.585 1.00 0.00 110 ARG A CA 13
ATOM 23007 C C . ARG A 1 110 ? 2.079 9.625 -12.555 1.00 0.00 110 ARG A C 13
ATOM 23008 O O . ARG A 1 110 ? 3.124 10.102 -12.115 1.00 0.00 110 ARG A O 13
ATOM 23029 N N . GLN A 1 111 ? 1.990 8.385 -13.028 1.00 0.00 111 GLN A N 13
ATOM 23030 C CA . GLN A 1 111 ? 3.145 7.495 -13.055 1.00 0.00 111 GLN A CA 13
ATOM 23031 C C . GLN A 1 111 ? 4.258 8.073 -13.924 1.00 0.00 111 GLN A C 13
ATOM 23032 O O . GLN A 1 111 ? 4.005 8.872 -14.825 1.00 0.00 111 GLN A O 13
ATOM 23046 N N . LYS A 1 112 ? 5.490 7.662 -13.646 1.00 0.00 112 LYS A N 13
ATOM 23047 C CA . LYS A 1 112 ? 6.643 8.137 -14.402 1.00 0.00 112 LYS A CA 13
ATOM 23048 C C . LYS A 1 112 ? 6.495 7.809 -15.884 1.00 0.00 112 LYS A C 13
ATOM 23049 O O . LYS A 1 112 ? 5.590 7.075 -16.280 1.00 0.00 112 LYS A O 13
ATOM 23068 N N . ASP A 1 113 ? 7.392 8.356 -16.698 1.00 0.00 113 ASP A N 13
ATOM 23069 C CA . ASP A 1 113 ? 7.362 8.119 -18.137 1.00 0.00 113 ASP A CA 13
ATOM 23070 C C . ASP A 1 113 ? 8.009 6.781 -18.481 1.00 0.00 113 ASP A C 13
ATOM 23071 O O . ASP A 1 113 ? 9.001 6.385 -17.869 1.00 0.00 113 ASP A O 13
ATOM 23080 N N . SER A 1 114 ? 7.439 6.089 -19.462 1.00 0.00 114 SER A N 13
ATOM 23081 C CA . SER A 1 114 ? 7.958 4.792 -19.884 1.00 0.00 114 SER A CA 13
ATOM 23082 C C . SER A 1 114 ? 8.564 4.879 -21.281 1.00 0.00 114 SER A C 13
ATOM 23083 O O . SER A 1 114 ? 7.852 4.833 -22.284 1.00 0.00 114 SER A O 13
ATOM 23091 N N . GLY A 1 115 ? 9.886 5.004 -21.339 1.00 0.00 115 GLY A N 13
ATOM 23092 C CA . GLY A 1 115 ? 10.568 5.095 -22.617 1.00 0.00 115 GLY A CA 13
ATOM 23093 C C . GLY A 1 115 ? 10.019 6.206 -23.490 1.00 0.00 115 GLY A C 13
ATOM 23094 O O . GLY A 1 115 ? 9.417 7.166 -23.005 1.00 0.00 115 GLY A O 13
ATOM 23098 N N . PRO A 1 116 ? 10.226 6.085 -24.809 1.00 0.00 116 PRO A N 13
ATOM 23099 C CA . PRO A 1 116 ? 9.755 7.080 -25.779 1.00 0.00 116 PRO A CA 13
ATOM 23100 C C . PRO A 1 116 ? 8.237 7.081 -25.918 1.00 0.00 116 PRO A C 13
ATOM 23101 O O . PRO A 1 116 ? 7.536 6.380 -25.187 1.00 0.00 116 PRO A O 13
ATOM 23112 N N . SER A 1 117 ? 7.734 7.870 -26.862 1.00 0.00 117 SER A N 13
ATOM 23113 C CA . SER A 1 117 ? 6.298 7.964 -27.094 1.00 0.00 117 SER A CA 13
ATOM 23114 C C . SER A 1 117 ? 5.925 7.351 -28.440 1.00 0.00 117 SER A C 13
ATOM 23115 O O . SER A 1 117 ? 4.946 6.612 -28.548 1.00 0.00 117 SER A O 13
ATOM 23123 N N . SER A 1 118 ? 6.711 7.664 -29.465 1.00 0.00 118 SER A N 13
ATOM 23124 C CA . SER A 1 118 ? 6.462 7.148 -30.806 1.00 0.00 118 SER A CA 13
ATOM 23125 C C . SER A 1 118 ? 7.618 7.488 -31.742 1.00 0.00 118 SER A C 13
ATOM 23126 O O . SER A 1 118 ? 8.132 8.606 -31.732 1.00 0.00 118 SER A O 13
ATOM 23134 N N . GLY A 1 119 ? 8.023 6.513 -32.550 1.00 0.00 119 GLY A N 13
ATOM 23135 C CA . GLY A 1 119 ? 9.116 6.727 -33.481 1.00 0.00 119 GLY A CA 13
ATOM 23136 C C . GLY A 1 119 ? 10.412 6.101 -33.007 1.00 0.00 119 GLY A C 13
ATOM 23137 O O . GLY A 1 119 ? 10.530 5.706 -31.847 1.00 0.00 119 GLY A O 13
ATOM 23141 N N . GLY A 1 1 ? 7.969 24.780 -30.386 1.00 0.00 1 GLY A N 14
ATOM 23142 C CA . GLY A 1 1 ? 7.433 23.774 -31.285 1.00 0.00 1 GLY A CA 14
ATOM 23143 C C . GLY A 1 1 ? 6.479 22.824 -30.590 1.00 0.00 1 GLY A C 14
ATOM 23144 O O . GLY A 1 1 ? 5.321 22.695 -30.987 1.00 0.00 1 GLY A O 14
ATOM 23148 N N . SER A 1 2 ? 6.967 22.154 -29.550 1.00 0.00 2 SER A N 14
ATOM 23149 C CA . SER A 1 2 ? 6.151 21.206 -28.801 1.00 0.00 2 SER A CA 14
ATOM 23150 C C . SER A 1 2 ? 5.232 20.424 -29.735 1.00 0.00 2 SER A C 14
ATOM 23151 O O . SER A 1 2 ? 4.060 20.203 -29.430 1.00 0.00 2 SER A O 14
ATOM 23159 N N . SER A 1 3 ? 5.773 20.008 -30.876 1.00 0.00 3 SER A N 14
ATOM 23160 C CA . SER A 1 3 ? 5.002 19.254 -31.857 1.00 0.00 3 SER A CA 14
ATOM 23161 C C . SER A 1 3 ? 4.505 17.939 -31.264 1.00 0.00 3 SER A C 14
ATOM 23162 O O . SER A 1 3 ? 5.292 17.044 -30.961 1.00 0.00 3 SER A O 14
ATOM 23170 N N . GLY A 1 4 ? 3.189 17.831 -31.100 1.00 0.00 4 GLY A N 14
ATOM 23171 C CA . GLY A 1 4 ? 2.608 16.623 -30.543 1.00 0.00 4 GLY A CA 14
ATOM 23172 C C . GLY A 1 4 ? 1.634 16.913 -29.419 1.00 0.00 4 GLY A C 14
ATOM 23173 O O . GLY A 1 4 ? 2.042 17.216 -28.297 1.00 0.00 4 GLY A O 14
ATOM 23177 N N . SER A 1 5 ? 0.342 16.823 -29.719 1.00 0.00 5 SER A N 14
ATOM 23178 C CA . SER A 1 5 ? -0.693 17.083 -28.726 1.00 0.00 5 SER A CA 14
ATOM 23179 C C . SER A 1 5 ? -1.897 16.172 -28.943 1.00 0.00 5 SER A C 14
ATOM 23180 O O . SER A 1 5 ? -2.518 16.189 -30.005 1.00 0.00 5 SER A O 14
ATOM 23188 N N . SER A 1 6 ? -2.217 15.374 -27.929 1.00 0.00 6 SER A N 14
ATOM 23189 C CA . SER A 1 6 ? -3.344 14.451 -28.009 1.00 0.00 6 SER A CA 14
ATOM 23190 C C . SER A 1 6 ? -3.878 14.125 -26.619 1.00 0.00 6 SER A C 14
ATOM 23191 O O . SER A 1 6 ? -3.132 14.112 -25.641 1.00 0.00 6 SER A O 14
ATOM 23199 N N . GLY A 1 7 ? -5.179 13.858 -26.538 1.00 0.00 7 GLY A N 14
ATOM 23200 C CA . GLY A 1 7 ? -5.792 13.534 -25.264 1.00 0.00 7 GLY A CA 14
ATOM 23201 C C . GLY A 1 7 ? -6.950 12.566 -25.406 1.00 0.00 7 GLY A C 14
ATOM 23202 O O . GLY A 1 7 ? -7.918 12.846 -26.113 1.00 0.00 7 GLY A O 14
ATOM 23206 N N . GLY A 1 8 ? -6.850 11.422 -24.737 1.00 0.00 8 GLY A N 14
ATOM 23207 C CA . GLY A 1 8 ? -7.903 10.426 -24.807 1.00 0.00 8 GLY A CA 14
ATOM 23208 C C . GLY A 1 8 ? -7.757 9.513 -26.008 1.00 0.00 8 GLY A C 14
ATOM 23209 O O . GLY A 1 8 ? -8.016 9.920 -27.140 1.00 0.00 8 GLY A O 14
ATOM 23213 N N . GLN A 1 9 ? -7.341 8.275 -25.760 1.00 0.00 9 GLN A N 14
ATOM 23214 C CA . GLN A 1 9 ? -7.159 7.303 -26.832 1.00 0.00 9 GLN A CA 14
ATOM 23215 C C . GLN A 1 9 ? -8.087 6.106 -26.644 1.00 0.00 9 GLN A C 14
ATOM 23216 O O . GLN A 1 9 ? -8.588 5.862 -25.546 1.00 0.00 9 GLN A O 14
ATOM 23230 N N . LEU A 1 10 ? -8.311 5.364 -27.722 1.00 0.00 10 LEU A N 14
ATOM 23231 C CA . LEU A 1 10 ? -9.180 4.192 -27.677 1.00 0.00 10 LEU A CA 14
ATOM 23232 C C . LEU A 1 10 ? -8.359 2.909 -27.583 1.00 0.00 10 LEU A C 14
ATOM 23233 O O . LEU A 1 10 ? -7.731 2.491 -28.555 1.00 0.00 10 LEU A O 14
ATOM 23249 N N . ALA A 1 11 ? -8.371 2.291 -26.407 1.00 0.00 11 ALA A N 14
ATOM 23250 C CA . ALA A 1 11 ? -7.631 1.054 -26.187 1.00 0.00 11 ALA A CA 14
ATOM 23251 C C . ALA A 1 11 ? -8.041 0.395 -24.875 1.00 0.00 11 ALA A C 14
ATOM 23252 O O . ALA A 1 11 ? -8.594 1.045 -23.990 1.00 0.00 11 ALA A O 14
ATOM 23259 N N . GLN A 1 12 ? -7.766 -0.901 -24.758 1.00 0.00 12 GLN A N 14
ATOM 23260 C CA . GLN A 1 12 ? -8.107 -1.647 -23.552 1.00 0.00 12 GLN A CA 14
ATOM 23261 C C . GLN A 1 12 ? -7.417 -1.054 -22.330 1.00 0.00 12 GLN A C 14
ATOM 23262 O O . GLN A 1 12 ? -6.211 -1.222 -22.142 1.00 0.00 12 GLN A O 14
ATOM 23276 N N . ASP A 1 13 ? -8.186 -0.357 -21.501 1.00 0.00 13 ASP A N 14
ATOM 23277 C CA . ASP A 1 13 ? -7.648 0.262 -20.296 1.00 0.00 13 ASP A CA 14
ATOM 23278 C C . ASP A 1 13 ? -8.769 0.641 -19.332 1.00 0.00 13 ASP A C 14
ATOM 23279 O O . ASP A 1 13 ? -9.825 1.115 -19.750 1.00 0.00 13 ASP A O 14
ATOM 23288 N N . GLY A 1 14 ? -8.531 0.429 -18.042 1.00 0.00 14 GLY A N 14
ATOM 23289 C CA . GLY A 1 14 ? -9.531 0.753 -17.041 1.00 0.00 14 GLY A CA 14
ATOM 23290 C C . GLY A 1 14 ? -8.917 1.073 -15.691 1.00 0.00 14 GLY A C 14
ATOM 23291 O O . GLY A 1 14 ? -9.412 0.629 -14.655 1.00 0.00 14 GLY A O 14
ATOM 23295 N N . VAL A 1 15 ? -7.835 1.844 -15.703 1.00 0.00 15 VAL A N 14
ATOM 23296 C CA . VAL A 1 15 ? -7.152 2.223 -14.472 1.00 0.00 15 VAL A CA 14
ATOM 23297 C C . VAL A 1 15 ? -6.813 3.708 -14.466 1.00 0.00 15 VAL A C 14
ATOM 23298 O O . VAL A 1 15 ? -6.315 4.261 -15.447 1.00 0.00 15 VAL A O 14
ATOM 23311 N N . PRO A 1 16 ? -7.085 4.373 -13.334 1.00 0.00 16 PRO A N 14
ATOM 23312 C CA . PRO A 1 16 ? -6.816 5.805 -13.172 1.00 0.00 16 PRO A CA 14
ATOM 23313 C C . PRO A 1 16 ? -5.324 6.111 -13.106 1.00 0.00 16 PRO A C 14
ATOM 23314 O O . PRO A 1 16 ? -4.493 5.206 -13.180 1.00 0.00 16 PRO A O 14
ATOM 23325 N N . GLU A 1 17 ? -4.991 7.390 -12.967 1.00 0.00 17 GLU A N 14
ATOM 23326 C CA . GLU A 1 17 ? -3.598 7.813 -12.893 1.00 0.00 17 GLU A CA 14
ATOM 23327 C C . GLU A 1 17 ? -3.057 7.654 -11.474 1.00 0.00 17 GLU A C 14
ATOM 23328 O O . GLU A 1 17 ? -1.927 7.207 -11.276 1.00 0.00 17 GLU A O 14
ATOM 23340 N N . TRP A 1 18 ? -3.870 8.024 -10.492 1.00 0.00 18 TRP A N 14
ATOM 23341 C CA . TRP A 1 18 ? -3.473 7.924 -9.092 1.00 0.00 18 TRP A CA 14
ATOM 23342 C C . TRP A 1 18 ? -3.120 6.486 -8.729 1.00 0.00 18 TRP A C 14
ATOM 23343 O O . TRP A 1 18 ? -2.474 6.234 -7.711 1.00 0.00 18 TRP A O 14
ATOM 23364 N N . PHE A 1 19 ? -3.549 5.547 -9.565 1.00 0.00 19 PHE A N 14
ATOM 23365 C CA . PHE A 1 19 ? -3.279 4.134 -9.329 1.00 0.00 19 PHE A CA 14
ATOM 23366 C C . PHE A 1 19 ? -2.034 3.684 -10.088 1.00 0.00 19 PHE A C 14
ATOM 23367 O O . PHE A 1 19 ? -2.101 3.344 -11.269 1.00 0.00 19 PHE A O 14
ATOM 23384 N N . HIS A 1 20 ? -0.896 3.686 -9.400 1.00 0.00 20 HIS A N 14
ATOM 23385 C CA . HIS A 1 20 ? 0.366 3.279 -10.007 1.00 0.00 20 HIS A CA 14
ATOM 23386 C C . HIS A 1 20 ? 0.595 1.780 -9.832 1.00 0.00 20 HIS A C 14
ATOM 23387 O O . HIS A 1 20 ? 1.720 1.336 -9.609 1.00 0.00 20 HIS A O 14
ATOM 23401 N N . GLY A 1 21 ? -0.481 1.006 -9.934 1.00 0.00 21 GLY A N 14
ATOM 23402 C CA . GLY A 1 21 ? -0.376 -0.433 -9.783 1.00 0.00 21 GLY A CA 14
ATOM 23403 C C . GLY A 1 21 ? 0.463 -0.831 -8.585 1.00 0.00 21 GLY A C 14
ATOM 23404 O O . GLY A 1 21 ? 0.074 -0.598 -7.441 1.00 0.00 21 GLY A O 14
ATOM 23408 N N . ALA A 1 22 ? 1.618 -1.435 -8.847 1.00 0.00 22 ALA A N 14
ATOM 23409 C CA . ALA A 1 22 ? 2.514 -1.865 -7.782 1.00 0.00 22 ALA A CA 14
ATOM 23410 C C . ALA A 1 22 ? 3.867 -1.170 -7.888 1.00 0.00 22 ALA A C 14
ATOM 23411 O O . ALA A 1 22 ? 4.733 -1.592 -8.656 1.00 0.00 22 ALA A O 14
ATOM 23418 N N . ILE A 1 23 ? 4.043 -0.105 -7.114 1.00 0.00 23 ILE A N 14
ATOM 23419 C CA . ILE A 1 23 ? 5.291 0.647 -7.121 1.00 0.00 23 ILE A CA 14
ATOM 23420 C C . ILE A 1 23 ? 6.110 0.366 -5.866 1.00 0.00 23 ILE A C 14
ATOM 23421 O O . ILE A 1 23 ? 5.645 -0.311 -4.949 1.00 0.00 23 ILE A O 14
ATOM 23437 N N . SER A 1 24 ? 7.330 0.891 -5.833 1.00 0.00 24 SER A N 14
ATOM 23438 C CA . SER A 1 24 ? 8.216 0.695 -4.691 1.00 0.00 24 SER A CA 14
ATOM 23439 C C . SER A 1 24 ? 8.167 1.897 -3.753 1.00 0.00 24 SER A C 14
ATOM 23440 O O . SER A 1 24 ? 7.743 2.985 -4.143 1.00 0.00 24 SER A O 14
ATOM 23448 N N . ARG A 1 25 ? 8.604 1.691 -2.515 1.00 0.00 25 ARG A N 14
ATOM 23449 C CA . ARG A 1 25 ? 8.609 2.756 -1.520 1.00 0.00 25 ARG A CA 14
ATOM 23450 C C . ARG A 1 25 ? 9.354 3.982 -2.039 1.00 0.00 25 ARG A C 14
ATOM 23451 O O . ARG A 1 25 ? 8.892 5.112 -1.887 1.00 0.00 25 ARG A O 14
ATOM 23472 N N . GLU A 1 26 ? 10.511 3.749 -2.652 1.00 0.00 26 GLU A N 14
ATOM 23473 C CA . GLU A 1 26 ? 11.320 4.835 -3.193 1.00 0.00 26 GLU A CA 14
ATOM 23474 C C . GLU A 1 26 ? 10.616 5.507 -4.369 1.00 0.00 26 GLU A C 14
ATOM 23475 O O . GLU A 1 26 ? 10.793 6.700 -4.613 1.00 0.00 26 GLU A O 14
ATOM 23487 N N . ASP A 1 27 ? 9.817 4.730 -5.093 1.00 0.00 27 ASP A N 14
ATOM 23488 C CA . ASP A 1 27 ? 9.085 5.249 -6.242 1.00 0.00 27 ASP A CA 14
ATOM 23489 C C . ASP A 1 27 ? 8.010 6.238 -5.801 1.00 0.00 27 ASP A C 14
ATOM 23490 O O . ASP A 1 27 ? 8.082 7.426 -6.111 1.00 0.00 27 ASP A O 14
ATOM 23499 N N . ALA A 1 28 ? 7.014 5.738 -5.078 1.00 0.00 28 ALA A N 14
ATOM 23500 C CA . ALA A 1 28 ? 5.925 6.577 -4.593 1.00 0.00 28 ALA A CA 14
ATOM 23501 C C . ALA A 1 28 ? 6.437 7.951 -4.171 1.00 0.00 28 ALA A C 14
ATOM 23502 O O . ALA A 1 28 ? 5.897 8.977 -4.583 1.00 0.00 28 ALA A O 14
ATOM 23509 N N . GLU A 1 29 ? 7.480 7.961 -3.348 1.00 0.00 29 GLU A N 14
ATOM 23510 C CA . GLU A 1 29 ? 8.064 9.210 -2.871 1.00 0.00 29 GLU A CA 14
ATOM 23511 C C . GLU A 1 29 ? 8.578 10.051 -4.035 1.00 0.00 29 GLU A C 14
ATOM 23512 O O . GLU A 1 29 ? 8.416 11.270 -4.053 1.00 0.00 29 GLU A O 14
ATOM 23524 N N . ASN A 1 30 ? 9.199 9.389 -5.006 1.00 0.00 30 ASN A N 14
ATOM 23525 C CA . ASN A 1 30 ? 9.739 10.075 -6.174 1.00 0.00 30 ASN A CA 14
ATOM 23526 C C . ASN A 1 30 ? 8.618 10.530 -7.104 1.00 0.00 30 ASN A C 14
ATOM 23527 O O . ASN A 1 30 ? 8.782 11.476 -7.875 1.00 0.00 30 ASN A O 14
ATOM 23538 N N . LEU A 1 31 ? 7.481 9.849 -7.027 1.00 0.00 31 LEU A N 14
ATOM 23539 C CA . LEU A 1 31 ? 6.331 10.182 -7.861 1.00 0.00 31 LEU A CA 14
ATOM 23540 C C . LEU A 1 31 ? 5.637 11.443 -7.354 1.00 0.00 31 LEU A C 14
ATOM 23541 O O . LEU A 1 31 ? 5.017 12.176 -8.125 1.00 0.00 31 LEU A O 14
ATOM 23557 N N . LEU A 1 32 ? 5.748 11.690 -6.054 1.00 0.00 32 LEU A N 14
ATOM 23558 C CA . LEU A 1 32 ? 5.133 12.864 -5.443 1.00 0.00 32 LEU A CA 14
ATOM 23559 C C . LEU A 1 32 ? 6.145 13.996 -5.300 1.00 0.00 32 LEU A C 14
ATOM 23560 O O . LEU A 1 32 ? 5.783 15.172 -5.328 1.00 0.00 32 LEU A O 14
ATOM 23576 N N . GLU A 1 33 ? 7.415 13.633 -5.148 1.00 0.00 33 GLU A N 14
ATOM 23577 C CA . GLU A 1 33 ? 8.479 14.618 -5.002 1.00 0.00 33 GLU A CA 14
ATOM 23578 C C . GLU A 1 33 ? 8.401 15.671 -6.104 1.00 0.00 33 GLU A C 14
ATOM 23579 O O . GLU A 1 33 ? 8.455 16.871 -5.836 1.00 0.00 33 GLU A O 14
ATOM 23591 N N . SER A 1 34 ? 8.274 15.212 -7.344 1.00 0.00 34 SER A N 14
ATOM 23592 C CA . SER A 1 34 ? 8.192 16.112 -8.489 1.00 0.00 34 SER A CA 14
ATOM 23593 C C . SER A 1 34 ? 6.755 16.571 -8.718 1.00 0.00 34 SER A C 14
ATOM 23594 O O . SER A 1 34 ? 6.379 16.933 -9.832 1.00 0.00 34 SER A O 14
ATOM 23602 N N . GLN A 1 35 ? 5.957 16.550 -7.655 1.00 0.00 35 GLN A N 14
ATOM 23603 C CA . GLN A 1 35 ? 4.562 16.963 -7.740 1.00 0.00 35 GLN A CA 14
ATOM 23604 C C . GLN A 1 35 ? 4.243 18.025 -6.692 1.00 0.00 35 GLN A C 14
ATOM 23605 O O . GLN A 1 35 ? 4.881 18.106 -5.642 1.00 0.00 35 GLN A O 14
ATOM 23619 N N . PRO A 1 36 ? 3.232 18.857 -6.981 1.00 0.00 36 PRO A N 14
ATOM 23620 C CA . PRO A 1 36 ? 2.805 19.928 -6.075 1.00 0.00 36 PRO A CA 14
ATOM 23621 C C . PRO A 1 36 ? 2.132 19.390 -4.817 1.00 0.00 36 PRO A C 14
ATOM 23622 O O . PRO A 1 36 ? 1.495 18.336 -4.844 1.00 0.00 36 PRO A O 14
ATOM 23633 N N . LEU A 1 37 ? 2.277 20.120 -3.717 1.00 0.00 37 LEU A N 14
ATOM 23634 C CA . LEU A 1 37 ? 1.682 19.716 -2.447 1.00 0.00 37 LEU A CA 14
ATOM 23635 C C . LEU A 1 37 ? 0.228 19.294 -2.637 1.00 0.00 37 LEU A C 14
ATOM 23636 O O . LEU A 1 37 ? -0.539 19.966 -3.325 1.00 0.00 37 LEU A O 14
ATOM 23652 N N . GLY A 1 38 ? -0.143 18.177 -2.020 1.00 0.00 38 GLY A N 14
ATOM 23653 C CA . GLY A 1 38 ? -1.504 17.686 -2.131 1.00 0.00 38 GLY A CA 14
ATOM 23654 C C . GLY A 1 38 ? -1.609 16.463 -3.020 1.00 0.00 38 GLY A C 14
ATOM 23655 O O . GLY A 1 38 ? -2.472 15.610 -2.815 1.00 0.00 38 GLY A O 14
ATOM 23659 N N . SER A 1 39 ? -0.728 16.377 -4.013 1.00 0.00 39 SER A N 14
ATOM 23660 C CA . SER A 1 39 ? -0.727 15.252 -4.940 1.00 0.00 39 SER A CA 14
ATOM 23661 C C . SER A 1 39 ? -0.831 13.928 -4.188 1.00 0.00 39 SER A C 14
ATOM 23662 O O . SER A 1 39 ? 0.014 13.608 -3.352 1.00 0.00 39 SER A O 14
ATOM 23670 N N . PHE A 1 40 ? -1.875 13.163 -4.492 1.00 0.00 40 PHE A N 14
ATOM 23671 C CA . PHE A 1 40 ? -2.091 11.874 -3.845 1.00 0.00 40 PHE A CA 14
ATOM 23672 C C . PHE A 1 40 ? -1.904 10.730 -4.837 1.00 0.00 40 PHE A C 14
ATOM 23673 O O . PHE A 1 40 ? -1.955 10.930 -6.051 1.00 0.00 40 PHE A O 14
ATOM 23690 N N . LEU A 1 41 ? -1.687 9.529 -4.311 1.00 0.00 41 LEU A N 14
ATOM 23691 C CA . LEU A 1 41 ? -1.492 8.351 -5.149 1.00 0.00 41 LEU A CA 14
ATOM 23692 C C . LEU A 1 41 ? -1.616 7.071 -4.328 1.00 0.00 41 LEU A C 14
ATOM 23693 O O . LEU A 1 41 ? -1.321 7.059 -3.132 1.00 0.00 41 LEU A O 14
ATOM 23709 N N . ILE A 1 42 ? -2.051 5.997 -4.977 1.00 0.00 42 ILE A N 14
ATOM 23710 C CA . ILE A 1 42 ? -2.211 4.713 -4.307 1.00 0.00 42 ILE A CA 14
ATOM 23711 C C . ILE A 1 42 ? -1.356 3.637 -4.970 1.00 0.00 42 ILE A C 14
ATOM 23712 O O . ILE A 1 42 ? -1.221 3.604 -6.193 1.00 0.00 42 ILE A O 14
ATOM 23728 N N . ARG A 1 43 ? -0.782 2.759 -4.154 1.00 0.00 43 ARG A N 14
ATOM 23729 C CA . ARG A 1 43 ? 0.058 1.681 -4.661 1.00 0.00 43 ARG A CA 14
ATOM 23730 C C . ARG A 1 43 ? -0.282 0.360 -3.980 1.00 0.00 43 ARG A C 14
ATOM 23731 O O . ARG A 1 43 ? -0.105 0.208 -2.771 1.00 0.00 43 ARG A O 14
ATOM 23752 N N . VAL A 1 44 ? -0.773 -0.596 -4.763 1.00 0.00 44 VAL A N 14
ATOM 23753 C CA . VAL A 1 44 ? -1.138 -1.905 -4.236 1.00 0.00 44 VAL A CA 14
ATOM 23754 C C . VAL A 1 44 ? -0.159 -2.356 -3.160 1.00 0.00 44 VAL A C 14
ATOM 23755 O O . VAL A 1 44 ? 1.038 -2.500 -3.415 1.00 0.00 44 VAL A O 14
ATOM 23768 N N . SER A 1 45 ? -0.673 -2.579 -1.954 1.00 0.00 45 SER A N 14
ATOM 23769 C CA . SER A 1 45 ? 0.157 -3.012 -0.837 1.00 0.00 45 SER A CA 14
ATOM 23770 C C . SER A 1 45 ? 0.582 -4.467 -1.006 1.00 0.00 45 SER A C 14
ATOM 23771 O O . SER A 1 45 ? -0.148 -5.276 -1.579 1.00 0.00 45 SER A O 14
ATOM 23779 N N . HIS A 1 46 ? 1.769 -4.792 -0.505 1.00 0.00 46 HIS A N 14
ATOM 23780 C CA . HIS A 1 46 ? 2.293 -6.151 -0.600 1.00 0.00 46 HIS A CA 14
ATOM 23781 C C . HIS A 1 46 ? 2.486 -6.756 0.788 1.00 0.00 46 HIS A C 14
ATOM 23782 O O . HIS A 1 46 ? 2.182 -7.927 1.012 1.00 0.00 46 HIS A O 14
ATOM 23796 N N . SER A 1 47 ? 2.996 -5.951 1.714 1.00 0.00 47 SER A N 14
ATOM 23797 C CA . SER A 1 47 ? 3.234 -6.409 3.077 1.00 0.00 47 SER A CA 14
ATOM 23798 C C . SER A 1 47 ? 1.953 -6.955 3.699 1.00 0.00 47 SER A C 14
ATOM 23799 O O . SER A 1 47 ? 1.857 -8.144 4.010 1.00 0.00 47 SER A O 14
ATOM 23807 N N . HIS A 1 48 ? 0.968 -6.080 3.877 1.00 0.00 48 HIS A N 14
ATOM 23808 C CA . HIS A 1 48 ? -0.309 -6.473 4.462 1.00 0.00 48 HIS A CA 14
ATOM 23809 C C . HIS A 1 48 ? -1.410 -6.477 3.406 1.00 0.00 48 HIS A C 14
ATOM 23810 O O . HIS A 1 48 ? -1.426 -5.637 2.506 1.00 0.00 48 HIS A O 14
ATOM 23824 N N . VAL A 1 49 ? -2.331 -7.430 3.522 1.00 0.00 49 VAL A N 14
ATOM 23825 C CA . VAL A 1 49 ? -3.436 -7.543 2.578 1.00 0.00 49 VAL A CA 14
ATOM 23826 C C . VAL A 1 49 ? -4.249 -6.254 2.526 1.00 0.00 49 VAL A C 14
ATOM 23827 O O . VAL A 1 49 ? -4.953 -5.914 3.475 1.00 0.00 49 VAL A O 14
ATOM 23840 N N . GLY A 1 50 ? -4.146 -5.541 1.409 1.00 0.00 50 GLY A N 14
ATOM 23841 C CA . GLY A 1 50 ? -4.877 -4.298 1.253 1.00 0.00 50 GLY A CA 14
ATOM 23842 C C . GLY A 1 50 ? -4.156 -3.309 0.358 1.00 0.00 50 GLY A C 14
ATOM 23843 O O . GLY A 1 50 ? -3.401 -3.703 -0.531 1.00 0.00 50 GLY A O 14
ATOM 23847 N N . TYR A 1 51 ? -4.391 -2.023 0.590 1.00 0.00 51 TYR A N 14
ATOM 23848 C CA . TYR A 1 51 ? -3.761 -0.975 -0.204 1.00 0.00 51 TYR A CA 14
ATOM 23849 C C . TYR A 1 51 ? -3.060 0.042 0.692 1.00 0.00 51 TYR A C 14
ATOM 23850 O O . TYR A 1 51 ? -3.250 0.051 1.908 1.00 0.00 51 TYR A O 14
ATOM 23868 N N . THR A 1 52 ? -2.248 0.899 0.081 1.00 0.00 52 THR A N 14
ATOM 23869 C CA . THR A 1 52 ? -1.517 1.920 0.821 1.00 0.00 52 THR A CA 14
ATOM 23870 C C . THR A 1 52 ? -1.646 3.282 0.151 1.00 0.00 52 THR A C 14
ATOM 23871 O O . THR A 1 52 ? -1.042 3.532 -0.894 1.00 0.00 52 THR A O 14
ATOM 23882 N N . LEU A 1 53 ? -2.435 4.163 0.756 1.00 0.00 53 LEU A N 14
ATOM 23883 C CA . LEU A 1 53 ? -2.642 5.503 0.218 1.00 0.00 53 LEU A CA 14
ATOM 23884 C C . LEU A 1 53 ? -1.519 6.441 0.645 1.00 0.00 53 LEU A C 14
ATOM 23885 O O . LEU A 1 53 ? -0.984 6.324 1.747 1.00 0.00 53 LEU A O 14
ATOM 23901 N N . SER A 1 54 ? -1.167 7.372 -0.235 1.00 0.00 54 SER A N 14
ATOM 23902 C CA . SER A 1 54 ? -0.105 8.331 0.050 1.00 0.00 54 SER A CA 14
ATOM 23903 C C . SER A 1 54 ? -0.349 9.645 -0.684 1.00 0.00 54 SER A C 14
ATOM 23904 O O . SER A 1 54 ? -1.120 9.701 -1.641 1.00 0.00 54 SER A O 14
ATOM 23912 N N . TYR A 1 55 ? 0.315 10.702 -0.228 1.00 0.00 55 TYR A N 14
ATOM 23913 C CA . TYR A 1 55 ? 0.170 12.018 -0.839 1.00 0.00 55 TYR A CA 14
ATOM 23914 C C . TYR A 1 55 ? 1.140 13.017 -0.216 1.00 0.00 55 TYR A C 14
ATOM 23915 O O . TYR A 1 55 ? 1.467 12.929 0.969 1.00 0.00 55 TYR A O 14
ATOM 23933 N N . LYS A 1 56 ? 1.595 13.970 -1.021 1.00 0.00 56 LYS A N 14
ATOM 23934 C CA . LYS A 1 56 ? 2.527 14.990 -0.551 1.00 0.00 56 LYS A CA 14
ATOM 23935 C C . LYS A 1 56 ? 1.882 15.861 0.523 1.00 0.00 56 LYS A C 14
ATOM 23936 O O . LYS A 1 56 ? 0.784 16.383 0.335 1.00 0.00 56 LYS A O 14
ATOM 23955 N N . ALA A 1 57 ? 2.574 16.014 1.647 1.00 0.00 57 ALA A N 14
ATOM 23956 C CA . ALA A 1 57 ? 2.071 16.825 2.749 1.00 0.00 57 ALA A CA 14
ATOM 23957 C C . ALA A 1 57 ? 3.020 17.977 3.061 1.00 0.00 57 ALA A C 14
ATOM 23958 O O . ALA A 1 57 ? 4.239 17.821 3.004 1.00 0.00 57 ALA A O 14
ATOM 23965 N N . GLN A 1 58 ? 2.452 19.133 3.390 1.00 0.00 58 GLN A N 14
ATOM 23966 C CA . GLN A 1 58 ? 3.249 20.312 3.709 1.00 0.00 58 GLN A CA 14
ATOM 23967 C C . GLN A 1 58 ? 4.542 19.919 4.417 1.00 0.00 58 GLN A C 14
ATOM 23968 O O . GLN A 1 58 ? 5.616 20.423 4.091 1.00 0.00 58 GLN A O 14
ATOM 23982 N N . SER A 1 59 ? 4.429 19.016 5.385 1.00 0.00 59 SER A N 14
ATOM 23983 C CA . SER A 1 59 ? 5.590 18.559 6.142 1.00 0.00 59 SER A CA 14
ATOM 23984 C C . SER A 1 59 ? 6.458 17.630 5.297 1.00 0.00 59 SER A C 14
ATOM 23985 O O . SER A 1 59 ? 7.612 17.939 5.004 1.00 0.00 59 SER A O 14
ATOM 23993 N N . SER A 1 60 ? 5.891 16.492 4.909 1.00 0.00 60 SER A N 14
ATOM 23994 C CA . SER A 1 60 ? 6.614 15.516 4.101 1.00 0.00 60 SER A CA 14
ATOM 23995 C C . SER A 1 60 ? 5.687 14.389 3.654 1.00 0.00 60 SER A C 14
ATOM 23996 O O . SER A 1 60 ? 4.598 14.214 4.200 1.00 0.00 60 SER A O 14
ATOM 24004 N N . CYS A 1 61 ? 6.129 13.630 2.657 1.00 0.00 61 CYS A N 14
ATOM 24005 C CA . CYS A 1 61 ? 5.339 12.520 2.135 1.00 0.00 61 CYS A CA 14
ATOM 24006 C C . CYS A 1 61 ? 4.711 11.718 3.270 1.00 0.00 61 CYS A C 14
ATOM 24007 O O . CYS A 1 61 ? 5.325 11.522 4.319 1.00 0.00 61 CYS A O 14
ATOM 24015 N N . CYS A 1 62 ? 3.483 11.259 3.053 1.00 0.00 62 CYS A N 14
ATOM 24016 C CA . CYS A 1 62 ? 2.770 10.480 4.058 1.00 0.00 62 CYS A CA 14
ATOM 24017 C C . CYS A 1 62 ? 2.434 9.090 3.532 1.00 0.00 62 CYS A C 14
ATOM 24018 O O . CYS A 1 62 ? 2.332 8.913 2.318 1.00 0.00 62 CYS A O 14
ATOM 24026 N N . HIS A 1 63 ? 2.272 8.141 4.443 1.00 0.00 63 HIS A N 14
ATOM 24027 C CA . HIS A 1 63 ? 1.952 6.778 4.057 1.00 0.00 63 HIS A CA 14
ATOM 24028 C C . HIS A 1 63 ? 0.848 6.233 4.967 1.00 0.00 63 HIS A C 14
ATOM 24029 O O . HIS A 1 63 ? 1.066 5.911 6.135 1.00 0.00 63 HIS A O 14
ATOM 24043 N N . PHE A 1 64 ? -0.349 6.136 4.399 1.00 0.00 64 PHE A N 14
ATOM 24044 C CA . PHE A 1 64 ? -1.505 5.635 5.135 1.00 0.00 64 PHE A CA 14
ATOM 24045 C C . PHE A 1 64 ? -1.809 4.190 4.751 1.00 0.00 64 PHE A C 14
ATOM 24046 O O . PHE A 1 64 ? -1.735 3.820 3.579 1.00 0.00 64 PHE A O 14
ATOM 24063 N N . MET A 1 65 ? -2.152 3.379 5.746 1.00 0.00 65 MET A N 14
ATOM 24064 C CA . MET A 1 65 ? -2.470 1.974 5.511 1.00 0.00 65 MET A CA 14
ATOM 24065 C C . MET A 1 65 ? -3.965 1.787 5.273 1.00 0.00 65 MET A C 14
ATOM 24066 O O . MET A 1 65 ? -4.793 2.336 6.000 1.00 0.00 65 MET A O 14
ATOM 24080 N N . VAL A 1 66 ? -4.303 1.009 4.251 1.00 0.00 66 VAL A N 14
ATOM 24081 C CA . VAL A 1 66 ? -5.698 0.749 3.917 1.00 0.00 66 VAL A CA 14
ATOM 24082 C C . VAL A 1 66 ? -6.040 -0.727 4.097 1.00 0.00 66 VAL A C 14
ATOM 24083 O O . VAL A 1 66 ? -5.747 -1.553 3.232 1.00 0.00 66 VAL A O 14
ATOM 24096 N N . LYS A 1 67 ? -6.663 -1.051 5.224 1.00 0.00 67 LYS A N 14
ATOM 24097 C CA . LYS A 1 67 ? -7.048 -2.426 5.518 1.00 0.00 67 LYS A CA 14
ATOM 24098 C C . LYS A 1 67 ? -8.175 -2.885 4.597 1.00 0.00 67 LYS A C 14
ATOM 24099 O O . LYS A 1 67 ? -8.881 -2.065 4.007 1.00 0.00 67 LYS A O 14
ATOM 24118 N N . LEU A 1 68 ? -8.340 -4.198 4.479 1.00 0.00 68 LEU A N 14
ATOM 24119 C CA . LEU A 1 68 ? -9.381 -4.765 3.631 1.00 0.00 68 LEU A CA 14
ATOM 24120 C C . LEU A 1 68 ? -10.422 -5.502 4.468 1.00 0.00 68 LEU A C 14
ATOM 24121 O O . LEU A 1 68 ? -10.121 -6.512 5.106 1.00 0.00 68 LEU A O 14
ATOM 24137 N N . LEU A 1 69 ? -11.649 -4.993 4.459 1.00 0.00 69 LEU A N 14
ATOM 24138 C CA . LEU A 1 69 ? -12.737 -5.603 5.215 1.00 0.00 69 LEU A CA 14
ATOM 24139 C C . LEU A 1 69 ? -13.246 -6.861 4.519 1.00 0.00 69 LEU A C 14
ATOM 24140 O O . LEU A 1 69 ? -13.087 -7.020 3.308 1.00 0.00 69 LEU A O 14
ATOM 24156 N N . ASP A 1 70 ? -13.857 -7.752 5.290 1.00 0.00 70 ASP A N 14
ATOM 24157 C CA . ASP A 1 70 ? -14.393 -8.996 4.747 1.00 0.00 70 ASP A CA 14
ATOM 24158 C C . ASP A 1 70 ? -15.610 -8.726 3.868 1.00 0.00 70 ASP A C 14
ATOM 24159 O O . ASP A 1 70 ? -16.122 -9.627 3.205 1.00 0.00 70 ASP A O 14
ATOM 24168 N N . ASP A 1 71 ? -16.069 -7.479 3.870 1.00 0.00 71 ASP A N 14
ATOM 24169 C CA . ASP A 1 71 ? -17.227 -7.089 3.073 1.00 0.00 71 ASP A CA 14
ATOM 24170 C C . ASP A 1 71 ? -16.796 -6.582 1.701 1.00 0.00 71 ASP A C 14
ATOM 24171 O O . ASP A 1 71 ? -17.587 -5.988 0.971 1.00 0.00 71 ASP A O 14
ATOM 24180 N N . GLY A 1 72 ? -15.535 -6.822 1.356 1.00 0.00 72 GLY A N 14
ATOM 24181 C CA . GLY A 1 72 ? -15.019 -6.381 0.073 1.00 0.00 72 GLY A CA 14
ATOM 24182 C C . GLY A 1 72 ? -14.829 -4.879 0.008 1.00 0.00 72 GLY A C 14
ATOM 24183 O O . GLY A 1 72 ? -14.755 -4.301 -1.076 1.00 0.00 72 GLY A O 14
ATOM 24187 N N . THR A 1 73 ? -14.752 -4.243 1.173 1.00 0.00 73 THR A N 14
ATOM 24188 C CA . THR A 1 73 ? -14.572 -2.799 1.245 1.00 0.00 73 THR A CA 14
ATOM 24189 C C . THR A 1 73 ? -13.180 -2.442 1.755 1.00 0.00 73 THR A C 14
ATOM 24190 O O . THR A 1 73 ? -12.388 -3.322 2.093 1.00 0.00 73 THR A O 14
ATOM 24201 N N . PHE A 1 74 ? -12.888 -1.147 1.806 1.00 0.00 74 PHE A N 14
ATOM 24202 C CA . PHE A 1 74 ? -11.590 -0.674 2.274 1.00 0.00 74 PHE A CA 14
ATOM 24203 C C . PHE A 1 74 ? -11.752 0.520 3.209 1.00 0.00 74 PHE A C 14
ATOM 24204 O O . PHE A 1 74 ? -12.400 1.509 2.865 1.00 0.00 74 PHE A O 14
ATOM 24221 N N . MET A 1 75 ? -11.157 0.421 4.394 1.00 0.00 75 MET A N 14
ATOM 24222 C CA . MET A 1 75 ? -11.235 1.494 5.379 1.00 0.00 75 MET A CA 14
ATOM 24223 C C . MET A 1 75 ? -9.884 1.710 6.055 1.00 0.00 75 MET A C 14
ATOM 24224 O O . MET A 1 75 ? -9.138 0.759 6.286 1.00 0.00 75 MET A O 14
ATOM 24238 N N . ILE A 1 76 ? -9.578 2.964 6.368 1.00 0.00 76 ILE A N 14
ATOM 24239 C CA . ILE A 1 76 ? -8.318 3.303 7.017 1.00 0.00 76 ILE A CA 14
ATOM 24240 C C . ILE A 1 76 ? -8.482 3.375 8.532 1.00 0.00 76 ILE A C 14
ATOM 24241 O O . ILE A 1 76 ? -9.468 3.900 9.051 1.00 0.00 76 ILE A O 14
ATOM 24257 N N . PRO A 1 77 ? -7.493 2.837 9.260 1.00 0.00 77 PRO A N 14
ATOM 24258 C CA . PRO A 1 77 ? -7.503 2.829 10.726 1.00 0.00 77 PRO A CA 14
ATOM 24259 C C . PRO A 1 77 ? -7.311 4.223 11.315 1.00 0.00 77 PRO A C 14
ATOM 24260 O O . PRO A 1 77 ? -6.212 4.584 11.734 1.00 0.00 77 PRO A O 14
ATOM 24271 N N . GLY A 1 78 ? -8.388 5.003 11.342 1.00 0.00 78 GLY A N 14
ATOM 24272 C CA . GLY A 1 78 ? -8.315 6.348 11.882 1.00 0.00 78 GLY A CA 14
ATOM 24273 C C . GLY A 1 78 ? -9.546 7.171 11.555 1.00 0.00 78 GLY A C 14
ATOM 24274 O O . GLY A 1 78 ? -9.999 7.972 12.371 1.00 0.00 78 GLY A O 14
ATOM 24278 N N . GLU A 1 79 ? -10.087 6.973 10.356 1.00 0.00 79 GLU A N 14
ATOM 24279 C CA . GLU A 1 79 ? -11.271 7.704 9.923 1.00 0.00 79 GLU A CA 14
ATOM 24280 C C . GLU A 1 79 ? -12.526 7.163 10.605 1.00 0.00 79 GLU A C 14
ATOM 24281 O O . GLU A 1 79 ? -12.450 6.286 11.465 1.00 0.00 79 GLU A O 14
ATOM 24293 N N . LYS A 1 80 ? -13.680 7.693 10.213 1.00 0.00 80 LYS A N 14
ATOM 24294 C CA . LYS A 1 80 ? -14.951 7.265 10.784 1.00 0.00 80 LYS A CA 14
ATOM 24295 C C . LYS A 1 80 ? -15.904 6.789 9.692 1.00 0.00 80 LYS A C 14
ATOM 24296 O O . LYS A 1 80 ? -17.077 6.521 9.953 1.00 0.00 80 LYS A O 14
ATOM 24315 N N . VAL A 1 81 ? -15.393 6.686 8.471 1.00 0.00 81 VAL A N 14
ATOM 24316 C CA . VAL A 1 81 ? -16.198 6.240 7.340 1.00 0.00 81 VAL A CA 14
ATOM 24317 C C . VAL A 1 81 ? -15.392 5.337 6.412 1.00 0.00 81 VAL A C 14
ATOM 24318 O O . VAL A 1 81 ? -14.182 5.504 6.265 1.00 0.00 81 VAL A O 14
ATOM 24331 N N . ALA A 1 82 ? -16.071 4.380 5.789 1.00 0.00 82 ALA A N 14
ATOM 24332 C CA . ALA A 1 82 ? -15.419 3.452 4.874 1.00 0.00 82 ALA A CA 14
ATOM 24333 C C . ALA A 1 82 ? -15.816 3.735 3.429 1.00 0.00 82 ALA A C 14
ATOM 24334 O O . ALA A 1 82 ? -16.528 4.699 3.149 1.00 0.00 82 ALA A O 14
ATOM 24341 N N . HIS A 1 83 ? -15.353 2.888 2.517 1.00 0.00 83 HIS A N 14
ATOM 24342 C CA . HIS A 1 83 ? -15.660 3.047 1.100 1.00 0.00 83 HIS A CA 14
ATOM 24343 C C . HIS A 1 83 ? -15.663 1.696 0.388 1.00 0.00 83 HIS A C 14
ATOM 24344 O O . HIS A 1 83 ? -15.029 0.743 0.842 1.00 0.00 83 HIS A O 14
ATOM 24358 N N . THR A 1 84 ? -16.382 1.622 -0.727 1.00 0.00 84 THR A N 14
ATOM 24359 C CA . THR A 1 84 ? -16.470 0.390 -1.498 1.00 0.00 84 THR A CA 14
ATOM 24360 C C . THR A 1 84 ? -15.167 0.110 -2.239 1.00 0.00 84 THR A C 14
ATOM 24361 O O . THR A 1 84 ? -14.741 -1.039 -2.351 1.00 0.00 84 THR A O 14
ATOM 24372 N N . SER A 1 85 ? -14.539 1.168 -2.743 1.00 0.00 85 SER A N 14
ATOM 24373 C CA . SER A 1 85 ? -13.286 1.035 -3.475 1.00 0.00 85 SER A CA 14
ATOM 24374 C C . SER A 1 85 ? -12.465 2.318 -3.385 1.00 0.00 85 SER A C 14
ATOM 24375 O O . SER A 1 85 ? -12.998 3.390 -3.092 1.00 0.00 85 SER A O 14
ATOM 24383 N N . LEU A 1 86 ? -11.166 2.202 -3.637 1.00 0.00 86 LEU A N 14
ATOM 24384 C CA . LEU A 1 86 ? -10.270 3.352 -3.585 1.00 0.00 86 LEU A CA 14
ATOM 24385 C C . LEU A 1 86 ? -10.936 4.589 -4.179 1.00 0.00 86 LEU A C 14
ATOM 24386 O O . LEU A 1 86 ? -10.977 5.646 -3.551 1.00 0.00 86 LEU A O 14
ATOM 24402 N N . ASP A 1 87 ? -11.458 4.447 -5.393 1.00 0.00 87 ASP A N 14
ATOM 24403 C CA . ASP A 1 87 ? -12.126 5.552 -6.071 1.00 0.00 87 ASP A CA 14
ATOM 24404 C C . ASP A 1 87 ? -13.067 6.285 -5.120 1.00 0.00 87 ASP A C 14
ATOM 24405 O O . ASP A 1 87 ? -12.964 7.498 -4.943 1.00 0.00 87 ASP A O 14
ATOM 24414 N N . ALA A 1 88 ? -13.984 5.539 -4.512 1.00 0.00 88 ALA A N 14
ATOM 24415 C CA . ALA A 1 88 ? -14.942 6.118 -3.579 1.00 0.00 88 ALA A CA 14
ATOM 24416 C C . ALA A 1 88 ? -14.264 6.517 -2.272 1.00 0.00 88 ALA A C 14
ATOM 24417 O O . ALA A 1 88 ? -14.853 7.208 -1.440 1.00 0.00 88 ALA A O 14
ATOM 24424 N N . LEU A 1 89 ? -13.023 6.076 -2.097 1.00 0.00 89 LEU A N 14
ATOM 24425 C CA . LEU A 1 89 ? -12.265 6.386 -0.889 1.00 0.00 89 LEU A CA 14
ATOM 24426 C C . LEU A 1 89 ? -11.350 7.586 -1.115 1.00 0.00 89 LEU A C 14
ATOM 24427 O O . LEU A 1 89 ? -10.917 8.236 -0.164 1.00 0.00 89 LEU A O 14
ATOM 24443 N N . VAL A 1 90 ? -11.062 7.875 -2.380 1.00 0.00 90 VAL A N 14
ATOM 24444 C CA . VAL A 1 90 ? -10.203 8.999 -2.731 1.00 0.00 90 VAL A CA 14
ATOM 24445 C C . VAL A 1 90 ? -11.001 10.294 -2.821 1.00 0.00 90 VAL A C 14
ATOM 24446 O O . VAL A 1 90 ? -10.625 11.312 -2.237 1.00 0.00 90 VAL A O 14
ATOM 24459 N N . THR A 1 91 ? -12.106 10.252 -3.558 1.00 0.00 91 THR A N 14
ATOM 24460 C CA . THR A 1 91 ? -12.958 11.422 -3.726 1.00 0.00 91 THR A CA 14
ATOM 24461 C C . THR A 1 91 ? -13.381 11.993 -2.378 1.00 0.00 91 THR A C 14
ATOM 24462 O O . THR A 1 91 ? -13.301 13.201 -2.151 1.00 0.00 91 THR A O 14
ATOM 24473 N N . PHE A 1 92 ? -13.830 11.118 -1.484 1.00 0.00 92 PHE A N 14
ATOM 24474 C CA . PHE A 1 92 ? -14.266 11.535 -0.157 1.00 0.00 92 PHE A CA 14
ATOM 24475 C C . PHE A 1 92 ? -13.117 12.176 0.616 1.00 0.00 92 PHE A C 14
ATOM 24476 O O . PHE A 1 92 ? -13.300 13.183 1.301 1.00 0.00 92 PHE A O 14
ATOM 24493 N N . HIS A 1 93 ? -11.932 11.586 0.501 1.00 0.00 93 HIS A N 14
ATOM 24494 C CA . HIS A 1 93 ? -10.752 12.099 1.188 1.00 0.00 93 HIS A CA 14
ATOM 24495 C C . HIS A 1 93 ? -10.459 13.536 0.767 1.00 0.00 93 HIS A C 14
ATOM 24496 O O . HIS A 1 93 ? -10.128 14.380 1.599 1.00 0.00 93 HIS A O 14
ATOM 24510 N N . GLN A 1 94 ? -10.583 13.805 -0.528 1.00 0.00 94 GLN A N 14
ATOM 24511 C CA . GLN A 1 94 ? -10.330 15.140 -1.059 1.00 0.00 94 GLN A CA 14
ATOM 24512 C C . GLN A 1 94 ? -11.043 16.199 -0.226 1.00 0.00 94 GLN A C 14
ATOM 24513 O O . GLN A 1 94 ? -10.675 17.374 -0.255 1.00 0.00 94 GLN A O 14
ATOM 24527 N N . GLN A 1 95 ? -12.062 15.777 0.514 1.00 0.00 95 GLN A N 14
ATOM 24528 C CA . GLN A 1 95 ? -12.827 16.692 1.355 1.00 0.00 95 GLN A CA 14
ATOM 24529 C C . GLN A 1 95 ? -12.578 16.410 2.832 1.00 0.00 95 GLN A C 14
ATOM 24530 O O . GLN A 1 95 ? -12.676 17.305 3.671 1.00 0.00 95 GLN A O 14
ATOM 24544 N N . LYS A 1 96 ? -12.255 15.159 3.145 1.00 0.00 96 LYS A N 14
ATOM 24545 C CA . LYS A 1 96 ? -11.991 14.759 4.521 1.00 0.00 96 LYS A CA 14
ATOM 24546 C C . LYS A 1 96 ? -10.590 14.170 4.658 1.00 0.00 96 LYS A C 14
ATOM 24547 O O . LYS A 1 96 ? -10.263 13.142 4.064 1.00 0.00 96 LYS A O 14
ATOM 24566 N N . PRO A 1 97 ? -9.744 14.833 5.459 1.00 0.00 97 PRO A N 14
ATOM 24567 C CA . PRO A 1 97 ? -8.366 14.392 5.693 1.00 0.00 97 PRO A CA 14
ATOM 24568 C C . PRO A 1 97 ? -8.299 13.112 6.519 1.00 0.00 97 PRO A C 14
ATOM 24569 O O . PRO A 1 97 ? -9.326 12.506 6.826 1.00 0.00 97 PRO A O 14
ATOM 24580 N N . ILE A 1 98 ? -7.086 12.706 6.877 1.00 0.00 98 ILE A N 14
ATOM 24581 C CA . ILE A 1 98 ? -6.886 11.498 7.668 1.00 0.00 98 ILE A CA 14
ATOM 24582 C C . ILE A 1 98 ? -6.783 11.826 9.154 1.00 0.00 98 ILE A C 14
ATOM 24583 O O . ILE A 1 98 ? -6.182 12.828 9.538 1.00 0.00 98 ILE A O 14
ATOM 24599 N N . GLU A 1 99 ? -7.374 10.973 9.984 1.00 0.00 99 GLU A N 14
ATOM 24600 C CA . GLU A 1 99 ? -7.348 11.171 11.429 1.00 0.00 99 GLU A CA 14
ATOM 24601 C C . GLU A 1 99 ? -6.012 11.759 11.874 1.00 0.00 99 GLU A C 14
ATOM 24602 O O . GLU A 1 99 ? -5.946 12.830 12.476 1.00 0.00 99 GLU A O 14
ATOM 24614 N N . PRO A 1 100 ? -4.920 11.040 11.569 1.00 0.00 100 PRO A N 14
ATOM 24615 C CA . PRO A 1 100 ? -3.565 11.471 11.927 1.00 0.00 100 PRO A CA 14
ATOM 24616 C C . PRO A 1 100 ? -3.111 12.684 11.124 1.00 0.00 100 PRO A C 14
ATOM 24617 O O . PRO A 1 100 ? -2.631 13.669 11.686 1.00 0.00 100 PRO A O 14
ATOM 24628 N N . ARG A 1 101 ? -3.264 12.607 9.806 1.00 0.00 101 ARG A N 14
ATOM 24629 C CA . ARG A 1 101 ? -2.868 13.699 8.925 1.00 0.00 101 ARG A CA 14
ATOM 24630 C C . ARG A 1 101 ? -4.081 14.527 8.507 1.00 0.00 101 ARG A C 14
ATOM 24631 O O . ARG A 1 101 ? -4.972 14.035 7.815 1.00 0.00 101 ARG A O 14
ATOM 24652 N N . ARG A 1 102 ? -4.106 15.785 8.934 1.00 0.00 102 ARG A N 14
ATOM 24653 C CA . ARG A 1 102 ? -5.209 16.681 8.605 1.00 0.00 102 ARG A CA 14
ATOM 24654 C C . ARG A 1 102 ? -5.087 17.192 7.173 1.00 0.00 102 ARG A C 14
ATOM 24655 O O . ARG A 1 102 ? -5.975 17.879 6.671 1.00 0.00 102 ARG A O 14
ATOM 24676 N N . GLU A 1 103 ? -3.980 16.851 6.521 1.00 0.00 103 GLU A N 14
ATOM 24677 C CA . GLU A 1 103 ? -3.741 17.277 5.147 1.00 0.00 103 GLU A CA 14
ATOM 24678 C C . GLU A 1 103 ? -4.799 16.704 4.208 1.00 0.00 103 GLU A C 14
ATOM 24679 O O . GLU A 1 103 ? -5.187 15.541 4.329 1.00 0.00 103 GLU A O 14
ATOM 24691 N N . LEU A 1 104 ? -5.261 17.528 3.274 1.00 0.00 104 LEU A N 14
ATOM 24692 C CA . LEU A 1 104 ? -6.274 17.104 2.314 1.00 0.00 104 LEU A CA 14
ATOM 24693 C C . LEU A 1 104 ? -5.655 16.853 0.943 1.00 0.00 104 LEU A C 14
ATOM 24694 O O . LEU A 1 104 ? -4.502 17.210 0.696 1.00 0.00 104 LEU A O 14
ATOM 24710 N N . LEU A 1 105 ? -6.428 16.239 0.054 1.00 0.00 105 LEU A N 14
ATOM 24711 C CA . LEU A 1 105 ? -5.956 15.943 -1.295 1.00 0.00 105 LEU A CA 14
ATOM 24712 C C . LEU A 1 105 ? -6.348 17.053 -2.265 1.00 0.00 105 LEU A C 14
ATOM 24713 O O . LEU A 1 105 ? -7.215 17.876 -1.967 1.00 0.00 105 LEU A O 14
ATOM 24729 N N . THR A 1 106 ? -5.706 17.069 -3.429 1.00 0.00 106 THR A N 14
ATOM 24730 C CA . THR A 1 106 ? -5.987 18.076 -4.444 1.00 0.00 106 THR A CA 14
ATOM 24731 C C . THR A 1 106 ? -6.209 17.434 -5.808 1.00 0.00 106 THR A C 14
ATOM 24732 O O . THR A 1 106 ? -7.261 17.610 -6.423 1.00 0.00 106 THR A O 14
ATOM 24743 N N . GLN A 1 107 ? -5.213 16.689 -6.276 1.00 0.00 107 GLN A N 14
ATOM 24744 C CA . GLN A 1 107 ? -5.301 16.021 -7.569 1.00 0.00 107 GLN A CA 14
ATOM 24745 C C . GLN A 1 107 ? -4.503 14.722 -7.567 1.00 0.00 107 GLN A C 14
ATOM 24746 O O . GLN A 1 107 ? -3.518 14.572 -6.843 1.00 0.00 107 GLN A O 14
ATOM 24760 N N . PRO A 1 108 ? -4.935 13.759 -8.393 1.00 0.00 108 PRO A N 14
ATOM 24761 C CA . PRO A 1 108 ? -4.274 12.454 -8.505 1.00 0.00 108 PRO A CA 14
ATOM 24762 C C . PRO A 1 108 ? -2.908 12.553 -9.175 1.00 0.00 108 PRO A C 14
ATOM 24763 O O . PRO A 1 108 ? -2.714 13.345 -10.098 1.00 0.00 108 PRO A O 14
ATOM 24774 N N . CYS A 1 109 ? -1.964 11.744 -8.705 1.00 0.00 109 CYS A N 14
ATOM 24775 C CA . CYS A 1 109 ? -0.615 11.740 -9.259 1.00 0.00 109 CYS A CA 14
ATOM 24776 C C . CYS A 1 109 ? -0.576 10.996 -10.590 1.00 0.00 109 CYS A C 14
ATOM 24777 O O . CYS A 1 109 ? -1.531 10.313 -10.958 1.00 0.00 109 CYS A O 14
ATOM 24785 N N . ARG A 1 110 ? 0.534 11.136 -11.307 1.00 0.00 110 ARG A N 14
ATOM 24786 C CA . ARG A 1 110 ? 0.696 10.480 -12.599 1.00 0.00 110 ARG A CA 14
ATOM 24787 C C . ARG A 1 110 ? 1.961 9.626 -12.620 1.00 0.00 110 ARG A C 14
ATOM 24788 O O . ARG A 1 110 ? 3.010 10.043 -12.129 1.00 0.00 110 ARG A O 14
ATOM 24809 N N . GLN A 1 111 ? 1.854 8.431 -13.191 1.00 0.00 111 GLN A N 14
ATOM 24810 C CA . GLN A 1 111 ? 2.989 7.520 -13.275 1.00 0.00 111 GLN A CA 14
ATOM 24811 C C . GLN A 1 111 ? 4.204 8.218 -13.876 1.00 0.00 111 GLN A C 14
ATOM 24812 O O . GLN A 1 111 ? 4.102 9.330 -14.394 1.00 0.00 111 GLN A O 14
ATOM 24826 N N . LYS A 1 112 ? 5.355 7.559 -13.802 1.00 0.00 112 LYS A N 14
ATOM 24827 C CA . LYS A 1 112 ? 6.592 8.114 -14.340 1.00 0.00 112 LYS A CA 14
ATOM 24828 C C . LYS A 1 112 ? 6.733 7.793 -15.825 1.00 0.00 112 LYS A C 14
ATOM 24829 O O . LYS A 1 112 ? 6.372 6.703 -16.271 1.00 0.00 112 LYS A O 14
ATOM 24848 N N . ASP A 1 113 ? 7.260 8.747 -16.584 1.00 0.00 113 ASP A N 14
ATOM 24849 C CA . ASP A 1 113 ? 7.451 8.564 -18.018 1.00 0.00 113 ASP A CA 14
ATOM 24850 C C . ASP A 1 113 ? 8.494 7.486 -18.294 1.00 0.00 113 ASP A C 14
ATOM 24851 O O . ASP A 1 113 ? 9.415 7.283 -17.505 1.00 0.00 113 ASP A O 14
ATOM 24860 N N . SER A 1 114 ? 8.340 6.796 -19.420 1.00 0.00 114 SER A N 14
ATOM 24861 C CA . SER A 1 114 ? 9.265 5.734 -19.798 1.00 0.00 114 SER A CA 14
ATOM 24862 C C . SER A 1 114 ? 10.164 6.180 -20.947 1.00 0.00 114 SER A C 14
ATOM 24863 O O . SER A 1 114 ? 11.388 6.189 -20.826 1.00 0.00 114 SER A O 14
ATOM 24871 N N . GLY A 1 115 ? 9.545 6.551 -22.065 1.00 0.00 115 GLY A N 14
ATOM 24872 C CA . GLY A 1 115 ? 10.304 6.995 -23.220 1.00 0.00 115 GLY A CA 14
ATOM 24873 C C . GLY A 1 115 ? 9.998 6.178 -24.461 1.00 0.00 115 GLY A C 14
ATOM 24874 O O . GLY A 1 115 ? 10.620 5.148 -24.721 1.00 0.00 115 GLY A O 14
ATOM 24878 N N . PRO A 1 116 ? 9.018 6.641 -25.252 1.00 0.00 116 PRO A N 14
ATOM 24879 C CA . PRO A 1 116 ? 8.609 5.961 -26.484 1.00 0.00 116 PRO A CA 14
ATOM 24880 C C . PRO A 1 116 ? 9.668 6.054 -27.577 1.00 0.00 116 PRO A C 14
ATOM 24881 O O . PRO A 1 116 ? 9.871 7.115 -28.169 1.00 0.00 116 PRO A O 14
ATOM 24892 N N . SER A 1 117 ? 10.340 4.939 -27.840 1.00 0.00 117 SER A N 14
ATOM 24893 C CA . SER A 1 117 ? 11.381 4.895 -28.860 1.00 0.00 117 SER A CA 14
ATOM 24894 C C . SER A 1 117 ? 10.791 5.122 -30.249 1.00 0.00 117 SER A C 14
ATOM 24895 O O . SER A 1 117 ? 9.595 4.931 -30.465 1.00 0.00 117 SER A O 14
ATOM 24903 N N . SER A 1 118 ? 11.641 5.530 -31.186 1.00 0.00 118 SER A N 14
ATOM 24904 C CA . SER A 1 118 ? 11.203 5.787 -32.554 1.00 0.00 118 SER A CA 14
ATOM 24905 C C . SER A 1 118 ? 12.258 5.329 -33.556 1.00 0.00 118 SER A C 14
ATOM 24906 O O . SER A 1 118 ? 13.332 4.864 -33.176 1.00 0.00 118 SER A O 14
ATOM 24914 N N . GLY A 1 119 ? 11.944 5.465 -34.841 1.00 0.00 119 GLY A N 14
ATOM 24915 C CA . GLY A 1 119 ? 12.874 5.062 -35.879 1.00 0.00 119 GLY A CA 14
ATOM 24916 C C . GLY A 1 119 ? 12.404 3.835 -36.633 1.00 0.00 119 GLY A C 14
ATOM 24917 O O . GLY A 1 119 ? 13.166 2.887 -36.827 1.00 0.00 119 GLY A O 14
ATOM 24921 N N . GLY A 1 1 ? 10.509 9.565 -33.008 1.00 0.00 1 GLY A N 15
ATOM 24922 C CA . GLY A 1 1 ? 10.851 10.879 -32.492 1.00 0.00 1 GLY A CA 15
ATOM 24923 C C . GLY A 1 1 ? 9.631 11.664 -32.055 1.00 0.00 1 GLY A C 15
ATOM 24924 O O . GLY A 1 1 ? 9.597 12.208 -30.951 1.00 0.00 1 GLY A O 15
ATOM 24928 N N . SER A 1 2 ? 8.628 11.728 -32.925 1.00 0.00 2 SER A N 15
ATOM 24929 C CA . SER A 1 2 ? 7.401 12.458 -32.624 1.00 0.00 2 SER A CA 15
ATOM 24930 C C . SER A 1 2 ? 6.180 11.558 -32.781 1.00 0.00 2 SER A C 15
ATOM 24931 O O . SER A 1 2 ? 5.521 11.561 -33.820 1.00 0.00 2 SER A O 15
ATOM 24939 N N . SER A 1 3 ? 5.884 10.787 -31.738 1.00 0.00 3 SER A N 15
ATOM 24940 C CA . SER A 1 3 ? 4.745 9.878 -31.760 1.00 0.00 3 SER A CA 15
ATOM 24941 C C . SER A 1 3 ? 3.932 9.995 -30.474 1.00 0.00 3 SER A C 15
ATOM 24942 O O . SER A 1 3 ? 4.367 10.615 -29.506 1.00 0.00 3 SER A O 15
ATOM 24950 N N . GLY A 1 4 ? 2.747 9.393 -30.474 1.00 0.00 4 GLY A N 15
ATOM 24951 C CA . GLY A 1 4 ? 1.890 9.441 -29.303 1.00 0.00 4 GLY A CA 15
ATOM 24952 C C . GLY A 1 4 ? 0.869 8.321 -29.285 1.00 0.00 4 GLY A C 15
ATOM 24953 O O . GLY A 1 4 ? -0.192 8.430 -29.900 1.00 0.00 4 GLY A O 15
ATOM 24957 N N . SER A 1 5 ? 1.189 7.240 -28.580 1.00 0.00 5 SER A N 15
ATOM 24958 C CA . SER A 1 5 ? 0.293 6.094 -28.489 1.00 0.00 5 SER A CA 15
ATOM 24959 C C . SER A 1 5 ? -0.436 6.078 -27.149 1.00 0.00 5 SER A C 15
ATOM 24960 O O . SER A 1 5 ? -1.637 5.820 -27.086 1.00 0.00 5 SER A O 15
ATOM 24968 N N . SER A 1 6 ? 0.303 6.354 -26.078 1.00 0.00 6 SER A N 15
ATOM 24969 C CA . SER A 1 6 ? -0.271 6.369 -24.738 1.00 0.00 6 SER A CA 15
ATOM 24970 C C . SER A 1 6 ? -0.837 7.746 -24.404 1.00 0.00 6 SER A C 15
ATOM 24971 O O . SER A 1 6 ? -1.960 7.866 -23.914 1.00 0.00 6 SER A O 15
ATOM 24979 N N . GLY A 1 7 ? -0.050 8.784 -24.671 1.00 0.00 7 GLY A N 15
ATOM 24980 C CA . GLY A 1 7 ? -0.488 10.139 -24.393 1.00 0.00 7 GLY A CA 15
ATOM 24981 C C . GLY A 1 7 ? -1.660 10.558 -25.257 1.00 0.00 7 GLY A C 15
ATOM 24982 O O . GLY A 1 7 ? -1.549 10.612 -26.481 1.00 0.00 7 GLY A O 15
ATOM 24986 N N . GLY A 1 8 ? -2.788 10.854 -24.619 1.00 0.00 8 GLY A N 15
ATOM 24987 C CA . GLY A 1 8 ? -3.970 11.265 -25.354 1.00 0.00 8 GLY A CA 15
ATOM 24988 C C . GLY A 1 8 ? -5.214 10.514 -24.919 1.00 0.00 8 GLY A C 15
ATOM 24989 O O . GLY A 1 8 ? -5.971 10.993 -24.076 1.00 0.00 8 GLY A O 15
ATOM 24993 N N . GLN A 1 9 ? -5.424 9.336 -25.498 1.00 0.00 9 GLN A N 15
ATOM 24994 C CA . GLN A 1 9 ? -6.585 8.520 -25.166 1.00 0.00 9 GLN A CA 15
ATOM 24995 C C . GLN A 1 9 ? -6.434 7.107 -25.720 1.00 0.00 9 GLN A C 15
ATOM 24996 O O . GLN A 1 9 ? -5.657 6.872 -26.648 1.00 0.00 9 GLN A O 15
ATOM 25010 N N . LEU A 1 10 ? -7.177 6.168 -25.145 1.00 0.00 10 LEU A N 15
ATOM 25011 C CA . LEU A 1 10 ? -7.124 4.777 -25.580 1.00 0.00 10 LEU A CA 15
ATOM 25012 C C . LEU A 1 10 ? -8.517 4.155 -25.584 1.00 0.00 10 LEU A C 15
ATOM 25013 O O . LEU A 1 10 ? -9.460 4.717 -25.029 1.00 0.00 10 LEU A O 15
ATOM 25029 N N . ALA A 1 11 ? -8.637 2.989 -26.212 1.00 0.00 11 ALA A N 15
ATOM 25030 C CA . ALA A 1 11 ? -9.914 2.288 -26.284 1.00 0.00 11 ALA A CA 15
ATOM 25031 C C . ALA A 1 11 ? -9.935 1.091 -25.341 1.00 0.00 11 ALA A C 15
ATOM 25032 O O . ALA A 1 11 ? -10.983 0.731 -24.804 1.00 0.00 11 ALA A O 15
ATOM 25039 N N . GLN A 1 12 ? -8.774 0.474 -25.147 1.00 0.00 12 GLN A N 15
ATOM 25040 C CA . GLN A 1 12 ? -8.661 -0.685 -24.270 1.00 0.00 12 GLN A CA 15
ATOM 25041 C C . GLN A 1 12 ? -7.941 -0.321 -22.975 1.00 0.00 12 GLN A C 15
ATOM 25042 O O . GLN A 1 12 ? -6.742 -0.563 -22.831 1.00 0.00 12 GLN A O 15
ATOM 25056 N N . ASP A 1 13 ? -8.679 0.262 -22.037 1.00 0.00 13 ASP A N 15
ATOM 25057 C CA . ASP A 1 13 ? -8.111 0.659 -20.754 1.00 0.00 13 ASP A CA 15
ATOM 25058 C C . ASP A 1 13 ? -9.208 0.872 -19.717 1.00 0.00 13 ASP A C 15
ATOM 25059 O O . ASP A 1 13 ? -10.388 0.964 -20.055 1.00 0.00 13 ASP A O 15
ATOM 25068 N N . GLY A 1 14 ? -8.813 0.950 -18.450 1.00 0.00 14 GLY A N 15
ATOM 25069 C CA . GLY A 1 14 ? -9.774 1.150 -17.382 1.00 0.00 14 GLY A CA 15
ATOM 25070 C C . GLY A 1 14 ? -9.113 1.304 -16.027 1.00 0.00 14 GLY A C 15
ATOM 25071 O O . GLY A 1 14 ? -9.474 0.617 -15.071 1.00 0.00 14 GLY A O 15
ATOM 25075 N N . VAL A 1 15 ? -8.141 2.206 -15.943 1.00 0.00 15 VAL A N 15
ATOM 25076 C CA . VAL A 1 15 ? -7.426 2.447 -14.695 1.00 0.00 15 VAL A CA 15
ATOM 25077 C C . VAL A 1 15 ? -7.090 3.924 -14.530 1.00 0.00 15 VAL A C 15
ATOM 25078 O O . VAL A 1 15 ? -6.660 4.596 -15.467 1.00 0.00 15 VAL A O 15
ATOM 25091 N N . PRO A 1 16 ? -7.291 4.444 -13.309 1.00 0.00 16 PRO A N 15
ATOM 25092 C CA . PRO A 1 16 ? -7.015 5.848 -12.993 1.00 0.00 16 PRO A CA 15
ATOM 25093 C C . PRO A 1 16 ? -5.521 6.159 -12.986 1.00 0.00 16 PRO A C 15
ATOM 25094 O O . PRO A 1 16 ? -4.694 5.273 -13.202 1.00 0.00 16 PRO A O 15
ATOM 25105 N N . GLU A 1 17 ? -5.185 7.420 -12.739 1.00 0.00 17 GLU A N 15
ATOM 25106 C CA . GLU A 1 17 ? -3.790 7.845 -12.706 1.00 0.00 17 GLU A CA 15
ATOM 25107 C C . GLU A 1 17 ? -3.219 7.727 -11.296 1.00 0.00 17 GLU A C 15
ATOM 25108 O O . GLU A 1 17 ? -2.016 7.540 -11.116 1.00 0.00 17 GLU A O 15
ATOM 25120 N N . TRP A 1 18 ? -4.090 7.838 -10.299 1.00 0.00 18 TRP A N 15
ATOM 25121 C CA . TRP A 1 18 ? -3.673 7.744 -8.905 1.00 0.00 18 TRP A CA 15
ATOM 25122 C C . TRP A 1 18 ? -3.331 6.304 -8.535 1.00 0.00 18 TRP A C 15
ATOM 25123 O O . TRP A 1 18 ? -2.864 6.032 -7.429 1.00 0.00 18 TRP A O 15
ATOM 25144 N N . PHE A 1 19 ? -3.565 5.387 -9.467 1.00 0.00 19 PHE A N 15
ATOM 25145 C CA . PHE A 1 19 ? -3.282 3.975 -9.237 1.00 0.00 19 PHE A CA 15
ATOM 25146 C C . PHE A 1 19 ? -1.988 3.560 -9.931 1.00 0.00 19 PHE A C 15
ATOM 25147 O O . PHE A 1 19 ? -1.959 3.358 -11.145 1.00 0.00 19 PHE A O 15
ATOM 25164 N N . HIS A 1 20 ? -0.919 3.435 -9.151 1.00 0.00 20 HIS A N 15
ATOM 25165 C CA . HIS A 1 20 ? 0.379 3.045 -9.689 1.00 0.00 20 HIS A CA 15
ATOM 25166 C C . HIS A 1 20 ? 0.603 1.543 -9.531 1.00 0.00 20 HIS A C 15
ATOM 25167 O O . HIS A 1 20 ? 1.705 1.101 -9.210 1.00 0.00 20 HIS A O 15
ATOM 25181 N N . GLY A 1 21 ? -0.452 0.765 -9.757 1.00 0.00 21 GLY A N 15
ATOM 25182 C CA . GLY A 1 21 ? -0.350 -0.677 -9.634 1.00 0.00 21 GLY A CA 15
ATOM 25183 C C . GLY A 1 21 ? 0.492 -1.099 -8.446 1.00 0.00 21 GLY A C 15
ATOM 25184 O O . GLY A 1 21 ? 0.044 -1.026 -7.302 1.00 0.00 21 GLY A O 15
ATOM 25188 N N . ALA A 1 22 ? 1.715 -1.544 -8.716 1.00 0.00 22 ALA A N 15
ATOM 25189 C CA . ALA A 1 22 ? 2.620 -1.979 -7.661 1.00 0.00 22 ALA A CA 15
ATOM 25190 C C . ALA A 1 22 ? 3.981 -1.303 -7.790 1.00 0.00 22 ALA A C 15
ATOM 25191 O O . ALA A 1 22 ? 4.848 -1.768 -8.531 1.00 0.00 22 ALA A O 15
ATOM 25198 N N . ILE A 1 23 ? 4.160 -0.202 -7.068 1.00 0.00 23 ILE A N 15
ATOM 25199 C CA . ILE A 1 23 ? 5.416 0.537 -7.103 1.00 0.00 23 ILE A CA 15
ATOM 25200 C C . ILE A 1 23 ? 6.245 0.274 -5.851 1.00 0.00 23 ILE A C 15
ATOM 25201 O O . ILE A 1 23 ? 5.801 -0.419 -4.934 1.00 0.00 23 ILE A O 15
ATOM 25217 N N . SER A 1 24 ? 7.451 0.832 -5.817 1.00 0.00 24 SER A N 15
ATOM 25218 C CA . SER A 1 24 ? 8.343 0.655 -4.677 1.00 0.00 24 SER A CA 15
ATOM 25219 C C . SER A 1 24 ? 8.291 1.868 -3.753 1.00 0.00 24 SER A C 15
ATOM 25220 O O . SER A 1 24 ? 8.129 3.001 -4.207 1.00 0.00 24 SER A O 15
ATOM 25228 N N . ARG A 1 25 ? 8.427 1.621 -2.454 1.00 0.00 25 ARG A N 15
ATOM 25229 C CA . ARG A 1 25 ? 8.393 2.691 -1.465 1.00 0.00 25 ARG A CA 15
ATOM 25230 C C . ARG A 1 25 ? 9.134 3.925 -1.974 1.00 0.00 25 ARG A C 15
ATOM 25231 O O . ARG A 1 25 ? 8.808 5.051 -1.603 1.00 0.00 25 ARG A O 15
ATOM 25252 N N . GLU A 1 26 ? 10.132 3.702 -2.823 1.00 0.00 26 GLU A N 15
ATOM 25253 C CA . GLU A 1 26 ? 10.920 4.794 -3.381 1.00 0.00 26 GLU A CA 15
ATOM 25254 C C . GLU A 1 26 ? 10.174 5.472 -4.527 1.00 0.00 26 GLU A C 15
ATOM 25255 O O . GLU A 1 26 ? 10.046 6.696 -4.562 1.00 0.00 26 GLU A O 15
ATOM 25267 N N . ASP A 1 27 ? 9.684 4.667 -5.464 1.00 0.00 27 ASP A N 15
ATOM 25268 C CA . ASP A 1 27 ? 8.951 5.187 -6.612 1.00 0.00 27 ASP A CA 15
ATOM 25269 C C . ASP A 1 27 ? 7.833 6.124 -6.164 1.00 0.00 27 ASP A C 15
ATOM 25270 O O . ASP A 1 27 ? 7.649 7.201 -6.730 1.00 0.00 27 ASP A O 15
ATOM 25279 N N . ALA A 1 28 ? 7.089 5.704 -5.146 1.00 0.00 28 ALA A N 15
ATOM 25280 C CA . ALA A 1 28 ? 5.990 6.505 -4.623 1.00 0.00 28 ALA A CA 15
ATOM 25281 C C . ALA A 1 28 ? 6.477 7.878 -4.173 1.00 0.00 28 ALA A C 15
ATOM 25282 O O . ALA A 1 28 ? 5.953 8.905 -4.605 1.00 0.00 28 ALA A O 15
ATOM 25289 N N . GLU A 1 29 ? 7.482 7.889 -3.303 1.00 0.00 29 GLU A N 15
ATOM 25290 C CA . GLU A 1 29 ? 8.037 9.138 -2.794 1.00 0.00 29 GLU A CA 15
ATOM 25291 C C . GLU A 1 29 ? 8.599 9.986 -3.931 1.00 0.00 29 GLU A C 15
ATOM 25292 O O . GLU A 1 29 ? 8.462 11.209 -3.934 1.00 0.00 29 GLU A O 15
ATOM 25304 N N . ASN A 1 30 ? 9.232 9.327 -4.897 1.00 0.00 30 ASN A N 15
ATOM 25305 C CA . ASN A 1 30 ? 9.816 10.021 -6.040 1.00 0.00 30 ASN A CA 15
ATOM 25306 C C . ASN A 1 30 ? 8.729 10.491 -7.003 1.00 0.00 30 ASN A C 15
ATOM 25307 O O . ASN A 1 30 ? 8.919 11.454 -7.748 1.00 0.00 30 ASN A O 15
ATOM 25318 N N . LEU A 1 31 ? 7.591 9.808 -6.981 1.00 0.00 31 LEU A N 15
ATOM 25319 C CA . LEU A 1 31 ? 6.472 10.157 -7.852 1.00 0.00 31 LEU A CA 15
ATOM 25320 C C . LEU A 1 31 ? 5.774 11.421 -7.361 1.00 0.00 31 LEU A C 15
ATOM 25321 O O . LEU A 1 31 ? 5.179 12.159 -8.14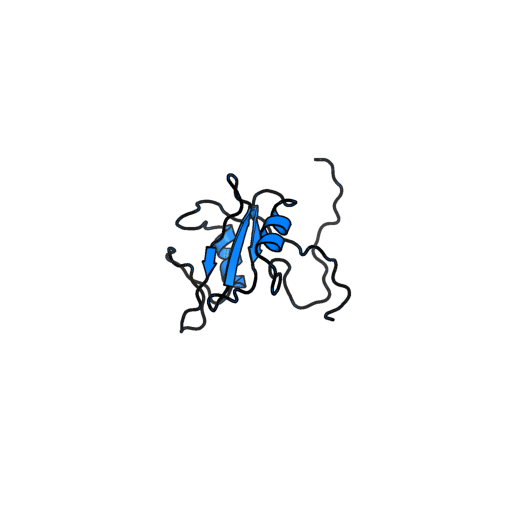9 1.00 0.00 31 LEU A O 15
ATOM 25337 N N . LEU A 1 32 ? 5.853 11.668 -6.059 1.00 0.00 32 LEU A N 15
ATOM 25338 C CA . LEU A 1 32 ? 5.231 12.846 -5.464 1.00 0.00 32 LEU A CA 15
ATOM 25339 C C . LEU A 1 32 ? 6.250 13.965 -5.279 1.00 0.00 32 LEU A C 15
ATOM 25340 O O . LEU A 1 32 ? 5.901 15.144 -5.302 1.00 0.00 32 LEU A O 15
ATOM 25356 N N . GLU A 1 33 ? 7.512 13.586 -5.098 1.00 0.00 33 GLU A N 15
ATOM 25357 C CA . GLU A 1 33 ? 8.581 14.560 -4.911 1.00 0.00 33 GLU A CA 15
ATOM 25358 C C . GLU A 1 33 ? 8.566 15.605 -6.021 1.00 0.00 33 GLU A C 15
ATOM 25359 O O . GLU A 1 33 ? 8.690 16.802 -5.764 1.00 0.00 33 GLU A O 15
ATOM 25371 N N . SER A 1 34 ? 8.412 15.143 -7.259 1.00 0.00 34 SER A N 15
ATOM 25372 C CA . SER A 1 34 ? 8.385 16.038 -8.410 1.00 0.00 34 SER A CA 15
ATOM 25373 C C . SER A 1 34 ? 6.967 16.530 -8.681 1.00 0.00 34 SER A C 15
ATOM 25374 O O . SER A 1 34 ? 6.665 17.013 -9.772 1.00 0.00 34 SER A O 15
ATOM 25382 N N . GLN A 1 35 ? 6.102 16.405 -7.680 1.00 0.00 35 GLN A N 15
ATOM 25383 C CA . GLN A 1 35 ? 4.715 16.837 -7.811 1.00 0.00 35 GLN A CA 15
ATOM 25384 C C . GLN A 1 35 ? 4.399 17.957 -6.826 1.00 0.00 35 GLN A C 15
ATOM 25385 O O . GLN A 1 35 ? 5.053 18.113 -5.795 1.00 0.00 35 GLN A O 15
ATOM 25399 N N . PRO A 1 36 ? 3.372 18.757 -7.149 1.00 0.00 36 PRO A N 15
ATOM 25400 C CA . PRO A 1 36 ? 2.946 19.878 -6.305 1.00 0.00 36 PRO A CA 15
ATOM 25401 C C . PRO A 1 36 ? 2.300 19.411 -5.005 1.00 0.00 36 PRO A C 15
ATOM 25402 O O . PRO A 1 36 ? 1.685 18.345 -4.952 1.00 0.00 36 PRO A O 15
ATOM 25413 N N . LEU A 1 37 ? 2.444 20.214 -3.956 1.00 0.00 37 LEU A N 15
ATOM 25414 C CA . LEU A 1 37 ? 1.875 19.883 -2.655 1.00 0.00 37 LEU A CA 15
ATOM 25415 C C . LEU A 1 37 ? 0.406 19.492 -2.787 1.00 0.00 37 LEU A C 15
ATOM 25416 O O . LEU A 1 37 ? -0.382 20.200 -3.413 1.00 0.00 37 LEU A O 15
ATOM 25432 N N . GLY A 1 38 ? 0.045 18.359 -2.191 1.00 0.00 38 GLY A N 15
ATOM 25433 C CA . GLY A 1 38 ? -1.328 17.894 -2.252 1.00 0.00 38 GLY A CA 15
ATOM 25434 C C . GLY A 1 38 ? -1.490 16.680 -3.144 1.00 0.00 38 GLY A C 15
ATOM 25435 O O . GLY A 1 38 ? -2.441 15.913 -2.994 1.00 0.00 38 GLY A O 15
ATOM 25439 N N . SER A 1 39 ? -0.560 16.505 -4.078 1.00 0.00 39 SER A N 15
ATOM 25440 C CA . SER A 1 39 ? -0.607 15.378 -5.002 1.00 0.00 39 SER A CA 15
ATOM 25441 C C . SER A 1 39 ? -0.654 14.056 -4.244 1.00 0.00 39 SER A C 15
ATOM 25442 O O . SER A 1 39 ? 0.259 13.730 -3.484 1.00 0.00 39 SER A O 15
ATOM 25450 N N . PHE A 1 40 ? -1.723 13.297 -4.456 1.00 0.00 40 PHE A N 15
ATOM 25451 C CA . PHE A 1 40 ? -1.891 12.009 -3.792 1.00 0.00 40 PHE A CA 15
ATOM 25452 C C . PHE A 1 40 ? -1.705 10.860 -4.780 1.00 0.00 40 PHE A C 15
ATOM 25453 O O . PHE A 1 40 ? -1.661 11.070 -5.993 1.00 0.00 40 PHE A O 15
ATOM 25470 N N . LEU A 1 41 ? -1.596 9.646 -4.251 1.00 0.00 41 LEU A N 15
ATOM 25471 C CA . LEU A 1 41 ? -1.413 8.463 -5.085 1.00 0.00 41 LEU A CA 15
ATOM 25472 C C . LEU A 1 41 ? -1.549 7.188 -4.258 1.00 0.00 41 LEU A C 15
ATOM 25473 O O . LEU A 1 41 ? -1.459 7.221 -3.030 1.00 0.00 41 LEU A O 15
ATOM 25489 N N . ILE A 1 42 ? -1.765 6.067 -4.938 1.00 0.00 42 ILE A N 15
ATOM 25490 C CA . ILE A 1 42 ? -1.909 4.782 -4.267 1.00 0.00 42 ILE A CA 15
ATOM 25491 C C . ILE A 1 42 ? -1.055 3.712 -4.939 1.00 0.00 42 ILE A C 15
ATOM 25492 O O . ILE A 1 42 ? -0.853 3.736 -6.153 1.00 0.00 42 ILE A O 15
ATOM 25508 N N . ARG A 1 43 ? -0.559 2.772 -4.141 1.00 0.00 43 ARG A N 15
ATOM 25509 C CA . ARG A 1 43 ? 0.273 1.692 -4.658 1.00 0.00 43 ARG A CA 15
ATOM 25510 C C . ARG A 1 43 ? -0.073 0.369 -3.983 1.00 0.00 43 ARG A C 15
ATOM 25511 O O . ARG A 1 43 ? 0.117 0.207 -2.777 1.00 0.00 43 ARG A O 15
ATOM 25532 N N . VAL A 1 44 ? -0.581 -0.576 -4.769 1.00 0.00 44 VAL A N 15
ATOM 25533 C CA . VAL A 1 44 ? -0.952 -1.885 -4.246 1.00 0.00 44 VAL A CA 15
ATOM 25534 C C . VAL A 1 44 ? -0.017 -2.315 -3.122 1.00 0.00 44 VAL A C 15
ATOM 25535 O O . VAL A 1 44 ? 1.195 -2.110 -3.197 1.00 0.00 44 VAL A O 15
ATOM 25548 N N . SER A 1 45 ? -0.587 -2.914 -2.081 1.00 0.00 45 SER A N 15
ATOM 25549 C CA . SER A 1 45 ? 0.196 -3.370 -0.939 1.00 0.00 45 SER A CA 15
ATOM 25550 C C . SER A 1 45 ? -0.044 -4.854 -0.674 1.00 0.00 45 SER A C 15
ATOM 25551 O O . SER A 1 45 ? -1.187 -5.306 -0.599 1.00 0.00 45 SER A O 15
ATOM 25559 N N . HIS A 1 46 ? 1.043 -5.606 -0.532 1.00 0.00 46 HIS A N 15
ATOM 25560 C CA . HIS A 1 46 ? 0.951 -7.039 -0.274 1.00 0.00 46 HIS A CA 15
ATOM 25561 C C . HIS A 1 46 ? 1.034 -7.328 1.222 1.00 0.00 46 HIS A C 15
ATOM 25562 O O . HIS A 1 46 ? 0.676 -8.416 1.674 1.00 0.00 46 HIS A O 15
ATOM 25576 N N . SER A 1 47 ? 1.508 -6.348 1.984 1.00 0.00 47 SER A N 15
ATOM 25577 C CA . SER A 1 47 ? 1.641 -6.499 3.428 1.00 0.00 47 SER A CA 15
ATOM 25578 C C . SER A 1 47 ? 0.331 -6.974 4.048 1.00 0.00 47 SER A C 15
ATOM 25579 O O . SER A 1 47 ? 0.261 -8.058 4.628 1.00 0.00 47 SER A O 15
ATOM 25587 N N . HIS A 1 48 ? -0.707 -6.153 3.922 1.00 0.00 48 HIS A N 15
ATOM 25588 C CA . HIS A 1 48 ? -2.018 -6.488 4.470 1.00 0.00 48 HIS A CA 15
ATOM 25589 C C . HIS A 1 48 ? -3.039 -6.685 3.353 1.00 0.00 48 HIS A C 15
ATOM 25590 O O . HIS A 1 48 ? -4.174 -6.216 3.445 1.00 0.00 48 HIS A O 15
ATOM 25604 N N . VAL A 1 49 ? -2.627 -7.382 2.298 1.00 0.00 49 VAL A N 15
ATOM 25605 C CA . VAL A 1 49 ? -3.506 -7.640 1.164 1.00 0.00 49 VAL A CA 15
ATOM 25606 C C . VAL A 1 49 ? -4.447 -6.467 0.917 1.00 0.00 49 VAL A C 15
ATOM 25607 O O . VAL A 1 49 ? -5.582 -6.648 0.479 1.00 0.00 49 VAL A O 15
ATOM 25620 N N . GLY A 1 50 ? -3.966 -5.260 1.202 1.00 0.00 50 GLY A N 15
ATOM 25621 C CA . GLY A 1 50 ? -4.777 -4.073 1.005 1.00 0.00 50 GLY A CA 15
ATOM 25622 C C . GLY A 1 50 ? -4.118 -3.067 0.083 1.00 0.00 50 GLY A C 15
ATOM 25623 O O . GLY A 1 50 ? -3.712 -3.407 -1.029 1.00 0.00 50 GLY A O 15
ATOM 25627 N N . TYR A 1 51 ? -4.011 -1.825 0.543 1.00 0.00 51 TYR A N 15
ATOM 25628 C CA . TYR A 1 51 ? -3.400 -0.766 -0.251 1.00 0.00 51 TYR A CA 15
ATOM 25629 C C . TYR A 1 51 ? -2.793 0.307 0.648 1.00 0.00 51 TYR A C 15
ATOM 25630 O O . TYR A 1 51 ? -3.115 0.397 1.834 1.00 0.00 51 TYR A O 15
ATOM 25648 N N . THR A 1 52 ? -1.913 1.122 0.075 1.00 0.00 52 THR A N 15
ATOM 25649 C CA . THR A 1 52 ? -1.259 2.189 0.822 1.00 0.00 52 THR A CA 15
ATOM 25650 C C . THR A 1 52 ? -1.474 3.540 0.151 1.00 0.00 52 THR A C 15
ATOM 25651 O O . THR A 1 52 ? -0.937 3.802 -0.927 1.00 0.00 52 THR A O 15
ATOM 25662 N N . LEU A 1 53 ? -2.258 4.398 0.795 1.00 0.00 53 LEU A N 15
ATOM 25663 C CA . LEU A 1 53 ? -2.543 5.724 0.261 1.00 0.00 53 LEU A CA 15
ATOM 25664 C C . LEU A 1 53 ? -1.523 6.743 0.760 1.00 0.00 53 LEU A C 15
ATOM 25665 O O . LEU A 1 53 ? -1.269 6.844 1.960 1.00 0.00 53 LEU A O 15
ATOM 25681 N N . SER A 1 54 ? -0.943 7.497 -0.169 1.00 0.00 54 SER A N 15
ATOM 25682 C CA . SER A 1 54 ? 0.051 8.506 0.177 1.00 0.00 54 SER A CA 15
ATOM 25683 C C . SER A 1 54 ? -0.167 9.781 -0.633 1.00 0.00 54 SER A C 15
ATOM 25684 O O . SER A 1 54 ? -0.840 9.768 -1.664 1.00 0.00 54 SER A O 15
ATOM 25692 N N . TYR A 1 55 ? 0.407 10.880 -0.157 1.00 0.00 55 TYR A N 15
ATOM 25693 C CA . TYR A 1 55 ? 0.276 12.165 -0.835 1.00 0.00 55 TYR A CA 15
ATOM 25694 C C . TYR A 1 55 ? 1.227 13.197 -0.236 1.00 0.00 55 TYR A C 15
ATOM 25695 O O . TYR A 1 55 ? 1.494 13.189 0.967 1.00 0.00 55 TYR A O 15
ATOM 25713 N N . LYS A 1 56 ? 1.736 14.085 -1.084 1.00 0.00 56 LYS A N 15
ATOM 25714 C CA . LYS A 1 56 ? 2.656 15.125 -0.640 1.00 0.00 56 LYS A CA 15
ATOM 25715 C C . LYS A 1 56 ? 1.978 16.066 0.350 1.00 0.00 56 LYS A C 15
ATOM 25716 O O . LYS A 1 56 ? 0.906 16.605 0.075 1.00 0.00 56 LYS A O 15
ATOM 25735 N N . ALA A 1 57 ? 2.611 16.260 1.503 1.00 0.00 57 ALA A N 15
ATOM 25736 C CA . ALA A 1 57 ? 2.070 17.139 2.533 1.00 0.00 57 ALA A CA 15
ATOM 25737 C C . ALA A 1 57 ? 3.047 18.261 2.865 1.00 0.00 57 ALA A C 15
ATOM 25738 O O . ALA A 1 57 ? 4.262 18.064 2.845 1.00 0.00 57 ALA A O 15
ATOM 25745 N N . GLN A 1 58 ? 2.509 19.437 3.171 1.00 0.00 58 GLN A N 15
ATOM 25746 C CA . GLN A 1 58 ? 3.336 20.591 3.506 1.00 0.00 58 GLN A CA 15
ATOM 25747 C C . GLN A 1 58 ? 4.585 20.162 4.269 1.00 0.00 58 GLN A C 15
ATOM 25748 O O . GLN A 1 58 ? 5.685 20.645 4.000 1.00 0.00 58 GLN A O 15
ATOM 25762 N N . SER A 1 59 ? 4.407 19.253 5.223 1.00 0.00 59 SER A N 15
ATOM 25763 C CA . SER A 1 59 ? 5.520 18.762 6.028 1.00 0.00 59 SER A CA 15
ATOM 25764 C C . SER A 1 59 ? 6.390 17.802 5.223 1.00 0.00 59 SER A C 15
ATOM 25765 O O . SER A 1 59 ? 7.509 18.137 4.835 1.00 0.00 59 SER A O 15
ATOM 25773 N N . SER A 1 60 ? 5.868 16.604 4.976 1.00 0.00 60 SER A N 15
ATOM 25774 C CA . SER A 1 60 ? 6.597 15.592 4.222 1.00 0.00 60 SER A CA 15
ATOM 25775 C C . SER A 1 60 ? 5.662 14.476 3.765 1.00 0.00 60 SER A C 15
ATOM 25776 O O . SER A 1 60 ? 4.591 14.276 4.338 1.00 0.00 60 SER A O 15
ATOM 25784 N N . CYS A 1 61 ? 6.076 13.754 2.730 1.00 0.00 61 CYS A N 15
ATOM 25785 C CA . CYS A 1 61 ? 5.277 12.657 2.195 1.00 0.00 61 CYS A CA 15
ATOM 25786 C C . CYS A 1 61 ? 4.705 11.800 3.321 1.00 0.00 61 CYS A C 15
ATOM 25787 O O . CYS A 1 61 ? 5.396 11.497 4.294 1.00 0.00 61 CYS A O 15
ATOM 25795 N N . CYS A 1 62 ? 3.443 11.415 3.181 1.00 0.00 62 CYS A N 15
ATOM 25796 C CA . CYS A 1 62 ? 2.777 10.595 4.188 1.00 0.00 62 CYS A CA 15
ATOM 25797 C C . CYS A 1 62 ? 2.493 9.197 3.648 1.00 0.00 62 CYS A C 15
ATOM 25798 O O . CYS A 1 62 ? 2.546 8.997 2.436 1.00 0.00 62 CYS A O 15
ATOM 25806 N N . HIS A 1 63 ? 2.201 8.270 4.549 1.00 0.00 63 HIS A N 15
ATOM 25807 C CA . HIS A 1 63 ? 1.914 6.903 4.151 1.00 0.00 63 HIS A CA 15
ATOM 25808 C C . HIS A 1 63 ? 0.816 6.327 5.047 1.00 0.00 63 HIS A C 15
ATOM 25809 O O . HIS A 1 63 ? 1.019 6.041 6.228 1.00 0.00 63 HIS A O 15
ATOM 25823 N N . PHE A 1 64 ? -0.363 6.163 4.456 1.00 0.00 64 PHE A N 15
ATOM 25824 C CA . PHE A 1 64 ? -1.511 5.625 5.177 1.00 0.00 64 PHE A CA 15
ATOM 25825 C C . PHE A 1 64 ? -1.866 4.230 4.671 1.00 0.00 64 PHE A C 15
ATOM 25826 O O . PHE A 1 64 ? -1.899 3.985 3.465 1.00 0.00 64 PHE A O 15
ATOM 25843 N N . MET A 1 65 ? -2.131 3.319 5.601 1.00 0.00 65 MET A N 15
ATOM 25844 C CA . MET A 1 65 ? -2.485 1.949 5.249 1.00 0.00 65 MET A CA 15
ATOM 25845 C C . MET A 1 65 ? -3.997 1.794 5.116 1.00 0.00 65 MET A C 15
ATOM 25846 O O . MET A 1 65 ? -4.760 2.370 5.891 1.00 0.00 65 MET A O 15
ATOM 25860 N N . VAL A 1 66 ? -4.424 1.013 4.129 1.00 0.00 66 VAL A N 15
ATOM 25861 C CA . VAL A 1 66 ? -5.845 0.782 3.896 1.00 0.00 66 VAL A CA 15
ATOM 25862 C C . VAL A 1 66 ? -6.171 -0.706 3.920 1.00 0.00 66 VAL A C 15
ATOM 25863 O O . VAL A 1 66 ? -5.819 -1.445 3.000 1.00 0.00 66 VAL A O 15
ATOM 25876 N N . LYS A 1 67 ? -6.845 -1.141 4.979 1.00 0.00 67 LYS A N 15
ATOM 25877 C CA . LYS A 1 67 ? -7.223 -2.542 5.123 1.00 0.00 67 LYS A CA 15
ATOM 25878 C C . LYS A 1 67 ? -8.397 -2.886 4.214 1.00 0.00 67 LYS A C 15
ATOM 25879 O O . LYS A 1 67 ? -9.026 -2.001 3.632 1.00 0.00 67 LYS A O 15
ATOM 25898 N N . LEU A 1 68 ? -8.691 -4.177 4.098 1.00 0.00 68 LEU A N 15
ATOM 25899 C CA . LEU A 1 68 ? -9.793 -4.638 3.260 1.00 0.00 68 LEU A CA 15
ATOM 25900 C C . LEU A 1 68 ? -10.883 -5.291 4.105 1.00 0.00 68 LEU A C 15
ATOM 25901 O O . LEU A 1 68 ? -10.910 -6.513 4.265 1.00 0.00 68 LEU A O 15
ATOM 25917 N N . LEU A 1 69 ? -11.780 -4.473 4.641 1.00 0.00 69 LEU A N 15
ATOM 25918 C CA . LEU A 1 69 ? -12.873 -4.971 5.467 1.00 0.00 69 LEU A CA 15
ATOM 25919 C C . LEU A 1 69 ? -13.441 -6.267 4.896 1.00 0.00 69 LEU A C 15
ATOM 25920 O O . LEU A 1 69 ? -13.507 -6.444 3.679 1.00 0.00 69 LEU A O 15
ATOM 25936 N N . ASP A 1 70 ? -13.851 -7.168 5.782 1.00 0.00 70 ASP A N 15
ATOM 25937 C CA . ASP A 1 70 ? -14.417 -8.446 5.367 1.00 0.00 70 ASP A CA 15
ATOM 25938 C C . ASP A 1 70 ? -15.720 -8.240 4.599 1.00 0.00 70 ASP A C 15
ATOM 25939 O O . ASP A 1 70 ? -16.201 -9.147 3.919 1.00 0.00 70 ASP A O 15
ATOM 25948 N N . ASP A 1 71 ? -16.285 -7.043 4.714 1.00 0.00 71 ASP A N 15
ATOM 25949 C CA . ASP A 1 71 ? -17.532 -6.718 4.031 1.00 0.00 71 ASP A CA 15
ATOM 25950 C C . ASP A 1 71 ? -17.263 -6.231 2.610 1.00 0.00 71 ASP A C 15
ATOM 25951 O O . ASP A 1 71 ? -18.071 -5.510 2.027 1.00 0.00 71 ASP A O 15
ATOM 25960 N N . GLY A 1 72 ? -16.119 -6.629 2.060 1.00 0.00 72 GLY A N 15
ATOM 25961 C CA . GLY A 1 72 ? -15.763 -6.222 0.714 1.00 0.00 72 GLY A CA 15
ATOM 25962 C C . GLY A 1 72 ? -15.575 -4.723 0.591 1.00 0.00 72 GLY A C 15
ATOM 25963 O O . GLY A 1 72 ? -15.698 -4.161 -0.498 1.00 0.00 72 GLY A O 15
ATOM 25967 N N . THR A 1 73 ? -15.277 -4.072 1.711 1.00 0.00 73 THR A N 15
ATOM 25968 C CA . THR A 1 73 ? -15.075 -2.629 1.725 1.00 0.00 73 THR A CA 15
ATOM 25969 C C . THR A 1 73 ? -13.688 -2.274 2.252 1.00 0.00 73 THR A C 15
ATOM 25970 O O . THR A 1 73 ? -12.983 -3.123 2.797 1.00 0.00 73 THR A O 15
ATOM 25981 N N . PHE A 1 74 ? -13.302 -1.014 2.084 1.00 0.00 74 PHE A N 15
ATOM 25982 C CA . PHE A 1 74 ? -11.999 -0.545 2.541 1.00 0.00 74 PHE A CA 15
ATOM 25983 C C . PHE A 1 74 ? -12.149 0.645 3.484 1.00 0.00 74 PHE A C 15
ATOM 25984 O O . PHE A 1 74 ? -12.941 1.552 3.234 1.00 0.00 74 PHE A O 15
ATOM 26001 N N . MET A 1 75 ? -11.380 0.632 4.569 1.00 0.00 75 MET A N 15
ATOM 26002 C CA . MET A 1 75 ? -11.427 1.711 5.550 1.00 0.00 75 MET A CA 15
ATOM 26003 C C . MET A 1 75 ? -10.073 1.887 6.229 1.00 0.00 75 MET A C 15
ATOM 26004 O O . MET A 1 75 ? -9.436 0.911 6.627 1.00 0.00 75 MET A O 15
ATOM 26018 N N . ILE A 1 76 ? -9.637 3.136 6.356 1.00 0.00 76 ILE A N 15
ATOM 26019 C CA . ILE A 1 76 ? -8.359 3.438 6.988 1.00 0.00 76 ILE A CA 15
ATOM 26020 C C . ILE A 1 76 ? -8.459 3.342 8.506 1.00 0.00 76 ILE A C 15
ATOM 26021 O O . ILE A 1 76 ? -9.374 3.880 9.128 1.00 0.00 76 ILE A O 15
ATOM 26037 N N . PRO A 1 77 ? -7.495 2.640 9.119 1.00 0.00 77 PRO A N 15
ATOM 26038 C CA . PRO A 1 77 ? -7.450 2.457 10.573 1.00 0.00 77 PRO A CA 15
ATOM 26039 C C . PRO A 1 77 ? -7.113 3.749 11.309 1.00 0.00 77 PRO A C 15
ATOM 26040 O O . PRO A 1 77 ? -5.958 3.995 11.655 1.00 0.00 77 PRO A O 15
ATOM 26051 N N . GLY A 1 78 ? -8.130 4.573 11.545 1.00 0.00 78 GLY A N 15
ATOM 26052 C CA . GLY A 1 78 ? -7.920 5.830 12.240 1.00 0.00 78 GLY A CA 15
ATOM 26053 C C . GLY A 1 78 ? -9.052 6.812 12.015 1.00 0.00 78 GLY A C 15
ATOM 26054 O O . GLY A 1 78 ? -9.203 7.777 12.764 1.00 0.00 78 GLY A O 15
ATOM 26058 N N . GLU A 1 79 ? -9.850 6.568 10.979 1.00 0.00 79 GLU A N 15
ATOM 26059 C CA . GLU A 1 79 ? -10.973 7.441 10.658 1.00 0.00 79 GLU A CA 15
ATOM 26060 C C . GLU A 1 79 ? -12.281 6.860 11.183 1.00 0.00 79 GLU A C 15
ATOM 26061 O O . GLU A 1 79 ? -12.292 5.826 11.852 1.00 0.00 79 GLU A O 15
ATOM 26073 N N . LYS A 1 80 ? -13.386 7.531 10.876 1.00 0.00 80 LYS A N 15
ATOM 26074 C CA . LYS A 1 80 ? -14.702 7.083 11.316 1.00 0.00 80 LYS A CA 15
ATOM 26075 C C . LYS A 1 80 ? -15.622 6.844 10.123 1.00 0.00 80 LYS A C 15
ATOM 26076 O O . LYS A 1 80 ? -16.845 6.829 10.262 1.00 0.00 80 LYS A O 15
ATOM 26095 N N . VAL A 1 81 ? -15.026 6.657 8.950 1.00 0.00 81 VAL A N 15
ATOM 26096 C CA . VAL A 1 81 ? -15.792 6.416 7.733 1.00 0.00 81 VAL A CA 15
ATOM 26097 C C . VAL A 1 81 ? -15.108 5.378 6.850 1.00 0.00 81 VAL A C 15
ATOM 26098 O O . VAL A 1 81 ? -13.900 5.164 6.947 1.00 0.00 81 VAL A O 15
ATOM 26111 N N . ALA A 1 82 ? -15.890 4.734 5.989 1.00 0.00 82 ALA A N 15
ATOM 26112 C CA . ALA A 1 82 ? -15.360 3.720 5.086 1.00 0.00 82 ALA A CA 15
ATOM 26113 C C . ALA A 1 82 ? -15.791 3.985 3.648 1.00 0.00 82 ALA A C 15
ATOM 26114 O O . ALA A 1 82 ? -16.456 4.981 3.362 1.00 0.00 82 ALA A O 15
ATOM 26121 N N . HIS A 1 83 ? -15.407 3.089 2.745 1.00 0.00 83 HIS A N 15
ATOM 26122 C CA . HIS A 1 83 ? -15.755 3.227 1.335 1.00 0.00 83 HIS A CA 15
ATOM 26123 C C . HIS A 1 83 ? -15.762 1.868 0.641 1.00 0.00 83 HIS A C 15
ATOM 26124 O O . HIS A 1 83 ? -15.028 0.957 1.029 1.00 0.00 83 HIS A O 15
ATOM 26138 N N . THR A 1 84 ? -16.595 1.736 -0.386 1.00 0.00 84 THR A N 15
ATOM 26139 C CA . THR A 1 84 ? -16.698 0.489 -1.132 1.00 0.00 84 THR A CA 15
ATOM 26140 C C . THR A 1 84 ? -15.354 0.093 -1.730 1.00 0.00 84 THR A C 15
ATOM 26141 O O . THR A 1 84 ? -14.917 -1.050 -1.598 1.00 0.00 84 THR A O 15
ATOM 26152 N N . SER A 1 85 ? -14.700 1.046 -2.389 1.00 0.00 85 SER A N 15
ATOM 26153 C CA . SER A 1 85 ? -13.406 0.794 -3.011 1.00 0.00 85 SER A CA 15
ATOM 26154 C C . SER A 1 85 ? -12.548 2.055 -3.007 1.00 0.00 85 SER A C 15
ATOM 26155 O O . SER A 1 85 ? -13.053 3.164 -2.827 1.00 0.00 85 SER A O 15
ATOM 26163 N N . LEU A 1 86 ? -11.247 1.879 -3.208 1.00 0.00 86 LEU A N 15
ATOM 26164 C CA . LEU A 1 86 ? -10.316 3.002 -3.229 1.00 0.00 86 LEU A CA 15
ATOM 26165 C C . LEU A 1 86 ? -10.930 4.205 -3.937 1.00 0.00 86 LEU A C 15
ATOM 26166 O O . LEU A 1 86 ? -10.837 5.335 -3.457 1.00 0.00 86 LEU A O 15
ATOM 26182 N N . ASP A 1 87 ? -11.561 3.954 -5.079 1.00 0.00 87 ASP A N 15
ATOM 26183 C CA . ASP A 1 87 ? -12.193 5.016 -5.853 1.00 0.00 87 ASP A CA 15
ATOM 26184 C C . ASP A 1 87 ? -13.095 5.870 -4.966 1.00 0.00 87 ASP A C 15
ATOM 26185 O O . ASP A 1 87 ? -12.876 7.071 -4.816 1.00 0.00 87 ASP A O 15
ATOM 26194 N N . ALA A 1 88 ? -14.110 5.241 -4.384 1.00 0.00 88 ALA A N 15
ATOM 26195 C CA . ALA A 1 88 ? -15.044 5.942 -3.512 1.00 0.00 88 ALA A CA 15
ATOM 26196 C C . ALA A 1 88 ? -14.361 6.394 -2.226 1.00 0.00 88 ALA A C 15
ATOM 26197 O O . ALA A 1 88 ? -14.948 7.119 -1.421 1.00 0.00 88 ALA A O 15
ATOM 26204 N N . LEU A 1 89 ? -13.120 5.962 -2.038 1.00 0.00 89 LEU A N 15
ATOM 26205 C CA . LEU A 1 89 ? -12.356 6.323 -0.848 1.00 0.00 89 LEU A CA 15
ATOM 26206 C C . LEU A 1 89 ? -11.430 7.502 -1.131 1.00 0.00 89 LEU A C 15
ATOM 26207 O O . LEU A 1 89 ? -11.028 8.221 -0.217 1.00 0.00 89 LEU A O 15
ATOM 26223 N N . VAL A 1 90 ? -11.098 7.695 -2.403 1.00 0.00 90 VAL A N 15
ATOM 26224 C CA . VAL A 1 90 ? -10.223 8.789 -2.808 1.00 0.00 90 VAL A CA 15
ATOM 26225 C C . VAL A 1 90 ? -10.989 10.103 -2.890 1.00 0.00 90 VAL A C 15
ATOM 26226 O O . VAL A 1 90 ? -10.536 11.133 -2.387 1.00 0.00 90 VAL A O 15
ATOM 26239 N N . THR A 1 91 ? -12.156 10.065 -3.527 1.00 0.00 91 THR A N 15
ATOM 26240 C CA . THR A 1 91 ? -12.986 11.252 -3.676 1.00 0.00 91 THR A CA 15
ATOM 26241 C C . THR A 1 91 ? -13.396 11.810 -2.318 1.00 0.00 91 THR A C 15
ATOM 26242 O O . THR A 1 91 ? -13.408 13.024 -2.111 1.00 0.00 91 THR A O 15
ATOM 26253 N N . PHE A 1 92 ? -13.733 10.917 -1.394 1.00 0.00 92 PHE A N 15
ATOM 26254 C CA . PHE A 1 92 ? -14.145 11.320 -0.054 1.00 0.00 92 PHE A CA 15
ATOM 26255 C C . PHE A 1 92 ? -12.969 11.904 0.723 1.00 0.00 92 PHE A C 15
ATOM 26256 O O . PHE A 1 92 ? -13.152 12.711 1.636 1.00 0.00 92 PHE A O 15
ATOM 26273 N N . HIS A 1 93 ? -11.760 11.490 0.356 1.00 0.00 93 HIS A N 15
ATOM 26274 C CA . HIS A 1 93 ? -10.553 11.971 1.019 1.00 0.00 93 HIS A CA 15
ATOM 26275 C C . HIS A 1 93 ? -10.256 13.414 0.625 1.00 0.00 93 HIS A C 15
ATOM 26276 O O . HIS A 1 93 ? -9.810 14.212 1.449 1.00 0.00 93 HIS A O 15
ATOM 26290 N N . GLN A 1 94 ? -10.505 13.741 -0.639 1.00 0.00 94 GLN A N 15
ATOM 26291 C CA . GLN A 1 94 ? -10.262 15.088 -1.142 1.00 0.00 94 GLN A CA 15
ATOM 26292 C C . GLN A 1 94 ? -11.055 16.118 -0.344 1.00 0.00 94 GLN A C 15
ATOM 26293 O O . GLN A 1 94 ? -10.738 17.308 -0.362 1.00 0.00 94 GLN A O 15
ATOM 26307 N N . GLN A 1 95 ? -12.085 15.653 0.354 1.00 0.00 95 GLN A N 15
ATOM 26308 C CA . GLN A 1 95 ? -12.923 16.535 1.158 1.00 0.00 95 GLN A CA 15
ATOM 26309 C C . GLN A 1 95 ? -12.713 16.279 2.646 1.00 0.00 95 GLN A C 15
ATOM 26310 O O . GLN A 1 95 ? -12.939 17.160 3.477 1.00 0.00 95 GLN A O 15
ATOM 26324 N N . LYS A 1 96 ? -12.279 15.068 2.977 1.00 0.00 96 LYS A N 15
ATOM 26325 C CA . LYS A 1 96 ? -12.035 14.695 4.367 1.00 0.00 96 LYS A CA 15
ATOM 26326 C C . LYS A 1 96 ? -10.609 14.189 4.552 1.00 0.00 96 LYS A C 15
ATOM 26327 O O . LYS A 1 96 ? -10.207 13.171 3.987 1.00 0.00 96 LYS A O 15
ATOM 26346 N N . PRO A 1 97 ? -9.825 14.913 5.365 1.00 0.00 97 PRO A N 15
ATOM 26347 C CA . PRO A 1 97 ? -8.431 14.554 5.645 1.00 0.00 97 PRO A CA 15
ATOM 26348 C C . PRO A 1 97 ? -8.317 13.295 6.497 1.00 0.00 97 PRO A C 15
ATOM 26349 O O . PRO A 1 97 ? -9.320 12.651 6.806 1.00 0.00 97 PRO A O 15
ATOM 26360 N N . ILE A 1 98 ? -7.090 12.949 6.874 1.00 0.00 98 ILE A N 15
ATOM 26361 C CA . ILE A 1 98 ? -6.847 11.768 7.691 1.00 0.00 98 ILE A CA 15
ATOM 26362 C C . ILE A 1 98 ? -6.819 12.121 9.174 1.00 0.00 98 ILE A C 15
ATOM 26363 O O . ILE A 1 98 ? -6.319 13.176 9.561 1.00 0.00 98 ILE A O 15
ATOM 26379 N N . GLU A 1 99 ? -7.359 11.230 9.999 1.00 0.00 99 GLU A N 15
ATOM 26380 C CA . GLU A 1 99 ? -7.396 11.447 11.440 1.00 0.00 99 GLU A CA 15
ATOM 26381 C C . GLU A 1 99 ? -6.125 12.146 11.917 1.00 0.00 99 GLU A C 15
ATOM 26382 O O . GLU A 1 99 ? -6.164 13.228 12.503 1.00 0.00 99 GLU A O 15
ATOM 26394 N N . PRO A 1 100 ? -4.970 11.513 11.660 1.00 0.00 100 PRO A N 15
ATOM 26395 C CA . PRO A 1 100 ? -3.666 12.055 12.055 1.00 0.00 100 PRO A CA 15
ATOM 26396 C C . PRO A 1 100 ? -3.283 13.289 11.246 1.00 0.00 100 PRO A C 15
ATOM 26397 O O . PRO A 1 100 ? -2.881 14.309 11.805 1.00 0.00 100 PRO A O 15
ATOM 26408 N N . ARG A 1 101 ? -3.409 13.189 9.926 1.00 0.00 101 ARG A N 15
ATOM 26409 C CA . ARG A 1 101 ? -3.075 14.297 9.040 1.00 0.00 101 ARG A CA 15
ATOM 26410 C C . ARG A 1 101 ? -4.332 15.051 8.614 1.00 0.00 101 ARG A C 15
ATOM 26411 O O . ARG A 1 101 ? -5.186 14.507 7.915 1.00 0.00 101 ARG A O 15
ATOM 26432 N N . ARG A 1 102 ? -4.436 16.305 9.041 1.00 0.00 102 ARG A N 15
ATOM 26433 C CA . ARG A 1 102 ? -5.589 17.132 8.705 1.00 0.00 102 ARG A CA 15
ATOM 26434 C C . ARG A 1 102 ? -5.473 17.675 7.284 1.00 0.00 102 ARG A C 15
ATOM 26435 O O . ARG A 1 102 ? -6.383 18.339 6.787 1.00 0.00 102 ARG A O 15
ATOM 26456 N N . GLU A 1 103 ? -4.347 17.390 6.637 1.00 0.00 103 GLU A N 15
ATOM 26457 C CA . GLU A 1 103 ? -4.112 17.852 5.274 1.00 0.00 103 GLU A CA 15
ATOM 26458 C C . GLU A 1 103 ? -5.060 17.164 4.296 1.00 0.00 103 GLU A C 15
ATOM 26459 O O . GLU A 1 103 ? -5.398 15.991 4.461 1.00 0.00 103 GLU A O 15
ATOM 26471 N N . LEU A 1 104 ? -5.487 17.902 3.277 1.00 0.00 104 LEU A N 15
ATOM 26472 C CA . LEU A 1 104 ? -6.397 17.365 2.271 1.00 0.00 104 LEU A CA 15
ATOM 26473 C C . LEU A 1 104 ? -5.669 17.124 0.953 1.00 0.00 104 LEU A C 15
ATOM 26474 O O . LEU A 1 104 ? -4.493 17.458 0.810 1.00 0.00 104 LEU A O 15
ATOM 26490 N N . LEU A 1 105 ? -6.377 16.542 -0.009 1.00 0.00 105 LEU A N 15
ATOM 26491 C CA . LEU A 1 105 ? -5.800 16.257 -1.319 1.00 0.00 105 LEU A CA 15
ATOM 26492 C C . LEU A 1 105 ? -6.212 17.316 -2.337 1.00 0.00 105 LEU A C 15
ATOM 26493 O O . LEU A 1 105 ? -7.146 18.084 -2.108 1.00 0.00 105 LEU A O 15
ATOM 26509 N N . THR A 1 106 ? -5.509 17.349 -3.465 1.00 0.00 106 THR A N 15
ATOM 26510 C CA . THR A 1 106 ? -5.801 18.311 -4.519 1.00 0.00 106 THR A CA 15
ATOM 26511 C C . THR A 1 106 ? -6.069 17.610 -5.846 1.00 0.00 106 THR A C 15
ATOM 26512 O O . THR A 1 106 ? -7.114 17.811 -6.465 1.00 0.00 106 THR A O 15
ATOM 26523 N N . GLN A 1 107 ? -5.119 16.785 -6.276 1.00 0.00 107 GLN A N 15
ATOM 26524 C CA . GLN A 1 107 ? -5.253 16.053 -7.531 1.00 0.00 107 GLN A CA 15
ATOM 26525 C C . GLN A 1 107 ? -4.446 14.761 -7.496 1.00 0.00 107 GLN A C 15
ATOM 26526 O O . GLN A 1 107 ? -3.441 14.646 -6.793 1.00 0.00 107 GLN A O 15
ATOM 26540 N N . PRO A 1 108 ? -4.894 13.762 -8.270 1.00 0.00 108 PRO A N 15
ATOM 26541 C CA . PRO A 1 108 ? -4.227 12.458 -8.345 1.00 0.00 108 PRO A CA 15
ATOM 26542 C C . PRO A 1 108 ? -2.880 12.536 -9.056 1.00 0.00 108 PRO A C 15
ATOM 26543 O O . PRO A 1 108 ? -2.710 13.306 -10.002 1.00 0.00 108 PRO A O 15
ATOM 26554 N N . CYS A 1 109 ? -1.925 11.736 -8.593 1.00 0.00 109 CYS A N 15
ATOM 26555 C CA . CYS A 1 109 ? -0.592 11.716 -9.185 1.00 0.00 109 CYS A CA 15
ATOM 26556 C C . CYS A 1 109 ? -0.592 10.941 -10.500 1.00 0.00 109 CYS A C 15
ATOM 26557 O O . CYS A 1 109 ? -1.546 10.227 -10.811 1.00 0.00 109 CYS A O 15
ATOM 26565 N N . ARG A 1 110 ? 0.482 11.089 -11.268 1.00 0.00 110 ARG A N 15
ATOM 26566 C CA . ARG A 1 110 ? 0.604 10.407 -12.550 1.00 0.00 110 ARG A CA 15
ATOM 26567 C C . ARG A 1 110 ? 1.853 9.530 -12.583 1.00 0.00 110 ARG A C 15
ATOM 26568 O O . ARG A 1 110 ? 2.942 9.973 -12.221 1.00 0.00 110 ARG A O 15
ATOM 26589 N N . GLN A 1 111 ? 1.685 8.285 -13.017 1.00 0.00 111 GLN A N 15
ATOM 26590 C CA . GLN A 1 111 ? 2.799 7.347 -13.095 1.00 0.00 111 GLN A CA 15
ATOM 26591 C C . GLN A 1 111 ? 3.943 7.928 -13.919 1.00 0.00 111 GLN A C 15
ATOM 26592 O O . GLN A 1 111 ? 3.807 8.987 -14.530 1.00 0.00 111 GLN A O 15
ATOM 26606 N N . LYS A 1 112 ? 5.071 7.227 -13.931 1.00 0.00 112 LYS A N 15
ATOM 26607 C CA . LYS A 1 112 ? 6.241 7.671 -14.680 1.00 0.00 112 LYS A CA 15
ATOM 26608 C C . LYS A 1 112 ? 6.159 7.220 -16.136 1.00 0.00 112 LYS A C 15
ATOM 26609 O O . LYS A 1 112 ? 7.174 6.908 -16.756 1.00 0.00 112 LYS A O 15
ATOM 26628 N N . ASP A 1 113 ? 4.943 7.189 -16.672 1.00 0.00 113 ASP A N 15
ATOM 26629 C CA . ASP A 1 113 ? 4.729 6.778 -18.056 1.00 0.00 113 ASP A CA 15
ATOM 26630 C C . ASP A 1 113 ? 4.085 7.901 -18.862 1.00 0.00 113 ASP A C 15
ATOM 26631 O O . ASP A 1 113 ? 4.590 8.291 -19.914 1.00 0.00 113 ASP A O 15
ATOM 26640 N N . SER A 1 114 ? 2.968 8.417 -18.361 1.00 0.00 114 SER A N 15
ATOM 26641 C CA . SER A 1 114 ? 2.252 9.493 -19.037 1.00 0.00 114 SER A CA 15
ATOM 26642 C C . SER A 1 114 ? 2.746 10.856 -18.564 1.00 0.00 114 SER A C 15
ATOM 26643 O O . SER A 1 114 ? 1.972 11.667 -18.056 1.00 0.00 114 SER A O 15
ATOM 26651 N N . GLY A 1 115 ? 4.042 11.101 -18.733 1.00 0.00 115 GLY A N 15
ATOM 26652 C CA . GLY A 1 115 ? 4.618 12.366 -18.318 1.00 0.00 115 GLY A CA 15
ATOM 26653 C C . GLY A 1 115 ? 4.861 13.304 -19.485 1.00 0.00 115 GLY A C 15
ATOM 26654 O O . GLY A 1 115 ? 5.261 12.886 -20.571 1.00 0.00 115 GLY A O 15
ATOM 26658 N N . PRO A 1 116 ? 4.613 14.604 -19.265 1.00 0.00 116 PRO A N 15
ATOM 26659 C CA . PRO A 1 116 ? 4.800 15.629 -20.296 1.00 0.00 116 PRO A CA 15
ATOM 26660 C C . PRO A 1 116 ? 6.270 15.863 -20.622 1.00 0.00 116 PRO A C 15
ATOM 26661 O O . PRO A 1 116 ? 6.620 16.194 -21.756 1.00 0.00 116 PRO A O 15
ATOM 26672 N N . SER A 1 117 ? 7.129 15.688 -19.623 1.00 0.00 117 SER A N 15
ATOM 26673 C CA . SER A 1 117 ? 8.562 15.885 -19.803 1.00 0.00 117 SER A CA 15
ATOM 26674 C C . SER A 1 117 ? 9.295 14.546 -19.827 1.00 0.00 117 SER A C 15
ATOM 26675 O O . SER A 1 117 ? 8.821 13.556 -19.268 1.00 0.00 117 SER A O 15
ATOM 26683 N N . SER A 1 118 ? 10.452 14.523 -20.479 1.00 0.00 118 SER A N 15
ATOM 26684 C CA . SER A 1 118 ? 11.250 13.306 -20.580 1.00 0.00 118 SER A CA 15
ATOM 26685 C C . SER A 1 118 ? 12.519 13.417 -19.740 1.00 0.00 118 SER A C 15
ATOM 26686 O O . SER A 1 118 ? 12.957 14.514 -19.399 1.00 0.00 118 SER A O 15
ATOM 26694 N N . GLY A 1 119 ? 13.104 12.270 -19.410 1.00 0.00 119 GLY A N 15
ATOM 26695 C CA . GLY A 1 119 ? 14.316 12.257 -18.612 1.00 0.00 119 GLY A CA 15
ATOM 26696 C C . GLY A 1 119 ? 14.848 10.856 -18.387 1.00 0.00 119 GLY A C 15
ATOM 26697 O O . GLY A 1 119 ? 16.028 10.589 -18.614 1.00 0.00 119 GLY A O 15
ATOM 26701 N N . GLY A 1 1 ? -11.330 29.569 -34.633 1.00 0.00 1 GLY A N 16
ATOM 26702 C CA . GLY A 1 1 ? -11.106 30.054 -33.283 1.00 0.00 1 GLY A CA 16
ATOM 26703 C C . GLY A 1 1 ? -11.739 29.161 -32.234 1.00 0.00 1 GLY A C 16
ATOM 26704 O O . GLY A 1 1 ? -11.150 28.916 -31.181 1.00 0.00 1 GLY A O 16
ATOM 26708 N N . SER A 1 2 ? -12.943 28.676 -32.520 1.00 0.00 2 SER A N 16
ATOM 26709 C CA . SER A 1 2 ? -13.659 27.810 -31.590 1.00 0.00 2 SER A CA 16
ATOM 26710 C C . SER A 1 2 ? -13.101 26.390 -31.631 1.00 0.00 2 SER A C 16
ATOM 26711 O O . SER A 1 2 ? -12.550 25.957 -32.642 1.00 0.00 2 SER A O 16
ATOM 26719 N N . SER A 1 3 ? -13.249 25.672 -30.523 1.00 0.00 3 SER A N 16
ATOM 26720 C CA . SER A 1 3 ? -12.757 24.303 -30.428 1.00 0.00 3 SER A CA 16
ATOM 26721 C C . SER A 1 3 ? -13.860 23.305 -30.771 1.00 0.00 3 SER A C 16
ATOM 26722 O O . SER A 1 3 ? -15.046 23.618 -30.681 1.00 0.00 3 SER A O 16
ATOM 26730 N N . GLY A 1 4 ? -13.456 22.100 -31.166 1.00 0.00 4 GLY A N 16
ATOM 26731 C CA . GLY A 1 4 ? -14.421 21.074 -31.517 1.00 0.00 4 GLY A CA 16
ATOM 26732 C C . GLY A 1 4 ? -13.915 19.677 -31.219 1.00 0.00 4 GLY A C 16
ATOM 26733 O O . GLY A 1 4 ? -12.713 19.464 -31.063 1.00 0.00 4 GLY A O 16
ATOM 26737 N N . SER A 1 5 ? -14.836 18.722 -31.134 1.00 0.00 5 SER A N 16
ATOM 26738 C CA . SER A 1 5 ? -14.477 17.338 -30.846 1.00 0.00 5 SER A CA 16
ATOM 26739 C C . SER A 1 5 ? -14.204 16.567 -32.134 1.00 0.00 5 SER A C 16
ATOM 26740 O O . SER A 1 5 ? -15.105 15.956 -32.707 1.00 0.00 5 SER A O 16
ATOM 26748 N N . SER A 1 6 ? -12.954 16.603 -32.584 1.00 0.00 6 SER A N 16
ATOM 26749 C CA . SER A 1 6 ? -12.561 15.911 -33.806 1.00 0.00 6 SER A CA 16
ATOM 26750 C C . SER A 1 6 ? -11.408 14.948 -33.539 1.00 0.00 6 SER A C 16
ATOM 26751 O O . SER A 1 6 ? -10.564 15.197 -32.679 1.00 0.00 6 SER A O 16
ATOM 26759 N N . GLY A 1 7 ? -11.379 13.849 -34.285 1.00 0.00 7 GLY A N 16
ATOM 26760 C CA . GLY A 1 7 ? -10.325 12.865 -34.115 1.00 0.00 7 GLY A CA 16
ATOM 26761 C C . GLY A 1 7 ? -10.415 12.143 -32.785 1.00 0.00 7 GLY A C 16
ATOM 26762 O O . GLY A 1 7 ? -10.067 12.699 -31.744 1.00 0.00 7 GLY A O 16
ATOM 26766 N N . GLY A 1 8 ? -10.887 10.900 -32.818 1.00 0.00 8 GLY A N 16
ATOM 26767 C CA . GLY A 1 8 ? -11.016 10.122 -31.600 1.00 0.00 8 GLY A CA 16
ATOM 26768 C C . GLY A 1 8 ? -10.124 8.897 -31.598 1.00 0.00 8 GLY A C 16
ATOM 26769 O O . GLY A 1 8 ? -9.870 8.305 -32.646 1.00 0.00 8 GLY A O 16
ATOM 26773 N N . GLN A 1 9 ? -9.645 8.518 -30.417 1.00 0.00 9 GLN A N 16
ATOM 26774 C CA . GLN A 1 9 ? -8.774 7.356 -30.284 1.00 0.00 9 GLN A CA 16
ATOM 26775 C C . GLN A 1 9 ? -9.550 6.149 -29.769 1.00 0.00 9 GLN A C 16
ATOM 26776 O O . GLN A 1 9 ? -10.665 6.285 -29.263 1.00 0.00 9 GLN A O 16
ATOM 26790 N N . LEU A 1 10 ? -8.955 4.969 -29.903 1.00 0.00 10 LEU A N 16
ATOM 26791 C CA . LEU A 1 10 ? -9.591 3.736 -29.452 1.00 0.00 10 LEU A CA 16
ATOM 26792 C C . LEU A 1 10 ? -8.583 2.824 -28.760 1.00 0.00 10 LEU A C 16
ATOM 26793 O O . LEU A 1 10 ? -7.557 2.467 -29.337 1.00 0.00 10 LEU A O 16
ATOM 26809 N N . ALA A 1 11 ? -8.884 2.449 -27.521 1.00 0.00 11 ALA A N 16
ATOM 26810 C CA . ALA A 1 11 ? -8.006 1.576 -26.752 1.00 0.00 11 ALA A CA 16
ATOM 26811 C C . ALA A 1 11 ? -8.721 1.024 -25.524 1.00 0.00 11 ALA A C 16
ATOM 26812 O O . ALA A 1 11 ? -9.845 1.420 -25.218 1.00 0.00 11 ALA A O 16
ATOM 26819 N N . GLN A 1 12 ? -8.061 0.107 -24.823 1.00 0.00 12 GLN A N 16
ATOM 26820 C CA . GLN A 1 12 ? -8.634 -0.500 -23.627 1.00 0.00 12 GLN A CA 16
ATOM 26821 C C . GLN A 1 12 ? -7.981 0.057 -22.367 1.00 0.00 12 GLN A C 16
ATOM 26822 O O . GLN A 1 12 ? -7.136 -0.595 -21.754 1.00 0.00 12 GLN A O 16
ATOM 26836 N N . ASP A 1 13 ? -8.379 1.266 -21.986 1.00 0.00 13 ASP A N 16
ATOM 26837 C CA . ASP A 1 13 ? -7.832 1.911 -20.797 1.00 0.00 13 ASP A CA 16
ATOM 26838 C C . ASP A 1 13 ? -8.910 2.091 -19.733 1.00 0.00 13 ASP A C 16
ATOM 26839 O O . ASP A 1 13 ? -9.778 2.954 -19.854 1.00 0.00 13 ASP A O 16
ATOM 26848 N N . GLY A 1 14 ? -8.848 1.269 -18.689 1.00 0.00 14 GLY A N 16
ATOM 26849 C CA . GLY A 1 14 ? -9.825 1.353 -17.619 1.00 0.00 14 GLY A CA 16
ATOM 26850 C C . GLY A 1 14 ? -9.179 1.477 -16.254 1.00 0.00 14 GLY A C 16
ATOM 26851 O O . GLY A 1 14 ? -9.558 0.777 -15.314 1.00 0.00 14 GLY A O 16
ATOM 26855 N N . VAL A 1 15 ? -8.200 2.368 -16.142 1.00 0.00 15 VAL A N 16
ATOM 26856 C CA . VAL A 1 15 ? -7.499 2.581 -14.881 1.00 0.00 15 VAL A CA 16
ATOM 26857 C C . VAL A 1 15 ? -7.180 4.057 -14.673 1.00 0.00 15 VAL A C 16
ATOM 26858 O O . VAL A 1 15 ? -6.752 4.761 -15.587 1.00 0.00 15 VAL A O 16
ATOM 26871 N N . PRO A 1 16 ? -7.391 4.539 -13.438 1.00 0.00 16 PRO A N 16
ATOM 26872 C CA . PRO A 1 16 ? -7.131 5.937 -13.080 1.00 0.00 16 PRO A CA 16
ATOM 26873 C C . PRO A 1 16 ? -5.642 6.262 -13.057 1.00 0.00 16 PRO A C 16
ATOM 26874 O O . PRO A 1 16 ? -4.803 5.384 -13.255 1.00 0.00 16 PRO A O 16
ATOM 26885 N N . GLU A 1 17 ? -5.320 7.529 -12.815 1.00 0.00 17 GLU A N 16
ATOM 26886 C CA . GLU A 1 17 ? -3.931 7.969 -12.768 1.00 0.00 17 GLU A CA 16
ATOM 26887 C C . GLU A 1 17 ? -3.359 7.815 -11.363 1.00 0.00 17 GLU A C 16
ATOM 26888 O O . GLU A 1 17 ? -2.176 7.519 -11.191 1.00 0.00 17 GLU A O 16
ATOM 26900 N N . TRP A 1 18 ? -4.206 8.019 -10.360 1.00 0.00 18 TRP A N 16
ATOM 26901 C CA . TRP A 1 18 ? -3.786 7.903 -8.968 1.00 0.00 18 TRP A CA 16
ATOM 26902 C C . TRP A 1 18 ? -3.488 6.452 -8.609 1.00 0.00 18 TRP A C 16
ATOM 26903 O O . TRP A 1 18 ? -3.026 6.159 -7.505 1.00 0.00 18 TRP A O 16
ATOM 26924 N N . PHE A 1 19 ? -3.754 5.548 -9.545 1.00 0.00 19 PHE A N 16
ATOM 26925 C CA . PHE A 1 19 ? -3.514 4.126 -9.326 1.00 0.00 19 PHE A CA 16
ATOM 26926 C C . PHE A 1 19 ? -2.249 3.670 -10.047 1.00 0.00 19 PHE A C 16
ATOM 26927 O O . PHE A 1 19 ? -2.285 3.323 -11.228 1.00 0.00 19 PHE A O 16
ATOM 26944 N N . HIS A 1 20 ? -1.130 3.675 -9.328 1.00 0.00 20 HIS A N 16
ATOM 26945 C CA . HIS A 1 20 ? 0.147 3.261 -9.899 1.00 0.00 20 HIS A CA 16
ATOM 26946 C C . HIS A 1 20 ? 0.361 1.762 -9.722 1.00 0.00 20 HIS A C 16
ATOM 26947 O O . HIS A 1 20 ? 1.485 1.305 -9.517 1.00 0.00 20 HIS A O 16
ATOM 26961 N N . GLY A 1 21 ? -0.725 0.999 -9.800 1.00 0.00 21 GLY A N 16
ATOM 26962 C CA . GLY A 1 21 ? -0.634 -0.441 -9.644 1.00 0.00 21 GLY A CA 16
ATOM 26963 C C . GLY A 1 21 ? 0.212 -0.842 -8.453 1.00 0.00 21 GLY A C 16
ATOM 26964 O O . GLY A 1 21 ? -0.182 -0.638 -7.305 1.00 0.00 21 GLY A O 16
ATOM 26968 N N . ALA A 1 22 ? 1.378 -1.419 -8.725 1.00 0.00 22 ALA A N 16
ATOM 26969 C CA . ALA A 1 22 ? 2.282 -1.851 -7.667 1.00 0.00 22 ALA A CA 16
ATOM 26970 C C . ALA A 1 22 ? 3.639 -1.166 -7.791 1.00 0.00 22 ALA A C 16
ATOM 26971 O O . ALA A 1 22 ? 4.485 -1.581 -8.584 1.00 0.00 22 ALA A O 16
ATOM 26978 N N . ILE A 1 23 ? 3.840 -0.115 -7.002 1.00 0.00 23 ILE A N 16
ATOM 26979 C CA . ILE A 1 23 ? 5.095 0.626 -7.024 1.00 0.00 23 ILE A CA 16
ATOM 26980 C C . ILE A 1 23 ? 5.904 0.376 -5.756 1.00 0.00 23 ILE A C 16
ATOM 26981 O O . ILE A 1 23 ? 5.406 -0.213 -4.796 1.00 0.00 23 ILE A O 16
ATOM 26997 N N . SER A 1 24 ? 7.153 0.829 -5.758 1.00 0.00 24 SER A N 16
ATOM 26998 C CA . SER A 1 24 ? 8.032 0.653 -4.608 1.00 0.00 24 SER A CA 16
ATOM 26999 C C . SER A 1 24 ? 8.033 1.898 -3.729 1.00 0.00 24 SER A C 16
ATOM 27000 O O . SER A 1 24 ? 7.582 2.966 -4.144 1.00 0.00 24 SER A O 16
ATOM 27008 N N . ARG A 1 25 ? 8.543 1.754 -2.510 1.00 0.00 25 ARG A N 16
ATOM 27009 C CA . ARG A 1 25 ? 8.602 2.867 -1.570 1.00 0.00 25 ARG A CA 16
ATOM 27010 C C . ARG A 1 25 ? 9.303 4.070 -2.193 1.00 0.00 25 ARG A C 16
ATOM 27011 O O . ARG A 1 25 ? 8.857 5.207 -2.042 1.00 0.00 25 ARG A O 16
ATOM 27032 N N . GLU A 1 26 ? 10.403 3.809 -2.893 1.00 0.00 26 GLU A N 16
ATOM 27033 C CA . GLU A 1 26 ? 11.166 4.872 -3.538 1.00 0.00 26 GLU A CA 16
ATOM 27034 C C . GLU A 1 26 ? 10.371 5.495 -4.682 1.00 0.00 26 GLU A C 16
ATOM 27035 O O . GLU A 1 26 ? 10.424 6.706 -4.901 1.00 0.00 26 GLU A O 16
ATOM 27047 N N . ASP A 1 27 ? 9.635 4.660 -5.408 1.00 0.00 27 ASP A N 16
ATOM 27048 C CA . ASP A 1 27 ? 8.829 5.129 -6.529 1.00 0.00 27 ASP A CA 16
ATOM 27049 C C . ASP A 1 27 ? 7.723 6.064 -6.049 1.00 0.00 27 ASP A C 16
ATOM 27050 O O . ASP A 1 27 ? 7.545 7.157 -6.585 1.00 0.00 27 ASP A O 16
ATOM 27059 N N . ALA A 1 28 ? 6.981 5.624 -5.037 1.00 0.00 28 ALA A N 16
ATOM 27060 C CA . ALA A 1 28 ? 5.893 6.422 -4.485 1.00 0.00 28 ALA A CA 16
ATOM 27061 C C . ALA A 1 28 ? 6.386 7.798 -4.055 1.00 0.00 28 ALA A C 16
ATOM 27062 O O . ALA A 1 28 ? 5.785 8.817 -4.397 1.00 0.00 28 ALA A O 16
ATOM 27069 N N . GLU A 1 29 ? 7.481 7.822 -3.302 1.00 0.00 29 GLU A N 16
ATOM 27070 C CA . GLU A 1 29 ? 8.053 9.076 -2.824 1.00 0.00 29 GLU A CA 16
ATOM 27071 C C . GLU A 1 29 ? 8.597 9.903 -3.986 1.00 0.00 29 GLU A C 16
ATOM 27072 O O . GLU A 1 29 ? 8.453 11.124 -4.012 1.00 0.00 29 GLU A O 16
ATOM 27084 N N . ASN A 1 30 ? 9.224 9.227 -4.943 1.00 0.00 30 ASN A N 16
ATOM 27085 C CA . ASN A 1 30 ? 9.792 9.900 -6.106 1.00 0.00 30 ASN A CA 16
ATOM 27086 C C . ASN A 1 30 ? 8.691 10.381 -7.046 1.00 0.00 30 ASN A C 16
ATOM 27087 O O . ASN A 1 30 ? 8.891 11.314 -7.827 1.00 0.00 30 ASN A O 16
ATOM 27098 N N . LEU A 1 31 ? 7.530 9.741 -6.967 1.00 0.00 31 LEU A N 16
ATOM 27099 C CA . LEU A 1 31 ? 6.397 10.105 -7.810 1.00 0.00 31 LEU A CA 16
ATOM 27100 C C . LEU A 1 31 ? 5.732 11.383 -7.308 1.00 0.00 31 LEU A C 16
ATOM 27101 O O . LEU A 1 31 ? 5.148 12.138 -8.086 1.00 0.00 31 LEU A O 16
ATOM 27117 N N . LEU A 1 32 ? 5.827 11.620 -6.005 1.00 0.00 32 LEU A N 16
ATOM 27118 C CA . LEU A 1 32 ? 5.238 12.809 -5.399 1.00 0.00 32 LEU A CA 16
ATOM 27119 C C . LEU A 1 32 ? 6.280 13.908 -5.229 1.00 0.00 32 LEU A C 16
ATOM 27120 O O . LEU A 1 32 ? 5.951 15.094 -5.230 1.00 0.00 32 LEU A O 16
ATOM 27136 N N . GLU A 1 33 ? 7.539 13.506 -5.088 1.00 0.00 33 GLU A N 16
ATOM 27137 C CA . GLU A 1 33 ? 8.632 14.459 -4.920 1.00 0.00 33 GLU A CA 16
ATOM 27138 C C . GLU A 1 33 ? 8.598 15.522 -6.013 1.00 0.00 33 GLU A C 16
ATOM 27139 O O . GLU A 1 33 ? 8.667 16.719 -5.733 1.00 0.00 33 GLU A O 16
ATOM 27151 N N . SER A 1 34 ? 8.494 15.076 -7.261 1.00 0.00 34 SER A N 16
ATOM 27152 C CA . SER A 1 34 ? 8.456 15.988 -8.399 1.00 0.00 34 SER A CA 16
ATOM 27153 C C . SER A 1 34 ? 7.035 16.478 -8.655 1.00 0.00 34 SER A C 16
ATOM 27154 O O . SER A 1 34 ? 6.690 16.854 -9.775 1.00 0.00 34 SER A O 16
ATOM 27162 N N . GLN A 1 35 ? 6.215 16.471 -7.609 1.00 0.00 35 GLN A N 16
ATOM 27163 C CA . GLN A 1 35 ? 4.829 16.913 -7.722 1.00 0.00 35 GLN A CA 16
ATOM 27164 C C . GLN A 1 35 ? 4.526 18.014 -6.711 1.00 0.00 35 GLN A C 16
ATOM 27165 O O . GLN A 1 35 ? 5.165 18.123 -5.665 1.00 0.00 35 GLN A O 16
ATOM 27179 N N . PRO A 1 36 ? 3.526 18.849 -7.028 1.00 0.00 36 PRO A N 16
ATOM 27180 C CA . PRO A 1 36 ? 3.115 19.957 -6.161 1.00 0.00 36 PRO A CA 16
ATOM 27181 C C . PRO A 1 36 ? 2.435 19.471 -4.884 1.00 0.00 36 PRO A C 16
ATOM 27182 O O . PRO A 1 36 ? 1.787 18.423 -4.874 1.00 0.00 36 PRO A O 16
ATOM 27193 N N . LEU A 1 37 ? 2.585 20.240 -3.811 1.00 0.00 37 LEU A N 16
ATOM 27194 C CA . LEU A 1 37 ? 1.985 19.888 -2.529 1.00 0.00 37 LEU A CA 16
ATOM 27195 C C . LEU A 1 37 ? 0.513 19.526 -2.697 1.00 0.00 37 LEU A C 16
ATOM 27196 O O . LEU A 1 37 ? -0.249 20.258 -3.329 1.00 0.00 37 LEU A O 16
ATOM 27212 N N . GLY A 1 38 ? 0.118 18.392 -2.126 1.00 0.00 38 GLY A N 16
ATOM 27213 C CA . GLY A 1 38 ? -1.262 17.955 -2.223 1.00 0.00 38 GLY A CA 16
ATOM 27214 C C . GLY A 1 38 ? -1.424 16.742 -3.119 1.00 0.00 38 GLY A C 16
ATOM 27215 O O . GLY A 1 38 ? -2.402 16.004 -3.004 1.00 0.00 38 GLY A O 16
ATOM 27219 N N . SER A 1 39 ? -0.464 16.538 -4.014 1.00 0.00 39 SER A N 16
ATOM 27220 C CA . SER A 1 39 ? -0.507 15.410 -4.937 1.00 0.00 39 SER A CA 16
ATOM 27221 C C . SER A 1 39 ? -0.589 14.089 -4.177 1.00 0.00 39 SER A C 16
ATOM 27222 O O . SER A 1 39 ? 0.295 13.758 -3.388 1.00 0.00 39 SER A O 16
ATOM 27230 N N . PHE A 1 40 ? -1.657 13.338 -4.423 1.00 0.00 40 PHE A N 16
ATOM 27231 C CA . PHE A 1 40 ? -1.857 12.054 -3.763 1.00 0.00 40 PHE A CA 16
ATOM 27232 C C . PHE A 1 40 ? -1.737 10.905 -4.760 1.00 0.00 40 PHE A C 16
ATOM 27233 O O . PHE A 1 40 ? -1.785 11.112 -5.973 1.00 0.00 40 PHE A O 16
ATOM 27250 N N . LEU A 1 41 ? -1.580 9.693 -4.240 1.00 0.00 41 LEU A N 16
ATOM 27251 C CA . LEU A 1 41 ? -1.452 8.509 -5.083 1.00 0.00 41 LEU A CA 16
ATOM 27252 C C . LEU A 1 41 ? -1.601 7.234 -4.259 1.00 0.00 41 LEU A C 16
ATOM 27253 O O . LEU A 1 41 ? -1.352 7.231 -3.053 1.00 0.00 41 LEU A O 16
ATOM 27269 N N . ILE A 1 42 ? -2.005 6.153 -4.918 1.00 0.00 42 ILE A N 16
ATOM 27270 C CA . ILE A 1 42 ? -2.182 4.871 -4.246 1.00 0.00 42 ILE A CA 16
ATOM 27271 C C . ILE A 1 42 ? -1.382 3.774 -4.937 1.00 0.00 42 ILE A C 16
ATOM 27272 O O . ILE A 1 42 ? -1.269 3.751 -6.163 1.00 0.00 42 ILE A O 16
ATOM 27288 N N . ARG A 1 43 ? -0.828 2.863 -4.143 1.00 0.00 43 ARG A N 16
ATOM 27289 C CA . ARG A 1 43 ? -0.039 1.761 -4.678 1.00 0.00 43 ARG A CA 16
ATOM 27290 C C . ARG A 1 43 ? -0.459 0.436 -4.049 1.00 0.00 43 ARG A C 16
ATOM 27291 O O . ARG A 1 43 ? -0.284 0.222 -2.849 1.00 0.00 43 ARG A O 16
ATOM 27312 N N . VAL A 1 44 ? -1.016 -0.452 -4.868 1.00 0.00 44 VAL A N 16
ATOM 27313 C CA . VAL A 1 44 ? -1.461 -1.757 -4.393 1.00 0.00 44 VAL A CA 16
ATOM 27314 C C . VAL A 1 44 ? -0.534 -2.291 -3.307 1.00 0.00 44 VAL A C 16
ATOM 27315 O O . VAL A 1 44 ? 0.686 -2.301 -3.467 1.00 0.00 44 VAL A O 16
ATOM 27328 N N . SER A 1 45 ? -1.122 -2.737 -2.202 1.00 0.00 45 SER A N 16
ATOM 27329 C CA . SER A 1 45 ? -0.349 -3.271 -1.087 1.00 0.00 45 SER A CA 16
ATOM 27330 C C . SER A 1 45 ? -0.623 -4.760 -0.899 1.00 0.00 45 SER A C 16
ATOM 27331 O O . SER A 1 45 ? -1.549 -5.148 -0.185 1.00 0.00 45 SER A O 16
ATOM 27339 N N . HIS A 1 46 ? 0.188 -5.591 -1.545 1.00 0.00 46 HIS A N 16
ATOM 27340 C CA . HIS A 1 46 ? 0.034 -7.039 -1.451 1.00 0.00 46 HIS A CA 16
ATOM 27341 C C . HIS A 1 46 ? 0.314 -7.522 -0.031 1.00 0.00 46 HIS A C 16
ATOM 27342 O O . HIS A 1 46 ? -0.177 -8.571 0.386 1.00 0.00 46 HIS A O 16
ATOM 27356 N N . SER A 1 47 ? 1.108 -6.751 0.706 1.00 0.00 47 SER A N 16
ATOM 27357 C CA . SER A 1 47 ? 1.457 -7.104 2.078 1.00 0.00 47 SER A CA 16
ATOM 27358 C C . SER A 1 47 ? 0.219 -7.526 2.863 1.00 0.00 47 SER A C 16
ATOM 27359 O O . SER A 1 47 ? 0.081 -8.686 3.249 1.00 0.00 47 SER A O 16
ATOM 27367 N N . HIS A 1 48 ? -0.679 -6.574 3.095 1.00 0.00 48 HIS A N 16
ATOM 27368 C CA . HIS A 1 48 ? -1.907 -6.845 3.834 1.00 0.00 48 HIS A CA 16
ATOM 27369 C C . HIS A 1 48 ? -3.092 -6.988 2.884 1.00 0.00 48 HIS A C 16
ATOM 27370 O O . HIS A 1 48 ? -4.172 -6.455 3.138 1.00 0.00 48 HIS A O 16
ATOM 27384 N N . VAL A 1 49 ? -2.882 -7.711 1.788 1.00 0.00 49 VAL A N 16
ATOM 27385 C CA . VAL A 1 49 ? -3.933 -7.924 0.800 1.00 0.00 49 VAL A CA 16
ATOM 27386 C C . VAL A 1 49 ? -4.860 -6.717 0.715 1.00 0.00 49 VAL A C 16
ATOM 27387 O O . VAL A 1 49 ? -6.069 -6.861 0.538 1.00 0.00 49 VAL A O 16
ATOM 27400 N N . GLY A 1 50 ? -4.284 -5.525 0.840 1.00 0.00 50 GLY A N 16
ATOM 27401 C CA . GLY A 1 50 ? -5.074 -4.308 0.775 1.00 0.00 50 GLY A CA 16
ATOM 27402 C C . GLY A 1 50 ? -4.432 -3.247 -0.098 1.00 0.00 50 GLY A C 16
ATOM 27403 O O . GLY A 1 50 ? -4.012 -3.528 -1.221 1.00 0.00 50 GLY A O 16
ATOM 27407 N N . TYR A 1 51 ? -4.357 -2.026 0.418 1.00 0.00 51 TYR A N 16
ATOM 27408 C CA . TYR A 1 51 ? -3.765 -0.918 -0.322 1.00 0.00 51 TYR A CA 16
ATOM 27409 C C . TYR A 1 51 ? -3.174 0.118 0.627 1.00 0.00 51 TYR A C 16
ATOM 27410 O O . TYR A 1 51 ? -3.394 0.068 1.838 1.00 0.00 51 TYR A O 16
ATOM 27428 N N . THR A 1 52 ? -2.419 1.060 0.069 1.00 0.00 52 THR A N 16
ATOM 27429 C CA . THR A 1 52 ? -1.794 2.109 0.865 1.00 0.00 52 THR A CA 16
ATOM 27430 C C . THR A 1 52 ? -1.970 3.474 0.209 1.00 0.00 52 THR A C 16
ATOM 27431 O O . THR A 1 52 ? -1.570 3.680 -0.938 1.00 0.00 52 THR A O 16
ATOM 27442 N N . LEU A 1 53 ? -2.569 4.405 0.945 1.00 0.00 53 LEU A N 16
ATOM 27443 C CA . LEU A 1 53 ? -2.798 5.753 0.435 1.00 0.00 53 LEU A CA 16
ATOM 27444 C C . LEU A 1 53 ? -1.698 6.703 0.897 1.00 0.00 53 LEU A C 16
ATOM 27445 O O . LEU A 1 53 ? -1.325 6.713 2.071 1.00 0.00 53 LEU A O 16
ATOM 27461 N N . SER A 1 54 ? -1.184 7.503 -0.032 1.00 0.00 54 SER A N 16
ATOM 27462 C CA . SER A 1 54 ? -0.126 8.457 0.281 1.00 0.00 54 SER A CA 16
ATOM 27463 C C . SER A 1 54 ? -0.297 9.741 -0.526 1.00 0.00 54 SER A C 16
ATOM 27464 O O . SER A 1 54 ? -0.995 9.762 -1.539 1.00 0.00 54 SER A O 16
ATOM 27472 N N . TYR A 1 55 ? 0.346 10.809 -0.068 1.00 0.00 55 TYR A N 16
ATOM 27473 C CA . TYR A 1 55 ? 0.266 12.098 -0.745 1.00 0.00 55 TYR A CA 16
ATOM 27474 C C . TYR A 1 55 ? 1.267 13.086 -0.156 1.00 0.00 55 TYR A C 16
ATOM 27475 O O . TYR A 1 55 ? 1.616 13.009 1.023 1.00 0.00 55 TYR A O 16
ATOM 27493 N N . LYS A 1 56 ? 1.727 14.017 -0.985 1.00 0.00 56 LYS A N 16
ATOM 27494 C CA . LYS A 1 56 ? 2.688 15.024 -0.549 1.00 0.00 56 LYS A CA 16
ATOM 27495 C C . LYS A 1 56 ? 2.077 15.937 0.508 1.00 0.00 56 LYS A C 16
ATOM 27496 O O . LYS A 1 56 ? 0.988 16.480 0.319 1.00 0.00 56 LYS A O 16
ATOM 27515 N N . ALA A 1 57 ? 2.784 16.103 1.621 1.00 0.00 57 ALA A N 16
ATOM 27516 C CA . ALA A 1 57 ? 2.314 16.953 2.707 1.00 0.00 57 ALA A CA 16
ATOM 27517 C C . ALA A 1 57 ? 3.297 18.085 2.985 1.00 0.00 57 ALA A C 16
ATOM 27518 O O . ALA A 1 57 ? 4.507 17.917 2.836 1.00 0.00 57 ALA A O 16
ATOM 27525 N N . GLN A 1 58 ? 2.769 19.237 3.387 1.00 0.00 58 GLN A N 16
ATOM 27526 C CA . GLN A 1 58 ? 3.601 20.397 3.683 1.00 0.00 58 GLN A CA 16
ATOM 27527 C C . GLN A 1 58 ? 4.925 19.970 4.308 1.00 0.00 58 GLN A C 16
ATOM 27528 O O . GLN A 1 58 ? 5.995 20.398 3.873 1.00 0.00 58 GLN A O 16
ATOM 27542 N N . SER A 1 59 ? 4.846 19.125 5.331 1.00 0.00 59 SER A N 16
ATOM 27543 C CA . SER A 1 59 ? 6.039 18.644 6.019 1.00 0.00 59 SER A CA 16
ATOM 27544 C C . SER A 1 59 ? 6.830 17.687 5.131 1.00 0.00 59 SER A C 16
ATOM 27545 O O . SER A 1 59 ? 7.953 17.984 4.726 1.00 0.00 59 SER A O 16
ATOM 27553 N N . SER A 1 60 ? 6.234 16.538 4.833 1.00 0.00 60 SER A N 16
ATOM 27554 C CA . SER A 1 60 ? 6.881 15.534 3.997 1.00 0.00 60 SER A CA 16
ATOM 27555 C C . SER A 1 60 ? 5.883 14.471 3.552 1.00 0.00 60 SER A C 16
ATOM 27556 O O . SER A 1 60 ? 4.730 14.464 3.986 1.00 0.00 60 SER A O 16
ATOM 27564 N N . CYS A 1 61 ? 6.334 13.573 2.682 1.00 0.00 61 CYS A N 16
ATOM 27565 C CA . CYS A 1 61 ? 5.480 12.505 2.175 1.00 0.00 61 CYS A CA 16
ATOM 27566 C C . CYS A 1 61 ? 4.888 11.692 3.322 1.00 0.00 61 CYS A C 16
ATOM 27567 O O . CYS A 1 61 ? 5.594 11.313 4.257 1.00 0.00 61 CYS A O 16
ATOM 27575 N N . CYS A 1 62 ? 3.588 11.428 3.244 1.00 0.00 62 CYS A N 16
ATOM 27576 C CA . CYS A 1 62 ? 2.901 10.661 4.277 1.00 0.00 62 CYS A CA 16
ATOM 27577 C C . CYS A 1 62 ? 2.512 9.279 3.761 1.00 0.00 62 CYS A C 16
ATOM 27578 O O . CYS A 1 62 ? 2.475 9.078 2.548 1.00 0.00 62 CYS A O 16
ATOM 27586 N N . HIS A 1 63 ? 2.235 8.368 4.682 1.00 0.00 63 HIS A N 16
ATOM 27587 C CA . HIS A 1 63 ? 1.854 7.017 4.307 1.00 0.00 63 HIS A CA 16
ATOM 27588 C C . HIS A 1 63 ? 0.751 6.516 5.242 1.00 0.00 63 HIS A C 16
ATOM 27589 O O . HIS A 1 63 ? 0.901 6.469 6.463 1.00 0.00 63 HIS A O 16
ATOM 27603 N N . PHE A 1 64 ? -0.370 6.141 4.636 1.00 0.00 64 PHE A N 16
ATOM 27604 C CA . PHE A 1 64 ? -1.515 5.641 5.389 1.00 0.00 64 PHE A CA 16
ATOM 27605 C C . PHE A 1 64 ? -1.981 4.296 4.840 1.00 0.00 64 PHE A C 16
ATOM 27606 O O . PHE A 1 64 ? -2.581 4.226 3.768 1.00 0.00 64 PHE A O 16
ATOM 27623 N N . MET A 1 65 ? -1.701 3.232 5.583 1.00 0.00 65 MET A N 16
ATOM 27624 C CA . MET A 1 65 ? -2.092 1.888 5.172 1.00 0.00 65 MET A CA 16
ATOM 27625 C C . MET A 1 65 ? -3.611 1.745 5.154 1.00 0.00 65 MET A C 16
ATOM 27626 O O . MET A 1 65 ? -4.313 2.378 5.943 1.00 0.00 65 MET A O 16
ATOM 27640 N N . VAL A 1 66 ? -4.111 0.909 4.250 1.00 0.00 66 VAL A N 16
ATOM 27641 C CA . VAL A 1 66 ? -5.546 0.682 4.130 1.00 0.00 66 VAL A CA 16
ATOM 27642 C C . VAL A 1 66 ? -5.873 -0.805 4.171 1.00 0.00 66 VAL A C 16
ATOM 27643 O O . VAL A 1 66 ? -5.497 -1.561 3.274 1.00 0.00 66 VAL A O 16
ATOM 27656 N N . LYS A 1 67 ? -6.577 -1.223 5.218 1.00 0.00 67 LYS A N 16
ATOM 27657 C CA . LYS A 1 67 ? -6.958 -2.622 5.377 1.00 0.00 67 LYS A CA 16
ATOM 27658 C C . LYS A 1 67 ? -8.192 -2.947 4.544 1.00 0.00 67 LYS A C 16
ATOM 27659 O O . LYS A 1 67 ? -8.954 -2.055 4.168 1.00 0.00 67 LYS A O 16
ATOM 27678 N N . LEU A 1 68 ? -8.386 -4.230 4.258 1.00 0.00 68 LEU A N 16
ATOM 27679 C CA . LEU A 1 68 ? -9.531 -4.674 3.470 1.00 0.00 68 LEU A CA 16
ATOM 27680 C C . LEU A 1 68 ? -10.596 -5.300 4.363 1.00 0.00 68 LEU A C 16
ATOM 27681 O O . LEU A 1 68 ? -10.534 -6.487 4.685 1.00 0.00 68 LEU A O 16
ATOM 27697 N N . LEU A 1 69 ? -11.577 -4.495 4.758 1.00 0.00 69 LEU A N 16
ATOM 27698 C CA . LEU A 1 69 ? -12.660 -4.970 5.612 1.00 0.00 69 LEU A CA 16
ATOM 27699 C C . LEU A 1 69 ? -13.192 -6.313 5.121 1.00 0.00 69 LEU A C 16
ATOM 27700 O O . LEU A 1 69 ? -12.915 -6.727 3.996 1.00 0.00 69 LEU A O 16
ATOM 27716 N N . ASP A 1 70 ? -13.958 -6.986 5.972 1.00 0.00 70 ASP A N 16
ATOM 27717 C CA . ASP A 1 70 ? -14.532 -8.281 5.624 1.00 0.00 70 ASP A CA 16
ATOM 27718 C C . ASP A 1 70 ? -15.717 -8.113 4.678 1.00 0.00 70 ASP A C 16
ATOM 27719 O O . ASP A 1 70 ? -16.104 -9.050 3.980 1.00 0.00 70 ASP A O 16
ATOM 27728 N N . ASP A 1 71 ? -16.288 -6.914 4.661 1.00 0.00 71 ASP A N 16
ATOM 27729 C CA . ASP A 1 71 ? -17.429 -6.623 3.800 1.00 0.00 71 ASP A CA 16
ATOM 27730 C C . ASP A 1 71 ? -16.967 -6.230 2.400 1.00 0.00 71 ASP A C 16
ATOM 27731 O O . ASP A 1 71 ? -17.703 -5.587 1.651 1.00 0.00 71 ASP A O 16
ATOM 27740 N N . GLY A 1 72 ? -15.744 -6.619 2.055 1.00 0.00 72 GLY A N 16
ATOM 27741 C CA . GLY A 1 72 ? -15.206 -6.296 0.746 1.00 0.00 72 GLY A CA 16
ATOM 27742 C C . GLY A 1 72 ? -14.930 -4.815 0.581 1.00 0.00 72 GLY A C 16
ATOM 27743 O O . GLY A 1 72 ? -14.636 -4.348 -0.519 1.00 0.00 72 GLY A O 16
ATOM 27747 N N . THR A 1 73 ? -15.026 -4.070 1.679 1.00 0.00 73 THR A N 16
ATOM 27748 C CA . THR A 1 73 ? -14.788 -2.633 1.651 1.00 0.00 73 THR A CA 16
ATOM 27749 C C . THR A 1 73 ? -13.383 -2.299 2.136 1.00 0.00 73 THR A C 16
ATOM 27750 O O . THR A 1 73 ? -12.592 -3.191 2.444 1.00 0.00 73 THR A O 16
ATOM 27761 N N . PHE A 1 74 ? -13.077 -1.007 2.203 1.00 0.00 74 PHE A N 16
ATOM 27762 C CA . PHE A 1 74 ? -11.764 -0.555 2.651 1.00 0.00 74 PHE A CA 16
ATOM 27763 C C . PHE A 1 74 ? -11.897 0.555 3.689 1.00 0.00 74 PHE A C 16
ATOM 27764 O O . PHE A 1 74 ? -12.817 1.371 3.627 1.00 0.00 74 PHE A O 16
ATOM 27781 N N . MET A 1 75 ? -10.972 0.579 4.644 1.00 0.00 75 MET A N 16
ATOM 27782 C CA . MET A 1 75 ? -10.985 1.589 5.695 1.00 0.00 75 MET A CA 16
ATOM 27783 C C . MET A 1 75 ? -9.586 1.799 6.265 1.00 0.00 75 MET A C 16
ATOM 27784 O O . MET A 1 75 ? -8.791 0.862 6.342 1.00 0.00 75 MET A O 16
ATOM 27798 N N . ILE A 1 76 ? -9.292 3.032 6.661 1.00 0.00 76 ILE A N 16
ATOM 27799 C CA . ILE A 1 76 ? -7.989 3.364 7.224 1.00 0.00 76 ILE A CA 16
ATOM 27800 C C . ILE A 1 76 ? -8.007 3.269 8.746 1.00 0.00 76 ILE A C 16
ATOM 27801 O O . ILE A 1 76 ? -8.958 3.689 9.407 1.00 0.00 76 ILE A O 16
ATOM 27817 N N . PRO A 1 77 ? -6.932 2.706 9.317 1.00 0.00 77 PRO A N 16
ATOM 27818 C CA . PRO A 1 77 ? -6.799 2.546 10.768 1.00 0.00 77 PRO A CA 16
ATOM 27819 C C . PRO A 1 77 ? -6.603 3.878 11.483 1.00 0.00 77 PRO A C 16
ATOM 27820 O O . PRO A 1 77 ? -5.483 4.246 11.835 1.00 0.00 77 PRO A O 16
ATOM 27831 N N . GLY A 1 78 ? -7.701 4.599 11.695 1.00 0.00 78 GLY A N 16
ATOM 27832 C CA . GLY A 1 78 ? -7.628 5.882 12.368 1.00 0.00 78 GLY A CA 16
ATOM 27833 C C . GLY A 1 78 ? -8.793 6.786 12.020 1.00 0.00 78 GLY A C 16
ATOM 27834 O O . GLY A 1 78 ? -9.091 7.734 12.747 1.00 0.00 78 GLY A O 16
ATOM 27838 N N . GLU A 1 79 ? -9.454 6.495 10.904 1.00 0.00 79 GLU A N 16
ATOM 27839 C CA . GLU A 1 79 ? -10.592 7.291 10.460 1.00 0.00 79 GLU A CA 16
ATOM 27840 C C . GLU A 1 79 ? -11.892 6.763 11.060 1.00 0.00 79 GLU A C 16
ATOM 27841 O O . GLU A 1 79 ? -11.893 5.785 11.807 1.00 0.00 79 GLU A O 16
ATOM 27853 N N . LYS A 1 80 ? -13.000 7.420 10.727 1.00 0.00 80 LYS A N 16
ATOM 27854 C CA . LYS A 1 80 ? -14.307 7.018 11.231 1.00 0.00 80 LYS A CA 16
ATOM 27855 C C . LYS A 1 80 ? -15.266 6.722 10.081 1.00 0.00 80 LYS A C 16
ATOM 27856 O O . LYS A 1 80 ? -16.481 6.674 10.271 1.00 0.00 80 LYS A O 16
ATOM 27875 N N . VAL A 1 81 ? -14.711 6.524 8.891 1.00 0.00 81 VAL A N 16
ATOM 27876 C CA . VAL A 1 81 ? -15.517 6.230 7.711 1.00 0.00 81 VAL A CA 16
ATOM 27877 C C . VAL A 1 81 ? -14.815 5.227 6.802 1.00 0.00 81 VAL A C 16
ATOM 27878 O O . VAL A 1 81 ? -13.603 5.031 6.895 1.00 0.00 81 VAL A O 16
ATOM 27891 N N . ALA A 1 82 ? -15.585 4.595 5.923 1.00 0.00 82 ALA A N 16
ATOM 27892 C CA . ALA A 1 82 ? -15.037 3.613 4.995 1.00 0.00 82 ALA A CA 16
ATOM 27893 C C . ALA A 1 82 ? -15.588 3.821 3.588 1.00 0.00 82 ALA A C 16
ATOM 27894 O O . ALA A 1 82 ? -16.399 4.716 3.354 1.00 0.00 82 ALA A O 16
ATOM 27901 N N . HIS A 1 83 ? -15.140 2.988 2.653 1.00 0.00 83 HIS A N 16
ATOM 27902 C CA . HIS A 1 83 ? -15.588 3.082 1.268 1.00 0.00 83 HIS A CA 16
ATOM 27903 C C . HIS A 1 83 ? -15.563 1.712 0.596 1.00 0.00 83 HIS A C 16
ATOM 27904 O O . HIS A 1 83 ? -14.921 0.781 1.083 1.00 0.00 83 HIS A O 16
ATOM 27918 N N . THR A 1 84 ? -16.268 1.596 -0.525 1.00 0.00 84 THR A N 16
ATOM 27919 C CA . THR A 1 84 ? -16.329 0.341 -1.263 1.00 0.00 84 THR A CA 16
ATOM 27920 C C . THR A 1 84 ? -15.009 0.053 -1.969 1.00 0.00 84 THR A C 16
ATOM 27921 O O . THR A 1 84 ? -14.426 -1.018 -1.805 1.00 0.00 84 THR A O 16
ATOM 27932 N N . SER A 1 85 ? -14.543 1.018 -2.757 1.00 0.00 85 SER A N 16
ATOM 27933 C CA . SER A 1 85 ? -13.293 0.868 -3.492 1.00 0.00 85 SER A CA 16
ATOM 27934 C C . SER A 1 85 ? -12.456 2.140 -3.407 1.00 0.00 85 SER A C 16
ATOM 27935 O O . SER A 1 85 ? -12.987 3.235 -3.211 1.00 0.00 85 SER A O 16
ATOM 27943 N N . LEU A 1 86 ? -11.145 1.990 -3.556 1.00 0.00 86 LEU A N 16
ATOM 27944 C CA . LEU A 1 86 ? -10.233 3.127 -3.497 1.00 0.00 86 LEU A CA 16
ATOM 27945 C C . LEU A 1 86 ? -10.846 4.353 -4.164 1.00 0.00 86 LEU A C 16
ATOM 27946 O O . LEU A 1 86 ? -10.795 5.458 -3.624 1.00 0.00 86 LEU A O 16
ATOM 27962 N N . ASP A 1 87 ? -11.428 4.150 -5.341 1.00 0.00 87 ASP A N 16
ATOM 27963 C CA . ASP A 1 87 ? -12.056 5.239 -6.081 1.00 0.00 87 ASP A CA 16
ATOM 27964 C C . ASP A 1 87 ? -12.992 6.039 -5.182 1.00 0.00 87 ASP A C 16
ATOM 27965 O O . ASP A 1 87 ? -12.826 7.246 -5.014 1.00 0.00 87 ASP A O 16
ATOM 27974 N N . ALA A 1 88 ? -13.979 5.357 -4.606 1.00 0.00 88 ALA A N 16
ATOM 27975 C CA . ALA A 1 88 ? -14.941 6.005 -3.723 1.00 0.00 88 ALA A CA 16
ATOM 27976 C C . ALA A 1 88 ? -14.286 6.426 -2.412 1.00 0.00 88 ALA A C 16
ATOM 27977 O O . ALA A 1 88 ? -14.900 7.107 -1.590 1.00 0.00 88 ALA A O 16
ATOM 27984 N N . LEU A 1 89 ? -13.037 6.015 -2.221 1.00 0.00 89 LEU A N 16
ATOM 27985 C CA . LEU A 1 89 ? -12.298 6.350 -1.009 1.00 0.00 89 LEU A CA 16
ATOM 27986 C C . LEU A 1 89 ? -11.392 7.555 -1.238 1.00 0.00 89 LEU A C 16
ATOM 27987 O O . LEU A 1 89 ? -11.051 8.277 -0.300 1.00 0.00 89 LEU A O 16
ATOM 28003 N N . VAL A 1 90 ? -11.006 7.769 -2.492 1.00 0.00 90 VAL A N 16
ATOM 28004 C CA . VAL A 1 90 ? -10.142 8.889 -2.845 1.00 0.00 90 VAL A CA 16
ATOM 28005 C C . VAL A 1 90 ? -10.935 10.187 -2.939 1.00 0.00 90 VAL A C 16
ATOM 28006 O O . VAL A 1 90 ? -10.570 11.196 -2.336 1.00 0.00 90 VAL A O 16
ATOM 28019 N N . THR A 1 91 ? -12.025 10.154 -3.700 1.00 0.00 91 THR A N 16
ATOM 28020 C CA . THR A 1 91 ? -12.871 11.328 -3.874 1.00 0.00 91 THR A CA 16
ATOM 28021 C C . THR A 1 91 ? -13.332 11.878 -2.529 1.00 0.00 91 THR A C 16
ATOM 28022 O O . THR A 1 91 ? -13.248 13.080 -2.277 1.00 0.00 91 THR A O 16
ATOM 28033 N N . PHE A 1 92 ? -13.820 10.990 -1.668 1.00 0.00 92 PHE A N 16
ATOM 28034 C CA . PHE A 1 92 ? -14.294 11.388 -0.348 1.00 0.00 92 PHE A CA 16
ATOM 28035 C C . PHE A 1 92 ? -13.170 12.023 0.467 1.00 0.00 92 PHE A C 16
ATOM 28036 O O . PHE A 1 92 ? -13.390 12.979 1.210 1.00 0.00 92 PHE A O 16
ATOM 28053 N N . HIS A 1 93 ? -11.964 11.483 0.321 1.00 0.00 93 HIS A N 16
ATOM 28054 C CA . HIS A 1 93 ? -10.805 11.996 1.042 1.00 0.00 93 HIS A CA 16
ATOM 28055 C C . HIS A 1 93 ? -10.570 13.468 0.716 1.00 0.00 93 HIS A C 16
ATOM 28056 O O . HIS A 1 93 ? -10.390 14.290 1.614 1.00 0.00 93 HIS A O 16
ATOM 28070 N N . GLN A 1 94 ? -10.572 13.791 -0.573 1.00 0.00 94 GLN A N 16
ATOM 28071 C CA . GLN A 1 94 ? -10.359 15.165 -1.016 1.00 0.00 94 GLN A CA 16
ATOM 28072 C C . GLN A 1 94 ? -11.141 16.144 -0.148 1.00 0.00 94 GLN A C 16
ATOM 28073 O O . GLN A 1 94 ? -10.785 17.319 -0.048 1.00 0.00 94 GLN A O 16
ATOM 28087 N N . GLN A 1 95 ? -12.207 15.654 0.475 1.00 0.00 95 GLN A N 16
ATOM 28088 C CA . GLN A 1 95 ? -13.040 16.488 1.334 1.00 0.00 95 GLN A CA 16
ATOM 28089 C C . GLN A 1 95 ? -12.844 16.126 2.802 1.00 0.00 95 GLN A C 16
ATOM 28090 O O . GLN A 1 95 ? -13.110 16.932 3.693 1.00 0.00 95 GLN A O 16
ATOM 28104 N N . LYS A 1 96 ? -12.377 14.906 3.048 1.00 0.00 96 LYS A N 16
ATOM 28105 C CA . LYS A 1 96 ? -12.143 14.436 4.408 1.00 0.00 96 LYS A CA 16
ATOM 28106 C C . LYS A 1 96 ? -10.722 13.903 4.563 1.00 0.00 96 LYS A C 16
ATOM 28107 O O . LYS A 1 96 ? -10.372 12.840 4.050 1.00 0.00 96 LYS A O 16
ATOM 28126 N N . PRO A 1 97 ? -9.882 14.658 5.287 1.00 0.00 97 PRO A N 16
ATOM 28127 C CA . PRO A 1 97 ? -8.486 14.279 5.529 1.00 0.00 97 PRO A CA 16
ATOM 28128 C C . PRO A 1 97 ? -8.363 13.077 6.457 1.00 0.00 97 PRO A C 16
ATOM 28129 O O . PRO A 1 97 ? -9.349 12.396 6.739 1.00 0.00 97 PRO A O 16
ATOM 28140 N N . ILE A 1 98 ? -7.148 12.821 6.929 1.00 0.00 98 ILE A N 16
ATOM 28141 C CA . ILE A 1 98 ? -6.897 11.701 7.828 1.00 0.00 98 ILE A CA 16
ATOM 28142 C C . ILE A 1 98 ? -6.989 12.136 9.287 1.00 0.00 98 ILE A C 16
ATOM 28143 O O . ILE A 1 98 ? -6.607 13.252 9.637 1.00 0.00 98 ILE A O 16
ATOM 28159 N N . GLU A 1 99 ? -7.498 11.245 10.133 1.00 0.00 99 GLU A N 16
ATOM 28160 C CA . GLU A 1 99 ? -7.638 11.537 11.554 1.00 0.00 99 GLU A CA 16
ATOM 28161 C C . GLU A 1 99 ? -6.434 12.319 12.071 1.00 0.00 99 GLU A C 16
ATOM 28162 O O . GLU A 1 99 ? -6.559 13.426 12.594 1.00 0.00 99 GLU A O 16
ATOM 28174 N N . PRO A 1 100 ? -5.239 11.728 11.924 1.00 0.00 100 PRO A N 16
ATOM 28175 C CA . PRO A 1 100 ? -3.988 12.351 12.369 1.00 0.00 100 PRO A CA 16
ATOM 28176 C C . PRO A 1 100 ? -3.607 13.558 11.520 1.00 0.00 100 PRO A C 16
ATOM 28177 O O . PRO A 1 100 ? -3.305 14.629 12.046 1.00 0.00 100 PRO A O 16
ATOM 28188 N N . ARG A 1 101 ? -3.623 13.377 10.203 1.00 0.00 101 ARG A N 16
ATOM 28189 C CA . ARG A 1 101 ? -3.279 14.453 9.280 1.00 0.00 101 ARG A CA 16
ATOM 28190 C C . ARG A 1 101 ? -4.535 15.125 8.733 1.00 0.00 101 ARG A C 16
ATOM 28191 O O . ARG A 1 101 ? -5.329 14.498 8.032 1.00 0.00 101 ARG A O 16
ATOM 28212 N N . ARG A 1 102 ? -4.708 16.401 9.060 1.00 0.00 102 ARG A N 16
ATOM 28213 C CA . ARG A 1 102 ? -5.868 17.156 8.603 1.00 0.00 102 ARG A CA 16
ATOM 28214 C C . ARG A 1 102 ? -5.686 17.610 7.158 1.00 0.00 102 ARG A C 16
ATOM 28215 O O . ARG A 1 102 ? -6.648 17.990 6.491 1.00 0.00 102 ARG A O 16
ATOM 28236 N N . GLU A 1 103 ? -4.445 17.570 6.682 1.00 0.00 103 GLU A N 16
ATOM 28237 C CA . GLU A 1 103 ? -4.138 17.979 5.317 1.00 0.00 103 GLU A CA 16
ATOM 28238 C C . GLU A 1 103 ? -4.999 17.215 4.313 1.00 0.00 103 GLU A C 16
ATOM 28239 O O . GLU A 1 103 ? -5.042 15.984 4.324 1.00 0.00 103 GLU A O 16
ATOM 28251 N N . LEU A 1 104 ? -5.685 17.955 3.448 1.00 0.00 104 LEU A N 16
ATOM 28252 C CA . LEU A 1 104 ? -6.545 17.349 2.437 1.00 0.00 104 LEU A CA 16
ATOM 28253 C C . LEU A 1 104 ? -5.795 17.166 1.122 1.00 0.00 104 LEU A C 16
ATOM 28254 O O . LEU A 1 104 ? -4.660 17.622 0.973 1.00 0.00 104 LEU A O 16
ATOM 28270 N N . LEU A 1 105 ? -6.436 16.498 0.169 1.00 0.00 105 LEU A N 16
ATOM 28271 C CA . LEU A 1 105 ? -5.831 16.257 -1.136 1.00 0.00 105 LEU A CA 16
ATOM 28272 C C . LEU A 1 105 ? -6.190 17.369 -2.117 1.00 0.00 105 LEU A C 16
ATOM 28273 O O . LEU A 1 105 ? -7.008 18.238 -1.815 1.00 0.00 105 LEU A O 16
ATOM 28289 N N . THR A 1 106 ? -5.573 17.335 -3.293 1.00 0.00 106 THR A N 16
ATOM 28290 C CA . THR A 1 106 ? -5.827 18.339 -4.320 1.00 0.00 106 THR A CA 16
ATOM 28291 C C . THR A 1 106 ? -6.087 17.687 -5.673 1.00 0.00 106 THR A C 16
ATOM 28292 O O . THR A 1 106 ? -7.144 17.884 -6.274 1.00 0.00 106 THR A O 16
ATOM 28303 N N . GLN A 1 107 ? -5.118 16.912 -6.148 1.00 0.00 107 GLN A N 16
ATOM 28304 C CA . GLN A 1 107 ? -5.244 16.232 -7.431 1.00 0.00 107 GLN A CA 16
ATOM 28305 C C . GLN A 1 107 ? -4.453 14.928 -7.436 1.00 0.00 107 GLN A C 16
ATOM 28306 O O . GLN A 1 107 ? -3.438 14.786 -6.755 1.00 0.00 107 GLN A O 16
ATOM 28320 N N . PRO A 1 108 ? -4.927 13.951 -8.224 1.00 0.00 108 PRO A N 16
ATOM 28321 C CA . PRO A 1 108 ? -4.279 12.640 -8.336 1.00 0.00 108 PRO A CA 16
ATOM 28322 C C . PRO A 1 108 ? -2.944 12.715 -9.068 1.00 0.00 108 PRO A C 16
ATOM 28323 O O . PRO A 1 108 ? -2.785 13.491 -10.011 1.00 0.00 108 PRO A O 16
ATOM 28334 N N . CYS A 1 109 ? -1.988 11.905 -8.629 1.00 0.00 109 CYS A N 16
ATOM 28335 C CA . CYS A 1 109 ? -0.664 11.880 -9.243 1.00 0.00 109 CYS A CA 16
ATOM 28336 C C . CYS A 1 109 ? -0.673 11.042 -10.518 1.00 0.00 109 CYS A C 16
ATOM 28337 O O . CYS A 1 109 ? -1.604 10.275 -10.762 1.00 0.00 109 CYS A O 16
ATOM 28345 N N . ARG A 1 110 ? 0.371 11.196 -11.327 1.00 0.00 110 ARG A N 16
ATOM 28346 C CA . ARG A 1 110 ? 0.482 10.455 -12.578 1.00 0.00 110 ARG A CA 16
ATOM 28347 C C . ARG A 1 110 ? 1.741 9.594 -12.589 1.00 0.00 110 ARG A C 16
ATOM 28348 O O . ARG A 1 110 ? 2.801 10.022 -12.136 1.00 0.00 110 ARG A O 16
ATOM 28369 N N . GLN A 1 111 ? 1.615 8.377 -13.110 1.00 0.00 111 GLN A N 16
ATOM 28370 C CA . GLN A 1 111 ? 2.742 7.454 -13.178 1.00 0.00 111 GLN A CA 16
ATOM 28371 C C . GLN A 1 111 ? 3.916 8.085 -13.920 1.00 0.00 111 GLN A C 16
ATOM 28372 O O . GLN A 1 111 ? 3.750 9.064 -14.648 1.00 0.00 111 GLN A O 16
ATOM 28386 N N . LYS A 1 112 ? 5.102 7.516 -13.733 1.00 0.00 112 LYS A N 16
ATOM 28387 C CA . LYS A 1 112 ? 6.304 8.020 -14.387 1.00 0.00 112 LYS A CA 16
ATOM 28388 C C . LYS A 1 112 ? 6.164 7.963 -15.904 1.00 0.00 112 LYS A C 16
ATOM 28389 O O . LYS A 1 112 ? 5.106 7.611 -16.426 1.00 0.00 112 LYS A O 16
ATOM 28408 N N . ASP A 1 113 ? 7.237 8.309 -16.605 1.00 0.00 113 ASP A N 16
ATOM 28409 C CA . ASP A 1 113 ? 7.234 8.296 -18.064 1.00 0.00 113 ASP A CA 16
ATOM 28410 C C . ASP A 1 113 ? 7.431 6.878 -18.594 1.00 0.00 113 ASP A C 16
ATOM 28411 O O . ASP A 1 113 ? 7.843 5.981 -17.858 1.00 0.00 113 ASP A O 16
ATOM 28420 N N . SER A 1 114 ? 7.132 6.685 -19.875 1.00 0.00 114 SER A N 16
ATOM 28421 C CA . SER A 1 114 ? 7.272 5.375 -20.503 1.00 0.00 114 SER A CA 16
ATOM 28422 C C . SER A 1 114 ? 8.112 5.468 -21.772 1.00 0.00 114 SER A C 16
ATOM 28423 O O . SER A 1 114 ? 7.612 5.831 -22.836 1.00 0.00 114 SER A O 16
ATOM 28431 N N . GLY A 1 115 ? 9.394 5.137 -21.652 1.00 0.00 115 GLY A N 16
ATOM 28432 C CA . GLY A 1 115 ? 10.285 5.190 -22.796 1.00 0.00 115 GLY A CA 16
ATOM 28433 C C . GLY A 1 115 ? 10.141 3.979 -23.698 1.00 0.00 115 GLY A C 16
ATOM 28434 O O . GLY A 1 115 ? 9.896 2.863 -23.240 1.00 0.00 115 GLY A O 16
ATOM 28438 N N . PRO A 1 116 ? 10.296 4.196 -25.013 1.00 0.00 116 PRO A N 16
ATOM 28439 C CA . PRO A 1 116 ? 10.185 3.126 -26.009 1.00 0.00 116 PRO A CA 16
ATOM 28440 C C . PRO A 1 116 ? 11.348 2.142 -25.935 1.00 0.00 116 PRO A C 16
ATOM 28441 O O . PRO A 1 116 ? 11.338 1.104 -26.596 1.00 0.00 116 PRO A O 16
ATOM 28452 N N . SER A 1 117 ? 12.348 2.476 -25.125 1.00 0.00 117 SER A N 16
ATOM 28453 C CA . SER A 1 117 ? 13.520 1.622 -24.967 1.00 0.00 117 SER A CA 16
ATOM 28454 C C . SER A 1 117 ? 13.600 1.066 -23.549 1.00 0.00 117 SER A C 16
ATOM 28455 O O . SER A 1 117 ? 12.898 1.526 -22.649 1.00 0.00 117 SER A O 16
ATOM 28463 N N . SER A 1 118 ? 14.461 0.071 -23.357 1.00 0.00 118 SER A N 16
ATOM 28464 C CA . SER A 1 118 ? 14.630 -0.553 -22.050 1.00 0.00 118 SER A CA 16
ATOM 28465 C C . SER A 1 118 ? 16.059 -0.374 -21.545 1.00 0.00 118 SER A C 16
ATOM 28466 O O . SER A 1 118 ? 16.929 0.111 -22.267 1.00 0.00 118 SER A O 16
ATOM 28474 N N . GLY A 1 119 ? 16.292 -0.770 -20.297 1.00 0.00 119 GLY A N 16
ATOM 28475 C CA . GLY A 1 119 ? 17.615 -0.646 -19.714 1.00 0.00 119 GLY A CA 16
ATOM 28476 C C . GLY A 1 119 ? 17.588 -0.692 -18.200 1.00 0.00 119 GLY A C 16
ATOM 28477 O O . GLY A 1 119 ? 18.319 -1.466 -17.582 1.00 0.00 119 GLY A O 16
ATOM 28481 N N . GLY A 1 1 ? 17.937 -0.714 -20.179 1.00 0.00 1 GLY A N 17
ATOM 28482 C CA . GLY A 1 1 ? 18.586 -1.986 -19.917 1.00 0.00 1 GLY A CA 17
ATOM 28483 C C . GLY A 1 1 ? 18.088 -3.089 -20.830 1.00 0.00 1 GLY A C 17
ATOM 28484 O O . GLY A 1 1 ? 18.873 -3.727 -21.530 1.00 0.00 1 GLY A O 17
ATOM 28488 N N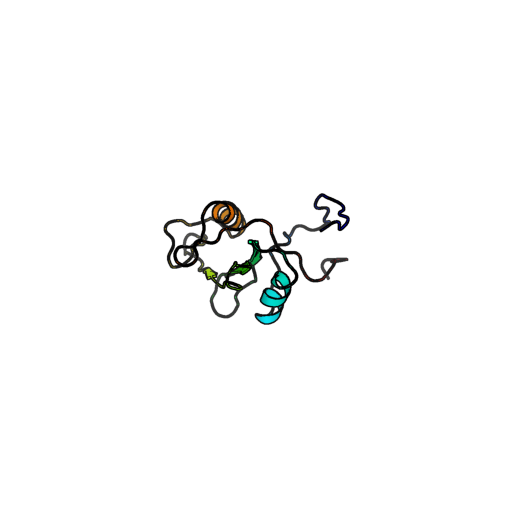 . SER A 1 2 ? 16.778 -3.316 -20.822 1.00 0.00 2 SER A N 17
ATOM 28489 C CA . SER A 1 2 ? 16.177 -4.354 -21.650 1.00 0.00 2 SER A CA 17
ATOM 28490 C C . SER A 1 2 ? 15.206 -3.749 -22.660 1.00 0.00 2 SER A C 17
ATOM 28491 O O . SER A 1 2 ? 14.566 -2.733 -22.390 1.00 0.00 2 SER A O 17
ATOM 28499 N N . SER A 1 3 ? 15.103 -4.380 -23.824 1.00 0.00 3 SER A N 17
ATOM 28500 C CA . SER A 1 3 ? 14.213 -3.903 -24.877 1.00 0.00 3 SER A CA 17
ATOM 28501 C C . SER A 1 3 ? 13.473 -5.065 -25.532 1.00 0.00 3 SER A C 17
ATOM 28502 O O . SER A 1 3 ? 14.043 -6.134 -25.754 1.00 0.00 3 SER A O 17
ATOM 28510 N N . GLY A 1 4 ? 12.198 -4.849 -25.839 1.00 0.00 4 GLY A N 17
ATOM 28511 C CA . GLY A 1 4 ? 11.399 -5.886 -26.465 1.00 0.00 4 GLY A CA 17
ATOM 28512 C C . GLY A 1 4 ? 9.982 -5.930 -25.929 1.00 0.00 4 GLY A C 17
ATOM 28513 O O . GLY A 1 4 ? 9.740 -6.439 -24.834 1.00 0.00 4 GLY A O 17
ATOM 28517 N N . SER A 1 5 ? 9.042 -5.392 -26.700 1.00 0.00 5 SER A N 17
ATOM 28518 C CA . SER A 1 5 ? 7.642 -5.367 -26.293 1.00 0.00 5 SER A CA 17
ATOM 28519 C C . SER A 1 5 ? 6.935 -6.658 -26.697 1.00 0.00 5 SER A C 17
ATOM 28520 O O . SER A 1 5 ? 6.321 -6.736 -27.761 1.00 0.00 5 SER A O 17
ATOM 28528 N N . SER A 1 6 ? 7.028 -7.668 -25.838 1.00 0.00 6 SER A N 17
ATOM 28529 C CA . SER A 1 6 ? 6.402 -8.958 -26.105 1.00 0.00 6 SER A CA 17
ATOM 28530 C C . SER A 1 6 ? 4.994 -8.773 -26.663 1.00 0.00 6 SER A C 17
ATOM 28531 O O . SER A 1 6 ? 4.146 -8.134 -26.042 1.00 0.00 6 SER A O 17
ATOM 28539 N N . GLY A 1 7 ? 4.753 -9.338 -27.843 1.00 0.00 7 GLY A N 17
ATOM 28540 C CA . GLY A 1 7 ? 3.447 -9.224 -28.466 1.00 0.00 7 GLY A CA 17
ATOM 28541 C C . GLY A 1 7 ? 2.901 -7.811 -28.415 1.00 0.00 7 GLY A C 17
ATOM 28542 O O . GLY A 1 7 ? 3.654 -6.844 -28.514 1.00 0.00 7 GLY A O 17
ATOM 28546 N N . GLY A 1 8 ? 1.586 -7.691 -28.262 1.00 0.00 8 GLY A N 17
ATOM 28547 C CA . GLY A 1 8 ? 0.962 -6.383 -28.204 1.00 0.00 8 GLY A CA 17
ATOM 28548 C C . GLY A 1 8 ? -0.243 -6.356 -27.285 1.00 0.00 8 GLY A C 17
ATOM 28549 O O . GLY A 1 8 ? -1.167 -7.154 -27.439 1.00 0.00 8 GLY A O 17
ATOM 28553 N N . GLN A 1 9 ? -0.233 -5.436 -26.325 1.00 0.00 9 GLN A N 17
ATOM 28554 C CA . GLN A 1 9 ? -1.333 -5.311 -25.377 1.00 0.00 9 GLN A CA 17
ATOM 28555 C C . GLN A 1 9 ? -2.459 -4.459 -25.957 1.00 0.00 9 GLN A C 17
ATOM 28556 O O . GLN A 1 9 ? -2.500 -3.245 -25.756 1.00 0.00 9 GLN A O 17
ATOM 28570 N N . LEU A 1 10 ? -3.369 -5.104 -26.677 1.00 0.00 10 LEU A N 17
ATOM 28571 C CA . LEU A 1 10 ? -4.496 -4.406 -27.288 1.00 0.00 10 LEU A CA 17
ATOM 28572 C C . LEU A 1 10 ? -5.695 -4.381 -26.346 1.00 0.00 10 LEU A C 17
ATOM 28573 O O . LEU A 1 10 ? -6.606 -5.201 -26.462 1.00 0.00 10 LEU A O 17
ATOM 28589 N N . ALA A 1 11 ? -5.690 -3.432 -25.415 1.00 0.00 11 ALA A N 17
ATOM 28590 C CA . ALA A 1 11 ? -6.780 -3.297 -24.456 1.00 0.00 11 ALA A CA 17
ATOM 28591 C C . ALA A 1 11 ? -6.991 -1.837 -24.069 1.00 0.00 11 ALA A C 17
ATOM 28592 O O . ALA A 1 11 ? -6.131 -0.992 -24.307 1.00 0.00 11 ALA A O 17
ATOM 28599 N N . GLN A 1 12 ? -8.143 -1.550 -23.471 1.00 0.00 12 GLN A N 17
ATOM 28600 C CA . GLN A 1 12 ? -8.469 -0.192 -23.052 1.00 0.00 12 GLN A CA 17
ATOM 28601 C C . GLN A 1 12 ? -7.966 0.077 -21.638 1.00 0.00 12 GLN A C 17
ATOM 28602 O O . GLN A 1 12 ? -8.171 -0.731 -20.732 1.00 0.00 12 GLN A O 17
ATOM 28616 N N . ASP A 1 13 ? -7.306 1.215 -21.456 1.00 0.00 13 ASP A N 17
ATOM 28617 C CA . ASP A 1 13 ? -6.774 1.591 -20.151 1.00 0.00 13 ASP A CA 17
ATOM 28618 C C . ASP A 1 13 ? -7.889 1.668 -19.112 1.00 0.00 13 ASP A C 17
ATOM 28619 O O . ASP A 1 13 ? -8.582 2.678 -19.005 1.00 0.00 13 ASP A O 17
ATOM 28628 N N . GLY A 1 14 ? -8.054 0.592 -18.348 1.00 0.00 14 GLY A N 17
ATOM 28629 C CA . GLY A 1 14 ? -9.086 0.558 -17.328 1.00 0.00 14 GLY A CA 17
ATOM 28630 C C . GLY A 1 14 ? -8.542 0.848 -15.944 1.00 0.00 14 GLY A C 17
ATOM 28631 O O . GLY A 1 14 ? -9.004 0.277 -14.956 1.00 0.00 14 GLY A O 17
ATOM 28635 N N . VAL A 1 15 ? -7.556 1.736 -15.870 1.00 0.00 15 VAL A N 17
ATOM 28636 C CA . VAL A 1 15 ? -6.948 2.100 -14.596 1.00 0.00 15 VAL A CA 17
ATOM 28637 C C . VAL A 1 15 ? -6.654 3.595 -14.535 1.00 0.00 15 VAL A C 17
ATOM 28638 O O . VAL A 1 15 ? -6.146 4.193 -15.483 1.00 0.00 15 VAL A O 17
ATOM 28651 N N . PRO A 1 16 ? -6.982 4.215 -13.391 1.00 0.00 16 PRO A N 17
ATOM 28652 C CA . PRO A 1 16 ? -6.761 5.649 -13.177 1.00 0.00 16 PRO A CA 17
ATOM 28653 C C . PRO A 1 16 ? -5.281 5.996 -13.057 1.00 0.00 16 PRO A C 17
ATOM 28654 O O . PRO A 1 16 ? -4.424 5.114 -13.081 1.00 0.00 16 PRO A O 17
ATOM 28665 N N . GLU A 1 17 ? -4.989 7.286 -12.928 1.00 0.00 17 GLU A N 17
ATOM 28666 C CA . GLU A 1 17 ? -3.612 7.749 -12.805 1.00 0.00 17 GLU A CA 17
ATOM 28667 C C . GLU A 1 17 ? -3.123 7.625 -11.365 1.00 0.00 17 GLU A C 17
ATOM 28668 O O . GLU A 1 17 ? -1.976 7.253 -11.117 1.00 0.00 17 GLU A O 17
ATOM 28680 N N . TRP A 1 18 ? -4.001 7.941 -10.419 1.00 0.00 18 TRP A N 17
ATOM 28681 C CA . TRP A 1 18 ? -3.660 7.866 -9.004 1.00 0.00 18 TRP A CA 17
ATOM 28682 C C . TRP A 1 18 ? -3.274 6.445 -8.611 1.00 0.00 18 TRP A C 17
ATOM 28683 O O . TRP A 1 18 ? -2.623 6.227 -7.589 1.00 0.00 18 TRP A O 17
ATOM 28704 N N . PHE A 1 19 ? -3.678 5.478 -9.429 1.00 0.00 19 PHE A N 17
ATOM 28705 C CA . PHE A 1 19 ? -3.374 4.076 -9.166 1.00 0.00 19 PHE A CA 17
ATOM 28706 C C . PHE A 1 19 ? -2.092 3.655 -9.878 1.00 0.00 19 PHE A C 17
ATOM 28707 O O . PHE A 1 19 ? -2.128 3.166 -11.008 1.00 0.00 19 PHE A O 17
ATOM 28724 N N . HIS A 1 20 ? -0.959 3.849 -9.210 1.00 0.00 20 HIS A N 17
ATOM 28725 C CA . HIS A 1 20 ? 0.334 3.489 -9.779 1.00 0.00 20 HIS A CA 17
ATOM 28726 C C . HIS A 1 20 ? 0.654 2.020 -9.516 1.00 0.00 20 HIS A C 17
ATOM 28727 O O . HIS A 1 20 ? 1.806 1.657 -9.284 1.00 0.00 20 HIS A O 17
ATOM 28741 N N . GLY A 1 21 ? -0.376 1.180 -9.554 1.00 0.00 21 GLY A N 17
ATOM 28742 C CA . GLY A 1 21 ? -0.184 -0.238 -9.317 1.00 0.00 21 GLY A CA 17
ATOM 28743 C C . GLY A 1 21 ? 0.609 -0.514 -8.055 1.00 0.00 21 GLY A C 17
ATOM 28744 O O . GLY A 1 21 ? 0.527 0.240 -7.086 1.00 0.00 21 GLY A O 17
ATOM 28748 N N . ALA A 1 22 ? 1.377 -1.598 -8.066 1.00 0.00 22 ALA A N 17
ATOM 28749 C CA . ALA A 1 22 ? 2.188 -1.972 -6.914 1.00 0.00 22 ALA A CA 17
ATOM 28750 C C . ALA A 1 22 ? 3.599 -1.405 -7.030 1.00 0.00 22 ALA A C 17
ATOM 28751 O O . ALA A 1 22 ? 4.529 -2.106 -7.430 1.00 0.00 22 ALA A O 17
ATOM 28758 N N . ILE A 1 23 ? 3.752 -0.133 -6.676 1.00 0.00 23 ILE A N 17
ATOM 28759 C CA . ILE A 1 23 ? 5.049 0.527 -6.741 1.00 0.00 23 ILE A CA 17
ATOM 28760 C C . ILE A 1 23 ? 5.834 0.325 -5.449 1.00 0.00 23 ILE A C 17
ATOM 28761 O O . ILE A 1 23 ? 5.302 -0.184 -4.462 1.00 0.00 23 ILE A O 17
ATOM 28777 N N . SER A 1 24 ? 7.100 0.729 -5.461 1.00 0.00 24 SER A N 17
ATOM 28778 C CA . SER A 1 24 ? 7.958 0.592 -4.290 1.00 0.00 24 SER A CA 17
ATOM 28779 C C . SER A 1 24 ? 7.881 1.836 -3.411 1.00 0.00 24 SER A C 17
ATOM 28780 O O . SER A 1 24 ? 7.285 2.843 -3.793 1.00 0.00 24 SER A O 17
ATOM 28788 N N . ARG A 1 25 ? 8.488 1.758 -2.231 1.00 0.00 25 ARG A N 17
ATOM 28789 C CA . ARG A 1 25 ? 8.488 2.877 -1.296 1.00 0.00 25 ARG A CA 17
ATOM 28790 C C . ARG A 1 25 ? 9.162 4.099 -1.912 1.00 0.00 25 ARG A C 17
ATOM 28791 O O . ARG A 1 25 ? 8.698 5.226 -1.742 1.00 0.00 25 ARG A O 17
ATOM 28812 N N . GLU A 1 26 ? 10.258 3.868 -2.628 1.00 0.00 26 GLU A N 17
ATOM 28813 C CA . GLU A 1 26 ? 10.995 4.952 -3.267 1.00 0.00 26 GLU A CA 17
ATOM 28814 C C . GLU A 1 26 ? 10.224 5.504 -4.463 1.00 0.00 26 GLU A C 17
ATOM 28815 O O . GLU A 1 26 ? 10.219 6.709 -4.710 1.00 0.00 26 GLU A O 17
ATOM 28827 N N . ASP A 1 27 ? 9.573 4.611 -5.202 1.00 0.00 27 ASP A N 17
ATOM 28828 C CA . ASP A 1 27 ? 8.797 5.007 -6.371 1.00 0.00 27 ASP A CA 17
ATOM 28829 C C . ASP A 1 27 ? 7.692 5.985 -5.985 1.00 0.00 27 ASP A C 17
ATOM 28830 O O . ASP A 1 27 ? 7.585 7.072 -6.553 1.00 0.00 27 ASP A O 17
ATOM 28839 N N . ALA A 1 28 ? 6.871 5.590 -5.017 1.00 0.00 28 ALA A N 17
ATOM 28840 C CA . ALA A 1 28 ? 5.775 6.432 -4.554 1.00 0.00 28 ALA A CA 17
ATOM 28841 C C . ALA A 1 28 ? 6.284 7.798 -4.104 1.00 0.00 28 ALA A C 17
ATOM 28842 O O . ALA A 1 28 ? 5.744 8.831 -4.498 1.00 0.00 28 ALA A O 17
ATOM 28849 N N . GLU A 1 29 ? 7.324 7.794 -3.278 1.00 0.00 29 GLU A N 17
ATOM 28850 C CA . GLU A 1 29 ? 7.903 9.033 -2.774 1.00 0.00 29 GLU A CA 17
ATOM 28851 C C . GLU A 1 29 ? 8.501 9.857 -3.912 1.00 0.00 29 GLU A C 17
ATOM 28852 O O . GLU A 1 29 ? 8.385 11.081 -3.933 1.00 0.00 29 GLU A O 17
ATOM 28864 N N . ASN A 1 30 ? 9.140 9.174 -4.856 1.00 0.00 30 ASN A N 17
ATOM 28865 C CA . ASN A 1 30 ? 9.757 9.842 -5.997 1.00 0.00 30 ASN A CA 17
ATOM 28866 C C . ASN A 1 30 ? 8.698 10.343 -6.972 1.00 0.00 30 ASN A C 17
ATOM 28867 O O . ASN A 1 30 ? 8.900 11.338 -7.669 1.00 0.00 30 ASN A O 17
ATOM 28878 N N . LEU A 1 31 ? 7.567 9.647 -7.016 1.00 0.00 31 LEU A N 17
ATOM 28879 C CA . LEU A 1 31 ? 6.472 10.021 -7.907 1.00 0.00 31 LEU A CA 17
ATOM 28880 C C . LEU A 1 31 ? 5.804 11.310 -7.437 1.00 0.00 31 LEU A C 17
ATOM 28881 O O . LEU A 1 31 ? 5.281 12.079 -8.243 1.00 0.00 31 LEU A O 17
ATOM 28897 N N . LEU A 1 32 ? 5.828 11.538 -6.128 1.00 0.00 32 LEU A N 17
ATOM 28898 C CA . LEU A 1 32 ? 5.227 12.736 -5.550 1.00 0.00 32 LEU A CA 17
ATOM 28899 C C . LEU A 1 32 ? 6.262 13.845 -5.397 1.00 0.00 32 LEU A C 17
ATOM 28900 O O . LEU A 1 32 ? 5.948 15.024 -5.553 1.00 0.00 32 LEU A O 17
ATOM 28916 N N . GLU A 1 33 ? 7.496 13.457 -5.092 1.00 0.00 33 GLU A N 17
ATOM 28917 C CA . GLU A 1 33 ? 8.578 14.420 -4.919 1.00 0.00 33 GLU A CA 17
ATOM 28918 C C . GLU A 1 33 ? 8.587 15.438 -6.056 1.00 0.00 33 GLU A C 17
ATOM 28919 O O . GLU A 1 33 ? 8.685 16.643 -5.823 1.00 0.00 33 GLU A O 17
ATOM 28931 N N . SER A 1 34 ? 8.486 14.944 -7.285 1.00 0.00 34 SER A N 17
ATOM 28932 C CA . SER A 1 34 ? 8.487 15.809 -8.460 1.00 0.00 34 SER A CA 17
ATOM 28933 C C . SER A 1 34 ? 7.072 16.271 -8.795 1.00 0.00 34 SER A C 17
ATOM 28934 O O . SER A 1 34 ? 6.761 16.562 -9.950 1.00 0.00 34 SER A O 17
ATOM 28942 N N . GLN A 1 35 ? 6.219 16.334 -7.778 1.00 0.00 35 GLN A N 17
ATOM 28943 C CA . GLN A 1 35 ? 4.838 16.759 -7.964 1.00 0.00 35 GLN A CA 17
ATOM 28944 C C . GLN A 1 35 ? 4.484 17.895 -7.011 1.00 0.00 35 GLN A C 17
ATOM 28945 O O . GLN A 1 35 ? 5.094 18.066 -5.955 1.00 0.00 35 GLN A O 17
ATOM 28959 N N . PRO A 1 36 ? 3.473 18.693 -7.389 1.00 0.00 36 PRO A N 17
ATOM 28960 C CA . PRO A 1 36 ? 3.015 19.826 -6.580 1.00 0.00 36 PRO A CA 17
ATOM 28961 C C . PRO A 1 36 ? 2.315 19.381 -5.301 1.00 0.00 36 PRO A C 17
ATOM 28962 O O . PRO A 1 36 ? 1.685 18.323 -5.262 1.00 0.00 36 PRO A O 17
ATOM 28973 N N . LEU A 1 37 ? 2.428 20.194 -4.257 1.00 0.00 37 LEU A N 17
ATOM 28974 C CA . LEU A 1 37 ? 1.804 19.883 -2.975 1.00 0.00 37 LEU A CA 17
ATOM 28975 C C . LEU A 1 37 ? 0.343 19.487 -3.162 1.00 0.00 37 LEU A C 17
ATOM 28976 O O . LEU A 1 37 ? -0.411 20.165 -3.858 1.00 0.00 37 LEU A O 17
ATOM 28992 N N . GLY A 1 38 ? -0.050 18.383 -2.533 1.00 0.00 38 GLY A N 17
ATOM 28993 C CA . GLY A 1 38 ? -1.420 17.915 -2.640 1.00 0.00 38 GLY A CA 17
ATOM 28994 C C . GLY A 1 38 ? -1.538 16.655 -3.473 1.00 0.00 38 GLY A C 17
ATOM 28995 O O . GLY A 1 38 ? -2.438 15.842 -3.257 1.00 0.00 38 GLY A O 17
ATOM 28999 N N . SER A 1 39 ? -0.629 16.492 -4.429 1.00 0.00 39 SER A N 17
ATOM 29000 C CA . SER A 1 39 ? -0.639 15.322 -5.301 1.00 0.00 39 SER A CA 17
ATOM 29001 C C . SER A 1 39 ? -0.790 14.040 -4.490 1.00 0.00 39 SER A C 17
ATOM 29002 O O . SER A 1 39 ? 0.080 13.691 -3.691 1.00 0.00 39 SER A O 17
ATOM 29010 N N . PHE A 1 40 ? -1.901 13.342 -4.698 1.00 0.00 40 PHE A N 17
ATOM 29011 C CA . PHE A 1 40 ? -2.168 12.098 -3.986 1.00 0.00 40 PHE A CA 17
ATOM 29012 C C . PHE A 1 40 ? -2.070 10.900 -4.926 1.00 0.00 40 PHE A C 17
ATOM 29013 O O . PHE A 1 40 ? -2.342 11.012 -6.123 1.00 0.00 40 PHE A O 17
ATOM 29030 N N . LEU A 1 41 ? -1.680 9.755 -4.378 1.00 0.00 41 LEU A N 17
ATOM 29031 C CA . LEU A 1 41 ? -1.544 8.535 -5.168 1.00 0.00 41 LEU A CA 17
ATOM 29032 C C . LEU A 1 41 ? -1.649 7.298 -4.280 1.00 0.00 41 LEU A C 17
ATOM 29033 O O . LEU A 1 41 ? -1.434 7.371 -3.070 1.00 0.00 41 LEU A O 17
ATOM 29049 N N . ILE A 1 42 ? -1.978 6.165 -4.891 1.00 0.00 42 ILE A N 17
ATOM 29050 C CA . ILE A 1 42 ? -2.107 4.912 -4.157 1.00 0.00 42 ILE A CA 17
ATOM 29051 C C . ILE A 1 42 ? -1.210 3.832 -4.753 1.00 0.00 42 ILE A C 17
ATOM 29052 O O . ILE A 1 42 ? -0.863 3.879 -5.932 1.00 0.00 42 ILE A O 17
ATOM 29068 N N . ARG A 1 43 ? -0.840 2.859 -3.928 1.00 0.00 43 ARG A N 17
ATOM 29069 C CA . ARG A 1 43 ? 0.016 1.765 -4.371 1.00 0.00 43 ARG A CA 17
ATOM 29070 C C . ARG A 1 43 ? -0.326 0.473 -3.635 1.00 0.00 43 ARG A C 17
ATOM 29071 O O . ARG A 1 43 ? -0.365 0.439 -2.405 1.00 0.00 43 ARG A O 17
ATOM 29092 N N . VAL A 1 44 ? -0.572 -0.589 -4.396 1.00 0.00 44 VAL A N 17
ATOM 29093 C CA . VAL A 1 44 ? -0.910 -1.883 -3.816 1.00 0.00 44 VAL A CA 17
ATOM 29094 C C . VAL A 1 44 ? 0.112 -2.297 -2.763 1.00 0.00 44 VAL A C 17
ATOM 29095 O O . VAL A 1 44 ? 1.317 -2.283 -3.013 1.00 0.00 44 VAL A O 17
ATOM 29108 N N . SER A 1 45 ? -0.378 -2.666 -1.584 1.00 0.00 45 SER A N 17
ATOM 29109 C CA . SER A 1 45 ? 0.492 -3.080 -0.490 1.00 0.00 45 SER A CA 17
ATOM 29110 C C . SER A 1 45 ? 1.021 -4.493 -0.722 1.00 0.00 45 SER A C 17
ATOM 29111 O O . SER A 1 45 ? 0.512 -5.227 -1.571 1.00 0.00 45 SER A O 17
ATOM 29119 N N . HIS A 1 46 ? 2.042 -4.868 0.041 1.00 0.00 46 HIS A N 17
ATOM 29120 C CA . HIS A 1 46 ? 2.641 -6.193 -0.081 1.00 0.00 46 HIS A CA 17
ATOM 29121 C C . HIS A 1 46 ? 2.677 -6.898 1.272 1.00 0.00 46 HIS A C 17
ATOM 29122 O O . HIS A 1 46 ? 2.161 -8.006 1.419 1.00 0.00 46 HIS A O 17
ATOM 29136 N N . SER A 1 47 ? 3.291 -6.249 2.256 1.00 0.00 47 SER A N 17
ATOM 29137 C CA . SER A 1 47 ? 3.399 -6.817 3.595 1.00 0.00 47 SER A CA 17
ATOM 29138 C C . SER A 1 47 ? 2.041 -7.306 4.089 1.00 0.00 47 SER A C 17
ATOM 29139 O O . SER A 1 47 ? 1.900 -8.449 4.524 1.00 0.00 47 SER A O 17
ATOM 29147 N N . HIS A 1 48 ? 1.043 -6.430 4.019 1.00 0.00 48 HIS A N 17
ATOM 29148 C CA . HIS A 1 48 ? -0.306 -6.771 4.458 1.00 0.00 48 HIS A CA 17
ATOM 29149 C C . HIS A 1 48 ? -1.309 -6.590 3.324 1.00 0.00 48 HIS A C 17
ATOM 29150 O O . HIS A 1 48 ? -1.316 -5.563 2.645 1.00 0.00 48 HIS A O 17
ATOM 29164 N N . VAL A 1 49 ? -2.156 -7.595 3.122 1.00 0.00 49 VAL A N 17
ATOM 29165 C CA . VAL A 1 49 ? -3.165 -7.545 2.071 1.00 0.00 49 VAL A CA 17
ATOM 29166 C C . VAL A 1 49 ? -3.965 -6.250 2.137 1.00 0.00 49 VAL A C 17
ATOM 29167 O O . VAL A 1 49 ? -4.534 -5.911 3.173 1.00 0.00 49 VAL A O 17
ATOM 29180 N N . GLY A 1 50 ? -4.006 -5.528 1.020 1.00 0.00 50 GLY A N 17
ATOM 29181 C CA . GLY A 1 50 ? -4.740 -4.277 0.972 1.00 0.00 50 GLY A CA 17
ATOM 29182 C C . GLY A 1 50 ? -4.068 -3.244 0.090 1.00 0.00 50 GLY A C 17
ATOM 29183 O O . GLY A 1 50 ? -3.473 -3.583 -0.933 1.00 0.00 50 GLY A O 17
ATOM 29187 N N . TYR A 1 51 ? -4.162 -1.980 0.485 1.00 0.00 51 TYR A N 17
ATOM 29188 C CA . TYR A 1 51 ? -3.562 -0.892 -0.278 1.00 0.00 51 TYR A CA 17
ATOM 29189 C C . TYR A 1 51 ? -2.912 0.131 0.649 1.00 0.00 51 TYR A C 17
ATOM 29190 O O . TYR A 1 51 ? -3.009 0.029 1.872 1.00 0.00 51 TYR A O 17
ATOM 29208 N N . THR A 1 52 ? -2.247 1.117 0.055 1.00 0.00 52 THR A N 17
ATOM 29209 C CA . THR A 1 52 ? -1.579 2.159 0.826 1.00 0.00 52 THR A CA 17
ATOM 29210 C C . THR A 1 52 ? -1.733 3.520 0.158 1.00 0.00 52 THR A C 17
ATOM 29211 O O . THR A 1 52 ? -1.109 3.794 -0.869 1.00 0.00 52 THR A O 17
ATOM 29222 N N . LEU A 1 53 ? -2.566 4.373 0.745 1.00 0.00 53 LEU A N 17
ATOM 29223 C CA . LEU A 1 53 ? -2.801 5.707 0.207 1.00 0.00 53 LEU A CA 17
ATOM 29224 C C . LEU A 1 53 ? -1.711 6.676 0.656 1.00 0.00 53 LEU A C 17
ATOM 29225 O O . LEU A 1 53 ? -1.189 6.566 1.764 1.00 0.00 53 LEU A O 17
ATOM 29241 N N . SER A 1 54 ? -1.376 7.625 -0.212 1.00 0.00 54 SER A N 17
ATOM 29242 C CA . SER A 1 54 ? -0.346 8.611 0.094 1.00 0.00 54 SER A CA 17
ATOM 29243 C C . SER A 1 54 ? -0.579 9.900 -0.689 1.00 0.00 54 SER A C 17
ATOM 29244 O O . SER A 1 54 ? -1.365 9.931 -1.636 1.00 0.00 54 SER A O 17
ATOM 29252 N N . TYR A 1 55 ? 0.110 10.962 -0.286 1.00 0.00 55 TYR A N 17
ATOM 29253 C CA . TYR A 1 55 ? -0.022 12.255 -0.949 1.00 0.00 55 TYR A CA 17
ATOM 29254 C C . TYR A 1 55 ? 0.960 13.267 -0.368 1.00 0.00 55 TYR A C 17
ATOM 29255 O O . TYR A 1 55 ? 1.252 13.252 0.828 1.00 0.00 55 TYR A O 17
ATOM 29273 N N . LYS A 1 56 ? 1.468 14.146 -1.225 1.00 0.00 56 LYS A N 17
ATOM 29274 C CA . LYS A 1 56 ? 2.418 15.169 -0.799 1.00 0.00 56 LYS A CA 17
ATOM 29275 C C . LYS A 1 56 ? 1.767 16.141 0.181 1.00 0.00 56 LYS A C 17
ATOM 29276 O O . LYS A 1 56 ? 0.770 16.785 -0.140 1.00 0.00 56 LYS A O 17
ATOM 29295 N N . ALA A 1 57 ? 2.340 16.240 1.376 1.00 0.00 57 ALA A N 17
ATOM 29296 C CA . ALA A 1 57 ? 1.819 17.135 2.401 1.00 0.00 57 ALA A CA 17
ATOM 29297 C C . ALA A 1 57 ? 2.813 18.247 2.717 1.00 0.00 57 ALA A C 17
ATOM 29298 O O . ALA A 1 57 ? 4.024 18.028 2.709 1.00 0.00 57 ALA A O 17
ATOM 29305 N N . GLN A 1 58 ? 2.294 19.439 2.994 1.00 0.00 58 GLN A N 17
ATOM 29306 C CA . GLN A 1 58 ? 3.138 20.584 3.311 1.00 0.00 58 GLN A CA 17
ATOM 29307 C C . GLN A 1 58 ? 4.372 20.151 4.093 1.00 0.00 58 GLN A C 17
ATOM 29308 O O . GLN A 1 58 ? 5.476 20.639 3.851 1.00 0.00 58 GLN A O 17
ATOM 29322 N N . SER A 1 59 ? 4.178 19.232 5.034 1.00 0.00 59 SER A N 17
ATOM 29323 C CA . SER A 1 59 ? 5.276 18.736 5.856 1.00 0.00 59 SER A CA 17
ATOM 29324 C C . SER A 1 59 ? 6.163 17.783 5.060 1.00 0.00 59 SER A C 17
ATOM 29325 O O . SER A 1 59 ? 7.315 18.095 4.760 1.00 0.00 59 SER A O 17
ATOM 29333 N N . SER A 1 60 ? 5.617 16.620 4.721 1.00 0.00 60 SER A N 17
ATOM 29334 C CA . SER A 1 60 ? 6.358 15.619 3.963 1.00 0.00 60 SER A CA 17
ATOM 29335 C C . SER A 1 60 ? 5.435 14.498 3.495 1.00 0.00 60 SER A C 17
ATOM 29336 O O . SER A 1 60 ? 4.301 14.378 3.960 1.00 0.00 60 SER A O 17
ATOM 29344 N N . CYS A 1 61 ? 5.930 13.680 2.572 1.00 0.00 61 CYS A N 17
ATOM 29345 C CA . CYS A 1 61 ? 5.150 12.569 2.039 1.00 0.00 61 CYS A CA 17
ATOM 29346 C C . CYS A 1 61 ? 4.582 11.712 3.167 1.00 0.00 61 CYS A C 17
ATOM 29347 O O . CYS A 1 61 ? 5.300 11.334 4.094 1.00 0.00 61 CYS A O 17
ATOM 29355 N N . CYS A 1 62 ? 3.291 11.412 3.081 1.00 0.00 62 CYS A N 17
ATOM 29356 C CA . CYS A 1 62 ? 2.626 10.602 4.096 1.00 0.00 62 CYS A CA 17
ATOM 29357 C C . CYS A 1 62 ? 2.258 9.229 3.542 1.00 0.00 62 CYS A C 17
ATOM 29358 O O . CYS A 1 62 ? 2.028 9.108 2.339 1.00 0.00 62 CYS A O 17
ATOM 29366 N N . HIS A 1 63 ? 2.213 8.237 4.419 1.00 0.00 63 HIS A N 17
ATOM 29367 C CA . HIS A 1 63 ? 1.875 6.887 4.004 1.00 0.00 63 HIS A CA 17
ATOM 29368 C C . HIS A 1 63 ? 0.827 6.305 4.953 1.00 0.00 63 HIS A C 17
ATOM 29369 O O . HIS A 1 63 ? 1.074 6.072 6.136 1.00 0.00 63 HIS A O 17
ATOM 29383 N N . PHE A 1 64 ? -0.362 6.073 4.404 1.00 0.00 64 PHE A N 17
ATOM 29384 C CA . PHE A 1 64 ? -1.467 5.521 5.178 1.00 0.00 64 PHE A CA 17
ATOM 29385 C C . PHE A 1 64 ? -1.802 4.106 4.715 1.00 0.00 64 PHE A C 17
ATOM 29386 O O . PHE A 1 64 ? -1.981 3.859 3.522 1.00 0.00 64 PHE A O 17
ATOM 29403 N N . MET A 1 65 ? -1.886 3.182 5.666 1.00 0.00 65 MET A N 17
ATOM 29404 C CA . MET A 1 65 ? -2.200 1.792 5.356 1.00 0.00 65 MET A CA 17
ATOM 29405 C C . MET A 1 65 ? -3.708 1.583 5.269 1.00 0.00 65 MET A C 17
ATOM 29406 O O . MET A 1 65 ? -4.469 2.147 6.055 1.00 0.00 65 MET A O 17
ATOM 29420 N N . VAL A 1 66 ? -4.135 0.767 4.311 1.00 0.00 66 VAL A N 17
ATOM 29421 C CA . VAL A 1 66 ? -5.552 0.481 4.122 1.00 0.00 66 VAL A CA 17
ATOM 29422 C C . VAL A 1 66 ? -5.824 -1.018 4.188 1.00 0.00 66 VAL A C 17
ATOM 29423 O O . VAL A 1 66 ? -5.317 -1.789 3.374 1.00 0.00 66 VAL A O 17
ATOM 29436 N N . LYS A 1 67 ? -6.630 -1.424 5.165 1.00 0.00 67 LYS A N 17
ATOM 29437 C CA . LYS A 1 67 ? -6.973 -2.830 5.338 1.00 0.00 67 LYS A CA 17
ATOM 29438 C C . LYS A 1 67 ? -8.213 -3.192 4.525 1.00 0.00 67 LYS A C 17
ATOM 29439 O O . LYS A 1 67 ? -8.952 -2.314 4.078 1.00 0.00 67 LYS A O 17
ATOM 29458 N N . LEU A 1 68 ? -8.433 -4.488 4.337 1.00 0.00 68 LEU A N 17
ATOM 29459 C CA . LEU A 1 68 ? -9.584 -4.967 3.579 1.00 0.00 68 LEU A CA 17
ATOM 29460 C C . LEU A 1 68 ? -10.661 -5.514 4.510 1.00 0.00 68 LEU A C 17
ATOM 29461 O O . LEU A 1 68 ? -10.462 -6.532 5.175 1.00 0.00 68 LEU A O 17
ATOM 29477 N N . LEU A 1 69 ? -11.801 -4.834 4.553 1.00 0.00 69 LEU A N 17
ATOM 29478 C CA . LEU A 1 69 ? -12.911 -5.253 5.402 1.00 0.00 69 LEU A CA 17
ATOM 29479 C C . LEU A 1 69 ? -13.547 -6.534 4.873 1.00 0.00 69 LEU A C 17
ATOM 29480 O O . LEU A 1 69 ? -13.294 -6.942 3.739 1.00 0.00 69 LEU A O 17
ATOM 29496 N N . ASP A 1 70 ? -14.373 -7.165 5.702 1.00 0.00 70 ASP A N 17
ATOM 29497 C CA . ASP A 1 70 ? -15.048 -8.398 5.316 1.00 0.00 70 ASP A CA 17
ATOM 29498 C C . ASP A 1 70 ? -16.156 -8.118 4.305 1.00 0.00 70 ASP A C 17
ATOM 29499 O O . ASP A 1 70 ? -16.550 -9.000 3.542 1.00 0.00 70 ASP A O 17
ATOM 29508 N N . ASP A 1 71 ? -16.655 -6.888 4.308 1.00 0.00 71 ASP A N 17
ATOM 29509 C CA . ASP A 1 71 ? -17.718 -6.492 3.392 1.00 0.00 71 ASP A CA 17
ATOM 29510 C C . ASP A 1 71 ? -17.144 -6.077 2.040 1.00 0.00 71 ASP A C 17
ATOM 29511 O O . ASP A 1 71 ? -17.735 -5.268 1.325 1.00 0.00 71 ASP A O 17
ATOM 29520 N N . GLY A 1 72 ? -15.988 -6.637 1.697 1.00 0.00 72 GLY A N 17
ATOM 29521 C CA . GLY A 1 72 ? -15.353 -6.313 0.433 1.00 0.00 72 GLY A CA 17
ATOM 29522 C C . GLY A 1 72 ? -15.089 -4.827 0.281 1.00 0.00 72 GLY A C 17
ATOM 29523 O O . GLY A 1 72 ? -15.066 -4.303 -0.833 1.00 0.00 72 GLY A O 17
ATOM 29527 N N . THR A 1 73 ? -14.889 -4.146 1.405 1.00 0.00 73 THR A N 17
ATOM 29528 C CA . THR A 1 73 ? -14.628 -2.712 1.393 1.00 0.00 73 THR A CA 17
ATOM 29529 C C . THR A 1 73 ? -13.242 -2.401 1.946 1.00 0.00 73 THR A C 17
ATOM 29530 O O . THR A 1 73 ? -12.480 -3.307 2.287 1.00 0.00 73 THR A O 17
ATOM 29541 N N . PHE A 1 74 ? -12.919 -1.114 2.033 1.00 0.00 74 PHE A N 17
ATOM 29542 C CA . PHE A 1 74 ? -11.624 -0.684 2.544 1.00 0.00 74 PHE A CA 17
ATOM 29543 C C . PHE A 1 74 ? -11.782 0.488 3.509 1.00 0.00 74 PHE A C 17
ATOM 29544 O O . PHE A 1 74 ? -12.563 1.407 3.263 1.00 0.00 74 PHE A O 17
ATOM 29561 N N . MET A 1 75 ? -11.035 0.447 4.607 1.00 0.00 75 MET A N 17
ATOM 29562 C CA . MET A 1 75 ? -11.091 1.506 5.609 1.00 0.00 75 MET A CA 17
ATOM 29563 C C . MET A 1 75 ? -9.728 1.711 6.261 1.00 0.00 75 MET A C 17
ATOM 29564 O O . MET A 1 75 ? -9.000 0.750 6.514 1.00 0.00 75 MET A O 17
ATOM 29578 N N . ILE A 1 76 ? -9.388 2.968 6.529 1.00 0.00 76 ILE A N 17
ATOM 29579 C CA . ILE A 1 76 ? -8.112 3.297 7.151 1.00 0.00 76 ILE A CA 17
ATOM 29580 C C . ILE A 1 76 ? -8.191 3.164 8.668 1.00 0.00 76 ILE A C 17
ATOM 29581 O O . ILE A 1 76 ? -9.159 3.581 9.304 1.00 0.00 76 ILE A O 17
ATOM 29597 N N . PRO A 1 77 ? -7.146 2.571 9.266 1.00 0.00 77 PRO A N 17
ATOM 29598 C CA . PRO A 1 77 ? -7.071 2.372 10.716 1.00 0.00 77 PRO A CA 17
ATOM 29599 C C . PRO A 1 77 ? -6.885 3.683 11.472 1.00 0.00 77 PRO A C 17
ATOM 29600 O O . PRO A 1 77 ? -5.762 4.070 11.795 1.00 0.00 77 PRO A O 17
ATOM 29611 N N . GLY A 1 78 ? -7.992 4.361 11.754 1.00 0.00 78 GLY A N 17
ATOM 29612 C CA . GLY A 1 78 ? -7.929 5.621 12.472 1.00 0.00 78 GLY A CA 17
ATOM 29613 C C . GLY A 1 78 ? -9.066 6.554 12.106 1.00 0.00 78 GLY A C 17
ATOM 29614 O O . GLY A 1 78 ? -9.406 7.456 12.869 1.00 0.00 78 GLY A O 17
ATOM 29618 N N . GLU A 1 79 ? -9.654 6.337 10.934 1.00 0.00 79 GLU A N 17
ATOM 29619 C CA . GLU A 1 79 ? -10.758 7.168 10.468 1.00 0.00 79 GLU A CA 17
ATOM 29620 C C . GLU A 1 79 ? -12.084 6.689 11.052 1.00 0.00 79 GLU A C 17
ATOM 29621 O O . GLU A 1 79 ? -12.120 5.769 11.869 1.00 0.00 79 GLU A O 17
ATOM 29633 N N . LYS A 1 80 ? -13.174 7.319 10.626 1.00 0.00 80 LYS A N 17
ATOM 29634 C CA . LYS A 1 80 ? -14.502 6.958 11.104 1.00 0.00 80 LYS A CA 17
ATOM 29635 C C . LYS A 1 80 ? -15.444 6.678 9.936 1.00 0.00 80 LYS A C 17
ATOM 29636 O O . LYS A 1 80 ? -16.664 6.669 10.097 1.00 0.00 80 LYS A O 17
ATOM 29655 N N . VAL A 1 81 ? -14.867 6.448 8.761 1.00 0.00 81 VAL A N 17
ATOM 29656 C CA . VAL A 1 81 ? -15.654 6.165 7.567 1.00 0.00 81 VAL A CA 17
ATOM 29657 C C . VAL A 1 81 ? -14.942 5.163 6.664 1.00 0.00 81 VAL A C 17
ATOM 29658 O O . VAL A 1 81 ? -13.737 4.946 6.790 1.00 0.00 81 VAL A O 17
ATOM 29671 N N . ALA A 1 82 ? -15.695 4.556 5.754 1.00 0.00 82 ALA A N 17
ATOM 29672 C CA . ALA A 1 82 ? -15.136 3.578 4.827 1.00 0.00 82 ALA A CA 17
ATOM 29673 C C . ALA A 1 82 ? -15.625 3.828 3.404 1.00 0.00 82 ALA A C 17
ATOM 29674 O O . ALA A 1 82 ? -16.370 4.775 3.150 1.00 0.00 82 ALA A O 17
ATOM 29681 N N . HIS A 1 83 ? -15.203 2.972 2.480 1.00 0.00 83 HIS A N 17
ATOM 29682 C CA . HIS A 1 83 ? -15.598 3.099 1.082 1.00 0.00 83 HIS A CA 17
ATOM 29683 C C . HIS A 1 83 ? -15.555 1.746 0.379 1.00 0.00 83 HIS A C 17
ATOM 29684 O O . HIS A 1 83 ? -14.923 0.804 0.860 1.00 0.00 83 HIS A O 17
ATOM 29698 N N . THR A 1 84 ? -16.232 1.654 -0.761 1.00 0.00 84 THR A N 17
ATOM 29699 C CA . THR A 1 84 ? -16.273 0.416 -1.529 1.00 0.00 84 THR A CA 17
ATOM 29700 C C . THR A 1 84 ? -14.928 0.132 -2.188 1.00 0.00 84 THR A C 17
ATOM 29701 O O . THR A 1 84 ? -14.371 -0.955 -2.044 1.00 0.00 84 THR A O 17
ATOM 29712 N N . SER A 1 85 ? -14.410 1.120 -2.912 1.00 0.00 85 SER A N 17
ATOM 29713 C CA . SER A 1 85 ? -13.131 0.976 -3.597 1.00 0.00 85 SER A CA 17
ATOM 29714 C C . SER A 1 85 ? -12.319 2.264 -3.507 1.00 0.00 85 SER A C 17
ATOM 29715 O O . SER A 1 85 ? -12.872 3.350 -3.329 1.00 0.00 85 SER A O 17
ATOM 29723 N N . LEU A 1 86 ? -11.003 2.135 -3.632 1.00 0.00 86 LEU A N 17
ATOM 29724 C CA . LEU A 1 86 ? -10.112 3.289 -3.566 1.00 0.00 86 LEU A CA 17
ATOM 29725 C C . LEU A 1 86 ? -10.757 4.514 -4.208 1.00 0.00 86 LEU A C 17
ATOM 29726 O O . LEU A 1 86 ? -10.744 5.605 -3.638 1.00 0.00 86 LEU A O 17
ATOM 29742 N N . ASP A 1 87 ? -11.322 4.323 -5.394 1.00 0.00 87 ASP A N 17
ATOM 29743 C CA . ASP A 1 87 ? -11.977 5.412 -6.113 1.00 0.00 87 ASP A CA 17
ATOM 29744 C C . ASP A 1 87 ? -12.910 6.188 -5.189 1.00 0.00 87 ASP A C 17
ATOM 29745 O O . ASP A 1 87 ? -12.719 7.381 -4.957 1.00 0.00 87 ASP A O 17
ATOM 29754 N N . ALA A 1 88 ? -13.922 5.502 -4.666 1.00 0.00 88 ALA A N 17
ATOM 29755 C CA . ALA A 1 88 ? -14.884 6.127 -3.767 1.00 0.00 88 ALA A CA 17
ATOM 29756 C C . ALA A 1 88 ? -14.220 6.557 -2.464 1.00 0.00 88 ALA A C 17
ATOM 29757 O O . ALA A 1 88 ? -14.814 7.278 -1.662 1.00 0.00 88 ALA A O 17
ATOM 29764 N N . LEU A 1 89 ? -12.985 6.110 -2.259 1.00 0.00 89 LEU A N 17
ATOM 29765 C CA . LEU A 1 89 ? -12.241 6.449 -1.051 1.00 0.00 89 LEU A CA 17
ATOM 29766 C C . LEU A 1 89 ? -11.315 7.636 -1.297 1.00 0.00 89 LEU A C 17
ATOM 29767 O O . LEU A 1 89 ? -10.898 8.316 -0.361 1.00 0.00 89 LEU A O 17
ATOM 29783 N N . VAL A 1 90 ? -10.998 7.880 -2.566 1.00 0.00 90 VAL A N 17
ATOM 29784 C CA . VAL A 1 90 ? -10.124 8.986 -2.936 1.00 0.00 90 VAL A CA 17
ATOM 29785 C C . VAL A 1 90 ? -10.887 10.305 -2.958 1.00 0.00 90 VAL A C 17
ATOM 29786 O O . VAL A 1 90 ? -10.392 11.331 -2.491 1.00 0.00 90 VAL A O 17
ATOM 29799 N N . THR A 1 91 ? -12.099 10.273 -3.506 1.00 0.00 91 THR A N 17
ATOM 29800 C CA . THR A 1 91 ? -12.932 11.466 -3.590 1.00 0.00 91 THR A CA 17
ATOM 29801 C C . THR A 1 91 ? -13.235 12.025 -2.206 1.00 0.00 91 THR A C 17
ATOM 29802 O O . THR A 1 91 ? -13.007 13.205 -1.937 1.00 0.00 91 THR A O 17
ATOM 29813 N N . PHE A 1 92 ? -13.748 11.170 -1.326 1.00 0.00 92 PHE A N 17
ATOM 29814 C CA . PHE A 1 92 ? -14.081 11.579 0.033 1.00 0.00 92 PHE A CA 17
ATOM 29815 C C . PHE A 1 92 ? -12.869 12.185 0.731 1.00 0.00 92 PHE A C 17
ATOM 29816 O O . PHE A 1 92 ? -12.993 13.141 1.497 1.00 0.00 92 PHE A O 17
ATOM 29833 N N . HIS A 1 93 ? -11.695 11.621 0.463 1.00 0.00 93 HIS A N 17
ATOM 29834 C CA . HIS A 1 93 ? -10.458 12.105 1.066 1.00 0.00 93 HIS A CA 17
ATOM 29835 C C . HIS A 1 93 ? -10.218 13.570 0.712 1.00 0.00 93 HIS A C 17
ATOM 29836 O O . HIS A 1 93 ? -9.790 14.359 1.554 1.00 0.00 93 HIS A O 17
ATOM 29850 N N . GLN A 1 94 ? -10.497 13.925 -0.539 1.00 0.00 94 GLN A N 17
ATOM 29851 C CA . GLN A 1 94 ? -10.310 15.294 -1.003 1.00 0.00 94 GLN A CA 17
ATOM 29852 C C . GLN A 1 94 ? -11.116 16.272 -0.154 1.00 0.00 94 GLN A C 17
ATOM 29853 O O . GLN A 1 94 ? -10.881 17.480 -0.191 1.00 0.00 94 GLN A O 17
ATOM 29867 N N . GLN A 1 95 ? -12.065 15.742 0.610 1.00 0.00 95 GLN A N 17
ATOM 29868 C CA . GLN A 1 95 ? -12.905 16.568 1.469 1.00 0.00 95 GLN A CA 17
ATOM 29869 C C . GLN A 1 95 ? -12.619 16.293 2.940 1.00 0.00 95 GLN A C 17
ATOM 29870 O O . GLN A 1 95 ? -12.760 17.175 3.787 1.00 0.00 95 GLN A O 17
ATOM 29884 N N . LYS A 1 96 ? -12.216 15.062 3.239 1.00 0.00 96 LYS A N 17
ATOM 29885 C CA . LYS A 1 96 ? -11.909 14.669 4.609 1.00 0.00 96 LYS A CA 17
ATOM 29886 C C . LYS A 1 96 ? -10.475 14.160 4.721 1.00 0.00 96 LYS A C 17
ATOM 29887 O O . LYS A 1 96 ? -10.093 13.168 4.098 1.00 0.00 96 LYS A O 17
ATOM 29906 N N . PRO A 1 97 ? -9.662 14.851 5.533 1.00 0.00 97 PRO A N 17
ATOM 29907 C CA . PRO A 1 97 ? -8.258 14.485 5.746 1.00 0.00 97 PRO A CA 17
ATOM 29908 C C . PRO A 1 97 ? -8.111 13.191 6.538 1.00 0.00 97 PRO A C 17
ATOM 29909 O O . PRO A 1 97 ? -9.100 12.534 6.861 1.00 0.00 97 PRO A O 17
ATOM 29920 N N . ILE A 1 98 ? -6.869 12.831 6.849 1.00 0.00 98 ILE A N 17
ATOM 29921 C CA . ILE A 1 98 ? -6.594 11.616 7.605 1.00 0.00 98 ILE A CA 17
ATOM 29922 C C . ILE A 1 98 ? -6.516 11.905 9.100 1.00 0.00 98 ILE A C 17
ATOM 29923 O O . ILE A 1 98 ? -5.919 12.896 9.520 1.00 0.00 98 ILE A O 17
ATOM 29939 N N . GLU A 1 99 ? -7.122 11.031 9.898 1.00 0.00 99 GLU A N 17
ATOM 29940 C CA . GLU A 1 99 ? -7.120 11.193 11.347 1.00 0.00 99 GLU A CA 17
ATOM 29941 C C . GLU A 1 99 ? -5.811 11.818 11.823 1.00 0.00 99 GLU A C 17
ATOM 29942 O O . GLU A 1 99 ? -5.792 12.876 12.453 1.00 0.00 99 GLU A O 17
ATOM 29954 N N . PRO A 1 100 ? -4.690 11.150 11.516 1.00 0.00 100 PRO A N 17
ATOM 29955 C CA . PRO A 1 100 ? -3.356 11.620 11.902 1.00 0.00 100 PRO A CA 17
ATOM 29956 C C . PRO A 1 100 ? -2.938 12.870 11.134 1.00 0.00 100 PRO A C 17
ATOM 29957 O O . PRO A 1 100 ? -2.520 13.864 11.729 1.00 0.00 100 PRO A O 17
ATOM 29968 N N . ARG A 1 101 ? -3.054 12.813 9.811 1.00 0.00 101 ARG A N 17
ATOM 29969 C CA . ARG A 1 101 ? -2.687 13.940 8.964 1.00 0.00 101 ARG A CA 17
ATOM 29970 C C . ARG A 1 101 ? -3.913 14.778 8.611 1.00 0.00 101 ARG A C 17
ATOM 29971 O O . ARG A 1 101 ? -4.815 14.313 7.913 1.00 0.00 101 ARG A O 17
ATOM 29992 N N . ARG A 1 102 ? -3.940 16.014 9.099 1.00 0.00 102 ARG A N 17
ATOM 29993 C CA . ARG A 1 102 ? -5.056 16.914 8.837 1.00 0.00 102 ARG A CA 17
ATOM 29994 C C . ARG A 1 102 ? -4.870 17.637 7.506 1.00 0.00 102 ARG A C 17
ATOM 29995 O O . ARG A 1 102 ? -5.218 18.810 7.373 1.00 0.00 102 ARG A O 17
ATOM 30016 N N . GLU A 1 103 ? -4.321 16.929 6.525 1.00 0.00 103 GLU A N 17
ATOM 30017 C CA . GLU A 1 103 ? -4.088 17.504 5.206 1.00 0.00 103 GLU A CA 17
ATOM 30018 C C . GLU A 1 103 ? -5.043 16.908 4.176 1.00 0.00 103 GLU A C 17
ATOM 30019 O O . GLU A 1 103 ? -5.274 15.698 4.153 1.00 0.00 103 GLU A O 17
ATOM 30031 N N . LEU A 1 104 ? -5.598 17.766 3.327 1.00 0.00 104 LEU A N 17
ATOM 30032 C CA . LEU A 1 104 ? -6.530 17.326 2.295 1.00 0.00 104 LEU A CA 17
ATOM 30033 C C . LEU A 1 104 ? -5.804 17.078 0.976 1.00 0.00 104 LEU A C 17
ATOM 30034 O O . LEU A 1 104 ? -4.634 17.429 0.824 1.00 0.00 104 LEU A O 17
ATOM 30050 N N . LEU A 1 105 ? -6.506 16.472 0.025 1.00 0.00 105 LEU A N 17
ATOM 30051 C CA . LEU A 1 105 ? -5.931 16.179 -1.283 1.00 0.00 105 LEU A CA 17
ATOM 30052 C C . LEU A 1 105 ? -6.273 17.274 -2.287 1.00 0.00 105 LEU A C 17
ATOM 30053 O O . LEU A 1 105 ? -7.047 18.186 -1.989 1.00 0.00 105 LEU A O 17
ATOM 30069 N N . THR A 1 106 ? -5.693 17.180 -3.479 1.00 0.00 106 THR A N 17
ATOM 30070 C CA . THR A 1 106 ? -5.936 18.163 -4.528 1.00 0.00 106 THR A CA 17
ATOM 30071 C C . THR A 1 106 ? -6.215 17.483 -5.864 1.00 0.00 106 THR A C 17
ATOM 30072 O O . THR A 1 106 ? -7.300 17.627 -6.428 1.00 0.00 106 THR A O 17
ATOM 30083 N N . GLN A 1 107 ? -5.231 16.743 -6.363 1.00 0.00 107 GLN A N 17
ATOM 30084 C CA . GLN A 1 107 ? -5.372 16.040 -7.633 1.00 0.00 107 GLN A CA 17
ATOM 30085 C C . GLN A 1 107 ? -4.577 14.739 -7.627 1.00 0.00 107 GLN A C 17
ATOM 30086 O O . GLN A 1 107 ? -3.575 14.598 -6.925 1.00 0.00 107 GLN A O 17
ATOM 30100 N N . PRO A 1 108 ? -5.033 13.762 -8.426 1.00 0.00 108 PRO A N 17
ATOM 30101 C CA . PRO A 1 108 ? -4.380 12.454 -8.530 1.00 0.00 108 PRO A CA 17
ATOM 30102 C C . PRO A 1 108 ? -3.030 12.536 -9.235 1.00 0.00 108 PRO A C 17
ATOM 30103 O O . PRO A 1 108 ? -2.864 13.294 -10.192 1.00 0.00 108 PRO A O 17
ATOM 30114 N N . CYS A 1 109 ? -2.070 11.751 -8.759 1.00 0.00 109 CYS A N 17
ATOM 30115 C CA . CYS A 1 109 ? -0.735 11.735 -9.345 1.00 0.00 109 CYS A CA 17
ATOM 30116 C C . CYS A 1 109 ? -0.734 10.993 -10.677 1.00 0.00 109 CYS A C 17
ATOM 30117 O O . CYS A 1 109 ? -1.660 10.238 -10.979 1.00 0.00 109 CYS A O 17
ATOM 30125 N N . ARG A 1 110 ? 0.309 11.212 -11.471 1.00 0.00 110 ARG A N 17
ATOM 30126 C CA . ARG A 1 110 ? 0.428 10.567 -12.772 1.00 0.00 110 ARG A CA 17
ATOM 30127 C C . ARG A 1 110 ? 1.665 9.675 -12.826 1.00 0.00 110 ARG A C 17
ATOM 30128 O O . ARG A 1 110 ? 2.761 10.096 -12.456 1.00 0.00 110 ARG A O 17
ATOM 30149 N N . GLN A 1 111 ? 1.481 8.442 -13.287 1.00 0.00 111 GLN A N 17
ATOM 30150 C CA . GLN A 1 111 ? 2.582 7.492 -13.387 1.00 0.00 111 GLN A CA 17
ATOM 30151 C C . GLN A 1 111 ? 3.688 8.033 -14.288 1.00 0.00 111 GLN A C 17
ATOM 30152 O O . GLN A 1 111 ? 3.425 8.765 -15.242 1.00 0.00 111 GLN A O 17
ATOM 30166 N N . LYS A 1 112 ? 4.927 7.668 -13.978 1.00 0.00 112 LYS A N 17
ATOM 30167 C CA . LYS A 1 112 ? 6.074 8.115 -14.759 1.00 0.00 112 LYS A CA 17
ATOM 30168 C C . LYS A 1 112 ? 5.765 8.076 -16.252 1.00 0.00 112 LYS A C 17
ATOM 30169 O O . LYS A 1 112 ? 5.077 7.174 -16.730 1.00 0.00 112 LYS A O 17
ATOM 30188 N N . ASP A 1 113 ? 6.279 9.058 -16.984 1.00 0.00 113 ASP A N 17
ATOM 30189 C CA . ASP A 1 113 ? 6.059 9.133 -18.424 1.00 0.00 113 ASP A CA 17
ATOM 30190 C C . ASP A 1 113 ? 6.680 7.934 -19.132 1.00 0.00 113 ASP A C 17
ATOM 30191 O O . ASP A 1 113 ? 7.788 7.510 -18.801 1.00 0.00 113 ASP A O 17
ATOM 30200 N N . SER A 1 114 ? 5.960 7.391 -20.109 1.00 0.00 114 SER A N 17
ATOM 30201 C CA . SER A 1 114 ? 6.438 6.237 -20.860 1.00 0.00 114 SER A CA 17
ATOM 30202 C C . SER A 1 114 ? 5.479 5.894 -21.996 1.00 0.00 114 SER A C 17
ATOM 30203 O O . SER A 1 114 ? 4.297 5.639 -21.770 1.00 0.00 114 SER A O 17
ATOM 30211 N N . GLY A 1 115 ? 5.999 5.890 -23.221 1.00 0.00 115 GLY A N 17
ATOM 30212 C CA . GLY A 1 115 ? 5.176 5.575 -24.374 1.00 0.00 115 GLY A CA 17
ATOM 30213 C C . GLY A 1 115 ? 5.975 4.960 -25.506 1.00 0.00 115 GLY A C 17
ATOM 30214 O O . GLY A 1 115 ? 7.054 5.434 -25.863 1.00 0.00 115 GLY A O 17
ATOM 30218 N N . PRO A 1 116 ? 5.443 3.876 -26.089 1.00 0.00 116 PRO A N 17
ATOM 30219 C CA . PRO A 1 116 ? 6.097 3.170 -27.195 1.00 0.00 116 PRO A CA 17
ATOM 30220 C C . PRO A 1 116 ? 6.097 3.986 -28.484 1.00 0.00 116 PRO A C 17
ATOM 30221 O O . PRO A 1 116 ? 7.137 4.162 -29.118 1.00 0.00 116 PRO A O 17
ATOM 30232 N N . SER A 1 117 ? 4.924 4.481 -28.865 1.00 0.00 117 SER A N 17
ATOM 30233 C CA . SER A 1 117 ? 4.789 5.274 -30.081 1.00 0.00 117 SER A CA 17
ATOM 30234 C C . SER A 1 117 ? 5.190 6.726 -29.831 1.00 0.00 117 SER A C 17
ATOM 30235 O O . SER A 1 117 ? 4.651 7.385 -28.943 1.00 0.00 117 SER A O 17
ATOM 30243 N N . SER A 1 118 ? 6.142 7.213 -30.618 1.00 0.00 118 SER A N 17
ATOM 30244 C CA . SER A 1 118 ? 6.620 8.585 -30.481 1.00 0.00 118 SER A CA 17
ATOM 30245 C C . SER A 1 118 ? 5.833 9.528 -31.384 1.00 0.00 118 SER A C 17
ATOM 30246 O O . SER A 1 118 ? 5.617 10.691 -31.049 1.00 0.00 118 SER A O 17
ATOM 30254 N N . GLY A 1 119 ? 5.406 9.017 -32.536 1.00 0.00 119 GLY A N 17
ATOM 30255 C CA . GLY A 1 119 ? 4.648 9.826 -33.472 1.00 0.00 119 GLY A CA 17
ATOM 30256 C C . GLY A 1 119 ? 5.268 9.848 -34.854 1.00 0.00 119 GLY A C 17
ATOM 30257 O O . GLY A 1 119 ? 6.325 9.259 -35.077 1.00 0.00 119 GLY A O 17
ATOM 30261 N N . GLY A 1 1 ? 11.337 13.320 -31.698 1.00 0.00 1 GLY A N 18
ATOM 30262 C CA . GLY A 1 1 ? 9.894 13.270 -31.548 1.00 0.00 1 GLY A CA 18
ATOM 30263 C C . GLY A 1 1 ? 9.381 11.859 -31.340 1.00 0.00 1 GLY A C 18
ATOM 30264 O O . GLY A 1 1 ? 9.734 11.201 -30.361 1.00 0.00 1 GLY A O 18
ATOM 30268 N N . SER A 1 2 ? 8.545 11.392 -32.261 1.00 0.00 2 SER A N 18
ATOM 30269 C CA . SER A 1 2 ? 7.979 10.051 -32.170 1.00 0.00 2 SER A CA 18
ATOM 30270 C C . SER A 1 2 ? 7.355 9.634 -33.499 1.00 0.00 2 SER A C 18
ATOM 30271 O O . SER A 1 2 ? 6.870 10.472 -34.260 1.00 0.00 2 SER A O 18
ATOM 30279 N N . SER A 1 3 ? 7.371 8.333 -33.771 1.00 0.00 3 SER A N 18
ATOM 30280 C CA . SER A 1 3 ? 6.810 7.804 -35.009 1.00 0.00 3 SER A CA 18
ATOM 30281 C C . SER A 1 3 ? 5.420 7.221 -34.770 1.00 0.00 3 SER A C 18
ATOM 30282 O O . SER A 1 3 ? 5.118 6.733 -33.681 1.00 0.00 3 SER A O 18
ATOM 30290 N N . GLY A 1 4 ? 4.578 7.274 -35.798 1.00 0.00 4 GLY A N 18
ATOM 30291 C CA . GLY A 1 4 ? 3.231 6.748 -35.679 1.00 0.00 4 GLY A CA 18
ATOM 30292 C C . GLY A 1 4 ? 2.323 7.652 -34.868 1.00 0.00 4 GLY A C 18
ATOM 30293 O O . GLY A 1 4 ? 2.101 7.415 -33.681 1.00 0.00 4 GLY A O 18
ATOM 30297 N N . SER A 1 5 ? 1.799 8.691 -35.510 1.00 0.00 5 SER A N 18
ATOM 30298 C CA . SER A 1 5 ? 0.916 9.638 -34.838 1.00 0.00 5 SER A CA 18
ATOM 30299 C C . SER A 1 5 ? -0.319 9.924 -35.687 1.00 0.00 5 SER A C 18
ATOM 30300 O O . SER A 1 5 ? -0.308 9.732 -36.903 1.00 0.00 5 SER A O 18
ATOM 30308 N N . SER A 1 6 ? -1.382 10.386 -35.036 1.00 0.00 6 SER A N 18
ATOM 30309 C CA . SER A 1 6 ? -2.627 10.695 -35.729 1.00 0.00 6 SER A CA 18
ATOM 30310 C C . SER A 1 6 ? -3.107 9.499 -36.545 1.00 0.00 6 SER A C 18
ATOM 30311 O O . SER A 1 6 ? -3.458 9.632 -37.717 1.00 0.00 6 SER A O 18
ATOM 30319 N N . GLY A 1 7 ? -3.120 8.328 -35.916 1.00 0.00 7 GLY A N 18
ATOM 30320 C CA . GLY A 1 7 ? -3.558 7.124 -36.597 1.00 0.00 7 GLY A CA 18
ATOM 30321 C C . GLY A 1 7 ? -2.931 5.870 -36.020 1.00 0.00 7 GLY A C 18
ATOM 30322 O O . GLY A 1 7 ? -2.134 5.940 -35.085 1.00 0.00 7 GLY A O 18
ATOM 30326 N N . GLY A 1 8 ? -3.292 4.719 -36.578 1.00 0.00 8 GLY A N 18
ATOM 30327 C CA . GLY A 1 8 ? -2.751 3.460 -36.099 1.00 0.00 8 GLY A CA 18
ATOM 30328 C C . GLY A 1 8 ? -3.800 2.596 -35.427 1.00 0.00 8 GLY A C 18
ATOM 30329 O O . GLY A 1 8 ? -4.509 1.841 -36.092 1.00 0.00 8 GLY A O 18
ATOM 30333 N N . GLN A 1 9 ? -3.897 2.705 -34.107 1.00 0.00 9 GLN A N 18
ATOM 30334 C CA . GLN A 1 9 ? -4.867 1.925 -33.346 1.00 0.00 9 GLN A CA 18
ATOM 30335 C C . GLN A 1 9 ? -5.298 2.672 -32.088 1.00 0.00 9 GLN A C 18
ATOM 30336 O O . GLN A 1 9 ? -4.465 3.189 -31.344 1.00 0.00 9 GLN A O 18
ATOM 30350 N N . LEU A 1 10 ? -6.605 2.723 -31.856 1.00 0.00 10 LEU A N 18
ATOM 30351 C CA . LEU A 1 10 ? -7.149 3.406 -30.688 1.00 0.00 10 LEU A CA 18
ATOM 30352 C C . LEU A 1 10 ? -7.012 2.542 -29.439 1.00 0.00 10 LEU A C 18
ATOM 30353 O O . LEU A 1 10 ? -7.953 1.856 -29.040 1.00 0.00 10 LEU A O 18
ATOM 30369 N N . ALA A 1 11 ? -5.834 2.583 -28.824 1.00 0.00 11 ALA A N 18
ATOM 30370 C CA . ALA A 1 11 ? -5.575 1.807 -27.617 1.00 0.00 11 ALA A CA 18
ATOM 30371 C C . ALA A 1 11 ? -6.651 2.052 -26.565 1.00 0.00 11 ALA A C 18
ATOM 30372 O O . ALA A 1 11 ? -7.284 3.109 -26.547 1.00 0.00 11 ALA A O 18
ATOM 30379 N N . GLN A 1 12 ? -6.853 1.072 -25.691 1.00 0.00 12 GLN A N 18
ATOM 30380 C CA . GLN A 1 12 ? -7.854 1.182 -24.637 1.00 0.00 12 GLN A CA 18
ATOM 30381 C C . GLN A 1 12 ? -7.246 0.869 -23.273 1.00 0.00 12 GLN A C 18
ATOM 30382 O O . GLN A 1 12 ? -6.406 -0.021 -23.147 1.00 0.00 12 GLN A O 18
ATOM 30396 N N . ASP A 1 13 ? -7.675 1.609 -22.257 1.00 0.00 13 ASP A N 18
ATOM 30397 C CA . ASP A 1 13 ? -7.173 1.411 -20.902 1.00 0.00 13 ASP A CA 18
ATOM 30398 C C . ASP A 1 13 ? -8.202 1.862 -19.870 1.00 0.00 13 ASP A C 18
ATOM 30399 O O . ASP A 1 13 ? -8.713 2.979 -19.935 1.00 0.00 13 ASP A O 18
ATOM 30408 N N . GLY A 1 14 ? -8.501 0.984 -18.917 1.00 0.00 14 GLY A N 18
ATOM 30409 C CA . GLY A 1 14 ? -9.468 1.310 -17.885 1.00 0.00 14 GLY A CA 18
ATOM 30410 C C . GLY A 1 14 ? -8.827 1.475 -16.522 1.00 0.00 14 GLY A C 18
ATOM 30411 O O . GLY A 1 14 ? -9.377 1.035 -15.512 1.00 0.00 14 GLY A O 18
ATOM 30415 N N . VAL A 1 15 ? -7.660 2.110 -16.490 1.00 0.00 15 VAL A N 18
ATOM 30416 C CA . VAL A 1 15 ? -6.944 2.332 -15.240 1.00 0.00 15 VAL A CA 18
ATOM 30417 C C . VAL A 1 15 ? -6.637 3.811 -15.037 1.00 0.00 15 VAL A C 18
ATOM 30418 O O . VAL A 1 15 ? -6.144 4.498 -15.933 1.00 0.00 15 VAL A O 18
ATOM 30431 N N . PRO A 1 16 ? -6.932 4.317 -13.831 1.00 0.00 16 PRO A N 18
ATOM 30432 C CA . PRO A 1 16 ? -6.695 5.721 -13.481 1.00 0.00 16 PRO A CA 18
ATOM 30433 C C . PRO A 1 16 ? -5.210 6.046 -13.362 1.00 0.00 16 PRO A C 18
ATOM 30434 O O . PRO A 1 16 ? -4.358 5.217 -13.675 1.00 0.00 16 PRO A O 18
ATOM 30445 N N . GLU A 1 17 ? -4.909 7.258 -12.907 1.00 0.00 17 GLU A N 18
ATOM 30446 C CA . GLU A 1 17 ? -3.526 7.692 -12.747 1.00 0.00 17 GLU A CA 18
ATOM 30447 C C . GLU A 1 17 ? -3.051 7.476 -11.312 1.00 0.00 17 GLU A C 18
ATOM 30448 O O . GLU A 1 17 ? -1.910 7.078 -11.079 1.00 0.00 17 GLU A O 18
ATOM 30460 N N . TRP A 1 18 ? -3.934 7.742 -10.357 1.00 0.00 18 TRP A N 18
ATOM 30461 C CA . TRP A 1 18 ? -3.605 7.578 -8.945 1.00 0.00 18 TRP A CA 18
ATOM 30462 C C . TRP A 1 18 ? -3.284 6.122 -8.628 1.00 0.00 18 TRP A C 18
ATOM 30463 O O . TRP A 1 18 ? -2.821 5.804 -7.532 1.00 0.00 18 TRP A O 18
ATOM 30484 N N . PHE A 1 19 ? -3.531 5.241 -9.591 1.00 0.00 19 PHE A N 18
ATOM 30485 C CA . PHE A 1 19 ? -3.269 3.818 -9.412 1.00 0.00 19 PHE A CA 18
ATOM 30486 C C . PHE A 1 19 ? -1.953 3.421 -10.075 1.00 0.00 19 PHE A C 18
ATOM 30487 O O . PHE A 1 19 ? -1.923 3.046 -11.248 1.00 0.00 19 PHE A O 18
ATOM 30504 N N . HIS A 1 20 ? -0.865 3.506 -9.315 1.00 0.00 20 HIS A N 18
ATOM 30505 C CA . HIS A 1 20 ? 0.455 3.155 -9.827 1.00 0.00 20 HIS A CA 18
ATOM 30506 C C . HIS A 1 20 ? 0.740 1.670 -9.625 1.00 0.00 20 HIS A C 18
ATOM 30507 O O . HIS A 1 20 ? 1.880 1.273 -9.386 1.00 0.00 20 HIS A O 18
ATOM 30521 N N . GLY A 1 21 ? -0.305 0.854 -9.721 1.00 0.00 21 GLY A N 18
ATOM 30522 C CA . GLY A 1 21 ? -0.147 -0.578 -9.545 1.00 0.00 21 GLY A CA 18
ATOM 30523 C C . GLY A 1 21 ? 0.662 -0.924 -8.310 1.00 0.00 21 GLY A C 18
ATOM 30524 O O . GLY A 1 21 ? 0.364 -0.453 -7.213 1.00 0.00 21 GLY A O 18
ATOM 30528 N N . ALA A 1 22 ? 1.686 -1.752 -8.489 1.00 0.00 22 ALA A N 18
ATOM 30529 C CA . ALA A 1 22 ? 2.541 -2.159 -7.380 1.00 0.00 22 ALA A CA 18
ATOM 30530 C C . ALA A 1 22 ? 3.910 -1.495 -7.468 1.00 0.00 22 ALA A C 18
ATOM 30531 O O . ALA A 1 22 ? 4.792 -1.963 -8.189 1.00 0.00 22 ALA A O 18
ATOM 30538 N N . ILE A 1 23 ? 4.081 -0.402 -6.732 1.00 0.00 23 ILE A N 18
ATOM 30539 C CA . ILE A 1 23 ? 5.343 0.325 -6.727 1.00 0.00 23 ILE A CA 18
ATOM 30540 C C . ILE A 1 23 ? 6.017 0.248 -5.361 1.00 0.00 23 ILE A C 18
ATOM 30541 O O . ILE A 1 23 ? 5.421 -0.216 -4.389 1.00 0.00 23 ILE A O 18
ATOM 30557 N N . SER A 1 24 ? 7.262 0.708 -5.295 1.00 0.00 24 SER A N 18
ATOM 30558 C CA . SER A 1 24 ? 8.020 0.690 -4.049 1.00 0.00 24 SER A CA 18
ATOM 30559 C C . SER A 1 24 ? 8.027 2.070 -3.397 1.00 0.00 24 SER A C 18
ATOM 30560 O O . SER A 1 24 ? 8.011 3.092 -4.083 1.00 0.00 24 SER A O 18
ATOM 30568 N N . ARG A 1 25 ? 8.050 2.091 -2.069 1.00 0.00 25 ARG A N 18
ATOM 30569 C CA . ARG A 1 25 ? 8.059 3.343 -1.323 1.00 0.00 25 ARG A CA 18
ATOM 30570 C C . ARG A 1 25 ? 8.906 4.394 -2.036 1.00 0.00 25 ARG A C 18
ATOM 30571 O O . ARG A 1 25 ? 8.469 5.526 -2.235 1.00 0.00 25 ARG A O 18
ATOM 30592 N N . GLU A 1 26 ? 10.121 4.009 -2.414 1.00 0.00 26 GLU A N 18
ATOM 30593 C CA . GLU A 1 26 ? 11.030 4.919 -3.103 1.00 0.00 26 GLU A CA 18
ATOM 30594 C C . GLU A 1 26 ? 10.367 5.515 -4.341 1.00 0.00 26 GLU A C 18
ATOM 30595 O O . GLU A 1 26 ? 10.408 6.726 -4.559 1.00 0.00 26 GLU A O 18
ATOM 30607 N N . ASP A 1 27 ? 9.757 4.656 -5.151 1.00 0.00 27 ASP A N 18
ATOM 30608 C CA . ASP A 1 27 ? 9.085 5.097 -6.368 1.00 0.00 27 ASP A CA 18
ATOM 30609 C C . ASP A 1 27 ? 7.973 6.091 -6.045 1.00 0.00 27 ASP A C 18
ATOM 30610 O O . ASP A 1 27 ? 8.010 7.241 -6.483 1.00 0.00 27 ASP A O 18
ATOM 30619 N N . ALA A 1 28 ? 6.987 5.640 -5.278 1.00 0.00 28 ALA A N 18
ATOM 30620 C CA . ALA A 1 28 ? 5.866 6.490 -4.896 1.00 0.00 28 ALA A CA 18
ATOM 30621 C C . ALA A 1 28 ? 6.352 7.841 -4.382 1.00 0.00 28 ALA A C 18
ATOM 30622 O O . ALA A 1 28 ? 5.837 8.886 -4.779 1.00 0.00 28 ALA A O 18
ATOM 30629 N N . GLU A 1 29 ? 7.345 7.811 -3.499 1.00 0.00 29 GLU A N 18
ATOM 30630 C CA . GLU A 1 29 ? 7.898 9.036 -2.931 1.00 0.00 29 GLU A CA 18
ATOM 30631 C C . GLU A 1 29 ? 8.560 9.885 -4.011 1.00 0.00 29 GLU A C 18
ATOM 30632 O O . GLU A 1 29 ? 8.487 11.113 -3.982 1.00 0.00 29 GLU A O 18
ATOM 30644 N N . ASN A 1 30 ? 9.208 9.221 -4.964 1.00 0.00 30 ASN A N 18
ATOM 30645 C CA . ASN A 1 30 ? 9.885 9.915 -6.053 1.00 0.00 30 ASN A CA 18
ATOM 30646 C C . ASN A 1 30 ? 8.876 10.505 -7.034 1.00 0.00 30 ASN A C 18
ATOM 30647 O O . ASN A 1 30 ? 9.142 11.517 -7.683 1.00 0.00 30 ASN A O 18
ATOM 30658 N N . LEU A 1 31 ? 7.716 9.865 -7.136 1.00 0.00 31 LEU A N 18
ATOM 30659 C CA . LEU A 1 31 ? 6.665 10.326 -8.037 1.00 0.00 31 LEU A CA 18
ATOM 30660 C C . LEU A 1 31 ? 6.015 11.601 -7.508 1.00 0.00 31 LEU A C 18
ATOM 30661 O O . LEU A 1 31 ? 5.551 12.441 -8.281 1.00 0.00 31 LEU A O 18
ATOM 30677 N N . LEU A 1 32 ? 5.986 11.741 -6.188 1.00 0.00 32 LEU A N 18
ATOM 30678 C CA . LEU A 1 32 ? 5.396 12.915 -5.555 1.00 0.00 32 LEU A CA 18
ATOM 30679 C C . LEU A 1 32 ? 6.444 14.001 -5.336 1.00 0.00 32 LEU A C 18
ATOM 30680 O O . LEU A 1 32 ? 6.117 15.185 -5.261 1.00 0.00 32 LEU A O 18
ATOM 30696 N N . GLU A 1 33 ? 7.704 13.588 -5.236 1.00 0.00 33 GLU A N 18
ATOM 30697 C CA . GLU A 1 33 ? 8.800 14.528 -5.028 1.00 0.00 33 GLU A CA 18
ATOM 30698 C C . GLU A 1 33 ? 8.808 15.604 -6.110 1.00 0.00 33 GLU A C 18
ATOM 30699 O O . GLU A 1 33 ? 9.084 16.772 -5.837 1.00 0.00 33 GLU A O 18
ATOM 30711 N N . SER A 1 34 ? 8.505 15.200 -7.339 1.00 0.00 34 SER A N 18
ATOM 30712 C CA . SER A 1 34 ? 8.481 16.127 -8.465 1.00 0.00 34 SER A CA 18
ATOM 30713 C C . SER A 1 34 ? 7.060 16.603 -8.747 1.00 0.00 34 SER A C 18
ATOM 30714 O O . SER A 1 34 ? 6.754 17.057 -9.849 1.00 0.00 34 SER A O 18
ATOM 30722 N N . GLN A 1 35 ? 6.195 16.494 -7.743 1.00 0.00 35 GLN A N 18
ATOM 30723 C CA . GLN A 1 35 ? 4.806 16.912 -7.883 1.00 0.00 35 GLN A CA 18
ATOM 30724 C C . GLN A 1 35 ? 4.467 18.018 -6.890 1.00 0.00 35 GLN A C 18
ATOM 30725 O O . GLN A 1 35 ? 5.107 18.168 -5.849 1.00 0.00 35 GLN A O 18
ATOM 30739 N N . PRO A 1 36 ? 3.437 18.812 -7.215 1.00 0.00 36 PRO A N 18
ATOM 30740 C CA . PRO A 1 36 ? 2.989 19.918 -6.363 1.00 0.00 36 PRO A CA 18
ATOM 30741 C C . PRO A 1 36 ? 2.333 19.429 -5.076 1.00 0.00 36 PRO A C 18
ATOM 30742 O O . PRO A 1 36 ? 1.762 18.339 -5.033 1.00 0.00 36 PRO A O 18
ATOM 30753 N N . LEU A 1 37 ? 2.417 20.243 -4.029 1.00 0.00 37 LEU A N 18
ATOM 30754 C CA . LEU A 1 37 ? 1.831 19.894 -2.740 1.00 0.00 37 LEU A CA 18
ATOM 30755 C C . LEU A 1 37 ? 0.365 19.504 -2.896 1.00 0.00 37 LEU A C 18
ATOM 30756 O O . LEU A 1 37 ? -0.423 20.237 -3.490 1.00 0.00 37 LEU A O 18
ATOM 30772 N N . GLY A 1 38 ? 0.006 18.342 -2.357 1.00 0.00 38 GLY A N 18
ATOM 30773 C CA . GLY A 1 38 ? -1.365 17.876 -2.444 1.00 0.00 38 GLY A CA 18
ATOM 30774 C C . GLY A 1 38 ? -1.509 16.668 -3.349 1.00 0.00 38 GLY A C 18
ATOM 30775 O O . GLY A 1 38 ? -2.497 15.938 -3.269 1.00 0.00 38 GLY A O 18
ATOM 30779 N N . SER A 1 39 ? -0.522 16.459 -4.214 1.00 0.00 39 SER A N 18
ATOM 30780 C CA . SER A 1 39 ? -0.546 15.334 -5.144 1.00 0.00 39 SER A CA 18
ATOM 30781 C C . SER A 1 39 ? -0.614 14.010 -4.390 1.00 0.00 39 SER A C 18
ATOM 30782 O O . SER A 1 39 ? 0.304 13.654 -3.651 1.00 0.00 39 SER A O 18
ATOM 30790 N N . PHE A 1 40 ? -1.710 13.282 -4.585 1.00 0.00 40 PHE A N 18
ATOM 30791 C CA . PHE A 1 40 ? -1.900 11.995 -3.924 1.00 0.00 40 PHE A CA 18
ATOM 30792 C C . PHE A 1 40 ? -1.726 10.845 -4.912 1.00 0.00 40 PHE A C 18
ATOM 30793 O O . PHE A 1 40 ? -1.856 11.027 -6.123 1.00 0.00 40 PHE A O 18
ATOM 30810 N N . LEU A 1 41 ? -1.430 9.662 -4.386 1.00 0.00 41 LEU A N 18
ATOM 30811 C CA . LEU A 1 41 ? -1.237 8.481 -5.221 1.00 0.00 41 LEU A CA 18
ATOM 30812 C C . LEU A 1 41 ? -1.305 7.207 -4.384 1.00 0.00 41 LEU A C 18
ATOM 30813 O O . LEU A 1 41 ? -0.894 7.192 -3.223 1.00 0.00 41 LEU A O 18
ATOM 30829 N N . ILE A 1 42 ? -1.824 6.140 -4.983 1.00 0.00 42 ILE A N 18
ATOM 30830 C CA . ILE A 1 42 ? -1.941 4.860 -4.295 1.00 0.00 42 ILE A CA 18
ATOM 30831 C C . ILE A 1 42 ? -1.093 3.791 -4.973 1.00 0.00 42 ILE A C 18
ATOM 30832 O O . ILE A 1 42 ? -0.881 3.829 -6.184 1.00 0.00 42 ILE A O 18
ATOM 30848 N N . ARG A 1 43 ? -0.611 2.836 -4.183 1.00 0.00 43 ARG A N 18
ATOM 30849 C CA . ARG A 1 43 ? 0.215 1.755 -4.708 1.00 0.00 43 ARG A CA 18
ATOM 30850 C C . ARG A 1 43 ? -0.130 0.432 -4.031 1.00 0.00 43 ARG A C 18
ATOM 30851 O O . ARG A 1 43 ? 0.091 0.259 -2.832 1.00 0.00 43 ARG A O 18
ATOM 30872 N N . VAL A 1 44 ? -0.671 -0.501 -4.808 1.00 0.00 44 VAL A N 18
ATOM 30873 C CA . VAL A 1 44 ? -1.047 -1.809 -4.285 1.00 0.00 44 VAL A CA 18
ATOM 30874 C C . VAL A 1 44 ? -0.074 -2.268 -3.205 1.00 0.00 44 VAL A C 18
ATOM 30875 O O . VAL A 1 44 ? 1.141 -2.259 -3.404 1.00 0.00 44 VAL A O 18
ATOM 30888 N N . SER A 1 45 ? -0.616 -2.669 -2.060 1.00 0.00 45 SER A N 18
ATOM 30889 C CA . SER A 1 45 ? 0.204 -3.129 -0.945 1.00 0.00 45 SER A CA 18
ATOM 30890 C C . SER A 1 45 ? 0.501 -4.620 -1.068 1.00 0.00 45 SER A C 18
ATOM 30891 O O . SER A 1 45 ? -0.290 -5.378 -1.630 1.00 0.00 45 SER A O 18
ATOM 30899 N N . HIS A 1 46 ? 1.647 -5.034 -0.537 1.00 0.00 46 HIS A N 18
ATOM 30900 C CA . HIS A 1 46 ? 2.050 -6.436 -0.586 1.00 0.00 46 HIS A CA 18
ATOM 30901 C C . HIS A 1 46 ? 2.247 -6.993 0.820 1.00 0.00 46 HIS A C 18
ATOM 30902 O O . HIS A 1 46 ? 1.824 -8.109 1.120 1.00 0.00 46 HIS A O 18
ATOM 30916 N N . SER A 1 47 ? 2.894 -6.210 1.678 1.00 0.00 47 SER A N 18
ATOM 30917 C CA . SER A 1 47 ? 3.151 -6.628 3.050 1.00 0.00 47 SER A CA 18
ATOM 30918 C C . SER A 1 47 ? 1.883 -7.175 3.698 1.00 0.00 47 SER A C 18
ATOM 30919 O O . SER A 1 47 ? 1.882 -8.273 4.255 1.00 0.00 47 SER A O 18
ATOM 30927 N N . HIS A 1 48 ? 0.805 -6.402 3.621 1.00 0.00 48 HIS A N 18
ATOM 30928 C CA . HIS A 1 48 ? -0.471 -6.808 4.199 1.00 0.00 48 HIS A CA 18
ATOM 30929 C C . HIS A 1 48 ? -1.591 -6.708 3.169 1.00 0.00 48 HIS A C 18
ATOM 30930 O O . HIS A 1 48 ? -1.519 -5.910 2.234 1.00 0.00 48 HIS A O 18
ATOM 30944 N N . VAL A 1 49 ? -2.626 -7.523 3.345 1.00 0.00 49 VAL A N 18
ATOM 30945 C CA . VAL A 1 49 ? -3.762 -7.526 2.431 1.00 0.00 49 VAL A CA 18
ATOM 30946 C C . VAL A 1 49 ? -4.460 -6.172 2.417 1.00 0.00 49 VAL A C 18
ATOM 30947 O O . VAL A 1 49 ? -5.033 -5.747 3.419 1.00 0.00 49 VAL A O 18
ATOM 30960 N N . GLY A 1 50 ? -4.407 -5.496 1.272 1.00 0.00 50 GLY A N 18
ATOM 30961 C CA . GLY A 1 50 ? -5.039 -4.196 1.149 1.00 0.00 50 GLY A CA 18
ATOM 30962 C C . GLY A 1 50 ? -4.255 -3.253 0.259 1.00 0.00 50 GLY A C 18
ATOM 30963 O O . GLY A 1 50 ? -3.558 -3.688 -0.657 1.00 0.00 50 GLY A O 18
ATOM 30967 N N . TYR A 1 51 ? -4.370 -1.956 0.527 1.00 0.00 51 TYR A N 18
ATOM 30968 C CA . TYR A 1 51 ? -3.669 -0.948 -0.260 1.00 0.00 51 TYR A CA 18
ATOM 30969 C C . TYR A 1 51 ? -3.035 0.104 0.646 1.00 0.00 51 TYR A C 18
ATOM 30970 O O . TYR A 1 51 ? -3.302 0.151 1.846 1.00 0.00 51 TYR A O 18
ATOM 30988 N N . THR A 1 52 ? -2.194 0.950 0.059 1.00 0.00 52 THR A N 18
ATOM 30989 C CA . THR A 1 52 ? -1.521 2.003 0.809 1.00 0.00 52 THR A CA 18
ATOM 30990 C C . THR A 1 52 ? -1.679 3.355 0.124 1.00 0.00 52 THR A C 18
ATOM 30991 O O . THR A 1 52 ? -1.188 3.560 -0.987 1.00 0.00 52 THR A O 18
ATOM 31002 N N . LEU A 1 53 ? -2.367 4.275 0.791 1.00 0.00 53 LEU A N 18
ATOM 31003 C CA . LEU A 1 53 ? -2.590 5.609 0.245 1.00 0.00 53 LEU A CA 18
ATOM 31004 C C . LEU A 1 53 ? -1.504 6.575 0.708 1.00 0.00 53 LEU A C 18
ATOM 31005 O O . LEU A 1 53 ? -1.059 6.521 1.854 1.00 0.00 53 LEU A O 18
ATOM 31021 N N . SER A 1 54 ? -1.083 7.458 -0.191 1.00 0.00 54 SER A N 18
ATOM 31022 C CA . SER A 1 54 ? -0.048 8.436 0.125 1.00 0.00 54 SER A CA 18
ATOM 31023 C C . SER A 1 54 ? -0.251 9.719 -0.675 1.00 0.00 54 SER A C 18
ATOM 31024 O O . SER A 1 54 ? -1.003 9.745 -1.649 1.00 0.00 54 SER A O 18
ATOM 31032 N N . TYR A 1 55 ? 0.427 10.783 -0.257 1.00 0.00 55 TYR A N 18
ATOM 31033 C CA . TYR A 1 55 ? 0.320 12.071 -0.932 1.00 0.00 55 TYR A CA 18
ATOM 31034 C C . TYR A 1 55 ? 1.288 13.084 -0.328 1.00 0.00 55 TYR A C 18
ATOM 31035 O O . TYR A 1 55 ? 1.590 13.038 0.865 1.00 0.00 55 TYR A O 18
ATOM 31053 N N . LYS A 1 56 ? 1.773 13.999 -1.161 1.00 0.00 56 LYS A N 18
ATOM 31054 C CA . LYS A 1 56 ? 2.706 15.025 -0.712 1.00 0.00 56 LYS A CA 18
ATOM 31055 C C . LYS A 1 56 ? 2.036 15.974 0.277 1.00 0.00 56 LYS A C 18
ATOM 31056 O O . LYS A 1 56 ? 0.954 16.497 0.015 1.00 0.00 56 LYS A O 18
ATOM 31075 N N . ALA A 1 57 ? 2.687 16.190 1.415 1.00 0.00 57 ALA A N 18
ATOM 31076 C CA . ALA A 1 57 ? 2.157 17.078 2.443 1.00 0.00 57 ALA A CA 18
ATOM 31077 C C . ALA A 1 57 ? 3.137 18.202 2.758 1.00 0.00 57 ALA A C 18
ATOM 31078 O O . ALA A 1 57 ? 4.351 18.025 2.656 1.00 0.00 57 ALA A O 18
ATOM 31085 N N . GLN A 1 58 ? 2.603 19.358 3.139 1.00 0.00 58 GLN A N 18
ATOM 31086 C CA . GLN A 1 58 ? 3.433 20.510 3.467 1.00 0.00 58 GLN A CA 18
ATOM 31087 C C . GLN A 1 58 ? 4.678 20.084 4.238 1.00 0.00 58 GLN A C 18
ATOM 31088 O O . GLN A 1 58 ? 5.771 20.601 4.006 1.00 0.00 58 GLN A O 18
ATOM 31102 N N . SER A 1 59 ? 4.505 19.137 5.153 1.00 0.00 59 SER A N 18
ATOM 31103 C CA . SER A 1 59 ? 5.615 18.643 5.961 1.00 0.00 59 SER A CA 18
ATOM 31104 C C . SER A 1 59 ? 6.482 17.676 5.160 1.00 0.00 59 SER A C 18
ATOM 31105 O O . SER A 1 59 ? 7.624 17.986 4.820 1.00 0.00 59 SER A O 18
ATOM 31113 N N . SER A 1 60 ? 5.930 16.504 4.863 1.00 0.00 60 SER A N 18
ATOM 31114 C CA . SER A 1 60 ? 6.654 15.490 4.106 1.00 0.00 60 SER A CA 18
ATOM 31115 C C . SER A 1 60 ? 5.709 14.390 3.632 1.00 0.00 60 SER A C 18
ATOM 31116 O O . SER A 1 60 ? 4.574 14.288 4.098 1.00 0.00 60 SER A O 18
ATOM 31124 N N . CYS A 1 61 ? 6.185 13.569 2.702 1.00 0.00 61 CYS A N 18
ATOM 31125 C CA . CYS A 1 61 ? 5.384 12.476 2.164 1.00 0.00 61 CYS A CA 18
ATOM 31126 C C . CYS A 1 61 ? 4.720 11.685 3.285 1.00 0.00 61 CYS A C 18
ATOM 31127 O O . CYS A 1 61 ? 5.364 11.327 4.272 1.00 0.00 61 CYS A O 18
ATOM 31135 N N . CYS A 1 62 ? 3.428 11.415 3.127 1.00 0.00 62 CYS A N 18
ATOM 31136 C CA . CYS A 1 62 ? 2.676 10.667 4.128 1.00 0.00 62 CYS A CA 18
ATOM 31137 C C . CYS A 1 62 ? 2.320 9.277 3.614 1.00 0.00 62 CYS A C 18
ATOM 31138 O O . CYS A 1 62 ? 2.131 9.109 2.409 1.00 0.00 62 CYS A O 18
ATOM 31146 N N . HIS A 1 63 ? 2.238 8.319 4.526 1.00 0.00 63 HIS A N 18
ATOM 31147 C CA . HIS A 1 63 ? 1.906 6.954 4.151 1.00 0.00 63 HIS A CA 18
ATOM 31148 C C . HIS A 1 63 ? 0.814 6.419 5.077 1.00 0.00 63 HIS A C 18
ATOM 31149 O O . HIS A 1 63 ? 0.954 6.382 6.301 1.00 0.00 63 HIS A O 18
ATOM 31163 N N . PHE A 1 64 ? -0.287 5.999 4.464 1.00 0.00 64 PHE A N 18
ATOM 31164 C CA . PHE A 1 64 ? -1.421 5.463 5.208 1.00 0.00 64 PHE A CA 18
ATOM 31165 C C . PHE A 1 64 ? -1.791 4.070 4.704 1.00 0.00 64 PHE A C 18
ATOM 31166 O O . PHE A 1 64 ? -1.901 3.843 3.500 1.00 0.00 64 PHE A O 18
ATOM 31183 N N . MET A 1 65 ? -1.980 3.142 5.636 1.00 0.00 65 MET A N 18
ATOM 31184 C CA . MET A 1 65 ? -2.338 1.771 5.288 1.00 0.00 65 MET A CA 18
ATOM 31185 C C . MET A 1 65 ? -3.851 1.617 5.177 1.00 0.00 65 MET A C 18
ATOM 31186 O O . MET A 1 65 ? -4.604 2.203 5.954 1.00 0.00 65 MET A O 18
ATOM 31200 N N . VAL A 1 66 ? -4.291 0.824 4.205 1.00 0.00 66 VAL A N 18
ATOM 31201 C CA . VAL A 1 66 ? -5.715 0.591 3.993 1.00 0.00 66 VAL A CA 18
ATOM 31202 C C . VAL A 1 66 ? -6.052 -0.892 4.104 1.00 0.00 66 VAL A C 18
ATOM 31203 O O . VAL A 1 66 ? -5.658 -1.694 3.256 1.00 0.00 66 VAL A O 18
ATOM 31216 N N . LYS A 1 67 ? -6.785 -1.250 5.152 1.00 0.00 67 LYS A N 18
ATOM 31217 C CA . LYS A 1 67 ? -7.178 -2.636 5.374 1.00 0.00 67 LYS A CA 18
ATOM 31218 C C . LYS A 1 67 ? -8.353 -3.018 4.480 1.00 0.00 67 LYS A C 18
ATOM 31219 O O . LYS A 1 67 ? -9.047 -2.152 3.945 1.00 0.00 67 LYS A O 18
ATOM 31238 N N . LEU A 1 68 ? -8.573 -4.318 4.323 1.00 0.00 68 LEU A N 18
ATOM 31239 C CA . LEU A 1 68 ? -9.667 -4.815 3.495 1.00 0.00 68 LEU A CA 18
ATOM 31240 C C . LEU A 1 68 ? -10.752 -5.458 4.354 1.00 0.00 68 LEU A C 18
ATOM 31241 O O . LEU A 1 68 ? -10.643 -6.622 4.742 1.00 0.00 68 LEU A O 18
ATOM 31257 N N . LEU A 1 69 ? -11.798 -4.693 4.645 1.00 0.00 69 LEU A N 18
ATOM 31258 C CA . LEU A 1 69 ? -12.905 -5.187 5.456 1.00 0.00 69 LEU A CA 18
ATOM 31259 C C . LEU A 1 69 ? -13.442 -6.503 4.900 1.00 0.00 69 LEU A C 18
ATOM 31260 O O . LEU A 1 69 ? -13.007 -6.967 3.846 1.00 0.00 69 LEU A O 18
ATOM 31276 N N . ASP A 1 70 ? -14.390 -7.099 5.615 1.00 0.00 70 ASP A N 18
ATOM 31277 C CA . ASP A 1 70 ? -14.988 -8.359 5.192 1.00 0.00 70 ASP A CA 18
ATOM 31278 C C . ASP A 1 70 ? -16.097 -8.119 4.172 1.00 0.00 70 ASP A C 18
ATOM 31279 O O . ASP A 1 70 ? -16.433 -9.004 3.386 1.00 0.00 70 ASP A O 18
ATOM 31288 N N . ASP A 1 71 ? -16.661 -6.916 4.191 1.00 0.00 71 ASP A N 18
ATOM 31289 C CA . ASP A 1 71 ? -17.732 -6.559 3.268 1.00 0.00 71 ASP A CA 18
ATOM 31290 C C . ASP A 1 71 ? -17.163 -6.068 1.940 1.00 0.00 71 ASP A C 18
ATOM 31291 O O . ASP A 1 71 ? -17.785 -5.265 1.246 1.00 0.00 71 ASP A O 18
ATOM 31300 N N . GLY A 1 72 ? -15.976 -6.557 1.594 1.00 0.00 72 GLY A N 18
ATOM 31301 C CA . GLY A 1 72 ? -15.344 -6.155 0.351 1.00 0.00 72 GLY A CA 18
ATOM 31302 C C . GLY A 1 72 ? -15.137 -4.657 0.263 1.00 0.00 72 GLY A C 18
ATOM 31303 O O . GLY A 1 72 ? -15.143 -4.083 -0.827 1.00 0.00 72 GLY A O 18
ATOM 31307 N N . THR A 1 73 ? -14.954 -4.017 1.415 1.00 0.00 73 THR A N 18
ATOM 31308 C CA . THR A 1 73 ? -14.747 -2.576 1.464 1.00 0.00 73 THR A CA 18
ATOM 31309 C C . THR A 1 73 ? -13.364 -2.237 2.008 1.00 0.00 73 THR A C 18
ATOM 31310 O O . THR A 1 73 ? -12.583 -3.127 2.347 1.00 0.00 73 THR A O 18
ATOM 31321 N N . PHE A 1 74 ? -13.066 -0.944 2.091 1.00 0.00 74 PHE A N 18
ATOM 31322 C CA . PHE A 1 74 ? -11.776 -0.488 2.594 1.00 0.00 74 PHE A CA 18
ATOM 31323 C C . PHE A 1 74 ? -11.952 0.673 3.568 1.00 0.00 74 PHE A C 18
ATOM 31324 O O . PHE A 1 74 ? -12.754 1.578 3.334 1.00 0.00 74 PHE A O 18
ATOM 31341 N N . MET A 1 75 ? -11.198 0.640 4.662 1.00 0.00 75 MET A N 18
ATOM 31342 C CA . MET A 1 75 ? -11.270 1.690 5.672 1.00 0.00 75 MET A CA 18
ATOM 31343 C C . MET A 1 75 ? -9.927 1.861 6.375 1.00 0.00 75 MET A C 18
ATOM 31344 O O . MET A 1 75 ? -9.361 0.899 6.895 1.00 0.00 75 MET A O 18
ATOM 31358 N N . ILE A 1 76 ? -9.423 3.090 6.386 1.00 0.00 76 ILE A N 18
ATOM 31359 C CA . ILE A 1 76 ? -8.147 3.386 7.026 1.00 0.00 76 ILE A CA 18
ATOM 31360 C C . ILE A 1 76 ? -8.262 3.306 8.544 1.00 0.00 76 ILE A C 18
ATOM 31361 O O . ILE A 1 76 ? -9.236 3.763 9.143 1.00 0.00 76 ILE A O 18
ATOM 31377 N N . PRO A 1 77 ? -7.243 2.714 9.186 1.00 0.00 77 PRO A N 18
ATOM 31378 C CA . PRO A 1 77 ? -7.205 2.564 10.643 1.00 0.00 77 PRO A CA 18
ATOM 31379 C C . PRO A 1 77 ? -7.010 3.896 11.359 1.00 0.00 77 PRO A C 18
ATOM 31380 O O . PRO A 1 77 ? -5.883 4.358 11.535 1.00 0.00 77 PRO A O 18
ATOM 31391 N N . GLY A 1 78 ? -8.115 4.509 11.771 1.00 0.00 78 GLY A N 18
ATOM 31392 C CA . GLY A 1 78 ? -8.044 5.783 12.463 1.00 0.00 78 GLY A CA 18
ATOM 31393 C C . GLY A 1 78 ? -9.249 6.661 12.189 1.00 0.00 78 GLY A C 18
ATOM 31394 O O . GLY A 1 78 ? -9.568 7.550 12.977 1.00 0.00 78 GLY A O 18
ATOM 31398 N N . GLU A 1 79 ? -9.917 6.412 11.068 1.00 0.00 79 GLU A N 18
ATOM 31399 C CA . GLU A 1 79 ? -11.092 7.189 10.691 1.00 0.00 79 GLU A CA 18
ATOM 31400 C C . GLU A 1 79 ? -12.364 6.558 11.251 1.00 0.00 79 GLU A C 18
ATOM 31401 O O . GLU A 1 79 ? -12.318 5.519 11.911 1.00 0.00 79 GLU A O 18
ATOM 31413 N N . LYS A 1 80 ? -13.500 7.195 10.985 1.00 0.00 80 LYS A N 18
ATOM 31414 C CA . LYS A 1 80 ? -14.786 6.698 11.462 1.00 0.00 80 LYS A CA 18
ATOM 31415 C C . LYS A 1 80 ? -15.728 6.421 10.294 1.00 0.00 80 LYS A C 18
ATOM 31416 O O . LYS A 1 80 ? -16.946 6.373 10.465 1.00 0.00 80 LYS A O 18
ATOM 31435 N N . VAL A 1 81 ? -15.156 6.240 9.108 1.00 0.00 81 VAL A N 18
ATOM 31436 C CA . VAL A 1 81 ? -15.945 5.966 7.913 1.00 0.00 81 VAL A CA 18
ATOM 31437 C C . VAL A 1 81 ? -15.229 4.978 6.998 1.00 0.00 81 VAL A C 18
ATOM 31438 O O . VAL A 1 81 ? -14.059 4.661 7.203 1.00 0.00 81 VAL A O 18
ATOM 31451 N N . ALA A 1 82 ? -15.942 4.498 5.984 1.00 0.00 82 ALA A N 18
ATOM 31452 C CA . ALA A 1 82 ? -15.375 3.547 5.034 1.00 0.00 82 ALA A CA 18
ATOM 31453 C C . ALA A 1 82 ? -15.881 3.816 3.621 1.00 0.00 82 ALA A C 18
ATOM 31454 O O . ALA A 1 82 ? -16.695 4.713 3.402 1.00 0.00 82 ALA A O 18
ATOM 31461 N N . HIS A 1 83 ? -15.392 3.033 2.664 1.00 0.00 83 HIS A N 18
ATOM 31462 C CA . HIS A 1 83 ? -15.795 3.187 1.270 1.00 0.00 83 HIS A CA 18
ATOM 31463 C C . HIS A 1 83 ? -15.792 1.842 0.553 1.00 0.00 83 HIS A C 18
ATOM 31464 O O . HIS A 1 83 ? -15.180 0.879 1.016 1.00 0.00 83 HIS A O 18
ATOM 31478 N N . THR A 1 84 ? -16.481 1.780 -0.583 1.00 0.00 84 THR A N 18
ATOM 31479 C CA . THR A 1 84 ? -16.559 0.552 -1.365 1.00 0.00 84 THR A CA 18
ATOM 31480 C C . THR A 1 84 ? -15.206 0.199 -1.970 1.00 0.00 84 THR A C 18
ATOM 31481 O O . THR A 1 84 ? -14.701 -0.907 -1.781 1.00 0.00 84 THR A O 18
ATOM 31492 N N . SER A 1 85 ? -14.623 1.146 -2.698 1.00 0.00 85 SER A N 18
ATOM 31493 C CA . SER A 1 85 ? -13.329 0.931 -3.334 1.00 0.00 85 SER A CA 18
ATOM 31494 C C . SER A 1 85 ? -12.494 2.210 -3.311 1.00 0.00 85 SER A C 18
ATOM 31495 O O . SER A 1 85 ? -13.027 3.310 -3.162 1.00 0.00 85 SER A O 18
ATOM 31503 N N . LEU A 1 86 ? -11.183 2.055 -3.461 1.00 0.00 86 LEU A N 18
ATOM 31504 C CA . LEU A 1 86 ? -10.274 3.195 -3.458 1.00 0.00 86 LEU A CA 18
ATOM 31505 C C . LEU A 1 86 ? -10.896 4.390 -4.172 1.00 0.00 86 LEU A C 18
ATOM 31506 O O . LEU A 1 86 ? -10.858 5.515 -3.671 1.00 0.00 86 LEU A O 18
ATOM 31522 N N . ASP A 1 87 ? -11.471 4.140 -5.343 1.00 0.00 87 ASP A N 18
ATOM 31523 C CA . ASP A 1 87 ? -12.105 5.195 -6.125 1.00 0.00 87 ASP A CA 18
ATOM 31524 C C . ASP A 1 87 ? -13.053 6.018 -5.258 1.00 0.00 87 ASP A C 18
ATOM 31525 O O . ASP A 1 87 ? -12.919 7.238 -5.162 1.00 0.00 87 ASP A O 18
ATOM 31534 N N . ALA A 1 88 ? -14.011 5.343 -4.632 1.00 0.00 88 ALA A N 18
ATOM 31535 C CA . ALA A 1 88 ? -14.981 6.013 -3.774 1.00 0.00 88 ALA A CA 18
ATOM 31536 C C . ALA A 1 88 ? -14.336 6.467 -2.469 1.00 0.00 88 ALA A C 18
ATOM 31537 O O . ALA A 1 88 ? -14.941 7.205 -1.689 1.00 0.00 88 ALA A O 18
ATOM 31544 N N . LEU A 1 89 ? -13.106 6.022 -2.235 1.00 0.00 89 LEU A N 18
ATOM 31545 C CA . LEU A 1 89 ? -12.379 6.384 -1.023 1.00 0.00 89 LEU A CA 18
ATOM 31546 C C . LEU A 1 89 ? -11.431 7.550 -1.284 1.00 0.00 89 LEU A C 18
ATOM 31547 O O . LEU A 1 89 ? -10.987 8.222 -0.353 1.00 0.00 89 LEU A O 18
ATOM 31563 N N . VAL A 1 90 ? -11.125 7.784 -2.556 1.00 0.00 90 VAL A N 18
ATOM 31564 C CA . VAL A 1 90 ? -10.232 8.871 -2.940 1.00 0.00 90 VAL A CA 18
ATOM 31565 C C . VAL A 1 90 ? -10.982 10.197 -3.018 1.00 0.00 90 VAL A C 18
ATOM 31566 O O . VAL A 1 90 ? -10.404 11.264 -2.808 1.00 0.00 90 VAL A O 18
ATOM 31579 N N . THR A 1 91 ? -12.274 10.122 -3.323 1.00 0.00 91 THR A N 18
ATOM 31580 C CA . THR A 1 91 ? -13.103 11.315 -3.431 1.00 0.00 91 THR A CA 18
ATOM 31581 C C . THR A 1 91 ? -13.440 11.877 -2.054 1.00 0.00 91 THR A C 18
ATOM 31582 O O . THR A 1 91 ? -13.302 13.077 -1.812 1.00 0.00 91 THR A O 18
ATOM 31593 N N . PHE A 1 92 ? -13.881 11.003 -1.156 1.00 0.00 92 PHE A N 18
ATOM 31594 C CA . PHE A 1 92 ? -14.237 11.412 0.198 1.00 0.00 92 PHE A CA 18
ATOM 31595 C C . PHE A 1 92 ? -13.022 11.970 0.935 1.00 0.00 92 PHE A C 18
ATOM 31596 O O . PHE A 1 92 ? -13.153 12.827 1.811 1.00 0.00 92 PHE A O 18
ATOM 31613 N N . HIS A 1 93 ? -11.842 11.478 0.575 1.00 0.00 93 HIS A N 18
ATOM 31614 C CA . HIS A 1 93 ? -10.604 11.927 1.201 1.00 0.00 93 HIS A CA 18
ATOM 31615 C C . HIS A 1 93 ? -10.287 13.368 0.811 1.00 0.00 93 HIS A C 18
ATOM 31616 O O . HIS A 1 93 ? -9.776 14.141 1.619 1.00 0.00 93 HIS A O 18
ATOM 31630 N N . GLN A 1 94 ? -10.595 13.719 -0.433 1.00 0.00 94 GLN A N 18
ATOM 31631 C CA . GLN A 1 94 ? -10.342 15.066 -0.931 1.00 0.00 94 GLN A CA 18
ATOM 31632 C C . GLN A 1 94 ? -11.070 16.105 -0.084 1.00 0.00 94 GLN A C 18
ATOM 31633 O O . GLN A 1 94 ? -10.814 17.303 -0.200 1.00 0.00 94 GLN A O 18
ATOM 31647 N N . GLN A 1 95 ? -11.977 15.636 0.767 1.00 0.00 95 GLN A N 18
ATOM 31648 C CA . GLN A 1 95 ? -12.742 16.526 1.632 1.00 0.00 95 GLN A CA 18
ATOM 31649 C C . GLN A 1 95 ? -12.422 16.265 3.101 1.00 0.00 95 GLN A C 18
ATOM 31650 O O . GLN A 1 95 ? -12.446 17.180 3.925 1.00 0.00 95 GLN A O 18
ATOM 31664 N N . LYS A 1 96 ? -12.120 15.011 3.422 1.00 0.00 96 LYS A N 18
ATOM 31665 C CA . LYS A 1 96 ? -11.794 14.629 4.791 1.00 0.00 96 LYS A CA 18
ATOM 31666 C C . LYS A 1 96 ? -10.381 14.060 4.874 1.00 0.00 96 LYS A C 18
ATOM 31667 O O . LYS A 1 96 ? -10.060 13.041 4.261 1.00 0.00 96 LYS A O 18
ATOM 31686 N N . PRO A 1 97 ? -9.516 14.729 5.650 1.00 0.00 97 PRO A N 18
ATOM 31687 C CA . PRO A 1 97 ? -8.125 14.306 5.833 1.00 0.00 97 PRO A CA 18
ATOM 31688 C C . PRO A 1 97 ? -8.011 13.022 6.647 1.00 0.00 97 PRO A C 18
ATOM 31689 O O . PRO A 1 97 ? -9.016 12.379 6.951 1.00 0.00 97 PRO A O 18
ATOM 31700 N N . ILE A 1 98 ? -6.784 12.656 6.998 1.00 0.00 98 ILE A N 18
ATOM 31701 C CA . ILE A 1 98 ? -6.540 11.449 7.779 1.00 0.00 98 ILE A CA 18
ATOM 31702 C C . ILE A 1 98 ? -6.439 11.768 9.266 1.00 0.00 98 ILE A C 18
ATOM 31703 O O . ILE A 1 98 ? -5.875 12.789 9.654 1.00 0.00 98 ILE A O 18
ATOM 31719 N N . GLU A 1 99 ? -6.988 10.883 10.094 1.00 0.00 99 GLU A N 18
ATOM 31720 C CA . GLU A 1 99 ? -6.959 11.071 11.539 1.00 0.00 99 GLU A CA 18
ATOM 31721 C C . GLU A 1 99 ? -5.653 11.729 11.976 1.00 0.00 99 GLU A C 18
ATOM 31722 O O . GLU A 1 99 ? -5.641 12.797 12.589 1.00 0.00 99 GLU A O 18
ATOM 31734 N N . PRO A 1 100 ? -4.525 11.077 11.655 1.00 0.00 100 PRO A N 18
ATOM 31735 C CA . PRO A 1 100 ? -3.194 11.580 12.004 1.00 0.00 100 PRO A CA 18
ATOM 31736 C C . PRO A 1 100 ? -2.816 12.824 11.207 1.00 0.00 100 PRO A C 18
ATOM 31737 O O . PRO A 1 100 ? -2.396 13.832 11.776 1.00 0.00 100 PRO A O 18
ATOM 31748 N N . ARG A 1 101 ? -2.971 12.748 9.889 1.00 0.00 101 ARG A N 18
ATOM 31749 C CA . ARG A 1 101 ? -2.646 13.868 9.016 1.00 0.00 101 ARG A CA 18
ATOM 31750 C C . ARG A 1 101 ? -3.905 14.636 8.626 1.00 0.00 101 ARG A C 18
ATOM 31751 O O . ARG A 1 101 ? -4.786 14.102 7.952 1.00 0.00 101 ARG A O 18
ATOM 31772 N N . ARG A 1 102 ? -3.982 15.892 9.054 1.00 0.00 102 ARG A N 18
ATOM 31773 C CA . ARG A 1 102 ? -5.135 16.733 8.750 1.00 0.00 102 ARG A CA 18
ATOM 31774 C C . ARG A 1 102 ? -5.063 17.258 7.320 1.00 0.00 102 ARG A C 18
ATOM 31775 O O . ARG A 1 102 ? -6.011 17.866 6.824 1.00 0.00 102 ARG A O 18
ATOM 31796 N N . GLU A 1 103 ? -3.932 17.020 6.664 1.00 0.00 103 GLU A N 18
ATOM 31797 C CA . GLU A 1 103 ? -3.737 17.470 5.290 1.00 0.00 103 GLU A CA 18
ATOM 31798 C C . GLU A 1 103 ? -4.714 16.776 4.346 1.00 0.00 103 GLU A C 18
ATOM 31799 O O . GLU A 1 103 ? -5.022 15.595 4.511 1.00 0.00 103 GLU A O 18
ATOM 31811 N N . LEU A 1 104 ? -5.198 17.517 3.356 1.00 0.00 104 LEU A N 18
ATOM 31812 C CA . LEU A 1 104 ? -6.141 16.974 2.385 1.00 0.00 104 LEU A CA 18
ATOM 31813 C C . LEU A 1 104 ? -5.456 16.715 1.046 1.00 0.00 104 LEU A C 18
ATOM 31814 O O . LEU A 1 104 ? -4.242 16.880 0.916 1.00 0.00 104 LEU A O 18
ATOM 31830 N N . LEU A 1 105 ? -6.240 16.311 0.054 1.00 0.00 105 LEU A N 18
ATOM 31831 C CA . LEU A 1 105 ? -5.710 16.032 -1.276 1.00 0.00 105 LEU A CA 18
ATOM 31832 C C . LEU A 1 105 ? -6.114 17.121 -2.263 1.00 0.00 105 LEU A C 18
ATOM 31833 O O . LEU A 1 105 ? -6.929 17.990 -1.948 1.00 0.00 105 LEU A O 18
ATOM 31849 N N . THR A 1 106 ? -5.541 17.069 -3.462 1.00 0.00 106 THR A N 18
ATOM 31850 C CA . THR A 1 106 ? -5.842 18.050 -4.497 1.00 0.00 106 THR A CA 18
ATOM 31851 C C . THR A 1 106 ? -6.079 17.375 -5.843 1.00 0.00 106 THR A C 18
ATOM 31852 O O . THR A 1 106 ? -7.141 17.532 -6.446 1.00 0.00 106 THR A O 18
ATOM 31863 N N . GLN A 1 107 ? -5.086 16.624 -6.306 1.00 0.00 107 GLN A N 18
ATOM 31864 C CA . GLN A 1 107 ? -5.189 15.925 -7.582 1.00 0.00 107 GLN A CA 18
ATOM 31865 C C . GLN A 1 107 ? -4.368 14.639 -7.565 1.00 0.00 107 GLN A C 18
ATOM 31866 O O . GLN A 1 107 ? -3.370 14.520 -6.856 1.00 0.00 107 GLN A O 18
ATOM 31880 N N . PRO A 1 108 ? -4.799 13.653 -8.365 1.00 0.00 108 PRO A N 18
ATOM 31881 C CA . PRO A 1 108 ? -4.117 12.357 -8.461 1.00 0.00 108 PRO A CA 18
ATOM 31882 C C . PRO A 1 108 ? -2.764 12.464 -9.155 1.00 0.00 108 PRO A C 18
ATOM 31883 O O . PRO A 1 108 ? -2.602 13.231 -10.105 1.00 0.00 108 PRO A O 18
ATOM 31894 N N . CYS A 1 109 ? -1.796 11.690 -8.676 1.00 0.00 109 CYS A N 18
ATOM 31895 C CA . CYS A 1 109 ? -0.456 11.698 -9.251 1.00 0.00 109 CYS A CA 18
ATOM 31896 C C . CYS A 1 109 ? -0.422 10.919 -10.562 1.00 0.00 109 CYS A C 18
ATOM 31897 O O . CYS A 1 109 ? -1.249 10.037 -10.793 1.00 0.00 109 CYS A O 18
ATOM 31905 N N . ARG A 1 110 ? 0.539 11.253 -11.418 1.00 0.00 110 ARG A N 18
ATOM 31906 C CA . ARG A 1 110 ? 0.678 10.587 -12.708 1.00 0.00 110 ARG A CA 18
ATOM 31907 C C . ARG A 1 110 ? 1.995 9.819 -12.783 1.00 0.00 110 ARG A C 18
ATOM 31908 O O . ARG A 1 110 ? 3.043 10.329 -12.389 1.00 0.00 110 ARG A O 18
ATOM 31929 N N . GLN A 1 111 ? 1.930 8.593 -13.291 1.00 0.00 111 GLN A N 18
ATOM 31930 C CA . GLN A 1 111 ? 3.117 7.755 -13.417 1.00 0.00 111 GLN A CA 18
ATOM 31931 C C . GLN A 1 111 ? 4.224 8.489 -14.166 1.00 0.00 111 GLN A C 18
ATOM 31932 O O . GLN A 1 111 ? 3.997 9.548 -14.751 1.00 0.00 111 GLN A O 18
ATOM 31946 N N . LYS A 1 112 ? 5.424 7.920 -14.144 1.00 0.00 112 LYS A N 18
ATOM 31947 C CA . LYS A 1 112 ? 6.569 8.518 -14.822 1.00 0.00 112 LYS A CA 18
ATOM 31948 C C . LYS A 1 112 ? 6.696 7.988 -16.246 1.00 0.00 112 LYS A C 18
ATOM 31949 O O . LYS A 1 112 ? 7.794 7.672 -16.705 1.00 0.00 112 LYS A O 18
ATOM 31968 N N . ASP A 1 113 ? 5.568 7.894 -16.940 1.00 0.00 113 ASP A N 18
ATOM 31969 C CA . ASP A 1 113 ? 5.553 7.405 -18.313 1.00 0.00 113 ASP A CA 18
ATOM 31970 C C . ASP A 1 113 ? 4.624 8.248 -19.181 1.00 0.00 113 ASP A C 18
ATOM 31971 O O . ASP A 1 113 ? 3.476 8.500 -18.817 1.00 0.00 113 ASP A O 18
ATOM 31980 N N . SER A 1 114 ? 5.130 8.683 -20.332 1.00 0.00 114 SER A N 18
ATOM 31981 C CA . SER A 1 114 ? 4.348 9.503 -21.250 1.00 0.00 114 SER A CA 18
ATOM 31982 C C . SER A 1 114 ? 3.593 8.630 -22.249 1.00 0.00 114 SER A C 18
ATOM 31983 O O . SER A 1 114 ? 3.520 8.947 -23.435 1.00 0.00 114 SER A O 18
ATOM 31991 N N . GLY A 1 115 ? 3.032 7.529 -21.756 1.00 0.00 115 GLY A N 18
ATOM 31992 C CA . GLY A 1 115 ? 2.290 6.627 -22.618 1.00 0.00 115 GLY A CA 18
ATOM 31993 C C . GLY A 1 115 ? 3.074 5.375 -22.958 1.00 0.00 115 GLY A C 18
ATOM 31994 O O . GLY A 1 115 ? 4.204 5.436 -23.440 1.00 0.00 115 GLY A O 18
ATOM 31998 N N . PRO A 1 116 ? 2.468 4.205 -22.703 1.00 0.00 116 PRO A N 18
ATOM 31999 C CA . PRO A 1 116 ? 3.099 2.911 -22.976 1.00 0.00 116 PRO A CA 18
ATOM 32000 C C . PRO A 1 116 ? 3.225 2.632 -24.470 1.00 0.00 116 PRO A C 18
ATOM 32001 O O . PRO A 1 116 ? 4.302 2.287 -24.958 1.00 0.00 116 PRO A O 18
ATOM 32012 N N . SER A 1 117 ? 2.119 2.782 -25.191 1.00 0.00 117 SER A N 18
ATOM 32013 C CA . SER A 1 117 ? 2.105 2.542 -26.630 1.00 0.00 117 SER A CA 18
ATOM 32014 C C . SER A 1 117 ? 2.530 1.112 -26.946 1.00 0.00 117 SER A C 18
ATOM 32015 O O . SER A 1 117 ? 3.365 0.879 -27.819 1.00 0.00 117 SER A O 18
ATOM 32023 N N . SER A 1 118 ? 1.947 0.156 -26.228 1.00 0.00 118 SER A N 18
ATOM 32024 C CA . SER A 1 118 ? 2.267 -1.252 -26.429 1.00 0.00 118 SER A CA 18
ATOM 32025 C C . SER A 1 118 ? 1.016 -2.117 -26.301 1.00 0.00 118 SER A C 18
ATOM 32026 O O . SER A 1 118 ? -0.079 -1.611 -26.057 1.00 0.00 118 SER A O 18
ATOM 32034 N N . GLY A 1 119 ? 1.189 -3.425 -26.467 1.00 0.00 119 GLY A N 18
ATOM 32035 C CA . GLY A 1 119 ? 0.067 -4.340 -26.368 1.00 0.00 119 GLY A CA 18
ATOM 32036 C C . GLY A 1 119 ? 0.430 -5.626 -25.653 1.00 0.00 119 GLY A C 18
ATOM 32037 O O . GLY A 1 119 ? 1.601 -5.999 -25.590 1.00 0.00 119 GLY A O 18
ATOM 32041 N N . GLY A 1 1 ? -13.645 28.063 -31.030 1.00 0.00 1 GLY A N 19
ATOM 32042 C CA . GLY A 1 1 ? -12.258 27.697 -31.257 1.00 0.00 1 GLY A CA 19
ATOM 32043 C C . GLY A 1 1 ? -12.118 26.344 -31.927 1.00 0.00 1 GLY A C 19
ATOM 32044 O O . GLY A 1 1 ? -11.964 26.261 -33.145 1.00 0.00 1 GLY A O 19
ATOM 32048 N N . SER A 1 2 ? -12.171 25.281 -31.130 1.00 0.00 2 SER A N 19
ATOM 32049 C CA . SER A 1 2 ? -12.043 23.927 -31.652 1.00 0.00 2 SER A CA 19
ATOM 32050 C C . SER A 1 2 ? -11.060 23.885 -32.819 1.00 0.00 2 SER A C 19
ATOM 32051 O O . SER A 1 2 ? -11.361 23.336 -33.879 1.00 0.00 2 SER A O 19
ATOM 32059 N N . SER A 1 3 ? -9.883 24.468 -32.614 1.00 0.00 3 SER A N 19
ATOM 32060 C CA . SER A 1 3 ? -8.856 24.502 -33.649 1.00 0.00 3 SER A CA 19
ATOM 32061 C C . SER A 1 3 ? -7.913 23.311 -33.517 1.00 0.00 3 SER A C 19
ATOM 32062 O O . SER A 1 3 ? -7.299 23.104 -32.471 1.00 0.00 3 SER A O 19
ATOM 32070 N N . GLY A 1 4 ? -7.803 22.528 -34.586 1.00 0.00 4 GLY A N 19
ATOM 32071 C CA . GLY A 1 4 ? -6.933 21.367 -34.570 1.00 0.00 4 GLY A CA 19
ATOM 32072 C C . GLY A 1 4 ? -7.428 20.285 -33.631 1.00 0.00 4 GLY A C 19
ATOM 32073 O O . GLY A 1 4 ? -7.132 20.307 -32.436 1.00 0.00 4 GLY A O 19
ATOM 32077 N N . SER A 1 5 ? -8.186 19.335 -34.171 1.00 0.00 5 SER A N 19
ATOM 32078 C CA . SER A 1 5 ? -8.728 18.243 -33.372 1.00 0.00 5 SER A CA 19
ATOM 32079 C C . SER A 1 5 ? -8.047 16.923 -33.721 1.00 0.00 5 SER A C 19
ATOM 32080 O O . SER A 1 5 ? -7.920 16.570 -34.894 1.00 0.00 5 SER A O 19
ATOM 32088 N N . SER A 1 6 ? -7.610 16.199 -32.696 1.00 0.00 6 SER A N 19
ATOM 32089 C CA . SER A 1 6 ? -6.938 14.921 -32.894 1.00 0.00 6 SER A CA 19
ATOM 32090 C C . SER A 1 6 ? -7.921 13.860 -33.379 1.00 0.00 6 SER A C 19
ATOM 32091 O O . SER A 1 6 ? -7.636 13.115 -34.316 1.00 0.00 6 SER A O 19
ATOM 32099 N N . GLY A 1 7 ? -9.082 13.798 -32.732 1.00 0.00 7 GLY A N 19
ATOM 32100 C CA . GLY A 1 7 ? -10.089 12.825 -33.110 1.00 0.00 7 GLY A CA 19
ATOM 32101 C C . GLY A 1 7 ? -10.123 11.631 -32.176 1.00 0.00 7 GLY A C 19
ATOM 32102 O O . GLY A 1 7 ? -9.974 11.779 -30.964 1.00 0.00 7 GLY A O 19
ATOM 32106 N N . GLY A 1 8 ? -10.322 10.444 -32.741 1.00 0.00 8 GLY A N 19
ATOM 32107 C CA . GLY A 1 8 ? -10.373 9.239 -31.936 1.00 0.00 8 GLY A CA 19
ATOM 32108 C C . GLY A 1 8 ? -9.037 8.526 -31.873 1.00 0.00 8 GLY A C 19
ATOM 32109 O O . GLY A 1 8 ? -8.236 8.613 -32.803 1.00 0.00 8 GLY A O 19
ATOM 32113 N N . GLN A 1 9 ? -8.795 7.821 -30.774 1.00 0.00 9 GLN A N 19
ATOM 32114 C CA . GLN A 1 9 ? -7.545 7.092 -30.592 1.00 0.00 9 GLN A CA 19
ATOM 32115 C C . GLN A 1 9 ? -7.799 5.716 -29.985 1.00 0.00 9 GLN A C 19
ATOM 32116 O O . GLN A 1 9 ? -8.938 5.363 -29.676 1.00 0.00 9 GLN A O 19
ATOM 32130 N N . LEU A 1 10 ? -6.732 4.944 -29.817 1.00 0.00 10 LEU A N 19
ATOM 32131 C CA . LEU A 1 10 ? -6.839 3.605 -29.247 1.00 0.00 10 LEU A CA 19
ATOM 32132 C C . LEU A 1 10 ? -5.934 3.458 -28.028 1.00 0.00 10 LEU A C 19
ATOM 32133 O O . LEU A 1 10 ? -4.710 3.456 -28.149 1.00 0.00 10 LEU A O 19
ATOM 32149 N N . ALA A 1 11 ? -6.545 3.334 -26.855 1.00 0.00 11 ALA A N 19
ATOM 32150 C CA . ALA A 1 11 ? -5.794 3.182 -25.614 1.00 0.00 11 ALA A CA 19
ATOM 32151 C C . ALA A 1 11 ? -6.362 2.049 -24.765 1.00 0.00 11 ALA A C 19
ATOM 32152 O O . ALA A 1 11 ? -5.614 1.304 -24.133 1.00 0.00 11 ALA A O 19
ATOM 32159 N N . GLN A 1 12 ? -7.685 1.928 -24.755 1.00 0.00 12 GLN A N 19
ATOM 32160 C CA . GLN A 1 12 ? -8.351 0.887 -23.981 1.00 0.00 12 GLN A CA 19
ATOM 32161 C C . GLN A 1 12 ? -7.721 0.749 -22.599 1.00 0.00 12 GLN A C 19
ATOM 32162 O O . GLN A 1 12 ? -7.304 -0.340 -22.202 1.00 0.00 12 GLN A O 19
ATOM 32176 N N . ASP A 1 13 ? -7.651 1.858 -21.872 1.00 0.00 13 ASP A N 19
ATOM 32177 C CA . ASP A 1 13 ? -7.072 1.861 -20.534 1.00 0.00 13 ASP A CA 19
ATOM 32178 C C . ASP A 1 13 ? -8.134 2.163 -19.482 1.00 0.00 13 ASP A C 19
ATOM 32179 O O . ASP A 1 13 ? -8.450 3.323 -19.219 1.00 0.00 13 ASP A O 19
ATOM 32188 N N . GLY A 1 14 ? -8.685 1.110 -18.884 1.00 0.00 14 GLY A N 19
ATOM 32189 C CA . GLY A 1 14 ? -9.707 1.284 -17.869 1.00 0.00 14 GLY A CA 19
ATOM 32190 C C . GLY A 1 14 ? -9.124 1.412 -16.475 1.00 0.00 14 GLY A C 19
ATOM 32191 O O . GLY A 1 14 ? -9.623 0.803 -15.528 1.00 0.00 14 GLY A O 19
ATOM 32195 N N . VAL A 1 15 ? -8.065 2.203 -16.349 1.00 0.00 15 VAL A N 19
ATOM 32196 C CA . VAL A 1 15 ? -7.413 2.409 -15.061 1.00 0.00 15 VAL A CA 19
ATOM 32197 C C . VAL A 1 15 ? -7.034 3.872 -14.863 1.00 0.00 15 VAL A C 19
ATOM 32198 O O . VAL A 1 15 ? -6.543 4.541 -15.773 1.00 0.00 15 VAL A O 19
ATOM 32211 N N . PRO A 1 16 ? -7.268 4.383 -13.646 1.00 0.00 16 PRO A N 19
ATOM 32212 C CA . PRO A 1 16 ? -6.958 5.773 -13.299 1.00 0.00 16 PRO A CA 19
ATOM 32213 C C . PRO A 1 16 ? -5.456 6.033 -13.228 1.00 0.00 16 PRO A C 19
ATOM 32214 O O . PRO A 1 16 ? -4.651 5.123 -13.422 1.00 0.00 16 PRO A O 19
ATOM 32225 N N . GLU A 1 17 ? -5.088 7.279 -12.949 1.00 0.00 17 GLU A N 19
ATOM 32226 C CA . GLU A 1 17 ? -3.683 7.657 -12.853 1.00 0.00 17 GLU A CA 19
ATOM 32227 C C . GLU A 1 17 ? -3.165 7.470 -11.430 1.00 0.00 17 GLU A C 19
ATOM 32228 O O . GLU A 1 17 ? -2.040 7.014 -11.222 1.00 0.00 17 GLU A O 19
ATOM 32240 N N . TRP A 1 18 ? -3.993 7.825 -10.454 1.00 0.00 18 TRP A N 19
ATOM 32241 C CA . TRP A 1 18 ? -3.619 7.697 -9.050 1.00 0.00 18 TRP A CA 19
ATOM 32242 C C . TRP A 1 18 ? -3.246 6.257 -8.715 1.00 0.00 18 TRP A C 19
ATOM 32243 O O . TRP A 1 18 ? -2.681 5.982 -7.656 1.00 0.00 18 TRP A O 19
ATOM 32264 N N . PHE A 1 19 ? -3.564 5.341 -9.624 1.00 0.00 19 PHE A N 19
ATOM 32265 C CA . PHE A 1 19 ? -3.263 3.929 -9.424 1.00 0.00 19 PHE A CA 19
ATOM 32266 C C . PHE A 1 19 ? -1.935 3.558 -10.078 1.00 0.00 19 PHE A C 19
ATOM 32267 O O . PHE A 1 19 ? -1.903 3.042 -11.195 1.00 0.00 19 PHE A O 19
ATOM 32284 N N . HIS A 1 20 ? -0.840 3.825 -9.373 1.00 0.00 20 HIS A N 19
ATOM 32285 C CA . HIS A 1 20 ? 0.492 3.519 -9.884 1.00 0.00 20 HIS A CA 19
ATOM 32286 C C . HIS A 1 20 ? 0.843 2.054 -9.644 1.00 0.00 20 HIS A C 19
ATOM 32287 O O . HIS A 1 20 ? 1.965 1.731 -9.254 1.00 0.00 20 HIS A O 19
ATOM 32301 N N . GLY A 1 21 ? -0.124 1.173 -9.877 1.00 0.00 21 GLY A N 19
ATOM 32302 C CA . GLY A 1 21 ? 0.104 -0.247 -9.680 1.00 0.00 21 GLY A CA 19
ATOM 32303 C C . GLY A 1 21 ? 0.951 -0.534 -8.457 1.00 0.00 21 GLY A C 19
ATOM 32304 O O . GLY A 1 21 ? 0.866 0.176 -7.454 1.00 0.00 21 GLY A O 19
ATOM 32308 N N . ALA A 1 22 ? 1.769 -1.578 -8.537 1.00 0.00 22 ALA A N 19
ATOM 32309 C CA . ALA A 1 22 ? 2.635 -1.957 -7.427 1.00 0.00 22 ALA A CA 19
ATOM 32310 C C . ALA A 1 22 ? 4.004 -1.295 -7.548 1.00 0.00 22 ALA A C 19
ATOM 32311 O O . ALA A 1 22 ? 4.885 -1.796 -8.248 1.00 0.00 22 ALA A O 19
ATOM 32318 N N . ILE A 1 23 ? 4.175 -0.169 -6.865 1.00 0.00 23 ILE A N 19
ATOM 32319 C CA . ILE A 1 23 ? 5.438 0.560 -6.897 1.00 0.00 23 ILE A CA 19
ATOM 32320 C C . ILE A 1 23 ? 6.216 0.367 -5.600 1.00 0.00 23 ILE A C 19
ATOM 32321 O O . ILE A 1 23 ? 5.696 -0.176 -4.627 1.00 0.00 23 ILE A O 19
ATOM 32337 N N . SER A 1 24 ? 7.468 0.816 -5.596 1.00 0.00 24 SER A N 19
ATOM 32338 C CA . SER A 1 24 ? 8.320 0.691 -4.420 1.00 0.00 24 SER A CA 19
ATOM 32339 C C . SER A 1 24 ? 8.308 1.978 -3.601 1.00 0.00 24 SER A C 19
ATOM 32340 O O . SER A 1 24 ? 8.286 3.077 -4.153 1.00 0.00 24 SER A O 19
ATOM 32348 N N . ARG A 1 25 ? 8.322 1.831 -2.280 1.00 0.00 25 ARG A N 19
ATOM 32349 C CA . ARG A 1 25 ? 8.312 2.981 -1.384 1.00 0.00 25 ARG A CA 19
ATOM 32350 C C . ARG A 1 25 ? 9.117 4.137 -1.971 1.00 0.00 25 ARG A C 19
ATOM 32351 O O . ARG A 1 25 ? 8.737 5.299 -1.841 1.00 0.00 25 ARG A O 19
ATOM 32372 N N . GLU A 1 26 ? 10.232 3.806 -2.617 1.00 0.00 26 GLU A N 19
ATOM 32373 C CA . GLU A 1 26 ? 11.090 4.817 -3.223 1.00 0.00 26 GLU A CA 19
ATOM 32374 C C . GLU A 1 26 ? 10.389 5.493 -4.398 1.00 0.00 26 GLU A C 19
ATOM 32375 O O . GLU A 1 26 ? 10.406 6.718 -4.523 1.00 0.00 26 GLU A O 19
ATOM 32387 N N . ASP A 1 27 ? 9.773 4.687 -5.255 1.00 0.00 27 ASP A N 19
ATOM 32388 C CA . ASP A 1 27 ? 9.064 5.206 -6.419 1.00 0.00 27 ASP A CA 19
ATOM 32389 C C . ASP A 1 27 ? 7.975 6.189 -6.000 1.00 0.00 27 ASP A C 19
ATOM 32390 O O . ASP A 1 27 ? 7.938 7.327 -6.467 1.00 0.00 27 ASP A O 19
ATOM 32399 N N . ALA A 1 28 ? 7.091 5.740 -5.116 1.00 0.00 28 ALA A N 19
ATOM 32400 C CA . ALA A 1 28 ? 6.001 6.579 -4.632 1.00 0.00 28 ALA A CA 19
ATOM 32401 C C . ALA A 1 28 ? 6.508 7.962 -4.235 1.00 0.00 28 ALA A C 19
ATOM 32402 O O . ALA A 1 28 ? 6.065 8.974 -4.779 1.00 0.00 28 ALA A O 19
ATOM 32409 N N . GLU A 1 29 ? 7.435 7.997 -3.285 1.00 0.00 29 GLU A N 19
ATOM 32410 C CA . GLU A 1 29 ? 8.000 9.257 -2.816 1.00 0.00 29 GLU A CA 19
ATOM 32411 C C . GLU A 1 29 ? 8.612 10.043 -3.972 1.00 0.00 29 GLU A C 19
ATOM 32412 O O . GLU A 1 29 ? 8.425 11.254 -4.081 1.00 0.00 29 GLU A O 19
ATOM 32424 N N . ASN A 1 30 ? 9.345 9.345 -4.833 1.00 0.00 30 ASN A N 19
ATOM 32425 C CA . ASN A 1 30 ? 9.986 9.976 -5.980 1.00 0.00 30 ASN A CA 19
ATOM 32426 C C . ASN A 1 30 ? 8.947 10.444 -6.994 1.00 0.00 30 ASN A C 19
ATOM 32427 O O . ASN A 1 30 ? 9.215 11.322 -7.815 1.00 0.00 30 ASN A O 19
ATOM 32438 N N . LEU A 1 31 ? 7.759 9.851 -6.931 1.00 0.00 31 LEU A N 19
ATOM 32439 C CA . LEU A 1 31 ? 6.678 10.208 -7.844 1.00 0.00 31 LEU A CA 19
ATOM 32440 C C . LEU A 1 31 ? 5.993 11.497 -7.401 1.00 0.00 31 LEU A C 19
ATOM 32441 O O . LEU A 1 31 ? 5.536 12.286 -8.229 1.00 0.00 31 LEU A O 19
ATOM 32457 N N . LEU A 1 32 ? 5.928 11.705 -6.090 1.00 0.00 32 LEU A N 19
ATOM 32458 C CA . LEU A 1 32 ? 5.302 12.901 -5.537 1.00 0.00 32 LEU A CA 19
ATOM 32459 C C . LEU A 1 32 ? 6.330 14.008 -5.329 1.00 0.00 32 LEU A C 19
ATOM 32460 O O . LEU A 1 32 ? 5.992 15.191 -5.343 1.00 0.00 32 LEU A O 19
ATOM 32476 N N . GLU A 1 33 ? 7.585 13.615 -5.138 1.00 0.00 33 GLU A N 19
ATOM 32477 C CA . GLU A 1 33 ? 8.662 14.576 -4.929 1.00 0.00 33 GLU A CA 19
ATOM 32478 C C . GLU A 1 33 ? 8.653 15.648 -6.015 1.00 0.00 33 GLU A C 19
ATOM 32479 O O . GLU A 1 33 ? 8.705 16.842 -5.722 1.00 0.00 33 GLU A O 19
ATOM 32491 N N . SER A 1 34 ? 8.587 15.212 -7.269 1.00 0.00 34 SER A N 19
ATOM 32492 C CA . SER A 1 34 ? 8.575 16.134 -8.399 1.00 0.00 34 SER A CA 19
ATOM 32493 C C . SER A 1 34 ? 7.153 16.590 -8.712 1.00 0.00 34 SER A C 19
ATOM 32494 O O . SER A 1 34 ? 6.864 17.033 -9.823 1.00 0.00 34 SER A O 19
ATOM 32502 N N . GLN A 1 35 ? 6.271 16.480 -7.724 1.00 0.00 35 GLN A N 19
ATOM 32503 C CA . GLN A 1 35 ? 4.880 16.881 -7.894 1.00 0.00 35 GLN A CA 19
ATOM 32504 C C . GLN A 1 35 ? 4.512 17.997 -6.922 1.00 0.00 35 GLN A C 19
ATOM 32505 O O . GLN A 1 35 ? 5.122 18.158 -5.865 1.00 0.00 35 GLN A O 19
ATOM 32519 N N . PRO A 1 36 ? 3.492 18.788 -7.287 1.00 0.00 36 PRO A N 19
ATOM 32520 C CA . PRO A 1 36 ? 3.020 19.903 -6.461 1.00 0.00 36 PRO A CA 19
ATOM 32521 C C . PRO A 1 36 ? 2.326 19.429 -5.189 1.00 0.00 36 PRO A C 19
ATOM 32522 O O . PRO A 1 36 ? 1.741 18.346 -5.155 1.00 0.00 36 PRO A O 19
ATOM 32533 N N . LEU A 1 37 ? 2.393 20.247 -4.145 1.00 0.00 37 LEU A N 19
ATOM 32534 C CA . LEU A 1 37 ? 1.770 19.912 -2.869 1.00 0.00 37 LEU A CA 19
ATOM 32535 C C . LEU A 1 37 ? 0.310 19.517 -3.064 1.00 0.00 37 LEU A C 19
ATOM 32536 O O . LEU A 1 37 ? -0.465 20.250 -3.678 1.00 0.00 37 LEU A O 19
ATOM 32552 N N . GLY A 1 38 ? -0.060 18.355 -2.533 1.00 0.00 38 GLY A N 19
ATOM 32553 C CA . GLY A 1 38 ? -1.427 17.885 -2.657 1.00 0.00 38 GLY A CA 19
ATOM 32554 C C . GLY A 1 38 ? -1.539 16.653 -3.533 1.00 0.00 38 GLY A C 19
ATOM 32555 O O . GLY A 1 38 ? -2.505 15.896 -3.433 1.00 0.00 38 GLY A O 19
ATOM 32559 N N . SER A 1 39 ? -0.549 16.451 -4.397 1.00 0.00 39 SER A N 19
ATOM 32560 C CA . SER A 1 39 ? -0.543 15.304 -5.298 1.00 0.00 39 SER A CA 19
ATOM 32561 C C . SER A 1 39 ? -0.624 13.998 -4.516 1.00 0.00 39 SER A C 19
ATOM 32562 O O . SER A 1 39 ? 0.284 13.659 -3.755 1.00 0.00 39 SER A O 19
ATOM 32570 N N . PHE A 1 40 ? -1.716 13.267 -4.708 1.00 0.00 40 PHE A N 19
ATOM 32571 C CA . PHE A 1 40 ? -1.917 11.996 -4.021 1.00 0.00 40 PHE A CA 19
ATOM 32572 C C . PHE A 1 40 ? -1.755 10.824 -4.983 1.00 0.00 40 PHE A C 19
ATOM 32573 O O . PHE A 1 40 ? -1.788 10.999 -6.202 1.00 0.00 40 PHE A O 19
ATOM 32590 N N . LEU A 1 41 ? -1.580 9.630 -4.428 1.00 0.00 41 LEU A N 19
ATOM 32591 C CA . LEU A 1 41 ? -1.412 8.428 -5.238 1.00 0.00 41 LEU A CA 19
ATOM 32592 C C . LEU A 1 41 ? -1.503 7.174 -4.375 1.00 0.00 41 LEU A C 19
ATOM 32593 O O . LEU A 1 41 ? -1.238 7.215 -3.172 1.00 0.00 41 LEU A O 19
ATOM 32609 N N . ILE A 1 42 ? -1.878 6.060 -4.995 1.00 0.00 42 ILE A N 19
ATOM 32610 C CA . ILE A 1 42 ? -2.001 4.793 -4.284 1.00 0.00 42 ILE A CA 19
ATOM 32611 C C . ILE A 1 42 ? -1.209 3.693 -4.982 1.00 0.00 42 ILE A C 19
ATOM 32612 O O . ILE A 1 42 ? -1.146 3.642 -6.210 1.00 0.00 42 ILE A O 19
ATOM 32628 N N . ARG A 1 43 ? -0.606 2.812 -4.189 1.00 0.00 43 ARG A N 19
ATOM 32629 C CA . ARG A 1 43 ? 0.180 1.711 -4.729 1.00 0.00 43 ARG A CA 19
ATOM 32630 C C . ARG A 1 43 ? -0.110 0.415 -3.979 1.00 0.00 43 ARG A C 19
ATOM 32631 O O . ARG A 1 43 ? -0.258 0.412 -2.756 1.00 0.00 43 ARG A O 19
ATOM 32652 N N . VAL A 1 44 ? -0.191 -0.686 -4.719 1.00 0.00 44 VAL A N 19
ATOM 32653 C CA . VAL A 1 44 ? -0.463 -1.989 -4.124 1.00 0.00 44 VAL A CA 19
ATOM 32654 C C . VAL A 1 44 ? 0.543 -2.313 -3.025 1.00 0.00 44 VAL A C 19
ATOM 32655 O O . VAL A 1 44 ? 1.753 -2.289 -3.250 1.00 0.00 44 VAL A O 19
ATOM 32668 N N . SER A 1 45 ? 0.034 -2.615 -1.835 1.00 0.00 45 SER A N 19
ATOM 32669 C CA . SER A 1 45 ? 0.888 -2.940 -0.698 1.00 0.00 45 SER A CA 19
ATOM 32670 C C . SER A 1 45 ? 1.310 -4.406 -0.738 1.00 0.00 45 SER A C 19
ATOM 32671 O O . SER A 1 45 ? 0.751 -5.205 -1.489 1.00 0.00 45 SER A O 19
ATOM 32679 N N . HIS A 1 46 ? 2.304 -4.751 0.075 1.00 0.00 46 HIS A N 19
ATOM 32680 C CA . HIS A 1 46 ? 2.803 -6.120 0.135 1.00 0.00 46 HIS A CA 19
ATOM 32681 C C . HIS A 1 46 ? 2.815 -6.632 1.571 1.00 0.00 46 HIS A C 19
ATOM 32682 O O . HIS A 1 46 ? 2.641 -7.826 1.817 1.00 0.00 46 HIS A O 19
ATOM 32696 N N . SER A 1 47 ? 3.022 -5.722 2.518 1.00 0.00 47 SER A N 19
ATOM 32697 C CA . SER A 1 47 ? 3.062 -6.082 3.930 1.00 0.00 47 SER A CA 19
ATOM 32698 C C . SER A 1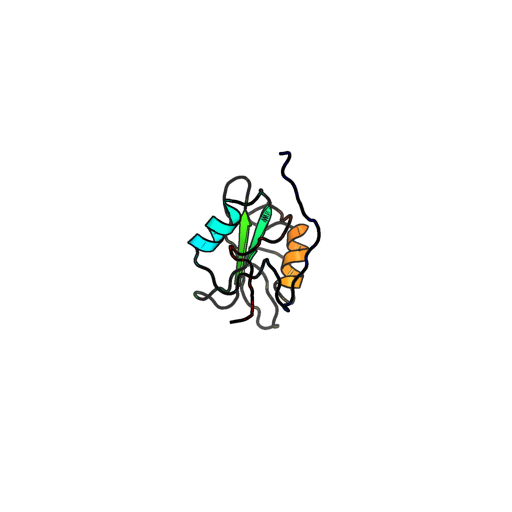 47 ? 1.713 -6.629 4.389 1.00 0.00 47 SER A C 19
ATOM 32699 O O . SER A 1 47 ? 1.610 -7.778 4.818 1.00 0.00 47 SER A O 19
ATOM 32707 N N . HIS A 1 48 ? 0.682 -5.795 4.297 1.00 0.00 48 HIS A N 19
ATOM 32708 C CA . HIS A 1 48 ? -0.662 -6.193 4.701 1.00 0.00 48 HIS A CA 19
ATOM 32709 C C . HIS A 1 48 ? -1.554 -6.410 3.484 1.00 0.00 48 HIS A C 19
ATOM 32710 O O . HIS A 1 48 ? -1.275 -5.901 2.399 1.00 0.00 48 HIS A O 19
ATOM 32724 N N . VAL A 1 49 ? -2.630 -7.168 3.672 1.00 0.00 49 VAL A N 19
ATOM 32725 C CA . VAL A 1 49 ? -3.565 -7.451 2.589 1.00 0.00 49 VAL A CA 19
ATOM 32726 C C . VAL A 1 49 ? -4.485 -6.264 2.332 1.00 0.00 49 VAL A C 19
ATOM 32727 O O . VAL A 1 49 ? -5.410 -6.004 3.100 1.00 0.00 49 VAL A O 19
ATOM 32740 N N . GLY A 1 50 ? -4.224 -5.543 1.245 1.00 0.00 50 GLY A N 19
ATOM 32741 C CA . GLY A 1 50 ? -5.038 -4.391 0.905 1.00 0.00 50 GLY A CA 19
ATOM 32742 C C . GLY A 1 50 ? -4.300 -3.397 0.031 1.00 0.00 50 GLY A C 19
ATOM 32743 O O . GLY A 1 50 ? -3.775 -3.758 -1.023 1.00 0.00 50 GLY A O 19
ATOM 32747 N N . TYR A 1 51 ? -4.260 -2.143 0.467 1.00 0.00 51 TYR A N 19
ATOM 32748 C CA . TYR A 1 51 ? -3.584 -1.093 -0.286 1.00 0.00 51 TYR A CA 19
ATOM 32749 C C . TYR A 1 51 ? -3.028 -0.025 0.650 1.00 0.00 51 TYR A C 19
ATOM 32750 O O . TYR A 1 51 ? -3.102 -0.152 1.872 1.00 0.00 51 TYR A O 19
ATOM 32768 N N . THR A 1 52 ? -2.467 1.031 0.065 1.00 0.00 52 THR A N 19
ATOM 32769 C CA . THR A 1 52 ? -1.896 2.122 0.845 1.00 0.00 52 THR A CA 19
ATOM 32770 C C . THR A 1 52 ? -1.975 3.441 0.084 1.00 0.00 52 THR A C 19
ATOM 32771 O O . THR A 1 52 ? -1.579 3.523 -1.079 1.00 0.00 52 THR A O 19
ATOM 32782 N N . LEU A 1 53 ? -2.489 4.470 0.747 1.00 0.00 53 LEU A N 19
ATOM 32783 C CA . LEU A 1 53 ? -2.620 5.788 0.134 1.00 0.00 53 LEU A CA 19
ATOM 32784 C C . LEU A 1 53 ? -1.509 6.720 0.605 1.00 0.00 53 LEU A C 19
ATOM 32785 O O . LEU A 1 53 ? -1.074 6.653 1.754 1.00 0.00 53 LEU A O 19
ATOM 32801 N N . SER A 1 54 ? -1.057 7.592 -0.290 1.00 0.00 54 SER A N 19
ATOM 32802 C CA . SER A 1 54 ? 0.005 8.539 0.033 1.00 0.00 54 SER A CA 19
ATOM 32803 C C . SER A 1 54 ? -0.112 9.799 -0.820 1.00 0.00 54 SER A C 19
ATOM 32804 O O . SER A 1 54 ? -0.587 9.752 -1.954 1.00 0.00 54 SER A O 19
ATOM 32812 N N . TYR A 1 55 ? 0.325 10.923 -0.264 1.00 0.00 55 TYR A N 19
ATOM 32813 C CA . TYR A 1 55 ? 0.268 12.197 -0.971 1.00 0.00 55 TYR A CA 19
ATOM 32814 C C . TYR A 1 55 ? 1.245 13.200 -0.366 1.00 0.00 55 TYR A C 19
ATOM 32815 O O . TYR A 1 55 ? 1.567 13.134 0.821 1.00 0.00 55 TYR A O 19
ATOM 32833 N N . LYS A 1 56 ? 1.713 14.131 -1.190 1.00 0.00 56 LYS A N 19
ATOM 32834 C CA . LYS A 1 56 ? 2.652 15.152 -0.738 1.00 0.00 56 LYS A CA 19
ATOM 32835 C C . LYS A 1 56 ? 2.006 16.065 0.298 1.00 0.00 56 LYS A C 19
ATOM 32836 O O . LYS A 1 56 ? 0.920 16.601 0.077 1.00 0.00 56 LYS A O 19
ATOM 32855 N N . ALA A 1 57 ? 2.681 16.237 1.430 1.00 0.00 57 ALA A N 19
ATOM 32856 C CA . ALA A 1 57 ? 2.174 17.088 2.500 1.00 0.00 57 ALA A CA 19
ATOM 32857 C C . ALA A 1 57 ? 3.133 18.238 2.788 1.00 0.00 57 ALA A C 19
ATOM 32858 O O . ALA A 1 57 ? 4.350 18.064 2.761 1.00 0.00 57 ALA A O 19
ATOM 32865 N N . GLN A 1 58 ? 2.576 19.413 3.063 1.00 0.00 58 GLN A N 19
ATOM 32866 C CA . GLN A 1 58 ? 3.382 20.592 3.355 1.00 0.00 58 GLN A CA 19
ATOM 32867 C C . GLN A 1 58 ? 4.635 20.214 4.138 1.00 0.00 58 GLN A C 19
ATOM 32868 O O . GLN A 1 58 ? 5.712 20.763 3.909 1.00 0.00 58 GLN A O 19
ATOM 32882 N N . SER A 1 59 ? 4.485 19.273 5.066 1.00 0.00 59 SER A N 19
ATOM 32883 C CA . SER A 1 59 ? 5.602 18.825 5.887 1.00 0.00 59 SER A CA 19
ATOM 32884 C C . SER A 1 59 ? 6.460 17.812 5.133 1.00 0.00 59 SER A C 19
ATOM 32885 O O . SER A 1 59 ? 7.637 18.053 4.870 1.00 0.00 59 SER A O 19
ATOM 32893 N N . SER A 1 60 ? 5.858 16.677 4.790 1.00 0.00 60 SER A N 19
ATOM 32894 C CA . SER A 1 60 ? 6.566 15.626 4.069 1.00 0.00 60 SER A CA 19
ATOM 32895 C C . SER A 1 60 ? 5.603 14.529 3.625 1.00 0.00 60 SER A C 19
ATOM 32896 O O . SER A 1 60 ? 4.498 14.405 4.156 1.00 0.00 60 SER A O 19
ATOM 32904 N N . CYS A 1 61 ? 6.030 13.735 2.649 1.00 0.00 61 CYS A N 19
ATOM 32905 C CA . CYS A 1 61 ? 5.206 12.648 2.132 1.00 0.00 61 CYS A CA 19
ATOM 32906 C C . CYS A 1 61 ? 4.576 11.854 3.272 1.00 0.00 61 CYS A C 19
ATOM 32907 O O . CYS A 1 61 ? 5.206 11.623 4.303 1.00 0.00 61 CYS A O 19
ATOM 32915 N N . CYS A 1 62 ? 3.328 11.441 3.078 1.00 0.00 62 CYS A N 19
ATOM 32916 C CA . CYS A 1 62 ? 2.610 10.675 4.090 1.00 0.00 62 CYS A CA 19
ATOM 32917 C C . CYS A 1 62 ? 2.255 9.285 3.570 1.00 0.00 62 CYS A C 19
ATOM 32918 O O . CYS A 1 62 ? 2.189 9.095 2.357 1.00 0.00 62 CYS A O 19
ATOM 32926 N N . HIS A 1 63 ? 2.038 8.356 4.488 1.00 0.00 63 HIS A N 19
ATOM 32927 C CA . HIS A 1 63 ? 1.694 6.996 4.109 1.00 0.00 63 HIS A CA 19
ATOM 32928 C C . HIS A 1 63 ? 0.569 6.481 5.010 1.00 0.00 63 HIS A C 19
ATOM 32929 O O . HIS A 1 63 ? 0.663 6.480 6.238 1.00 0.00 63 HIS A O 19
ATOM 32943 N N . PHE A 1 64 ? -0.508 6.040 4.367 1.00 0.00 64 PHE A N 19
ATOM 32944 C CA . PHE A 1 64 ? -1.666 5.518 5.084 1.00 0.00 64 PHE A CA 19
ATOM 32945 C C . PHE A 1 64 ? -2.003 4.106 4.616 1.00 0.00 64 PHE A C 19
ATOM 32946 O O . PHE A 1 64 ? -2.162 3.858 3.421 1.00 0.00 64 PHE A O 19
ATOM 32963 N N . MET A 1 65 ? -2.113 3.184 5.567 1.00 0.00 65 MET A N 19
ATOM 32964 C CA . MET A 1 65 ? -2.433 1.796 5.253 1.00 0.00 65 MET A CA 19
ATOM 32965 C C . MET A 1 65 ? -3.940 1.603 5.123 1.00 0.00 65 MET A C 19
ATOM 32966 O O . MET A 1 65 ? -4.712 2.101 5.942 1.00 0.00 65 MET A O 19
ATOM 32980 N N . VAL A 1 66 ? -4.352 0.874 4.090 1.00 0.00 66 VAL A N 19
ATOM 32981 C CA . VAL A 1 66 ? -5.767 0.614 3.854 1.00 0.00 66 VAL A CA 19
ATOM 32982 C C . VAL A 1 66 ? -6.070 -0.879 3.928 1.00 0.00 66 VAL A C 19
ATOM 32983 O O . VAL A 1 66 ? -5.735 -1.637 3.018 1.00 0.00 66 VAL A O 19
ATOM 32996 N N . LYS A 1 67 ? -6.708 -1.295 5.017 1.00 0.00 67 LYS A N 19
ATOM 32997 C CA . LYS A 1 67 ? -7.059 -2.696 5.211 1.00 0.00 67 LYS A CA 19
ATOM 32998 C C . LYS A 1 67 ? -8.331 -3.049 4.446 1.00 0.00 67 LYS A C 19
ATOM 32999 O O . LYS A 1 67 ? -9.135 -2.173 4.122 1.00 0.00 67 LYS A O 19
ATOM 33018 N N . LEU A 1 68 ? -8.509 -4.334 4.163 1.00 0.00 68 LEU A N 19
ATOM 33019 C CA . LEU A 1 68 ? -9.685 -4.802 3.439 1.00 0.00 68 LEU A CA 19
ATOM 33020 C C . LEU A 1 68 ? -10.663 -5.500 4.380 1.00 0.00 68 LEU A C 19
ATOM 33021 O O . LEU A 1 68 ? -10.515 -6.685 4.678 1.00 0.00 68 LEU A O 19
ATOM 33037 N N . LEU A 1 69 ? -11.662 -4.757 4.842 1.00 0.00 69 LEU A N 19
ATOM 33038 C CA . LEU A 1 69 ? -12.667 -5.303 5.747 1.00 0.00 69 LEU A CA 19
ATOM 33039 C C . LEU A 1 69 ? -13.225 -6.619 5.211 1.00 0.00 69 LEU A C 19
ATOM 33040 O O . LEU A 1 69 ? -12.864 -7.058 4.119 1.00 0.00 69 LEU A O 19
ATOM 33056 N N . ASP A 1 70 ? -14.109 -7.238 5.984 1.00 0.00 70 ASP A N 19
ATOM 33057 C CA . ASP A 1 70 ? -14.721 -8.501 5.586 1.00 0.00 70 ASP A CA 19
ATOM 33058 C C . ASP A 1 70 ? -15.943 -8.259 4.707 1.00 0.00 70 ASP A C 19
ATOM 33059 O O . ASP A 1 70 ? -16.350 -9.131 3.938 1.00 0.00 70 ASP A O 19
ATOM 33068 N N . ASP A 1 71 ? -16.524 -7.070 4.824 1.00 0.00 71 ASP A N 19
ATOM 33069 C CA . ASP A 1 71 ? -17.701 -6.714 4.040 1.00 0.00 71 ASP A CA 19
ATOM 33070 C C . ASP A 1 71 ? -17.311 -6.354 2.610 1.00 0.00 71 ASP A C 19
ATOM 33071 O O . ASP A 1 71 ? -18.156 -5.963 1.805 1.00 0.00 71 ASP A O 19
ATOM 33080 N N . GLY A 1 72 ? -16.025 -6.485 2.300 1.00 0.00 72 GLY A N 19
ATOM 33081 C CA . GLY A 1 72 ? -15.545 -6.170 0.967 1.00 0.00 72 GLY A CA 19
ATOM 33082 C C . GLY A 1 72 ? -15.264 -4.690 0.789 1.00 0.00 72 GLY A C 19
ATOM 33083 O O . GLY A 1 72 ? -15.079 -4.217 -0.332 1.00 0.00 72 GLY A O 19
ATOM 33087 N N . THR A 1 73 ? -15.234 -3.957 1.898 1.00 0.00 73 THR A N 19
ATOM 33088 C CA . THR A 1 73 ? -14.976 -2.523 1.858 1.00 0.00 73 THR A CA 19
ATOM 33089 C C . THR A 1 73 ? -13.572 -2.203 2.360 1.00 0.00 73 THR A C 19
ATOM 33090 O O . THR A 1 73 ? -12.868 -3.078 2.864 1.00 0.00 73 THR A O 19
ATOM 33101 N N . PHE A 1 74 ? -13.172 -0.943 2.221 1.00 0.00 74 PHE A N 19
ATOM 33102 C CA . PHE A 1 74 ? -11.852 -0.508 2.661 1.00 0.00 74 PHE A CA 19
ATOM 33103 C C . PHE A 1 74 ? -11.963 0.644 3.656 1.00 0.00 74 PHE A C 19
ATOM 33104 O O . PHE A 1 74 ? -12.665 1.624 3.412 1.00 0.00 74 PHE A O 19
ATOM 33121 N N . MET A 1 75 ? -11.265 0.516 4.780 1.00 0.00 75 MET A N 19
ATOM 33122 C CA . MET A 1 75 ? -11.284 1.545 5.813 1.00 0.00 75 MET A CA 19
ATOM 33123 C C . MET A 1 75 ? -9.891 1.756 6.396 1.00 0.00 75 MET A C 19
ATOM 33124 O O . MET A 1 75 ? -9.187 0.795 6.708 1.00 0.00 75 MET A O 19
ATOM 33138 N N . ILE A 1 76 ? -9.499 3.018 6.540 1.00 0.00 76 ILE A N 19
ATOM 33139 C CA . ILE A 1 76 ? -8.190 3.352 7.087 1.00 0.00 76 ILE A CA 19
ATOM 33140 C C . ILE A 1 76 ? -8.215 3.354 8.612 1.00 0.00 76 ILE A C 19
ATOM 33141 O O . ILE A 1 76 ? -9.159 3.832 9.241 1.00 0.00 76 ILE A O 19
ATOM 33157 N N . PRO A 1 77 ? -7.153 2.807 9.222 1.00 0.00 77 PRO A N 19
ATOM 33158 C CA . PRO A 1 77 ? -7.028 2.735 10.680 1.00 0.00 77 PRO A CA 19
ATOM 33159 C C . PRO A 1 77 ? -6.808 4.106 11.312 1.00 0.00 77 PRO A C 19
ATOM 33160 O O . PRO A 1 77 ? -5.680 4.480 11.630 1.00 0.00 77 PRO A O 19
ATOM 33171 N N . GLY A 1 78 ? -7.895 4.850 11.492 1.00 0.00 78 GLY A N 19
ATOM 33172 C CA . GLY A 1 78 ? -7.799 6.172 12.085 1.00 0.00 78 GLY A CA 19
ATOM 33173 C C . GLY A 1 78 ? -8.961 7.066 11.700 1.00 0.00 78 GLY A C 19
ATOM 33174 O O . GLY A 1 78 ? -9.193 8.096 12.330 1.00 0.00 78 GLY A O 19
ATOM 33178 N N . GLU A 1 79 ? -9.690 6.671 10.662 1.00 0.00 79 GLU A N 19
ATOM 33179 C CA . GLU A 1 79 ? -10.832 7.447 10.192 1.00 0.00 79 GLU A CA 19
ATOM 33180 C C . GLU A 1 79 ? -12.130 6.929 10.804 1.00 0.00 79 GLU A C 19
ATOM 33181 O O . GLU A 1 79 ? -12.205 5.787 11.259 1.00 0.00 79 GLU A O 19
ATOM 33193 N N . LYS A 1 80 ? -13.153 7.778 10.815 1.00 0.00 80 LYS A N 19
ATOM 33194 C CA . LYS A 1 80 ? -14.450 7.409 11.371 1.00 0.00 80 LYS A CA 19
ATOM 33195 C C . LYS A 1 80 ? -15.427 7.028 10.264 1.00 0.00 80 LYS A C 19
ATOM 33196 O O . LYS A 1 80 ? -16.641 7.022 10.470 1.00 0.00 80 LYS A O 19
ATOM 33215 N N . VAL A 1 81 ? -14.890 6.709 9.090 1.00 0.00 81 VAL A N 19
ATOM 33216 C CA . VAL A 1 81 ? -15.717 6.325 7.952 1.00 0.00 81 VAL A CA 19
ATOM 33217 C C . VAL A 1 81 ? -14.955 5.401 7.008 1.00 0.00 81 VAL A C 19
ATOM 33218 O O . VAL A 1 81 ? -13.725 5.366 7.015 1.00 0.00 81 VAL A O 19
ATOM 33231 N N . ALA A 1 82 ? -15.695 4.653 6.196 1.00 0.00 82 ALA A N 19
ATOM 33232 C CA . ALA A 1 82 ? -15.090 3.729 5.245 1.00 0.00 82 ALA A CA 19
ATOM 33233 C C . ALA A 1 82 ? -15.585 3.999 3.827 1.00 0.00 82 ALA A C 19
ATOM 33234 O O . ALA A 1 82 ? -16.321 4.957 3.587 1.00 0.00 82 ALA A O 19
ATOM 33241 N N . HIS A 1 83 ? -15.176 3.149 2.891 1.00 0.00 83 HIS A N 19
ATOM 33242 C CA . HIS A 1 83 ? -15.578 3.296 1.496 1.00 0.00 83 HIS A CA 19
ATOM 33243 C C . HIS A 1 83 ? -15.603 1.943 0.793 1.00 0.00 83 HIS A C 19
ATOM 33244 O O . HIS A 1 83 ? -14.853 1.032 1.146 1.00 0.00 83 HIS A O 19
ATOM 33258 N N . THR A 1 84 ? -16.474 1.816 -0.205 1.00 0.00 84 THR A N 19
ATOM 33259 C CA . THR A 1 84 ? -16.598 0.574 -0.957 1.00 0.00 84 THR A CA 19
ATOM 33260 C C . THR A 1 84 ? -15.263 0.164 -1.567 1.00 0.00 84 THR A C 19
ATOM 33261 O O . THR A 1 84 ? -14.890 -1.009 -1.537 1.00 0.00 84 THR A O 19
ATOM 33272 N N . SER A 1 85 ? -14.548 1.138 -2.122 1.00 0.00 85 SER A N 19
ATOM 33273 C CA . SER A 1 85 ? -13.255 0.878 -2.744 1.00 0.00 85 SER A CA 19
ATOM 33274 C C . SER A 1 85 ? -12.401 2.142 -2.773 1.00 0.00 85 SER A C 19
ATOM 33275 O O . SER A 1 85 ? -12.868 3.228 -2.426 1.00 0.00 85 SER A O 19
ATOM 33283 N N . LEU A 1 86 ? -11.150 1.993 -3.189 1.00 0.00 86 LEU A N 19
ATOM 33284 C CA . LEU A 1 86 ? -10.228 3.122 -3.265 1.00 0.00 86 LEU A CA 19
ATOM 33285 C C . LEU A 1 86 ? -10.876 4.305 -3.980 1.00 0.00 86 LEU A C 19
ATOM 33286 O O . LEU A 1 86 ? -10.812 5.440 -3.506 1.00 0.00 86 LEU A O 19
ATOM 33302 N N . ASP A 1 87 ? -11.498 4.031 -5.121 1.00 0.00 87 ASP A N 19
ATOM 33303 C CA . ASP A 1 87 ? -12.160 5.072 -5.899 1.00 0.00 87 ASP A CA 19
ATOM 33304 C C . ASP A 1 87 ? -13.071 5.916 -5.015 1.00 0.00 87 ASP A C 19
ATOM 33305 O O . ASP A 1 87 ? -12.932 7.137 -4.947 1.00 0.00 87 ASP A O 19
ATOM 33314 N N . ALA A 1 88 ? -14.007 5.256 -4.338 1.00 0.00 88 ALA A N 19
ATOM 33315 C CA . ALA A 1 88 ? -14.942 5.946 -3.457 1.00 0.00 88 ALA A CA 19
ATOM 33316 C C . ALA A 1 88 ? -14.249 6.417 -2.183 1.00 0.00 88 ALA A C 19
ATOM 33317 O O . ALA A 1 88 ? -14.844 7.118 -1.363 1.00 0.00 88 ALA A O 19
ATOM 33324 N N . LEU A 1 89 ? -12.990 6.026 -2.021 1.00 0.00 89 LEU A N 19
ATOM 33325 C CA . LEU A 1 89 ? -12.216 6.408 -0.845 1.00 0.00 89 LEU A CA 19
ATOM 33326 C C . LEU A 1 89 ? -11.288 7.577 -1.159 1.00 0.00 89 LEU A C 19
ATOM 33327 O O . LEU A 1 89 ? -10.756 8.221 -0.254 1.00 0.00 89 LEU A O 19
ATOM 33343 N N . VAL A 1 90 ? -11.102 7.848 -2.447 1.00 0.00 90 VAL A N 19
ATOM 33344 C CA . VAL A 1 90 ? -10.241 8.942 -2.881 1.00 0.00 90 VAL A CA 19
ATOM 33345 C C . VAL A 1 90 ? -11.016 10.251 -2.964 1.00 0.00 90 VAL A C 19
ATOM 33346 O O . VAL A 1 90 ? -10.513 11.309 -2.585 1.00 0.00 90 VAL A O 19
ATOM 33359 N N . THR A 1 91 ? -12.247 10.173 -3.460 1.00 0.00 91 THR A N 19
ATOM 33360 C CA . THR A 1 91 ? -13.094 11.352 -3.593 1.00 0.00 91 THR A CA 19
ATOM 33361 C C . THR A 1 91 ? -13.442 11.937 -2.230 1.00 0.00 91 THR A C 19
ATOM 33362 O O . THR A 1 91 ? -13.485 13.155 -2.057 1.00 0.00 91 THR A O 19
ATOM 33373 N N . PHE A 1 92 ? -13.689 11.060 -1.261 1.00 0.00 92 PHE A N 19
ATOM 33374 C CA . PHE A 1 92 ? -14.034 11.490 0.088 1.00 0.00 92 PHE A CA 19
ATOM 33375 C C . PHE A 1 92 ? -12.818 12.075 0.800 1.00 0.00 92 PHE A C 19
ATOM 33376 O O . PHE A 1 92 ? -12.947 12.948 1.660 1.00 0.00 92 PHE A O 19
ATOM 33393 N N . HIS A 1 93 ? -11.635 11.590 0.436 1.00 0.00 93 HIS A N 19
ATOM 33394 C CA . HIS A 1 93 ? -10.394 12.065 1.039 1.00 0.00 93 HIS A CA 19
ATOM 33395 C C . HIS A 1 93 ? -10.057 13.471 0.551 1.00 0.00 93 HIS A C 19
ATOM 33396 O O . HIS A 1 93 ? -9.395 14.236 1.250 1.00 0.00 93 HIS A O 19
ATOM 33410 N N . GLN A 1 94 ? -10.518 13.802 -0.650 1.00 0.00 94 GLN A N 19
ATOM 33411 C CA . GLN A 1 94 ? -10.264 15.115 -1.231 1.00 0.00 94 GLN A CA 19
ATOM 33412 C C . GLN A 1 94 ? -10.977 16.207 -0.441 1.00 0.00 94 GLN A C 19
ATOM 33413 O O . GLN A 1 94 ? -10.627 17.382 -0.533 1.00 0.00 94 GLN A O 19
ATOM 33427 N N . GLN A 1 95 ? -11.979 15.809 0.337 1.00 0.00 95 GLN A N 19
ATOM 33428 C CA . GLN A 1 95 ? -12.742 16.755 1.142 1.00 0.00 95 GLN A CA 19
ATOM 33429 C C . GLN A 1 95 ? -12.471 16.548 2.629 1.00 0.00 95 GLN A C 19
ATOM 33430 O O . GLN A 1 95 ? -12.572 17.481 3.425 1.00 0.00 95 GLN A O 19
ATOM 33444 N N . LYS A 1 96 ? -12.124 15.319 2.996 1.00 0.00 96 LYS A N 19
ATOM 33445 C CA . LYS A 1 96 ? -11.836 14.988 4.386 1.00 0.00 96 LYS A CA 19
ATOM 33446 C C . LYS A 1 96 ? -10.433 14.406 4.527 1.00 0.00 96 LYS A C 19
ATOM 33447 O O . LYS A 1 96 ? -10.106 13.367 3.955 1.00 0.00 96 LYS A O 19
ATOM 33466 N N . PRO A 1 97 ? -9.584 15.090 5.309 1.00 0.00 97 PRO A N 19
ATOM 33467 C CA . PRO A 1 97 ? -8.203 14.659 5.545 1.00 0.00 97 PRO A CA 19
ATOM 33468 C C . PRO A 1 97 ? -8.128 13.397 6.400 1.00 0.00 97 PRO A C 19
ATOM 33469 O O . PRO A 1 97 ? -9.154 12.813 6.751 1.00 0.00 97 PRO A O 19
ATOM 33480 N N . ILE A 1 98 ? -6.910 12.984 6.731 1.00 0.00 98 ILE A N 19
ATOM 33481 C CA . ILE A 1 98 ? -6.702 11.793 7.545 1.00 0.00 98 ILE A CA 19
ATOM 33482 C C . ILE A 1 98 ? -6.552 12.154 9.019 1.00 0.00 98 ILE A C 19
ATOM 33483 O O . ILE A 1 98 ? -6.006 13.204 9.357 1.00 0.00 98 ILE A O 19
ATOM 33499 N N . GLU A 1 99 ? -7.037 11.276 9.891 1.00 0.00 99 GLU A N 19
ATOM 33500 C CA . GLU A 1 99 ? -6.954 11.503 11.329 1.00 0.00 99 GLU A CA 19
ATOM 33501 C C . GLU A 1 99 ? -5.609 12.115 11.707 1.00 0.00 99 GLU A C 19
ATOM 33502 O O . GLU A 1 99 ? -5.533 13.200 12.285 1.00 0.00 99 GLU A O 19
ATOM 33514 N N . PRO A 1 100 ? -4.521 11.405 11.373 1.00 0.00 100 PRO A N 19
ATOM 33515 C CA . PRO A 1 100 ? -3.159 11.859 11.667 1.00 0.00 100 PRO A CA 19
ATOM 33516 C C . PRO A 1 100 ? -2.753 13.061 10.822 1.00 0.00 100 PRO A C 19
ATOM 33517 O O . PRO A 1 100 ? -2.277 14.068 11.347 1.00 0.00 100 PRO A O 19
ATOM 33528 N N . ARG A 1 101 ? -2.945 12.949 9.512 1.00 0.00 101 ARG A N 19
ATOM 33529 C CA . ARG A 1 101 ? -2.597 14.028 8.595 1.00 0.00 101 ARG A CA 19
ATOM 33530 C C . ARG A 1 101 ? -3.825 14.864 8.248 1.00 0.00 101 ARG A C 19
ATOM 33531 O O . ARG A 1 101 ? -4.782 14.364 7.653 1.00 0.00 101 ARG A O 19
ATOM 33552 N N . ARG A 1 102 ? -3.794 16.138 8.624 1.00 0.00 102 ARG A N 19
ATOM 33553 C CA . ARG A 1 102 ? -4.905 17.043 8.355 1.00 0.00 102 ARG A CA 19
ATOM 33554 C C . ARG A 1 102 ? -4.784 17.653 6.962 1.00 0.00 102 ARG A C 19
ATOM 33555 O O . ARG A 1 102 ? -5.486 18.607 6.629 1.00 0.00 102 ARG A O 19
ATOM 33576 N N . GLU A 1 103 ? -3.888 17.095 6.153 1.00 0.00 103 GLU A N 19
ATOM 33577 C CA . GLU A 1 103 ? -3.675 17.587 4.797 1.00 0.00 103 GLU A CA 19
ATOM 33578 C C . GLU A 1 103 ? -4.702 16.995 3.836 1.00 0.00 103 GLU A C 19
ATOM 33579 O O . GLU A 1 103 ? -5.017 15.805 3.899 1.00 0.00 103 GLU A O 19
ATOM 33591 N N . LEU A 1 104 ? -5.225 17.834 2.947 1.00 0.00 104 LEU A N 19
ATOM 33592 C CA . LEU A 1 104 ? -6.217 17.396 1.972 1.00 0.00 104 LEU A CA 19
ATOM 33593 C C . LEU A 1 104 ? -5.569 17.123 0.620 1.00 0.00 104 LEU A C 19
ATOM 33594 O O . LEU A 1 104 ? -4.415 17.488 0.386 1.00 0.00 104 LEU A O 19
ATOM 33610 N N . LEU A 1 105 ? -6.317 16.481 -0.271 1.00 0.00 105 LEU A N 19
ATOM 33611 C CA . LEU A 1 105 ? -5.816 16.160 -1.603 1.00 0.00 105 LEU A CA 19
ATOM 33612 C C . LEU A 1 105 ? -6.236 17.224 -2.613 1.00 0.00 105 LEU A C 19
ATOM 33613 O O . LEU A 1 105 ? -7.126 18.032 -2.346 1.00 0.00 105 LEU A O 19
ATOM 33629 N N . THR A 1 106 ? -5.592 17.216 -3.776 1.00 0.00 106 THR A N 19
ATOM 33630 C CA . THR A 1 106 ? -5.899 18.178 -4.826 1.00 0.00 106 THR A CA 19
ATOM 33631 C C . THR A 1 106 ? -6.139 17.479 -6.160 1.00 0.00 106 THR A C 19
ATOM 33632 O O . THR A 1 106 ? -7.188 17.650 -6.780 1.00 0.00 106 THR A O 19
ATOM 33643 N N . GLN A 1 107 ? -5.160 16.691 -6.593 1.00 0.00 107 GLN A N 19
ATOM 33644 C CA . GLN A 1 107 ? -5.267 15.965 -7.854 1.00 0.00 107 GLN A CA 19
ATOM 33645 C C . GLN A 1 107 ? -4.441 14.683 -7.815 1.00 0.00 107 GLN A C 19
ATOM 33646 O O . GLN A 1 107 ? -3.439 14.582 -7.107 1.00 0.00 107 GLN A O 19
ATOM 33660 N N . PRO A 1 108 ? -4.870 13.679 -8.594 1.00 0.00 108 PRO A N 19
ATOM 33661 C CA . PRO A 1 108 ? -4.185 12.385 -8.667 1.00 0.00 108 PRO A CA 19
ATOM 33662 C C . PRO A 1 108 ? -2.835 12.483 -9.369 1.00 0.00 108 PRO A C 19
ATOM 33663 O O . PRO A 1 108 ? -2.679 13.234 -10.333 1.00 0.00 108 PRO A O 19
ATOM 33674 N N . CYS A 1 109 ? -1.863 11.721 -8.881 1.00 0.00 109 CYS A N 19
ATOM 33675 C CA . CYS A 1 109 ? -0.525 11.722 -9.462 1.00 0.00 109 CYS A CA 19
ATOM 33676 C C . CYS A 1 109 ? -0.482 10.875 -10.730 1.00 0.00 109 CYS A C 19
ATOM 33677 O O . CYS A 1 109 ? -1.370 10.056 -10.971 1.00 0.00 109 CYS A O 19
ATOM 33685 N N . ARG A 1 110 ? 0.555 11.077 -11.535 1.00 0.00 110 ARG A N 19
ATOM 33686 C CA . ARG A 1 110 ? 0.713 10.333 -12.779 1.00 0.00 110 ARG A CA 19
ATOM 33687 C C . ARG A 1 110 ? 1.983 9.489 -12.751 1.00 0.00 110 ARG A C 19
ATOM 33688 O O . ARG A 1 110 ? 3.041 9.957 -12.331 1.00 0.00 110 ARG A O 19
ATOM 33709 N N . GLN A 1 111 ? 1.870 8.243 -13.200 1.00 0.00 111 GLN A N 19
ATOM 33710 C CA . GLN A 1 111 ? 3.008 7.333 -13.224 1.00 0.00 111 GLN A CA 19
ATOM 33711 C C . GLN A 1 111 ? 4.114 7.869 -14.129 1.00 0.00 111 GLN A C 19
ATOM 33712 O O . GLN A 1 111 ? 3.847 8.378 -15.217 1.00 0.00 111 GLN A O 19
ATOM 33726 N N . LYS A 1 112 ? 5.355 7.750 -13.672 1.00 0.00 112 LYS A N 19
ATOM 33727 C CA . LYS A 1 112 ? 6.503 8.221 -14.439 1.00 0.00 112 LYS A CA 19
ATOM 33728 C C . LYS A 1 112 ? 6.299 7.970 -15.930 1.00 0.00 112 LYS A C 19
ATOM 33729 O O . LYS A 1 112 ? 6.434 6.842 -16.403 1.00 0.00 112 LYS A O 19
ATOM 33748 N N . ASP A 1 113 ? 5.975 9.029 -16.664 1.00 0.00 113 ASP A N 19
ATOM 33749 C CA . ASP A 1 113 ? 5.756 8.923 -18.102 1.00 0.00 113 ASP A CA 19
ATOM 33750 C C . ASP A 1 113 ? 5.616 10.306 -18.733 1.00 0.00 113 ASP A C 19
ATOM 33751 O O . ASP A 1 113 ? 4.892 11.161 -18.223 1.00 0.00 113 ASP A O 19
ATOM 33760 N N . SER A 1 114 ? 6.313 10.516 -19.844 1.00 0.00 114 SER A N 19
ATOM 33761 C CA . SER A 1 114 ? 6.270 11.797 -20.543 1.00 0.00 114 SER A CA 19
ATOM 33762 C C . SER A 1 114 ? 5.278 11.750 -21.700 1.00 0.00 114 SER A C 19
ATOM 33763 O O . SER A 1 114 ? 5.635 11.404 -22.826 1.00 0.00 114 SER A O 19
ATOM 33771 N N . GLY A 1 115 ? 4.028 12.103 -21.416 1.00 0.00 115 GLY A N 19
ATOM 33772 C CA . GLY A 1 115 ? 3.003 12.095 -22.441 1.00 0.00 115 GLY A CA 19
ATOM 33773 C C . GLY A 1 115 ? 3.120 13.275 -23.387 1.00 0.00 115 GLY A C 19
ATOM 33774 O O . GLY A 1 115 ? 3.325 14.415 -22.969 1.00 0.00 115 GLY A O 19
ATOM 33778 N N . PRO A 1 116 ? 2.988 13.005 -24.695 1.00 0.00 116 PRO A N 19
ATOM 33779 C CA . PRO A 1 116 ? 3.078 14.041 -25.728 1.00 0.00 116 PRO A CA 19
ATOM 33780 C C . PRO A 1 116 ? 1.885 14.989 -25.704 1.00 0.00 116 PRO A C 19
ATOM 33781 O O . PRO A 1 116 ? 0.735 14.559 -25.791 1.00 0.00 116 PRO A O 19
ATOM 33792 N N . SER A 1 117 ? 2.167 16.283 -25.585 1.00 0.00 117 SER A N 19
ATOM 33793 C CA . SER A 1 117 ? 1.115 17.294 -25.546 1.00 0.00 117 SER A CA 19
ATOM 33794 C C . SER A 1 117 ? 1.688 18.684 -25.806 1.00 0.00 117 SER A C 19
ATOM 33795 O O . SER A 1 117 ? 2.888 18.911 -25.652 1.00 0.00 117 SER A O 19
ATOM 33803 N N . SER A 1 118 ? 0.821 19.611 -26.201 1.00 0.00 118 SER A N 19
ATOM 33804 C CA . SER A 1 118 ? 1.239 20.977 -26.486 1.00 0.00 118 SER A CA 19
ATOM 33805 C C . SER A 1 118 ? 0.931 21.897 -25.308 1.00 0.00 118 SER A C 19
ATOM 33806 O O . SER A 1 118 ? -0.043 21.693 -24.585 1.00 0.00 118 SER A O 19
ATOM 33814 N N . GLY A 1 119 ? 1.771 22.911 -25.121 1.00 0.00 119 GLY A N 19
ATOM 33815 C CA . GLY A 1 119 ? 1.573 23.848 -24.030 1.00 0.00 119 GLY A CA 19
ATOM 33816 C C . GLY A 1 119 ? 1.149 25.220 -24.514 1.00 0.00 119 GLY A C 19
ATOM 33817 O O . GLY A 1 119 ? 0.207 25.346 -25.296 1.00 0.00 119 GLY A O 19
ATOM 33821 N N . GLY A 1 1 ? -2.164 12.145 -57.054 1.00 0.00 1 GLY A N 20
ATOM 33822 C CA . GLY A 1 1 ? -1.073 11.929 -56.121 1.00 0.00 1 GLY A CA 20
ATOM 33823 C C . GLY A 1 1 ? -1.131 12.871 -54.935 1.00 0.00 1 GLY A C 20
ATOM 33824 O O . GLY A 1 1 ? -1.556 14.019 -55.065 1.00 0.00 1 GLY A O 20
ATOM 33828 N N . SER A 1 2 ? -0.702 12.386 -53.775 1.00 0.00 2 SER A N 20
ATOM 33829 C CA . SER A 1 2 ? -0.711 13.191 -52.558 1.00 0.00 2 SER A CA 20
ATOM 33830 C C . SER A 1 2 ? 0.383 12.735 -51.598 1.00 0.00 2 SER A C 20
ATOM 33831 O O . SER A 1 2 ? 1.029 11.710 -51.816 1.00 0.00 2 SER A O 20
ATOM 33839 N N . SER A 1 3 ? 0.584 13.504 -50.532 1.00 0.00 3 SER A N 20
ATOM 33840 C CA . SER A 1 3 ? 1.602 13.184 -49.539 1.00 0.00 3 SER A CA 20
ATOM 33841 C C . SER A 1 3 ? 1.102 13.493 -48.131 1.00 0.00 3 SER A C 20
ATOM 33842 O O . SER A 1 3 ? 0.083 14.158 -47.953 1.00 0.00 3 SER A O 20
ATOM 33850 N N . GLY A 1 4 ? 1.830 13.004 -47.130 1.00 0.00 4 GLY A N 20
ATOM 33851 C CA . GLY A 1 4 ? 1.447 13.238 -45.750 1.00 0.00 4 GLY A CA 20
ATOM 33852 C C . GLY A 1 4 ? 1.828 12.087 -44.841 1.00 0.00 4 GLY A C 20
ATOM 33853 O O . GLY A 1 4 ? 2.713 11.296 -45.166 1.00 0.00 4 GLY A O 20
ATOM 33857 N N . SER A 1 5 ? 1.158 11.994 -43.696 1.00 0.00 5 SER A N 20
ATOM 33858 C CA . SER A 1 5 ? 1.436 10.935 -42.732 1.00 0.00 5 SER A CA 20
ATOM 33859 C C . SER A 1 5 ? 0.161 10.510 -42.010 1.00 0.00 5 SER A C 20
ATOM 33860 O O . SER A 1 5 ? -0.885 11.144 -42.151 1.00 0.00 5 SER A O 20
ATOM 33868 N N . SER A 1 6 ? 0.257 9.433 -41.236 1.00 0.00 6 SER A N 20
ATOM 33869 C CA . SER A 1 6 ? -0.888 8.920 -40.494 1.00 0.00 6 SER A CA 20
ATOM 33870 C C . SER A 1 6 ? -0.474 7.770 -39.582 1.00 0.00 6 SER A C 20
ATOM 33871 O O . SER A 1 6 ? -0.036 6.720 -40.050 1.00 0.00 6 SER A O 20
ATOM 33879 N N . GLY A 1 7 ? -0.616 7.976 -38.276 1.00 0.00 7 GLY A N 20
ATOM 33880 C CA . GLY A 1 7 ? -0.252 6.949 -37.319 1.00 0.00 7 GLY A CA 20
ATOM 33881 C C . GLY A 1 7 ? -0.798 7.228 -35.933 1.00 0.00 7 GLY A C 20
ATOM 33882 O O . GLY A 1 7 ? -1.115 8.370 -35.602 1.00 0.00 7 GLY A O 20
ATOM 33886 N N . GLY A 1 8 ? -0.909 6.182 -35.120 1.00 0.00 8 GLY A N 20
ATOM 33887 C CA . GLY A 1 8 ? -1.422 6.341 -33.772 1.00 0.00 8 GLY A CA 20
ATOM 33888 C C . GLY A 1 8 ? -2.846 5.842 -33.631 1.00 0.00 8 GLY A C 20
ATOM 33889 O O . GLY A 1 8 ? -3.754 6.343 -34.294 1.00 0.00 8 GLY A O 20
ATOM 33893 N N . GLN A 1 9 ? -3.041 4.851 -32.766 1.00 0.00 9 GLN A N 20
ATOM 33894 C CA . GLN A 1 9 ? -4.365 4.283 -32.543 1.00 0.00 9 GLN A CA 20
ATOM 33895 C C . GLN A 1 9 ? -4.736 4.331 -31.064 1.00 0.00 9 GLN A C 20
ATOM 33896 O O . GLN A 1 9 ? -3.864 4.383 -30.196 1.00 0.00 9 GLN A O 20
ATOM 33910 N N . LEU A 1 10 ? -6.035 4.312 -30.784 1.00 0.00 10 LEU A N 20
ATOM 33911 C CA . LEU A 1 10 ? -6.522 4.353 -29.410 1.00 0.00 10 LEU A CA 20
ATOM 33912 C C . LEU A 1 10 ? -6.844 2.951 -28.904 1.00 0.00 10 LEU A C 20
ATOM 33913 O O . LEU A 1 10 ? -7.295 2.094 -29.664 1.00 0.00 10 LEU A O 20
ATOM 33929 N N . ALA A 1 11 ? -6.611 2.725 -27.615 1.00 0.00 11 ALA A N 20
ATOM 33930 C CA . ALA A 1 11 ? -6.880 1.428 -27.007 1.00 0.00 11 ALA A CA 20
ATOM 33931 C C . ALA A 1 11 ? -7.769 1.573 -25.776 1.00 0.00 11 ALA A C 20
ATOM 33932 O O . ALA A 1 11 ? -8.192 2.677 -25.432 1.00 0.00 11 ALA A O 20
ATOM 33939 N N . GLN A 1 12 ? -8.048 0.452 -25.118 1.00 0.00 12 GLN A N 20
ATOM 33940 C CA . GLN A 1 12 ? -8.888 0.456 -23.925 1.00 0.00 12 GLN A CA 20
ATOM 33941 C C . GLN A 1 12 ? -8.037 0.459 -22.660 1.00 0.00 12 GLN A C 20
ATOM 33942 O O . GLN A 1 12 ? -7.005 -0.210 -22.593 1.00 0.00 12 GLN A O 20
ATOM 33956 N N . ASP A 1 13 ? -8.475 1.216 -21.660 1.00 0.00 13 ASP A N 20
ATOM 33957 C CA . ASP A 1 13 ? -7.754 1.304 -20.395 1.00 0.00 13 ASP A CA 20
ATOM 33958 C C . ASP A 1 13 ? -8.724 1.391 -19.222 1.00 0.00 13 ASP A C 20
ATOM 33959 O O . ASP A 1 13 ? -9.687 2.155 -19.253 1.00 0.00 13 ASP A O 20
ATOM 33968 N N . GLY A 1 14 ? -8.463 0.599 -18.185 1.00 0.00 14 GLY A N 20
ATOM 33969 C CA . GLY A 1 14 ? -9.323 0.600 -17.016 1.00 0.00 14 GLY A CA 20
ATOM 33970 C C . GLY A 1 14 ? -8.559 0.875 -15.736 1.00 0.00 14 GLY A C 20
ATOM 33971 O O . GLY A 1 14 ? -8.855 0.293 -14.691 1.00 0.00 14 GLY A O 20
ATOM 33975 N N . VAL A 1 15 ? -7.574 1.763 -15.814 1.00 0.00 15 VAL A N 20
ATOM 33976 C CA . VAL A 1 15 ? -6.765 2.114 -14.653 1.00 0.00 15 VAL A CA 20
ATOM 33977 C C . VAL A 1 15 ? -6.479 3.610 -14.614 1.00 0.00 15 VAL A C 20
ATOM 33978 O O . VAL A 1 15 ? -5.973 4.196 -15.570 1.00 0.00 15 VAL A O 20
ATOM 33991 N N . PRO A 1 16 ? -6.811 4.246 -13.480 1.00 0.00 16 PRO A N 20
ATOM 33992 C CA . PRO A 1 16 ? -6.597 5.684 -13.288 1.00 0.00 16 PRO A CA 20
ATOM 33993 C C . PRO A 1 16 ? -5.120 6.040 -13.170 1.00 0.00 16 PRO A C 20
ATOM 33994 O O . PRO A 1 16 ? -4.251 5.189 -13.355 1.00 0.00 16 PRO A O 20
ATOM 34005 N N . GLU A 1 17 ? -4.843 7.303 -12.862 1.00 0.00 17 GLU A N 20
ATOM 34006 C CA . GLU A 1 17 ? -3.468 7.771 -12.721 1.00 0.00 17 GLU A CA 20
ATOM 34007 C C . GLU A 1 17 ? -3.009 7.677 -11.269 1.00 0.00 17 GLU A C 20
ATOM 34008 O O . GLU A 1 17 ? -1.817 7.538 -10.992 1.00 0.00 17 GLU A O 20
ATOM 34020 N N . TRP A 1 18 ? -3.961 7.758 -10.347 1.00 0.00 18 TRP A N 20
ATOM 34021 C CA . TRP A 1 18 ? -3.654 7.682 -8.922 1.00 0.00 18 TRP A CA 20
ATOM 34022 C C . TRP A 1 18 ? -3.410 6.240 -8.493 1.00 0.00 18 TRP A C 20
ATOM 34023 O O . TRP A 1 18 ? -3.058 5.976 -7.344 1.00 0.00 18 TRP A O 20
ATOM 34044 N N . PHE A 1 19 ? -3.596 5.310 -9.425 1.00 0.00 19 PHE A N 20
ATOM 34045 C CA . PHE A 1 19 ? -3.395 3.894 -9.141 1.00 0.00 19 PHE A CA 20
ATOM 34046 C C . PHE A 1 19 ? -2.144 3.372 -9.840 1.00 0.00 19 PHE A C 20
ATOM 34047 O O . PHE A 1 19 ? -2.206 2.885 -10.969 1.00 0.00 19 PHE A O 20
ATOM 34064 N N . HIS A 1 20 ? -1.005 3.477 -9.159 1.00 0.00 20 HIS A N 20
ATOM 34065 C CA . HIS A 1 20 ? 0.262 3.015 -9.713 1.00 0.00 20 HIS A CA 20
ATOM 34066 C C . HIS A 1 20 ? 0.432 1.514 -9.503 1.00 0.00 20 HIS A C 20
ATOM 34067 O O . HIS A 1 20 ? 1.523 1.041 -9.188 1.00 0.00 20 HIS A O 20
ATOM 34081 N N . GLY A 1 21 ? -0.655 0.769 -9.679 1.00 0.00 21 GLY A N 20
ATOM 34082 C CA . GLY A 1 21 ? -0.604 -0.670 -9.504 1.00 0.00 21 GLY A CA 20
ATOM 34083 C C . GLY A 1 21 ? 0.250 -1.081 -8.321 1.00 0.00 21 GLY A C 20
ATOM 34084 O O . GLY A 1 21 ? -0.193 -1.014 -7.174 1.00 0.00 21 GLY A O 20
ATOM 34088 N N . ALA A 1 22 ? 1.478 -1.507 -8.599 1.00 0.00 22 ALA A N 20
ATOM 34089 C CA . ALA A 1 22 ? 2.396 -1.930 -7.549 1.00 0.00 22 ALA A CA 20
ATOM 34090 C C . ALA A 1 22 ? 3.767 -1.286 -7.726 1.00 0.00 22 ALA A C 20
ATOM 34091 O O . ALA A 1 22 ? 4.588 -1.758 -8.513 1.00 0.00 22 ALA A O 20
ATOM 34098 N N . ILE A 1 23 ? 4.006 -0.205 -6.992 1.00 0.00 23 ILE A N 20
ATOM 34099 C CA . ILE A 1 23 ? 5.279 0.503 -7.068 1.00 0.00 23 ILE A CA 20
ATOM 34100 C C . ILE A 1 23 ? 6.121 0.258 -5.821 1.00 0.00 23 ILE A C 20
ATOM 34101 O O . ILE A 1 23 ? 5.723 -0.491 -4.929 1.00 0.00 23 ILE A O 20
ATOM 34117 N N . SER A 1 24 ? 7.286 0.896 -5.765 1.00 0.00 24 SER A N 20
ATOM 34118 C CA . SER A 1 24 ? 8.185 0.746 -4.626 1.00 0.00 24 SER A CA 20
ATOM 34119 C C . SER A 1 24 ? 8.234 2.028 -3.800 1.00 0.00 24 SER A C 20
ATOM 34120 O O . SER A 1 24 ? 8.218 3.132 -4.346 1.00 0.00 24 SER A O 20
ATOM 34128 N N . ARG A 1 25 ? 8.294 1.873 -2.481 1.00 0.00 25 ARG A N 20
ATOM 34129 C CA . ARG A 1 25 ? 8.344 3.017 -1.579 1.00 0.00 25 ARG A CA 20
ATOM 34130 C C . ARG A 1 25 ? 9.159 4.154 -2.188 1.00 0.00 25 ARG A C 20
ATOM 34131 O O . ARG A 1 25 ? 8.854 5.328 -1.982 1.00 0.00 25 ARG A O 20
ATOM 34152 N N . GLU A 1 26 ? 10.199 3.796 -2.936 1.00 0.00 26 GLU A N 20
ATOM 34153 C CA . GLU A 1 26 ? 11.058 4.786 -3.572 1.00 0.00 26 GLU A CA 20
ATOM 34154 C C . GLU A 1 26 ? 10.326 5.490 -4.712 1.00 0.00 26 GLU A C 20
ATOM 34155 O O . GLU A 1 26 ? 10.354 6.716 -4.818 1.00 0.00 26 GLU A O 20
ATOM 34167 N N . ASP A 1 27 ? 9.674 4.705 -5.561 1.00 0.00 27 ASP A N 20
ATOM 34168 C CA . ASP A 1 27 ? 8.934 5.251 -6.693 1.00 0.00 27 ASP A CA 20
ATOM 34169 C C . ASP A 1 27 ? 7.854 6.220 -6.221 1.00 0.00 27 ASP A C 20
ATOM 34170 O O . ASP A 1 27 ? 7.771 7.352 -6.697 1.00 0.00 27 ASP A O 20
ATOM 34179 N N . ALA A 1 28 ? 7.031 5.767 -5.281 1.00 0.00 28 ALA A N 20
ATOM 34180 C CA . ALA A 1 28 ? 5.957 6.594 -4.744 1.00 0.00 28 ALA A CA 20
ATOM 34181 C C . ALA A 1 28 ? 6.485 7.950 -4.288 1.00 0.00 28 ALA A C 20
ATOM 34182 O O . ALA A 1 28 ? 6.016 8.993 -4.742 1.00 0.00 28 ALA A O 20
ATOM 34189 N N . GLU A 1 29 ? 7.461 7.927 -3.386 1.00 0.00 29 GLU A N 20
ATOM 34190 C CA . GLU A 1 29 ? 8.051 9.156 -2.868 1.00 0.00 29 GLU A CA 20
ATOM 34191 C C . GLU A 1 29 ? 8.589 10.022 -4.003 1.00 0.00 29 GLU A C 20
ATOM 34192 O O . GLU A 1 29 ? 8.418 11.241 -4.003 1.00 0.00 29 GLU A O 20
ATOM 34204 N N . ASN A 1 30 ? 9.240 9.383 -4.969 1.00 0.00 30 ASN A N 20
ATOM 34205 C CA . ASN A 1 30 ? 9.804 10.095 -6.111 1.00 0.00 30 ASN A CA 20
ATOM 34206 C C . ASN A 1 30 ? 8.701 10.596 -7.038 1.00 0.00 30 ASN A C 20
ATOM 34207 O O . ASN A 1 30 ? 8.884 11.573 -7.767 1.00 0.00 30 ASN A O 20
ATOM 34218 N N . LEU A 1 31 ? 7.558 9.921 -7.008 1.00 0.00 31 LEU A N 20
ATOM 34219 C CA . LEU A 1 31 ? 6.424 10.297 -7.845 1.00 0.00 31 LEU A CA 20
ATOM 34220 C C . LEU A 1 31 ? 5.753 11.561 -7.317 1.00 0.00 31 LEU A C 20
ATOM 34221 O O . LEU A 1 31 ? 5.161 12.327 -8.080 1.00 0.00 31 LEU A O 20
ATOM 34237 N N . LEU A 1 32 ? 5.850 11.774 -6.011 1.00 0.00 32 LEU A N 20
ATOM 34238 C CA . LEU A 1 32 ? 5.254 12.947 -5.380 1.00 0.00 32 LEU A CA 20
ATOM 34239 C C . LEU A 1 32 ? 6.290 14.050 -5.192 1.00 0.00 32 LEU A C 20
ATOM 34240 O O . LEU A 1 32 ? 5.961 15.236 -5.215 1.00 0.00 32 LEU A O 20
ATOM 34256 N N . GLU A 1 33 ? 7.545 13.651 -5.005 1.00 0.00 33 GLU A N 20
ATOM 34257 C CA . GLU A 1 33 ? 8.630 14.606 -4.814 1.00 0.00 33 GLU A CA 20
ATOM 34258 C C . GLU A 1 33 ? 8.619 15.667 -5.909 1.00 0.00 33 GLU A C 20
ATOM 34259 O O . GLU A 1 33 ? 8.712 16.863 -5.631 1.00 0.00 33 GLU A O 20
ATOM 34271 N N . SER A 1 34 ? 8.506 15.222 -7.157 1.00 0.00 34 SER A N 20
ATOM 34272 C CA . SER A 1 34 ? 8.488 16.132 -8.295 1.00 0.00 34 SER A CA 20
ATOM 34273 C C . SER A 1 34 ? 7.068 16.610 -8.586 1.00 0.00 34 SER A C 20
ATOM 34274 O O . SER A 1 34 ? 6.746 16.977 -9.715 1.00 0.00 34 SER A O 20
ATOM 34282 N N . GLN A 1 35 ? 6.226 16.601 -7.559 1.00 0.00 35 GLN A N 20
ATOM 34283 C CA . GLN A 1 35 ? 4.841 17.033 -7.704 1.00 0.00 35 GLN A CA 20
ATOM 34284 C C . GLN A 1 35 ? 4.505 18.133 -6.702 1.00 0.00 35 GLN A C 20
ATOM 34285 O O . GLN A 1 35 ? 5.116 18.245 -5.639 1.00 0.00 35 GLN A O 20
ATOM 34299 N N . PRO A 1 36 ? 3.512 18.965 -7.048 1.00 0.00 36 PRO A N 20
ATOM 34300 C CA . PRO A 1 36 ? 3.073 20.072 -6.192 1.00 0.00 36 PRO A CA 20
ATOM 34301 C C . PRO A 1 36 ? 2.359 19.585 -4.935 1.00 0.00 36 PRO A C 20
ATOM 34302 O O . PRO A 1 36 ? 1.715 18.535 -4.942 1.00 0.00 36 PRO A O 20
ATOM 34313 N N . LEU A 1 37 ? 2.479 20.353 -3.858 1.00 0.00 37 LEU A N 20
ATOM 34314 C CA . LEU A 1 37 ? 1.843 20.000 -2.593 1.00 0.00 37 LEU A CA 20
ATOM 34315 C C . LEU A 1 37 ? 0.378 19.631 -2.803 1.00 0.00 37 LEU A C 20
ATOM 34316 O O . LEU A 1 37 ? -0.376 20.374 -3.430 1.00 0.00 37 LEU A O 20
ATOM 34332 N N . GLY A 1 38 ? -0.020 18.480 -2.270 1.00 0.00 38 GLY A N 20
ATOM 34333 C CA . GLY A 1 38 ? -1.395 18.035 -2.409 1.00 0.00 38 GLY A CA 20
ATOM 34334 C C . GLY A 1 38 ? -1.521 16.807 -3.288 1.00 0.00 38 GLY A C 20
ATOM 34335 O O . GLY A 1 38 ? -2.481 16.047 -3.171 1.00 0.00 38 GLY A O 20
ATOM 34339 N N . SER A 1 39 ? -0.549 16.615 -4.176 1.00 0.00 39 SER A N 20
ATOM 34340 C CA . SER A 1 39 ? -0.559 15.475 -5.084 1.00 0.00 39 SER A CA 20
ATOM 34341 C C . SER A 1 39 ? -0.674 14.165 -4.310 1.00 0.00 39 SER A C 20
ATOM 34342 O O . SER A 1 39 ? 0.197 13.823 -3.511 1.00 0.00 39 SER A O 20
ATOM 34350 N N . PHE A 1 40 ? -1.759 13.436 -4.553 1.00 0.00 40 PHE A N 20
ATOM 34351 C CA . PHE A 1 40 ? -1.991 12.163 -3.878 1.00 0.00 40 PHE A CA 20
ATOM 34352 C C . PHE A 1 40 ? -1.831 10.997 -4.848 1.00 0.00 40 PHE A C 20
ATOM 34353 O O . PHE A 1 40 ? -1.965 11.160 -6.062 1.00 0.00 40 PHE A O 20
ATOM 34370 N N . LEU A 1 41 ? -1.543 9.818 -4.305 1.00 0.00 41 LEU A N 20
ATOM 34371 C CA . LEU A 1 41 ? -1.363 8.623 -5.121 1.00 0.00 41 LEU A CA 20
ATOM 34372 C C . LEU A 1 41 ? -1.432 7.363 -4.265 1.00 0.00 41 LEU A C 20
ATOM 34373 O O . LEU A 1 41 ? -1.067 7.380 -3.089 1.00 0.00 41 LEU A O 20
ATOM 34389 N N . ILE A 1 42 ? -1.900 6.273 -4.862 1.00 0.00 42 ILE A N 20
ATOM 34390 C CA . ILE A 1 42 ? -2.014 5.004 -4.154 1.00 0.00 42 ILE A CA 20
ATOM 34391 C C . ILE A 1 42 ? -1.191 3.917 -4.837 1.00 0.00 42 ILE A C 20
ATOM 34392 O O . ILE A 1 42 ? -0.972 3.960 -6.049 1.00 0.00 42 ILE A O 20
ATOM 34408 N N . ARG A 1 43 ? -0.739 2.943 -4.055 1.00 0.00 43 ARG A N 20
ATOM 34409 C CA . ARG A 1 43 ? 0.059 1.845 -4.585 1.00 0.00 43 ARG A CA 20
ATOM 34410 C C . ARG A 1 43 ? -0.292 0.532 -3.890 1.00 0.00 43 ARG A C 20
ATOM 34411 O O . ARG A 1 43 ? -0.175 0.413 -2.669 1.00 0.00 43 ARG A O 20
ATOM 34432 N N . VAL A 1 44 ? -0.724 -0.449 -4.674 1.00 0.00 44 VAL A N 20
ATOM 34433 C CA . VAL A 1 44 ? -1.092 -1.753 -4.135 1.00 0.00 44 VAL A CA 20
ATOM 34434 C C . VAL A 1 44 ? -0.118 -2.193 -3.048 1.00 0.00 44 VAL A C 20
ATOM 34435 O O . VAL A 1 44 ? 1.094 -2.227 -3.262 1.00 0.00 44 VAL A O 20
ATOM 34448 N N . SER A 1 45 ? -0.656 -2.531 -1.880 1.00 0.00 45 SER A N 20
ATOM 34449 C CA . SER A 1 45 ? 0.166 -2.966 -0.757 1.00 0.00 45 SER A CA 20
ATOM 34450 C C . SER A 1 45 ? 0.548 -4.436 -0.900 1.00 0.00 45 SER A C 20
ATOM 34451 O O . SER A 1 45 ? -0.111 -5.194 -1.614 1.00 0.00 45 SER A O 20
ATOM 34459 N N . HIS A 1 46 ? 1.617 -4.832 -0.218 1.00 0.00 46 HIS A N 20
ATOM 34460 C CA . HIS A 1 46 ? 2.088 -6.212 -0.267 1.00 0.00 46 HIS A CA 20
ATOM 34461 C C . HIS A 1 46 ? 2.261 -6.779 1.139 1.00 0.00 46 HIS A C 20
ATOM 34462 O O . HIS A 1 46 ? 1.911 -7.929 1.402 1.00 0.00 46 HIS A O 20
ATOM 34476 N N . SER A 1 47 ? 2.804 -5.963 2.037 1.00 0.00 47 SER A N 20
ATOM 34477 C CA . SER A 1 47 ? 3.029 -6.385 3.414 1.00 0.00 47 SER A CA 20
ATOM 34478 C C . SER A 1 47 ? 1.722 -6.826 4.067 1.00 0.00 47 SER A C 20
ATOM 34479 O O . SER A 1 47 ? 1.639 -7.910 4.647 1.00 0.00 47 SER A O 20
ATOM 34487 N N . HIS A 1 48 ? 0.703 -5.980 3.968 1.00 0.00 48 HIS A N 20
ATOM 34488 C CA . HIS A 1 48 ? -0.602 -6.282 4.548 1.00 0.00 48 HIS A CA 20
ATOM 34489 C C . HIS A 1 48 ? -1.698 -6.207 3.489 1.00 0.00 48 HIS A C 20
ATOM 34490 O O . HIS A 1 48 ? -1.812 -5.215 2.768 1.00 0.00 48 HIS A O 20
ATOM 34504 N N . VAL A 1 49 ? -2.500 -7.262 3.399 1.00 0.00 49 VAL A N 20
ATOM 34505 C CA . VAL A 1 49 ? -3.587 -7.315 2.428 1.00 0.00 49 VAL A CA 20
ATOM 34506 C C . VAL A 1 49 ? -4.349 -5.996 2.383 1.00 0.00 49 VAL A C 20
ATOM 34507 O O . VAL A 1 49 ? -4.752 -5.464 3.417 1.00 0.00 49 VAL A O 20
ATOM 34520 N N . GLY A 1 50 ? -4.547 -5.473 1.176 1.00 0.00 50 GLY A N 20
ATOM 34521 C CA . GLY A 1 50 ? -5.261 -4.220 1.019 1.00 0.00 50 GLY A CA 20
ATOM 34522 C C . GLY A 1 50 ? -4.517 -3.235 0.138 1.00 0.00 50 GLY A C 20
ATOM 34523 O O . GLY A 1 50 ? -3.950 -3.614 -0.886 1.00 0.00 50 GLY A O 20
ATOM 34527 N N . TYR A 1 51 ? -4.520 -1.969 0.537 1.00 0.00 51 TYR A N 20
ATOM 34528 C CA . TYR A 1 51 ? -3.844 -0.925 -0.225 1.00 0.00 51 TYR A CA 20
ATOM 34529 C C . TYR A 1 51 ? -3.205 0.101 0.705 1.00 0.00 51 TYR A C 20
ATOM 34530 O O . TYR A 1 51 ? -3.435 0.091 1.914 1.00 0.00 51 TYR A O 20
ATOM 34548 N N . THR A 1 52 ? -2.400 0.990 0.130 1.00 0.00 52 THR A N 20
ATOM 34549 C CA . THR A 1 52 ? -1.725 2.025 0.905 1.00 0.00 52 THR A CA 20
ATOM 34550 C C . THR A 1 52 ? -1.862 3.388 0.238 1.00 0.00 52 THR A C 20
ATOM 34551 O O . THR A 1 52 ? -1.444 3.575 -0.906 1.00 0.00 52 THR A O 20
ATOM 34562 N N . LEU A 1 53 ? -2.448 4.338 0.958 1.00 0.00 53 LEU A N 20
ATOM 34563 C CA . LEU A 1 53 ? -2.638 5.686 0.435 1.00 0.00 53 LEU A CA 20
ATOM 34564 C C . LEU A 1 53 ? -1.497 6.603 0.863 1.00 0.00 53 LEU A C 20
ATOM 34565 O O . LEU A 1 53 ? -0.998 6.507 1.985 1.00 0.00 53 LEU A O 20
ATOM 34581 N N . SER A 1 54 ? -1.089 7.492 -0.036 1.00 0.00 54 SER A N 20
ATOM 34582 C CA . SER A 1 54 ? -0.005 8.425 0.247 1.00 0.00 54 SER A CA 20
ATOM 34583 C C . SER A 1 54 ? -0.130 9.681 -0.609 1.00 0.00 54 SER A C 20
ATOM 34584 O O . SER A 1 54 ? -0.705 9.649 -1.698 1.00 0.00 54 SER A O 20
ATOM 34592 N N . TYR A 1 55 ? 0.410 10.787 -0.109 1.00 0.00 55 TYR A N 20
ATOM 34593 C CA . TYR A 1 55 ? 0.357 12.055 -0.827 1.00 0.00 55 TYR A CA 20
ATOM 34594 C C . TYR A 1 55 ? 1.380 13.039 -0.269 1.00 0.00 55 TYR A C 20
ATOM 34595 O O . TYR A 1 55 ? 1.959 12.817 0.795 1.00 0.00 55 TYR A O 20
ATOM 34613 N N . LYS A 1 56 ? 1.599 14.131 -0.995 1.00 0.00 56 LYS A N 20
ATOM 34614 C CA . LYS A 1 56 ? 2.550 15.152 -0.574 1.00 0.00 56 LYS A CA 20
ATOM 34615 C C . LYS A 1 56 ? 1.922 16.093 0.448 1.00 0.00 56 LYS A C 20
ATOM 34616 O O . LYS A 1 56 ? 0.856 16.661 0.212 1.00 0.00 56 LYS A O 20
ATOM 34635 N N . ALA A 1 57 ? 2.590 16.254 1.586 1.00 0.00 57 ALA A N 20
ATOM 34636 C CA . ALA A 1 57 ? 2.098 17.128 2.644 1.00 0.00 57 ALA A CA 20
ATOM 34637 C C . ALA A 1 57 ? 3.111 18.221 2.968 1.00 0.00 57 ALA A C 20
ATOM 34638 O O . ALA A 1 57 ? 4.319 17.994 2.917 1.00 0.00 57 ALA A O 20
ATOM 34645 N N . GLN A 1 58 ? 2.611 19.407 3.301 1.00 0.00 58 GLN A N 20
ATOM 34646 C CA . GLN A 1 58 ? 3.473 20.534 3.631 1.00 0.00 58 GLN A CA 20
ATOM 34647 C C . GLN A 1 58 ? 4.739 20.062 4.341 1.00 0.00 58 GLN A C 20
ATOM 34648 O O . GLN A 1 58 ? 5.849 20.436 3.964 1.00 0.00 58 GLN A O 20
ATOM 34662 N N . SER A 1 59 ? 4.562 19.238 5.368 1.00 0.00 59 SER A N 20
ATOM 34663 C CA . SER A 1 59 ? 5.689 18.718 6.133 1.00 0.00 59 SER A CA 20
ATOM 34664 C C . SER A 1 59 ? 6.563 17.815 5.267 1.00 0.00 59 SER A C 20
ATOM 34665 O O . SER A 1 59 ? 7.715 18.137 4.980 1.00 0.00 59 SER A O 20
ATOM 34673 N N . SER A 1 60 ? 6.004 16.681 4.854 1.00 0.00 60 SER A N 20
ATOM 34674 C CA . SER A 1 60 ? 6.732 15.729 4.024 1.00 0.00 60 SER A CA 20
ATOM 34675 C C . SER A 1 60 ? 5.825 14.581 3.592 1.00 0.00 60 SER A C 20
ATOM 34676 O O . SER A 1 60 ? 4.722 14.416 4.116 1.00 0.00 60 SER A O 20
ATOM 34684 N N . CYS A 1 61 ? 6.297 13.790 2.635 1.00 0.00 61 CYS A N 20
ATOM 34685 C CA . CYS A 1 61 ? 5.528 12.657 2.130 1.00 0.00 61 CYS A CA 20
ATOM 34686 C C . CYS A 1 61 ? 5.004 11.802 3.279 1.00 0.00 61 CYS A C 20
ATOM 34687 O O . CYS A 1 61 ? 5.746 11.456 4.199 1.00 0.00 61 CYS A O 20
ATOM 34695 N N . CYS A 1 62 ? 3.720 11.467 3.220 1.00 0.00 62 CYS A N 20
ATOM 34696 C CA . CYS A 1 62 ? 3.094 10.654 4.258 1.00 0.00 62 CYS A CA 20
ATOM 34697 C C . CYS A 1 62 ? 2.584 9.337 3.682 1.00 0.00 62 CYS A C 20
ATOM 34698 O O . CYS A 1 62 ? 2.526 9.195 2.462 1.00 0.00 62 CYS A O 20
ATOM 34706 N N . HIS A 1 63 ? 2.231 8.412 4.563 1.00 0.00 63 HIS A N 20
ATOM 34707 C CA . HIS A 1 63 ? 1.733 7.117 4.129 1.00 0.00 63 HIS A CA 20
ATOM 34708 C C . HIS A 1 63 ? 0.605 6.665 5.059 1.00 0.00 63 HIS A C 20
ATOM 34709 O O . HIS A 1 63 ? 0.576 6.975 6.250 1.00 0.00 63 HIS A O 20
ATOM 34723 N N . PHE A 1 64 ? -0.330 5.916 4.484 1.00 0.00 64 PHE A N 20
ATOM 34724 C CA . PHE A 1 64 ? -1.472 5.407 5.235 1.00 0.00 64 PHE A CA 20
ATOM 34725 C C . PHE A 1 64 ? -1.854 4.008 4.761 1.00 0.00 64 PHE A C 20
ATOM 34726 O O . PHE A 1 64 ? -1.993 3.763 3.564 1.00 0.00 64 PHE A O 20
ATOM 34743 N N . MET A 1 65 ? -2.021 3.093 5.712 1.00 0.00 65 MET A N 20
ATOM 34744 C CA . MET A 1 65 ? -2.388 1.718 5.392 1.00 0.00 65 MET A CA 20
ATOM 34745 C C . MET A 1 65 ? -3.901 1.574 5.269 1.00 0.00 65 MET A C 20
ATOM 34746 O O . MET A 1 65 ? -4.655 2.157 6.046 1.00 0.00 65 MET A O 20
ATOM 34760 N N . VAL A 1 66 ? -4.338 0.793 4.285 1.00 0.00 66 VAL A N 20
ATOM 34761 C CA . VAL A 1 66 ? -5.761 0.571 4.061 1.00 0.00 66 VAL A CA 20
ATOM 34762 C C . VAL A 1 66 ? -6.095 -0.916 4.075 1.00 0.00 66 VAL A C 20
ATOM 34763 O O . VAL A 1 66 ? -5.763 -1.648 3.144 1.00 0.00 66 VAL A O 20
ATOM 34776 N N . LYS A 1 67 ? -6.757 -1.357 5.140 1.00 0.00 67 LYS A N 20
ATOM 34777 C CA . LYS A 1 67 ? -7.139 -2.757 5.278 1.00 0.00 67 LYS A CA 20
ATOM 34778 C C . LYS A 1 67 ? -8.365 -3.073 4.427 1.00 0.00 67 LYS A C 20
ATOM 34779 O O . LYS A 1 67 ? -8.985 -2.175 3.857 1.00 0.00 67 LYS A O 20
ATOM 34798 N N . LEU A 1 68 ? -8.710 -4.353 4.348 1.00 0.00 68 LEU A N 20
ATOM 34799 C CA . LEU A 1 68 ? -9.865 -4.788 3.568 1.00 0.00 68 LEU A CA 20
ATOM 34800 C C . LEU A 1 68 ? -10.933 -5.396 4.470 1.00 0.00 68 LEU A C 20
ATOM 34801 O O . LEU A 1 68 ? -10.820 -6.547 4.895 1.00 0.00 68 LEU A O 20
ATOM 34817 N N . LEU A 1 69 ? -11.972 -4.619 4.754 1.00 0.00 69 LEU A N 20
ATOM 34818 C CA . LEU A 1 69 ? -13.064 -5.083 5.604 1.00 0.00 69 LEU A CA 20
ATOM 34819 C C . LEU A 1 69 ? -13.600 -6.425 5.116 1.00 0.00 69 LEU A C 20
ATOM 34820 O O . LEU A 1 69 ? -13.075 -7.007 4.167 1.00 0.00 69 LEU A O 20
ATOM 34836 N N . ASP A 1 70 ? -14.651 -6.909 5.771 1.00 0.00 70 ASP A N 20
ATOM 34837 C CA . ASP A 1 70 ? -15.261 -8.181 5.403 1.00 0.00 70 ASP A CA 20
ATOM 34838 C C . ASP A 1 70 ? -16.366 -7.975 4.372 1.00 0.00 70 ASP A C 20
ATOM 34839 O O . ASP A 1 70 ? -16.689 -8.882 3.604 1.00 0.00 70 ASP A O 20
ATOM 34848 N N . ASP A 1 71 ? -16.941 -6.779 4.360 1.00 0.00 71 ASP A N 20
ATOM 34849 C CA . ASP A 1 71 ? -18.010 -6.454 3.422 1.00 0.00 71 ASP A CA 20
ATOM 34850 C C . ASP A 1 71 ? -17.441 -6.090 2.054 1.00 0.00 71 ASP A C 20
ATOM 34851 O O . ASP A 1 71 ? -18.158 -5.601 1.182 1.00 0.00 71 ASP A O 20
ATOM 34860 N N . GLY A 1 72 ? -16.146 -6.332 1.874 1.00 0.00 72 GLY A N 20
ATOM 34861 C CA . GLY A 1 72 ? -15.502 -6.022 0.611 1.00 0.00 72 GLY A CA 20
ATOM 34862 C C . GLY A 1 72 ? -15.184 -4.548 0.467 1.00 0.00 72 GLY A C 20
ATOM 34863 O O . GLY A 1 72 ? -14.938 -4.061 -0.636 1.00 0.00 72 GLY A O 20
ATOM 34867 N N . THR A 1 73 ? -15.189 -3.832 1.588 1.00 0.00 73 THR A N 20
ATOM 34868 C CA . THR A 1 73 ? -14.901 -2.402 1.583 1.00 0.00 73 THR A CA 20
ATOM 34869 C C . THR A 1 73 ? -13.496 -2.123 2.102 1.00 0.00 73 THR A C 20
ATOM 34870 O O . THR A 1 73 ? -12.749 -3.045 2.427 1.00 0.00 73 THR A O 20
ATOM 34881 N N . PHE A 1 74 ? -13.142 -0.844 2.179 1.00 0.00 74 PHE A N 20
ATOM 34882 C CA . PHE A 1 74 ? -11.825 -0.443 2.659 1.00 0.00 74 PHE A CA 20
ATOM 34883 C C . PHE A 1 74 ? -11.935 0.726 3.633 1.00 0.00 74 PHE A C 20
ATOM 34884 O O . PHE A 1 74 ? -12.468 1.783 3.293 1.00 0.00 74 PHE A O 20
ATOM 34901 N N . MET A 1 75 ? -11.427 0.529 4.845 1.00 0.00 75 MET A N 20
ATOM 34902 C CA . MET A 1 75 ? -11.466 1.568 5.868 1.00 0.00 75 MET A CA 20
ATOM 34903 C C . MET A 1 75 ? -10.099 1.739 6.522 1.00 0.00 75 MET A C 20
ATOM 34904 O O . MET A 1 75 ? -9.413 0.759 6.814 1.00 0.00 75 MET A O 20
ATOM 34918 N N . ILE A 1 76 ? -9.709 2.989 6.749 1.00 0.00 76 ILE A N 20
ATOM 34919 C CA . ILE A 1 76 ? -8.423 3.288 7.369 1.00 0.00 76 ILE A CA 20
ATOM 34920 C C . ILE A 1 76 ? -8.521 3.232 8.890 1.00 0.00 76 ILE A C 20
ATOM 34921 O O . ILE A 1 76 ? -9.486 3.704 9.492 1.00 0.00 76 ILE A O 20
ATOM 34937 N N . PRO A 1 77 ? -7.497 2.645 9.527 1.00 0.00 77 PRO A N 20
ATOM 34938 C CA . PRO A 1 77 ? -7.442 2.518 10.987 1.00 0.00 77 PRO A CA 20
ATOM 34939 C C . PRO A 1 77 ? -7.233 3.860 11.679 1.00 0.00 77 PRO A C 20
ATOM 34940 O O . PRO A 1 77 ? -6.112 4.211 12.046 1.00 0.00 77 PRO A O 20
ATOM 34951 N N . GLY A 1 78 ? -8.318 4.608 11.854 1.00 0.00 78 GLY A N 20
ATOM 34952 C CA . GLY A 1 78 ? -8.230 5.903 12.502 1.00 0.00 78 GLY A CA 20
ATOM 34953 C C . GLY A 1 78 ? -9.356 6.833 12.093 1.00 0.00 78 GLY A C 20
ATOM 34954 O O . GLY A 1 78 ? -9.715 7.745 12.837 1.00 0.00 78 GLY A O 20
ATOM 34958 N N . GLU A 1 79 ? -9.911 6.603 10.908 1.00 0.00 79 GLU A N 20
ATOM 34959 C CA . GLU A 1 79 ? -10.999 7.430 10.401 1.00 0.00 79 GLU A CA 20
ATOM 34960 C C . GLU A 1 79 ? -12.350 6.902 10.875 1.00 0.00 79 GLU A C 20
ATOM 34961 O O . GLU A 1 79 ? -12.480 5.731 11.239 1.00 0.00 79 GLU A O 20
ATOM 34973 N N . LYS A 1 80 ? -13.354 7.771 10.869 1.00 0.00 80 LYS A N 20
ATOM 34974 C CA . LYS A 1 80 ? -14.696 7.394 11.297 1.00 0.00 80 LYS A CA 20
ATOM 34975 C C . LYS A 1 80 ? -15.606 7.164 10.094 1.00 0.00 80 LYS A C 20
ATOM 34976 O O . LYS A 1 80 ? -16.820 7.353 10.176 1.00 0.00 80 LYS A O 20
ATOM 34995 N N . VAL A 1 81 ? -15.013 6.754 8.978 1.00 0.00 81 VAL A N 20
ATOM 34996 C CA . VAL A 1 81 ? -15.771 6.496 7.759 1.00 0.00 81 VAL A CA 20
ATOM 34997 C C . VAL A 1 81 ? -15.062 5.475 6.877 1.00 0.00 81 VAL A C 20
ATOM 34998 O O . VAL A 1 81 ? -13.862 5.240 7.022 1.00 0.00 81 VAL A O 20
ATOM 35011 N N . ALA A 1 82 ? -15.811 4.870 5.961 1.00 0.00 82 ALA A N 20
ATOM 35012 C CA . ALA A 1 82 ? -15.254 3.875 5.053 1.00 0.00 82 ALA A CA 20
ATOM 35013 C C . ALA A 1 82 ? -15.670 4.154 3.612 1.00 0.00 82 ALA A C 20
ATOM 35014 O O . ALA A 1 82 ? -16.320 5.159 3.327 1.00 0.00 82 ALA A O 20
ATOM 35021 N N . HIS A 1 83 ? -15.288 3.257 2.708 1.00 0.00 83 HIS A N 20
ATOM 35022 C CA . HIS A 1 83 ? -15.621 3.407 1.296 1.00 0.00 83 HIS A CA 20
ATOM 35023 C C . HIS A 1 83 ? -15.687 2.047 0.606 1.00 0.00 83 HIS A C 20
ATOM 35024 O O . HIS A 1 83 ? -15.055 1.086 1.044 1.00 0.00 83 HIS A O 20
ATOM 35038 N N . THR A 1 84 ? -16.456 1.974 -0.476 1.00 0.00 84 THR A N 20
ATOM 35039 C CA . THR A 1 84 ? -16.606 0.734 -1.224 1.00 0.00 84 THR A CA 20
ATOM 35040 C C . THR A 1 84 ? -15.273 0.278 -1.806 1.00 0.00 84 THR A C 20
ATOM 35041 O O . THR A 1 84 ? -14.841 -0.854 -1.582 1.00 0.00 84 THR A O 20
ATOM 35052 N N . SER A 1 85 ? -14.624 1.165 -2.553 1.00 0.00 85 SER A N 20
ATOM 35053 C CA . SER A 1 85 ? -13.340 0.853 -3.170 1.00 0.00 85 SER A CA 20
ATOM 35054 C C . SER A 1 85 ? -12.441 2.084 -3.207 1.00 0.00 85 SER A C 20
ATOM 35055 O O . SER A 1 85 ? -12.909 3.214 -3.058 1.00 0.00 85 SER A O 20
ATOM 35063 N N . LEU A 1 86 ? -11.147 1.858 -3.407 1.00 0.00 86 LEU A N 20
ATOM 35064 C CA . LEU A 1 86 ? -10.180 2.949 -3.465 1.00 0.00 86 LEU A CA 20
ATOM 35065 C C . LEU A 1 86 ? -10.785 4.179 -4.132 1.00 0.00 86 LEU A C 20
ATOM 35066 O O . LEU A 1 86 ? -10.724 5.284 -3.594 1.00 0.00 86 LEU A O 20
ATOM 35082 N N . ASP A 1 87 ? -11.371 3.979 -5.308 1.00 0.00 87 ASP A N 20
ATOM 35083 C CA . ASP A 1 87 ? -11.990 5.072 -6.049 1.00 0.00 87 ASP A CA 20
ATOM 35084 C C . ASP A 1 87 ? -12.882 5.910 -5.138 1.00 0.00 87 ASP A C 20
ATOM 35085 O O . ASP A 1 87 ? -12.676 7.114 -4.989 1.00 0.00 87 ASP A O 20
ATOM 35094 N N . ALA A 1 88 ? -13.873 5.264 -4.534 1.00 0.00 88 ALA A N 20
ATOM 35095 C CA . ALA A 1 88 ? -14.796 5.949 -3.636 1.00 0.00 88 ALA A CA 20
ATOM 35096 C C . ALA A 1 88 ? -14.096 6.376 -2.350 1.00 0.00 88 ALA A C 20
ATOM 35097 O O . ALA A 1 88 ? -14.669 7.092 -1.528 1.00 0.00 88 ALA A O 20
ATOM 35104 N N . LEU A 1 89 ? -12.855 5.931 -2.182 1.00 0.00 89 LEU A N 20
ATOM 35105 C CA . LEU A 1 89 ? -12.078 6.267 -0.995 1.00 0.00 89 LEU A CA 20
ATOM 35106 C C . LEU A 1 89 ? -11.160 7.456 -1.264 1.00 0.00 89 LEU A C 20
ATOM 35107 O O . LEU A 1 89 ? -10.728 8.142 -0.337 1.00 0.00 89 LEU A O 20
ATOM 35123 N N . VAL A 1 90 ? -10.867 7.695 -2.538 1.00 0.00 90 VAL A N 20
ATOM 35124 C CA . VAL A 1 90 ? -10.003 8.803 -2.929 1.00 0.00 90 VAL A CA 20
ATOM 35125 C C . VAL A 1 90 ? -10.783 10.111 -2.995 1.00 0.00 90 VAL A C 20
ATOM 35126 O O . VAL A 1 90 ? -10.364 11.126 -2.438 1.00 0.00 90 VAL A O 20
ATOM 35139 N N . THR A 1 91 ? -11.923 10.081 -3.679 1.00 0.00 91 THR A N 20
ATOM 35140 C CA . THR A 1 91 ? -12.763 11.264 -3.817 1.00 0.00 91 THR A CA 20
ATOM 35141 C C . THR A 1 91 ? -13.159 11.821 -2.454 1.00 0.00 91 THR A C 20
ATOM 35142 O O . THR A 1 91 ? -12.983 13.009 -2.183 1.00 0.00 91 THR A O 20
ATOM 35153 N N . PHE A 1 92 ? -13.692 10.955 -1.599 1.00 0.00 92 PHE A N 20
ATOM 35154 C CA . PHE A 1 92 ? -14.113 11.361 -0.264 1.00 0.00 92 PHE A CA 20
ATOM 35155 C C . PHE A 1 92 ? -12.955 11.994 0.503 1.00 0.00 92 PHE A C 20
ATOM 35156 O O . PHE A 1 92 ? -13.138 12.969 1.233 1.00 0.00 92 PHE A O 20
ATOM 35173 N N . HIS A 1 93 ? -11.763 11.432 0.331 1.00 0.00 93 HIS A N 20
ATOM 35174 C CA . HIS A 1 93 ? -10.574 11.941 1.007 1.00 0.00 93 HIS A CA 20
ATOM 35175 C C . HIS A 1 93 ? -10.301 13.387 0.609 1.00 0.00 93 HIS A C 20
ATOM 35176 O O . HIS A 1 93 ? -9.995 14.226 1.457 1.00 0.00 93 HIS A O 20
ATOM 35190 N N . GLN A 1 94 ? -10.414 13.673 -0.683 1.00 0.00 94 GLN A N 20
ATOM 35191 C CA . GLN A 1 94 ? -10.178 15.019 -1.192 1.00 0.00 94 GLN A CA 20
ATOM 35192 C C . GLN A 1 94 ? -10.968 16.050 -0.392 1.00 0.00 94 GLN A C 20
ATOM 35193 O O . GLN A 1 94 ? -10.630 17.233 -0.384 1.00 0.00 94 GLN A O 20
ATOM 35207 N N . GLN A 1 95 ? -12.019 15.591 0.278 1.00 0.00 95 GLN A N 20
ATOM 35208 C CA . GLN A 1 95 ? -12.857 16.475 1.081 1.00 0.00 95 GLN A CA 20
ATOM 35209 C C . GLN A 1 95 ? -12.685 16.185 2.568 1.00 0.00 95 GLN A C 20
ATOM 35210 O O . GLN A 1 95 ? -12.919 17.053 3.411 1.00 0.00 95 GLN A O 20
ATOM 35224 N N . LYS A 1 96 ? -12.275 14.962 2.885 1.00 0.00 96 LYS A N 20
ATOM 35225 C CA . LYS A 1 96 ? -12.069 14.558 4.271 1.00 0.00 96 LYS A CA 20
ATOM 35226 C C . LYS A 1 96 ? -10.658 14.019 4.477 1.00 0.00 96 LYS A C 20
ATOM 35227 O O . LYS A 1 96 ? -10.287 12.965 3.959 1.00 0.00 96 LYS A O 20
ATOM 35246 N N . PRO A 1 97 ? -9.850 14.757 5.253 1.00 0.00 97 PRO A N 20
ATOM 35247 C CA . PRO A 1 97 ? -8.466 14.371 5.547 1.00 0.00 97 PRO A CA 20
ATOM 35248 C C . PRO A 1 97 ? -8.385 13.150 6.456 1.00 0.00 97 PRO A C 20
ATOM 35249 O O . PRO A 1 97 ? -9.406 12.553 6.801 1.00 0.00 97 PRO A O 20
ATOM 35260 N N . ILE A 1 98 ? -7.168 12.784 6.841 1.00 0.00 98 ILE A N 20
ATOM 35261 C CA . ILE A 1 98 ? -6.955 11.634 7.711 1.00 0.00 98 ILE A CA 20
ATOM 35262 C C . ILE A 1 98 ? -7.145 12.011 9.176 1.00 0.00 98 ILE A C 20
ATOM 35263 O O . ILE A 1 98 ? -7.053 13.182 9.542 1.00 0.00 98 ILE A O 20
ATOM 35279 N N . GLU A 1 99 ? -7.408 11.010 10.010 1.00 0.00 99 GLU A N 20
ATOM 35280 C CA . GLU A 1 99 ? -7.609 11.237 11.437 1.00 0.00 99 GLU A CA 20
ATOM 35281 C C . GLU A 1 99 ? -6.437 12.010 12.034 1.00 0.00 99 GLU A C 20
ATOM 35282 O O . GLU A 1 99 ? -6.598 13.092 12.599 1.00 0.00 99 GLU A O 20
ATOM 35294 N N . PRO A 1 100 ? -5.229 11.441 11.910 1.00 0.00 100 PRO A N 20
ATOM 35295 C CA . PRO A 1 100 ? -4.006 12.059 12.432 1.00 0.00 100 PRO A CA 20
ATOM 35296 C C . PRO A 1 100 ? -3.608 13.307 11.651 1.00 0.00 100 PRO A C 20
ATOM 35297 O O . PRO A 1 100 ? -3.368 14.364 12.233 1.00 0.00 100 PRO A O 20
ATOM 35308 N N . ARG A 1 101 ? -3.541 13.176 10.330 1.00 0.00 101 ARG A N 20
ATOM 35309 C CA . ARG A 1 101 ? -3.171 14.293 9.470 1.00 0.00 101 ARG A CA 20
ATOM 35310 C C . ARG A 1 101 ? -4.330 15.274 9.324 1.00 0.00 101 ARG A C 20
ATOM 35311 O O . ARG A 1 101 ? -5.467 14.963 9.676 1.00 0.00 101 ARG A O 20
ATOM 35332 N N . ARG A 1 102 ? -4.033 16.460 8.802 1.00 0.00 102 ARG A N 20
ATOM 35333 C CA . ARG A 1 102 ? -5.050 17.487 8.611 1.00 0.00 102 ARG A CA 20
ATOM 35334 C C . ARG A 1 102 ? -5.069 17.972 7.165 1.00 0.00 102 ARG A C 20
ATOM 35335 O O . ARG A 1 102 ? -6.063 18.525 6.698 1.00 0.00 102 ARG A O 20
ATOM 35356 N N . GLU A 1 103 ? -3.960 17.760 6.461 1.00 0.00 103 GLU A N 20
ATOM 35357 C CA . GLU A 1 103 ? -3.849 18.179 5.068 1.00 0.00 103 GLU A CA 20
ATOM 35358 C C . GLU A 1 103 ? -4.781 17.359 4.179 1.00 0.00 103 GLU A C 20
ATOM 35359 O O . GLU A 1 103 ? -4.981 16.165 4.404 1.00 0.00 103 GLU A O 20
ATOM 35371 N N . LEU A 1 104 ? -5.347 18.009 3.169 1.00 0.00 104 LEU A N 20
ATOM 35372 C CA . LEU A 1 104 ? -6.258 17.343 2.245 1.00 0.00 104 LEU A CA 20
ATOM 35373 C C . LEU A 1 104 ? -5.576 17.070 0.908 1.00 0.00 104 LEU A C 20
ATOM 35374 O O . LEU A 1 104 ? -4.388 17.349 0.737 1.00 0.00 104 LEU A O 20
ATOM 35390 N N . LEU A 1 105 ? -6.334 16.526 -0.037 1.00 0.00 105 LEU A N 20
ATOM 35391 C CA . LEU A 1 105 ? -5.802 16.218 -1.360 1.00 0.00 105 LEU A CA 20
ATOM 35392 C C . LEU A 1 105 ? -6.165 17.312 -2.361 1.00 0.00 105 LEU A C 20
ATOM 35393 O O . LEU A 1 105 ? -6.991 18.180 -2.078 1.00 0.00 105 LEU A O 20
ATOM 35409 N N . THR A 1 106 ? -5.542 17.263 -3.534 1.00 0.00 106 THR A N 20
ATOM 35410 C CA . THR A 1 106 ? -5.799 18.248 -4.577 1.00 0.00 106 THR A CA 20
ATOM 35411 C C . THR A 1 106 ? -6.020 17.575 -5.927 1.00 0.00 106 THR A C 20
ATOM 35412 O O . THR A 1 106 ? -7.082 17.711 -6.532 1.00 0.00 106 THR A O 20
ATOM 35423 N N . GLN A 1 107 ? -5.008 16.848 -6.393 1.00 0.00 107 GLN A N 20
ATOM 35424 C CA . GLN A 1 107 ? -5.093 16.154 -7.672 1.00 0.00 107 GLN A CA 20
ATOM 35425 C C . GLN A 1 107 ? -4.308 14.847 -7.636 1.00 0.00 107 GLN A C 20
ATOM 35426 O O . GLN A 1 107 ? -3.309 14.713 -6.927 1.00 0.00 107 GLN A O 20
ATOM 35440 N N . PRO A 1 108 ? -4.769 13.857 -8.414 1.00 0.00 108 PRO A N 20
ATOM 35441 C CA . PRO A 1 108 ? -4.125 12.542 -8.488 1.00 0.00 108 PRO A CA 20
ATOM 35442 C C . PRO A 1 108 ? -2.772 12.598 -9.191 1.00 0.00 108 PRO A C 20
ATOM 35443 O O . PRO A 1 108 ? -2.593 13.347 -10.152 1.00 0.00 108 PRO A O 20
ATOM 35454 N N . CYS A 1 109 ? -1.826 11.802 -8.706 1.00 0.00 109 CYS A N 20
ATOM 35455 C CA . CYS A 1 109 ? -0.490 11.761 -9.288 1.00 0.00 109 CYS A CA 20
ATOM 35456 C C . CYS A 1 109 ? -0.474 10.912 -10.554 1.00 0.00 109 CYS A C 20
ATOM 35457 O O . CYS A 1 109 ? -1.390 10.126 -10.799 1.00 0.00 109 CYS A O 20
ATOM 35465 N N . ARG A 1 110 ? 0.574 11.074 -11.356 1.00 0.00 110 ARG A N 20
ATOM 35466 C CA . ARG A 1 110 ? 0.707 10.324 -12.600 1.00 0.00 110 ARG A CA 20
ATOM 35467 C C . ARG A 1 110 ? 1.906 9.382 -12.540 1.00 0.00 110 ARG A C 20
ATOM 35468 O O . ARG A 1 110 ? 2.979 9.758 -12.070 1.00 0.00 110 ARG A O 20
ATOM 35489 N N . GLN A 1 111 ? 1.714 8.157 -13.019 1.00 0.00 111 GLN A N 20
ATOM 35490 C CA . GLN A 1 111 ? 2.779 7.161 -13.019 1.00 0.00 111 GLN A CA 20
ATOM 35491 C C . GLN A 1 111 ? 3.903 7.567 -13.966 1.00 0.00 111 GLN A C 20
ATOM 35492 O O . GLN A 1 111 ? 3.683 8.296 -14.933 1.00 0.00 111 GLN A O 20
ATOM 35506 N N . LYS A 1 112 ? 5.110 7.091 -13.681 1.00 0.00 112 LYS A N 20
ATOM 35507 C CA . LYS A 1 112 ? 6.271 7.402 -14.507 1.00 0.00 112 LYS A CA 20
ATOM 35508 C C . LYS A 1 112 ? 6.379 6.433 -15.680 1.00 0.00 112 LYS A C 20
ATOM 35509 O O . LYS A 1 112 ? 7.453 5.899 -15.959 1.00 0.00 112 LYS A O 20
ATOM 35528 N N . ASP A 1 113 ? 5.262 6.213 -16.364 1.00 0.00 113 ASP A N 20
ATOM 35529 C CA . ASP A 1 113 ? 5.232 5.310 -17.509 1.00 0.00 113 ASP A CA 20
ATOM 35530 C C . ASP A 1 113 ? 3.964 5.516 -18.330 1.00 0.00 113 ASP A C 20
ATOM 35531 O O . ASP A 1 113 ? 2.893 5.779 -17.782 1.00 0.00 113 ASP A O 20
ATOM 35540 N N . SER A 1 114 ? 4.091 5.396 -19.648 1.00 0.00 114 SER A N 20
ATOM 35541 C CA . SER A 1 114 ? 2.956 5.573 -20.545 1.00 0.00 114 SER A CA 20
ATOM 35542 C C . SER A 1 114 ? 2.776 4.353 -21.442 1.00 0.00 114 SER A C 20
ATOM 35543 O O . SER A 1 114 ? 1.655 3.903 -21.680 1.00 0.00 114 SER A O 20
ATOM 35551 N N . GLY A 1 115 ? 3.889 3.819 -21.937 1.00 0.00 115 GLY A N 20
ATOM 35552 C CA . GLY A 1 115 ? 3.834 2.655 -22.801 1.00 0.00 115 GLY A CA 20
ATOM 35553 C C . GLY A 1 115 ? 4.661 2.828 -24.060 1.00 0.00 115 GLY A C 20
ATOM 35554 O O . GLY A 1 115 ? 4.160 3.244 -25.106 1.00 0.00 115 GLY A O 20
ATOM 35558 N N . PRO A 1 116 ? 5.959 2.507 -23.967 1.00 0.00 116 PRO A N 20
ATOM 35559 C CA . PRO A 1 116 ? 6.886 2.622 -25.099 1.00 0.00 116 PRO A CA 20
ATOM 35560 C C . PRO A 1 116 ? 6.607 1.588 -26.184 1.00 0.00 116 PRO A C 20
ATOM 35561 O O . PRO A 1 116 ? 7.045 1.737 -27.324 1.00 0.00 116 PRO A O 20
ATOM 35572 N N . SER A 1 117 ? 5.873 0.541 -25.823 1.00 0.00 117 SER A N 20
ATOM 35573 C CA . SER A 1 117 ? 5.536 -0.519 -26.767 1.00 0.00 117 SER A CA 20
ATOM 35574 C C . SER A 1 117 ? 4.077 -0.939 -26.616 1.00 0.00 117 SER A C 20
ATOM 35575 O O . SER A 1 117 ? 3.522 -0.908 -25.518 1.00 0.00 117 SER A O 20
ATOM 35583 N N . SER A 1 118 ? 3.462 -1.330 -27.728 1.00 0.00 118 SER A N 20
ATOM 35584 C CA . SER A 1 118 ? 2.067 -1.752 -27.722 1.00 0.00 118 SER A CA 20
ATOM 35585 C C . SER A 1 118 ? 1.912 -3.126 -28.367 1.00 0.00 118 SER A C 20
ATOM 35586 O O . SER A 1 118 ? 1.197 -3.987 -27.857 1.00 0.00 118 SER A O 20
ATOM 35594 N N . GLY A 1 119 ? 2.588 -3.322 -29.496 1.00 0.00 119 GLY A N 20
ATOM 35595 C CA . GLY A 1 119 ? 2.512 -4.592 -30.194 1.00 0.00 119 GLY A CA 20
ATOM 35596 C C . GLY A 1 119 ? 2.305 -4.422 -31.686 1.00 0.00 119 GLY A C 20
ATOM 35597 O O . GLY A 1 119 ? 2.889 -3.532 -32.303 1.00 0.00 119 GLY A O 20
#

Foldseek 3Di:
DDDDDDDDDDDDDDDDFLEPAADDPVQLQVQQVPPDAQAKHWHQDDVAHDTKIWHAHPVGIDIFDWHQDPVRWIDGDQDPDTANDVVRVQVVQQVPPGRPDDDGHDYYTGHPDDDPDDD

CATH classification: 3.30.505.10

Radius of gyration: 14.52 Å; Cα contacts (8 Å, |Δi|>4): 180; chains: 1; bounding box: 29×39×38 Å

Nearest PDB structures (foldseek):
  2cs0-assembly1_A  TM=1.008E+00  e=1.044E-23  Homo sapiens
  7sa7-assembly4_D  TM=8.550E-01  e=1.599E-07  Homo sapiens
  4fl2-assembly1_A  TM=8.440E-01  e=5.292E-06  Homo sapiens
  4fl3-assembly1_A  TM=8.106E-01  e=6.765E-06  Homo sapiens
  3hhm-assembly1_B  TM=7.997E-01  e=6.559E-05  Homo sapiens

Solvent-accessible surface area: 7657 Å² total; per-residue (Å²): 133,124,103,77,115,122,68,76,145,179,79,128,80,85,69,50,41,32,56,10,25,69,41,65,189,129,70,0,78,69,5,0,101,82,57,78,78,1,1,3,0,0,18,52,19,141,118,55,112,10,53,21,0,0,0,49,3,149,101,71,30,14,77,12,81,0,66,77,50,144,115,46,33,18,45,10,67,27,23,156,59,48,18,92,38,11,82,44,0,9,81,72,6,69,133,87,36,4,114,69,107,179,22,69,12,69,94,38,0,125,70,147,110,117,42,112,70,119,102